Protein 6KYY (pdb70)

B-factor: mean 33.08, std 15.82, range [2.93, 260.91]

Nearest PDB structures (foldseek):
  6kyy-assembly2_C  TM=1.002E+00  e=4.958E-89  Escherichia coli BL21(DE3)
  6kod-assembly2_D  TM=9.970E-01  e=1.137E-79  Escherichia coli BL21(DE3)
  6kyy-assembly1_A  TM=9.975E-01  e=2.189E-75  Escherichia coli BL21(DE3)
  6kgy-assembly1_A  TM=9.966E-01  e=1.674E-75  Escherichia coli BL21(DE3)
  8uub-assembly1_A-2  TM=9.789E-01  e=9.318E-56  Streptococcus pneumoniae D39

GO terms:
  GO:0050660 flavin adenine dinucleotide binding (F, IDA)
  GO:0016651 oxidoreductase activity, acting on NAD(P)H (F, IDA)
  GO:0008823 cupric reductase (NADH) activity (F, IDA)
  GO:0042803 protein homodimerization activity (F, IDA)
  GO:1901530 response to hypochlorite (P, IEP)
  GO:1901530 response to hypochlorite (P, IMP)

Organism: Escherichia coli (strain K12) (NCBI:txid83333)

Secondary structure (DSSP, 8-state):
-EEEES--HHHHHHHHHHHHTT--EEEEES-GGGTT-HHHHHSHHHHHHHHHHHTTT--HHHHHHHHHHHHHHHHHHHHHHHHTSTTEEEEES-EEE-SSSEEEE--EEE-SSEEE---EEEPPP--TTTTTSTTEE-HHHHTT-SS--SEEEEE--SHHHHHHHHHHHHHT-EEEEE--SSSSSTTS-HHHHHHHHHHHHHTT-EEE-S----EEEEETTEEEEE-SS--EEESEEEE---EEE--STT-TTTTT--B-TTSPBP--TTSB-SSTTEEE-SGGGSS---HHHHHHHHHHHHHHHHS-----GGG--S--EEE-SSSPEEEEE--HHHHHHSSS-EEEEEEEGGG-HHHHHTT---SEEEEEEETTT--EEEEEEESTTHHHHHHHHHHHHHTT--THHHHS----TT-STTHHHHHTTS--/--EEEEEEES--HHHHHHHHHHHHTT--EEEEES-TT-TT-HHHHHSHHHHHHHHHHHTTT--HHHHHHHHHHHHHHHHHHHHHHHHTSTTEEEEESB--BSSSSEEEEB-TT--EEEEEEEEEE---EEE-----TTTTT-TTEE-HHHHTT-SS--SEEEEE--SHHHHHHHHHHHHTT-EEEEE-SSSSSSTTS-HHHHHHHHHHHHHTTEEEE-S----EEEESSSSEEEE-SS-EEEESEEEE-S-EEE--GGG-GGGGT--B-SSSPBP--TT-B-SSTTEEE-GGGGTS---HHHHHHHHHHHHHHHSSSS---GGG--S--EEE-SSS-EEEEE--HHHHHHH---EEEEEEEGGG-HHHHHTT----EEEEEEETTT--EEEEEEESTTHHHHHHHHHHHHHTT--THHHHH----SS-STTHHHHHGGG--/--EEEEEEES--HHHHHHHHHHHHTT--EEEEES-TT-TT-HHHHTSHHHHHHHHHHHHTT--HHHHHHHHHHHHHHHHHHHHHHHHTSTTEEEEESEEEESSSSEEEEE-TT--EEEEEEEEEE---EEE---S-TTTTTSTTEE-HHHHTT-SS--SEEEEE--SHHHHHHHHHHHHHT-EEEEE--SSSSSTTS-HHHHHHHHHHHHHTTEEEE-S-----EEE-SSSEEEE-SS-EEEESEEEE-S-EEE--GGG-GGGGT--B-SSSPBP--TT-B-SSTTEEE-SGGGT----HHHHHHHHHHHHHHHHS-----TTS--S--EEE-SSSPEEEEE--HHHHHHHT--EEEEEEEGGG-HHHHHTT----EEEEEEETTT--EEEEEEESTTHHHHHHHHHHHHHTT--THHHHS----SS-STTHHHHHSSS--/-BSEEEES--HHHHHHHHHHHTTT--EEEEES-STTTT-HHHHTSHHHHHHHHHHHHTT--SHHHHHHHHHHHHHHHHHHHHHHHSSTTEEEEESEEEE-SSSEEEEE-SS--EEEEBSSEEE---EEE-----TTTTTSSSEE-HHHHHT-SS--SEEEEE--SHHHHHHHHHHHHHT-EEEEE-SSSSSSTTS-HHHHHHHHHHHHTTT-EEE-S----EEE--SSSEEEE-SS-EEEESEEEE---EEE--GGG-TTTTT--B-TTS-B---TT-B-SSTTEEE-SGGGTS---HHHHHHHHHHHHHHHTS-----STT--S--EEE-SSS-EEEEE--HHHHHTT---EEEEEEEGGG-HHHHHTT---SEEEEEEETTT----EEEEESTTHHHHHHHHHHHHHTT--THHHHH----SS-STTHHHHHTTS--

InterPro domains:
  IPR001100 Pyridine nucleotide-disulphide oxidoreductase, class I [PIRSF000350] (3-433)
  IPR004099 Pyridine nucleotide-disulphide oxidoreductase, dimerisation domain [PF02852] (328-435)
  IPR012999 Pyridine nucleotide-disulphide oxidoreductase, class I, active site [PS00076] (40-50)
  IPR016156 FAD/NAD-linked reductase, dimerisation domain superfamily [G3DSA:3.30.390.30] (327-440)
  IPR016156 FAD/NAD-linked reductase, dimerisation domain superfamily [SSF55424] (324-437)
  IPR023753 FAD/NAD(P)-binding domain [PF07992] (4-301)
  IPR036188 FAD/NAD(P)-binding domain superfamily [G3DSA:3.50.50.60] (8-303)
  IPR036188 FAD/NAD(P)-binding domain superfamily [G3DSA:3.50.50.60] (132-250)
  IPR036188 FAD/NAD(P)-binding domain superfamily [SSF51905] (1-297)
  IPR054847 Reactive chlorine resistance oxidoreductase RclA [NF040477] (1-441)

Sequence (1753 aa):
QAVIIGFGKAGKTLAVTLAKAGWRVALIEQSNAMYGGTCINIGCIPTKTLVHDAQQHTDFVRAIQRKNEVVNFLRNKNFHNLADMPNIDVIDGQAEFINNHSLRVHLEIHGEKIFINTGAQTVVPPIPGITTTPGVYDSTGLLNLKELPGHLGILGGGYIGVEFASMFANFGSKVTILEAASLFLPREDRDIADNIATILRDQGVDIILNAHVERISHHENQVQVHSEHAQLAVDALLIASGRQPATASLHPENAGIAVNERGATVVDKRLHTTADNIWAMGDVTGGLQFTYISLDDYRIVRDELLGEGKRSTDDRKNVPYSVFMTPPLSRVGMTEEQARESGADIQVVTLPVAAIPRARVMNDTRGVLKAIVDNKTQRMLGASLLCVDSHEMINIVKMVMDAGLPYSILRDQIFTHPSMSESLNDLFSLVKMNKYQAVIIGFGKAGKTLAVTLAKAGWRVALIEQSNAMYGGTCINIGCIPTKTLVHDAQQHTDFVRAIQRKNEVVNFLRNKNFHNLADMPNIDVIDGQAEFINNHSLRVHRPEGNLEIHGEKIFINTGAQTVVPPIPGITTTPGVYDSTGLLNLKELPGHLGILGGGYIGVEFASMFANFGSKVTILEAASLFLPREDRDIADNIATILRDQGVDIILNAHVERISHHENQVQVHSEHAQLAVDALLIASGRQPATASLHPENAGIAVNERGATVVDKRLHTTADNIWAMGDVTGGLQFTYISLDDYRIVRDELLGEGKRSTDDRKNVPYSVFMTPPLSRVGMTEEQARESGADIQVVTLPVAAIPRARVMNDTRGVLKAIVDNKTQRMLGASLLCVDSHEMINIVKMVMDAGLPYSILRDQIFTHPSMSESLNDLFSLVKMNKYQAVIIGFGKAGKTLAVTLAKAGWRVALIEQSNAMYGGTCINIGCIPTKTLVHDAQQHTDFVRAIQRKNEVVNFLRNKNFHNLADMPNIDVIDGQAEFINNHSLRVHRPEGNLEIHGEKIFINTGAQTVVPPIPGITTTPGVYDSTGLLNLKELPGHLGILGGGYIGVEFASMFANFGSKVTILEAASLFLPREDRDIADNIATILRDQGVDIILNAHVERISHHENQVQVHSEHAQLAVDALLIASGRQPATASLHPENAGIAVNERGATVVDKRLHTTADNIWAMGDVTGGLQFTYISLDDYRIVRDELLGEGKRSTDDRKNVPYSVFMTPPLSRVGMTEEQARESGADIQVVTLPVAAIPRARVMNDTRGVLKAIVDNKTQRMLGASLLCVDSHEMINIVKMVMDAGLPYSILRDQIFTHPSMSESLNDLFSLVKKYQAVIIGFGKAGKTLAVTLAKAGWRVALIEQSNAMYGGTCINIGCIPTKTLVHDAQQHTDFVRAIQRKNEVVNFLRNKNFHNLADMPNIDVIDGQAEFINNHSLRVHRPEGNLEIHGEKIFINTGAQTVVPPIPGITTTPGVYDSTGLLNLKELPGHLGILGGGYIGVEFASMFANFGSKVTILEAASLFLPREDRDIADNIATILRDQGVDIILNAHVERISHHENQVQVHSEHAQLAVDALLIASGRQPATASLHPENAGIAVNERGATVVDKRLHTTADNIWAMGDVTGGLQFTYISLDDYRIVRDELLGEGKRSTDDRKNVPYSVFMTPPLSRVGMTEEQARESGADIQVVTLPVAAIPRARVMNDTRGVLKAIVDNKTQRMLGASLLCVDSHEMINIVKMVMDAGLPYSILRDQIFTHPSMSESLNDLFSLVK

Solvent-accessible surface area: 69014 Å² total; per-residue (Å²): 59,0,0,0,7,8,11,12,61,0,0,25,30,0,0,36,27,0,6,150,56,53,48,146,1,4,1,3,17,118,32,105,52,36,22,2,2,47,20,10,9,50,18,25,0,2,10,16,0,0,14,33,12,0,62,67,129,54,67,4,66,160,2,15,116,33,10,73,106,8,10,76,74,11,55,94,96,11,56,110,67,2,43,93,71,127,44,9,84,42,27,89,8,85,5,41,1,68,55,91,93,6,0,106,6,161,142,73,28,92,4,117,53,1,0,0,10,41,12,12,112,58,68,88,26,138,25,78,9,15,109,107,11,85,18,30,64,46,32,46,26,0,5,70,20,165,136,60,11,51,34,0,0,0,29,12,4,34,55,90,0,1,8,2,0,0,2,1,14,13,18,64,7,85,0,2,0,14,24,76,34,76,72,13,6,77,160,4,3,74,68,1,3,88,33,2,12,50,6,0,133,113,48,32,1,60,37,68,61,104,18,98,25,83,122,2,32,92,122,135,139,58,2,20,3,49,36,119,180,59,98,49,36,0,55,2,2,0,14,14,38,45,74,61,16,11,19,81,55,13,63,5,122,68,1,47,6,52,72,56,183,133,18,0,1,73,38,72,105,94,5,50,18,65,9,122,60,1,8,0,0,6,22,0,35,21,42,78,63,59,23,14,10,9,20,3,2,28,26,1,0,80,31,55,32,59,37,160,25,177,63,6,49,100,75,59,118,42,30,0,23,20,4,12,4,21,2,14,0,0,10,1,22,72,8,37,98,84,3,142,156,67,82,33,102,13,96,45,10,63,11,67,8,54,52,2,39,19,0,28,0,31,102,26,52,74,8,33,0,3,0,0,0,12,49,160,52,65,110,8,44,0,0,0,0,0,1,25,11,0,7,2,0,0,0,0,0,2,9,0,11,59,54,14,57,46,11,31,46,0,86,59,24,17,2,1,26,0,0,0,0,26,4,0,15,70,0,0,53,93,10,186,179,102,112,2,71,0,0,0,7,10,2,15,58,0,0,22,35,0,0,53,25,0,4,145,50,52,45,72,0,0,0,3,13,126,38,107,44,49,23,2,5,48,19,9,11,31,19,21,1,0,8,17,0,0,8,39,11,0,73,67,142,46,78,7,81,177,0,16,105,34,6,53,99,11,7,75,99,14,58,89,100,22,51,81,80,3,40,100,47,127,54,8,48,28,25,64,6,51,8,31,0,58,74,44,99,19,0,76,0,62,101,134,152,41,75,61,78,6,68,2,82,50,0,0,0,6,43,13,12,74,36,36,83,25,140,20,85,29,17,124,112,8,88,13,19,68,50,24,41,23,0,5,90,20,186,138,47,13,52,26,0,0,0,13,12,4,30,53,84,0,0,14,1,0,1,0,1,10,14,22,65,4,114,0,2,2,12,29,76,40,78,89,14,3,80,174,5,3,62,68,0,1,87,38,0,16,49,9,1,138,124,48,35,3,64,35,72,48,100,13,127,8,85,120,4,15,110,110,130,148,66,4,15,2,34,25,91,193,73,96,45,36,0,47,4,0,0,14,12,42,41,45,59,4,21,7,83,66,7,67,4,108,81,7,51,6,41,70,77,191,132,17,1,1,57,25,59,61,78,3,45,10,84,9,107,70,0,10,0,0,5,30,0,17,33,10,80,73,60,22,17,10,8,34,1,2,30,30,2,0,85,10,61,30,52,33,151,60,85,57,5,1,32,86,18,68,18,31,0,42,17,2,14,2,13,0,9,0,0,11,1,25,8,3,31,108,60,0,143,68,2,43,14,91,24,37,38,5,77,16,72,0,47,54,1,34,20,0,44,0,27,112,18,45,84,12,20,0,7,0,4,1,3,60,144,43,84,37,11,9,0,2,3,0,0,0,18,16,0,6,2,0,0,2,0,0,6,6,0,18,33,49,42,48,43,10,30,65,0,74,60,14,20,0,0,24,0,0,0,0,27,1,0,10,61,0,0,68,91,20,225,167,88,62,4,71,0,1,0,9,9,2,15,58,0,0,28,28,0,0,41,36,0,3,149,54,56,39,72,0,0,0,1,10,119,41,102,43,39,27,1,5,48,18,9,10,37,18,22,0,0,8,22,1,0,7,31,10,0,72,85,142,42,91,10,84,159,1,16,85,27,6,60,95,11,7,87,101,11,60,89,108,14,52,82,64,2,39,102,23,129,61,8,52,27,18,46,9,29,6,16,1,16,1,21,43,0,1,20,0,3,68,43,78,19,41,64,50,8,5,2,80,45,2,0,0,8,38,19,13,88,31,38,82,28,135,24,87,23,26,119,108,12,90,21,30,70,48,19,43,22,0,5,90,17,182,134,48,13,51,37,0,0,0,13,13,6,33,66,79,0,0,14,1,0,0,0,0,10,18,20,64,6,81,0,5,0,12,11,79,37,72,84,11,3,67,181,2,3,65,71,2,2,89,38,0,6,79,8,0,115,119,47,26,0,67,19,70,60,110,19,136,18,59,129,8,34,110,123,151,148,56,3,13,6,26,36,137,171,69,98,38,42,0,55,7,0,0,15,14,51,40,40,46,3,21,7,83,56,5,75,4,114,44,7,45,5,49,57,75,194,129,11,1,0,52,55,68,90,67,3,48,14,86,9,109,84,0,8,0,0,6,29,0,23,44,36,95,70,65,19,10,9,9,26,2,3,27,26,1,0,96,22,52,34,65,40,145,11,153,58,8,40,102,76,57,112,39,37,0,43,20,1,14,2,8,0,8,0,0,12,1,28,77,18,34,80,102,0,178,133,72,69,47,105,38,38,60,5,67,17,76,0,48,46,3,44,21,0,38,0,28,98,19,52,77,13,31,0,1,0,0,0,18,62,186,40,73,113,7,36,0,1,1,0,0,0,18,19,0,6,3,1,0,0,2,0,6,7,0,22,42,50,40,52,49,13,34,65,0,74,57,14,15,1,1,29,1,0,0,2,25,2,1,11,82,0,1,64,90,16,223,184,22,73,0,0,0,6,8,2,16,60,0,0,26,37,0,0,34,17,1,8,164,47,56,45,105,0,0,0,2,18,106,37,106,44,38,18,2,5,38,22,12,16,42,23,25,0,0,8,14,0,2,9,39,16,0,82,63,139,70,83,11,73,159,0,11,90,34,7,65,97,9,5,75,95,14,48,79,102,18,51,98,57,1,40,108,45,131,47,7,48,26,28,55,6,75,4,58,2,61,61,84,97,1,0,100,0,125,74,123,152,38,78,62,91,10,83,5,85,55,1,0,0,6,35,15,15,97,36,58,93,26,135,26,80,24,10,108,100,12,98,15,31,68,45,20,42,19,2,8,79,28,170,129,55,8,47,45,0,0,0,18,18,4,36,72,83,0,0,16,2,0,4,1,4,11,8,21,65,5,83,0,2,0,12,25,78,30,82,83,5,9,75,179,6,3,67,65,2,0,85,42,2,5,80,9,2,129,113,57,33,3,61,10,66,59,95,11,103,35,101,108,6,11,108,102,133,162,58,2,13,1,51,22,97,184,66,74,51,27,0,64,2,0,1,14,12,34,52,56,45,8,14,6,82,35,1,88,2,120,76,1,45,5,45,52,64,188,151,16,4,0,74,40,54,115,75,1,47,15,87,6,125,70,2,9,0,0,2,24,0,27,40,35,108,64,58,19,10,6,10,22,1,3,13,24,1,0,107,30,58,32,77,47,142,18,154,53,6,40,110,69,50,122,52,27,0,33,20,7,10,3,13,0,12,2,0,15,2,24,54,3,25,79,66,0,131,156,71,66,42,104,24,40,49,9,62,12,75,0,53,59,2,44,22,0,33,0,26,102,21,51,80,16,25,0,6,1,3,0,18,55,179,31,72,107,6,65,1,1,5,0,0,0,20,17,0,5,3,0,0,1,1,0,5,6,0,19,67,50,28,56,54,16,35,48,0,80,59,16,16,1,0,30,0,0,0,0,31,3,0,13,72,0,1,64,66,17,191

Radius of gyration: 47.41 Å; Cα contacts (8 Å, |Δi|>4): 4100; chains: 4; bounding box: 104×114×135 Å

Structure (mmCIF, N/CA/C/O backbone):
data_6KYY
#
_entry.id   6KYY
#
_cell.length_a   72.694
_cell.length_b   188.955
_cell.length_c   95.056
_cell.angle_alpha   90.000
_cell.angle_beta   107.620
_cell.angle_gamma   90.000
#
_symmetry.space_group_name_H-M   'P 1 21 1'
#
loop_
_entity.id
_entity.type
_entity.pdbx_description
1 polymer 'Pyridine nucleotide-disulphide oxidoreductase dimerisation region'
2 non-polymer 'FLAVIN-ADENINE DINUCLEOTIDE'
3 non-polymer 'COPPER (II) ION'
4 non-polymer 'CHLORIDE ION'
#
loop_
_atom_site.group_PDB
_atom_site.id
_atom_site.type_symbol
_atom_site.label_atom_id
_atom_site.label_alt_id
_atom_site.label_comp_id
_atom_site.label_asym_id
_atom_site.label_entity_id
_atom_site.label_seq_id
_atom_site.pdbx_PDB_ins_code
_atom_site.Cartn_x
_atom_site.Cartn_y
_atom_site.Cartn_z
_atom_site.occupancy
_atom_site.B_iso_or_equiv
_atom_site.auth_seq_id
_atom_site.auth_comp_id
_atom_site.auth_asym_id
_atom_site.auth_atom_id
_atom_site.pdbx_PDB_model_num
ATOM 1 N N . GLN A 1 12 ? -52.70138 -5.90778 -11.69652 1.000 40.22133 5 GLN A N 1
ATOM 2 C CA . GLN A 1 12 ? -51.29560 -6.22086 -11.92300 1.000 45.66725 5 GLN A CA 1
ATOM 3 C C . GLN A 1 12 ? -50.39144 -5.20115 -11.23719 1.000 52.42795 5 GLN A C 1
ATOM 4 O O . GLN A 1 12 ? -50.85478 -4.38889 -10.43610 1.000 46.82423 5 GLN A O 1
ATOM 10 N N . ALA A 1 13 ? -49.09938 -5.24970 -11.55348 1.000 49.69547 6 ALA A N 1
ATOM 11 C CA . ALA A 1 13 ? -48.13322 -4.35235 -10.93888 1.000 50.83581 6 ALA A CA 1
ATOM 12 C C . ALA A 1 13 ? -46.91865 -4.22835 -11.84580 1.000 39.39652 6 ALA A C 1
ATOM 13 O O . ALA A 1 13 ? -46.56078 -5.17066 -12.55715 1.000 50.12655 6 ALA A O 1
ATOM 15 N N . VAL A 1 14 ? -46.28937 -3.05527 -11.80924 1.000 42.49299 7 VAL A N 1
ATOM 16 C CA . VAL A 1 14 ? -45.10394 -2.76430 -12.60859 1.000 50.68446 7 VAL A CA 1
ATOM 17 C C . VAL A 1 14 ? -44.06941 -2.11375 -11.70166 1.000 39.90293 7 VAL A C 1
ATOM 18 O O . VAL A 1 14 ? -44.34622 -1.08062 -11.08111 1.000 34.25133 7 VAL A O 1
ATOM 22 N N . ILE A 1 15 ? -42.88378 -2.71180 -11.62587 1.000 32.29445 8 ILE A N 1
ATOM 23 C CA . ILE A 1 15 ? -41.78760 -2.20184 -10.80966 1.000 32.58535 8 ILE A CA 1
ATOM 24 C C . ILE A 1 15 ? -40.69724 -1.69887 -11.74505 1.000 30.75398 8 ILE A C 1
ATOM 25 O O . ILE A 1 15 ? -40.18850 -2.45590 -12.58117 1.000 45.12021 8 ILE A O 1
ATOM 30 N N . ILE A 1 16 ? -40.33614 -0.42534 -11.60404 1.000 31.92334 9 ILE A N 1
ATOM 31 C CA . ILE A 1 16 ? -39.30032 0.18878 -12.42811 1.000 34.62949 9 ILE A CA 1
ATOM 32 C C . ILE A 1 16 ? -37.98110 0.06589 -11.67285 1.000 43.97659 9 ILE A C 1
ATOM 33 O O . ILE A 1 16 ? -37.72508 0.80664 -10.72341 1.000 32.24276 9 ILE A O 1
ATOM 38 N N . GLY A 1 17 ? -37.13772 -0.87193 -12.09750 1.000 40.60898 10 GLY A N 1
ATOM 39 C CA . GLY A 1 17 ? -35.79351 -0.95374 -11.56158 1.000 40.11200 10 GLY A CA 1
ATOM 40 C C . GLY A 1 17 ? -35.45782 -2.23136 -10.82048 1.000 41.19935 10 GLY A C 1
ATOM 41 O O . GLY A 1 17 ? -36.06040 -2.54264 -9.78857 1.000 47.25473 10 GLY A O 1
ATOM 42 N N . PHE A 1 18 ? -34.48654 -2.97624 -11.34198 1.000 37.85854 11 PHE A N 1
ATOM 43 C CA . PHE A 1 18 ? -33.94339 -4.14846 -10.66010 1.000 35.32786 11 PHE A CA 1
ATOM 44 C C . PHE A 1 18 ? -33.19220 -3.67661 -9.42273 1.000 34.97964 11 PHE A C 1
ATOM 45 O O . PHE A 1 18 ? -32.08126 -3.15354 -9.51686 1.000 58.61988 11 PHE A O 1
ATOM 53 N N . GLY A 1 19 ? -33.80838 -3.83970 -8.25183 1.000 39.10298 12 GLY A N 1
ATOM 54 C CA . GLY A 1 19 ? -33.16414 -3.49680 -7.00333 1.000 34.54712 12 GLY A CA 1
ATOM 55 C C . GLY A 1 19 ? -33.55062 -4.49106 -5.92806 1.000 33.27953 12 GLY A C 1
ATOM 56 O O . GLY A 1 19 ? -34.42037 -5.33988 -6.13097 1.000 42.19056 12 GLY A O 1
ATOM 57 N N . LYS A 1 20 ? -32.88855 -4.36931 -4.77322 1.000 30.78736 13 LYS A N 1
ATOM 58 C CA . LYS A 1 20 ? -33.12925 -5.31335 -3.68476 1.000 40.43497 13 LYS A CA 1
ATOM 59 C C . LYS A 1 20 ? -34.60392 -5.35829 -3.30436 1.000 42.06297 13 LYS A C 1
ATOM 60 O O . LYS A 1 20 ? -35.16398 -6.43909 -3.08938 1.000 42.12263 13 LYS A O 1
ATOM 66 N N . ALA A 1 21 ? -35.25267 -4.19580 -3.22448 1.000 31.16373 14 ALA A N 1
ATOM 67 C CA . ALA A 1 21 ? -36.68852 -4.17621 -2.97026 1.000 29.73841 14 ALA A CA 1
ATOM 68 C C . ALA A 1 21 ? -37.47393 -4.58046 -4.21061 1.000 32.26231 14 ALA A C 1
ATOM 69 O O . ALA A 1 21 ? -38.47367 -5.30154 -4.11135 1.000 30.00932 14 ALA A O 1
ATOM 71 N N . GLY A 1 22 ? -37.03358 -4.12878 -5.38646 1.000 28.05218 15 GLY A N 1
ATOM 72 C CA . GLY A 1 22 ? -37.80067 -4.37282 -6.59795 1.000 26.32507 15 GLY A CA 1
ATOM 73 C C . GLY A 1 22 ? -37.86283 -5.84152 -6.97162 1.000 25.08100 15 GLY A C 1
ATOM 74 O O . GLY A 1 22 ? -38.94445 -6.39023 -7.19956 1.000 40.70436 15 GLY A O 1
ATOM 75 N N . LYS A 1 23 ? -36.70280 -6.49895 -7.04258 1.000 36.96534 16 LYS A N 1
ATOM 76 C CA . LYS A 1 23 ? -36.68406 -7.90902 -7.41722 1.000 21.80816 16 LYS A CA 1
ATOM 77 C C . LYS A 1 23 ? -37.33227 -8.78367 -6.35351 1.000 22.03071 16 LYS A C 1
ATOM 78 O O . LYS A 1 23 ? -37.91332 -9.82424 -6.68088 1.000 28.27675 16 LYS A O 1
ATOM 84 N N . THR A 1 24 ? -37.24827 -8.38374 -5.08299 1.000 19.13290 17 THR A N 1
ATOM 85 C CA . THR A 1 24 ? -37.88265 -9.16440 -4.02724 1.000 29.00634 17 THR A CA 1
ATOM 86 C C . THR A 1 24 ? -39.39716 -9.00969 -4.06757 1.000 31.94116 17 THR A C 1
ATOM 87 O O . THR A 1 24 ? -40.13232 -9.98103 -3.85532 1.000 35.55444 17 THR A O 1
ATOM 91 N N . LEU A 1 25 ? -39.88233 -7.79691 -4.34382 1.000 37.70335 18 LEU A N 1
ATOM 92 C CA . LEU A 1 25 ? -41.32051 -7.59351 -4.47224 1.000 31.83777 18 LEU A CA 1
ATOM 93 C C . LEU A 1 25 ? -41.87359 -8.28068 -5.71317 1.000 33.05892 18 LEU A C 1
ATOM 94 O O . LEU A 1 25 ? -43.00206 -8.78365 -5.68909 1.000 36.09765 18 LEU A O 1
ATOM 99 N N . ALA A 1 26 ? -41.09554 -8.32159 -6.79771 1.000 27.52876 19 ALA A N 1
ATOM 100 C CA . ALA A 1 26 ? -41.57354 -8.93908 -8.03040 1.000 32.81115 19 ALA A CA 1
ATOM 101 C C . ALA A 1 26 ? -41.78321 -10.43843 -7.85850 1.000 37.39402 19 ALA A C 1
ATOM 102 O O . ALA A 1 26 ? -42.74858 -11.00048 -8.38882 1.000 37.39927 19 ALA A O 1
ATOM 104 N N . VAL A 1 27 ? -40.89218 -11.10312 -7.12142 1.000 33.15651 20 VAL A N 1
ATOM 105 C CA . VAL A 1 27 ? -41.02461 -12.54283 -6.92423 1.000 34.38928 20 VAL A CA 1
ATOM 106 C C . VAL A 1 27 ? -42.15317 -12.84630 -5.94641 1.000 34.06734 20 VAL A C 1
ATOM 107 O O . VAL A 1 27 ? -42.92823 -13.79028 -6.14427 1.000 43.45608 20 VAL A O 1
ATOM 111 N N . THR A 1 28 ? -42.27352 -12.04694 -4.88471 1.000 40.08846 21 THR A N 1
ATOM 112 C CA . THR A 1 28 ? -43.34898 -12.25776 -3.92139 1.000 44.15115 21 THR A CA 1
ATOM 113 C C . THR A 1 28 ? -44.71307 -11.99293 -4.54937 1.000 40.94468 21 THR A C 1
ATOM 114 O O . THR A 1 28 ? -45.67629 -12.72391 -4.28786 1.000 38.76146 21 THR A O 1
ATOM 118 N N . LEU A 1 29 ? -44.81321 -10.95885 -5.38806 1.000 32.46522 22 LEU A N 1
ATOM 119 C CA . LEU A 1 29 ? -46.07485 -10.68123 -6.06711 1.000 34.87244 22 LEU A CA 1
ATOM 120 C C . LEU A 1 29 ? -46.44953 -11.81211 -7.01619 1.000 37.31575 22 LEU A C 1
ATOM 121 O O . LEU A 1 29 ? -47.62060 -12.20062 -7.10039 1.000 46.77739 22 LEU A O 1
ATOM 126 N N . ALA A 1 30 ? -45.46472 -12.35661 -7.73471 1.000 33.19083 23 ALA A N 1
ATOM 127 C CA . ALA A 1 30 ? -45.75022 -13.39929 -8.71397 1.000 40.19182 23 ALA A CA 1
ATOM 128 C C . ALA A 1 30 ? -46.25500 -14.66913 -8.04343 1.000 38.06691 23 ALA A C 1
ATOM 129 O O . ALA A 1 30 ? -47.10902 -15.37417 -8.59343 1.000 48.91517 23 ALA A O 1
ATOM 131 N N . LYS A 1 31 ? -45.74213 -14.97723 -6.85251 1.000 37.85514 24 LYS A N 1
ATOM 132 C CA . LYS A 1 31 ? -46.14921 -16.19024 -6.15727 1.000 45.44683 24 LYS A CA 1
ATOM 133 C C . LYS A 1 31 ? -47.53459 -16.07521 -5.53621 1.000 35.33644 24 LYS A C 1
ATOM 134 O O . LYS A 1 31 ? -48.15179 -17.10360 -5.23827 1.000 32.51598 24 LYS A O 1
ATOM 140 N N . ALA A 1 32 ? -48.03553 -14.85833 -5.33790 1.000 44.65347 25 ALA A N 1
ATOM 141 C CA . ALA A 1 32 ? -49.37948 -14.64558 -4.81984 1.000 40.29903 25 ALA A CA 1
ATOM 142 C C . ALA A 1 32 ? -50.42296 -14.51068 -5.92128 1.000 41.83541 25 ALA A C 1
ATOM 143 O O . ALA A 1 32 ? -51.59788 -14.27980 -5.61731 1.000 41.77062 25 ALA A O 1
ATOM 145 N N . GLY A 1 33 ? -50.02644 -14.64167 -7.18337 1.000 38.49201 26 GLY A N 1
ATOM 146 C CA . GLY A 1 33 ? -50.95784 -14.61080 -8.28972 1.000 33.19684 26 GLY A CA 1
ATOM 147 C C . GLY A 1 33 ? -51.01762 -13.31837 -9.07188 1.000 44.76796 26 GLY A C 1
ATOM 148 O O . GLY A 1 33 ? -51.88131 -13.18908 -9.94708 1.000 61.58138 26 GLY A O 1
ATOM 149 N N . TRP A 1 34 ? -50.13731 -12.36202 -8.79140 1.000 30.88150 27 TRP A N 1
ATOM 150 C CA . TRP A 1 34 ? -50.13289 -11.08923 -9.49814 1.000 27.58969 27 TRP A CA 1
ATOM 151 C C . TRP A 1 34 ? -49.32398 -11.20301 -10.78297 1.000 51.09120 27 TRP A C 1
ATOM 152 O O . TRP A 1 34 ? -48.27577 -11.85403 -10.81550 1.000 59.14064 27 TRP A O 1
ATOM 163 N N . ARG A 1 35 ? -49.81686 -10.56598 -11.84193 1.000 46.60490 28 ARG A N 1
ATOM 164 C CA . ARG A 1 35 ? -49.03359 -10.40274 -13.05972 1.000 52.26969 28 ARG A CA 1
ATOM 165 C C . ARG A 1 35 ? -48.06376 -9.24465 -12.85833 1.000 54.98259 28 ARG A C 1
ATOM 166 O O . ARG A 1 35 ? -48.48661 -8.11154 -12.60588 1.000 58.70140 28 ARG A O 1
ATOM 174 N N . VAL A 1 36 ? -46.76762 -9.52723 -12.95503 1.000 45.01146 29 VAL A N 1
ATOM 175 C CA . VAL A 1 36 ? -45.73416 -8.54942 -12.64222 1.000 42.58018 29 VAL A CA 1
ATOM 176 C C . VAL A 1 36 ? -44.95841 -8.21063 -13.90660 1.000 43.24157 29 VAL A C 1
ATOM 177 O O . VAL A 1 36 ? -44.77720 -9.04913 -14.79530 1.000 58.02952 29 VAL A O 1
ATOM 181 N N . ALA A 1 37 ? -44.49858 -6.96305 -13.97973 1.000 44.60614 30 ALA A N 1
ATOM 182 C CA . ALA A 1 37 ? -43.65470 -6.49748 -15.07684 1.000 44.58110 30 ALA A CA 1
ATOM 183 C C . ALA A 1 37 ? -42.54670 -5.64007 -14.48319 1.000 51.50435 30 ALA A C 1
ATOM 184 O O . ALA A 1 37 ? -42.78993 -4.49527 -14.08897 1.000 45.21516 30 ALA A O 1
ATOM 186 N N . LEU A 1 38 ? -41.33918 -6.19171 -14.40970 1.000 46.91669 31 LEU A N 1
ATOM 187 C CA . LEU A 1 38 ? -40.17711 -5.46871 -13.91062 1.000 61.44141 31 LEU A CA 1
ATOM 188 C C . LEU A 1 38 ? -39.35564 -4.96198 -15.08798 1.000 48.44600 31 LEU A C 1
ATOM 189 O O . LEU A 1 38 ? -38.96193 -5.74386 -15.95984 1.000 46.99274 31 LEU A O 1
ATOM 194 N N . ILE A 1 39 ? -39.09817 -3.65741 -15.10711 1.000 34.66131 32 ILE A N 1
ATOM 195 C CA . ILE A 1 39 ? -38.40769 -2.99626 -16.20761 1.000 40.78583 32 ILE A CA 1
ATOM 196 C C . ILE A 1 39 ? -36.98925 -2.66976 -15.76306 1.000 38.05963 32 ILE A C 1
ATOM 197 O O . ILE A 1 39 ? -36.78797 -2.04247 -14.71592 1.000 44.72623 32 ILE A O 1
ATOM 202 N N . GLU A 1 40 ? -36.00924 -3.09762 -16.55770 1.000 37.51198 33 GLU A N 1
ATOM 203 C CA . GLU A 1 40 ? -34.59981 -2.89042 -16.25088 1.000 59.07933 33 GLU A CA 1
ATOM 204 C C . GLU A 1 40 ? -33.87557 -2.45292 -17.51465 1.000 65.38368 33 GLU A C 1
ATOM 205 O O . GLU A 1 40 ? -34.00425 -3.09667 -18.55970 1.000 62.15586 33 GLU A O 1
ATOM 211 N N . GLN A 1 41 ? -33.10498 -1.36755 -17.41234 1.000 66.06521 34 GLN A N 1
ATOM 212 C CA . GLN A 1 41 ? -32.53098 -0.74406 -18.60045 1.000 57.12868 34 GLN A CA 1
ATOM 213 C C . GLN A 1 41 ? -31.27642 -1.45295 -19.09771 1.000 42.64877 34 GLN A C 1
ATOM 214 O O . GLN A 1 41 ? -30.97283 -1.38860 -20.29418 1.000 48.07074 34 GLN A O 1
ATOM 220 N N . SER A 1 42 ? -30.53710 -2.12287 -18.21901 1.000 46.21234 35 SER A N 1
ATOM 221 C CA . SER A 1 42 ? -29.26067 -2.72105 -18.58245 1.000 70.78284 35 SER A CA 1
ATOM 222 C C . SER A 1 42 ? -29.25476 -4.20968 -18.26819 1.000 67.91124 35 SER A C 1
ATOM 223 O O . SER A 1 42 ? -29.71897 -4.63351 -17.20470 1.000 60.96722 35 SER A O 1
ATOM 226 N N . ASN A 1 43 ? -28.72617 -4.99968 -19.20466 1.000 57.97539 36 ASN A N 1
ATOM 227 C CA . ASN A 1 43 ? -28.45031 -6.40551 -18.94492 1.000 56.73372 36 ASN A CA 1
ATOM 228 C C . ASN A 1 43 ? -27.17153 -6.60349 -18.14528 1.000 56.63877 36 ASN A C 1
ATOM 229 O O . ASN A 1 43 ? -26.93756 -7.70687 -17.64009 1.000 44.54727 36 ASN A O 1
ATOM 234 N N . ALA A 1 44 ? -26.34197 -5.56895 -18.03011 1.000 64.27541 37 ALA A N 1
ATOM 235 C CA . ALA A 1 44 ? -25.20443 -5.56559 -17.12462 1.000 59.97607 37 ALA A CA 1
ATOM 236 C C . ALA A 1 44 ? -25.59130 -5.12959 -15.71853 1.000 55.77989 37 ALA A C 1
ATOM 237 O O . ALA A 1 44 ? -24.70736 -4.88324 -14.89123 1.000 51.17961 37 ALA A O 1
ATOM 239 N N . MET A 1 45 ? -26.89386 -5.02122 -15.43527 1.000 48.88244 38 MET A N 1
ATOM 240 C CA . MET A 1 45 ? -27.37794 -4.61165 -14.12271 1.000 41.67971 38 MET A CA 1
ATOM 241 C C . MET A 1 45 ? -28.45953 -5.54819 -13.59294 1.000 46.83179 38 MET A C 1
ATOM 242 O O . MET A 1 45 ? -29.21760 -5.16158 -12.69687 1.000 41.34546 38 MET A O 1
ATOM 247 N N . TYR A 1 46 ? -28.55275 -6.76573 -14.12710 1.000 54.82932 39 TYR A N 1
ATOM 248 C CA . TYR A 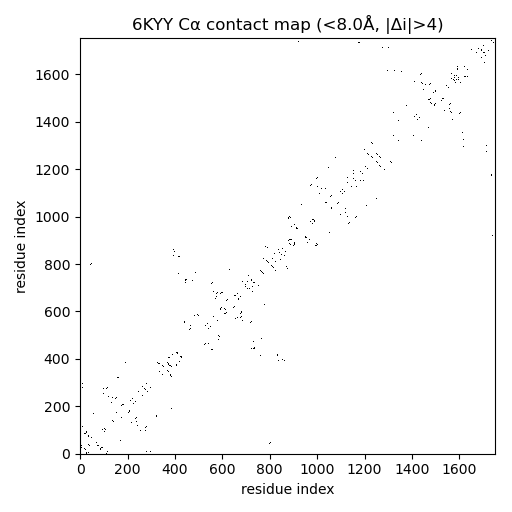1 46 ? -29.45323 -7.76193 -13.55951 1.000 47.55181 39 TYR A CA 1
ATOM 249 C C . TYR A 1 46 ? -29.01454 -8.09164 -12.14002 1.000 42.57980 39 TYR A C 1
ATOM 250 O O . TYR A 1 46 ? -27.87518 -8.51147 -11.91472 1.000 47.63248 39 TYR A O 1
ATOM 259 N N . GLY A 1 47 ? -29.91567 -7.89630 -11.18247 1.000 39.17840 40 GLY A N 1
ATOM 260 C CA . GLY A 1 47 ? -29.60299 -8.04091 -9.78171 1.000 51.17029 40 GLY A CA 1
ATOM 261 C C . GLY A 1 47 ? -29.45540 -6.73126 -9.03616 1.000 47.33291 40 GLY A C 1
ATOM 262 O O . GLY A 1 47 ? -29.50077 -6.72950 -7.80079 1.000 55.75396 40 GLY A O 1
ATOM 263 N N . GLY A 1 48 ? -29.27072 -5.62503 -9.74943 1.000 37.98083 41 GLY A N 1
ATOM 264 C CA . GLY A 1 48 ? -29.27262 -4.30918 -9.14106 1.000 43.64444 41 GLY A CA 1
ATOM 265 C C . GLY A 1 48 ? -27.88054 -3.73776 -8.96611 1.000 45.28820 41 GLY A C 1
ATOM 266 O O . GLY A 1 48 ? -26.86385 -4.33439 -9.33105 1.000 57.36733 41 GLY A O 1
ATOM 267 N N . THR A 1 49 ? -27.85465 -2.53916 -8.38072 1.000 53.58195 42 THR A N 1
ATOM 268 C CA . THR A 1 49 ? -26.58947 -1.84708 -8.16233 1.000 45.76075 42 THR A CA 1
ATOM 269 C C . THR A 1 49 ? -25.67009 -2.64561 -7.24751 1.000 38.62904 42 THR A C 1
ATOM 270 O O . THR A 1 49 ? -24.45371 -2.68594 -7.46254 1.000 50.33898 42 THR A O 1
ATOM 274 N N . CYS A 1 50 ? -26.23451 -3.29619 -6.22717 1.000 42.17008 43 CYS A N 1
ATOM 275 C CA . CYS A 1 50 ? -25.41431 -4.03025 -5.26780 1.000 46.42410 43 CYS A CA 1
ATOM 276 C C . CYS A 1 50 ? -24.69143 -5.19864 -5.92479 1.000 54.33712 43 CYS A C 1
ATOM 277 O O . CYS A 1 50 ? -23.50877 -5.44038 -5.65386 1.000 28.82196 43 CYS A O 1
ATOM 280 N N . ILE A 1 51 ? -25.38387 -5.93007 -6.79609 1.000 58.93555 44 ILE A N 1
ATOM 281 C CA . ILE A 1 51 ? -24.83016 -7.15947 -7.35136 1.000 40.95665 44 ILE A CA 1
ATOM 282 C C . ILE A 1 51 ? -23.76662 -6.86093 -8.40085 1.000 40.01243 44 ILE A C 1
ATOM 283 O O . ILE A 1 51 ? -22.74237 -7.54975 -8.47576 1.000 48.73201 44 ILE A O 1
ATOM 288 N N . ASN A 1 52 ? -23.97485 -5.82648 -9.21191 1.000 42.05932 45 ASN A N 1
ATOM 289 C CA . ASN A 1 52 ? -23.15961 -5.61271 -10.40043 1.000 35.00844 45 ASN A CA 1
ATOM 290 C C . ASN A 1 52 ? -22.08396 -4.54731 -10.23151 1.000 39.84550 45 ASN A C 1
ATOM 291 O O . ASN A 1 52 ? -20.97959 -4.71273 -10.75872 1.000 34.89263 45 ASN A O 1
ATOM 296 N N . ILE A 1 53 ? -22.36371 -3.45667 -9.51740 1.000 40.86201 46 ILE A N 1
ATOM 297 C CA . ILE A 1 53 ? -21.39112 -2.37353 -9.39408 1.000 39.61340 46 ILE A CA 1
ATOM 298 C C . ILE A 1 53 ? -21.36316 -1.82220 -7.97370 1.000 39.67919 46 ILE A C 1
ATOM 299 O O . ILE A 1 53 ? -20.87520 -0.71023 -7.74179 1.000 48.72358 46 ILE A O 1
ATOM 304 N N . GLY A 1 54 ? -21.87058 -2.58914 -7.01245 1.000 41.11276 47 GLY A N 1
ATOM 305 C CA . GLY A 1 54 ? -21.97934 -2.08414 -5.65697 1.000 37.18072 47 GLY A CA 1
ATOM 306 C C . GLY A 1 54 ? -21.23611 -2.88144 -4.60773 1.000 32.39188 47 GLY A C 1
ATOM 307 O O . GLY A 1 54 ? -20.01020 -3.01306 -4.67099 1.000 26.17201 47 GLY A O 1
ATOM 308 N N . CYS A 1 55 ? -21.97292 -3.40933 -3.62677 1.000 42.62788 48 CYS A N 1
ATOM 309 C CA . CYS A 1 55 ? -21.33623 -4.13028 -2.52934 1.000 42.40134 48 CYS A CA 1
ATOM 310 C C . CYS A 1 55 ? -20.53769 -5.31906 -3.04493 1.000 33.14466 48 CYS A C 1
ATOM 311 O O . CYS A 1 55 ? -19.33331 -5.42774 -2.79145 1.000 24.64883 48 CYS A O 1
ATOM 314 N N . ILE A 1 56 ? -21.19400 -6.21420 -3.79070 1.000 33.69821 49 ILE A N 1
ATOM 315 C CA . ILE A 1 56 ? -20.55164 -7.47219 -4.17701 1.000 29.39813 49 ILE A CA 1
ATOM 316 C C . ILE A 1 56 ? -19.21604 -7.25480 -4.88032 1.000 30.66772 49 ILE A C 1
ATOM 317 O O . ILE A 1 56 ? -18.21839 -7.85541 -4.45241 1.000 30.94916 49 ILE A O 1
ATOM 322 N N . PRO A 1 57 ? -19.10385 -6.40610 -5.91154 1.000 28.97120 50 PRO A N 1
ATOM 323 C CA . PRO A 1 57 ? -17.77602 -6.20691 -6.51837 1.000 29.39120 50 PRO A CA 1
ATOM 324 C C . PRO A 1 57 ? -16.79751 -5.47173 -5.61773 1.000 30.96542 50 PRO A C 1
ATOM 325 O O . PRO A 1 57 ? -15.58876 -5.72185 -5.70410 1.000 31.97802 50 PRO A O 1
ATOM 329 N N . THR A 1 58 ? -17.27710 -4.57433 -4.75496 1.000 28.04201 51 THR A N 1
ATOM 330 C CA . THR A 1 58 ? -16.36306 -3.78842 -3.93320 1.000 34.92187 51 THR A CA 1
ATOM 331 C C . THR A 1 58 ? -15.76456 -4.62466 -2.80909 1.000 24.86280 51 THR A C 1
ATOM 332 O O . THR A 1 58 ? -14.55895 -4.54429 -2.54550 1.000 27.46241 51 THR A O 1
ATOM 336 N N . LYS A 1 59 ? -16.58569 -5.43296 -2.13542 1.000 28.68939 52 LYS A N 1
ATOM 337 C CA . LYS A 1 59 ? -16.09782 -6.24294 -1.02621 1.000 24.58135 52 LYS A CA 1
ATOM 338 C C . LYS A 1 59 ? -15.51583 -7.57914 -1.47116 1.000 24.10401 52 LYS A C 1
ATOM 339 O O . LYS A 1 59 ? -14.76336 -8.19149 -0.70491 1.000 27.19762 52 LYS A O 1
ATOM 345 N N . THR A 1 60 ? -15.83376 -8.04525 -2.68276 1.000 22.73662 53 THR A N 1
ATOM 346 C CA . THR A 1 60 ? -15.08941 -9.16745 -3.24750 1.000 22.57694 53 THR A CA 1
ATOM 347 C C . THR A 1 60 ? -13.63020 -8.78846 -3.45730 1.000 26.94236 53 THR A C 1
ATOM 348 O O . THR A 1 60 ? -12.72786 -9.60998 -3.25403 1.000 32.04106 53 THR A O 1
ATOM 352 N N . LEU A 1 61 ? -13.38001 -7.53886 -3.85354 1.000 21.31253 54 LEU A N 1
ATOM 353 C CA . LEU A 1 61 ? -12.01188 -7.05688 -3.98696 1.000 19.89602 54 LEU A CA 1
ATOM 354 C C . LEU A 1 61 ? -11.40964 -6.67721 -2.64173 1.000 21.04054 54 LEU A C 1
ATOM 355 O O . LEU A 1 61 ? -10.19733 -6.82219 -2.44913 1.000 28.76703 54 LEU A O 1
ATOM 360 N N . VAL A 1 62 ? -12.23038 -6.19029 -1.70809 1.000 25.92381 55 VAL A N 1
ATOM 361 C CA . VAL A 1 62 ? -11.72976 -5.86518 -0.37544 1.000 17.11202 55 VAL A CA 1
ATOM 362 C C . VAL A 1 62 ? -11.21948 -7.12213 0.31735 1.000 27.22857 55 VAL A C 1
ATOM 363 O O . VAL A 1 62 ? -10.17914 -7.10248 0.98731 1.000 32.43496 55 VAL A O 1
ATOM 367 N N . HIS A 1 63 ? -11.93146 -8.24021 0.15132 1.000 30.60770 56 HIS A N 1
ATOM 368 C CA . HIS A 1 63 ? -11.48114 -9.49729 0.73898 1.000 24.95627 56 HIS A CA 1
ATOM 369 C C . HIS A 1 63 ? -10.20014 -9.99812 0.08438 1.000 31.82131 56 HIS A C 1
ATOM 370 O O . HIS A 1 63 ? -9.37635 -10.63773 0.74778 1.000 36.90962 56 HIS A O 1
ATOM 377 N N . ASP A 1 64 ? -10.01482 -9.72894 -1.20783 1.000 28.28883 57 ASP A N 1
ATOM 378 C CA . ASP A 1 64 ? -8.79183 -10.14251 -1.88202 1.000 27.69342 57 ASP A CA 1
ATOM 379 C C . ASP A 1 64 ? -7.61692 -9.22817 -1.56889 1.000 22.69390 57 ASP A C 1
ATOM 380 O O . ASP A 1 64 ? -6.46459 -9.64557 -1.72778 1.000 22.15141 57 ASP A O 1
ATOM 385 N N . ALA A 1 65 ? -7.88165 -7.99975 -1.12068 1.000 25.65723 58 ALA A N 1
ATOM 386 C CA . ALA A 1 65 ? -6.80333 -7.07052 -0.80465 1.000 25.18973 58 ALA A CA 1
ATOM 387 C C . ALA A 1 65 ? -6.16403 -7.38647 0.54216 1.000 29.13987 58 ALA A C 1
ATOM 388 O O . ALA A 1 65 ? -4.93569 -7.33976 0.67186 1.000 30.27558 58 ALA A O 1
ATOM 390 N N . GLN A 1 66 ? -6.97420 -7.71755 1.55211 1.000 27.23852 59 GLN A N 1
ATOM 391 C CA . GLN A 1 66 ? -6.43335 -8.04538 2.86732 1.000 42.70372 59 GLN A CA 1
ATOM 392 C C . GLN A 1 66 ? -5.55746 -9.29247 2.84990 1.000 36.30492 59 GLN A C 1
ATOM 393 O O . GLN A 1 66 ? -4.88307 -9.56846 3.84812 1.000 50.48555 59 GLN A O 1
ATOM 399 N N . GLN A 1 67 ? -5.55514 -10.05009 1.75322 1.000 37.46283 60 GLN A N 1
ATOM 400 C CA . GLN A 1 67 ? -4.62857 -11.15626 1.56593 1.000 31.25820 60 GLN A CA 1
ATOM 401 C C . GLN A 1 67 ? -3.40891 -10.76958 0.73975 1.000 33.35634 60 GLN A C 1
ATOM 402 O O . GLN A 1 67 ? -2.46987 -11.56746 0.64319 1.000 27.93173 60 GLN A O 1
ATOM 408 N N . HIS A 1 68 ? -3.41149 -9.57521 0.14042 1.000 28.95186 61 HIS A N 1
ATOM 409 C CA . HIS A 1 68 ? -2.28086 -9.05408 -0.63406 1.000 31.00831 61 HIS A CA 1
ATOM 410 C C . HIS A 1 68 ? -2.00094 -9.90432 -1.87293 1.000 39.21284 61 HIS A C 1
ATOM 411 O O . HIS A 1 68 ? -0.84735 -10.16527 -2.22038 1.000 43.61293 61 HIS A O 1
ATOM 418 N N . THR A 1 69 ? -3.06206 -10.33186 -2.55351 1.000 18.72525 62 THR A N 1
ATOM 419 C CA . THR A 1 69 ? -2.91033 -11.06704 -3.79915 1.000 20.32956 62 THR A CA 1
ATOM 420 C C . THR A 1 69 ? -2.75382 -10.09290 -4.96652 1.000 37.69747 62 THR A C 1
ATOM 421 O O . THR A 1 69 ? -2.81488 -8.87041 -4.80614 1.000 26.20594 62 THR A O 1
ATOM 425 N N . ASP A 1 70 ? -2.54726 -10.64419 -6.16074 1.000 43.30303 63 ASP A N 1
ATOM 426 C CA . ASP A 1 70 ? -2.38175 -9.82008 -7.35052 1.000 39.40427 63 ASP A CA 1
ATOM 427 C C . ASP A 1 70 ? -3.66968 -9.06609 -7.66195 1.000 33.67583 63 ASP A C 1
ATOM 428 O O . ASP A 1 70 ? -4.77289 -9.59921 -7.51479 1.000 33.94009 63 ASP A O 1
ATOM 433 N N . PHE A 1 71 ? -3.52052 -7.81344 -8.10155 1.000 42.07386 64 PHE A N 1
ATOM 434 C CA . PHE A 1 71 ? -4.68375 -6.95165 -8.29145 1.000 24.27698 64 PHE A CA 1
ATOM 435 C C . PHE A 1 71 ? -5.51960 -7.38830 -9.48923 1.000 29.81940 64 PHE A C 1
ATOM 436 O O . PHE A 1 71 ? -6.75072 -7.45701 -9.39784 1.000 20.77854 64 PHE A O 1
ATOM 444 N N . VAL A 1 72 ? -4.87796 -7.67942 -10.62229 1.000 27.83360 65 VAL A N 1
ATOM 445 C CA . VAL A 1 72 ? -5.64792 -8.05490 -11.80420 1.000 33.74694 65 VAL A CA 1
ATOM 446 C C . VAL A 1 72 ? -6.19351 -9.47356 -11.67808 1.000 29.84951 65 VAL A C 1
ATOM 447 O O . VAL A 1 72 ? -7.23929 -9.79020 -12.25735 1.000 35.16450 65 VAL A O 1
ATOM 451 N N . ARG A 1 73 ? -5.51251 -10.34611 -10.92944 1.000 16.52265 66 ARG A N 1
ATOM 452 C CA . ARG A 1 73 ? -6.07157 -11.66393 -10.65162 1.000 26.05066 66 ARG A CA 1
ATOM 453 C C . ARG A 1 73 ? -7.32984 -11.55644 -9.80403 1.000 26.41913 66 ARG A C 1
ATOM 454 O O . ARG A 1 73 ? -8.22489 -12.40324 -9.90673 1.000 29.66357 66 ARG A O 1
ATOM 462 N N . ALA A 1 74 ? -7.41347 -10.51989 -8.97064 1.000 28.66139 67 ALA A N 1
ATOM 463 C CA . ALA A 1 74 ? -8.58492 -10.31655 -8.13073 1.000 25.43186 67 ALA A CA 1
ATOM 464 C C . ALA A 1 74 ? -9.70572 -9.62110 -8.89678 1.000 25.04114 67 ALA A C 1
ATOM 465 O O . ALA A 1 74 ? -10.88633 -9.90245 -8.66247 1.000 27.85271 67 ALA A O 1
ATOM 467 N N . ILE A 1 75 ? -9.35728 -8.70914 -9.81003 1.000 37.30681 68 ILE A N 1
ATOM 468 C CA . ILE A 1 75 ? -10.35024 -8.16312 -10.73267 1.000 32.46928 68 ILE A CA 1
ATOM 469 C C . ILE A 1 75 ? -10.93409 -9.27671 -11.58953 1.000 30.66921 68 ILE A C 1
ATOM 470 O O . ILE A 1 75 ? -12.15027 -9.34428 -11.80877 1.000 27.98545 68 ILE A O 1
ATOM 475 N N . GLN A 1 76 ? -10.07111 -10.16622 -12.08699 1.000 30.76368 69 GLN A N 1
ATOM 476 C CA . GLN A 1 76 ? -10.52728 -11.32693 -12.84252 1.000 31.14726 69 GLN A CA 1
ATOM 477 C C . GLN A 1 76 ? -11.52049 -12.15586 -12.03829 1.000 35.59623 69 GLN A C 1
ATOM 478 O O . GLN A 1 76 ? -12.49179 -12.68678 -12.58986 1.000 21.54012 69 GLN A O 1
ATOM 484 N N . ARG A 1 77 ? -11.29697 -12.27024 -10.72710 1.000 42.89121 70 ARG A N 1
ATOM 485 C CA . ARG A 1 77 ? -12.19710 -13.04507 -9.88049 1.000 24.09542 70 ARG A CA 1
ATOM 486 C C . ARG A 1 77 ? -13.46200 -12.26498 -9.54244 1.000 23.78920 70 ARG A C 1
ATOM 487 O O . ARG A 1 77 ? -14.54427 -12.85198 -9.43302 1.000 18.49586 70 ARG A O 1
ATOM 495 N N . LYS A 1 78 ? -13.34748 -10.94671 -9.36204 1.000 17.30481 71 LYS A N 1
ATOM 496 C CA . LYS A 1 78 ? -14.54501 -10.13062 -9.20076 1.000 15.84231 71 LYS A CA 1
ATOM 497 C C . LYS A 1 78 ? -15.44198 -10.22737 -10.42629 1.000 23.47201 71 LYS A C 1
ATOM 498 O O . LYS A 1 78 ? -16.67084 -10.15876 -10.30804 1.000 31.61853 71 LYS A O 1
ATOM 504 N N . ASN A 1 79 ? -14.84828 -10.40789 -11.60713 1.000 30.14156 72 ASN A N 1
ATOM 505 C CA . ASN A 1 79 ? -15.64187 -10.49627 -12.82587 1.000 24.66201 72 ASN A CA 1
ATOM 506 C C . ASN A 1 79 ? -16.47286 -11.77270 -12.87314 1.000 28.09214 72 ASN A C 1
ATOM 507 O O . ASN A 1 79 ? -17.57927 -11.76222 -13.42289 1.000 28.64424 72 ASN A O 1
ATOM 512 N N . GLU A 1 80 ? -15.97516 -12.87494 -12.30622 1.000 21.04548 73 GLU A N 1
ATOM 513 C CA . GLU A 1 80 ? -16.74264 -14.11410 -12.32891 1.000 27.04600 73 GLU A CA 1
ATOM 514 C C . GLU A 1 80 ? -17.72003 -14.23947 -11.16614 1.000 15.61510 73 GLU A C 1
ATOM 515 O O . GLU A 1 80 ? -18.67310 -15.01976 -11.26571 1.000 28.98676 73 GLU A O 1
ATOM 521 N N . VAL A 1 81 ? -17.52515 -13.49296 -10.07695 1.000 21.47521 74 VAL A N 1
ATOM 522 C CA . VAL A 1 81 ? -18.51690 -13.52422 -9.00505 1.000 23.11401 74 VAL A CA 1
ATOM 523 C C . VAL A 1 81 ? -19.70224 -12.62305 -9.33817 1.000 22.80622 74 VAL A C 1
ATOM 524 O O . VAL A 1 81 ? -20.83471 -12.90496 -8.93040 1.000 33.85524 74 VAL A O 1
ATOM 528 N N . VAL A 1 82 ? -19.47785 -11.54549 -10.08967 1.000 24.98824 75 VAL A N 1
ATOM 529 C CA . VAL A 1 82 ? -20.59312 -10.70163 -10.49825 1.000 30.01845 75 VAL A CA 1
ATOM 530 C C . VAL A 1 82 ? -21.29404 -11.28874 -11.71697 1.000 20.90949 75 VAL A C 1
ATOM 531 O O . VAL A 1 82 ? -22.51430 -11.15191 -11.86038 1.000 31.85201 75 VAL A O 1
ATOM 535 N N . ASN A 1 83 ? -20.55540 -11.96977 -12.59650 1.000 36.06540 76 ASN A N 1
ATOM 536 C CA . ASN A 1 83 ? -21.19575 -12.61740 -13.73704 1.000 26.06551 76 ASN A CA 1
ATOM 537 C C . ASN A 1 83 ? -22.10017 -13.75838 -13.28764 1.000 27.13138 76 ASN A C 1
ATOM 538 O O . ASN A 1 83 ? -23.19662 -13.93699 -13.83065 1.000 36.51557 76 ASN A O 1
ATOM 543 N N . PHE A 1 84 ? -21.66019 -14.54203 -12.29896 1.000 20.06272 77 PHE A N 1
ATOM 544 C CA . PHE A 1 84 ? -22.50958 -15.60843 -11.77858 1.000 26.42725 77 PHE A CA 1
ATOM 545 C C . PHE A 1 84 ? -23.77224 -15.04216 -11.14342 1.000 41.05838 77 PHE A C 1
ATOM 546 O O . PHE A 1 84 ? -24.87217 -15.56638 -11.35427 1.000 43.51216 77 PHE A O 1
ATOM 554 N N . LEU A 1 85 ? -23.63190 -13.97726 -10.35102 1.000 21.57623 78 LEU A N 1
ATOM 555 C CA . LEU A 1 85 ? -24.78587 -13.41426 -9.65981 1.000 35.47838 78 LEU A CA 1
ATOM 556 C C . LEU A 1 85 ? -25.70060 -12.65787 -10.61373 1.000 32.12694 78 LEU A C 1
ATOM 557 O O . LEU A 1 85 ? -26.91382 -12.59257 -10.38453 1.000 37.42228 78 LEU A O 1
ATOM 562 N N . ARG A 1 86 ? -25.14393 -12.08071 -11.68004 1.000 29.81834 79 ARG A N 1
ATOM 563 C CA . ARG A 1 86 ? -25.97106 -11.39657 -12.66850 1.000 31.60923 79 ARG A CA 1
ATOM 564 C C . ARG A 1 86 ? -26.86639 -12.38511 -13.40612 1.000 44.14111 79 ARG A C 1
ATOM 565 O O . ARG A 1 86 ? -28.06448 -12.13804 -13.58785 1.000 35.84862 79 ARG A O 1
ATOM 573 N N . ASN A 1 87 ? -26.29888 -13.51435 -13.83965 1.000 41.93001 80 ASN A N 1
ATOM 574 C CA . ASN A 1 87 ? -27.11130 -14.56818 -14.43939 1.000 28.97944 80 ASN A CA 1
ATOM 575 C C . ASN A 1 87 ? -28.08934 -15.14686 -13.42670 1.000 33.71159 80 ASN A C 1
ATOM 576 O O . ASN A 1 87 ? -29.23283 -15.46940 -13.76927 1.000 41.14777 80 ASN A O 1
ATOM 581 N N . LYS A 1 88 ? -27.65340 -15.28385 -12.17228 1.000 37.96199 81 LYS A N 1
ATOM 582 C CA . LYS A 1 88 ? -28.49695 -15.88112 -11.14184 1.000 34.82548 81 LYS A CA 1
ATOM 583 C C . LYS A 1 88 ? -29.76003 -15.05988 -10.91618 1.000 30.31614 81 LYS A C 1
ATOM 584 O O . LYS A 1 88 ? -30.87439 -15.59460 -10.93450 1.000 33.70714 81 LYS A O 1
ATOM 590 N N . ASN A 1 89 ? -29.60475 -13.75073 -10.70866 1.000 32.07388 82 ASN A N 1
ATOM 591 C CA . ASN A 1 89 ? -30.75414 -12.91720 -10.37534 1.000 36.68240 82 ASN A CA 1
ATOM 592 C C . ASN A 1 89 ? -31.72245 -12.78504 -11.54445 1.000 33.00873 82 ASN A C 1
ATOM 593 O O . ASN A 1 89 ? -32.93233 -12.65088 -11.32877 1.000 42.73112 82 ASN A O 1
ATOM 598 N N . PHE A 1 90 ? -31.22111 -12.81530 -12.78148 1.000 36.68647 83 PHE A N 1
ATOM 599 C CA . PHE A 1 90 ? -32.12487 -12.85066 -13.92657 1.000 47.90723 83 PHE A CA 1
ATOM 600 C C . PHE A 1 90 ? -32.81250 -14.20331 -14.04303 1.000 35.44194 83 PHE A C 1
ATOM 601 O O . PHE A 1 90 ? -33.93104 -14.28873 -14.56256 1.000 39.70346 83 PHE A O 1
ATOM 609 N N . HIS A 1 91 ? -32.16126 -15.26423 -13.56265 1.000 44.64345 84 HIS A N 1
ATOM 610 C CA . HIS A 1 91 ? -32.75644 -16.59522 -13.60689 1.000 50.51343 84 HIS A CA 1
ATOM 611 C C . HIS A 1 91 ? -33.90820 -16.71832 -12.61647 1.000 54.06957 84 HIS A C 1
ATOM 612 O O . HIS A 1 91 ? -34.90780 -17.38933 -12.89851 1.000 48.06635 84 HIS A O 1
ATOM 619 N N . ASN A 1 92 ? -33.78827 -16.07477 -11.45216 1.000 55.00093 85 ASN A N 1
ATOM 620 C CA . ASN A 1 92 ? -34.83960 -16.16311 -10.44399 1.000 45.69571 85 ASN A CA 1
ATOM 621 C C . ASN A 1 92 ? -36.10072 -15.42348 -10.87184 1.000 52.06543 85 ASN A C 1
ATOM 622 O O . ASN A 1 92 ? -37.20007 -15.76367 -10.41961 1.000 45.68069 85 ASN A O 1
ATOM 627 N N . LEU A 1 93 ? -35.96668 -14.41965 -11.73755 1.000 57.65330 86 LEU A N 1
ATOM 628 C CA . LEU A 1 93 ? -37.09120 -13.56694 -12.10387 1.000 46.33464 86 LEU A CA 1
ATOM 629 C C . LEU A 1 93 ? -37.85630 -14.08836 -13.31419 1.000 47.75618 86 LEU A C 1
ATOM 630 O O . LEU A 1 93 ? -39.09154 -14.05702 -13.32342 1.000 70.78681 86 LEU A O 1
ATOM 635 N N . ALA A 1 94 ? -37.15013 -14.56795 -14.33661 1.000 61.26249 87 ALA A N 1
ATOM 636 C CA . ALA A 1 94 ? -37.78207 -14.98095 -15.58188 1.000 55.22386 87 ALA A CA 1
ATOM 637 C C . ALA A 1 94 ? -38.24976 -16.42971 -15.57447 1.000 48.21922 87 ALA A C 1
ATOM 638 O O . ALA A 1 94 ? -38.94881 -16.83984 -16.50731 1.000 66.26779 87 ALA A O 1
ATOM 640 N N . ASP A 1 95 ? -37.88671 -17.21322 -14.56131 1.000 60.16848 88 ASP A N 1
ATOM 641 C CA . ASP A 1 95 ? -38.32476 -18.59805 -14.46454 1.000 60.84832 88 ASP A CA 1
ATOM 642 C C . ASP A 1 95 ? -39.54384 -18.76127 -13.56714 1.000 54.68439 88 ASP A C 1
ATOM 643 O O . ASP A 1 95 ? -39.95346 -19.89292 -13.28872 1.000 41.89626 88 ASP A O 1
ATOM 648 N N . MET A 1 96 ? -40.11905 -17.65620 -13.09962 1.000 68.80660 89 MET A N 1
ATOM 649 C CA . MET A 1 96 ? -41.48012 -17.61782 -12.58629 1.000 66.97497 89 MET A CA 1
ATOM 650 C C . MET A 1 96 ? -42.38282 -17.04224 -13.66474 1.000 65.95946 89 MET A C 1
ATOM 651 O O . MET A 1 96 ? -42.06864 -15.97757 -14.21676 1.000 60.61072 89 MET A O 1
ATOM 656 N N . PRO A 1 97 ? -43.48799 -17.70897 -14.00512 1.000 57.37472 90 PRO A N 1
ATOM 657 C CA . PRO A 1 97 ? -44.21996 -17.33857 -15.23054 1.000 50.91930 90 PRO A CA 1
ATOM 658 C C . PRO A 1 97 ? -44.79899 -15.93103 -15.23257 1.000 54.11560 90 PRO A C 1
ATOM 659 O O . PRO A 1 97 ? -44.91456 -15.32972 -16.30800 1.000 45.15537 90 PRO A O 1
ATOM 663 N N . ASN A 1 98 ? -45.16111 -15.37990 -14.07185 1.000 37.46578 91 ASN A N 1
ATOM 664 C CA . ASN A 1 98 ? -45.93027 -14.13843 -14.05018 1.000 62.36992 91 ASN A CA 1
ATOM 665 C C . ASN A 1 98 ? -45.12683 -12.91604 -14.48033 1.000 63.66949 91 ASN A C 1
ATOM 666 O O . ASN A 1 98 ? -45.72641 -11.90945 -14.87253 1.000 58.46682 91 ASN A O 1
ATOM 671 N N . ILE A 1 99 ? -43.80129 -12.97033 -14.42141 1.000 66.62784 92 ILE A N 1
ATOM 672 C CA . ILE A 1 99 ? -42.96853 -11.77427 -14.48706 1.000 61.49187 92 ILE A CA 1
ATOM 673 C C . ILE A 1 99 ? -42.43810 -11.60310 -15.90530 1.000 66.01899 92 ILE A C 1
ATOM 674 O O . ILE A 1 99 ? -41.64430 -12.41805 -16.38813 1.000 63.08443 92 ILE A O 1
ATOM 679 N N . ASP A 1 100 ? -42.87073 -10.53242 -16.56995 1.000 55.39574 93 ASP A N 1
ATOM 680 C CA . ASP A 1 100 ? -42.22600 -10.08320 -17.79584 1.000 52.97628 93 ASP A CA 1
ATOM 681 C C . ASP A 1 100 ? -41.03356 -9.20487 -17.43807 1.000 55.30245 93 ASP A C 1
ATOM 682 O O . ASP A 1 100 ? -41.15550 -8.28240 -16.62580 1.000 55.06613 93 ASP A O 1
ATOM 687 N N . VAL A 1 101 ? -39.88275 -9.49225 -18.03624 1.000 54.93582 94 VAL A N 1
ATOM 688 C CA . VAL A 1 101 ? -38.66260 -8.72537 -17.81016 1.000 46.33531 94 VAL A CA 1
ATOM 689 C C . VAL A 1 101 ? -38.42229 -7.89021 -19.06309 1.000 52.31929 94 VAL A C 1
ATOM 690 O O . VAL A 1 101 ? -37.96969 -8.40072 -20.09409 1.000 52.43055 94 VAL A O 1
ATOM 694 N N . ILE A 1 102 ? -38.72691 -6.59944 -18.98152 1.000 29.91558 95 ILE A N 1
ATOM 695 C CA . ILE A 1 102 ? -38.64111 -5.69323 -20.12085 1.000 61.02592 95 ILE A CA 1
ATOM 696 C C . ILE A 1 102 ? -37.28942 -4.99269 -20.06809 1.000 52.76280 95 ILE A C 1
ATOM 697 O O . ILE A 1 102 ? -37.03795 -4.17037 -19.18062 1.000 44.36175 95 ILE A O 1
ATOM 702 N N . ASP A 1 103 ? -36.41736 -5.31217 -21.02634 1.000 63.38960 96 ASP A N 1
ATOM 703 C CA . ASP A 1 103 ? -35.08136 -4.71949 -21.10326 1.000 72.36579 96 ASP A CA 1
ATOM 704 C C . ASP A 1 103 ? -35.18896 -3.34512 -21.75987 1.000 60.74061 96 ASP A C 1
ATOM 705 O O . ASP A 1 103 ? -34.95459 -3.16682 -22.95768 1.000 67.28418 96 ASP A O 1
ATOM 710 N N . GLY A 1 104 ? -35.54632 -2.35063 -20.94951 1.000 42.52352 97 GLY A N 1
ATOM 711 C CA . GLY A 1 104 ? -35.69218 -1.00096 -21.46350 1.000 43.38995 97 GLY A CA 1
ATOM 712 C C . GLY A 1 104 ? -35.66262 0.02999 -20.35775 1.000 62.93191 97 GLY A C 1
ATOM 713 O O . GLY A 1 104 ? -35.73514 -0.28974 -19.16892 1.000 72.47770 97 GLY A O 1
ATOM 714 N N . GLN A 1 105 ? -35.55265 1.28828 -20.77739 1.000 67.50906 98 GLN A N 1
ATOM 715 C CA . GLN A 1 105 ? -35.54778 2.43328 -19.87594 1.000 72.31554 98 GLN A CA 1
ATOM 716 C C . GLN A 1 105 ? -36.93078 3.07453 -19.89733 1.000 56.46405 98 GLN A C 1
ATOM 717 O O . GLN A 1 105 ? -37.42941 3.44493 -20.96562 1.000 71.00610 98 GLN A O 1
ATOM 723 N N . ALA A 1 106 ? -37.54134 3.21012 -18.72335 1.000 58.18863 99 ALA A N 1
ATOM 724 C CA . ALA A 1 106 ? -38.94670 3.57202 -18.60927 1.000 52.02185 99 ALA A CA 1
ATOM 725 C C . ALA A 1 106 ? -39.13037 5.06816 -18.37840 1.000 58.86685 99 ALA A C 1
ATOM 726 O O . ALA A 1 106 ? -38.29579 5.73182 -17.75788 1.000 60.13832 99 ALA A O 1
ATOM 728 N N . GLU A 1 107 ? -40.25342 5.58591 -18.87821 1.000 78.67731 100 GLU A N 1
ATOM 729 C CA . GLU A 1 107 ? -40.61742 6.99194 -18.77247 1.000 69.16950 100 GLU A CA 1
ATOM 730 C C . GLU A 1 107 ? -42.07028 7.10128 -18.33091 1.000 71.57657 100 GLU A C 1
ATOM 731 O O . GLU A 1 107 ? -42.92205 6.32675 -18.77682 1.000 61.54855 100 GLU A O 1
ATOM 737 N N . PHE A 1 108 ? -42.34894 8.06418 -17.45442 1.000 69.18350 101 PHE A N 1
ATOM 738 C CA . PHE A 1 108 ? -43.69087 8.24501 -16.91230 1.000 58.05272 101 PHE A CA 1
ATOM 739 C C . PHE A 1 108 ? -44.53961 9.06031 -17.88065 1.000 73.78768 101 PHE A C 1
ATOM 740 O O . PHE A 1 108 ? -44.18858 10.19603 -18.21811 1.000 82.87065 101 PHE A O 1
ATOM 748 N N . ILE A 1 109 ? -45.65567 8.48611 -18.32177 1.000 88.56492 102 ILE A N 1
ATOM 749 C CA . ILE A 1 109 ? -46.61293 9.22501 -19.13961 1.000 66.59485 102 ILE A CA 1
ATOM 750 C C . ILE A 1 109 ? -47.67892 9.88712 -18.27529 1.000 66.85282 102 ILE A C 1
ATOM 751 O O . ILE A 1 109 ? -48.02834 11.04986 -18.49344 1.000 69.74413 102 ILE A O 1
ATOM 756 N N . ASN A 1 110 ? -48.19724 9.16812 -17.28506 1.000 63.62735 103 ASN A N 1
ATOM 757 C CA . ASN A 1 110 ? -49.22721 9.68776 -16.39313 1.000 56.98649 103 ASN A CA 1
ATOM 758 C C . ASN A 1 110 ? -49.24284 8.82257 -15.13400 1.000 59.89783 103 ASN A C 1
ATOM 759 O O . ASN A 1 110 ? -48.29345 8.07460 -14.87387 1.000 62.49824 103 ASN A O 1
ATOM 764 N N . ASN A 1 111 ? -50.32046 8.92607 -14.35135 1.000 68.12438 104 ASN A N 1
ATOM 765 C CA . ASN A 1 111 ? -50.46033 8.07214 -13.17594 1.000 59.19323 104 ASN A CA 1
ATOM 766 C C . ASN A 1 111 ? -50.56660 6.60624 -13.57239 1.000 49.67089 104 ASN A C 1
ATOM 767 O O . ASN A 1 111 ? -50.05832 5.72440 -12.87038 1.000 43.29281 104 ASN A O 1
ATOM 772 N N . HIS A 1 112 ? -51.21279 6.33030 -14.70356 1.000 69.22830 105 HIS A N 1
ATOM 773 C CA . HIS A 1 112 ? -51.65070 4.98193 -15.03608 1.000 72.33110 105 HIS A CA 1
ATOM 774 C C . HIS A 1 112 ? -50.67553 4.22398 -15.92800 1.000 56.61683 105 HIS A C 1
ATOM 775 O O . HIS A 1 112 ? -50.56310 2.99915 -15.79862 1.000 48.02764 105 HIS A O 1
ATOM 782 N N . SER A 1 113 ? -49.95902 4.90757 -16.81987 1.000 58.60285 106 SER A N 1
ATOM 783 C CA . SER A 1 113 ? -49.18882 4.23436 -17.85623 1.000 76.88846 106 SER A CA 1
ATOM 784 C C . SER A 1 113 ? -47.74863 4.72795 -17.88854 1.000 69.72046 106 SER A C 1
ATOM 785 O O . SER A 1 113 ? -47.44680 5.85638 -17.48948 1.000 48.29457 106 SER A O 1
ATOM 788 N N . LEU A 1 114 ? -46.86514 3.86134 -18.38845 1.000 65.03449 107 LEU A N 1
ATOM 789 C CA . LEU A 1 114 ? -45.43587 4.12199 -18.49164 1.000 61.62144 107 LEU A CA 1
ATOM 790 C C . LEU A 1 114 ? -44.96096 3.82708 -19.90627 1.000 55.42226 107 LEU A C 1
ATOM 791 O O . LEU A 1 114 ? -45.44097 2.88705 -20.54571 1.000 67.10675 107 LEU A O 1
ATOM 796 N N . ARG A 1 115 ? -44.00374 4.61736 -20.38338 1.000 56.70601 108 ARG A N 1
ATOM 797 C CA . ARG A 1 115 ? -43.37352 4.40035 -21.67904 1.000 67.50673 108 ARG A CA 1
ATOM 798 C C . ARG A 1 115 ? -41.95572 3.88962 -21.46846 1.000 59.08451 108 ARG A C 1
ATOM 799 O O . ARG A 1 115 ? -41.17350 4.50754 -20.73993 1.000 53.49586 108 ARG A O 1
ATOM 807 N N . VAL A 1 116 ? -41.62504 2.76993 -22.10718 1.000 63.44685 109 VAL A N 1
ATOM 808 C CA . VAL A 1 116 ? -40.30446 2.16467 -21.99442 1.000 61.95580 109 VAL A CA 1
ATOM 809 C C . VAL A 1 116 ? -39.63893 2.17247 -23.36444 1.000 59.00232 109 VAL A C 1
ATOM 810 O O . VAL A 1 116 ? -40.30017 1.98871 -24.39288 1.000 49.83208 109 VAL A O 1
ATOM 814 N N . HIS A 1 117 ? -38.33222 2.41520 -23.37498 1.000 58.26537 110 HIS A N 1
ATOM 815 C CA . HIS A 1 117 ? -37.56565 2.43964 -24.61435 1.000 49.13760 110 HIS A CA 1
ATOM 816 C C . HIS A 1 117 ? -37.01048 1.05330 -24.92212 1.000 46.08752 110 HIS A C 1
ATOM 817 O O . HIS A 1 117 ? -36.41035 0.83231 -25.97303 1.000 37.70152 110 HIS A O 1
ATOM 824 N N . LEU A 1 123 ? -42.45954 0.60104 -26.97289 1.000 55.78595 116 LEU A N 1
ATOM 825 C CA . LEU A 1 123 ? -43.35404 -0.12496 -26.07892 1.000 68.04753 116 LEU A CA 1
ATOM 826 C C . LEU A 1 123 ? -43.82941 0.76516 -24.93415 1.000 70.34073 116 LEU A C 1
ATOM 827 O O . LEU A 1 123 ? -43.02442 1.37135 -24.22903 1.000 83.10410 116 LEU A O 1
ATOM 832 N N . GLU A 1 124 ? -45.14521 0.83637 -24.75727 1.000 68.07943 117 GLU A N 1
ATOM 833 C CA . GLU A 1 124 ? -45.76122 1.55556 -23.65237 1.000 66.23714 117 GLU A CA 1
ATOM 834 C C . GLU A 1 124 ? -46.48828 0.56029 -22.75921 1.000 79.60011 117 GLU A C 1
ATOM 835 O O . GLU A 1 124 ? -47.16851 -0.34580 -23.25095 1.000 56.50721 117 GLU A O 1
ATOM 841 N N . ILE A 1 125 ? -46.34063 0.72768 -21.44709 1.000 99.71212 118 ILE A N 1
ATOM 842 C CA . ILE A 1 125 ? -46.86295 -0.21500 -20.46472 1.000 78.97975 118 ILE A CA 1
ATOM 843 C C . ILE A 1 125 ? -47.86861 0.50319 -19.57677 1.000 64.45769 118 ILE A C 1
ATOM 844 O O . ILE A 1 125 ? -47.59925 1.60768 -19.09051 1.000 68.72938 118 ILE A O 1
ATOM 849 N N . HIS A 1 126 ? -49.02273 -0.12423 -19.37000 1.000 68.28824 119 HIS A N 1
ATOM 850 C CA . HIS A 1 126 ? -50.01822 0.34516 -18.41817 1.000 74.47376 119 HIS A CA 1
ATOM 851 C C . HIS A 1 126 ? -49.94473 -0.50269 -17.15544 1.000 60.83147 119 HIS A C 1
ATOM 852 O O . HIS A 1 126 ? -49.72224 -1.71524 -17.22260 1.000 54.82452 119 HIS A O 1
ATOM 859 N N . GLY A 1 127 ? -50.13072 0.13911 -16.00528 1.000 50.30801 120 GLY A N 1
ATOM 860 C CA . GLY A 1 127 ? -50.06065 -0.56890 -14.74261 1.000 45.74365 120 GLY A CA 1
ATOM 861 C C . GLY A 1 127 ? -51.06364 -0.09391 -13.71221 1.000 48.67005 120 GLY A C 1
ATOM 862 O O . GLY A 1 127 ? -51.28952 1.11082 -13.56326 1.000 57.46197 120 GLY A O 1
ATOM 863 N N . GLU A 1 128 ? -51.67682 -1.03840 -12.99401 1.000 42.97970 121 GLU A N 1
ATOM 864 C CA . GLU A 1 128 ? -52.59798 -0.67120 -11.92370 1.000 43.20151 121 GLU A CA 1
ATOM 865 C C . GLU A 1 128 ? -51.85707 -0.10275 -10.72077 1.000 47.48134 121 GLU A C 1
ATOM 866 O O . GLU A 1 128 ? -52.37226 0.79342 -10.04237 1.000 38.94891 121 GLU A O 1
ATOM 872 N N . LYS A 1 129 ? -50.65829 -0.61036 -10.44124 1.000 60.14306 122 LYS A N 1
ATOM 873 C CA . LYS A 1 129 ? -49.82487 -0.12366 -9.35045 1.000 45.52909 122 LYS A CA 1
ATOM 874 C C . LYS A 1 129 ? -48.37854 -0.11556 -9.81593 1.000 50.27458 122 LYS A C 1
ATOM 875 O O . LYS A 1 129 ? -47.88622 -1.12460 -10.32875 1.000 47.47437 122 LYS A O 1
ATOM 881 N N . ILE A 1 130 ? -47.70400 1.01770 -9.64288 1.000 53.46283 123 ILE A N 1
ATOM 882 C CA . ILE A 1 130 ? -46.31612 1.18039 -10.05740 1.000 42.77260 123 ILE A CA 1
ATOM 883 C C . ILE A 1 130 ? -45.44627 1.33080 -8.81860 1.000 36.16827 123 ILE A C 1
ATOM 884 O O . ILE A 1 130 ? -45.84176 1.97804 -7.84195 1.000 43.49210 123 ILE A O 1
ATOM 889 N N . PHE A 1 131 ? -44.25761 0.73328 -8.86418 1.000 41.50587 124 PHE A N 1
ATOM 890 C CA . PHE A 1 131 ? -43.30902 0.76872 -7.75795 1.000 36.22283 124 PHE A CA 1
ATOM 891 C C . PHE A 1 131 ? -41.96848 1.24586 -8.29252 1.000 37.14645 124 PHE A C 1
ATOM 892 O O . PHE A 1 131 ? -41.35875 0.57640 -9.13273 1.000 36.72825 124 PHE A O 1
ATOM 900 N N . ILE A 1 132 ? -41.51582 2.39768 -7.80993 1.000 33.15993 125 ILE A N 1
ATOM 901 C CA . ILE A 1 132 ? -40.29564 3.02592 -8.30277 1.000 48.76893 125 ILE A CA 1
ATOM 902 C C . ILE A 1 132 ? -39.10785 2.46929 -7.52789 1.000 47.86002 125 ILE A C 1
ATOM 903 O O . ILE A 1 132 ? -39.07686 2.52495 -6.29391 1.000 44.97232 125 ILE A O 1
ATOM 908 N N . ASN A 1 133 ? -38.12895 1.93456 -8.25199 1.000 37.47503 126 ASN A N 1
ATOM 909 C CA . ASN A 1 133 ? -36.93474 1.34663 -7.65325 1.000 36.12365 126 ASN A CA 1
ATOM 910 C C . ASN A 1 133 ? -35.72298 1.63885 -8.53195 1.000 41.08067 126 ASN A C 1
ATOM 911 O O . ASN A 1 133 ? -34.90694 0.76426 -8.82489 1.000 39.88003 126 ASN A O 1
ATOM 916 N N . THR A 1 134 ? -35.59964 2.89212 -8.96677 1.000 46.59892 127 THR A N 1
ATOM 917 C CA . THR A 1 134 ? -34.52588 3.28210 -9.87044 1.000 41.23215 127 THR A CA 1
ATOM 918 C C . THR A 1 134 ? -33.20863 3.55272 -9.15323 1.000 40.59007 127 THR A C 1
ATOM 919 O O . THR A 1 134 ? -32.18676 3.73542 -9.82379 1.000 33.26131 127 THR A O 1
ATOM 923 N N . GLY A 1 135 ? -33.20731 3.58635 -7.82159 1.000 38.11613 128 GLY A N 1
ATOM 924 C CA . GLY A 1 135 ? -31.99021 3.75297 -7.05102 1.000 39.59389 128 GLY A CA 1
ATOM 925 C C . GLY A 1 135 ? -31.37667 5.13605 -7.10921 1.000 43.92530 128 GLY A C 1
ATOM 926 O O . GLY A 1 135 ? -32.08784 6.14466 -7.10665 1.000 47.54854 128 GLY A O 1
ATOM 927 N N . ALA A 1 136 ? -30.04681 5.19338 -7.16128 1.000 38.34112 129 ALA A N 1
ATOM 928 C CA . ALA A 1 136 ? -29.32692 6.45713 -7.16902 1.000 25.94459 129 ALA A CA 1
ATOM 929 C C . ALA A 1 136 ? -28.22524 6.40556 -8.21799 1.000 36.60218 129 ALA A C 1
ATOM 930 O O . ALA A 1 136 ? -27.89697 5.34625 -8.75844 1.000 41.09383 129 ALA A O 1
ATOM 932 N N . GLN A 1 137 ? -27.65228 7.57301 -8.50462 1.000 53.10782 130 GLN A N 1
ATOM 933 C CA . GLN A 1 137 ? -26.57912 7.69737 -9.48006 1.000 46.25830 130 GLN A CA 1
ATOM 934 C C . GLN A 1 137 ? -25.48864 8.59123 -8.91256 1.000 53.25281 130 GLN A C 1
ATOM 935 O O . GLN A 1 137 ? -25.74660 9.43521 -8.05018 1.000 47.03201 130 GLN A O 1
ATOM 941 N N . THR A 1 138 ? -24.26889 8.40570 -9.41264 1.000 66.17918 131 THR A N 1
ATOM 942 C CA . THR A 1 138 ? -23.14493 9.19653 -8.93184 1.000 57.03093 131 THR A CA 1
ATOM 943 C C . THR A 1 138 ? -23.31551 10.65326 -9.34977 1.000 44.04295 131 THR A C 1
ATOM 944 O O . THR A 1 138 ? -23.65324 10.95011 -10.50051 1.000 44.82995 131 THR A O 1
ATOM 948 N N . VAL A 1 139 ? -23.12674 11.55726 -8.40324 1.000 48.22914 132 VAL A N 1
ATOM 949 C CA . VAL A 1 139 ? -23.14124 12.98221 -8.70159 1.000 63.44090 132 VAL A CA 1
ATOM 950 C C . VAL A 1 139 ? -21.70520 13.43415 -8.91619 1.000 57.67180 132 VAL A C 1
ATOM 951 O O . VAL A 1 139 ? -20.77728 12.94659 -8.25869 1.000 71.12575 132 VAL A O 1
ATOM 955 N N . VAL A 1 140 ? -21.50740 14.32935 -9.87698 1.000 62.66871 133 VAL A N 1
ATOM 956 C CA . VAL A 1 140 ? -20.16918 14.84087 -10.15413 1.000 51.04363 133 VAL A CA 1
ATOM 957 C C . VAL A 1 140 ? -20.05123 16.23024 -9.53949 1.000 59.72066 133 VAL A C 1
ATOM 958 O O . VAL A 1 140 ? -21.02522 16.99804 -9.54496 1.000 51.87312 133 VAL A O 1
ATOM 962 N N . PRO A 1 141 ? -18.90713 16.58046 -8.96244 1.000 62.21239 134 PRO A N 1
ATOM 963 C CA . PRO A 1 141 ? -18.71273 17.94643 -8.48251 1.000 54.10810 134 PRO A CA 1
ATOM 964 C C . PRO A 1 141 ? -18.37574 18.86647 -9.64013 1.000 58.01145 134 PRO A C 1
ATOM 965 O O . PRO A 1 141 ? -17.63800 18.47824 -10.55892 1.000 46.50662 134 PRO A O 1
ATOM 969 N N . PRO A 1 142 ? -18.90406 20.08469 -9.64370 1.000 40.51079 135 PRO A N 1
ATOM 970 C CA . PRO A 1 142 ? -18.72085 20.96213 -10.80768 1.000 35.41099 135 PRO A CA 1
ATOM 971 C C . PRO A 1 142 ? -17.31428 21.53522 -10.89915 1.000 40.03495 135 PRO A C 1
ATOM 972 O O . PRO A 1 142 ? -17.12959 22.75540 -10.85882 1.000 48.56167 135 PRO A O 1
ATOM 976 N N . ILE A 1 143 ? -16.32227 20.66624 -11.02407 1.000 30.65156 136 ILE A N 1
ATOM 977 C CA . ILE A 1 143 ? -14.91852 21.06263 -11.10889 1.000 29.53497 136 ILE A CA 1
ATOM 978 C C . ILE A 1 143 ? -14.50218 21.02307 -12.57478 1.000 44.02422 136 ILE A C 1
ATOM 979 O O . ILE A 1 143 ? -14.75895 20.01507 -13.24748 1.000 49.28300 136 ILE A O 1
ATOM 984 N N . PRO A 1 144 ? -13.87970 22.07635 -13.10293 1.000 58.57423 137 PRO A N 1
ATOM 985 C CA . PRO A 1 144 ? -13.49233 22.07102 -14.52058 1.000 48.28759 137 PRO A CA 1
ATOM 986 C C . PRO A 1 144 ? -12.52630 20.93661 -14.83166 1.000 41.89238 137 PRO A C 1
ATOM 987 O O . PRO A 1 144 ? -11.57136 20.68767 -14.09242 1.000 56.18737 137 PRO A O 1
ATOM 991 N N . GLY A 1 145 ? -12.79051 20.24179 -15.93553 1.000 44.57665 138 GLY A N 1
ATOM 992 C CA . GLY A 1 145 ? -11.95881 19.13498 -16.35649 1.000 42.16938 138 GLY A CA 1
ATOM 993 C C . GLY A 1 145 ? -12.23320 17.81820 -15.66769 1.000 51.78835 138 GLY A C 1
ATOM 994 O O . GLY A 1 145 ? -11.41290 16.90047 -15.77925 1.000 49.60071 138 GLY A O 1
ATOM 995 N N . ILE A 1 146 ? -13.35804 17.68831 -14.96181 1.000 38.04104 139 ILE A N 1
ATOM 996 C CA . ILE A 1 146 ? -13.64002 16.44346 -14.25392 1.000 36.08625 139 ILE A CA 1
ATOM 997 C C . ILE A 1 146 ? -14.08634 15.35472 -15.22450 1.000 66.41461 139 ILE A C 1
ATOM 998 O O . ILE A 1 146 ? -13.76681 14.17561 -15.03804 1.000 73.50068 139 ILE A O 1
ATOM 1003 N N . THR A 1 147 ? -14.81876 15.72349 -16.27501 1.000 69.75409 140 THR A N 1
ATOM 1004 C CA . THR A 1 147 ? -15.21902 14.77518 -17.30702 1.000 66.82714 140 THR A CA 1
ATOM 1005 C C . THR A 1 147 ? -14.28758 14.78109 -18.50726 1.000 57.01683 140 THR A C 1
ATOM 1006 O O . THR A 1 147 ? -14.16313 13.75863 -19.18898 1.000 67.42831 140 THR A O 1
ATOM 1010 N N . THR A 1 148 ? -13.62695 15.90832 -18.77191 1.000 53.47027 141 THR A N 1
ATOM 1011 C CA . THR A 1 148 ? -12.76944 16.04691 -19.94055 1.000 44.75385 141 THR A CA 1
ATOM 1012 C C . THR A 1 148 ? -11.43118 15.33710 -19.78914 1.000 53.72856 141 THR A C 1
ATOM 1013 O O . THR A 1 148 ? -10.68137 15.25945 -20.76774 1.000 60.58480 141 THR A O 1
ATOM 1017 N N . THR A 1 149 ? -11.11349 14.81819 -18.60459 1.000 68.35899 142 THR A N 1
ATOM 1018 C CA . THR A 1 149 ? -9.79029 14.27450 -18.34412 1.000 49.37983 142 THR A CA 1
ATOM 1019 C C . THR A 1 149 ? -9.82666 12.75668 -18.29098 1.000 51.55757 142 THR A C 1
ATOM 1020 O O . THR A 1 149 ? -10.64070 12.18634 -17.55215 1.000 53.04055 142 THR A O 1
ATOM 1024 N N . PRO A 1 150 ? -8.97166 12.07425 -19.04812 1.000 51.35412 143 PRO A N 1
ATOM 1025 C CA . PRO A 1 150 ? -8.86340 10.61881 -18.91195 1.000 50.32388 143 PRO A CA 1
ATOM 1026 C C . PRO A 1 150 ? -8.19266 10.23734 -17.60080 1.000 43.42387 143 PRO A C 1
ATOM 1027 O O . PRO A 1 150 ? -7.56229 11.05489 -16.92694 1.000 38.99674 143 PRO A O 1
ATOM 1031 N N . GLY A 1 151 ? -8.33390 8.96190 -17.24584 1.000 41.19476 144 GLY A N 1
ATOM 1032 C CA . GLY A 1 151 ? -7.83409 8.49234 -15.97001 1.000 23.59224 144 GLY A CA 1
ATOM 1033 C C . GLY A 1 151 ? -8.67165 8.89666 -14.78077 1.000 38.20143 144 GLY A C 1
ATOM 1034 O O . GLY A 1 151 ? -8.21985 8.75113 -13.64117 1.000 39.64905 144 GLY A O 1
ATOM 1035 N N . VAL A 1 152 ? -9.87862 9.40046 -15.01252 1.000 22.96429 145 VAL A N 1
ATOM 1036 C CA . VAL A 1 152 ? -10.78012 9.85004 -13.96010 1.000 31.47613 145 VAL A CA 1
ATOM 1037 C C . VAL A 1 152 ? -11.99160 8.92713 -13.98243 1.000 29.65755 145 VAL A C 1
ATOM 1038 O O . VAL A 1 152 ? -12.74354 8.89430 -14.96483 1.000 28.10862 145 VAL A O 1
ATOM 1042 N N . TYR A 1 153 ? -12.17491 8.16047 -12.90987 1.000 24.66390 146 TYR A N 1
ATOM 1043 C CA . TYR A 1 153 ? -13.25985 7.19646 -12.82066 1.000 26.39080 146 TYR A CA 1
ATOM 1044 C C . TYR A 1 153 ? -14.04833 7.41306 -11.53881 1.000 26.19975 146 TYR A C 1
ATOM 1045 O O . TYR A 1 153 ? -13.52033 7.91133 -10.54151 1.000 38.03600 146 TYR A O 1
ATOM 1054 N N . ASP A 1 154 ? -15.32282 7.03594 -11.57769 1.000 32.36855 147 ASP A N 1
ATOM 1055 C CA . ASP A 1 154 ? -16.10666 6.88289 -10.36375 1.000 28.29319 147 ASP A CA 1
ATOM 1056 C C . ASP A 1 154 ? -15.94474 5.44340 -9.87922 1.000 35.62869 147 ASP A C 1
ATOM 1057 O O . ASP A 1 154 ? -15.09101 4.69939 -10.37003 1.000 26.43459 147 ASP A O 1
ATOM 1062 N N . SER A 1 155 ? -16.75349 5.03768 -8.89682 1.000 27.88576 148 SER A N 1
ATOM 1063 C CA . SER A 1 155 ? -16.59076 3.70946 -8.31207 1.000 23.86979 148 SER A CA 1
ATOM 1064 C C . SER A 1 155 ? -16.72995 2.61626 -9.36470 1.000 47.46870 148 SER A C 1
ATOM 1065 O O . SER A 1 155 ? -15.94840 1.65891 -9.38029 1.000 30.81905 148 SER A O 1
ATOM 1068 N N . THR A 1 156 ? -17.70476 2.75357 -10.26608 1.000 52.63474 149 THR A N 1
ATOM 1069 C CA . THR A 1 156 ? -17.93649 1.72631 -11.27760 1.000 42.13955 149 THR A CA 1
ATOM 1070 C C . THR A 1 156 ? -16.74747 1.59920 -12.22363 1.000 47.74970 149 THR A C 1
ATOM 1071 O O . THR A 1 156 ? -16.25190 0.49364 -12.47189 1.000 50.12880 149 THR A O 1
ATOM 1075 N N . GLY A 1 157 ? -16.27657 2.72458 -12.76421 1.000 44.11693 150 GLY A N 1
ATOM 1076 C CA . GLY A 1 157 ? -15.17047 2.67198 -13.70668 1.000 36.39541 150 GLY A CA 1
ATOM 1077 C C . GLY A 1 157 ? -13.88234 2.17730 -13.07705 1.000 33.28717 150 GLY A C 1
ATOM 1078 O O . GLY A 1 157 ? -13.11873 1.43775 -13.70288 1.000 38.88212 150 GLY A O 1
ATOM 1079 N N . LEU A 1 158 ? -13.62527 2.57543 -11.82800 1.000 31.14559 151 LEU A N 1
ATOM 1080 C CA . LEU A 1 158 ? -12.40632 2.14929 -11.14804 1.000 32.12897 151 LEU A CA 1
ATOM 1081 C C . LEU A 1 158 ? -12.37734 0.64155 -10.93411 1.000 30.01384 151 LEU A C 1
ATOM 1082 O O . LEU A 1 158 ? -11.30317 0.03004 -10.97426 1.000 28.55674 151 LEU A O 1
ATOM 1087 N N . LEU A 1 159 ? -13.54089 0.02402 -10.71481 1.000 38.40669 152 LEU A N 1
ATOM 1088 C CA . LEU A 1 159 ? -13.61130 -1.41914 -10.51924 1.000 31.18035 152 LEU A CA 1
ATOM 1089 C C . LEU A 1 159 ? -13.22264 -2.20523 -11.76279 1.000 43.45963 152 LEU A C 1
ATOM 1090 O O . LEU A 1 159 ? -13.04684 -3.42437 -11.67114 1.000 38.34766 152 LEU A O 1
ATOM 1095 N N . ASN A 1 160 ? -13.09029 -1.54724 -12.91435 1.000 36.62396 153 ASN A N 1
ATOM 1096 C CA . ASN A 1 160 ? -12.71030 -2.20628 -14.15603 1.000 41.36287 153 ASN A CA 1
ATOM 1097 C C . ASN A 1 160 ? -11.32645 -1.78068 -14.63358 1.000 41.08845 153 ASN A C 1
ATOM 1098 O O . ASN A 1 160 ? -11.01870 -1.90543 -15.82364 1.000 35.08596 153 ASN A O 1
ATOM 1103 N N . LEU A 1 161 ? -10.49059 -1.27737 -13.72689 1.000 33.48029 154 LEU A N 1
ATOM 1104 C CA . LEU A 1 161 ? -9.13039 -0.89980 -14.08289 1.000 34.63238 154 LEU A CA 1
ATOM 1105 C C . LEU A 1 161 ? -8.37447 -2.09838 -14.64082 1.000 44.70053 154 LEU A C 1
ATOM 1106 O O . LEU A 1 161 ? -8.55933 -3.23425 -14.19557 1.000 41.59466 154 LEU A O 1
ATOM 1111 N N . LYS A 1 162 ? -7.52014 -1.83876 -15.62883 1.000 55.58134 155 LYS A N 1
ATOM 1112 C CA . LYS A 1 162 ? -6.75092 -2.90117 -16.26227 1.000 47.28472 155 LYS A CA 1
ATOM 1113 C C . LYS A 1 162 ? -5.43876 -3.18553 -15.54675 1.000 32.65424 155 LYS A C 1
ATOM 1114 O O . LYS A 1 162 ? -4.95063 -4.32056 -15.59429 1.000 47.80998 155 LYS A O 1
ATOM 1120 N N . GLU A 1 163 ? -4.85705 -2.18686 -14.88617 1.000 32.60668 156 GLU A N 1
ATOM 1121 C CA . GLU A 1 163 ? -3.60972 -2.36308 -14.15858 1.000 48.67045 156 GLU A CA 1
ATOM 1122 C C . GLU A 1 163 ? -3.68608 -1.60512 -12.84150 1.000 33.16296 156 GLU A C 1
ATOM 1123 O O . GLU A 1 163 ? -4.44592 -0.64450 -12.69518 1.000 32.47665 156 GLU A O 1
ATOM 1129 N N . LEU A 1 164 ? -2.88754 -2.05195 -11.88307 1.000 30.95068 157 LEU A N 1
ATOM 1130 C CA . LEU A 1 164 ? -2.84629 -1.41422 -10.57234 1.000 36.21806 157 LEU A CA 1
ATOM 1131 C C . LEU A 1 164 ? -2.14690 -0.06505 -10.67118 1.000 30.13180 157 LEU A C 1
ATOM 1132 O O . LEU A 1 164 ? -0.97441 -0.01406 -11.06564 1.000 34.19114 157 LEU A O 1
ATOM 1137 N N . PRO A 1 165 ? -2.80926 1.03971 -10.33387 1.000 28.94301 158 PRO A N 1
ATOM 1138 C CA . PRO A 1 165 ? -2.13020 2.33846 -10.37430 1.000 24.46035 158 PRO A CA 1
ATOM 1139 C C . PRO A 1 165 ? -1.12954 2.46420 -9.23744 1.000 20.15368 158 PRO A C 1
ATOM 1140 O O . PRO A 1 165 ? -1.36424 1.99075 -8.12395 1.000 28.56480 158 PRO A O 1
ATOM 1144 N N . GLY A 1 166 ? 0.00262 3.10414 -9.53213 1.000 31.35612 159 GLY A N 1
ATOM 1145 C CA . GLY A 1 166 ? 1.01587 3.29257 -8.50757 1.000 18.82382 159 GLY A CA 1
ATOM 1146 C C . GLY A 1 166 ? 0.60307 4.30686 -7.45852 1.000 31.51512 159 GLY A C 1
ATOM 1147 O O . GLY A 1 166 ? 0.88801 4.13559 -6.26976 1.000 31.82024 159 GLY A O 1
ATOM 1148 N N . HIS A 1 167 ? -0.07541 5.37235 -7.87953 1.000 27.97385 160 HIS A N 1
ATOM 1149 C CA . HIS A 1 167 ? -0.52706 6.43126 -6.98237 1.000 31.32160 160 HIS A CA 1
ATOM 1150 C C . HIS A 1 167 ? -1.99738 6.70513 -7.26602 1.000 29.81517 160 HIS A C 1
ATOM 1151 O O . HIS A 1 167 ? -2.34637 7.17490 -8.35359 1.000 42.12274 160 HIS A O 1
ATOM 1158 N N . LEU A 1 168 ? -2.85335 6.41715 -6.29119 1.000 29.62010 161 LEU A N 1
ATOM 1159 C CA . LEU A 1 168 ? -4.29092 6.60287 -6.42423 1.000 19.23475 161 LEU A CA 1
ATOM 1160 C C . LEU A 1 168 ? -4.71729 7.86180 -5.68027 1.000 25.93174 161 LEU A C 1
ATOM 1161 O O . LEU A 1 168 ? -4.35934 8.05079 -4.51367 1.000 29.03534 161 LEU A O 1
ATOM 1166 N N . GLY A 1 169 ? -5.47036 8.71924 -6.35767 1.000 19.47851 162 GLY A N 1
ATOM 1167 C CA . GLY A 1 169 ? -6.02930 9.92284 -5.75856 1.000 18.31312 162 GLY A CA 1
ATOM 1168 C C . GLY A 1 169 ? -7.53792 9.79405 -5.64810 1.000 14.79043 162 GLY A C 1
ATOM 1169 O O . GLY A 1 169 ? -8.20004 9.34328 -6.58677 1.000 27.27399 162 GLY A O 1
ATOM 1170 N N . ILE A 1 170 ? -8.07183 10.18582 -4.49492 1.000 13.66227 163 ILE A N 1
ATOM 1171 C CA . ILE A 1 170 ? -9.49216 10.05480 -4.19213 1.000 27.36884 163 ILE A CA 1
ATOM 1172 C C . ILE A 1 170 ? -10.04099 11.42293 -3.81349 1.000 21.97477 163 ILE A C 1
ATOM 1173 O O . ILE A 1 170 ? -9.52433 12.06960 -2.89539 1.000 18.24574 163 ILE A O 1
ATOM 1178 N N . LEU A 1 171 ? -11.09930 11.84730 -4.50152 1.000 23.06267 164 LEU A N 1
ATOM 1179 C CA . LEU A 1 171 ? -11.83062 13.05890 -4.14342 1.000 27.58737 164 LEU A CA 1
ATOM 1180 C C . LEU A 1 171 ? -13.00537 12.65694 -3.25891 1.000 30.12075 164 LEU A C 1
ATOM 1181 O O . LEU A 1 171 ? -13.98954 12.08787 -3.74169 1.000 25.96821 164 LEU A O 1
ATOM 1186 N N . GLY A 1 172 ? -12.90239 12.95221 -1.96625 1.000 27.69091 165 GLY A N 1
ATOM 1187 C CA . GLY A 1 172 ? -13.94951 12.60279 -1.02745 1.000 17.18614 165 GLY A CA 1
ATOM 1188 C C . GLY A 1 172 ? -13.44721 11.79093 0.14847 1.000 28.06462 165 GLY A C 1
ATOM 1189 O O . GLY A 1 172 ? -12.75318 10.78639 -0.03306 1.000 30.29770 165 GLY A O 1
ATOM 1190 N N . GLY A 1 173 ? -13.78160 12.22207 1.36124 1.000 34.78905 166 GLY A N 1
ATOM 1191 C CA . GLY A 1 173 ? -13.39735 11.49130 2.55239 1.000 33.37682 166 GLY A CA 1
ATOM 1192 C C . GLY A 1 173 ? -14.53881 10.66771 3.10846 1.000 28.05141 166 GLY A C 1
ATOM 1193 O O . GLY A 1 173 ? -14.57400 10.36381 4.30469 1.000 25.30131 166 GLY A O 1
ATOM 1194 N N . GLY A 1 174 ? -15.48082 10.29999 2.24263 1.000 25.36416 167 GLY A N 1
ATOM 1195 C CA . GLY A 1 174 ? -16.63992 9.54209 2.65570 1.000 22.53959 167 GLY A CA 1
ATOM 1196 C C . GLY A 1 174 ? -16.32242 8.08563 2.93041 1.000 31.74342 167 GLY A C 1
ATOM 1197 O O . GLY A 1 174 ? -15.19230 7.61697 2.79407 1.000 31.27386 167 GLY A O 1
ATOM 1198 N N . TYR A 1 175 ? -17.36570 7.35522 3.33046 1.000 19.09980 168 TYR A N 1
ATOM 1199 C CA . TYR A 1 175 ? -17.20715 5.93650 3.63243 1.000 12.40540 168 TYR A CA 1
ATOM 1200 C C . TYR A 1 175 ? -16.83710 5.14283 2.38623 1.000 17.14313 168 TYR A C 1
ATOM 1201 O O . TYR A 1 175 ? -16.02017 4.21716 2.45390 1.000 27.69591 168 TYR A O 1
ATOM 1210 N N . ILE A 1 176 ? -17.42687 5.48949 1.24045 1.000 19.20391 169 ILE A N 1
ATOM 1211 C CA . ILE A 1 176 ? -17.06692 4.82808 -0.00960 1.000 21.79765 169 ILE A CA 1
ATOM 1212 C C . ILE A 1 176 ? -15.62340 5.14493 -0.38039 1.000 23.26520 169 ILE A C 1
ATOM 1213 O O . ILE A 1 176 ? -14.90285 4.29428 -0.91688 1.000 32.74378 169 ILE A O 1
ATOM 1218 N N . GLY A 1 177 ? -15.17341 6.36659 -0.08894 1.000 26.78927 170 GLY A N 1
ATOM 1219 C CA . GLY A 1 177 ? -13.79980 6.72900 -0.39574 1.000 22.30309 170 GLY A CA 1
ATOM 1220 C C . GLY A 1 177 ? -12.79476 6.04297 0.50942 1.000 27.77677 170 GLY A C 1
ATOM 1221 O O . GLY A 1 177 ? -11.70482 5.66835 0.06854 1.000 30.06203 170 GLY A O 1
ATOM 1222 N N . VAL A 1 178 ? -13.14358 5.86988 1.78661 1.000 29.54525 171 VAL A N 1
ATOM 1223 C CA . VAL A 1 178 ? -12.24220 5.19794 2.71716 1.000 12.74582 171 VAL A CA 1
ATOM 1224 C C . VAL A 1 178 ? -12.13781 3.71383 2.38796 1.000 20.66527 171 VAL A C 1
ATOM 1225 O O . VAL A 1 178 ? -11.06779 3.11006 2.54108 1.000 21.46089 171 VAL A O 1
ATOM 1229 N N . GLU A 1 179 ? -13.23138 3.10522 1.92179 1.000 17.92908 172 GLU A N 1
ATOM 1230 C CA . GLU A 1 179 ? -13.18959 1.70215 1.52042 1.000 18.65172 172 GLU A CA 1
ATOM 1231 C C . GLU A 1 179 ? -12.16157 1.47892 0.41825 1.000 22.76040 172 GLU A C 1
ATOM 1232 O O . GLU A 1 179 ? -11.28537 0.61555 0.53634 1.000 25.54575 172 GLU A O 1
ATOM 1238 N N . PHE A 1 180 ? -12.24861 2.26014 -0.66185 1.000 19.03727 173 PHE A N 1
ATOM 1239 C CA . PHE A 1 180 ? -11.29979 2.11487 -1.76087 1.000 17.00533 173 PHE A CA 1
ATOM 1240 C C . PHE A 1 180 ? -9.90031 2.56424 -1.36400 1.000 24.42820 173 PHE A C 1
ATOM 1241 O O . PHE A 1 180 ? -8.91300 2.08671 -1.93526 1.000 19.91340 173 PHE A O 1
ATOM 1249 N N . ALA A 1 181 ? -9.79258 3.48141 -0.40130 1.000 25.30484 174 ALA A N 1
ATOM 1250 C CA . ALA A 1 181 ? -8.47875 3.91904 0.05739 1.000 26.30022 174 ALA A CA 1
ATOM 1251 C C . ALA A 1 181 ? -7.73918 2.78519 0.75443 1.000 23.44687 174 ALA A C 1
ATOM 1252 O O . ALA A 1 181 ? -6.55470 2.54844 0.49178 1.000 24.32631 174 ALA A O 1
ATOM 1254 N N . SER A 1 182 ? -8.42561 2.07065 1.64853 1.000 20.06981 175 SER A N 1
ATOM 1255 C CA . SER A 1 182 ? -7.81656 0.92919 2.31924 1.000 23.32468 175 SER A CA 1
ATOM 1256 C C . SER A 1 182 ? -7.76637 -0.29649 1.41787 1.000 17.99369 175 SER A C 1
ATOM 1257 O O . SER A 1 182 ? -6.89616 -1.15631 1.59498 1.000 21.63406 175 SER A O 1
ATOM 1260 N N . MET A 1 183 ? -8.68227 -0.39095 0.45267 1.000 18.58610 176 MET A N 1
ATOM 1261 C CA . MET A 1 183 ? -8.68258 -1.52442 -0.46574 1.000 23.63296 176 MET A CA 1
ATOM 1262 C C . MET A 1 183 ? -7.47533 -1.47774 -1.39504 1.000 22.77254 176 MET A C 1
ATOM 1263 O O . MET A 1 183 ? -6.76618 -2.47725 -1.55907 1.000 21.61273 176 MET A O 1
ATOM 1268 N N . PHE A 1 184 ? -7.22080 -0.32026 -2.00844 1.000 19.25502 177 PHE A N 1
ATOM 1269 C CA . PHE A 1 184 ? -6.08654 -0.19971 -2.91692 1.000 23.04809 177 PHE A CA 1
ATOM 1270 C C . PHE A 1 184 ? -4.75955 -0.11756 -2.17439 1.000 20.81900 177 PHE A C 1
ATOM 1271 O O . PHE A 1 184 ? -3.72043 -0.47959 -2.73729 1.000 19.52316 177 PHE A O 1
ATOM 1279 N N . ALA A 1 185 ? -4.76815 0.35634 -0.92535 1.000 17.67892 178 ALA A N 1
ATOM 1280 C CA . ALA A 1 185 ? -3.53505 0.39039 -0.14517 1.000 12.48503 178 ALA A CA 1
ATOM 1281 C C . ALA A 1 185 ? -3.02101 -1.01683 0.12593 1.000 17.28562 178 ALA A C 1
ATOM 1282 O O . ALA A 1 185 ? -1.81041 -1.26467 0.07949 1.000 26.76108 178 ALA A O 1
ATOM 1284 N N . ASN A 1 186 ? -3.92844 -1.95463 0.40624 1.000 15.20756 179 ASN A N 1
ATOM 1285 C CA . ASN A 1 186 ? -3.53012 -3.34280 0.59967 1.000 21.16581 179 ASN A CA 1
ATOM 1286 C C . ASN A 1 186 ? -3.06556 -3.99461 -0.69619 1.000 19.23131 179 ASN A C 1
ATOM 1287 O O . ASN A 1 186 ? -2.37051 -5.01499 -0.64840 1.000 18.10408 179 ASN A O 1
ATOM 1292 N N . PHE A 1 187 ? -3.43291 -3.43140 -1.84829 1.000 20.94994 180 PHE A N 1
ATOM 1293 C CA . PHE A 1 187 ? -2.99611 -3.97172 -3.12865 1.000 21.81386 180 PHE A CA 1
ATOM 1294 C C . PHE A 1 187 ? -1.58126 -3.54207 -3.49352 1.000 28.92785 180 PHE A C 1
ATOM 1295 O O . PHE A 1 187 ? -0.92767 -4.22676 -4.28758 1.000 30.91467 180 PHE A O 1
ATOM 1303 N N . GLY A 1 188 ? -1.09795 -2.43095 -2.93963 1.000 28.01762 181 GLY A N 1
ATOM 1304 C CA . GLY A 1 188 ? 0.26376 -1.99311 -3.17924 1.000 32.11741 181 GLY A CA 1
ATOM 1305 C C . GLY A 1 188 ? 0.37912 -0.57813 -3.70882 1.000 25.35310 181 GLY A C 1
ATOM 1306 O O . GLY A 1 188 ? 1.45722 -0.15768 -4.13961 1.000 28.69433 181 GLY A O 1
ATOM 1307 N N . SER A 1 189 ? -0.71758 0.17072 -3.67163 1.000 22.16609 182 SER A N 1
ATOM 1308 C CA . SER A 1 189 ? -0.77321 1.50323 -4.25255 1.000 28.93475 182 SER A CA 1
ATOM 1309 C C . SER A 1 189 ? -0.63720 2.57846 -3.18222 1.000 27.82323 182 SER A C 1
ATOM 1310 O O . SER A 1 189 ? -1.04978 2.39798 -2.03376 1.000 26.83752 182 SER A O 1
ATOM 1313 N N . LYS A 1 190 ? -0.04709 3.70452 -3.57604 1.000 23.59874 183 LYS A N 1
ATOM 1314 C CA . LYS A 1 190 ? -0.07489 4.90518 -2.75415 1.000 20.39932 183 LYS A CA 1
ATOM 1315 C C . LYS A 1 190 ? -1.40771 5.61028 -2.96194 1.000 28.26633 183 LYS A C 1
ATOM 1316 O O . LYS A 1 190 ? -1.81374 5.86100 -4.10046 1.000 31.57866 183 LYS A O 1
ATOM 1322 N N . VAL A 1 191 ? -2.09678 5.91716 -1.86706 1.000 20.28843 184 VAL A N 1
ATOM 1323 C CA . VAL A 1 191 ? -3.43879 6.48279 -1.92152 1.000 32.75009 184 VAL A CA 1
ATOM 1324 C C . VAL A 1 191 ? -3.42845 7.84077 -1.23623 1.000 26.12529 184 VAL A C 1
ATOM 1325 O O . VAL A 1 191 ? -2.95641 7.96673 -0.10056 1.000 25.18789 184 VAL A O 1
ATOM 1329 N N . THR A 1 192 ? -3.94812 8.85197 -1.92814 1.000 26.45071 185 THR A N 1
ATOM 1330 C CA . THR A 1 192 ? -4.09026 10.19758 -1.38654 1.000 36.01969 185 THR A CA 1
ATOM 1331 C C . THR A 1 192 ? -5.57112 10.54001 -1.32870 1.000 18.53936 185 THR A C 1
ATOM 1332 O O . THR A 1 192 ? -6.24372 10.57334 -2.36467 1.000 18.77273 185 THR A O 1
ATOM 1336 N N . ILE A 1 193 ? -6.07459 10.78625 -0.12287 1.000 24.71420 186 ILE A N 1
ATOM 1337 C CA . ILE A 1 193 ? -7.46742 11.15883 0.09488 1.000 14.00948 186 ILE A CA 1
ATOM 1338 C C . ILE A 1 193 ? -7.54796 12.67698 0.14767 1.000 18.18098 186 ILE A C 1
ATOM 1339 O O . ILE A 1 193 ? -6.86035 13.31618 0.95314 1.000 27.83687 186 ILE A O 1
ATOM 1344 N N . LEU A 1 194 ? -8.38565 13.25499 -0.70427 1.000 24.35807 187 LEU A N 1
ATOM 1345 C CA . LEU A 1 194 ? -8.59867 14.69813 -0.74947 1.000 26.15447 187 LEU A CA 1
ATOM 1346 C C . LEU A 1 194 ? -9.98407 14.98094 -0.17786 1.000 17.72098 187 LEU A C 1
ATOM 1347 O O . LEU A 1 194 ? -10.99658 14.80968 -0.86261 1.000 25.40657 187 LEU A O 1
ATOM 1352 N N . GLU A 1 195 ? -10.02250 15.40684 1.08155 1.000 23.43413 188 GLU A N 1
ATOM 1353 C CA . GLU A 1 195 ? -11.26316 15.70272 1.78185 1.000 28.01245 188 GLU A CA 1
ATOM 1354 C C . GLU A 1 195 ? -11.35928 17.19700 2.05616 1.000 30.66332 188 GLU A C 1
ATOM 1355 O O . GLU A 1 195 ? -10.38202 17.82659 2.47300 1.000 33.14866 188 GLU A O 1
ATOM 1361 N N . ALA A 1 196 ? -12.54604 17.75795 1.82583 1.000 35.47124 189 ALA A N 1
ATOM 1362 C CA . ALA A 1 196 ? -12.74818 19.19594 1.92973 1.000 38.52878 189 ALA A CA 1
ATOM 1363 C C . ALA A 1 196 ? -13.07498 19.66895 3.34084 1.000 31.14833 189 ALA A C 1
ATOM 1364 O O . ALA A 1 196 ? -12.87219 20.84997 3.64174 1.000 32.51769 189 ALA A O 1
ATOM 1366 N N . ALA A 1 197 ? -13.56773 18.79292 4.21071 1.000 35.94118 190 ALA A N 1
ATOM 1367 C CA . ALA A 1 197 ? -13.98328 19.22578 5.53514 1.000 34.20919 190 ALA A CA 1
ATOM 1368 C C . ALA A 1 197 ? -12.77396 19.44504 6.44300 1.000 25.00872 190 ALA A C 1
ATOM 1369 O O . ALA A 1 197 ? -11.63303 19.12486 6.10035 1.000 30.81750 190 ALA A O 1
ATOM 1371 N N . SER A 1 198 ? -13.04115 20.01007 7.62176 1.000 33.25814 191 SER A N 1
ATOM 1372 C CA . SER A 1 198 ? -12.00699 20.21708 8.62760 1.000 23.10712 191 SER A CA 1
ATOM 1373 C C . SER A 1 198 ? -11.69700 18.95987 9.42585 1.000 27.83407 191 SER A C 1
ATOM 1374 O O . SER A 1 198 ? -10.67615 18.92385 10.12124 1.000 37.34724 191 SER A O 1
ATOM 1377 N N . LEU A 1 199 ? -12.54481 17.93822 9.34850 1.000 30.09096 192 LEU A N 1
ATOM 1378 C CA . LEU A 1 199 ? -12.37682 16.71895 10.12320 1.000 33.51669 192 LEU A CA 1
ATOM 1379 C C . LEU A 1 199 ? -12.48923 15.50623 9.21317 1.000 36.60731 192 LEU A C 1
ATOM 1380 O O . LEU A 1 199 ? -13.27421 15.50221 8.25983 1.000 28.22388 192 LEU A O 1
ATOM 1385 N N . PHE A 1 200 ? -11.69713 14.48121 9.51184 1.000 23.15317 193 PHE A N 1
ATOM 1386 C CA . PHE A 1 200 ? -11.83793 13.19458 8.84809 1.000 24.92932 193 PHE A CA 1
ATOM 1387 C C . PHE A 1 200 ? -12.98886 12.42750 9.48639 1.000 27.85950 193 PHE A C 1
ATOM 1388 O O . PHE A 1 200 ? -13.02731 12.25861 10.70970 1.000 26.23274 193 PHE A O 1
ATOM 1396 N N . LEU A 1 201 ? -13.93172 11.97571 8.65421 1.000 29.77220 194 LEU A N 1
ATOM 1397 C CA . LEU A 1 201 ? -15.14714 11.29584 9.09293 1.000 28.92429 194 LEU A CA 1
ATOM 1398 C C . LEU A 1 201 ? -15.90208 12.14574 10.10991 1.000 39.05528 194 LEU A C 1
ATOM 1399 O O . LEU A 1 201 ? -15.98411 11.77315 11.28742 1.000 38.99332 194 LEU A O 1
ATOM 1404 N N . PRO A 1 202 ? -16.47162 13.28484 9.70043 1.000 46.72213 195 PRO A N 1
ATOM 1405 C CA . PRO A 1 202 ? -17.13494 14.16369 10.68006 1.000 30.34138 195 PRO A CA 1
ATOM 1406 C C . PRO A 1 202 ? -18.36808 13.55117 11.32446 1.000 31.55934 195 PRO A C 1
ATOM 1407 O O . PRO A 1 202 ? -18.80572 14.04660 12.37057 1.000 22.43019 195 PRO A O 1
ATOM 1411 N N . ARG A 1 203 ? -18.94289 12.49859 10.74316 1.000 40.06076 196 ARG A N 1
ATOM 1412 C CA . A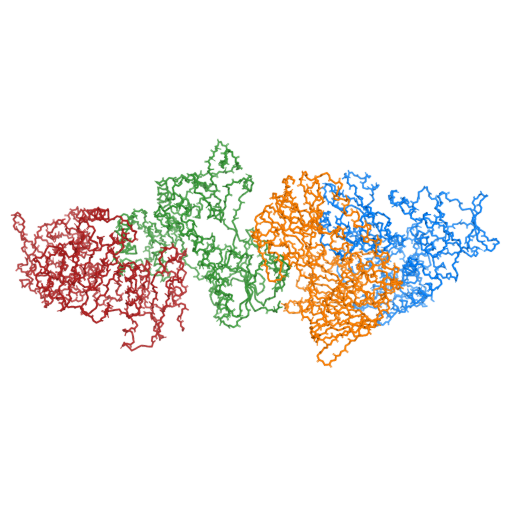RG A 1 203 ? -20.09176 11.81747 11.32644 1.000 41.87894 196 ARG A CA 1
ATOM 1413 C C . ARG A 1 203 ? -19.69651 10.77150 12.36201 1.000 33.95385 196 ARG A C 1
ATOM 1414 O O . ARG A 1 203 ? -20.49291 9.86935 12.64890 1.000 43.74648 196 ARG A O 1
ATOM 1422 N N . GLU A 1 204 ? -18.49512 10.86747 12.92854 1.000 30.93154 197 GLU A N 1
ATOM 1423 C CA . GLU A 1 204 ? -17.97923 9.84126 13.82005 1.000 36.91016 197 GLU A CA 1
ATOM 1424 C C . GLU A 1 204 ? -17.32608 10.48494 15.03289 1.000 28.16464 197 GLU A C 1
ATOM 1425 O O . GLU A 1 204 ? -16.96528 11.66449 15.01992 1.000 38.03973 197 GLU A O 1
ATOM 1431 N N . ASP A 1 205 ? -17.18085 9.68660 16.08862 1.000 33.23862 198 ASP A N 1
ATOM 1432 C CA . ASP A 1 205 ? -16.40142 10.11159 17.24134 1.000 31.82893 198 ASP A CA 1
ATOM 1433 C C . ASP A 1 205 ? -14.95895 10.36635 16.82298 1.000 27.44722 198 ASP A C 1
ATOM 1434 O O . ASP A 1 205 ? -14.44235 9.75076 15.88665 1.000 33.79954 198 ASP A O 1
ATOM 1439 N N . ARG A 1 206 ? -14.30319 11.28823 17.52666 1.000 22.70630 199 ARG A N 1
ATOM 1440 C CA . ARG A 1 206 ? -12.95703 11.67509 17.12464 1.000 37.12009 199 ARG A CA 1
ATOM 1441 C C . ARG A 1 206 ? -11.91087 10.65940 17.56370 1.000 38.21942 199 ARG A C 1
ATOM 1442 O O . ARG A 1 206 ? -10.89690 10.49646 16.87893 1.000 30.07053 199 ARG A O 1
ATOM 1450 N N . ASP A 1 207 ? -12.13388 9.95811 18.67834 1.000 31.78598 200 ASP A N 1
ATOM 1451 C CA . ASP A 1 207 ? -11.24173 8.85452 19.01837 1.000 24.22321 200 ASP A CA 1
ATOM 1452 C C . ASP A 1 207 ? -11.33796 7.73306 17.99233 1.000 21.61817 200 ASP A C 1
ATOM 1453 O O . ASP A 1 207 ? -10.33500 7.07070 17.70369 1.000 29.61774 200 ASP A O 1
ATOM 1458 N N . ILE A 1 208 ? -12.52539 7.51767 17.42242 1.000 34.97609 201 ILE A N 1
ATOM 1459 C CA . ILE A 1 208 ? -12.68985 6.48245 16.40592 1.000 24.80695 201 ILE A CA 1
ATOM 1460 C C . ILE A 1 208 ? -12.08588 6.93976 15.08293 1.000 22.37606 201 ILE A C 1
ATOM 1461 O O . ILE A 1 208 ? -11.37592 6.18240 14.41099 1.000 20.80668 201 ILE A O 1
ATOM 1466 N N . ALA A 1 209 ? -12.35049 8.19008 14.69309 1.000 14.01152 202 ALA A N 1
ATOM 1467 C CA . ALA A 1 209 ? -11.77535 8.71141 13.45875 1.000 11.75107 202 ALA A CA 1
ATOM 1468 C C . ALA A 1 209 ? -10.26096 8.83561 13.55645 1.000 25.75217 202 ALA A C 1
ATOM 1469 O O . ALA A 1 209 ? -9.56438 8.70486 12.54330 1.000 15.13346 202 ALA A O 1
ATOM 1471 N N . ASP A 1 210 ? -9.73523 9.08721 14.75899 1.000 31.57602 203 ASP A N 1
ATOM 1472 C CA . ASP A 1 210 ? -8.28716 9.10298 14.94242 1.000 30.35343 203 ASP A CA 1
ATOM 1473 C C . ASP A 1 210 ? -7.69053 7.72181 14.70680 1.000 28.72292 203 ASP A C 1
ATOM 1474 O O . ASP A 1 210 ? -6.60738 7.59796 14.12361 1.000 21.38000 203 ASP A O 1
ATOM 1479 N N . ASN A 1 211 ? -8.38459 6.67285 15.15400 1.000 30.96547 204 ASN A N 1
ATOM 1480 C CA . ASN A 1 211 ? -7.88309 5.31424 14.97573 1.000 27.70293 204 ASN A CA 1
ATOM 1481 C C . ASN A 1 211 ? -7.91894 4.90343 13.50902 1.000 24.88863 204 ASN A C 1
ATOM 1482 O O . ASN A 1 211 ? -6.94196 4.35617 12.98422 1.000 28.70441 204 ASN A O 1
ATOM 1487 N N . ILE A 1 212 ? -9.04466 5.15031 12.83473 1.000 20.09477 205 ILE A N 1
ATOM 1488 C CA . ILE A 1 212 ? -9.15522 4.81957 11.41567 1.000 13.86593 205 ILE A CA 1
ATOM 1489 C C . ILE A 1 212 ? -8.07725 5.54349 10.62003 1.000 18.02843 205 ILE A C 1
ATOM 1490 O O . ILE A 1 212 ? -7.40554 4.95160 9.76654 1.000 25.49281 205 ILE A O 1
ATOM 1495 N N . ALA A 1 213 ? -7.88741 6.83553 10.90114 1.000 22.19914 206 ALA A N 1
ATOM 1496 C CA . ALA A 1 213 ? -6.87820 7.61208 10.18818 1.000 24.22323 206 ALA A CA 1
ATOM 1497 C C . ALA A 1 213 ? -5.47772 7.06604 10.43737 1.000 27.64093 206 ALA A C 1
ATOM 1498 O O . ALA A 1 213 ? -4.65603 7.00068 9.51541 1.000 25.45756 206 ALA A O 1
ATOM 1500 N N . THR A 1 214 ? -5.18702 6.66772 11.67843 1.000 20.89232 207 THR A N 1
ATOM 1501 C CA . THR A 1 214 ? -3.86685 6.13013 11.99186 1.000 22.95867 207 THR A CA 1
ATOM 1502 C C . THR A 1 214 ? -3.63525 4.79376 11.29600 1.000 25.35819 207 THR A C 1
ATOM 1503 O O . THR A 1 214 ? -2.51921 4.50697 10.84637 1.000 16.39479 207 THR A O 1
ATOM 1507 N N . ILE A 1 215 ? -4.67772 3.96608 11.19295 1.000 21.62656 208 ILE A N 1
ATOM 1508 C CA . ILE A 1 215 ? -4.55387 2.70291 10.47015 1.000 22.99904 208 ILE A CA 1
ATOM 1509 C C . ILE A 1 215 ? -4.28334 2.96318 8.99333 1.000 25.03617 208 ILE A C 1
ATOM 1510 O O . ILE A 1 215 ? -3.50303 2.24802 8.35210 1.000 20.07981 208 ILE A O 1
ATOM 1515 N N . LEU A 1 216 ? -4.90806 4.00279 8.43503 1.000 31.14260 209 LEU A N 1
ATOM 1516 C CA . LEU A 1 216 ? -4.67603 4.33860 7.03407 1.000 27.94716 209 LEU A CA 1
ATOM 1517 C C . LEU A 1 216 ? -3.31274 4.99173 6.83811 1.000 22.92020 209 LEU A C 1
ATOM 1518 O O . LEU A 1 216 ? -2.64043 4.74414 5.83042 1.000 21.70794 209 LEU A O 1
ATOM 1523 N N . ARG A 1 217 ? -2.88851 5.82950 7.78932 1.000 21.61931 210 ARG A N 1
ATOM 1524 C CA . ARG A 1 217 ? -1.58513 6.47762 7.67868 1.000 29.34822 210 ARG A CA 1
ATOM 1525 C C . ARG A 1 217 ? -0.44885 5.46339 7.69023 1.000 34.46791 210 ARG A C 1
ATOM 1526 O O . ARG A 1 217 ? 0.58627 5.68476 7.05121 1.000 29.16721 210 ARG A O 1
ATOM 1534 N N . ASP A 1 218 ? -0.62036 4.34907 8.40597 1.000 18.15302 211 ASP A N 1
ATOM 1535 C CA . ASP A 1 218 ? 0.42722 3.33800 8.47587 1.000 18.14706 211 ASP A CA 1
ATOM 1536 C C . ASP A 1 218 ? 0.55298 2.54262 7.18457 1.000 20.84434 211 ASP A C 1
ATOM 1537 O O . ASP A 1 218 ? 1.61360 1.96163 6.93127 1.000 24.15605 211 ASP A O 1
ATOM 1542 N N . GLN A 1 219 ? -0.49613 2.50142 6.36646 1.000 24.67064 212 GLN A N 1
ATOM 1543 C CA . GLN A 1 219 ? -0.46075 1.81028 5.08600 1.000 21.13588 212 GLN A CA 1
ATOM 1544 C C . GLN A 1 219 ? -0.14335 2.74660 3.92575 1.000 19.97141 212 GLN A C 1
ATOM 1545 O O . GLN A 1 219 ? -0.35054 2.37434 2.76678 1.000 27.98859 212 GLN A O 1
ATOM 1551 N N . GLY A 1 220 ? 0.35253 3.95047 4.21101 1.000 24.94879 213 GLY A N 1
ATOM 1552 C CA . GLY A 1 220 ? 0.78478 4.87582 3.18507 1.000 19.52794 213 GLY A CA 1
ATOM 1553 C C . GLY A 1 220 ? -0.25707 5.86375 2.70767 1.000 26.61775 213 GLY A C 1
ATOM 1554 O O . GLY A 1 220 ? 0.02900 6.63935 1.78616 1.000 30.56949 213 GLY A O 1
ATOM 1555 N N . VAL A 1 221 ? -1.44491 5.87292 3.30239 1.000 18.90629 214 VAL A N 1
ATOM 1556 C CA . VAL A 1 221 ? -2.53652 6.72868 2.85050 1.000 15.56023 214 VAL A CA 1
ATOM 1557 C C . VAL A 1 221 ? -2.40140 8.09584 3.50956 1.000 22.27626 214 VAL A C 1
ATOM 1558 O O . VAL A 1 221 ? -2.41069 8.20561 4.74048 1.000 33.04602 214 VAL A O 1
ATOM 1562 N N . ASP A 1 222 ? -2.27797 9.13831 2.69070 1.000 31.08094 215 ASP A N 1
ATOM 1563 C CA . ASP A 1 222 ? -2.25182 10.51229 3.17703 1.000 23.49128 215 ASP A CA 1
ATOM 1564 C C . ASP A 1 222 ? -3.67582 11.05135 3.22055 1.000 29.13762 215 ASP A C 1
ATOM 1565 O O . ASP A 1 222 ? -4.37781 11.04354 2.20331 1.000 25.40706 215 ASP A O 1
ATOM 1570 N N . ILE A 1 223 ? -4.09753 11.51890 4.38989 1.000 24.06427 216 ILE A N 1
ATOM 1571 C CA . ILE A 1 223 ? -5.40007 12.14973 4.56305 1.000 23.61554 216 ILE A CA 1
ATOM 1572 C C . ILE A 1 223 ? -5.18891 13.65647 4.50247 1.000 19.21359 216 ILE A C 1
ATOM 1573 O O . ILE A 1 223 ? -4.62709 14.25336 5.42713 1.000 20.43193 216 ILE A O 1
ATOM 1578 N N . ILE A 1 224 ? -5.63469 14.27392 3.41433 1.000 10.38133 217 ILE A N 1
ATOM 1579 C CA . ILE A 1 224 ? -5.47796 15.70699 3.19754 1.000 24.09572 217 ILE A CA 1
ATOM 1580 C C . ILE A 1 224 ? -6.82405 16.36865 3.46235 1.000 23.99507 217 ILE A C 1
ATOM 1581 O O . ILE A 1 224 ? -7.79378 16.14349 2.73007 1.000 19.88978 217 ILE A O 1
ATOM 1586 N N . LEU A 1 225 ? -6.88658 17.18587 4.50814 1.000 20.80904 218 LEU A N 1
ATOM 1587 C CA . LEU A 1 225 ? -8.10115 17.89382 4.88206 1.000 26.58412 218 LEU A CA 1
ATOM 1588 C C . LEU A 1 225 ? -8.06564 19.32672 4.35890 1.000 28.45179 218 LEU A C 1
ATOM 1589 O O . LEU A 1 225 ? -7.01958 19.84684 3.96250 1.000 23.39702 218 LEU A O 1
ATOM 1594 N N . ASN A 1 226 ? -9.24048 19.96240 4.36472 1.000 35.93231 219 ASN A N 1
ATOM 1595 C CA . ASN A 1 226 ? -9.41756 21.31370 3.82597 1.000 28.42039 219 ASN A CA 1
ATOM 1596 C C . ASN A 1 226 ? -8.92419 21.39611 2.38356 1.000 31.40096 219 ASN A C 1
ATOM 1597 O O . ASN A 1 226 ? -8.37798 22.41071 1.94528 1.000 32.10102 219 ASN A O 1
ATOM 1602 N N . ALA A 1 227 ? -9.12673 20.31345 1.63651 1.000 37.28294 220 ALA A N 1
ATOM 1603 C CA . ALA A 1 227 ? -8.58608 20.20739 0.28749 1.000 27.85679 220 ALA A CA 1
ATOM 1604 C C . ALA A 1 227 ? -9.36193 21.10295 -0.66993 1.000 50.48789 220 ALA A C 1
ATOM 1605 O O . ALA A 1 227 ? -10.58011 20.96182 -0.81796 1.000 47.08895 220 ALA A O 1
ATOM 1607 N N . HIS A 1 228 ? -8.65288 22.02141 -1.31843 1.000 45.87404 221 HIS A N 1
ATOM 1608 C CA . HIS A 1 228 ? -9.21341 22.87639 -2.35605 1.000 42.11549 221 HIS A CA 1
ATOM 1609 C C . HIS A 1 228 ? -8.83176 22.29161 -3.71063 1.000 44.06839 221 HIS A C 1
ATOM 1610 O O . HIS A 1 228 ? -7.64419 22.19742 -4.03465 1.000 39.78802 221 HIS A O 1
ATOM 1617 N N . VAL A 1 229 ? -9.83130 21.90074 -4.49518 1.000 33.25781 222 VAL A N 1
ATOM 1618 C CA . VAL A 1 229 ? -9.61937 21.32607 -5.81960 1.000 46.33943 222 VAL A CA 1
ATOM 1619 C C . VAL A 1 229 ? -10.19921 22.29647 -6.84001 1.000 43.99525 222 VAL A C 1
ATOM 1620 O O . VAL A 1 229 ? -11.42343 22.40608 -6.98225 1.000 49.48079 222 VAL A O 1
ATOM 1624 N N . GLU A 1 230 ? -9.32078 23.00049 -7.55473 1.000 42.72656 223 GLU A N 1
ATOM 1625 C CA . GLU A 1 230 ? -9.74349 24.01759 -8.51036 1.000 44.28995 223 GLU A CA 1
ATOM 1626 C C . GLU A 1 230 ? -9.92574 23.46171 -9.91762 1.000 34.81843 223 GLU A C 1
ATOM 1627 O O . GLU A 1 230 ? -10.87813 23.83582 -10.61029 1.000 41.74784 223 GLU A O 1
ATOM 1633 N N . ARG A 1 231 ? -9.02885 22.58342 -10.35837 1.000 35.84608 224 ARG A N 1
ATOM 1634 C CA . ARG A 1 231 ? -9.11328 22.00567 -11.69217 1.000 39.50268 224 ARG A CA 1
ATOM 1635 C C . ARG A 1 231 ? -8.37131 20.67813 -11.69209 1.000 32.33584 224 ARG A C 1
ATOM 1636 O O . ARG A 1 231 ? -7.59516 20.38108 -10.78092 1.000 37.84105 224 ARG A O 1
ATOM 1644 N N . ILE A 1 232 ? -8.63037 19.87483 -12.72267 1.000 34.05925 225 ILE A N 1
ATOM 1645 C CA . ILE A 1 232 ? -7.99717 18.56872 -12.87657 1.000 53.31606 225 ILE A CA 1
ATOM 1646 C C . ILE A 1 232 ? -7.54788 18.42720 -14.32433 1.000 44.89842 225 ILE A C 1
ATOM 1647 O O . ILE A 1 232 ? -8.37472 18.48243 -15.24169 1.000 41.87144 225 ILE A O 1
ATOM 1652 N N . SER A 1 233 ? -6.24742 18.24156 -14.53020 1.000 47.47429 226 SER A N 1
ATOM 1653 C CA . SER A 1 233 ? -5.64730 18.18521 -15.85424 1.000 38.61582 226 SER A CA 1
ATOM 1654 C C . SER A 1 233 ? -5.09902 16.78805 -16.12741 1.000 43.47750 226 SER A C 1
ATOM 1655 O O . SER A 1 233 ? -5.21848 15.86999 -15.31165 1.000 38.29963 226 SER A O 1
ATOM 1658 N N . HIS A 1 234 ? -4.49963 16.63633 -17.30641 1.000 56.26956 227 HIS A N 1
ATOM 1659 C CA . HIS A 1 234 ? -3.72128 15.45226 -17.64926 1.000 53.70008 227 HIS A CA 1
ATOM 1660 C C . HIS A 1 234 ? -2.44185 15.92145 -18.31910 1.000 67.30581 227 HIS A C 1
ATOM 1661 O O . HIS A 1 234 ? -2.49332 16.66114 -19.30622 1.000 72.11731 227 HIS A O 1
ATOM 1668 N N . HIS A 1 235 ? -1.29958 15.50075 -17.78132 1.000 67.34504 228 HIS A N 1
ATOM 1669 C CA . HIS A 1 235 ? -0.01237 15.95045 -18.29444 1.000 70.79268 228 HIS A CA 1
ATOM 1670 C C . HIS A 1 235 ? 1.05885 14.96331 -17.86313 1.000 71.59887 228 HIS A C 1
ATOM 1671 O O . HIS A 1 235 ? 1.13840 14.61377 -16.68145 1.000 74.83058 228 HIS A O 1
ATOM 1678 N N . GLU A 1 236 ? 1.86932 14.51584 -18.82262 1.000 71.15679 229 GLU A N 1
ATOM 1679 C CA . GLU A 1 236 ? 3.00882 13.63556 -18.56527 1.000 76.28878 229 GLU A CA 1
ATOM 1680 C C . GLU A 1 236 ? 2.56101 12.31803 -17.92794 1.000 75.51982 229 GLU A C 1
ATOM 1681 O O . GLU A 1 236 ? 2.95201 11.96487 -16.81193 1.000 60.86817 229 GLU A O 1
ATOM 1687 N N . ASN A 1 237 ? 1.71794 11.59425 -18.66379 1.000 72.19906 230 ASN A N 1
ATOM 1688 C CA . ASN A 1 237 ? 1.26231 10.23917 -18.35877 1.000 47.71567 230 ASN A CA 1
ATOM 1689 C C . ASN A 1 237 ? 0.45666 10.14227 -17.06662 1.000 59.53625 230 ASN A C 1
ATOM 1690 O O . ASN A 1 237 ? 0.09612 9.02550 -16.66386 1.000 35.26969 230 ASN A O 1
ATOM 1695 N N . GLN A 1 238 ? 0.16133 11.25885 -16.39977 1.000 68.27734 231 GLN A N 1
ATOM 1696 C CA . GLN A 1 238 ? -0.46989 11.22655 -15.08840 1.000 53.37423 231 GLN A CA 1
ATOM 1697 C C . GLN A 1 238 ? -1.55830 12.28662 -15.00361 1.000 53.15636 231 GLN A C 1
ATOM 1698 O O . GLN A 1 238 ? -1.54757 13.28280 -15.73192 1.000 62.82462 231 GLN A O 1
ATOM 1704 N N . VAL A 1 239 ? -2.50051 12.05745 -14.09130 1.000 38.59364 232 VAL A N 1
ATOM 1705 C CA . VAL A 1 239 ? -3.58357 12.99269 -13.80999 1.000 44.51858 232 VAL A CA 1
ATOM 1706 C C . VAL A 1 239 ? -3.09432 14.01164 -12.79106 1.000 39.78421 232 VAL A C 1
ATOM 1707 O O . VAL A 1 239 ? -2.43563 13.65871 -11.80553 1.000 37.88795 232 VAL A O 1
ATOM 1711 N N . GLN A 1 240 ? -3.41309 15.28157 -13.02576 1.000 44.06363 233 GLN A N 1
ATOM 1712 C CA . GLN A 1 240 ? -2.94857 16.38282 -12.19102 1.000 38.55214 233 GLN A CA 1
ATOM 1713 C C . GLN A 1 240 ? -4.13996 17.01832 -11.48731 1.000 34.82577 233 GLN A C 1
ATOM 1714 O O . GLN A 1 240 ? -5.10167 17.43291 -12.14247 1.000 36.96857 233 GLN A O 1
ATOM 1720 N N . VAL A 1 241 ? -4.07157 17.09810 -10.16170 1.000 32.03141 234 VAL A N 1
ATOM 1721 C CA . VAL A 1 241 ? -5.11288 17.71710 -9.34910 1.000 26.46988 234 VAL A CA 1
ATOM 1722 C C . VAL A 1 241 ? -4.60870 19.10237 -8.95730 1.000 36.13740 234 VAL A C 1
ATOM 1723 O O . VAL A 1 241 ? -3.76330 19.24498 -8.06905 1.000 44.61505 234 VAL A O 1
ATOM 1727 N N . HIS A 1 242 ? -5.13075 20.12700 -9.62729 1.000 40.05579 235 HIS A N 1
ATOM 1728 C CA . HIS A 1 242 ? -4.72948 21.50288 -9.36866 1.000 42.04666 235 HIS A CA 1
ATOM 1729 C C . HIS A 1 242 ? -5.32667 22.00082 -8.05561 1.000 52.89422 235 HIS A C 1
ATOM 1730 O O . HIS A 1 242 ? -6.43579 21.62284 -7.66866 1.000 44.84323 235 HIS A O 1
ATOM 1737 N N . SER A 1 243 ? -4.58051 22.86897 -7.36976 1.000 66.00869 236 SER A N 1
ATOM 1738 C CA . SER A 1 243 ? -5.00987 23.35734 -6.06368 1.000 55.60426 236 SER A CA 1
ATOM 1739 C C . SER A 1 243 ? -4.34108 24.67676 -5.69467 1.000 73.72879 236 SER A C 1
ATOM 1740 O O . SER A 1 243 ? -3.62723 24.75223 -4.68883 1.000 86.11477 236 SER A O 1
ATOM 1743 N N . GLU A 1 244 ? -4.57901 25.71917 -6.48920 1.000 60.15391 237 GLU A N 1
ATOM 1744 C CA . GLU A 1 244 ? -3.99652 27.04487 -6.27639 1.000 81.71876 237 GLU A CA 1
ATOM 1745 C C . GLU A 1 244 ? -2.46928 26.95989 -6.17921 1.000 99.59460 237 GLU A C 1
ATOM 1746 O O . GLU A 1 244 ? -1.86429 27.12587 -5.11906 1.000 84.84933 237 GLU A O 1
ATOM 1752 N N . HIS A 1 245 ? -1.87097 26.67066 -7.33905 1.000 98.93401 238 HIS A N 1
ATOM 1753 C CA . HIS A 1 245 ? -0.41635 26.64472 -7.52461 1.000 100.14058 238 HIS A CA 1
ATOM 1754 C C . HIS A 1 245 ? 0.24170 25.48957 -6.76747 1.000 81.98086 238 HIS A C 1
ATOM 1755 O O . HIS A 1 245 ? 1.35021 25.62466 -6.24802 1.000 64.76861 238 HIS A O 1
ATOM 1762 N N . ALA A 1 246 ? -0.43494 24.34343 -6.71960 1.000 76.83342 239 ALA A N 1
ATOM 1763 C CA . ALA A 1 246 ? 0.13832 23.13027 -6.13917 1.000 69.45633 239 ALA A CA 1
ATOM 1764 C C . ALA A 1 246 ? -0.57520 21.93982 -6.76305 1.000 67.68613 239 ALA A C 1
ATOM 1765 O O . ALA A 1 246 ? -1.74441 21.68874 -6.45670 1.000 75.07458 239 ALA A O 1
ATOM 1767 N N . GLN A 1 247 ? 0.12229 21.21257 -7.63118 1.000 45.91420 240 GLN A N 1
ATOM 1768 C CA . GLN A 1 247 ? -0.46440 20.11091 -8.38283 1.000 49.22952 240 GLN A CA 1
ATOM 1769 C C . GLN A 1 247 ? -0.05196 18.77824 -7.77209 1.000 34.28556 240 GLN A C 1
ATOM 1770 O O . GLN A 1 247 ? 1.12845 18.56168 -7.47911 1.000 38.05901 240 GLN A O 1
ATOM 1776 N N . LEU A 1 248 ? -1.02527 17.89018 -7.58692 1.000 36.39435 241 LEU A N 1
ATOM 1777 C CA . LEU A 1 248 ? -0.77601 16.52992 -7.12822 1.000 28.31009 241 LEU A CA 1
ATOM 1778 C C . LEU A 1 248 ? -0.93250 15.58106 -8.30992 1.000 27.97872 241 LEU A C 1
ATOM 1779 O O . LEU A 1 248 ? -2.00081 15.52524 -8.92871 1.000 31.60730 241 LEU A O 1
ATOM 1784 N N . ALA A 1 249 ? 0.12707 14.83894 -8.61760 1.000 35.52783 242 ALA A N 1
ATOM 1785 C CA . ALA A 1 249 ? 0.16088 13.95669 -9.77644 1.000 32.05372 242 ALA A CA 1
ATOM 1786 C C . ALA A 1 249 ? -0.13308 12.52652 -9.34035 1.000 35.32851 242 ALA A C 1
ATOM 1787 O O . ALA A 1 249 ? 0.64215 11.93196 -8.58321 1.000 39.81671 242 ALA A O 1
ATOM 1789 N N . VAL A 1 250 ? -1.24989 11.97883 -9.82189 1.000 27.56996 243 VAL A N 1
ATOM 1790 C CA . VAL A 1 250 ? -1.62849 10.59732 -9.56346 1.000 40.35089 243 VAL A CA 1
ATOM 1791 C C . VAL A 1 250 ? -1.86591 9.90059 -10.89687 1.000 43.24898 243 VAL A C 1
ATOM 1792 O O . VAL A 1 250 ? -2.04381 10.53827 -11.93707 1.000 39.05178 243 VAL A O 1
ATOM 1796 N N . ASP A 1 251 ? -1.86531 8.56779 -10.85310 1.000 33.20364 244 ASP A N 1
ATOM 1797 C CA . ASP A 1 251 ? -2.05817 7.76252 -12.05267 1.000 32.90267 244 ASP A CA 1
ATOM 1798 C C . ASP A 1 251 ? -3.52121 7.45004 -12.33478 1.000 41.33649 244 ASP A C 1
ATOM 1799 O O . ASP A 1 251 ? -3.85064 7.05637 -13.46001 1.000 35.57430 244 ASP A O 1
ATOM 1804 N N . ALA A 1 252 ? -4.39728 7.61033 -11.34605 1.000 33.59442 245 ALA A N 1
ATOM 1805 C CA . ALA A 1 252 ? -5.82619 7.39505 -11.51966 1.000 28.82021 245 ALA A CA 1
ATOM 1806 C C . ALA A 1 252 ? -6.55128 8.14579 -10.41400 1.000 29.92025 245 ALA A C 1
ATOM 1807 O O . ALA A 1 252 ? -6.05237 8.22874 -9.28919 1.000 32.08030 245 ALA A O 1
ATOM 1809 N N . LEU A 1 253 ? -7.72115 8.69218 -10.73632 1.000 17.79865 246 LEU A N 1
ATOM 1810 C CA . LEU A 1 253 ? -8.47883 9.51841 -9.80153 1.000 22.33305 246 LEU A CA 1
ATOM 1811 C C . LEU A 1 253 ? -9.87506 8.93522 -9.62615 1.000 26.97847 246 LEU A C 1
ATOM 1812 O O . LEU A 1 253 ? -10.68263 8.95320 -10.56066 1.000 32.12149 246 LEU A O 1
ATOM 1817 N N . LEU A 1 254 ? -10.15514 8.41978 -8.43192 1.000 28.09705 247 LEU A N 1
ATOM 1818 C CA . LEU A 1 254 ? -11.50436 8.02819 -8.05119 1.000 28.69285 247 LEU A CA 1
ATOM 1819 C C . LEU A 1 254 ? -12.19958 9.21625 -7.39978 1.000 35.68562 247 LEU A C 1
ATOM 1820 O O . LEU A 1 254 ? -11.56469 10.02342 -6.71651 1.000 39.32640 247 LEU A O 1
ATOM 1825 N N . ILE A 1 255 ? -13.50416 9.32435 -7.61795 1.000 27.24369 248 ILE A N 1
ATOM 1826 C CA . ILE A 1 255 ? -14.29852 10.43317 -7.10587 1.000 31.35938 248 ILE A CA 1
ATOM 1827 C C . ILE A 1 255 ? -15.41208 9.83394 -6.25824 1.000 47.61749 248 ILE A C 1
ATOM 1828 O O . ILE A 1 255 ? -16.31150 9.16779 -6.78332 1.000 37.62564 248 ILE A O 1
ATOM 1833 N N . ALA A 1 256 ? -15.34933 10.05047 -4.94951 1.000 33.02342 249 ALA A N 1
ATOM 1834 C CA . ALA A 1 256 ? -16.33146 9.50241 -4.01973 1.000 41.21526 249 ALA A CA 1
ATOM 1835 C C . ALA A 1 256 ? -17.22718 10.63552 -3.53172 1.000 46.26239 249 ALA A C 1
ATOM 1836 O O . ALA A 1 256 ? -17.13905 11.09578 -2.38901 1.000 47.76201 249 ALA A O 1
ATOM 1838 N N . SER A 1 257 ? -18.09796 11.09510 -4.41445 1.000 50.57803 250 SER A N 1
ATOM 1839 C CA . SER A 1 257 ? -18.85613 12.29607 -4.16328 1.000 45.96201 250 SER A CA 1
ATOM 1840 C C . SER A 1 257 ? -20.25352 11.98404 -3.65035 1.000 52.85117 250 SER A C 1
ATOM 1841 O O . SER A 1 257 ? -21.07825 12.89572 -3.50932 1.000 45.63352 250 SER A O 1
ATOM 1844 N N . GLY A 1 258 ? -20.53975 10.71682 -3.38823 1.000 57.57544 251 GLY A N 1
ATOM 1845 C CA . GLY A 1 258 ? -21.86226 10.30460 -2.97123 1.000 65.13884 251 GLY A CA 1
ATOM 1846 C C . GLY A 1 258 ? -22.81609 10.23873 -4.14948 1.000 62.01783 251 GLY A C 1
ATOM 1847 O O . GLY A 1 258 ? -22.54706 10.73587 -5.24231 1.000 44.90871 251 GLY A O 1
ATOM 1848 N N . ARG A 1 259 ? -23.96264 9.60323 -3.91500 1.000 57.34129 252 ARG A N 1
ATOM 1849 C CA . ARG A 1 259 ? -24.98079 9.40146 -4.93941 1.000 43.56884 252 ARG A CA 1
ATOM 1850 C C . ARG A 1 259 ? -26.29515 10.02648 -4.49591 1.000 48.87832 252 ARG A C 1
ATOM 1851 O O . ARG A 1 259 ? -26.62907 10.01441 -3.30655 1.000 46.25092 252 ARG A O 1
ATOM 1859 N N . GLN A 1 260 ? -27.03487 10.56495 -5.45630 1.000 50.90544 253 GLN A N 1
ATOM 1860 C CA . GLN A 1 260 ? -28.34260 11.15971 -5.24356 1.000 59.24954 253 GLN A CA 1
ATOM 1861 C C . GLN A 1 260 ? -29.38973 10.39283 -6.04198 1.000 38.92313 253 GLN A C 1
ATOM 1862 O O . GLN A 1 260 ? -29.06000 9.73446 -7.03571 1.000 36.48092 253 GLN A O 1
ATOM 1868 N N . PRO A 1 261 ? -30.65952 10.44450 -5.62823 1.000 27.81496 254 PRO A N 1
ATOM 1869 C CA . PRO A 1 261 ? -31.69183 9.63609 -6.29126 1.000 45.24572 254 PRO A CA 1
ATOM 1870 C C . PRO A 1 261 ? -31.73199 9.84947 -7.79920 1.000 56.91380 254 PRO A C 1
ATOM 1871 O O . PRO A 1 261 ? -31.37663 10.91321 -8.31173 1.000 39.25866 254 PRO A O 1
ATOM 1875 N N . ALA A 1 262 ? -32.17073 8.81122 -8.50672 1.000 50.54397 255 ALA A N 1
ATOM 1876 C CA . ALA A 1 262 ? -32.22125 8.79465 -9.96546 1.000 47.75068 255 ALA A CA 1
ATOM 1877 C C . ALA A 1 262 ? -33.67592 8.95972 -10.39710 1.000 56.05327 255 ALA A C 1
ATOM 1878 O O . ALA A 1 262 ? -34.36646 7.99333 -10.72274 1.000 58.19994 255 ALA A O 1
ATOM 1880 N N . THR A 1 263 ? -34.14249 10.20853 -10.39180 1.000 63.62245 256 THR A N 1
ATOM 1881 C CA . THR A 1 263 ? -35.48015 10.56039 -10.86359 1.000 63.11511 256 THR A CA 1
ATOM 1882 C C . THR A 1 263 ? -35.37018 11.70702 -11.86887 1.000 79.42904 256 THR A C 1
ATOM 1883 O O . THR A 1 263 ? -35.95110 12.77868 -11.70167 1.000 50.63821 256 THR A O 1
ATOM 1887 N N . ALA A 1 264 ? -34.60181 11.47189 -12.93083 1.000 78.30797 257 ALA A N 1
ATOM 1888 C CA . ALA A 1 264 ? -34.39460 12.48400 -13.95749 1.000 73.32173 257 ALA A CA 1
ATOM 1889 C C . ALA A 1 264 ? -35.25102 12.19454 -15.18207 1.000 78.31404 257 ALA A C 1
ATOM 1890 O O . ALA A 1 264 ? -36.24651 12.88398 -15.42707 1.000 88.11913 257 ALA A O 1
ATOM 1892 N N . SER A 1 265 ? -34.87416 11.17828 -15.95555 1.000 57.47777 258 SER A N 1
ATOM 1893 C CA . SER A 1 265 ? -35.59530 10.82141 -17.16846 1.000 75.51400 258 SER A CA 1
ATOM 1894 C C . SER A 1 265 ? -36.67708 9.77729 -16.92811 1.000 79.60608 258 SER A C 1
ATOM 1895 O O . SER A 1 265 ? -37.24761 9.25904 -17.89346 1.000 77.54559 258 SER A O 1
ATOM 1898 N N . LEU A 1 266 ? -36.96022 9.44524 -15.66674 1.000 79.66817 259 LEU A N 1
ATOM 1899 C CA . LEU A 1 266 ? -38.26279 8.88000 -15.34630 1.000 96.47530 259 LEU A CA 1
ATOM 1900 C C . LEU A 1 266 ? -39.36913 9.87925 -15.64054 1.000 96.51780 259 LEU A C 1
ATOM 1901 O O . LEU A 1 266 ? -40.50896 9.47460 -15.89523 1.000 92.79939 259 LEU A O 1
ATOM 1906 N N . HIS A 1 267 ? -39.03918 11.16887 -15.63198 1.000 98.21723 260 HIS A N 1
ATOM 1907 C CA . HIS A 1 267 ? -40.00236 12.25242 -15.78307 1.000 89.63755 260 HIS A CA 1
ATOM 1908 C C . HIS A 1 267 ? -41.18750 12.06938 -14.82956 1.000 64.25567 260 HIS A C 1
ATOM 1909 O O . HIS A 1 267 ? -42.33184 11.94256 -15.26933 1.000 73.66387 260 HIS A O 1
ATOM 1916 N N . PRO A 1 268 ? -40.93904 12.06001 -13.51619 1.000 81.60599 261 PRO A N 1
ATOM 1917 C CA . PRO A 1 268 ? -42.00212 11.73623 -12.55811 1.000 92.33932 261 PRO A CA 1
ATOM 1918 C C . PRO A 1 268 ? -43.00444 12.85502 -12.33062 1.000 81.90907 261 PRO A C 1
ATOM 1919 O O . PRO A 1 268 ? -43.91028 12.68809 -11.50612 1.000 58.82567 261 PRO A O 1
ATOM 1923 N N . GLU A 1 269 ? -42.86952 13.98760 -13.02358 1.000 91.52097 262 GLU A N 1
ATOM 1924 C CA . GLU A 1 269 ? -43.87425 15.03780 -12.90888 1.000 79.80710 262 GLU A CA 1
ATOM 1925 C C . GLU A 1 269 ? -45.15782 14.66046 -13.63602 1.000 78.38926 262 GLU A C 1
ATOM 1926 O O . GLU A 1 269 ? -46.24057 15.12435 -13.26022 1.000 60.08127 262 GLU A O 1
ATOM 1932 N N . ASN A 1 270 ? -45.05756 13.81950 -14.66922 1.000 77.13655 263 ASN A N 1
ATOM 1933 C CA . ASN A 1 270 ? -46.24238 13.42175 -15.42264 1.000 47.24481 263 ASN A CA 1
ATOM 1934 C C . ASN A 1 270 ? -47.20450 12.61806 -14.55767 1.000 55.09550 263 ASN A C 1
ATOM 1935 O O . ASN A 1 270 ? -48.42696 12.74154 -14.69633 1.000 81.99334 263 ASN A O 1
ATOM 1940 N N . ALA A 1 271 ? -46.67444 11.78990 -13.66018 1.000 61.12605 264 ALA A N 1
ATOM 1941 C CA . ALA A 1 271 ? -47.50761 10.99528 -12.76785 1.000 67.72811 264 ALA A CA 1
ATOM 1942 C C . ALA A 1 271 ? -47.95078 11.75959 -11.52880 1.000 65.63205 264 ALA A C 1
ATOM 1943 O O . ALA A 1 271 ? -48.62672 11.17791 -10.67311 1.000 65.08028 264 ALA A O 1
ATOM 1945 N N . GLY A 1 272 ? -47.59234 13.03294 -11.40912 1.000 66.95068 265 GLY A N 1
ATOM 1946 C CA . GLY A 1 272 ? -47.95220 13.79901 -10.22983 1.000 66.07261 265 GLY A CA 1
ATOM 1947 C C . GLY A 1 272 ? -47.26597 13.32877 -8.96604 1.000 60.40058 265 GLY A C 1
ATOM 1948 O O . GLY A 1 272 ? -47.90813 13.24449 -7.91149 1.000 67.48144 265 GLY A O 1
ATOM 1949 N N . ILE A 1 273 ? -45.97742 13.01256 -9.04684 1.000 69.57641 266 ILE A N 1
ATOM 1950 C CA . ILE A 1 273 ? -45.19084 12.56741 -7.90289 1.000 80.99486 266 ILE A CA 1
ATOM 1951 C C . ILE A 1 273 ? -44.29431 13.72550 -7.48963 1.000 75.77221 266 ILE A C 1
ATOM 1952 O O . ILE A 1 273 ? -43.38356 14.11295 -8.23246 1.000 58.68448 266 ILE A O 1
ATOM 1957 N N . ALA A 1 274 ? -44.54731 14.28229 -6.30830 1.000 55.32270 267 ALA A N 1
ATOM 1958 C CA . ALA A 1 274 ? -43.74918 15.40252 -5.83345 1.000 58.61453 267 ALA A CA 1
ATOM 1959 C C . ALA A 1 274 ? -42.34854 14.94025 -5.45639 1.000 64.21893 267 ALA A C 1
ATOM 1960 O O . ALA A 1 274 ? -42.16244 13.87380 -4.86344 1.000 57.57184 267 ALA A O 1
ATOM 1962 N N . VAL A 1 275 ? -41.36117 15.75371 -5.81191 1.000 85.52744 268 VAL A N 1
ATOM 1963 C CA . VAL A 1 275 ? -39.96345 15.49396 -5.50282 1.000 71.76214 268 VAL A CA 1
ATOM 1964 C C . VAL A 1 275 ? -39.45093 16.62747 -4.62823 1.000 67.57704 268 VAL A C 1
ATOM 1965 O O . VAL A 1 275 ? -39.89731 17.77350 -4.74397 1.000 65.76375 268 VAL A O 1
ATOM 1969 N N . ASN A 1 276 ? -38.51698 16.30402 -3.73877 1.000 62.75299 269 ASN A N 1
ATOM 1970 C CA . ASN A 1 276 ? -37.85140 17.33724 -2.96275 1.000 64.78363 269 ASN A CA 1
ATOM 1971 C C . ASN A 1 276 ? -36.66172 17.86030 -3.76781 1.000 58.37460 269 ASN A C 1
ATOM 1972 O O . ASN A 1 276 ? -36.49241 17.53683 -4.94663 1.000 45.90201 269 ASN A O 1
ATOM 1977 N N . GLU A 1 277 ? -35.82256 18.68253 -3.13726 1.000 45.71438 270 GLU A N 1
ATOM 1978 C CA . GLU A 1 277 ? -34.77935 19.38057 -3.88219 1.000 55.68132 270 GLU A CA 1
ATOM 1979 C C . GLU A 1 277 ? -33.72302 18.41750 -4.41349 1.000 71.66889 270 GLU A C 1
ATOM 1980 O O . GLU A 1 277 ? -33.20536 18.60659 -5.52034 1.000 54.78797 270 GLU A O 1
ATOM 1986 N N . ARG A 1 278 ? -33.39361 17.37935 -3.64754 1.000 78.82750 271 ARG A N 1
ATOM 1987 C CA . ARG A 1 278 ? -32.34868 16.44145 -4.03951 1.000 67.68820 271 ARG A CA 1
ATOM 1988 C C . ARG A 1 278 ? -32.80440 15.43423 -5.08794 1.000 56.67059 271 ARG A C 1
ATOM 1989 O O . ARG A 1 278 ? -31.97883 14.64592 -5.56110 1.000 42.01078 271 ARG A O 1
ATOM 1997 N N . GLY A 1 279 ? -34.08121 15.43863 -5.46450 1.000 55.75335 272 GLY A N 1
ATOM 1998 C CA . GLY A 1 279 ? -34.59853 14.50822 -6.44511 1.000 53.09612 272 GLY A CA 1
ATOM 1999 C C . GLY A 1 279 ? -35.24950 13.26905 -5.87294 1.000 51.56541 272 GLY A C 1
ATOM 2000 O O . GLY A 1 279 ? -35.66178 12.39476 -6.64521 1.000 42.99919 272 GLY A O 1
ATOM 2001 N N . ALA A 1 280 ? -35.35919 13.16602 -4.55229 1.000 40.01967 273 ALA A N 1
ATOM 2002 C CA . ALA A 1 280 ? -35.95252 11.99452 -3.92809 1.000 46.61176 273 ALA A CA 1
ATOM 2003 C C . ALA A 1 280 ? -37.47105 12.10314 -3.91396 1.000 47.45129 273 ALA A C 1
ATOM 2004 O O . ALA A 1 280 ? -38.03155 13.16224 -3.61915 1.000 57.59459 273 ALA A O 1
ATOM 2006 N N . THR A 1 281 ? -38.13472 10.99651 -4.23480 1.000 35.11625 274 THR A N 1
ATOM 2007 C CA . THR A 1 281 ? -39.59093 10.96095 -4.23276 1.000 42.20114 274 THR A CA 1
ATOM 2008 C C . THR A 1 281 ? -40.11197 11.10316 -2.80733 1.000 35.46031 274 THR A C 1
ATOM 2009 O O . THR A 1 281 ? -39.74088 10.32328 -1.92351 1.000 42.55368 274 THR A O 1
ATOM 2013 N N . VAL A 1 282 ? -40.96417 12.10372 -2.58223 1.000 38.72655 275 VAL A N 1
ATOM 2014 C CA . VAL A 1 282 ? -41.60170 12.26316 -1.28010 1.000 44.28140 275 VAL A CA 1
ATOM 2015 C C . VAL A 1 282 ? -42.49754 11.05872 -1.03155 1.000 49.09984 275 VAL A C 1
ATOM 2016 O O . VAL A 1 282 ? -43.37131 10.73796 -1.84731 1.000 51.81642 275 VAL A O 1
ATOM 2020 N N . VAL A 1 283 ? -42.27939 10.37487 0.09412 1.000 41.01115 276 VAL A N 1
ATOM 2021 C CA . VAL A 1 283 ? -42.96129 9.11836 0.37444 1.000 37.32261 276 VAL A CA 1
ATOM 2022 C C . VAL A 1 283 ? -43.47922 9.09938 1.80674 1.000 42.91071 276 VAL A C 1
ATOM 2023 O O . VAL A 1 283 ? -43.01135 9.83503 2.67857 1.000 45.78138 276 VAL A O 1
ATOM 2027 N N . ASP A 1 284 ? -44.45431 8.22246 2.03359 1.000 50.86750 277 ASP A N 1
ATOM 2028 C CA . ASP A 1 284 ? -45.14918 8.06850 3.30093 1.000 55.93069 277 ASP A CA 1
ATOM 2029 C C . ASP A 1 284 ? -44.32637 7.22019 4.26956 1.000 48.98973 277 ASP A C 1
ATOM 2030 O O . ASP A 1 284 ? -43.28343 6.66004 3.92168 1.000 53.04665 277 ASP A O 1
ATOM 2035 N N . LYS A 1 285 ? -44.80985 7.13839 5.51274 1.000 55.90795 278 LYS A N 1
ATOM 2036 C CA . LYS A 1 285 ? -44.23088 6.20076 6.46878 1.000 49.89631 278 LYS A CA 1
ATOM 2037 C C . LYS A 1 285 ? -44.33543 4.77200 5.95560 1.000 46.21295 278 LYS A C 1
ATOM 2038 O O . LYS A 1 285 ? -43.43070 3.95652 6.16646 1.000 43.21464 278 LYS A O 1
ATOM 2044 N N . ARG A 1 286 ? -45.43478 4.45194 5.27650 1.000 47.93366 279 ARG A N 1
ATOM 2045 C CA . ARG A 1 286 ? -45.63229 3.14539 4.67010 1.000 49.14457 279 ARG A CA 1
ATOM 2046 C C . ARG A 1 286 ? -45.34094 3.16096 3.17210 1.000 56.62332 279 ARG A C 1
ATOM 2047 O O . ARG A 1 286 ? -45.86014 2.31753 2.43233 1.000 55.82069 279 ARG A O 1
ATOM 2055 N N . LEU A 1 287 ? -44.52999 4.12365 2.72152 1.000 46.12098 280 LEU A N 1
ATOM 2056 C CA . LEU A 1 287 ? -43.91959 4.19134 1.39397 1.000 47.06323 280 LEU A CA 1
ATOM 2057 C C . LEU A 1 287 ? -44.89555 4.57353 0.28855 1.000 50.99189 280 LEU A C 1
ATOM 2058 O O . LEU A 1 287 ? -44.62647 4.31085 -0.88856 1.000 56.75104 280 LEU A O 1
ATOM 2063 N N . HIS A 1 288 ? -46.01380 5.20589 0.62948 1.000 71.63107 281 HIS A N 1
ATOM 2064 C CA . HIS A 1 288 ? -46.89653 5.78633 -0.37046 1.000 39.87517 281 HIS A CA 1
ATOM 2065 C C . HIS A 1 288 ? -46.37398 7.15270 -0.79856 1.000 44.79086 281 HIS A C 1
ATOM 2066 O O . HIS A 1 288 ? -45.81560 7.90553 0.00232 1.000 49.49056 281 HIS A O 1
ATOM 2073 N N . THR A 1 289 ? -46.56062 7.47101 -2.07148 1.000 49.09440 282 THR A N 1
ATOM 2074 C CA . THR A 1 289 ? -46.09645 8.72982 -2.62839 1.000 49.87681 282 THR A CA 1
ATOM 2075 C C . THR A 1 289 ? -47.23998 9.74827 -2.63039 1.000 40.43230 282 THR A C 1
ATOM 2076 O O . THR A 1 289 ? -48.19787 9.63099 -1.85773 1.000 52.71120 282 THR A O 1
ATOM 2080 N N . THR A 1 290 ? -47.14292 10.75840 -3.49692 1.000 51.83093 283 THR A N 1
ATOM 2081 C CA . THR A 1 290 ? -48.25172 11.68280 -3.69750 1.000 58.44599 283 THR A CA 1
ATOM 2082 C C . THR A 1 290 ? -49.32872 11.07677 -4.58909 1.000 55.52370 283 THR A C 1
ATOM 2083 O O . THR A 1 290 ? -50.52332 11.22501 -4.30973 1.000 54.60553 283 THR A O 1
ATOM 2087 N N . ALA A 1 291 ? -48.92981 10.39641 -5.66125 1.000 50.88005 284 ALA A N 1
ATOM 2088 C CA . ALA A 1 291 ? -49.89436 9.74861 -6.53501 1.000 53.47311 284 ALA A CA 1
ATOM 2089 C C . ALA A 1 291 ? -50.58364 8.59534 -5.80759 1.000 50.73867 284 ALA A C 1
ATOM 2090 O O . ALA A 1 291 ? -50.08173 8.05873 -4.81573 1.000 46.69564 284 ALA A O 1
ATOM 2092 N N . ASP A 1 292 ? -51.74993 8.20658 -6.32819 1.000 33.91370 285 ASP A N 1
ATOM 2093 C CA . ASP A 1 292 ? -52.65946 7.35820 -5.56257 1.000 48.53673 285 ASP A CA 1
ATOM 2094 C C . ASP A 1 292 ? -52.14415 5.92724 -5.44847 1.000 56.58997 285 ASP A C 1
ATOM 2095 O O . ASP A 1 292 ? -52.12365 5.35410 -4.35324 1.000 57.13322 285 ASP A O 1
ATOM 2100 N N . ASN A 1 293 ? -51.74234 5.32258 -6.56591 1.000 34.03440 286 ASN A N 1
ATOM 2101 C CA . ASN A 1 293 ? -51.26950 3.94284 -6.52278 1.000 65.09385 286 ASN A CA 1
ATOM 2102 C C . ASN A 1 293 ? -49.84738 3.84363 -7.06101 1.000 66.00416 286 ASN A C 1
ATOM 2103 O O . ASN A 1 293 ? -49.57962 3.12403 -8.02941 1.000 44.33455 286 ASN A O 1
ATOM 2108 N N . ILE A 1 294 ? -48.93192 4.56674 -6.42327 1.000 59.48369 287 ILE A N 1
ATOM 2109 C CA . ILE A 1 294 ? -47.52251 4.58621 -6.78800 1.000 39.17086 287 ILE A CA 1
ATOM 2110 C C . ILE A 1 294 ? -46.71015 4.37294 -5.51839 1.000 52.47538 287 ILE A C 1
ATOM 2111 O O . ILE A 1 294 ? -47.09249 4.84569 -4.44213 1.000 60.22517 287 ILE A O 1
ATOM 2116 N N . TRP A 1 295 ? -45.60077 3.64713 -5.63693 1.000 61.94317 288 TRP A N 1
ATOM 2117 C CA . TRP A 1 295 ? -44.70325 3.41317 -4.51691 1.000 41.52480 288 TRP A CA 1
ATOM 2118 C C . TRP A 1 295 ? -43.26332 3.63640 -4.95637 1.000 40.33622 288 TRP A C 1
ATOM 2119 O O . TRP A 1 295 ? -42.93200 3.56714 -6.14278 1.000 27.35859 288 TRP A O 1
ATOM 2130 N N . ALA A 1 296 ? -42.40645 3.90697 -3.97463 1.000 46.44857 289 ALA A N 1
ATOM 2131 C CA . ALA A 1 296 ? -40.97864 4.08345 -4.20959 1.000 38.61398 289 ALA A CA 1
ATOM 2132 C C . ALA A 1 296 ? -40.22143 3.47068 -3.04402 1.000 37.69171 289 ALA A C 1
ATOM 2133 O O . ALA A 1 296 ? -40.42297 3.87053 -1.89373 1.000 32.38582 289 ALA A O 1
ATOM 2135 N N . MET A 1 297 ? -39.35892 2.50228 -3.34042 1.000 35.47807 290 MET A N 1
ATOM 2136 C CA . MET A 1 297 ? -38.57894 1.81082 -2.32685 1.000 26.32481 290 MET A CA 1
ATOM 2137 C C . MET A 1 297 ? -37.09914 1.89345 -2.66925 1.000 23.22067 290 MET A C 1
ATOM 2138 O O . MET A 1 297 ? -36.71381 1.87143 -3.84138 1.000 22.70862 290 MET A O 1
ATOM 2143 N N . GLY A 1 298 ? -36.27179 1.98572 -1.63130 1.000 22.54585 291 GLY A N 1
ATOM 2144 C CA . GLY A 1 298 ? -34.83406 1.96990 -1.81297 1.000 26.28357 291 GLY A CA 1
ATOM 2145 C C . GLY A 1 298 ? -34.18310 3.33696 -1.78046 1.000 30.40036 291 GLY A C 1
ATOM 2146 O O . GLY A 1 298 ? -34.70702 4.27016 -1.16479 1.000 28.47492 291 GLY A O 1
ATOM 2147 N N . ASP A 1 299 ? -33.03341 3.46109 -2.45203 1.000 28.57739 292 ASP A N 1
ATOM 2148 C CA . ASP A 1 299 ? -32.28650 4.71561 -2.44197 1.000 32.03246 292 ASP A CA 1
ATOM 2149 C C . ASP A 1 299 ? -33.09585 5.86466 -3.02828 1.000 33.40363 292 ASP A C 1
ATOM 2150 O O . ASP A 1 299 ? -32.86066 7.02801 -2.68152 1.000 61.00550 292 ASP A O 1
ATOM 2155 N N . VAL A 1 300 ? -34.04994 5.56161 -3.91262 1.000 32.95355 293 VAL A N 1
ATOM 2156 C CA . VAL A 1 300 ? -34.87220 6.59366 -4.53312 1.000 43.31066 293 VAL A CA 1
ATOM 2157 C C . VAL A 1 300 ? -35.69886 7.35469 -3.50354 1.000 37.88273 293 VAL A C 1
ATOM 2158 O O . VAL A 1 300 ? -36.13839 8.47861 -3.76977 1.000 38.09268 293 VAL A O 1
ATOM 2162 N N . THR A 1 301 ? -35.91529 6.76935 -2.32272 1.000 31.72100 294 THR A N 1
ATOM 2163 C CA . THR A 1 301 ? -36.64560 7.45732 -1.26327 1.000 34.15488 294 THR A CA 1
ATOM 2164 C C . THR A 1 301 ? -35.89091 8.68554 -0.76821 1.000 30.43683 294 THR A C 1
ATOM 2165 O O . THR A 1 301 ? -36.51176 9.68454 -0.38438 1.000 33.31085 294 THR A O 1
ATOM 2169 N N . GLY A 1 302 ? -34.56169 8.64507 -0.80406 1.000 37.15564 295 GLY A N 1
ATOM 2170 C CA . GLY A 1 302 ? -33.73434 9.66833 -0.20869 1.000 30.85227 295 GLY A CA 1
ATOM 2171 C C . GLY A 1 302 ? -33.21447 9.31471 1.16541 1.000 47.76869 295 GLY A C 1
ATOM 2172 O O . GLY A 1 302 ? -32.42081 10.07988 1.72789 1.000 35.12698 295 GLY A O 1
ATOM 2173 N N . GLY A 1 303 ? -33.63968 8.18274 1.71844 1.000 40.25194 296 GLY A N 1
ATOM 2174 C CA . GLY A 1 303 ? -33.15923 7.72221 3.00241 1.000 50.66140 296 GLY A CA 1
ATOM 2175 C C . GLY A 1 303 ? -31.77006 7.12835 2.90075 1.000 49.44954 296 GLY A C 1
ATOM 2176 O O . GLY A 1 303 ? -30.99252 7.43397 1.99296 1.000 44.50982 296 GLY A O 1
ATOM 2177 N N . LEU A 1 304 ? -31.45988 6.25751 3.85762 1.000 41.29856 297 LEU A N 1
ATOM 2178 C CA . LEU A 1 304 ? -30.14532 5.63322 3.89984 1.000 39.29041 297 LEU A CA 1
ATOM 2179 C C . LEU A 1 304 ? -29.92806 4.75860 2.67139 1.000 55.60242 297 LEU A C 1
ATOM 2180 O O . LEU A 1 304 ? -30.83411 4.05261 2.21984 1.000 55.71452 297 LEU A O 1
ATOM 2185 N N . GLN A 1 305 ? -28.71375 4.81336 2.12860 1.000 52.65967 298 GLN A N 1
ATOM 2186 C CA . GLN A 1 305 ? -28.37765 4.09760 0.89924 1.000 55.86204 298 GLN A CA 1
ATOM 2187 C C . GLN A 1 305 ? -27.73536 2.75412 1.24029 1.000 42.35281 298 GLN A C 1
ATOM 2188 O O . GLN A 1 305 ? -26.54000 2.52577 1.05028 1.000 37.34310 298 GLN A O 1
ATOM 2194 N N . PHE A 1 306 ? -28.57037 1.85225 1.74883 1.000 34.61389 299 PHE A N 1
ATOM 2195 C CA . PHE A 1 306 ? -28.13585 0.52205 2.14201 1.000 49.88395 299 PHE A CA 1
ATOM 2196 C C . PHE A 1 306 ? -29.02775 -0.52558 1.49201 1.000 52.23452 299 PHE A C 1
ATOM 2197 O O . PHE A 1 306 ? -30.21432 -0.29168 1.24684 1.000 47.02038 299 PHE A O 1
ATOM 2205 N N . THR A 1 307 ? -28.43850 -1.69101 1.21770 1.000 50.97988 300 THR A N 1
ATOM 2206 C CA . THR A 1 307 ? -29.18908 -2.77293 0.58916 1.000 37.30195 300 THR A CA 1
ATOM 2207 C C . THR A 1 307 ? -30.21142 -3.36832 1.55062 1.000 36.25404 300 THR A C 1
ATOM 2208 O O . THR A 1 307 ? -31.31334 -3.74866 1.13657 1.000 26.64155 300 THR A O 1
ATOM 2212 N N . TYR A 1 308 ? -29.87474 -3.43990 2.84145 1.000 41.98995 301 TYR A N 1
ATOM 2213 C CA . TYR A 1 308 ? -30.80657 -4.00679 3.81082 1.000 45.28174 301 TYR A CA 1
ATOM 2214 C C . TYR A 1 308 ? -31.99377 -3.08553 4.06136 1.000 39.99905 301 TYR A C 1
ATOM 2215 O O . TYR A 1 308 ? -33.10593 -3.56683 4.30792 1.000 28.12486 301 TYR A O 1
ATOM 2224 N N . ILE A 1 309 ? -31.78274 -1.76901 4.00713 1.000 29.62863 302 ILE A N 1
ATOM 2225 C CA . ILE A 1 309 ? -32.89077 -0.83694 4.18926 1.000 50.73920 302 ILE A CA 1
ATOM 2226 C C . ILE A 1 309 ? -33.87456 -0.94842 3.03113 1.000 34.44276 302 ILE A C 1
ATOM 2227 O O . ILE A 1 309 ? -35.09392 -0.86544 3.22293 1.000 27.51096 302 ILE A O 1
ATOM 2232 N N . SER A 1 310 ? -33.36438 -1.15342 1.81447 1.000 42.39161 303 SER A N 1
ATOM 2233 C CA . SER A 1 310 ? -34.24570 -1.35194 0.66908 1.000 23.88253 303 SER A CA 1
ATOM 2234 C C . SER A 1 310 ? -35.04897 -2.63846 0.81048 1.000 22.52245 303 SER A C 1
ATOM 2235 O O . SER A 1 310 ? -36.23705 -2.67644 0.47317 1.000 32.61689 303 SER A O 1
ATOM 2238 N N . LEU A 1 311 ? -34.41994 -3.70465 1.31103 1.000 25.65619 304 LEU A N 1
ATOM 2239 C CA . LEU A 1 311 ? -35.15390 -4.94537 1.53922 1.000 30.26417 304 LEU A CA 1
ATOM 2240 C C . LEU A 1 311 ? -36.26448 -4.74336 2.56158 1.000 30.88437 304 LEU A C 1
ATOM 2241 O O . LEU A 1 311 ? -37.35652 -5.30699 2.42348 1.000 22.66092 304 LEU A O 1
ATOM 2246 N N . ASP A 1 312 ? -36.00723 -3.93728 3.59453 1.000 27.65156 305 ASP A N 1
ATOM 2247 C CA . ASP A 1 312 ? -37.06027 -3.62759 4.55360 1.000 29.82941 305 ASP A CA 1
ATOM 2248 C C . ASP A 1 312 ? -38.12721 -2.73225 3.93916 1.000 35.27740 305 ASP A C 1
ATOM 2249 O O . ASP A 1 312 ? -39.28354 -2.76243 4.37462 1.000 33.03958 305 ASP A O 1
ATOM 2254 N N . ASP A 1 313 ? -37.76225 -1.92688 2.93791 1.000 39.40768 306 ASP A N 1
ATOM 2255 C CA . ASP A 1 313 ? -38.77482 -1.20155 2.17973 1.000 33.15577 306 ASP A CA 1
ATOM 2256 C C . ASP A 1 313 ? -39.72482 -2.16379 1.48002 1.000 32.38711 306 ASP A C 1
ATOM 2257 O O . ASP A 1 313 ? -40.91739 -1.87041 1.33984 1.000 30.53968 306 ASP A O 1
ATOM 2262 N N . TYR A 1 314 ? -39.21515 -3.31652 1.03893 1.000 31.11354 307 TYR A N 1
ATOM 2263 C CA . TYR A 1 314 ? -40.08648 -4.35427 0.50103 1.000 26.08236 307 TYR A CA 1
ATOM 2264 C C . TYR A 1 314 ? -40.96105 -4.95194 1.59633 1.000 22.98086 307 TYR A C 1
ATOM 2265 O O . TYR A 1 314 ? -42.13379 -5.25974 1.36020 1.000 32.19766 307 TYR A O 1
ATOM 2274 N N . ARG A 1 315 ? -40.40554 -5.12394 2.79954 1.000 33.02591 308 ARG A N 1
ATOM 2275 C CA . ARG A 1 315 ? -41.19874 -5.61944 3.91940 1.000 27.59037 308 ARG A CA 1
ATOM 2276 C C . ARG A 1 315 ? -42.34632 -4.66923 4.24052 1.000 36.90651 308 ARG A C 1
ATOM 2277 O O . ARG A 1 315 ? -43.47171 -5.10764 4.50824 1.000 32.45937 308 ARG A O 1
ATOM 2285 N N . ILE A 1 316 ? -42.08036 -3.36017 4.21933 1.000 36.00775 309 ILE A N 1
ATOM 2286 C CA . ILE A 1 316 ? -43.12513 -2.38597 4.51990 1.000 32.38719 309 ILE A CA 1
ATOM 2287 C C . ILE A 1 316 ? -44.20443 -2.41744 3.44431 1.000 48.64722 309 ILE A C 1
ATOM 2288 O O . ILE A 1 316 ? -45.40322 -2.34314 3.74096 1.000 56.04375 309 ILE A O 1
ATOM 2293 N N . VAL A 1 317 ? -43.79956 -2.51356 2.17418 1.000 35.70303 310 VAL A N 1
ATOM 2294 C CA . VAL A 1 317 ? -44.76874 -2.51284 1.08479 1.000 28.89716 310 VAL A CA 1
ATOM 2295 C C . VAL A 1 317 ? -45.51465 -3.84881 1.04056 1.000 33.30951 310 VAL A C 1
ATOM 2296 O O . VAL A 1 317 ? -46.71707 -3.90200 0.73877 1.000 32.90201 310 VAL A O 1
ATOM 2300 N N . ARG A 1 318 ? -44.83249 -4.95301 1.34162 1.000 37.84995 311 ARG A N 1
ATOM 2301 C CA . ARG A 1 318 ? -45.47639 -6.26382 1.22436 1.000 33.96201 311 ARG A CA 1
ATOM 2302 C C . ARG A 1 318 ? -46.56206 -6.44531 2.28032 1.000 32.11447 311 ARG A C 1
ATOM 2303 O O . ARG A 1 318 ? -47.60612 -7.05466 2.01221 1.000 41.81024 311 ARG A O 1
ATOM 2311 N N . ASP A 1 319 ? -46.34050 -5.92617 3.48843 1.000 38.20512 312 ASP A N 1
ATOM 2312 C CA . ASP A 1 319 ? -47.34445 -6.05241 4.54572 1.000 37.84293 312 ASP A CA 1
ATOM 2313 C C . ASP A 1 319 ? -48.63808 -5.33939 4.15913 1.000 51.27308 312 ASP A C 1
ATOM 2314 O O . ASP A 1 319 ? -49.74297 -5.85868 4.37347 1.000 48.11000 312 ASP A O 1
ATOM 2319 N N . GLU A 1 320 ? -48.51196 -4.15417 3.56947 1.000 51.48118 313 GLU A N 1
ATOM 2320 C CA . GLU A 1 320 ? -49.66124 -3.41735 3.05960 1.000 37.97991 313 GLU A CA 1
ATOM 2321 C C . GLU A 1 320 ? -50.40196 -4.21701 1.99024 1.000 44.01168 313 GLU A C 1
ATOM 2322 O O . GLU A 1 320 ? -51.64036 -4.28794 1.98429 1.000 46.88238 313 GLU A O 1
ATOM 2328 N N . LEU A 1 321 ? -49.66123 -4.82992 1.06501 1.000 37.51367 314 LEU A N 1
ATOM 2329 C CA . LEU A 1 321 ? -50.28907 -5.35616 -0.14693 1.000 27.00532 314 LEU A CA 1
ATOM 2330 C C . LEU A 1 321 ? -50.83037 -6.76453 0.05578 1.000 34.33836 314 LEU A C 1
ATOM 2331 O O . LEU A 1 321 ? -51.87617 -7.12358 -0.51663 1.000 39.56003 314 LEU A O 1
ATOM 2336 N N . LEU A 1 322 ? -50.16386 -7.56924 0.85778 1.000 43.31847 315 LEU A N 1
ATOM 2337 C CA . LEU A 1 322 ? -50.51745 -8.98118 0.96546 1.000 36.38080 315 LEU A CA 1
ATOM 2338 C C . LEU A 1 322 ? -50.95746 -9.42768 2.35782 1.000 47.14670 315 LEU A C 1
ATOM 2339 O O . LEU A 1 322 ? -51.69939 -10.41224 2.45382 1.000 39.75201 315 LEU A O 1
ATOM 2344 N N . GLY A 1 323 ? -50.51385 -8.77507 3.42815 1.000 44.33433 316 GLY A N 1
ATOM 2345 C CA . GLY A 1 323 ? -51.18455 -8.97578 4.69562 1.000 35.15489 316 GLY A CA 1
ATOM 2346 C C . GLY A 1 323 ? -52.21207 -7.89020 4.89369 1.000 53.61754 316 GLY A C 1
ATOM 2347 O O . GLY A 1 323 ? -52.94353 -7.55438 3.96504 1.000 57.84201 316 GLY A O 1
ATOM 2348 N N . GLU A 1 324 ? -52.29906 -7.37593 6.14037 1.000 55.29494 317 GLU A N 1
ATOM 2349 C CA . GLU A 1 324 ? -52.90922 -6.08456 6.44991 1.000 69.89189 317 GLU A CA 1
ATOM 2350 C C . GLU A 1 324 ? -51.91713 -5.27619 7.28923 1.000 49.54201 317 GLU A C 1
ATOM 2351 O O . GLU A 1 324 ? -51.64643 -5.60285 8.46213 1.000 52.45627 317 GLU A O 1
ATOM 2357 N N . GLY A 1 325 ? -51.41797 -4.19049 6.71725 1.000 53.55890 318 GLY A N 1
ATOM 2358 C CA . GLY A 1 325 ? -50.09807 -3.68537 7.02981 1.000 38.31751 318 GLY A CA 1
ATOM 2359 C C . GLY A 1 325 ? -49.94273 -2.71218 8.17993 1.000 50.01897 318 GLY A C 1
ATOM 2360 O O . GLY A 1 325 ? -50.23738 -1.52788 8.01666 1.000 35.08316 318 GLY A O 1
ATOM 2361 N N . LYS A 1 326 ? -49.52578 -3.19924 9.35943 1.000 46.93434 319 LYS A N 1
ATOM 2362 C CA . LYS A 1 326 ? -48.97385 -2.36531 10.42028 1.000 53.11850 319 LYS A CA 1
ATOM 2363 C C . LYS A 1 326 ? -47.58700 -1.83723 10.06618 1.000 69.59790 319 LYS A C 1
ATOM 2364 O O . LYS A 1 326 ? -47.14487 -0.84879 10.66953 1.000 56.26201 319 LYS A O 1
ATOM 2370 N N . ARG A 1 327 ? -46.89342 -2.47311 9.11786 1.000 71.30740 320 ARG A N 1
ATOM 2371 C CA . ARG A 1 327 ? -45.49516 -2.15876 8.85527 1.000 51.49511 320 ARG A CA 1
ATOM 2372 C C . ARG A 1 327 ? -45.32549 -0.69934 8.42363 1.000 49.98497 320 ARG A C 1
ATOM 2373 O O . ARG A 1 327 ? -46.08516 -0.19477 7.59979 1.000 65.98300 320 ARG A O 1
ATOM 2381 N N . SER A 1 328 ? -44.33289 -0.01657 8.99677 1.000 66.02213 321 SER A N 1
ATOM 2382 C CA . SER A 1 328 ? -44.15736 1.41744 8.81927 1.000 63.26131 321 SER A CA 1
ATOM 2383 C C . SER A 1 328 ? -42.66780 1.71330 8.87153 1.000 54.48956 321 SER A C 1
ATOM 2384 O O . SER A 1 328 ? -41.87092 0.89185 9.33554 1.000 74.48670 321 SER A O 1
ATOM 2387 N N . THR A 1 329 ? -42.29033 2.86491 8.32643 1.000 50.69231 322 THR A N 1
ATOM 2388 C CA . THR A 1 329 ? -40.91249 3.28890 8.47715 1.000 41.83142 322 THR A CA 1
ATOM 2389 C C . THR A 1 329 ? -40.63419 3.81107 9.87754 1.000 44.67301 322 THR A C 1
ATOM 2390 O O . THR A 1 329 ? -39.47515 4.09800 10.19579 1.000 59.02314 322 THR A O 1
ATOM 2394 N N . ASP A 1 330 ? -41.66422 3.92750 10.72144 1.000 54.43208 323 ASP A N 1
ATOM 2395 C CA . ASP A 1 330 ? -41.48873 4.23095 12.13597 1.000 52.27903 323 ASP A CA 1
ATOM 2396 C C . ASP A 1 330 ? -41.23515 2.97994 12.97366 1.000 49.97057 323 ASP A C 1
ATOM 2397 O O . ASP A 1 330 ? -41.45820 2.99798 14.19071 1.000 51.87965 323 ASP A O 1
ATOM 2402 N N . ASP A 1 331 ? -40.77835 1.89692 12.34440 1.000 40.61000 324 ASP A N 1
ATOM 2403 C CA . ASP A 1 331 ? -40.41368 0.67122 13.03560 1.000 50.69866 324 ASP A CA 1
ATOM 2404 C C . ASP A 1 331 ? -38.91229 0.45986 13.12814 1.000 44.78524 324 ASP A C 1
ATOM 2405 O O . ASP A 1 331 ? -38.46644 -0.32240 13.97285 1.000 48.77648 324 ASP A O 1
ATOM 2410 N N . ARG A 1 332 ? -38.13015 1.13905 12.29118 1.000 47.11003 325 ARG A N 1
ATOM 2411 C CA . ARG A 1 332 ? -36.70090 0.86992 12.14130 1.000 25.27149 325 ARG A CA 1
ATOM 2412 C C . ARG A 1 332 ? -35.92971 1.55055 13.26308 1.000 40.12778 325 ARG A C 1
ATOM 2413 O O . ARG A 1 332 ? -35.48670 2.69396 13.14432 1.000 40.47727 325 ARG A O 1
ATOM 2421 N N . LYS A 1 333 ? -35.76161 0.82984 14.36573 1.000 60.31045 326 LYS A N 1
ATOM 2422 C CA . LYS A 1 333 ? -34.87851 1.25521 15.43888 1.000 53.82590 326 LYS A CA 1
ATOM 2423 C C . LYS A 1 333 ? -33.49014 0.67268 15.21602 1.000 42.62485 326 LYS A C 1
ATOM 2424 O O . LYS A 1 333 ? -33.34891 -0.49699 14.84750 1.000 51.89329 326 LYS A O 1
ATOM 2430 N N . ASN A 1 334 ? -32.46796 1.50349 15.42761 1.000 48.30061 327 ASN A N 1
ATOM 2431 C CA . ASN A 1 334 ? -31.06898 1.07375 15.44679 1.000 39.72472 327 ASN A CA 1
ATOM 2432 C C . ASN A 1 334 ? -30.67944 0.38876 14.13206 1.000 44.52922 327 ASN A C 1
ATOM 2433 O O . ASN A 1 334 ? -30.42881 -0.81625 14.06619 1.000 32.41853 327 ASN A O 1
ATOM 2438 N N . VAL A 1 335 ? -30.63308 1.19989 13.08110 1.000 29.46768 328 VAL A N 1
ATOM 2439 C CA . VAL A 1 335 ? -30.16562 0.73146 11.77980 1.000 14.64831 328 VAL A CA 1
ATOM 2440 C C . VAL A 1 335 ? -28.64190 0.71577 11.80425 1.000 31.06293 328 VAL A C 1
ATOM 2441 O O . VAL A 1 335 ? -28.01453 1.77471 11.95404 1.000 26.60492 328 VAL A O 1
ATOM 2445 N N . PRO A 1 336 ? -28.00706 -0.44552 11.67835 1.000 37.76650 329 PRO A N 1
ATOM 2446 C CA . PRO A 1 336 ? -26.54596 -0.50458 11.70223 1.000 35.78092 329 PRO A CA 1
ATOM 2447 C C . PRO A 1 336 ? -25.94949 -0.36617 10.30860 1.000 30.14389 329 PRO A C 1
ATOM 2448 O O . PRO A 1 336 ? -26.62027 -0.53720 9.28877 1.000 25.31594 329 PRO A O 1
ATOM 2452 N N . TYR A 1 337 ? -24.65798 -0.05050 10.28517 1.000 23.37965 330 TYR A N 1
ATOM 2453 C CA . TYR A 1 337 ? -23.92736 0.04567 9.03199 1.000 35.00736 330 TYR A CA 1
ATOM 2454 C C . TYR A 1 337 ? -22.47486 -0.33220 9.27908 1.000 31.77487 330 TYR A C 1
ATOM 2455 O O . TYR A 1 337 ? -22.02069 -0.43694 10.42134 1.000 22.94658 330 TYR A O 1
ATOM 2464 N N . SER A 1 338 ? -21.74922 -0.54624 8.18494 1.000 32.29531 331 SER A N 1
ATOM 2465 C CA . SER A 1 338 ? -20.35606 -0.95504 8.24748 1.000 22.91404 331 SER A CA 1
ATOM 2466 C C . SER A 1 338 ? -19.57860 -0.28787 7.12465 1.000 27.25928 331 SER A C 1
ATOM 2467 O O . SER A 1 338 ? -20.10384 -0.09023 6.02534 1.000 23.94242 331 SER A O 1
ATOM 2470 N N . VAL A 1 339 ? -18.33020 0.06282 7.41323 1.000 25.37240 332 VAL A N 1
ATOM 2471 C CA . VAL A 1 339 ? -17.39814 0.59672 6.42772 1.000 15.39007 332 VAL A CA 1
ATOM 2472 C C . VAL A 1 339 ? -16.33172 -0.46652 6.21504 1.000 19.58744 332 VAL A C 1
ATOM 2473 O O . VAL A 1 339 ? -15.47922 -0.68760 7.08392 1.000 20.55930 332 VAL A O 1
ATOM 2477 N N . PHE A 1 340 ? -16.37192 -1.12782 5.05901 1.000 19.79375 333 PHE A N 1
ATOM 2478 C CA . PHE A 1 340 ? -15.55851 -2.31975 4.82796 1.000 11.74170 333 PHE A CA 1
ATOM 2479 C C . PHE A 1 340 ? -14.12118 -1.95504 4.44829 1.000 20.34781 333 PHE A C 1
ATOM 2480 O O . PHE A 1 340 ? -13.58866 -2.35402 3.41302 1.000 22.12186 333 PHE A O 1
ATOM 2488 N N . MET A 1 341 ? -13.49270 -1.18007 5.32721 1.000 21.71119 334 MET A N 1
ATOM 2489 C CA . MET A 1 341 ? -12.04616 -1.02531 5.31219 1.000 17.55605 334 MET A CA 1
ATOM 2490 C C . MET A 1 341 ? -11.44092 -2.24065 6.01348 1.000 21.32505 334 MET A C 1
ATOM 2491 O O . MET A 1 341 ? -12.12969 -3.22216 6.30496 1.000 18.91722 334 MET A O 1
ATOM 2496 N N . THR A 1 342 ? -10.14612 -2.19701 6.29993 1.000 15.95561 335 THR A N 1
ATOM 2497 C CA . THR A 1 342 ? -9.46716 -3.29708 6.98284 1.000 10.88934 335 THR A CA 1
ATOM 2498 C C . THR A 1 342 ? -8.68782 -2.74463 8.16729 1.000 15.49205 335 THR A C 1
ATOM 2499 O O . THR A 1 342 ? -7.66187 -2.06241 7.96369 1.000 35.54070 335 THR A O 1
ATOM 2503 N N . PRO A 1 343 ? -9.12495 -2.99872 9.41157 1.000 28.13805 336 PRO A N 1
ATOM 2504 C CA . PRO A 1 343 ? -10.32876 -3.76687 9.75237 1.000 14.49316 336 PRO A CA 1
ATOM 2505 C C . PRO A 1 343 ? -11.60914 -2.94041 9.62144 1.000 23.32011 336 PRO A C 1
ATOM 2506 O O . PRO A 1 343 ? -11.55698 -1.71803 9.75679 1.000 21.37084 336 PRO A O 1
ATOM 2510 N N . PRO A 1 344 ? -12.73900 -3.59890 9.36307 1.000 23.92238 337 PRO A N 1
ATOM 2511 C CA . PRO A 1 344 ? -13.97738 -2.85468 9.10007 1.000 21.94795 337 PRO A CA 1
ATOM 2512 C C . PRO A 1 344 ? -14.51199 -2.17120 10.34922 1.000 12.10764 337 PRO A C 1
ATOM 2513 O O . PRO A 1 344 ? -14.41154 -2.69477 11.46130 1.000 20.14620 337 PRO A O 1
ATOM 2517 N N . LEU A 1 345 ? -15.08589 -0.98622 10.15123 1.000 18.98731 338 LEU A N 1
ATOM 2518 C CA . LEU A 1 345 ? -15.75737 -0.24724 11.21240 1.000 20.51404 338 LEU A CA 1
ATOM 2519 C C . LEU A 1 345 ? -17.25490 -0.49524 11.11155 1.000 22.27129 338 LEU A C 1
ATOM 2520 O O . LEU A 1 345 ? -17.87295 -0.17395 10.09147 1.000 27.71731 338 LEU A O 1
ATOM 2525 N N . SER A 1 346 ? -17.83068 -1.06331 12.16410 1.000 25.34610 339 SER A N 1
ATOM 2526 C CA . SER A 1 346 ? -19.26610 -1.26916 12.26167 1.000 26.29607 339 SER A CA 1
ATOM 2527 C C . SER A 1 346 ? -19.82728 -0.35510 13.33780 1.000 20.64076 339 SER A C 1
ATOM 2528 O O . SER A 1 346 ? -19.17886 -0.11884 14.36179 1.000 26.45820 339 SER A O 1
ATOM 2531 N N . ARG A 1 347 ? -21.02950 0.16197 13.10527 1.000 17.55706 340 ARG A N 1
ATOM 2532 C CA . ARG A 1 347 ? -21.60071 1.11147 14.04333 1.000 27.69845 340 ARG A CA 1
ATOM 2533 C C . ARG A 1 347 ? -23.11491 0.99767 14.05942 1.000 35.10129 340 ARG A C 1
ATOM 2534 O O . ARG A 1 347 ? -23.75563 0.88615 13.01059 1.000 26.37828 340 ARG A O 1
ATOM 2542 N N . VAL A 1 348 ? -23.66849 1.02265 15.26737 1.000 26.51138 341 VAL A N 1
ATOM 2543 C CA . VAL A 1 348 ? -25.10632 1.01521 15.49195 1.000 22.52012 341 VAL A CA 1
ATOM 2544 C C . VAL A 1 348 ? -25.38959 1.91128 16.69016 1.000 42.40715 341 VAL A C 1
ATOM 2545 O O . VAL A 1 348 ? -24.60739 1.95286 17.64625 1.000 47.37175 341 VAL A O 1
ATOM 2549 N N . GLY A 1 349 ? -26.48944 2.65444 16.62410 1.000 36.26632 342 GLY A N 1
ATOM 2550 C CA . GLY A 1 349 ? -26.83753 3.56796 17.69042 1.000 30.37201 342 GLY A CA 1
ATOM 2551 C C . GLY A 1 349 ? -26.07633 4.88011 17.61449 1.000 32.96931 342 GLY A C 1
ATOM 2552 O O . GLY A 1 349 ? -25.42863 5.21549 16.61822 1.000 23.57584 342 GLY A O 1
ATOM 2553 N N . MET A 1 350 ? -26.15766 5.63069 18.71033 1.000 41.04902 343 MET A N 1
ATOM 2554 C CA . MET A 1 350 ? -25.57106 6.95955 18.77373 1.000 48.86810 343 MET A CA 1
ATOM 2555 C C . MET A 1 350 ? -24.06756 6.88400 19.03407 1.000 37.23311 343 MET A C 1
ATOM 2556 O O . MET A 1 350 ? -23.51444 5.83680 19.37970 1.000 35.81968 343 MET A O 1
ATOM 2561 N N . THR A 1 351 ? -23.40534 8.02560 18.86579 1.000 35.19963 344 THR A N 1
ATOM 2562 C CA . THR A 1 351 ? -21.99582 8.17468 19.18451 1.000 51.26825 344 THR A CA 1
ATOM 2563 C C . THR A 1 351 ? -21.84571 8.82170 20.55948 1.000 47.15611 344 THR A C 1
ATOM 2564 O O . THR A 1 351 ? -22.82504 9.15077 21.23328 1.000 44.95842 344 THR A O 1
ATOM 2568 N N . GLU A 1 352 ? -20.59194 9.00567 20.97966 1.000 47.26388 345 GLU A N 1
ATOM 2569 C CA . GLU A 1 352 ? -20.33359 9.67670 22.24959 1.000 41.65229 345 GLU A CA 1
ATOM 2570 C C . GLU A 1 352 ? -20.74006 11.14334 22.18872 1.000 46.68315 345 GLU A C 1
ATOM 2571 O O . GLU A 1 352 ? -21.22672 11.70025 23.17959 1.000 38.30201 345 GLU A O 1
ATOM 2577 N N . GLU A 1 353 ? -20.55218 11.78394 21.03239 1.000 62.18727 346 GLU A N 1
ATOM 2578 C CA . GLU A 1 353 ? -20.94090 13.18355 20.89133 1.000 55.33077 346 GLU A CA 1
ATOM 2579 C C . GLU A 1 353 ? -22.45505 13.34589 20.95168 1.000 60.85414 346 GLU A C 1
ATOM 2580 O O . GLU A 1 353 ? -22.95627 14.34417 21.48194 1.000 66.94131 346 GLU A O 1
ATOM 2586 N N . GLN A 1 354 ? -23.20052 12.37581 20.41600 1.000 42.46552 347 GLN A N 1
ATOM 2587 C CA . GLN A 1 354 ? -24.65743 12.44838 20.46496 1.000 54.88563 347 GLN A CA 1
ATOM 2588 C C . GLN A 1 354 ? -25.19156 12.10031 21.84849 1.000 50.04666 347 GLN A C 1
ATOM 2589 O O . GLN A 1 354 ? -26.12963 12.74313 22.33280 1.000 57.40983 347 GLN A O 1
ATOM 2595 N N . ALA A 1 355 ? -24.61474 11.08263 22.49240 1.000 58.42361 348 ALA A N 1
ATOM 2596 C CA . ALA A 1 355 ? -25.09330 10.67470 23.80913 1.000 50.48391 348 ALA A CA 1
ATOM 2597 C C . ALA A 1 355 ? -24.82682 11.75110 24.85364 1.000 56.68358 348 ALA A C 1
ATOM 2598 O O . ALA A 1 355 ? -25.63149 11.94495 25.77251 1.000 56.40845 348 ALA A O 1
ATOM 2600 N N . ARG A 1 356 ? -23.70469 12.46276 24.72995 1.000 43.78201 349 ARG A N 1
ATOM 2601 C CA . ARG A 1 356 ? -23.40287 13.53868 25.66610 1.000 48.91696 349 ARG A CA 1
ATOM 2602 C C . ARG A 1 356 ? -24.23546 14.78424 25.39237 1.000 66.24417 349 ARG A C 1
ATOM 2603 O O . ARG A 1 356 ? -24.52983 15.54264 26.32288 1.000 73.45262 349 ARG A O 1
ATOM 2611 N N . GLU A 1 357 ? -24.62747 15.00881 24.13550 1.000 61.95626 350 GLU A N 1
ATOM 2612 C CA . GLU A 1 357 ? -25.41686 16.18790 23.79737 1.000 47.56989 350 GLU A CA 1
ATOM 2613 C C . GLU A 1 357 ? -26.82838 16.12763 24.37186 1.000 54.64759 350 GLU A C 1
ATOM 2614 O O . GLU A 1 357 ? -27.46872 17.17465 24.51622 1.000 60.25880 350 GLU A O 1
ATOM 2620 N N . SER A 1 358 ? -27.32116 14.93950 24.70951 1.000 59.38201 351 SER A N 1
ATOM 2621 C CA . SER A 1 358 ? -28.64371 14.77077 25.29244 1.000 67.32521 351 SER A CA 1
ATOM 2622 C C . SER A 1 358 ? -28.54874 14.63456 26.81111 1.000 65.25606 351 SER A C 1
ATOM 2623 O O . SER A 1 358 ? -27.46621 14.50129 27.38640 1.000 49.73265 351 SER A O 1
ATOM 2626 N N . GLY A 1 359 ? -29.71524 14.65874 27.45882 1.000 45.91924 352 GLY A N 1
ATOM 2627 C CA . GLY A 1 359 ? -29.75083 14.88782 28.89562 1.000 51.11062 352 GLY A CA 1
ATOM 2628 C C . GLY A 1 359 ? -29.23279 13.72490 29.72135 1.000 68.09782 352 GLY A C 1
ATOM 2629 O O . GLY A 1 359 ? -28.63275 13.92632 30.78127 1.000 70.25260 352 GLY A O 1
ATOM 2630 N N . ALA A 1 360 ? -29.45974 12.49884 29.25958 1.000 79.86462 353 ALA A N 1
ATOM 2631 C CA . ALA A 1 360 ? -29.12598 11.32718 30.05912 1.000 70.54492 353 ALA A CA 1
ATOM 2632 C C . ALA A 1 360 ? -27.61771 11.20704 30.24232 1.000 71.05926 353 ALA A C 1
ATOM 2633 O O . ALA A 1 360 ? -26.85508 11.29355 29.27511 1.000 73.33087 353 ALA A O 1
ATOM 2635 N N . ASP A 1 361 ? -27.18740 11.01294 31.48804 1.000 57.31999 354 ASP A N 1
ATOM 2636 C CA . ASP A 1 361 ? -25.77587 10.79620 31.77080 1.000 47.75393 354 ASP A CA 1
ATOM 2637 C C . ASP A 1 361 ? -25.38972 9.36781 31.41249 1.000 55.25974 354 ASP A C 1
ATOM 2638 O O . ASP A 1 361 ? -26.15194 8.42458 31.64220 1.000 56.39540 354 ASP A O 1
ATOM 2643 N N . ILE A 1 362 ? -24.19327 9.21612 30.84751 1.000 48.75245 355 ILE A N 1
ATOM 2644 C CA . ILE A 1 362 ? -23.76192 7.96892 30.23677 1.000 39.38541 355 ILE A CA 1
ATOM 2645 C C . ILE A 1 362 ? -22.40843 7.57080 30.81026 1.000 53.26328 355 ILE A C 1
ATOM 2646 O O . ILE A 1 362 ? -21.72283 8.35935 31.46159 1.000 57.08317 355 ILE A O 1
ATOM 2651 N N . GLN A 1 363 ? -22.03522 6.31821 30.55925 1.000 42.26008 356 GLN A N 1
ATOM 2652 C CA . GLN A 1 363 ? -20.69278 5.82437 30.83543 1.000 45.16110 356 GLN A CA 1
ATOM 2653 C C . GLN A 1 363 ? -20.15487 5.18973 29.56323 1.000 37.32484 356 GLN A C 1
ATOM 2654 O O . GLN A 1 363 ? -20.78029 4.28017 29.00784 1.000 28.25778 356 GLN A O 1
ATOM 2660 N N . VAL A 1 364 ? -19.00667 5.67619 29.10027 1.000 32.05201 357 VAL A N 1
ATOM 2661 C CA . VAL A 1 364 ? -18.35031 5.16541 27.90231 1.000 26.29787 357 VAL A CA 1
ATOM 2662 C C . VAL A 1 364 ? -17.31156 4.13760 28.32254 1.000 21.62613 357 VAL A C 1
ATOM 2663 O O . VAL A 1 364 ? -16.54421 4.36613 29.26677 1.000 23.69880 357 VAL A O 1
ATOM 2667 N N . VAL A 1 365 ? -17.27449 3.00997 27.61948 1.000 39.84310 358 VAL A N 1
ATOM 2668 C CA . VAL A 1 365 ? -16.36515 1.91997 27.94873 1.000 42.47981 358 VAL A CA 1
ATOM 2669 C C . VAL A 1 365 ? -15.62159 1.47890 26.69313 1.000 49.67894 358 VAL A C 1
ATOM 2670 O O . VAL A 1 365 ? -16.20678 1.38581 25.60947 1.000 51.94854 358 VAL A O 1
ATOM 2674 N N . THR A 1 366 ? -14.32721 1.19092 26.85226 1.000 45.15062 359 THR A N 1
ATOM 2675 C CA . THR A 1 366 ? -13.40543 0.96552 25.74522 1.000 21.71830 359 THR A CA 1
ATOM 2676 C C . THR A 1 366 ? -12.64852 -0.33774 25.96625 1.000 24.64781 359 THR A C 1
ATOM 2677 O O . THR A 1 366 ? -12.10937 -0.56397 27.05353 1.000 22.51967 359 THR A O 1
ATOM 2681 N N . LEU A 1 367 ? -12.60783 -1.19102 24.94726 1.000 18.40328 360 LEU A N 1
ATOM 2682 C CA . LEU A 1 367 ? -11.78278 -2.40048 24.98590 1.000 19.81252 360 LEU A CA 1
ATOM 2683 C C . LEU A 1 367 ? -10.79891 -2.38312 23.82706 1.000 16.04316 360 LEU A C 1
ATOM 2684 O O . LEU A 1 367 ? -11.22378 -2.46516 22.65867 1.000 19.79555 360 LEU A O 1
ATOM 2689 N N . PRO A 1 368 ? -9.49703 -2.26618 24.08132 1.000 17.11074 361 PRO A N 1
ATOM 2690 C CA . PRO A 1 368 ? -8.52554 -2.31199 22.98327 1.000 20.39462 361 PRO A CA 1
ATOM 2691 C C . PRO A 1 368 ? -8.45420 -3.69542 22.35628 1.000 26.14268 361 PRO A C 1
ATOM 2692 O O . PRO A 1 368 ? -8.60647 -4.71955 23.02674 1.000 21.74322 361 PRO A O 1
ATOM 2696 N N . VAL A 1 369 ? -8.21229 -3.71129 21.04294 1.000 18.63717 362 VAL A N 1
ATOM 2697 C CA . VAL A 1 369 ? -8.13698 -4.96259 20.29711 1.000 20.51661 362 VAL A CA 1
ATOM 2698 C C . VAL A 1 369 ? -6.98555 -5.83967 20.75546 1.000 35.99388 362 VAL A C 1
ATOM 2699 O O . VAL A 1 369 ? -7.01079 -7.05496 20.53249 1.000 33.81759 362 VAL A O 1
ATOM 2703 N N . ALA A 1 370 ? -5.95768 -5.25249 21.37328 1.000 22.58796 363 ALA A N 1
ATOM 2704 C CA . ALA A 1 370 ? -4.84122 -6.04605 21.86934 1.000 16.47781 363 ALA A CA 1
ATOM 2705 C C . ALA A 1 370 ? -5.27989 -7.05172 22.92396 1.000 27.53319 363 ALA A C 1
ATOM 2706 O O . ALA A 1 370 ? -4.56509 -8.02953 23.16844 1.000 41.50201 363 ALA A O 1
ATOM 2708 N N . ALA A 1 371 ? -6.43932 -6.83958 23.54330 1.000 18.77593 364 ALA A N 1
ATOM 2709 C CA . ALA A 1 371 ? -6.96544 -7.73226 24.56452 1.000 29.53038 364 ALA A CA 1
ATOM 2710 C C . ALA A 1 371 ? -7.94085 -8.76437 24.00889 1.000 23.19355 364 ALA A C 1
ATOM 2711 O O . ALA A 1 371 ? -8.58174 -9.47412 24.79066 1.000 26.68263 364 ALA A O 1
ATOM 2713 N N . ILE A 1 372 ? -8.07151 -8.86388 22.69027 1.000 22.54830 365 ILE A N 1
ATOM 2714 C CA . ILE A 1 372 ? -8.93262 -9.85143 22.05100 1.000 28.99005 365 ILE A CA 1
ATOM 2715 C C . ILE A 1 372 ? -8.03487 -10.93957 21.46488 1.000 27.45745 365 ILE A C 1
ATOM 2716 O O . ILE A 1 372 ? -7.33595 -10.69476 20.46994 1.000 25.59814 365 ILE A O 1
ATOM 2721 N N . PRO A 1 373 ? -8.01186 -12.14405 22.04218 1.000 26.41644 366 PRO A N 1
ATOM 2722 C CA . PRO A 1 373 ? -7.14699 -13.19859 21.48939 1.000 24.12578 366 PRO A CA 1
ATOM 2723 C C . PRO A 1 373 ? -7.54594 -13.64388 20.09294 1.000 24.01431 366 PRO A C 1
ATOM 2724 O O . PRO A 1 373 ? -6.67354 -14.05858 19.31986 1.000 23.84055 366 PRO A O 1
ATOM 2728 N N . ARG A 1 374 ? -8.83363 -13.57629 19.74448 1.000 28.14328 367 ARG A N 1
ATOM 2729 C CA . ARG A 1 374 ? -9.25790 -13.99260 18.41086 1.000 20.98392 367 ARG A CA 1
ATOM 2730 C C . ARG A 1 374 ? -8.66403 -13.08955 17.33660 1.000 25.85919 367 ARG A C 1
ATOM 2731 O O . ARG A 1 374 ? -8.32241 -13.55493 16.24259 1.000 21.54044 367 ARG A O 1
ATOM 2739 N N . ALA A 1 375 ? -8.52704 -11.79380 17.63124 1.000 15.24907 368 ALA A N 1
ATOM 2740 C CA . ALA A 1 375 ? -7.87266 -10.89270 16.68878 1.000 18.67259 368 ALA A CA 1
ATOM 2741 C C . ALA A 1 375 ? -6.41123 -11.26838 16.48525 1.000 20.79199 368 ALA A C 1
ATOM 2742 O O . ALA A 1 375 ? -5.86322 -11.06471 15.39605 1.000 24.69880 368 ALA A O 1
ATOM 2744 N N . ARG A 1 376 ? -5.76452 -11.81329 17.51832 1.000 21.82918 369 ARG A N 1
ATOM 2745 C CA . ARG A 1 376 ? -4.39987 -12.30286 17.36024 1.000 19.99157 369 ARG A CA 1
ATOM 2746 C C . ARG A 1 376 ? -4.36780 -13.56218 16.50651 1.000 24.42024 369 ARG A C 1
ATOM 2747 O O . ARG A 1 376 ? -3.41079 -13.78905 15.75642 1.000 24.38223 369 ARG A O 1
ATOM 2755 N N . VAL A 1 377 ? -5.40477 -14.39441 16.61317 1.000 22.93871 370 VAL A N 1
ATOM 2756 C CA . VAL A 1 377 ? -5.48039 -15.60567 15.80228 1.000 33.45692 370 VAL A CA 1
ATOM 2757 C C . VAL A 1 377 ? -5.53410 -15.25169 14.32119 1.000 34.92180 370 VAL A C 1
ATOM 2758 O O . VAL A 1 377 ? -4.96301 -15.95270 13.47581 1.000 38.56745 370 VAL A O 1
ATOM 2762 N N . MET A 1 378 ? -6.19880 -14.14764 13.98649 1.000 26.63236 371 MET A N 1
ATOM 2763 C CA . MET A 1 378 ? -6.40494 -13.74209 12.60417 1.000 31.31688 371 MET A CA 1
ATOM 2764 C C . MET A 1 378 ? -5.36087 -12.74727 12.11265 1.000 37.07796 371 MET A C 1
ATOM 2765 O O . MET A 1 378 ? -5.52415 -12.18453 11.02547 1.000 31.98870 371 MET A O 1
ATOM 2770 N N . ASN A 1 379 ? -4.30536 -12.50858 12.89258 1.000 33.24471 372 ASN A N 1
ATOM 2771 C CA . ASN A 1 379 ? -3.19168 -11.64609 12.48861 1.000 35.49067 372 ASN A CA 1
ATOM 2772 C C . ASN A 1 379 ? -3.65499 -10.23724 12.11489 1.000 38.85615 372 ASN A C 1
ATOM 2773 O O . ASN A 1 379 ? -3.25901 -9.67668 11.08889 1.000 36.10839 372 ASN A O 1
ATOM 2778 N N . ASP A 1 380 ? -4.50061 -9.65584 12.96862 1.000 27.79256 373 ASP A N 1
ATOM 2779 C CA . ASP A 1 380 ? -4.83705 -8.23142 12.84892 1.000 26.36491 373 ASP A CA 1
ATOM 2780 C C . ASP A 1 380 ? -5.39002 -7.77064 14.20114 1.000 21.55446 373 ASP A C 1
ATOM 2781 O O . ASP A 1 380 ? -6.58761 -7.88008 14.46670 1.000 16.54527 373 ASP A O 1
ATOM 2786 N N . THR A 1 381 ? -4.50229 -7.22111 15.01954 1.000 14.18369 374 THR A N 1
ATOM 2787 C CA . THR A 1 381 ? -4.88882 -6.64605 16.30393 1.000 23.03519 374 THR A CA 1
ATOM 2788 C C . THR A 1 381 ? -4.90373 -5.12647 16.20468 1.000 15.95995 374 THR A C 1
ATOM 2789 O O . THR A 1 381 ? -4.18458 -4.44140 16.93753 1.000 23.92359 374 THR A O 1
ATOM 2793 N N . ARG A 1 382 ? -5.73476 -4.59544 15.30659 1.000 14.57048 375 ARG A N 1
ATOM 2794 C CA . ARG A 1 382 ? -5.85106 -3.16289 15.07655 1.000 28.33321 375 ARG A CA 1
ATOM 2795 C C . ARG A 1 382 ? -7.27166 -2.69954 15.37282 1.000 23.44862 375 ARG A C 1
ATOM 2796 O O . ARG A 1 382 ? -8.22756 -3.47585 15.27808 1.000 21.37437 375 ARG A O 1
ATOM 2804 N N . GLY A 1 383 ? -7.40273 -1.42446 15.72051 1.000 22.66389 376 GLY A N 1
ATOM 2805 C CA . GLY A 1 383 ? -8.68786 -0.83993 16.06297 1.000 27.09508 376 GLY A CA 1
ATOM 2806 C C . GLY A 1 383 ? -8.92542 -0.80935 17.56074 1.000 29.34512 376 GLY A C 1
ATOM 2807 O O . GLY A 1 383 ? -8.02041 -1.01858 18.37140 1.000 21.20943 376 GLY A O 1
ATOM 2808 N N . VAL A 1 384 ? -10.18000 -0.53086 17.92717 1.000 20.80826 377 VAL A N 1
ATOM 2809 C CA . VAL A 1 384 ? -10.63390 -0.60503 19.31511 1.000 29.23617 377 VAL A CA 1
ATOM 2810 C C . VAL A 1 384 ? -12.12405 -0.91268 19.35122 1.000 23.45053 377 VAL A C 1
ATOM 2811 O O . VAL A 1 384 ? -12.81675 -0.81445 18.33131 1.000 18.40433 377 VAL A O 1
ATOM 2815 N N . LEU A 1 385 ? -12.62743 -1.27326 20.52864 1.000 22.84159 378 LEU A N 1
ATOM 2816 C CA . LEU A 1 385 ? -14.05051 -1.45521 20.76656 1.000 23.21585 378 LEU A CA 1
ATOM 2817 C C . LEU A 1 385 ? -14.55624 -0.32865 21.65944 1.000 24.71267 378 LEU A C 1
ATOM 2818 O O . LEU A 1 385 ? -13.81055 0.21409 22.47990 1.000 31.71230 378 LEU A O 1
ATOM 2823 N N . LYS A 1 386 ? -15.82891 0.02657 21.49449 1.000 28.65535 379 LYS A N 1
ATOM 2824 C CA . LYS A 1 386 ? -16.39129 1.14004 22.24658 1.000 32.99348 379 LYS A CA 1
ATOM 2825 C C . LYS A 1 386 ? -17.90919 1.03396 22.25594 1.000 35.17466 379 LYS A C 1
ATOM 2826 O O . LYS A 1 386 ? -18.51428 0.63954 21.25667 1.000 34.03592 379 LYS A O 1
ATOM 2832 N N . ALA A 1 387 ? -18.51412 1.39327 23.38713 1.000 44.24272 380 ALA A N 1
ATOM 2833 C CA . ALA A 1 387 ? -19.96237 1.36365 23.52478 1.000 37.38769 380 ALA A CA 1
ATOM 2834 C C . ALA A 1 387 ? -20.38699 2.38348 24.57039 1.000 40.22220 380 ALA A C 1
ATOM 2835 O O . ALA A 1 387 ? -19.59020 2.81374 25.40865 1.000 34.39968 380 ALA A O 1
ATOM 2837 N N . ILE A 1 388 ? -21.66062 2.76449 24.50954 1.000 48.54685 381 ILE A N 1
ATOM 2838 C CA . ILE A 1 388 ? -22.24884 3.73728 25.42227 1.000 47.49372 381 ILE A CA 1
ATOM 2839 C C . ILE A 1 388 ? -23.41148 3.07091 26.14374 1.000 48.88508 381 ILE A C 1
ATOM 2840 O O . ILE A 1 388 ? -24.27444 2.45701 25.50528 1.000 37.23232 381 ILE A O 1
ATOM 2845 N N . VAL A 1 389 ? -23.42969 3.18863 27.47005 1.000 53.22471 382 VAL A N 1
ATOM 2846 C CA . VAL A 1 389 ? -24.45712 2.58527 28.30919 1.000 42.53890 382 VAL A CA 1
ATOM 2847 C C . VAL A 1 389 ? -25.20244 3.68914 29.04420 1.000 45.90893 382 VAL A C 1
ATOM 2848 O O . VAL A 1 389 ? -24.58775 4.62699 29.56415 1.000 42.00225 382 VAL A O 1
ATOM 2852 N N . ASP A 1 390 ? -26.52716 3.57304 29.08867 1.000 40.37409 383 ASP A N 1
ATOM 2853 C CA . ASP A 1 390 ? -27.36689 4.51665 29.81566 1.000 56.16046 383 ASP A CA 1
ATOM 2854 C C . ASP A 1 390 ? -27.50022 4.05152 31.26121 1.000 62.25426 383 ASP A C 1
ATOM 2855 O O . ASP A 1 390 ? -28.03532 2.96959 31.52241 1.000 38.60450 383 ASP A O 1
ATOM 2860 N N . ASN A 1 391 ? -27.01702 4.87121 32.19774 1.000 60.07547 384 ASN A N 1
ATOM 2861 C CA . ASN A 1 391 ? -27.07000 4.52254 33.61315 1.000 47.77696 384 ASN A CA 1
ATOM 2862 C C . ASN A 1 391 ? -28.47930 4.56750 34.18631 1.000 53.17275 384 ASN A C 1
ATOM 2863 O O . ASN A 1 391 ? -28.68314 4.10724 35.31447 1.000 56.59580 384 ASN A O 1
ATOM 2868 N N . LYS A 1 392 ? -29.44690 5.11753 33.45264 1.000 45.74759 385 LYS A N 1
ATOM 2869 C CA . LYS A 1 392 ? -30.81273 5.17938 33.95780 1.000 45.15052 385 LYS A CA 1
ATOM 2870 C C . LYS A 1 392 ? -31.57465 3.89127 33.67119 1.000 49.37225 385 LYS A C 1
ATOM 2871 O O . LYS A 1 392 ? -32.39232 3.45517 34.48948 1.000 45.11993 385 LYS A O 1
ATOM 2877 N N . THR A 1 393 ? -31.31622 3.26793 32.52277 1.000 47.38174 386 THR A N 1
ATOM 2878 C CA . THR A 1 393 ? -32.02139 2.06230 32.11606 1.000 36.60497 386 THR A CA 1
ATOM 2879 C C . THR A 1 393 ? -31.10541 0.86301 31.92058 1.000 50.26266 386 THR A C 1
ATOM 2880 O O . THR A 1 393 ? -31.59471 -0.21405 31.55865 1.000 38.11502 386 THR A O 1
ATOM 2884 N N . GLN A 1 394 ? -29.79897 1.01479 32.14585 1.000 35.50125 387 GLN A N 1
ATOM 2885 C CA . GLN A 1 394 ? -28.79978 -0.02473 31.89599 1.000 38.97076 387 GLN A CA 1
ATOM 2886 C C . GLN A 1 394 ? -28.83548 -0.52795 30.45642 1.000 43.59168 387 GLN A C 1
ATOM 2887 O O . GLN A 1 394 ? -28.36297 -1.63218 30.17095 1.000 50.47133 387 GLN A O 1
ATOM 2893 N N . ARG A 1 395 ? -29.38135 0.26396 29.53907 1.000 39.48406 388 ARG A N 1
ATOM 2894 C CA . ARG A 1 395 ? -29.47612 -0.10714 28.13641 1.000 31.64637 388 ARG A CA 1
ATOM 2895 C C . ARG A 1 395 ? -28.30624 0.47558 27.35101 1.000 38.79261 388 ARG A C 1
ATOM 2896 O O . ARG A 1 395 ? -27.56887 1.34208 27.82658 1.000 45.22401 388 ARG A O 1
ATOM 2904 N N . MET A 1 396 ? -28.14357 -0.01808 26.12780 1.000 30.52072 389 MET A N 1
ATOM 2905 C CA . MET A 1 396 ? -27.06813 0.41095 25.24519 1.000 40.14234 389 MET A CA 1
ATOM 2906 C C . MET A 1 396 ? -27.60056 1.43633 24.25415 1.000 24.26669 389 MET A C 1
ATOM 2907 O O . MET A 1 396 ? -28.65668 1.23096 23.64737 1.000 21.86078 389 MET A O 1
ATOM 2912 N N . LEU A 1 397 ? -26.86883 2.53951 24.09740 1.000 38.60407 390 LEU A N 1
ATOM 2913 C CA . LEU A 1 397 ? -27.26553 3.60364 23.18657 1.000 27.93518 390 LEU A CA 1
ATOM 2914 C C . LEU A 1 397 ? -26.46343 3.62198 21.89382 1.000 32.94759 390 LEU A C 1
ATOM 2915 O O . LEU A 1 397 ? -26.95209 4.15128 20.88980 1.000 37.14598 390 LEU A O 1
ATOM 2920 N N . GLY A 1 398 ? -25.25843 3.06504 21.89069 1.000 40.76708 391 GLY A N 1
ATOM 2921 C CA . GLY A 1 398 ? -24.44614 3.05690 20.69097 1.000 39.22251 391 GLY A CA 1
ATOM 2922 C C . GLY A 1 398 ? -23.22518 2.18586 20.86676 1.000 32.32600 391 GLY A C 1
ATOM 2923 O O . GLY A 1 398 ? -22.83404 1.84533 21.98859 1.000 30.15955 391 GLY A O 1
ATOM 2924 N N . ALA A 1 399 ? -22.62422 1.82987 19.73385 1.000 28.22239 392 ALA A N 1
ATOM 2925 C CA . ALA A 1 399 ? -21.43480 0.99008 19.73210 1.000 40.82023 392 ALA A CA 1
ATOM 2926 C C . ALA A 1 399 ? -20.62475 1.26627 18.47574 1.000 31.84281 392 ALA A C 1
ATOM 2927 O O . ALA A 1 399 ? -21.17876 1.30870 17.37350 1.000 34.52201 392 ALA A O 1
ATOM 2929 N N . SER A 1 400 ? -19.32007 1.45836 18.64985 1.000 33.72722 393 SER A N 1
ATOM 2930 C CA . SER A 1 400 ? -18.37879 1.58567 17.54286 1.000 32.56485 393 SER A CA 1
ATOM 2931 C C . SER A 1 400 ? -17.39497 0.42865 17.64355 1.000 34.50776 393 SER A C 1
ATOM 2932 O O . SER A 1 400 ? -16.54504 0.40677 18.54044 1.000 35.55106 393 SER A O 1
ATOM 2935 N N . LEU A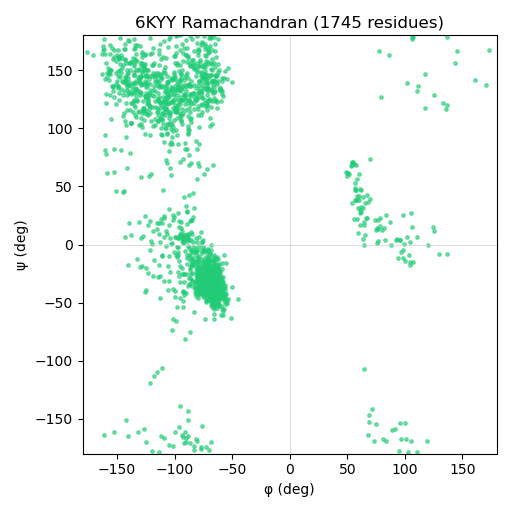 1 401 ? -17.51669 -0.53036 16.73311 1.000 22.85633 394 LEU A N 1
ATOM 2936 C CA . LEU A 1 401 ? -16.68678 -1.73050 16.72701 1.000 18.87724 394 LEU A CA 1
ATOM 2937 C C . LEU A 1 401 ? -15.74884 -1.65398 15.52710 1.000 18.73887 394 LEU A C 1
ATOM 2938 O O . LEU A 1 401 ? -16.16609 -1.87056 14.38604 1.000 31.97048 394 LEU A O 1
ATOM 2943 N N . LEU A 1 402 ? -14.48457 -1.33709 15.78843 1.000 11.81490 395 LEU A N 1
ATOM 2944 C CA . LEU A 1 402 ? -13.44949 -1.25440 14.76059 1.000 14.45819 395 LEU A CA 1
ATOM 2945 C C . LEU A 1 402 ? -12.51682 -2.44506 14.96563 1.000 17.00695 395 LEU A C 1
ATOM 2946 O O . LEU A 1 402 ? -11.51237 -2.35417 15.67304 1.000 29.86999 395 LEU A O 1
ATOM 2951 N N . CYS A 1 403 ? -12.85864 -3.56631 14.33856 1.000 18.06657 396 CYS A N 1
ATOM 2952 C CA . CYS A 1 403 ? -12.12749 -4.80840 14.54125 1.000 18.44143 396 CYS A CA 1
ATOM 2953 C C . CYS A 1 403 ? -12.44761 -5.75559 13.39558 1.000 20.87124 396 CYS A C 1
ATOM 2954 O O . CYS A 1 403 ? -13.34022 -5.50285 12.58303 1.000 17.02857 396 CYS A O 1
ATOM 2957 N N . VAL A 1 404 ? -11.70041 -6.85842 13.34270 1.000 22.73241 397 VAL A N 1
ATOM 2958 C CA . VAL A 1 404 ? -11.98294 -7.90121 12.36699 1.000 23.44625 397 VAL A CA 1
ATOM 2959 C C . VAL A 1 404 ? -13.32852 -8.53834 12.69029 1.000 19.23505 397 VAL A C 1
ATOM 2960 O O . VAL A 1 404 ? -13.66009 -8.77788 13.86047 1.000 20.90065 397 VAL A O 1
ATOM 2964 N N . ASP A 1 405 ? -14.12660 -8.78327 11.64764 1.000 20.07461 398 ASP A N 1
ATOM 2965 C CA . ASP A 1 405 ? -15.46218 -9.37156 11.77512 1.000 14.10984 398 ASP A CA 1
ATOM 2966 C C . ASP A 1 405 ? -16.40298 -8.48743 12.59183 1.000 22.64023 398 ASP A C 1
ATOM 2967 O O . ASP A 1 405 ? -17.33688 -8.97963 13.22969 1.000 22.90032 398 ASP A O 1
ATOM 2972 N N . SER A 1 406 ? -16.16865 -7.17294 12.57710 1.000 22.41402 399 SER A N 1
ATOM 2973 C CA . SER A 1 406 ? -17.06891 -6.25718 13.27022 1.000 21.76590 399 SER A CA 1
ATOM 2974 C C . SER A 1 406 ? -18.42695 -6.18235 12.58572 1.000 20.27625 399 SER A C 1
ATOM 2975 O O . SER A 1 406 ? -19.44040 -5.92867 13.24648 1.000 22.96429 399 SER A O 1
ATOM 2978 N N . HIS A 1 407 ? -18.46506 -6.39833 11.26921 1.000 17.91263 400 HIS A N 1
ATOM 2979 C CA . HIS A 1 407 ? -19.72438 -6.39480 10.53478 1.000 16.18306 400 HIS A CA 1
ATOM 2980 C C . HIS A 1 407 ? -20.64651 -7.52629 10.96301 1.000 26.02100 400 HIS A C 1
ATOM 2981 O O . HIS A 1 407 ? -21.86149 -7.43340 10.75611 1.000 26.30042 400 HIS A O 1
ATOM 2988 N N . GLU A 1 408 ? -20.10093 -8.58877 11.55279 1.000 23.88531 401 GLU A N 1
ATOM 2989 C CA . GLU A 1 408 ? -20.90901 -9.72041 11.98663 1.000 22.72871 401 GLU A CA 1
ATOM 2990 C C . GLU A 1 408 ? -21.35831 -9.59264 13.43718 1.000 24.56818 401 GLU A C 1
ATOM 2991 O O . GLU A 1 408 ? -22.50214 -9.93050 13.76012 1.000 23.97266 401 GLU A O 1
ATOM 2997 N N . MET A 1 409 ? -20.48478 -9.10591 14.31864 1.000 23.39494 402 MET A N 1
ATOM 2998 C CA . MET A 1 409 ? -20.78744 -9.03784 15.74174 1.000 25.77135 402 MET A CA 1
ATOM 2999 C C . MET A 1 409 ? -21.57412 -7.79359 16.13353 1.000 22.53965 402 MET A C 1
ATOM 3000 O O . MET A 1 409 ? -22.07888 -7.73153 17.26006 1.000 23.62542 402 MET A O 1
ATOM 3005 N N . ILE A 1 410 ? -21.69126 -6.80529 15.24275 1.000 21.78149 403 ILE A N 1
ATOM 3006 C CA . ILE A 1 410 ? -22.53508 -5.65093 15.52787 1.000 12.74472 403 ILE A CA 1
ATOM 3007 C C . ILE A 1 410 ? -24.01206 -6.01037 15.43437 1.000 12.54389 403 ILE A C 1
ATOM 3008 O O . ILE A 1 410 ? -24.85035 -5.34442 16.05305 1.000 17.73517 403 ILE A O 1
ATOM 3013 N N . ASN A 1 411 ? -24.35199 -7.06063 14.68098 1.000 18.72682 404 ASN A N 1
ATOM 3014 C CA . ASN A 1 411 ? -25.73828 -7.50824 14.60361 1.000 18.09197 404 ASN A CA 1
ATOM 3015 C C . ASN A 1 411 ? -26.24836 -7.97948 15.95905 1.000 19.32737 404 ASN A C 1
ATOM 3016 O O . ASN A 1 411 ? -27.45749 -7.94531 16.21568 1.000 19.72000 404 ASN A O 1
ATOM 3021 N N . ILE A 1 412 ? -25.34535 -8.42457 16.83447 1.000 19.99130 405 ILE A N 1
ATOM 3022 C CA . ILE A 1 412 ? -25.74984 -8.86815 18.16345 1.000 15.80477 405 ILE A CA 1
ATOM 3023 C C . ILE A 1 412 ? -26.09816 -7.67142 19.04088 1.000 23.54201 405 ILE A C 1
ATOM 3024 O O . ILE A 1 412 ? -27.08572 -7.69684 19.78647 1.000 20.68524 405 ILE A O 1
ATOM 3029 N N . VAL A 1 413 ? -25.29825 -6.60328 18.96348 1.000 17.91175 406 VAL A N 1
ATOM 3030 C CA . VAL A 1 413 ? -25.58434 -5.39762 19.73784 1.000 20.11609 406 VAL A CA 1
ATOM 3031 C C . VAL A 1 413 ? -26.88822 -4.76180 19.27028 1.000 25.47078 406 VAL A C 1
ATOM 3032 O O . VAL A 1 413 ? -27.69653 -4.29597 20.08314 1.000 43.96351 406 VAL A O 1
ATOM 3036 N N . LYS A 1 414 ? -27.12033 -4.74276 17.95544 1.000 24.50037 407 LYS A N 1
ATOM 3037 C CA . LYS A 1 414 ? -28.33508 -4.12899 17.42720 1.000 21.43866 407 LYS A CA 1
ATOM 3038 C C . LYS A 1 414 ? -29.57894 -4.90139 17.85016 1.000 29.06856 407 LYS A C 1
ATOM 3039 O O . LYS A 1 414 ? -30.61287 -4.30073 18.16715 1.000 35.37940 407 LYS A O 1
ATOM 3045 N N . MET A 1 415 ? -29.49500 -6.23253 17.86994 1.000 18.27745 408 MET A N 1
ATOM 3046 C CA . MET A 1 415 ? -30.66622 -7.04602 18.17868 1.000 28.05674 408 MET A CA 1
ATOM 3047 C C . MET A 1 415 ? -31.05548 -6.92802 19.64783 1.000 20.46699 408 MET A C 1
ATOM 3048 O O . MET A 1 415 ? -32.24588 -6.88948 19.98080 1.000 22.47287 408 MET A O 1
ATOM 3053 N N . VAL A 1 416 ? -30.06660 -6.86656 20.54075 1.000 28.63820 409 VAL A N 1
ATOM 3054 C CA . VAL A 1 416 ? -30.36245 -6.70105 21.95955 1.000 32.83256 409 VAL A CA 1
ATOM 3055 C C . VAL A 1 416 ? -30.91197 -5.30481 22.23256 1.000 43.73950 409 VAL A C 1
ATOM 3056 O O . VAL A 1 416 ? -31.79072 -5.12942 23.08804 1.000 38.39695 409 VAL A O 1
ATOM 3060 N N . MET A 1 417 ? -30.42567 -4.29531 21.50625 1.000 40.57361 410 MET A N 1
ATOM 3061 C CA . MET A 1 417 ? -30.98156 -2.95253 21.63576 1.000 35.06538 410 MET A CA 1
ATOM 3062 C C . MET A 1 417 ? -32.42174 -2.88888 21.14116 1.000 35.21110 410 MET A C 1
ATOM 3063 O O . MET A 1 417 ? -33.22352 -2.11178 21.67246 1.000 27.15964 410 MET A O 1
ATOM 3068 N N . ASP A 1 418 ? -32.76482 -3.68967 20.12774 1.000 24.20124 411 ASP A N 1
ATOM 3069 C CA . ASP A 1 418 ? -34.13097 -3.69661 19.61381 1.000 17.96991 411 ASP A CA 1
ATOM 3070 C C . ASP A 1 418 ? -35.11069 -4.21617 20.65802 1.000 34.57559 411 ASP A C 1
ATOM 3071 O O . ASP A 1 418 ? -36.18191 -3.63140 20.85925 1.000 38.65790 411 ASP A O 1
ATOM 3076 N N . ALA A 1 419 ? -34.76060 -5.30851 21.33367 1.000 35.93383 412 ALA A N 1
ATOM 3077 C CA . ALA A 1 419 ? -35.58765 -5.85111 22.40241 1.000 23.25052 412 ALA A CA 1
ATOM 3078 C C . ALA A 1 419 ? -35.49003 -5.04694 23.69085 1.000 16.46486 412 ALA A C 1
ATOM 3079 O O . ALA A 1 419 ? -36.17794 -5.37954 24.66205 1.000 27.35533 412 ALA A O 1
ATOM 3081 N N . GLY A 1 420 ? -34.66194 -4.00532 23.72384 1.000 17.62562 413 GLY A N 1
ATOM 3082 C CA . GLY A 1 420 ? -34.52554 -3.19812 24.91797 1.000 26.68061 413 GLY A CA 1
ATOM 3083 C C . GLY A 1 420 ? -33.89622 -3.90686 26.09253 1.000 34.54667 413 GLY A C 1
ATOM 3084 O O . GLY A 1 420 ? -34.10858 -3.49759 27.23636 1.000 35.96814 413 GLY A O 1
ATOM 3085 N N . LEU A 1 421 ? -33.12827 -4.96410 25.84510 1.000 28.39603 414 LEU A N 1
ATOM 3086 C CA . LEU A 1 421 ? -32.49661 -5.69149 26.93098 1.000 29.10472 414 LEU A CA 1
ATOM 3087 C C . LEU A 1 421 ? -31.30823 -4.89882 27.47528 1.000 25.41452 414 LEU A C 1
ATOM 3088 O O . LEU A 1 421 ? -30.69914 -4.10365 26.75472 1.000 31.26005 414 LEU A O 1
ATOM 3093 N N . PRO A 1 422 ? -30.96720 -5.08508 28.74800 1.000 34.32257 415 PRO A N 1
ATOM 3094 C CA . PRO A 1 422 ? -29.82863 -4.35942 29.32029 1.000 34.28515 415 PRO A CA 1
ATOM 3095 C C . PRO A 1 422 ? -28.50303 -4.91708 28.82168 1.000 35.74026 415 PRO A C 1
ATOM 3096 O O . PRO A 1 422 ? -28.42239 -5.98565 28.21259 1.000 36.07807 415 PRO A O 1
ATOM 3100 N N . TYR A 1 423 ? -27.43999 -4.15786 29.09971 1.000 33.51620 416 TYR A N 1
ATOM 3101 C CA . TYR A 1 423 ? -26.09550 -4.56650 28.71069 1.000 33.75784 416 TYR A CA 1
ATOM 3102 C C . TYR A 1 423 ? -25.63461 -5.82236 29.43757 1.000 24.79325 416 TYR A C 1
ATOM 3103 O O . TYR A 1 423 ? -24.67579 -6.46252 28.99316 1.000 36.41025 416 TYR A O 1
ATOM 3112 N N . SER A 1 424 ? -26.29116 -6.18323 30.54316 1.000 34.79934 417 SER A N 1
ATOM 3113 C CA . SER A 1 424 ? -25.79667 -7.26425 31.38915 1.000 30.66280 417 SER A CA 1
ATOM 3114 C C . SER A 1 424 ? -25.86874 -8.61917 30.69652 1.000 33.60229 417 SER A C 1
ATOM 3115 O O . SER A 1 424 ? -25.04251 -9.49572 30.97559 1.000 37.95683 417 SER A O 1
ATOM 3118 N N . ILE A 1 425 ? -26.83889 -8.81681 29.80059 1.000 23.54817 418 ILE A N 1
ATOM 3119 C CA . ILE A 1 425 ? -26.96265 -10.11812 29.15225 1.000 30.33616 418 ILE A CA 1
ATOM 3120 C C . ILE A 1 425 ? -25.80377 -10.35730 28.19289 1.000 22.93670 418 ILE A C 1
ATOM 3121 O O . ILE A 1 425 ? -25.42561 -11.50761 27.94456 1.000 36.91711 418 ILE A O 1
ATOM 3126 N N . LEU A 1 426 ? -25.21534 -9.29139 27.64595 1.000 34.62411 419 LEU A N 1
ATOM 3127 C CA . LEU A 1 426 ? -24.00427 -9.44508 26.84914 1.000 24.26597 419 LEU A CA 1
ATOM 3128 C C . LEU A 1 426 ? -22.77233 -9.58465 27.73154 1.000 29.08571 419 LEU A C 1
ATOM 3129 O O . LEU A 1 426 ? -21.79828 -10.23402 27.33504 1.000 33.95872 419 LEU A O 1
ATOM 3134 N N . ARG A 1 427 ? -22.80329 -8.98755 28.92501 1.000 34.20166 420 ARG A N 1
ATOM 3135 C CA . ARG A 1 427 ? -21.71676 -9.15777 29.88255 1.000 40.94600 420 ARG A CA 1
ATOM 3136 C C . ARG A 1 427 ? -21.63271 -10.59457 30.38530 1.000 32.73255 420 ARG A C 1
ATOM 3137 O O . ARG A 1 427 ? -20.53189 -11.10170 30.63007 1.000 23.17975 420 ARG A O 1
ATOM 3145 N N . ASP A 1 428 ? -22.77437 -11.26797 30.52635 1.000 27.28636 421 ASP A N 1
ATOM 3146 C CA . ASP A 1 428 ? -22.83754 -12.60408 31.10481 1.000 30.75067 421 ASP A CA 1
ATOM 3147 C C . ASP A 1 428 ? -23.12599 -13.68926 30.07498 1.000 34.01632 421 ASP A C 1
ATOM 3148 O O . ASP A 1 428 ? -23.41205 -14.82883 30.45831 1.000 20.05566 421 ASP A O 1
ATOM 3153 N N . GLN A 1 429 ? -23.05707 -13.37378 28.78516 1.000 20.92418 422 GLN A N 1
ATOM 3154 C CA . GLN A 1 429 ? -23.44751 -14.32952 27.75853 1.000 21.49063 422 GLN A CA 1
ATOM 3155 C C . GLN A 1 429 ? -22.38380 -15.40111 27.56158 1.000 19.95449 422 GLN A C 1
ATOM 3156 O O . GLN A 1 429 ? -21.18173 -15.13221 27.64468 1.000 20.99361 422 GLN A O 1
ATOM 3162 N N . ILE A 1 430 ? -22.84021 -16.62323 27.29645 1.000 14.14022 423 ILE A N 1
ATOM 3163 C CA . ILE A 1 430 ? -21.96508 -17.72701 26.91910 1.000 14.97435 423 ILE A CA 1
ATOM 3164 C C . ILE A 1 430 ? -21.82025 -17.67022 25.40132 1.000 22.40417 423 ILE A C 1
ATOM 3165 O O . ILE A 1 430 ? -22.72262 -18.06639 24.66156 1.000 20.75938 423 ILE A O 1
ATOM 3170 N N . PHE A 1 431 ? -20.68524 -17.15845 24.93528 1.000 18.15358 424 PHE A N 1
ATOM 3171 C CA . PHE A 1 431 ? -20.40339 -17.04871 23.51437 1.000 20.37418 424 PHE A CA 1
ATOM 3172 C C . PHE A 1 431 ? -19.59165 -18.25677 23.05304 1.000 21.53494 424 PHE A C 1
ATOM 3173 O O . PHE A 1 431 ? -19.26531 -19.15620 23.83113 1.000 26.17568 424 PHE A O 1
ATOM 3181 N N . THR A 1 432 ? -19.26647 -18.27879 21.76555 1.000 19.49603 425 THR A N 1
ATOM 3182 C CA . THR A 1 432 ? -18.37547 -19.29749 21.23484 1.000 15.08140 425 THR A CA 1
ATOM 3183 C C . THR A 1 432 ? -16.92508 -18.85013 21.38675 1.000 15.22306 425 THR A C 1
ATOM 3184 O O . THR A 1 432 ? -16.62177 -17.65847 21.48013 1.000 21.84168 425 THR A O 1
ATOM 3188 N N . HIS A 1 433 ? -16.02306 -19.83331 21.41670 1.000 28.16198 426 HIS A N 1
ATOM 3189 C CA . HIS A 1 433 ? -14.61162 -19.58959 21.67429 1.000 26.31535 426 HIS A CA 1
ATOM 3190 C C . HIS A 1 433 ? -13.77797 -20.44403 20.72471 1.000 26.63710 426 HIS A C 1
ATOM 3191 O O . HIS A 1 433 ? -14.01309 -21.66234 20.62478 1.000 23.73639 426 HIS A O 1
ATOM 3198 N N . PRO A 1 434 ? -12.80330 -19.85324 20.01475 1.000 26.41985 427 PRO A N 1
ATOM 3199 C CA . PRO A 1 434 ? -12.47695 -18.42527 20.04317 1.000 23.96460 427 PRO A CA 1
ATOM 3200 C C . PRO A 1 434 ? -13.21199 -17.63408 18.96532 1.000 23.49893 427 PRO A C 1
ATOM 3201 O O . PRO A 1 434 ? -13.17154 -18.00504 17.79193 1.000 18.81511 427 PRO A O 1
ATOM 3205 N N . SER A 1 435 ? -13.86959 -16.54842 19.36198 1.000 16.01541 428 SER A N 1
ATOM 3206 C CA . SER A 1 435 ? -14.63440 -15.72077 18.44359 1.000 22.09231 428 SER A CA 1
ATOM 3207 C C . SER A 1 435 ? -14.32504 -14.25242 18.69674 1.000 25.38360 428 SER A C 1
ATOM 3208 O O . SER A 1 435 ? -13.64850 -13.89043 19.66288 1.000 19.49071 428 SER A O 1
ATOM 3211 N N . MET A 1 436 ? -14.82682 -13.40289 17.80143 1.000 21.67165 429 MET A N 1
ATOM 3212 C CA . MET A 1 436 ? -14.79409 -11.96338 18.01951 1.000 25.14630 429 MET A CA 1
ATOM 3213 C C . MET A 1 436 ? -16.00133 -11.47621 18.80566 1.000 26.63739 429 MET A C 1
ATOM 3214 O O . MET A 1 436 ? -15.90207 -10.47558 19.52517 1.000 24.99359 429 MET A O 1
ATOM 3219 N N . SER A 1 437 ? -17.13820 -12.16703 18.68682 1.000 17.04537 430 SER A N 1
ATOM 3220 C CA . SER A 1 437 ? -18.31990 -11.81204 19.46166 1.000 23.78761 430 SER A CA 1
ATOM 3221 C C . SER A 1 437 ? -18.11837 -12.02834 20.95440 1.000 26.64095 430 SER A C 1
ATOM 3222 O O . SER A 1 437 ? -18.81574 -11.40052 21.75827 1.000 30.34995 430 SER A O 1
ATOM 3225 N N . GLU A 1 438 ? -17.18153 -12.89692 21.34193 1.000 24.35999 431 GLU A N 1
ATOM 3226 C CA . GLU A 1 438 ? -16.95341 -13.16401 22.75633 1.000 27.49836 431 GLU A CA 1
ATOM 3227 C C . GLU A 1 438 ? -16.24010 -12.01658 23.45810 1.000 21.93621 431 GLU A C 1
ATOM 3228 O O . GLU A 1 438 ? -16.25894 -11.95757 24.69189 1.000 22.95537 431 GLU A O 1
ATOM 3234 N N . SER A 1 439 ? -15.60943 -11.10900 22.70900 1.000 23.44216 432 SER A N 1
ATOM 3235 C CA . SER A 1 439 ? -15.02615 -9.92433 23.32438 1.000 15.91123 432 SER A CA 1
ATOM 3236 C C . SER A 1 439 ? -16.08377 -8.99103 23.89417 1.000 22.32014 432 SER A C 1
ATOM 3237 O O . SER A 1 439 ? -15.73823 -8.09165 24.66842 1.000 15.61423 432 SER A O 1
ATOM 3240 N N . LEU A 1 440 ? -17.35546 -9.18043 23.52793 1.000 14.31844 433 LEU A N 1
ATOM 3241 C CA . LEU A 1 440 ? -18.43098 -8.43069 24.16678 1.000 20.03738 433 LEU A CA 1
ATOM 3242 C C . LEU A 1 440 ? -18.53237 -8.76294 25.64950 1.000 32.60196 433 LEU A C 1
ATOM 3243 O O . LEU A 1 440 ? -18.96069 -7.91924 26.44580 1.000 25.71430 433 LEU A O 1
ATOM 3248 N N . ASN A 1 441 ? -18.15576 -9.98550 26.03619 1.000 18.29670 434 ASN A N 1
ATOM 3249 C CA . ASN A 1 441 ? -18.03407 -10.31203 27.45376 1.000 11.95422 434 ASN A CA 1
ATOM 3250 C C . ASN A 1 441 ? -17.04392 -9.37786 28.13627 1.000 27.01580 434 ASN A C 1
ATOM 3251 O O . ASN A 1 441 ? -17.31604 -8.84170 29.21668 1.000 25.59018 434 ASN A O 1
ATOM 3256 N N . ASP A 1 442 ? -15.88485 -9.16633 27.50761 1.000 27.82841 435 ASP A N 1
ATOM 3257 C CA . ASP A 1 442 ? -14.87648 -8.27825 28.07382 1.000 21.40644 435 ASP A CA 1
ATOM 3258 C C . ASP A 1 442 ? -15.28460 -6.81503 27.96196 1.000 28.60676 435 ASP A C 1
ATOM 3259 O O . ASP A 1 442 ? -14.89204 -5.99830 28.80297 1.000 30.55923 435 ASP A O 1
ATOM 3264 N N . LEU A 1 443 ? -16.06463 -6.46652 26.93662 1.000 29.88741 436 LEU A N 1
ATOM 3265 C CA . LEU A 1 443 ? -16.45036 -5.07449 26.72338 1.000 29.48117 436 LEU A CA 1
ATOM 3266 C C . LEU A 1 443 ? -17.33891 -4.56867 27.85320 1.000 35.33606 436 LEU A C 1
ATOM 3267 O O . LEU A 1 443 ? -16.96047 -3.66071 28.60239 1.000 40.73168 436 LEU A O 1
ATOM 3272 N N . PHE A 1 444 ? -18.52758 -5.14841 27.99130 1.000 32.32055 437 PHE A N 1
ATOM 3273 C CA . PHE A 1 444 ? -19.53747 -4.64300 28.91116 1.000 36.88404 437 PHE A CA 1
ATOM 3274 C C . PHE A 1 444 ? -19.31272 -5.08219 30.35164 1.000 36.52898 437 PHE A C 1
ATOM 3275 O O . PHE A 1 444 ? -20.15972 -4.80382 31.20860 1.000 32.94819 437 PHE A O 1
ATOM 3283 N N . SER A 1 445 ? -18.19951 -5.75634 30.63714 1.000 35.78673 438 SER A N 1
ATOM 3284 C CA . SER A 1 445 ? -17.80745 -6.00655 32.01552 1.000 28.41126 438 SER A CA 1
ATOM 3285 C C . SER A 1 445 ? -17.06856 -4.82905 32.63795 1.000 36.93519 438 SER A C 1
ATOM 3286 O O . SER A 1 445 ? -16.91135 -4.79866 33.86250 1.000 52.13233 438 SER A O 1
ATOM 3289 N N . LEU A 1 446 ? -16.60542 -3.86957 31.83595 1.000 27.56757 439 LEU A N 1
ATOM 3290 C CA . LEU A 1 446 ? -15.99106 -2.66297 32.37461 1.000 46.44201 439 LEU A CA 1
ATOM 3291 C C . LEU A 1 446 ? -17.02471 -1.60947 32.75461 1.000 33.19984 439 LEU A C 1
ATOM 3292 O O . LEU A 1 446 ? -16.64422 -0.52457 33.20645 1.000 26.27527 439 LEU A O 1
ATOM 3297 N N . VAL A 1 447 ? -18.31255 -1.87909 32.52959 1.000 37.98874 440 VAL A N 1
ATOM 3298 C CA . VAL A 1 447 ? -19.36397 -0.97920 32.98567 1.000 34.18865 440 VAL A CA 1
ATOM 3299 C C . VAL A 1 447 ? -19.54308 -1.13380 34.49038 1.000 41.73402 440 VAL A C 1
ATOM 3300 O O . VAL A 1 447 ? -19.42012 -2.23679 35.04093 1.000 46.40975 440 VAL A O 1
ATOM 3304 N N . LYS A 1 448 ? -19.82899 -0.02680 35.16786 1.000 49.15050 441 LYS A N 1
ATOM 3305 C CA . LYS A 1 448 ? -20.09703 -0.06911 36.60053 1.000 73.62805 441 LYS A CA 1
ATOM 3306 C C . LYS A 1 448 ? -21.56857 0.22361 36.87522 1.000 76.47963 441 LYS A C 1
ATOM 3307 O O . LYS A 1 448 ? -22.10269 -0.13840 37.92336 1.000 65.85076 441 LYS A O 1
ATOM 3314 N N . MET B 1 8 ? 4.35737 -21.13017 53.73697 1.000 25.08600 1 MET B N 1
ATOM 3315 C CA . MET B 1 8 ? 3.97338 -19.73026 53.89844 1.000 54.43978 1 MET B CA 1
ATOM 3316 C C . MET B 1 8 ? 2.80636 -19.57280 54.86813 1.000 36.39673 1 MET B C 1
ATOM 3317 O O . MET B 1 8 ? 2.63636 -20.36790 55.78813 1.000 35.55201 1 MET B O 1
ATOM 3322 N N . ASN B 1 9 ? 2.00048 -18.53857 54.65379 1.000 39.52116 2 ASN B N 1
ATOM 3323 C CA . ASN B 1 9 ? 0.81751 -18.31698 55.46691 1.000 48.74144 2 ASN B CA 1
ATOM 3324 C C . ASN B 1 9 ? -0.32596 -19.17315 54.93047 1.000 46.84422 2 ASN B C 1
ATOM 3325 O O . ASN B 1 9 ? -0.14381 -20.00475 54.03777 1.000 48.45012 2 ASN B O 1
ATOM 3330 N N . LYS B 1 10 ? -1.52266 -18.98026 55.47436 1.000 35.80337 3 LYS B N 1
ATOM 3331 C CA . LYS B 1 10 ? -2.71696 -19.61076 54.93472 1.000 40.92614 3 LYS B CA 1
ATOM 3332 C C . LYS B 1 10 ? -3.41184 -18.64800 53.98132 1.000 28.64976 3 LYS B C 1
ATOM 3333 O O . LYS B 1 10 ? -3.69734 -17.50118 54.34130 1.000 37.85787 3 LYS B O 1
ATOM 3339 N N . TYR B 1 11 ? -3.68413 -19.11761 52.76940 1.000 26.29447 4 TYR B N 1
ATOM 3340 C CA . TYR B 1 11 ? -4.36311 -18.30678 51.77177 1.000 32.98346 4 TYR B CA 1
ATOM 3341 C C . TYR B 1 11 ? -5.87079 -18.44277 51.92729 1.000 33.32803 4 TYR B C 1
ATOM 3342 O O . TYR B 1 11 ? -6.38803 -19.54142 52.14827 1.000 31.91797 4 TYR B O 1
ATOM 3351 N N . GLN B 1 12 ? -6.57336 -17.31192 51.81998 1.000 30.65758 5 GLN B N 1
ATOM 3352 C CA . GLN B 1 12 ? -8.03108 -17.35035 51.84777 1.000 26.47023 5 GLN B CA 1
ATOM 3353 C C . GLN B 1 12 ? -8.58373 -18.15620 50.68059 1.000 33.31013 5 GLN B C 1
ATOM 3354 O O . GLN B 1 12 ? -9.66973 -18.73840 50.78402 1.000 29.81764 5 GLN B O 1
ATOM 3360 N N . ALA B 1 13 ? -7.85004 -18.20805 49.57069 1.000 19.90233 6 ALA B N 1
ATOM 3361 C CA . ALA B 1 13 ? -8.23724 -18.98861 48.40561 1.000 10.68291 6 ALA B CA 1
ATOM 3362 C C . ALA B 1 13 ? -6.98838 -19.57344 47.76743 1.000 14.10241 6 ALA B C 1
ATOM 3363 O O . ALA B 1 13 ? -5.99893 -18.86210 47.57080 1.000 14.90175 6 ALA B O 1
ATOM 3365 N N . VAL B 1 14 ? -7.03172 -20.86646 47.45812 1.000 16.27739 7 VAL B N 1
ATOM 3366 C CA . VAL B 1 14 ? -5.95782 -21.54938 46.74535 1.000 10.76569 7 VAL B CA 1
ATOM 3367 C C . VAL B 1 14 ? -6.56230 -22.19662 45.50908 1.000 17.02573 7 VAL B C 1
ATOM 3368 O O . VAL B 1 14 ? -7.47489 -23.02447 45.61908 1.000 16.43107 7 VAL B O 1
ATOM 3372 N N . ILE B 1 15 ? -6.05999 -21.81833 44.33777 1.000 19.87509 8 ILE B N 1
ATOM 3373 C CA . ILE B 1 15 ? -6.52166 -22.35495 43.06418 1.000 14.14899 8 ILE B CA 1
ATOM 3374 C C . ILE B 1 15 ? -5.45930 -23.30508 42.53107 1.000 16.89529 8 ILE B C 1
ATOM 3375 O O . ILE B 1 15 ? -4.25885 -23.02160 42.61725 1.000 17.87701 8 ILE B O 1
ATOM 3380 N N . ILE B 1 16 ? -5.90223 -24.43992 41.99140 1.000 16.54543 9 ILE B N 1
ATOM 3381 C CA . ILE B 1 16 ? -4.99219 -25.46815 41.49947 1.000 20.41620 9 ILE B CA 1
ATOM 3382 C C . ILE B 1 16 ? -5.06694 -25.53948 39.98013 1.000 24.80943 9 ILE B C 1
ATOM 3383 O O . ILE B 1 16 ? -5.92004 -26.23768 39.42198 1.000 19.84911 9 ILE B O 1
ATOM 3388 N N . GLY B 1 17 ? -4.17216 -24.82369 39.30252 1.000 18.90863 10 GLY B N 1
ATOM 3389 C CA . GLY B 1 17 ? -4.14939 -24.81755 37.85329 1.000 11.17247 10 GLY B CA 1
ATOM 3390 C C . GLY B 1 17 ? -4.41973 -23.44901 37.26435 1.000 18.44166 10 GLY B C 1
ATOM 3391 O O . GLY B 1 17 ? -5.18902 -22.66529 37.82841 1.000 28.22667 10 GLY B O 1
ATOM 3392 N N . PHE B 1 18 ? -3.79126 -23.14742 36.12643 1.000 19.15806 11 PHE B N 1
ATOM 3393 C CA . PHE B 1 18 ? -3.96759 -21.86884 35.44834 1.000 15.50271 11 PHE B CA 1
ATOM 3394 C C . PHE B 1 18 ? -5.10609 -21.89274 34.43515 1.000 33.08055 11 PHE B C 1
ATOM 3395 O O . PHE B 1 18 ? -5.03055 -21.20464 33.40934 1.000 30.47512 11 PHE B O 1
ATOM 3403 N N . GLY B 1 19 ? -6.16172 -22.65683 34.69744 1.000 28.76311 12 GLY B N 1
ATOM 3404 C CA . GLY B 1 19 ? -7.26507 -22.77438 33.76849 1.000 20.34774 12 GLY B CA 1
ATOM 3405 C C . GLY B 1 19 ? -8.03173 -21.47423 33.59885 1.000 17.67538 12 GLY B C 1
ATOM 3406 O O . GLY B 1 19 ? -7.74739 -20.44780 34.21709 1.000 27.14398 12 GLY B O 1
ATOM 3407 N N . LYS B 1 20 ? -9.04060 -21.53354 32.72672 1.000 13.11161 13 LYS B N 1
ATOM 3408 C CA . LYS B 1 20 ? -9.83709 -20.34650 32.42862 1.000 21.60127 13 LYS B CA 1
ATOM 3409 C C . LYS B 1 20 ? -10.56202 -19.84170 33.67052 1.000 16.61884 13 LYS B C 1
ATOM 3410 O O . LYS B 1 20 ? -10.52692 -18.64574 33.98215 1.000 27.80732 13 LYS B O 1
ATOM 3416 N N . ALA B 1 21 ? -11.22432 -20.74412 34.39523 1.000 14.57151 14 ALA B N 1
ATOM 3417 C CA . ALA B 1 21 ? -11.99036 -20.33732 35.56837 1.000 14.31817 14 ALA B CA 1
ATOM 3418 C C . ALA B 1 21 ? -11.07794 -19.84633 36.68505 1.000 15.48294 14 ALA B C 1
ATOM 3419 O O . ALA B 1 21 ? -11.32946 -18.79683 37.28867 1.000 16.42013 14 ALA B O 1
ATOM 3421 N N . GLY B 1 22 ? -10.01043 -20.59402 36.97226 1.000 15.52300 15 GLY B N 1
ATOM 3422 C CA . GLY B 1 22 ? -9.16905 -20.26163 38.11082 1.000 15.22782 15 GLY B CA 1
ATOM 3423 C C . GLY B 1 22 ? -8.37424 -18.98576 37.91379 1.000 18.94496 15 GLY B C 1
ATOM 3424 O O . GLY B 1 22 ? -8.29054 -18.15191 38.81958 1.000 22.56585 15 GLY B O 1
ATOM 3425 N N . LYS B 1 23 ? -7.77576 -18.81402 36.73302 1.000 23.11685 16 LYS B N 1
ATOM 3426 C CA . LYS B 1 23 ? -7.05423 -17.57805 36.46038 1.000 19.15604 16 LYS B CA 1
ATOM 3427 C C . LYS B 1 23 ? -7.97979 -16.36976 36.45220 1.000 14.92946 16 LYS B C 1
ATOM 3428 O O . LYS B 1 23 ? -7.51746 -15.25178 36.68823 1.000 13.50790 16 LYS B O 1
ATOM 3434 N N . THR B 1 24 ? -9.27474 -16.56776 36.19801 1.000 18.53219 17 THR B N 1
ATOM 3435 C CA . THR B 1 24 ? -10.22511 -15.46535 36.29339 1.000 21.33081 17 THR B CA 1
ATOM 3436 C C . THR B 1 24 ? -10.65833 -15.23295 37.73540 1.000 25.54921 17 THR B C 1
ATOM 3437 O O . THR B 1 24 ? -10.82740 -14.08368 38.15946 1.000 17.08945 17 THR B O 1
ATOM 3441 N N . LEU B 1 25 ? -10.84315 -16.31218 38.49879 1.000 30.13007 18 LEU B N 1
ATOM 3442 C CA . LEU B 1 25 ? -11.19561 -16.17351 39.90720 1.000 15.38180 18 LEU B CA 1
ATOM 3443 C C . LEU B 1 25 ? -10.06140 -15.53551 40.69772 1.000 20.92492 18 LEU B C 1
ATOM 3444 O O . LEU B 1 25 ? -10.30526 -14.72379 41.59802 1.000 23.99923 18 LEU B O 1
ATOM 3449 N N . ALA B 1 26 ? -8.81453 -15.88682 40.37005 1.000 22.57549 19 ALA B N 1
ATOM 3450 C CA . ALA B 1 26 ? -7.67081 -15.33181 41.08714 1.000 14.66260 19 ALA B CA 1
ATOM 3451 C C . ALA B 1 26 ? -7.60901 -13.81662 40.94771 1.000 21.79403 19 ALA B C 1
ATOM 3452 O O . ALA B 1 26 ? -7.31556 -13.10971 41.91856 1.000 26.12548 19 ALA B O 1
ATOM 3454 N N . VAL B 1 27 ? -7.88659 -13.29757 39.74947 1.000 22.23589 20 VAL B N 1
ATOM 3455 C CA . VAL B 1 27 ? -7.84808 -11.85229 39.54642 1.000 27.06962 20 VAL B CA 1
ATOM 3456 C C . VAL B 1 27 ? -9.02049 -11.17790 40.24797 1.000 21.88364 20 VAL B C 1
ATOM 3457 O O . VAL B 1 27 ? -8.88729 -10.06867 40.77829 1.000 34.15426 20 VAL B O 1
ATOM 3461 N N . THR B 1 28 ? -10.18468 -11.82980 40.26533 1.000 33.13729 21 THR B N 1
ATOM 3462 C CA . THR B 1 28 ? -11.36048 -11.22063 40.87665 1.000 36.74358 21 THR B CA 1
ATOM 3463 C C . THR B 1 28 ? -11.30267 -11.25466 42.39888 1.000 24.11950 21 THR B C 1
ATOM 3464 O O . THR B 1 28 ? -11.83530 -10.35099 43.05238 1.000 16.70444 21 THR B O 1
ATOM 3468 N N . LEU B 1 29 ? -10.66799 -12.27495 42.98059 1.000 36.02944 22 LEU B N 1
ATOM 3469 C CA . LEU B 1 29 ? -10.56564 -12.34253 44.43471 1.000 22.36585 22 LEU B CA 1
ATOM 3470 C C . LEU B 1 29 ? -9.42667 -11.47422 44.95553 1.000 21.02053 22 LEU B C 1
ATOM 3471 O O . LEU B 1 29 ? -9.55030 -10.86115 46.02150 1.000 24.10207 22 LEU B O 1
ATOM 3476 N N . ALA B 1 30 ? -8.31290 -11.40893 44.22141 1.000 17.54844 23 ALA B N 1
ATOM 3477 C CA . ALA B 1 30 ? -7.23062 -10.50935 44.60782 1.000 24.26116 23 ALA B CA 1
ATOM 3478 C C . ALA B 1 30 ? -7.67502 -9.05610 44.53134 1.000 18.41110 23 ALA B C 1
ATOM 3479 O O . ALA B 1 30 ? -7.26457 -8.22654 45.35134 1.000 29.18955 23 ALA B O 1
ATOM 3481 N N . LYS B 1 31 ? -8.51124 -8.73037 43.54534 1.000 16.42293 24 LYS B N 1
ATOM 3482 C CA . LYS B 1 31 ? -9.05853 -7.38659 43.42406 1.000 20.79723 24 LYS B CA 1
ATOM 3483 C C . LYS B 1 31 ? -10.05625 -7.07456 44.53298 1.000 26.36762 24 LYS B C 1
ATOM 3484 O O . LYS B 1 31 ? -10.24456 -5.90071 44.87135 1.000 24.10747 24 LYS B O 1
ATOM 3490 N N . ALA B 1 32 ? -10.68053 -8.09484 45.11728 1.000 17.35764 25 ALA B N 1
ATOM 3491 C CA . ALA B 1 32 ? -11.60762 -7.91468 46.22557 1.000 14.21213 25 ALA B CA 1
ATOM 3492 C C . ALA B 1 32 ? -10.92185 -7.94173 47.58554 1.000 24.64753 25 ALA B C 1
ATOM 3493 O O . ALA B 1 32 ? -11.60884 -7.86192 48.60926 1.000 24.82223 25 ALA B O 1
ATOM 3495 N N . GLY B 1 33 ? -9.59327 -8.05621 47.62332 1.000 13.15466 26 GLY B N 1
ATOM 3496 C CA . GLY B 1 33 ? -8.84100 -8.02802 48.85930 1.000 15.54282 26 GLY B CA 1
ATOM 3497 C C . GLY B 1 33 ? -8.34804 -9.37451 49.34599 1.000 17.78941 26 GLY B C 1
ATOM 3498 O O . GLY B 1 33 ? -7.54686 -9.41516 50.28830 1.000 24.90154 26 GLY B O 1
ATOM 3499 N N . TRP B 1 34 ? -8.79057 -10.46925 48.73286 1.000 23.52044 27 TRP B N 1
ATOM 3500 C CA . TRP B 1 34 ? -8.42447 -11.79896 49.20043 1.000 19.50916 27 TRP B CA 1
ATOM 3501 C C . TRP B 1 34 ? -6.95419 -12.09381 48.92173 1.000 24.51982 27 TRP B C 1
ATOM 3502 O O . TRP B 1 34 ? -6.38960 -11.66252 47.91332 1.000 23.14926 27 TRP B O 1
ATOM 3513 N N . ARG B 1 35 ? -6.33546 -12.84552 49.83094 1.000 27.38967 28 ARG B N 1
ATOM 3514 C CA . ARG B 1 35 ? -4.98617 -13.36526 49.62894 1.000 26.78011 28 ARG B CA 1
ATOM 3515 C C . ARG B 1 35 ? -5.10190 -14.67146 48.85146 1.000 35.24375 28 ARG B C 1
ATOM 3516 O O . ARG B 1 35 ? -5.56434 -15.68308 49.38918 1.000 43.82058 28 ARG B O 1
ATOM 3524 N N . VAL B 1 36 ? -4.68615 -14.65022 47.58733 1.000 23.74608 29 VAL B N 1
ATOM 3525 C CA . VAL B 1 36 ? -4.92265 -15.74832 46.65901 1.000 20.92748 29 VAL B CA 1
ATOM 3526 C C . VAL B 1 36 ? -3.59366 -16.37309 46.26159 1.000 18.10730 29 VAL B C 1
ATOM 3527 O O . VAL B 1 36 ? -2.58092 -15.67747 46.12787 1.000 24.05424 29 VAL B O 1
ATOM 3531 N N . ALA B 1 37 ? -3.60591 -17.69033 46.07140 1.000 17.44113 30 ALA B N 1
ATOM 3532 C CA . ALA B 1 37 ? -2.46363 -18.43289 45.56033 1.000 19.41388 30 ALA B CA 1
ATOM 3533 C C . ALA B 1 37 ? -2.94585 -19.37719 44.47138 1.000 24.51173 30 ALA B C 1
ATOM 3534 O O . ALA B 1 37 ? -3.89394 -20.13948 44.68333 1.000 33.02537 30 ALA B O 1
ATOM 3536 N N . LEU B 1 38 ? -2.30368 -19.32046 43.30960 1.000 24.84225 31 LEU B N 1
ATOM 3537 C CA . LEU B 1 38 ? -2.60002 -20.21979 42.20408 1.000 26.83055 31 LEU B CA 1
ATOM 3538 C C . LEU B 1 38 ? -1.39305 -21.11014 41.94977 1.000 24.32879 31 LEU B C 1
ATOM 3539 O O . LEU B 1 38 ? -0.28032 -20.61212 41.74963 1.000 27.37852 31 LEU B O 1
ATOM 3544 N N . ILE B 1 39 ? -1.61587 -22.42144 41.96011 1.000 18.68724 32 ILE B N 1
ATOM 3545 C CA . ILE B 1 39 ? -0.56564 -23.40457 41.72546 1.000 15.39300 32 ILE B CA 1
ATOM 3546 C C . ILE B 1 39 ? -0.62406 -23.83761 40.26929 1.000 9.05462 32 ILE B C 1
ATOM 3547 O O . ILE B 1 39 ? -1.70235 -24.14353 39.74675 1.000 18.00357 32 ILE B O 1
ATOM 3552 N N . GLU B 1 40 ? 0.53388 -23.86430 39.61440 1.000 14.00405 33 GLU B N 1
ATOM 3553 C CA . GLU B 1 40 ? 0.63693 -24.26780 38.21691 1.000 15.51603 33 GLU B CA 1
ATOM 3554 C C . GLU B 1 40 ? 1.85120 -25.17107 38.07150 1.000 30.04002 33 GLU B C 1
ATOM 3555 O O . GLU B 1 40 ? 2.97116 -24.76268 38.39328 1.000 26.97778 33 GLU B O 1
ATOM 3561 N N . GLN B 1 41 ? 1.62958 -26.39384 37.58693 1.000 28.10211 34 GLN B N 1
ATOM 3562 C CA . GLN B 1 41 ? 2.67768 -27.40637 37.55075 1.000 25.70141 34 GLN B CA 1
ATOM 3563 C C . GLN B 1 41 ? 3.65909 -27.22725 36.39991 1.000 26.32582 34 GLN B C 1
ATOM 3564 O O . GLN B 1 41 ? 4.69345 -27.90321 36.38532 1.000 22.36467 34 GLN B O 1
ATOM 3570 N N . SER B 1 42 ? 3.37556 -26.34150 35.44764 1.000 23.49673 35 SER B N 1
ATOM 3571 C CA . SER B 1 42 ? 4.21232 -26.19095 34.26422 1.000 17.90449 35 SER B CA 1
ATOM 3572 C C . SER B 1 42 ? 4.35985 -24.71716 33.92283 1.000 28.22126 35 SER B C 1
ATOM 3573 O O . SER B 1 42 ? 3.36397 -23.99076 33.86162 1.000 26.38989 35 SER B O 1
ATOM 3576 N N . ASN B 1 43 ? 5.59783 -24.27978 33.69460 1.000 30.05655 36 ASN B N 1
ATOM 3577 C CA . ASN B 1 43 ? 5.84472 -22.90288 33.28446 1.000 29.95523 36 ASN B CA 1
ATOM 3578 C C . ASN B 1 43 ? 5.61681 -22.68270 31.79343 1.000 24.79631 36 ASN B C 1
ATOM 3579 O O . ASN B 1 43 ? 5.70694 -21.54049 31.33054 1.000 24.64615 36 ASN B O 1
ATOM 3584 N N . ALA B 1 44 ? 5.33375 -23.74147 31.03656 1.000 29.47030 37 ALA B N 1
ATOM 3585 C CA . ALA B 1 44 ? 4.86587 -23.62955 29.66335 1.000 15.85941 37 ALA B CA 1
ATOM 3586 C C . ALA B 1 44 ? 3.35000 -23.72053 29.57291 1.000 34.01319 37 ALA B C 1
ATOM 3587 O O . ALA B 1 44 ? 2.80002 -23.74942 28.46648 1.000 26.43096 37 ALA B O 1
ATOM 3589 N N . MET B 1 45 ? 2.66677 -23.77386 30.71638 1.000 28.78201 38 MET B N 1
ATOM 3590 C CA . MET B 1 45 ? 1.21281 -23.83030 30.76892 1.000 21.90952 38 MET B CA 1
ATOM 3591 C C . MET B 1 45 ? 0.61157 -22.59823 31.43095 1.000 28.86066 38 MET B C 1
ATOM 3592 O O . MET B 1 45 ? -0.57154 -22.61788 31.79277 1.000 16.87101 38 MET B O 1
ATOM 3597 N N . TYR B 1 46 ? 1.39784 -21.53840 31.61618 1.000 20.68246 39 TYR B N 1
ATOM 3598 C CA . TYR B 1 46 ? 0.85384 -20.27522 32.09354 1.000 14.87943 39 TYR B CA 1
ATOM 3599 C C . TYR B 1 46 ? -0.23610 -19.79811 31.14402 1.000 26.31201 39 TYR B C 1
ATOM 3600 O O . TYR B 1 46 ? -0.02674 -19.71917 29.93075 1.000 22.28062 39 TYR B O 1
ATOM 3609 N N . GLY B 1 47 ? -1.40678 -19.49352 31.69224 1.000 16.24587 40 GLY B N 1
ATOM 3610 C CA . GLY B 1 47 ? -2.53037 -19.06475 30.89092 1.000 17.57919 40 GLY B CA 1
ATOM 3611 C C . GLY B 1 47 ? -3.55790 -20.13792 30.60759 1.000 20.53325 40 GLY B C 1
ATOM 3612 O O . GLY B 1 47 ? -4.65881 -19.80851 30.14935 1.000 26.03012 40 GLY B O 1
ATOM 3613 N N . GLY B 1 48 ? -3.23419 -21.40070 30.85064 1.000 16.93408 41 GLY B N 1
ATOM 3614 C CA . GLY B 1 48 ? -4.19367 -22.48222 30.74514 1.000 21.95584 41 GLY B CA 1
ATOM 3615 C C . GLY B 1 48 ? -3.95362 -23.35248 29.52290 1.000 34.25908 41 GLY B C 1
ATOM 3616 O O . GLY B 1 48 ? -3.05854 -23.11653 28.70980 1.000 39.22420 41 GLY B O 1
ATOM 3617 N N . THR B 1 49 ? -4.80122 -24.37919 29.41624 1.000 26.79548 42 THR B N 1
ATOM 3618 C CA . THR B 1 49 ? -4.69709 -25.33925 28.32081 1.000 28.94329 42 THR B CA 1
ATOM 3619 C C . THR B 1 49 ? -4.97394 -24.68029 26.97124 1.000 40.74818 42 THR B C 1
ATOM 3620 O O . THR B 1 49 ? -4.28021 -24.95217 25.98447 1.000 51.53929 42 THR B O 1
ATOM 3624 N N . CYS B 1 50 ? -5.98354 -23.80874 26.91671 1.000 28.94976 43 CYS B N 1
ATOM 3625 C CA . CYS B 1 50 ? -6.37517 -23.15662 25.66829 1.000 39.79796 43 CYS B CA 1
ATOM 3626 C C . CYS B 1 50 ? -5.22398 -22.37100 25.04675 1.000 45.72829 43 CYS B C 1
ATOM 3627 O O . CYS B 1 50 ? -4.81294 -22.63541 23.91193 1.000 36.47809 43 CYS B O 1
ATOM 3630 N N . ILE B 1 51 ? -4.71253 -21.37704 25.77373 1.000 49.88233 44 ILE B N 1
ATOM 3631 C CA . ILE B 1 51 ? -3.66358 -20.50068 25.26685 1.000 24.32201 44 ILE B CA 1
ATOM 3632 C C . ILE B 1 51 ? -2.47425 -21.25828 24.66978 1.000 32.09152 44 ILE B C 1
ATOM 3633 O O . ILE B 1 51 ? -1.88086 -20.80354 23.68829 1.000 39.69201 44 ILE B O 1
ATOM 3638 N N . ASN B 1 52 ? -2.10535 -22.39776 25.24627 1.000 30.99164 45 ASN B N 1
ATOM 3639 C CA . ASN B 1 52 ? -0.81959 -23.02330 24.97374 1.000 33.15998 45 ASN B CA 1
ATOM 3640 C C . ASN B 1 52 ? -0.92254 -24.25369 24.08121 1.000 39.53201 45 ASN B C 1
ATOM 3641 O O . ASN B 1 52 ? -0.06843 -24.46776 23.21490 1.000 31.35471 45 ASN B O 1
ATOM 3646 N N . ILE B 1 53 ? -1.95816 -25.06755 24.27751 1.000 37.26201 46 ILE B N 1
ATOM 3647 C CA . ILE B 1 53 ? -2.07142 -26.34701 23.59009 1.000 29.22069 46 ILE B CA 1
ATOM 3648 C C . ILE B 1 53 ? -3.50434 -26.55891 23.11230 1.000 19.95549 46 ILE B C 1
ATOM 3649 O O . ILE B 1 53 ? -3.84973 -27.64438 22.63318 1.000 29.53679 46 ILE B O 1
ATOM 3654 N N . GLY B 1 54 ? -4.34485 -25.52656 23.22258 1.000 29.53494 47 GLY B N 1
ATOM 3655 C CA . GLY B 1 54 ? -5.76321 -25.67441 22.93968 1.000 23.21822 47 GLY B CA 1
ATOM 3656 C C . GLY B 1 54 ? -6.31894 -24.84580 21.79497 1.000 22.43705 47 GLY B C 1
ATOM 3657 O O . GLY B 1 54 ? -5.97828 -25.08250 20.63373 1.000 32.17196 47 GLY B O 1
ATOM 3658 N N . CYS B 1 55 ? -7.18753 -23.87735 22.10492 1.000 36.46847 48 CYS B N 1
ATOM 3659 C CA . CYS B 1 55 ? -7.88895 -23.13716 21.05516 1.000 33.05306 48 CYS B CA 1
ATOM 3660 C C . CYS B 1 55 ? -6.93844 -22.28510 20.22567 1.000 37.15657 48 CYS B C 1
ATOM 3661 O O . CYS B 1 55 ? -6.98286 -22.31162 18.99017 1.000 31.23334 48 CYS B O 1
ATOM 3664 N N . ILE B 1 56 ? -6.09131 -21.50242 20.88530 1.000 23.81093 49 ILE B N 1
ATOM 3665 C CA . ILE B 1 56 ? -5.35270 -20.43560 20.21211 1.000 45.89236 49 ILE B CA 1
ATOM 3666 C C . ILE B 1 56 ? -4.32709 -20.99334 19.22707 1.000 36.33191 49 ILE B C 1
ATOM 3667 O O . ILE B 1 56 ? -4.32784 -20.56687 18.06352 1.000 25.09318 49 ILE B O 1
ATOM 3672 N N . PRO B 1 57 ? -3.44428 -21.92894 19.60678 1.000 44.42747 50 PRO B N 1
ATOM 3673 C CA . PRO B 1 57 ? -2.51528 -22.45998 18.59361 1.000 41.09290 50 PRO B CA 1
ATOM 3674 C C . PRO B 1 57 ? -3.22387 -23.22573 17.49223 1.000 36.02693 50 PRO B C 1
ATOM 3675 O O . PRO B 1 57 ? -2.81314 -23.14749 16.32702 1.000 48.29522 50 PRO B O 1
ATOM 3679 N N . THR B 1 58 ? -4.28708 -23.95903 17.83000 1.000 29.01657 51 THR B N 1
ATOM 3680 C CA . THR B 1 58 ? -5.03526 -24.70376 16.82227 1.000 46.55210 51 THR B CA 1
ATOM 3681 C C . THR B 1 58 ? -5.64783 -23.76340 15.79265 1.000 32.41306 51 THR B C 1
ATOM 3682 O O . THR B 1 58 ? -5.46931 -23.94538 14.58332 1.000 26.25302 51 THR B O 1
ATOM 3686 N N . LYS B 1 59 ? -6.36228 -22.73807 16.25866 1.000 20.05716 52 LYS B N 1
ATOM 3687 C CA . LYS B 1 59 ? -7.05940 -21.83446 15.35016 1.000 34.48201 52 LYS B CA 1
ATOM 3688 C C . LYS B 1 59 ? -6.09743 -20.90319 14.62588 1.000 29.18701 52 LYS B C 1
ATOM 3689 O O . LYS B 1 59 ? -6.37030 -20.50176 13.48775 1.000 26.32822 52 LYS B O 1
ATOM 3695 N N . THR B 1 60 ? -4.98790 -20.53533 15.27486 1.000 29.68024 53 THR B N 1
ATOM 3696 C CA . THR B 1 60 ? -3.93959 -19.77446 14.60071 1.000 31.69023 53 THR B CA 1
ATOM 3697 C C . THR B 1 60 ? -3.46456 -20.49734 13.34814 1.000 39.23741 53 THR B C 1
ATOM 3698 O O . THR B 1 60 ? -3.25988 -19.87667 12.29828 1.000 35.70077 53 THR B O 1
ATOM 3702 N N . LEU B 1 61 ? -3.29359 -21.81778 13.44088 1.000 28.50242 54 LEU B N 1
ATOM 3703 C CA . LEU B 1 61 ? -2.83370 -22.59055 12.29323 1.000 42.49740 54 LEU B CA 1
ATOM 3704 C C . LEU B 1 61 ? -3.93203 -22.74430 11.24757 1.000 48.12591 54 LEU B C 1
ATOM 3705 O O . LEU B 1 61 ? -3.65583 -22.69996 10.04328 1.000 41.09532 54 LEU B O 1
ATOM 3710 N N . VAL B 1 62 ? -5.18213 -22.92620 11.68459 1.000 39.60060 55 VAL B N 1
ATOM 3711 C CA . VAL B 1 62 ? -6.28484 -23.07503 10.73656 1.000 37.18979 55 VAL B CA 1
ATOM 3712 C C . VAL B 1 62 ? -6.44278 -21.81104 9.90084 1.000 40.10032 55 VAL B C 1
ATOM 3713 O O . VAL B 1 62 ? -6.70373 -21.87667 8.69360 1.000 29.34000 55 VAL B O 1
ATOM 3717 N N . HIS B 1 63 ? -6.28020 -20.64128 10.52454 1.000 41.61270 56 HIS B N 1
ATOM 3718 C CA . HIS B 1 63 ? -6.36570 -19.39217 9.77433 1.000 44.39541 56 HIS B CA 1
ATOM 3719 C C . HIS B 1 63 ? -5.23136 -19.27958 8.76399 1.000 48.79149 56 HIS B C 1
ATOM 3720 O O . HIS B 1 63 ? -5.43035 -18.77423 7.65289 1.000 43.60565 56 HIS B O 1
ATOM 3727 N N . ASP B 1 64 ? -4.03452 -19.74346 9.13063 1.000 32.03563 57 ASP B N 1
ATOM 3728 C CA . ASP B 1 64 ? -2.92916 -19.75877 8.17845 1.000 45.45040 57 ASP B CA 1
ATOM 3729 C C . ASP B 1 64 ? -3.10014 -20.87750 7.15941 1.000 35.16869 57 ASP B C 1
ATOM 3730 O O . ASP B 1 64 ? -2.75493 -20.71187 5.98379 1.000 31.22574 57 ASP B O 1
ATOM 3735 N N . ALA B 1 65 ? -3.63281 -22.02384 7.59197 1.000 31.82830 58 ALA B N 1
ATOM 3736 C CA . ALA B 1 65 ? -3.84769 -23.13455 6.67131 1.000 33.07301 58 ALA B CA 1
ATOM 3737 C C . ALA B 1 65 ? -4.88491 -22.79381 5.61063 1.000 39.73842 58 ALA B C 1
ATOM 3738 O O . ALA B 1 65 ? -4.80023 -23.29065 4.48182 1.000 37.04682 58 ALA B O 1
ATOM 3740 N N . GLN B 1 66 ? -5.86592 -21.95381 5.94969 1.000 36.99907 59 GLN B N 1
ATOM 3741 C CA . GLN B 1 66 ? -6.84903 -21.52074 4.96491 1.000 27.73073 59 GLN B CA 1
ATOM 3742 C C . GLN B 1 66 ? -6.22690 -20.66784 3.86834 1.000 34.54814 59 GLN B C 1
ATOM 3743 O O . GLN B 1 66 ? -6.77515 -20.60551 2.76265 1.000 25.05062 59 GLN B O 1
ATOM 3749 N N . GLN B 1 67 ? -5.10007 -20.01601 4.14710 1.000 28.96459 60 GLN B N 1
ATOM 3750 C CA . GLN B 1 67 ? -4.38858 -19.21229 3.16395 1.000 32.95122 60 GLN B CA 1
ATOM 3751 C C . GLN B 1 67 ? -3.30162 -19.99595 2.43773 1.000 47.83327 60 GLN B C 1
ATOM 3752 O O . GLN B 1 67 ? -2.53673 -19.40118 1.67097 1.000 60.06927 60 GLN B O 1
ATOM 3758 N N . HIS B 1 68 ? -3.21770 -21.30962 2.66625 1.000 55.81722 61 HIS B N 1
ATOM 3759 C CA . HIS B 1 68 ? -2.21995 -22.17044 2.02610 1.000 39.12606 61 HIS B CA 1
ATOM 3760 C C . HIS B 1 68 ? -0.80105 -21.67790 2.30441 1.000 43.74985 61 HIS B C 1
ATOM 3761 O O . HIS B 1 68 ? 0.07809 -21.73052 1.44201 1.000 40.71962 61 HIS B O 1
ATOM 3768 N N . THR B 1 69 ? -0.58120 -21.19544 3.52332 1.000 41.02620 62 THR B N 1
ATOM 3769 C CA . THR B 1 69 ? 0.72516 -20.71864 3.94769 1.000 33.13048 62 THR B CA 1
ATOM 3770 C C . THR B 1 69 ? 1.63604 -21.89887 4.27263 1.000 37.57436 62 THR B C 1
ATOM 3771 O O . THR B 1 69 ? 1.17566 -22.96499 4.69162 1.000 33.00571 62 THR B O 1
ATOM 3775 N N . ASP B 1 70 ? 2.93711 -21.70783 4.04033 1.000 41.69502 63 ASP B N 1
ATOM 3776 C CA . ASP B 1 70 ? 3.93412 -22.70164 4.41782 1.000 33.00219 63 ASP B CA 1
ATOM 3777 C C . ASP B 1 70 ? 3.74348 -23.12657 5.86867 1.000 32.30288 63 ASP B C 1
ATOM 3778 O O . ASP B 1 70 ? 3.44474 -22.30584 6.74001 1.000 34.78188 63 ASP B O 1
ATOM 3783 N N . PHE B 1 71 ? 3.91394 -24.42678 6.11987 1.000 23.92840 64 PHE B N 1
ATOM 3784 C CA . PHE B 1 71 ? 3.61214 -24.97524 7.43834 1.000 27.08040 64 PHE B CA 1
ATOM 3785 C C . PHE B 1 71 ? 4.56735 -24.44609 8.50102 1.000 37.96476 64 PHE B C 1
ATOM 3786 O O . PHE B 1 71 ? 4.13990 -24.11159 9.61218 1.000 39.60645 64 PHE B O 1
ATOM 3794 N N . VAL B 1 72 ? 5.86130 -24.36269 8.18346 1.000 37.42926 65 VAL B N 1
ATOM 3795 C CA . VAL B 1 72 ? 6.83806 -23.92842 9.17853 1.000 40.66049 65 VAL B CA 1
ATOM 3796 C C . VAL B 1 72 ? 6.62658 -22.46231 9.53758 1.000 30.95433 65 VAL B C 1
ATOM 3797 O O . VAL B 1 72 ? 6.76678 -22.06968 10.70227 1.000 27.47463 65 VAL B O 1
ATOM 3801 N N . ARG B 1 73 ? 6.28821 -21.62993 8.54902 1.000 36.25306 66 ARG B N 1
ATOM 3802 C CA . ARG B 1 73 ? 5.99442 -20.22894 8.83500 1.000 36.46884 66 ARG B CA 1
ATOM 3803 C C . ARG B 1 73 ? 4.78777 -20.09950 9.75544 1.000 25.71800 66 ARG B C 1
ATOM 3804 O O . ARG B 1 73 ? 4.76766 -19.24604 10.64996 1.000 31.11369 66 ARG B O 1
ATOM 3812 N N . ALA B 1 74 ? 3.77246 -20.94300 9.55315 1.000 27.95289 67 ALA B N 1
ATOM 3813 C CA . ALA B 1 74 ? 2.59498 -20.90505 10.41317 1.000 20.84999 67 ALA B CA 1
ATOM 3814 C C . ALA B 1 74 ? 2.92310 -21.38799 11.82034 1.000 37.70921 67 ALA B C 1
ATOM 3815 O O . ALA B 1 74 ? 2.40631 -20.84549 12.80421 1.000 41.22118 67 ALA B O 1
ATOM 3817 N N . ILE B 1 75 ? 3.77303 -22.41146 11.93620 1.000 36.29350 68 ILE B N 1
ATOM 3818 C CA . ILE B 1 75 ? 4.23790 -22.84385 13.25155 1.000 41.98047 68 ILE B CA 1
ATOM 3819 C C . ILE B 1 75 ? 5.04313 -21.73405 13.91392 1.000 43.37991 68 ILE B C 1
ATOM 3820 O O . ILE B 1 75 ? 4.97196 -21.53380 15.13317 1.000 41.36352 68 ILE B O 1
ATOM 3825 N N . GLN B 1 76 ? 5.81219 -20.98669 13.11785 1.000 35.34880 69 GLN B N 1
ATOM 3826 C CA . GLN B 1 76 ? 6.55447 -19.85150 13.65457 1.000 25.06276 69 GLN B CA 1
ATOM 3827 C C . GLN B 1 76 ? 5.61169 -18.77884 14.18503 1.000 36.83106 69 GLN B C 1
ATOM 3828 O O . GLN B 1 76 ? 5.82618 -18.23780 15.27642 1.000 31.27844 69 GLN B O 1
ATOM 3834 N N . ARG B 1 77 ? 4.56034 -18.45705 13.42643 1.000 31.83347 70 ARG B N 1
ATOM 3835 C CA . ARG B 1 77 ? 3.58285 -17.48439 13.90296 1.000 32.95824 70 ARG B CA 1
ATOM 3836 C C . ARG B 1 77 ? 2.77066 -18.04624 15.06109 1.000 35.09592 70 ARG B C 1
ATOM 3837 O O . ARG B 1 77 ? 2.40685 -17.30980 15.98592 1.000 24.15576 70 ARG B O 1
ATOM 3845 N N . LYS B 1 78 ? 2.47122 -19.34689 15.02430 1.000 33.41239 71 LYS B N 1
ATOM 3846 C CA . LYS B 1 78 ? 1.79035 -19.97606 16.14952 1.000 25.41576 71 LYS B CA 1
ATOM 3847 C C . LYS B 1 78 ? 2.59398 -19.80927 17.43313 1.000 32.64389 71 LYS B C 1
ATOM 3848 O O . LYS B 1 78 ? 2.03224 -19.49465 18.48802 1.000 22.19641 71 LYS B O 1
ATOM 3854 N N . ASN B 1 79 ? 3.91644 -19.98592 17.35565 1.000 23.10129 72 ASN B N 1
ATOM 3855 C CA . ASN B 1 79 ? 4.75743 -19.81708 18.53689 1.000 20.64628 72 ASN B CA 1
ATOM 3856 C C . ASN B 1 79 ? 4.69566 -18.38928 19.06549 1.000 31.24997 72 ASN B C 1
ATOM 3857 O O . ASN B 1 79 ? 4.63506 -18.17315 20.28120 1.000 29.33357 72 ASN B O 1
ATOM 3862 N N . GLU B 1 80 ? 4.70889 -17.40001 18.16775 1.000 27.15175 73 GLU B N 1
ATOM 3863 C CA . GLU B 1 80 ? 4.69100 -16.00658 18.60287 1.000 25.83149 73 GLU B CA 1
ATOM 3864 C C . GLU B 1 80 ? 3.38663 -15.65118 19.30416 1.000 27.23388 73 GLU B C 1
ATOM 3865 O O . GLU B 1 80 ? 3.37980 -14.81453 20.21509 1.000 23.58875 73 GLU B O 1
ATOM 3871 N N . VAL B 1 81 ? 2.27951 -16.27412 18.90043 1.000 24.47708 74 VAL B N 1
ATOM 3872 C CA . VAL B 1 81 ? 0.99291 -15.97360 19.51699 1.000 29.24821 74 VAL B CA 1
ATOM 3873 C C . VAL B 1 81 ? 0.85651 -16.67888 20.86159 1.000 26.52008 74 VAL B C 1
ATOM 3874 O O . VAL B 1 81 ? 0.37472 -16.08930 21.83525 1.000 28.19330 74 VAL B O 1
ATOM 3878 N N . VAL B 1 82 ? 1.27692 -17.94444 20.94735 1.000 22.42465 75 VAL B N 1
ATOM 3879 C CA . VAL B 1 82 ? 1.18727 -18.64856 22.22412 1.000 19.30201 75 VAL B CA 1
ATOM 3880 C C . VAL B 1 82 ? 2.13373 -18.02892 23.24478 1.000 28.23289 75 VAL B C 1
ATOM 3881 O O . VAL B 1 82 ? 1.80931 -17.94239 24.43471 1.000 30.61087 75 VAL B O 1
ATOM 3885 N N . ASN B 1 83 ? 3.30571 -17.56621 22.80119 1.000 34.61879 76 ASN B N 1
ATOM 3886 C CA . ASN B 1 83 ? 4.29316 -17.04156 23.73615 1.000 24.10984 76 ASN B CA 1
ATOM 3887 C C . ASN B 1 83 ? 3.94752 -15.63298 24.19171 1.000 29.25310 76 ASN B C 1
ATOM 3888 O O . ASN B 1 83 ? 4.27596 -15.25647 25.32167 1.000 29.91665 76 ASN B O 1
ATOM 3893 N N . PHE B 1 84 ? 3.29447 -14.84379 23.33605 1.000 26.97684 77 PHE B N 1
ATOM 3894 C CA . PHE B 1 84 ? 2.85548 -13.52079 23.76077 1.000 22.78784 77 PHE B CA 1
ATOM 3895 C C . PHE B 1 84 ? 1.76417 -13.62056 24.81711 1.000 32.50462 77 PHE B C 1
ATOM 3896 O O . PHE B 1 84 ? 1.80308 -12.90932 25.82776 1.000 29.89321 77 PHE B O 1
ATOM 3904 N N . LEU B 1 85 ? 0.77905 -14.49280 24.59955 1.000 26.47787 78 LEU B N 1
ATOM 3905 C CA . LEU B 1 85 ? -0.33442 -14.58647 25.53408 1.000 36.57285 78 LEU B CA 1
ATOM 3906 C C . LEU B 1 85 ? 0.03196 -15.37574 26.78421 1.000 41.19359 78 LEU B C 1
ATOM 3907 O O . LEU B 1 85 ? -0.56998 -15.15902 27.84080 1.000 30.67601 78 LEU B O 1
ATOM 3912 N N . ARG B 1 86 ? 1.00903 -16.28179 26.69291 1.000 27.01652 79 ARG B N 1
ATOM 3913 C CA . ARG B 1 86 ? 1.49705 -16.95232 27.89418 1.000 24.35390 79 ARG B CA 1
ATOM 3914 C C . ARG B 1 86 ? 2.19425 -15.96731 28.82413 1.000 28.15193 79 ARG B C 1
ATOM 3915 O O . ARG B 1 86 ? 1.98919 -16.00237 30.04304 1.000 21.46919 79 ARG B O 1
ATOM 3923 N N . ASN B 1 87 ? 3.01979 -15.07842 28.26583 1.000 27.71409 80 ASN B N 1
ATOM 3924 C CA . ASN B 1 87 ? 3.69284 -14.07716 29.08456 1.000 17.36213 80 ASN B CA 1
ATOM 3925 C C . ASN B 1 87 ? 2.71837 -13.02448 29.59570 1.000 22.70210 80 ASN B C 1
ATOM 3926 O O . ASN B 1 87 ? 2.89223 -12.50742 30.70498 1.000 30.06852 80 ASN B O 1
ATOM 3931 N N . LYS B 1 88 ? 1.69253 -12.69473 28.80810 1.000 40.94849 81 LYS B N 1
ATOM 3932 C CA . LYS B 1 88 ? 0.69056 -11.73853 29.26681 1.000 23.32519 81 LYS B CA 1
ATOM 3933 C C . LYS B 1 88 ? -0.21342 -12.35632 30.32602 1.000 28.69512 81 LYS B C 1
ATOM 3934 O O . LYS B 1 88 ? -0.61185 -11.67995 31.28131 1.000 30.45062 81 LYS B O 1
ATOM 3940 N N . ASN B 1 89 ? -0.54185 -13.64268 30.18003 1.000 28.42041 82 ASN B N 1
ATOM 3941 C CA . ASN B 1 89 ? -1.40296 -14.29555 31.15998 1.000 27.29409 82 ASN B CA 1
ATOM 3942 C C . ASN B 1 89 ? -0.68220 -14.52978 32.47923 1.000 23.80236 82 ASN B C 1
ATOM 3943 O O . ASN B 1 89 ? -1.31705 -14.51247 33.53994 1.000 31.25307 82 ASN B O 1
ATOM 3948 N N . PHE B 1 90 ? 0.63129 -14.75940 32.43987 1.000 22.56924 83 PHE B N 1
ATOM 3949 C CA . PHE B 1 90 ? 1.38098 -14.91634 33.68117 1.000 27.99976 83 PHE B CA 1
ATOM 3950 C C . PHE B 1 90 ? 1.50288 -13.58774 34.41435 1.000 26.70388 83 PHE B C 1
ATOM 3951 O O . PHE B 1 90 ? 1.28777 -13.51493 35.62989 1.000 30.63157 83 PHE B O 1
ATOM 3959 N N . HIS B 1 91 ? 1.84600 -12.52188 33.68689 1.000 30.82024 84 HIS B N 1
ATOM 3960 C CA . HIS B 1 91 ? 2.09031 -11.23611 34.33012 1.000 34.27646 84 HIS B CA 1
ATOM 3961 C C . HIS B 1 91 ? 0.80339 -10.59812 34.83580 1.000 33.88019 84 HIS B C 1
ATOM 3962 O O . HIS B 1 91 ? 0.82392 -9.89868 35.85395 1.000 33.05340 84 HIS B O 1
ATOM 3969 N N . ASN B 1 92 ? -0.32249 -10.82840 34.15481 1.000 36.43978 85 ASN B N 1
ATOM 3970 C CA . ASN B 1 92 ? -1.58578 -10.26066 34.61423 1.000 41.07774 85 ASN B CA 1
ATOM 3971 C C . ASN B 1 92 ? -2.00124 -10.81090 35.97237 1.000 42.36868 85 ASN B C 1
ATOM 3972 O O . ASN B 1 92 ? -2.85006 -10.21013 36.64023 1.000 44.53520 85 ASN B O 1
ATOM 3977 N N . LEU B 1 93 ? -1.42288 -11.93495 36.39346 1.000 43.81923 86 LEU B N 1
ATOM 3978 C CA . LEU B 1 93 ? -1.61947 -12.48141 37.72974 1.000 24.44186 86 LEU B CA 1
ATOM 3979 C C . LEU B 1 93 ? -0.46055 -12.15325 38.66249 1.000 24.87144 86 LEU B C 1
ATOM 3980 O O . LEU B 1 93 ? -0.67902 -11.73751 39.80380 1.000 31.55318 86 LEU B O 1
ATOM 3985 N N . ALA B 1 94 ? 0.77621 -12.32161 38.18765 1.000 33.01773 87 ALA B N 1
ATOM 3986 C CA . ALA B 1 94 ? 1.94632 -12.15258 39.04119 1.000 22.98821 87 ALA B CA 1
ATOM 3987 C C . ALA B 1 94 ? 2.18567 -10.70220 39.44008 1.000 24.80473 87 ALA B C 1
ATOM 3988 O O . ALA B 1 94 ? 2.95031 -10.45276 40.37762 1.000 25.53290 87 ALA B O 1
ATOM 3990 N N . ASP B 1 95 ? 1.55853 -9.74282 38.75742 1.000 26.75146 88 ASP B N 1
ATOM 3991 C CA . ASP B 1 95 ? 1.75976 -8.33913 39.09428 1.000 22.57184 88 ASP B CA 1
ATOM 3992 C C . ASP B 1 95 ? 0.84996 -7.86515 40.21841 1.000 21.10161 88 ASP B C 1
ATOM 3993 O O . ASP B 1 95 ? 1.12480 -6.82078 40.81870 1.000 38.56443 88 ASP B O 1
ATOM 3998 N N . MET B 1 96 ? -0.21549 -8.59630 40.51521 1.000 26.30639 89 MET B N 1
ATOM 3999 C CA . MET B 1 96 ? -1.09514 -8.21378 41.61331 1.000 39.65071 89 MET B CA 1
ATOM 4000 C C . MET B 1 96 ? -0.46628 -8.62073 42.94160 1.000 30.73175 89 MET B C 1
ATOM 4001 O O . MET B 1 96 ? 0.00309 -9.75541 43.07535 1.000 41.91782 89 MET B O 1
ATOM 4006 N N . PRO B 1 97 ? -0.43181 -7.72985 43.93523 1.000 31.91514 90 PRO B N 1
ATOM 4007 C CA . PRO B 1 97 ? 0.26111 -8.06419 45.19147 1.000 41.41964 90 PRO B CA 1
ATOM 4008 C C . PRO B 1 97 ? -0.36536 -9.22239 45.94894 1.000 38.50367 90 PRO B C 1
ATOM 4009 O O . PRO B 1 97 ? 0.35374 -9.95814 46.63667 1.000 35.32135 90 PRO B O 1
ATOM 4013 N N . ASN B 1 98 ? -1.67847 -9.41450 45.84214 1.000 43.16153 91 ASN B N 1
ATOM 4014 C CA . ASN B 1 98 ? -2.37794 -10.44455 46.59821 1.000 16.60590 91 ASN B CA 1
ATOM 4015 C C . ASN B 1 98 ? -2.39858 -11.79906 45.89638 1.000 27.14691 91 ASN B C 1
ATOM 4016 O O . ASN B 1 98 ? -3.10016 -12.70533 46.35668 1.000 16.77992 91 ASN B O 1
ATOM 4021 N N . ILE B 1 99 ? -1.65582 -11.96214 44.80322 1.000 22.20022 92 ILE B N 1
ATOM 4022 C CA . ILE B 1 99 ? -1.60766 -13.21773 44.06157 1.000 21.23658 92 ILE B CA 1
ATOM 4023 C C . ILE B 1 99 ? -0.18948 -13.76500 44.12060 1.000 27.95517 92 ILE B C 1
ATOM 4024 O O . ILE B 1 99 ? 0.77580 -13.03265 43.87319 1.000 28.29570 92 ILE B O 1
ATOM 4029 N N . ASP B 1 100 ? -0.06845 -15.04962 44.44609 1.000 24.55947 93 ASP B N 1
ATOM 4030 C CA . ASP B 1 100 ? 1.20581 -15.76334 44.43817 1.000 18.26785 93 ASP B CA 1
ATOM 4031 C C . ASP B 1 100 ? 1.09347 -16.90368 43.43182 1.000 19.21520 93 ASP B C 1
ATOM 4032 O O . ASP B 1 100 ? 0.48641 -17.93859 43.72381 1.000 35.82255 93 ASP B O 1
ATOM 4037 N N . VAL B 1 101 ? 1.66660 -16.71576 42.24656 1.000 14.45325 94 VAL B N 1
ATOM 4038 C CA . VAL B 1 101 ? 1.73726 -17.78507 41.25572 1.000 15.34778 94 VAL B CA 1
ATOM 4039 C C . VAL B 1 101 ? 2.85648 -18.72935 41.68226 1.000 16.59500 94 VAL B C 1
ATOM 4040 O O . VAL B 1 101 ? 4.03488 -18.36827 41.64602 1.000 21.16998 94 VAL B O 1
ATOM 4044 N N . ILE B 1 102 ? 2.48911 -19.93811 42.09328 1.000 13.96414 95 ILE B N 1
ATOM 4045 C CA . ILE B 1 102 ? 3.41912 -20.89048 42.68700 1.000 14.27289 95 ILE B CA 1
ATOM 4046 C C . ILE B 1 102 ? 3.62456 -22.03175 41.70022 1.000 15.87552 95 ILE B C 1
ATOM 4047 O O . ILE B 1 102 ? 2.69713 -22.80187 41.42166 1.000 21.24622 95 ILE B O 1
ATOM 4052 N N . ASP B 1 103 ? 4.83985 -22.14022 41.16930 1.000 23.61148 96 ASP B N 1
ATOM 4053 C CA . ASP B 1 103 ? 5.18484 -23.25969 40.30518 1.000 24.49462 96 ASP B CA 1
ATOM 4054 C C . ASP B 1 103 ? 5.30338 -24.53810 41.12421 1.000 21.92339 96 ASP B C 1
ATOM 4055 O O . ASP B 1 103 ? 5.84763 -24.53462 42.23146 1.000 17.91111 96 ASP B O 1
ATOM 4060 N N . GLY B 1 104 ? 4.79348 -25.62953 40.58047 1.000 25.33033 97 GLY B N 1
ATOM 4061 C CA . GLY B 1 104 ? 4.89803 -26.93019 41.21596 1.000 27.19408 97 GLY B CA 1
ATOM 4062 C C . GLY B 1 104 ? 3.64816 -27.76414 41.01192 1.000 26.82054 97 GLY B C 1
ATOM 4063 O O . GLY B 1 104 ? 2.55270 -27.25559 40.77428 1.000 28.38021 97 GLY B O 1
ATOM 4064 N N . GLN B 1 105 ? 3.82073 -29.08072 41.11598 1.000 26.06942 98 GLN B N 1
ATOM 4065 C CA . GLN B 1 105 ? 2.73176 -30.03825 40.94666 1.000 27.37754 98 GLN B CA 1
ATOM 4066 C C . GLN B 1 105 ? 2.02129 -30.21569 42.28412 1.000 28.93376 98 GLN B C 1
ATOM 4067 O O . GLN B 1 105 ? 2.60451 -30.73568 43.24071 1.000 35.15512 98 GLN B O 1
ATOM 4073 N N . ALA B 1 106 ? 0.76087 -29.79556 42.34736 1.000 24.58172 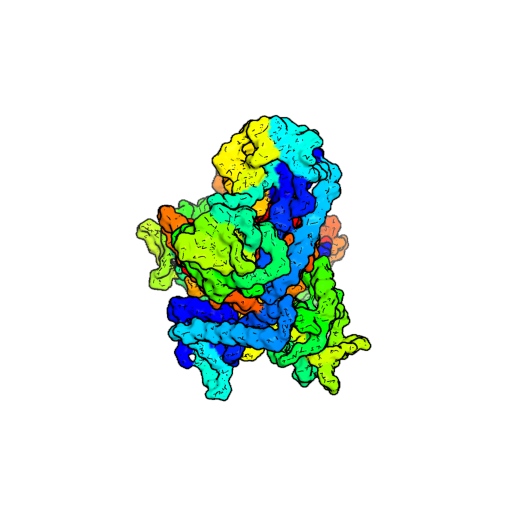99 ALA B N 1
ATOM 4074 C CA . ALA B 1 106 ? 0.01246 -29.82672 43.59440 1.000 20.14780 99 ALA B CA 1
ATOM 4075 C C . ALA B 1 106 ? -0.54102 -31.21974 43.87132 1.000 20.28907 99 ALA B C 1
ATOM 4076 O O . ALA B 1 106 ? -0.87455 -31.97794 42.95627 1.000 26.56307 99 ALA B O 1
ATOM 4078 N N . GLU B 1 107 ? -0.64082 -31.54589 45.15801 1.000 25.95338 100 GLU B N 1
ATOM 4079 C CA . GLU B 1 107 ? -1.12931 -32.84254 45.60590 1.000 23.89234 100 GLU B CA 1
ATOM 4080 C C . GLU B 1 107 ? -1.81819 -32.65433 46.94805 1.000 23.98482 100 GLU B C 1
ATOM 4081 O O . GLU B 1 107 ? -1.28933 -31.96362 47.82394 1.000 19.10949 100 GLU B O 1
ATOM 4087 N N . PHE B 1 108 ? -2.99192 -33.26165 47.10435 1.000 21.56396 101 PHE B N 1
ATOM 4088 C CA . PHE B 1 108 ? -3.78982 -33.09009 48.31420 1.000 27.60109 101 PHE B CA 1
ATOM 4089 C C . PHE B 1 108 ? -3.18808 -33.91489 49.44619 1.000 28.57197 101 PHE B C 1
ATOM 4090 O O . PHE B 1 108 ? -3.16557 -35.14843 49.38268 1.000 33.91592 101 PHE B O 1
ATOM 4098 N N . ILE B 1 109 ? -2.68791 -33.23435 50.47806 1.000 28.62246 102 ILE B N 1
ATOM 4099 C CA . ILE B 1 109 ? -2.39727 -33.90877 51.73843 1.000 24.25576 102 ILE B CA 1
ATOM 4100 C C . ILE B 1 109 ? -3.67325 -34.06528 52.55029 1.000 23.92647 102 ILE B C 1
ATOM 4101 O O . ILE B 1 109 ? -3.93394 -35.12560 53.13029 1.000 24.07273 102 ILE B O 1
ATOM 4106 N N . ASN B 1 110 ? -4.49152 -33.01761 52.58341 1.000 31.81446 103 ASN B N 1
ATOM 4107 C CA . ASN B 1 110 ? -5.68363 -32.95776 53.41220 1.000 28.43380 103 ASN B CA 1
ATOM 4108 C C . ASN B 1 110 ? -6.78625 -32.28290 52.60954 1.000 21.75209 103 ASN B C 1
ATOM 4109 O O . ASN B 1 110 ? -6.69423 -32.13926 51.38722 1.000 33.53409 103 ASN B O 1
ATOM 4114 N N . ASN B 1 111 ? -7.83882 -31.86513 53.30497 1.000 14.78813 104 ASN B N 1
ATOM 4115 C CA . ASN B 1 111 ? -8.81660 -30.95221 52.73408 1.000 27.06984 104 ASN B CA 1
ATOM 4116 C C . ASN B 1 111 ? -8.48982 -29.49737 53.04502 1.000 24.28267 104 ASN B C 1
ATOM 4117 O O . ASN B 1 111 ? -9.27130 -28.60929 52.69030 1.000 29.19962 104 ASN B O 1
ATOM 4122 N N . HIS B 1 112 ? -7.35011 -29.23826 53.69423 1.000 34.52538 105 HIS B N 1
ATOM 4123 C CA . HIS B 1 112 ? -6.88296 -27.88723 53.96519 1.000 25.76843 105 HIS B CA 1
ATOM 4124 C C . HIS B 1 112 ? -5.49692 -27.58733 53.41457 1.000 19.75487 105 HIS B C 1
ATOM 4125 O O . HIS B 1 112 ? -5.19046 -26.41221 53.18814 1.000 13.85000 105 HIS B O 1
ATOM 4132 N N . SER B 1 113 ? -4.65512 -28.59728 53.19912 1.000 16.03078 106 SER B N 1
ATOM 4133 C CA . SER B 1 113 ? -3.26550 -28.38921 52.81971 1.000 21.43901 106 SER B CA 1
ATOM 4134 C C . SER B 1 113 ? -2.94041 -29.11380 51.52010 1.000 19.62665 106 SER B C 1
ATOM 4135 O O . SER B 1 113 ? -3.52064 -30.15708 51.20462 1.000 30.11583 106 SER B O 1
ATOM 4138 N N . LEU B 1 114 ? -1.99355 -28.54789 50.77525 1.000 28.49337 107 LEU B N 1
ATOM 4139 C CA . LEU B 1 114 ? -1.52587 -29.10178 49.51430 1.000 26.64034 107 LEU B CA 1
ATOM 4140 C C . LEU B 1 114 ? -0.03847 -29.41180 49.61159 1.000 19.99890 107 LEU B C 1
ATOM 4141 O O . LEU B 1 114 ? 0.68878 -28.80387 50.40247 1.000 20.52066 107 LEU B O 1
ATOM 4146 N N . ARG B 1 115 ? 0.41025 -30.36207 48.79760 1.000 19.75075 108 ARG B N 1
ATOM 4147 C CA . ARG B 1 115 ? 1.83064 -30.64466 48.62169 1.000 17.87181 108 ARG B CA 1
ATOM 4148 C C . ARG B 1 115 ? 2.19602 -30.29484 47.18640 1.000 23.75531 108 ARG B C 1
ATOM 4149 O O . ARG B 1 115 ? 1.83460 -31.02252 46.25559 1.000 23.34862 108 ARG B O 1
ATOM 4157 N N . VAL B 1 116 ? 2.89788 -29.18290 47.00384 1.000 21.94064 109 VAL B N 1
ATOM 4158 C CA . VAL B 1 116 ? 3.37632 -28.80093 45.68182 1.000 27.84543 109 VAL B CA 1
ATOM 4159 C C . VAL B 1 116 ? 4.72161 -29.47211 45.44794 1.000 19.60972 109 VAL B C 1
ATOM 4160 O O . VAL B 1 116 ? 5.56912 -29.54387 46.34735 1.000 25.68604 109 VAL B O 1
ATOM 4164 N N . HIS B 1 117 ? 4.89989 -30.00978 44.24734 1.000 32.18502 110 HIS B N 1
ATOM 4165 C CA . HIS B 1 117 ? 6.08314 -30.78658 43.89332 1.000 26.09803 110 HIS B CA 1
ATOM 4166 C C . HIS B 1 117 ? 6.94670 -29.94937 42.95712 1.000 24.95452 110 HIS B C 1
ATOM 4167 O O . HIS B 1 117 ? 6.66174 -29.84327 41.76088 1.000 28.40135 110 HIS B O 1
ATOM 4174 N N . ARG B 1 118 ? 7.99275 -29.34584 43.51038 1.000 23.89050 111 ARG B N 1
ATOM 4175 C CA . ARG B 1 118 ? 9.03765 -28.72156 42.71998 1.000 35.47535 111 ARG B CA 1
ATOM 4176 C C . ARG B 1 118 ? 10.33114 -29.49194 42.92030 1.000 33.49454 111 ARG B C 1
ATOM 4177 O O . ARG B 1 118 ? 10.66196 -29.83911 44.06211 1.000 24.93314 111 ARG B O 1
ATOM 4185 N N . PRO B 1 119 ? 11.08016 -29.78539 41.85251 1.000 53.58310 112 PRO B N 1
ATOM 4186 C CA . PRO B 1 119 ? 12.25492 -30.66663 41.98866 1.000 39.53190 112 PRO B CA 1
ATOM 4187 C C . PRO B 1 119 ? 13.29249 -30.19076 42.99578 1.000 27.59443 112 PRO B C 1
ATOM 4188 O O . PRO B 1 119 ? 14.21557 -30.95522 43.30394 1.000 39.13116 112 PRO B O 1
ATOM 4192 N N . GLU B 1 120 ? 13.17143 -28.97401 43.52543 1.000 40.67201 113 GLU B N 1
ATOM 4193 C CA . GLU B 1 120 ? 14.15463 -28.41943 44.44401 1.000 40.26334 113 GLU B CA 1
ATOM 4194 C C . GLU B 1 120 ? 13.71059 -28.49882 45.90239 1.000 49.43221 113 GLU B C 1
ATOM 4195 O O . GLU B 1 120 ? 14.23110 -27.75743 46.74261 1.000 41.31004 113 GLU B O 1
ATOM 4201 N N . GLY B 1 121 ? 12.77604 -29.38040 46.21824 1.000 52.85526 114 GLY B N 1
ATOM 4202 C CA . GLY B 1 121 ? 12.27710 -29.53281 47.57622 1.000 40.16185 114 GLY B CA 1
ATOM 4203 C C . GLY B 1 121 ? 10.83631 -29.06341 47.67625 1.000 37.06975 114 GLY B C 1
ATOM 4204 O O . GLY B 1 121 ? 10.46688 -28.00991 47.14544 1.000 36.75676 114 GLY B O 1
ATOM 4205 N N . ASN B 1 122 ? 10.01727 -29.84064 48.38059 1.000 19.60166 115 ASN B N 1
ATOM 4206 C CA . ASN B 1 122 ? 8.58204 -29.60010 48.40878 1.000 21.91883 115 ASN B CA 1
ATOM 4207 C C . ASN B 1 122 ? 8.22962 -28.38473 49.26613 1.000 33.76104 115 ASN B C 1
ATOM 4208 O O . ASN B 1 122 ? 9.02460 -27.90295 50.07814 1.000 19.61634 115 ASN B O 1
ATOM 4213 N N . LEU B 1 123 ? 7.00719 -27.89032 49.06539 1.000 16.80667 116 LEU B N 1
ATOM 4214 C CA . LEU B 1 123 ? 6.40574 -26.86505 49.90546 1.000 21.35291 116 LEU B CA 1
ATOM 4215 C C . LEU B 1 123 ? 5.03178 -27.33885 50.36023 1.000 21.87836 116 LEU B C 1
ATOM 4216 O O . LEU B 1 123 ? 4.43713 -28.24370 49.76936 1.000 31.79281 116 LEU B O 1
ATOM 4221 N N . GLU B 1 124 ? 4.52611 -26.70781 51.41712 1.000 19.30208 117 GLU B N 1
ATOM 4222 C CA . GLU B 1 124 ? 3.20549 -27.00248 51.95823 1.000 13.00190 117 GLU B CA 1
ATOM 4223 C C . GLU B 1 124 ? 2.37637 -25.72623 51.96219 1.000 15.28650 117 GLU B C 1
ATOM 4224 O O . GLU B 1 124 ? 2.83298 -24.68720 52.45002 1.000 11.59614 117 GLU B O 1
ATOM 4230 N N . ILE B 1 125 ? 1.16276 -25.80666 51.41942 1.000 15.06492 118 ILE B N 1
ATOM 4231 C CA . ILE B 1 125 ? 0.31060 -24.64294 51.20413 1.000 18.99999 118 ILE B CA 1
ATOM 4232 C C . ILE B 1 125 ? -1.07277 -24.93588 51.76566 1.000 27.17924 118 ILE B C 1
ATOM 4233 O O . ILE B 1 125 ? -1.67149 -25.96768 51.44264 1.000 22.11033 118 ILE B O 1
ATOM 4238 N N . HIS B 1 126 ? -1.58095 -24.02750 52.59473 1.000 28.39236 119 HIS B N 1
ATOM 4239 C CA . HIS B 1 126 ? -2.87981 -24.17716 53.23264 1.000 39.80313 119 HIS B CA 1
ATOM 4240 C C . HIS B 1 126 ? -3.88887 -23.21390 52.62105 1.000 37.17658 119 HIS B C 1
ATOM 4241 O O . HIS B 1 126 ? -3.52867 -22.14567 52.11827 1.000 26.72591 119 HIS B O 1
ATOM 4248 N N . GLY B 1 127 ? -5.16234 -23.59810 52.67921 1.000 30.38214 120 GLY B N 1
ATOM 4249 C CA . GLY B 1 127 ? -6.21320 -22.77783 52.11237 1.000 23.38544 120 GLY B CA 1
ATOM 4250 C C . GLY B 1 127 ? -7.52370 -22.80809 52.87127 1.000 29.68590 120 GLY B C 1
ATOM 4251 O O . GLY B 1 127 ? -8.05060 -23.88251 53.17708 1.000 28.20078 120 GLY B O 1
ATOM 4252 N N . GLU B 1 128 ? -8.05475 -21.62336 53.18763 1.000 28.69482 121 GLU B N 1
ATOM 4253 C CA . GLU B 1 128 ? -9.40329 -21.53873 53.73939 1.000 27.63863 121 GLU B CA 1
ATOM 4254 C C . GLU B 1 128 ? -10.42340 -22.09943 52.75769 1.000 35.88493 121 GLU B C 1
ATOM 4255 O O . GLU B 1 128 ? -11.34520 -22.82563 53.14894 1.000 20.14612 121 GLU B O 1
ATOM 4261 N N . LYS B 1 129 ? -10.27665 -21.76091 51.47891 1.000 17.69284 122 LYS B N 1
ATOM 4262 C CA . LYS B 1 129 ? -11.04708 -22.34506 50.39260 1.000 15.58075 122 LYS B CA 1
ATOM 4263 C C . LYS B 1 129 ? -10.07999 -22.77851 49.30268 1.000 15.77106 122 LYS B C 1
ATOM 4264 O O . LYS B 1 129 ? -9.07338 -22.10821 49.05626 1.000 24.34075 122 LYS B O 1
ATOM 4270 N N . ILE B 1 130 ? -10.37593 -23.90431 48.65952 1.000 21.90021 123 ILE B N 1
ATOM 4271 C CA . ILE B 1 130 ? -9.53760 -24.43698 47.59280 1.000 28.97921 123 ILE B CA 1
ATOM 4272 C C . ILE B 1 130 ? -10.41126 -24.71457 46.37794 1.000 25.76665 123 ILE B C 1
ATOM 4273 O O . ILE B 1 130 ? -11.52818 -25.22640 46.50770 1.000 29.59825 123 ILE B O 1
ATOM 4278 N N . PHE B 1 131 ? -9.90117 -24.37361 45.19599 1.000 22.27336 124 PHE B N 1
ATOM 4279 C CA . PHE B 1 131 ? -10.65421 -24.45804 43.94839 1.000 15.68463 124 PHE B CA 1
ATOM 4280 C C . PHE B 1 131 ? -9.86972 -25.31473 42.96263 1.000 18.90404 124 PHE B C 1
ATOM 4281 O O . PHE B 1 131 ? -8.77474 -24.93290 42.53545 1.000 19.37310 124 PHE B O 1
ATOM 4289 N N . ILE B 1 132 ? -10.43120 -26.46481 42.60111 1.000 12.77008 125 ILE B N 1
ATOM 4290 C CA . ILE B 1 132 ? -9.77414 -27.39509 41.68849 1.000 7.74862 125 ILE B CA 1
ATOM 4291 C C . ILE B 1 132 ? -10.02492 -26.94159 40.25482 1.000 14.82310 125 ILE B C 1
ATOM 4292 O O . ILE B 1 132 ? -11.17554 -26.78556 39.83334 1.000 21.46186 125 ILE B O 1
ATOM 4297 N N . ASN B 1 133 ? -8.94591 -26.73903 39.49973 1.000 25.27100 126 ASN B N 1
ATOM 4298 C CA . ASN B 1 133 ? -9.01859 -26.22334 38.13551 1.000 16.33097 126 ASN B CA 1
ATOM 4299 C C . ASN B 1 133 ? -7.94132 -26.86316 37.26803 1.000 15.96516 126 ASN B C 1
ATOM 4300 O O . ASN B 1 133 ? -7.25566 -26.18507 36.49575 1.000 19.94538 126 ASN B O 1
ATOM 4305 N N . THR B 1 134 ? -7.77951 -28.18168 37.37816 1.000 13.83839 127 THR B N 1
ATOM 4306 C CA . THR B 1 134 ? -6.67680 -28.87417 36.72248 1.000 14.87129 127 THR B CA 1
ATOM 4307 C C . THR B 1 134 ? -6.96279 -29.24822 35.27369 1.000 13.44065 127 THR B C 1
ATOM 4308 O O . THR B 1 134 ? -6.02979 -29.62418 34.55657 1.000 21.99402 127 THR B O 1
ATOM 4312 N N . GLY B 1 135 ? -8.21372 -29.16435 34.82553 1.000 13.38877 128 GLY B N 1
ATOM 4313 C CA . GLY B 1 135 ? -8.49297 -29.46981 33.43613 1.000 11.80479 128 GLY B CA 1
ATOM 4314 C C . GLY B 1 135 ? -8.44790 -30.96190 33.14566 1.000 16.40346 128 GLY B C 1
ATOM 4315 O O . GLY B 1 135 ? -8.64471 -31.80706 34.02413 1.000 14.21332 128 GLY B O 1
ATOM 4316 N N . ALA B 1 136 ? -8.17280 -31.28649 31.88675 1.000 13.83879 129 ALA B N 1
ATOM 4317 C CA . ALA B 1 136 ? -8.21985 -32.65320 31.38605 1.000 14.23587 129 ALA B CA 1
ATOM 4318 C C . ALA B 1 136 ? -6.85207 -33.07339 30.85316 1.000 31.22466 129 ALA B C 1
ATOM 4319 O O . ALA B 1 136 ? -5.87519 -32.32188 30.90730 1.000 28.95583 129 ALA B O 1
ATOM 4321 N N . GLN B 1 137 ? -6.79849 -34.29904 30.33256 1.000 34.87968 130 GLN B N 1
ATOM 4322 C CA . GLN B 1 137 ? -5.58538 -34.85683 29.75214 1.000 26.51402 130 GLN B CA 1
ATOM 4323 C C . GLN B 1 137 ? -5.97340 -35.81838 28.63765 1.000 26.36219 130 GLN B C 1
ATOM 4324 O O . GLN B 1 137 ? -7.11147 -36.28986 28.56724 1.000 19.65532 130 GLN B O 1
ATOM 4330 N N . THR B 1 138 ? -5.00818 -36.10930 27.76777 1.000 31.47481 131 THR B N 1
ATOM 4331 C CA . THR B 1 138 ? -5.26665 -36.96557 26.61648 1.000 27.88191 131 THR B CA 1
ATOM 4332 C C . THR B 1 138 ? -5.59942 -38.38644 27.05755 1.000 20.84969 131 THR B C 1
ATOM 4333 O O . THR B 1 138 ? -4.94694 -38.95160 27.93981 1.000 16.51220 131 THR B O 1
ATOM 4337 N N . VAL B 1 139 ? -6.63236 -38.95604 26.44437 1.000 17.20890 132 VAL B N 1
ATOM 4338 C CA . VAL B 1 139 ? -6.96940 -40.36281 26.62223 1.000 28.49427 132 VAL B CA 1
ATOM 4339 C C . VAL B 1 139 ? -6.15231 -41.17614 25.62907 1.000 25.18705 132 VAL B C 1
ATOM 4340 O O . VAL B 1 139 ? -6.12499 -40.86550 24.43208 1.000 30.26547 132 VAL B O 1
ATOM 4344 N N . VAL B 1 140 ? -5.47692 -42.20472 26.12210 1.000 25.60181 133 VAL B N 1
ATOM 4345 C CA . VAL B 1 140 ? -4.64635 -43.08235 25.30373 1.000 19.42600 133 VAL B CA 1
ATOM 4346 C C . VAL B 1 140 ? -5.37497 -44.41382 25.15664 1.000 24.40100 133 VAL B C 1
ATOM 4347 O O . VAL B 1 140 ? -5.58762 -45.10908 26.15889 1.000 37.41653 133 VAL B O 1
ATOM 4351 N N . PRO B 1 141 ? -5.77970 -44.80433 23.94568 1.000 24.17958 134 PRO B N 1
ATOM 4352 C CA . PRO B 1 141 ? -6.47917 -46.07739 23.78899 1.000 26.04149 134 PRO B CA 1
ATOM 4353 C C . PRO B 1 141 ? -5.55063 -47.24191 24.07368 1.000 34.47907 134 PRO B C 1
ATOM 4354 O O . PRO B 1 141 ? -4.33103 -47.15356 23.84709 1.000 28.15979 134 PRO B O 1
ATOM 4358 N N . PRO B 1 142 ? -6.08080 -48.36371 24.56878 1.000 36.16317 135 PRO B N 1
ATOM 4359 C CA . PRO B 1 142 ? -5.22578 -49.51895 24.91798 1.000 32.09189 135 PRO B CA 1
ATOM 4360 C C . PRO B 1 142 ? -4.84315 -50.34610 23.69605 1.000 41.91253 135 PRO B C 1
ATOM 4361 O O . PRO B 1 142 ? -5.29129 -51.47854 23.48619 1.000 33.25187 135 PRO B O 1
ATOM 4365 N N . ILE B 1 143 ? -3.98926 -49.77295 22.86240 1.000 38.68685 136 ILE B N 1
ATOM 4366 C CA . ILE B 1 143 ? -3.48959 -50.41834 21.65079 1.000 42.42717 136 ILE B CA 1
ATOM 4367 C C . ILE B 1 143 ? -1.99809 -50.66621 21.83167 1.000 47.23879 136 ILE B C 1
ATOM 4368 O O . ILE B 1 143 ? -1.26294 -49.72704 22.15597 1.000 39.96356 136 ILE B O 1
ATOM 4373 N N . PRO B 1 144 ? -1.51587 -51.89448 21.64136 1.000 44.91605 137 PRO B N 1
ATOM 4374 C CA . PRO B 1 144 ? -0.09749 -52.17937 21.89654 1.000 43.12128 137 PRO B CA 1
ATOM 4375 C C . PRO B 1 144 ? 0.81840 -51.37083 20.98901 1.000 32.74840 137 PRO B C 1
ATOM 4376 O O . PRO B 1 144 ? 0.53558 -51.16673 19.80677 1.000 50.93638 137 PRO B O 1
ATOM 4380 N N . GLY B 1 145 ? 1.92686 -50.90775 21.56161 1.000 41.12215 138 GLY B N 1
ATOM 4381 C CA . GLY B 1 145 ? 2.91412 -50.17099 20.80047 1.000 50.09444 138 GLY B CA 1
ATOM 4382 C C . GLY B 1 145 ? 2.57061 -48.72813 20.51969 1.000 49.79588 138 GLY B C 1
ATOM 4383 O O . GLY B 1 145 ? 3.09532 -48.15741 19.55936 1.000 49.60370 138 GLY B O 1
ATOM 4384 N N . ILE B 1 146 ? 1.70509 -48.11538 21.32434 1.000 55.41671 139 ILE B N 1
ATOM 4385 C CA . ILE B 1 146 ? 1.35747 -46.71463 21.11362 1.000 39.48725 139 ILE B CA 1
ATOM 4386 C C . ILE B 1 146 ? 2.25904 -45.77937 21.91883 1.000 46.54083 139 ILE B C 1
ATOM 4387 O O . ILE B 1 146 ? 2.55746 -44.66895 21.46726 1.000 41.39831 139 ILE B O 1
ATOM 4392 N N . THR B 1 147 ? 2.71606 -46.21148 23.09590 1.000 56.97973 140 THR B N 1
ATOM 4393 C CA . THR B 1 147 ? 3.56924 -45.37272 23.92908 1.000 51.20227 140 THR B CA 1
ATOM 4394 C C . THR B 1 147 ? 5.00291 -45.32610 23.41346 1.000 56.33741 140 THR B C 1
ATOM 4395 O O . THR B 1 147 ? 5.67070 -44.29279 23.53921 1.000 47.69708 140 THR B O 1
ATOM 4399 N N . THR B 1 148 ? 5.48000 -46.41353 22.80920 1.000 58.53218 141 THR B N 1
ATOM 4400 C CA . THR B 1 148 ? 6.88479 -46.52832 22.43445 1.000 60.54117 141 THR B CA 1
ATOM 4401 C C . THR B 1 148 ? 7.17015 -46.09724 21.00174 1.000 54.64111 141 THR B C 1
ATOM 4402 O O . THR B 1 148 ? 8.29936 -45.69238 20.70224 1.000 64.66197 141 THR B O 1
ATOM 4406 N N . THR B 1 149 ? 6.18570 -46.17288 20.11541 1.000 47.21988 142 THR B N 1
ATOM 4407 C CA . THR B 1 149 ? 6.42828 -45.91575 18.69761 1.000 44.83489 142 THR B CA 1
ATOM 4408 C C . THR B 1 149 ? 6.66687 -44.42553 18.46240 1.000 51.12803 142 THR B C 1
ATOM 4409 O O . THR B 1 149 ? 5.85391 -43.59773 18.88907 1.000 51.16448 142 THR B O 1
ATOM 4413 N N . PRO B 1 150 ? 7.75648 -44.04584 17.78410 1.000 59.72835 143 PRO B N 1
ATOM 4414 C CA . PRO B 1 150 ? 8.15119 -42.62497 17.76919 1.000 62.67713 143 PRO B CA 1
ATOM 4415 C C . PRO B 1 150 ? 7.24080 -41.72442 16.95096 1.000 55.74983 143 PRO B C 1
ATOM 4416 O O . PRO B 1 150 ? 7.05044 -40.56224 17.32957 1.000 54.37908 143 PRO B O 1
ATOM 4420 N N . GLY B 1 151 ? 6.68231 -42.20496 15.84390 1.000 47.21899 144 GLY B N 1
ATOM 4421 C CA . GLY B 1 151 ? 5.91017 -41.33797 14.97602 1.000 50.82338 144 GLY B CA 1
ATOM 4422 C C . GLY B 1 151 ? 4.51517 -40.98523 15.44269 1.000 50.82571 144 GLY B C 1
ATOM 4423 O O . GLY B 1 151 ? 3.79754 -40.28159 14.72665 1.000 40.06344 144 GLY B O 1
ATOM 4424 N N . VAL B 1 152 ? 4.10634 -41.44545 16.62081 1.000 72.86537 145 VAL B N 1
ATOM 4425 C CA . VAL B 1 152 ? 2.76868 -41.19830 17.14801 1.000 42.95240 145 VAL B CA 1
ATOM 4426 C C . VAL B 1 152 ? 2.79508 -39.93611 17.99927 1.000 30.27615 145 VAL B C 1
ATOM 4427 O O . VAL B 1 152 ? 3.75827 -39.68721 18.73296 1.000 29.49843 145 VAL B O 1
ATOM 4431 N N . TYR B 1 153 ? 1.73495 -39.13218 17.90915 1.000 31.11912 146 TYR B N 1
ATOM 4432 C CA . TYR B 1 153 ? 1.68113 -37.85890 18.61002 1.000 37.50931 146 TYR B CA 1
ATOM 4433 C C . TYR B 1 153 ? 0.32639 -37.66659 19.27220 1.000 39.39406 146 TYR B C 1
ATOM 4434 O O . TYR B 1 153 ? -0.69089 -38.20640 18.82883 1.000 35.28372 146 TYR B O 1
ATOM 4443 N N . ASP B 1 154 ? 0.33370 -36.87490 20.33993 1.000 44.81370 147 ASP B N 1
ATOM 4444 C CA . ASP B 1 154 ? -0.87214 -36.34691 20.95277 1.000 36.43736 147 ASP B CA 1
ATOM 4445 C C . ASP B 1 154 ? -1.26387 -35.05042 20.24640 1.000 37.55201 147 ASP B C 1
ATOM 4446 O O . ASP B 1 154 ? -0.58532 -34.58948 19.32444 1.000 35.86201 147 ASP B O 1
ATOM 4451 N N . SER B 1 155 ? -2.36836 -34.44312 20.68598 1.000 45.74201 148 SER B N 1
ATOM 4452 C CA . SER B 1 155 ? -2.73476 -33.12687 20.17100 1.000 25.86826 148 SER B CA 1
ATOM 4453 C C . SER B 1 155 ? -1.66090 -32.09720 20.49938 1.000 26.87270 148 SER B C 1
ATOM 4454 O O . SER B 1 155 ? -1.37614 -31.20272 19.69368 1.000 37.23201 148 SER B O 1
ATOM 4457 N N . THR B 1 156 ? -1.04356 -32.22023 21.67560 1.000 35.54449 149 THR B N 1
ATOM 4458 C CA . THR B 1 156 ? 0.01295 -31.29637 22.07491 1.000 31.98884 149 THR B CA 1
ATOM 4459 C C . THR B 1 156 ? 1.25373 -31.45967 21.20456 1.000 27.65010 149 THR B C 1
ATOM 4460 O O . THR B 1 156 ? 1.80612 -30.47441 20.70213 1.000 27.32620 149 THR B O 1
ATOM 4464 N N . GLY B 1 157 ? 1.71084 -32.69892 21.01737 1.000 41.22728 150 GLY B N 1
ATOM 4465 C CA . GLY B 1 157 ? 2.93850 -32.91784 20.27319 1.000 27.47688 150 GLY B CA 1
ATOM 4466 C C . GLY B 1 157 ? 2.80428 -32.65741 18.78765 1.000 35.06505 150 GLY B C 1
ATOM 4467 O O . GLY B 1 157 ? 3.79779 -32.36357 18.11639 1.000 55.98945 150 GLY B O 1
ATOM 4468 N N . LEU B 1 158 ? 1.58630 -32.75950 18.24972 1.000 32.84161 151 LEU B N 1
ATOM 4469 C CA . LEU B 1 158 ? 1.40776 -32.54626 16.81766 1.000 25.08981 151 LEU B CA 1
ATOM 4470 C C . LEU B 1 158 ? 1.53447 -31.07522 16.44492 1.000 31.61845 151 LEU B C 1
ATOM 4471 O O . LEU B 1 158 ? 1.96666 -30.75667 15.33149 1.000 50.77173 151 LEU B O 1
ATOM 4476 N N . LEU B 1 159 ? 1.17098 -30.16932 17.35048 1.000 27.80482 152 LEU B N 1
ATOM 4477 C CA . LEU B 1 159 ? 1.28826 -28.74106 17.08551 1.000 27.95327 152 LEU B CA 1
ATOM 4478 C C . LEU B 1 159 ? 2.72443 -28.24036 17.15732 1.000 39.80560 152 LEU B C 1
ATOM 4479 O O . LEU B 1 159 ? 2.96660 -27.06186 16.87502 1.000 37.12282 152 LEU B O 1
ATOM 4484 N N . ASN B 1 160 ? 3.67646 -29.09881 17.52451 1.000 50.72859 153 ASN B N 1
ATOM 4485 C CA . ASN B 1 160 ? 5.08396 -28.73121 17.60440 1.000 35.30773 153 ASN B CA 1
ATOM 4486 C C . ASN B 1 160 ? 5.92921 -29.46169 16.56693 1.000 45.83285 153 ASN B C 1
ATOM 4487 O O . ASN B 1 160 ? 7.15398 -29.53361 16.70986 1.000 44.22007 153 ASN B O 1
ATOM 4492 N N . LEU B 1 161 ? 5.29803 -30.00811 15.52961 1.000 37.62774 154 LEU B N 1
ATOM 4493 C CA . LEU B 1 161 ? 6.03536 -30.69400 14.47904 1.000 33.19236 154 LEU B CA 1
ATOM 4494 C C . LEU B 1 161 ? 6.98116 -29.72941 13.77254 1.000 38.47873 154 LEU B C 1
ATOM 4495 O O . LEU B 1 161 ? 6.71263 -28.53051 13.65621 1.000 31.66236 154 LEU B O 1
ATOM 4500 N N . LYS B 1 162 ? 8.10607 -30.26670 13.30214 1.000 35.50840 155 LYS B N 1
ATOM 4501 C CA . LYS B 1 162 ? 9.09954 -29.46785 12.59828 1.000 39.83634 155 LYS B CA 1
ATOM 4502 C C . LYS B 1 162 ? 8.91724 -29.48840 11.08808 1.000 37.50789 155 LYS B C 1
ATOM 4503 O O . LYS B 1 162 ? 9.41715 -28.58779 10.40397 1.000 33.90213 155 LYS B O 1
ATOM 4509 N N . GLU B 1 163 ? 8.21142 -30.48402 10.55852 1.000 41.71322 156 GLU B N 1
ATOM 4510 C CA . GLU B 1 163 ? 8.05219 -30.66881 9.12483 1.000 37.76421 156 GLU B CA 1
ATOM 4511 C C . GLU B 1 163 ? 6.62546 -31.11221 8.84508 1.000 40.18039 156 GLU B C 1
ATOM 4512 O O . GLU B 1 163 ? 6.04151 -31.86567 9.62888 1.000 30.31654 156 GLU B O 1
ATOM 4518 N N . LEU B 1 164 ? 6.06306 -30.63773 7.74240 1.000 40.06387 157 LEU B N 1
ATOM 4519 C CA . LEU B 1 164 ? 4.71548 -31.05405 7.37328 1.000 45.92424 157 LEU B CA 1
ATOM 4520 C C . LEU B 1 164 ? 4.73712 -32.49723 6.89108 1.000 44.76826 157 LEU B C 1
ATOM 4521 O O . LEU B 1 164 ? 5.41130 -32.79902 5.89722 1.000 41.94760 157 LEU B O 1
ATOM 4526 N N . PRO B 1 165 ? 4.02829 -33.41277 7.54974 1.000 43.18138 158 PRO B N 1
ATOM 4527 C CA . PRO B 1 165 ? 4.03001 -34.80998 7.09823 1.000 41.81959 158 PRO B CA 1
ATOM 4528 C C . PRO B 1 165 ? 3.20733 -34.97010 5.82790 1.000 32.99679 158 PRO B C 1
ATOM 4529 O O . PRO B 1 165 ? 2.09643 -34.44615 5.71984 1.000 46.38036 158 PRO B O 1
ATOM 4533 N N . GLY B 1 166 ? 3.76721 -35.70067 4.86129 1.000 44.94185 159 GLY B N 1
ATOM 4534 C CA . GLY B 1 166 ? 3.06823 -35.91247 3.60555 1.000 31.64426 159 GLY B CA 1
ATOM 4535 C C . GLY B 1 166 ? 1.77674 -36.68900 3.76268 1.000 28.99157 159 GLY B C 1
ATOM 4536 O O . GLY B 1 166 ? 0.85871 -36.54449 2.95129 1.000 39.18940 159 GLY B O 1
ATOM 4537 N N . HIS B 1 167 ? 1.68424 -37.51857 4.80030 1.000 33.42765 160 HIS B N 1
ATOM 4538 C CA . HIS B 1 167 ? 0.47601 -38.28433 5.08449 1.000 35.08509 160 HIS B CA 1
ATOM 4539 C C . HIS B 1 167 ? 0.27405 -38.32342 6.59014 1.000 40.21797 160 HIS B C 1
ATOM 4540 O O . HIS B 1 167 ? 1.09603 -38.89413 7.31323 1.000 32.27814 160 HIS B O 1
ATOM 4547 N N . LEU B 1 168 ? -0.81738 -37.72432 7.05639 1.000 50.67192 161 LEU B N 1
ATOM 4548 C CA . LEU B 1 168 ? -1.12138 -37.61430 8.47754 1.000 28.86127 161 LEU B CA 1
ATOM 4549 C C . LEU B 1 168 ? -2.28816 -38.53644 8.80648 1.000 37.05853 161 LEU B C 1
ATOM 4550 O O . LEU B 1 168 ? -3.35770 -38.43237 8.19640 1.000 30.24852 161 LEU B O 1
ATOM 4555 N N . GLY B 1 169 ? -2.07992 -39.43226 9.76556 1.000 32.53739 162 GLY B N 1
ATOM 4556 C CA . GLY B 1 169 ? -3.12052 -40.33799 10.22459 1.000 25.76059 162 GLY B CA 1
ATOM 4557 C C . GLY B 1 169 ? -3.69515 -39.87301 11.55142 1.000 25.26855 162 GLY B C 1
ATOM 4558 O O . GLY B 1 169 ? -2.97323 -39.36378 12.40907 1.000 33.82379 162 GLY B O 1
ATOM 4559 N N . ILE B 1 170 ? -5.00362 -40.05333 11.70878 1.000 25.44911 163 ILE B N 1
ATOM 4560 C CA . ILE B 1 170 ? -5.72179 -39.63643 12.90677 1.000 37.10204 163 ILE B CA 1
ATOM 4561 C C . ILE B 1 170 ? -6.46022 -40.83806 13.47358 1.000 26.12526 163 ILE B C 1
ATOM 4562 O O . ILE B 1 170 ? -7.20041 -41.51601 12.75147 1.000 35.20924 163 ILE B O 1
ATOM 4567 N N . LEU B 1 171 ? -6.25983 -41.09759 14.76149 1.000 28.96801 164 LEU B N 1
ATOM 4568 C CA . LEU B 1 171 ? -7.01489 -42.11471 15.48605 1.000 25.33055 164 LEU B CA 1
ATOM 4569 C C . LEU B 1 171 ? -8.08594 -41.39184 16.29461 1.000 26.52444 164 LEU B C 1
ATOM 4570 O O . LEU B 1 171 ? -7.81681 -40.86964 17.37948 1.000 27.67829 164 LEU B O 1
ATOM 4575 N N . GLY B 1 172 ? -9.30016 -41.35215 15.75237 1.000 26.37543 165 GLY B N 1
ATOM 4576 C CA . GLY B 1 172 ? -10.40137 -40.66889 16.39933 1.000 22.64387 165 GLY B CA 1
ATOM 4577 C C . GLY B 1 172 ? -11.23028 -39.84477 15.43691 1.000 26.38776 165 GLY B C 1
ATOM 4578 O O . GLY B 1 172 ? -10.71721 -38.92514 14.79234 1.000 26.93090 165 GLY B O 1
ATOM 4579 N N . GLY B 1 173 ? -12.51546 -40.16801 15.32771 1.000 34.20125 166 GLY B N 1
ATOM 4580 C CA . GLY B 1 173 ? -13.41267 -39.41024 14.47868 1.000 31.77556 166 GLY B CA 1
ATOM 4581 C C . GLY B 1 173 ? -14.05612 -38.25356 15.21312 1.000 29.32261 166 GLY B C 1
ATOM 4582 O O . GLY B 1 173 ? -15.06392 -37.70000 14.76220 1.000 36.26688 166 GLY B O 1
ATOM 4583 N N . GLY B 1 174 ? -13.47378 -37.87995 16.34737 1.000 27.99231 167 GLY B N 1
ATOM 4584 C CA . GLY B 1 174 ? -14.01829 -36.82773 17.17463 1.000 21.72786 167 GLY B CA 1
ATOM 4585 C C . GLY B 1 174 ? -13.88807 -35.45535 16.53978 1.000 27.72767 167 GLY B C 1
ATOM 4586 O O . GLY B 1 174 ? -13.33077 -35.26954 15.45749 1.000 39.68754 167 GLY B O 1
ATOM 4587 N N . TYR B 1 175 ? -14.41999 -34.46351 17.25637 1.000 51.78727 168 TYR B N 1
ATOM 4588 C CA . TYR B 1 175 ? -14.44875 -33.10100 16.73555 1.000 38.48285 168 TYR B CA 1
ATOM 4589 C C . TYR B 1 175 ? -13.04769 -32.51052 16.63670 1.000 25.52197 168 TYR B C 1
ATOM 4590 O O . TYR B 1 175 ? -12.74731 -31.76705 15.69534 1.000 35.10460 168 TYR B O 1
ATOM 4599 N N . ILE B 1 176 ? -12.17713 -32.82804 17.59606 1.000 21.36967 169 ILE B N 1
ATOM 4600 C CA . ILE B 1 176 ? -10.80997 -32.32052 17.54846 1.000 21.53917 169 ILE B CA 1
ATOM 4601 C C . ILE B 1 176 ? -10.04439 -32.95883 16.39616 1.000 23.54308 169 ILE B C 1
ATOM 4602 O O . ILE B 1 176 ? -9.22306 -32.30623 15.74059 1.000 26.45600 169 ILE B O 1
ATOM 4607 N N . GLY B 1 177 ? -10.30595 -34.23820 16.12324 1.000 31.70915 170 GLY B N 1
ATOM 4608 C CA . GLY B 1 177 ? -9.65884 -34.88831 14.99578 1.000 25.91651 170 GLY B CA 1
ATOM 4609 C C . GLY B 1 177 ? -10.07505 -34.29707 13.66228 1.000 30.62858 170 GLY B C 1
ATOM 4610 O O . GLY B 1 177 ? -9.23341 -34.04652 12.79551 1.000 31.84549 170 GLY B O 1
ATOM 4611 N N . VAL B 1 178 ? -11.37687 -34.06521 13.47929 1.000 24.55238 171 VAL B N 1
ATOM 4612 C CA . VAL B 1 178 ? -11.86086 -33.45644 12.24317 1.000 19.92181 171 VAL B CA 1
ATOM 4613 C C . VAL B 1 178 ? -11.28734 -32.05381 12.08401 1.000 29.18760 171 VAL B C 1
ATOM 4614 O O . VAL B 1 178 ? -10.95999 -31.62158 10.97156 1.000 25.07885 171 VAL B O 1
ATOM 4618 N N . GLU B 1 179 ? -11.15498 -31.32405 13.19485 1.000 22.83786 172 GLU B N 1
ATOM 4619 C CA . GLU B 1 179 ? -10.49053 -30.02413 13.16895 1.000 15.19332 172 GLU B CA 1
ATOM 4620 C C . GLU B 1 179 ? -9.07967 -30.14515 12.60695 1.000 18.63700 172 GLU B C 1
ATOM 4621 O O . GLU B 1 179 ? -8.66577 -29.35379 11.75181 1.000 22.46520 172 GLU B O 1
ATOM 4627 N N . PHE B 1 180 ? -8.32649 -31.14182 13.07715 1.000 35.64607 173 PHE B N 1
ATOM 4628 C CA . PHE B 1 180 ? -6.98047 -31.37296 12.57041 1.000 22.73207 173 PHE B CA 1
ATOM 4629 C C . PHE B 1 180 ? -6.98372 -31.93498 11.15601 1.000 18.44618 173 PHE B C 1
ATOM 4630 O O . PHE B 1 180 ? -5.98612 -31.78639 10.44276 1.000 31.14493 173 PHE B O 1
ATOM 4638 N N . ALA B 1 181 ? -8.07605 -32.57760 10.73831 1.000 25.28822 174 ALA B N 1
ATOM 4639 C CA . ALA B 1 181 ? -8.15233 -33.10440 9.38035 1.000 16.01968 174 ALA B CA 1
ATOM 4640 C C . ALA B 1 181 ? -8.10073 -31.97952 8.35428 1.000 28.41037 174 ALA B C 1
ATOM 4641 O O . ALA B 1 181 ? -7.27677 -32.00155 7.43288 1.000 42.52472 174 ALA B O 1
ATOM 4643 N N . SER B 1 182 ? -8.97267 -30.97861 8.50340 1.000 22.10445 175 SER B N 1
ATOM 4644 C CA . SER B 1 182 ? -8.98646 -29.86560 7.55891 1.000 20.25479 175 SER B CA 1
ATOM 4645 C C . SER B 1 182 ? -7.71145 -29.03824 7.65540 1.000 27.42508 175 SER B C 1
ATOM 4646 O O . SER B 1 182 ? -7.17841 -28.59271 6.63309 1.000 37.91789 175 SER B O 1
ATOM 4649 N N . MET B 1 183 ? -7.20763 -28.82486 8.87439 1.000 30.98083 176 MET B N 1
ATOM 4650 C CA . MET B 1 183 ? -6.05300 -27.95039 9.05999 1.000 28.81862 176 MET B CA 1
ATOM 4651 C C . MET B 1 183 ? -4.83611 -28.46140 8.30046 1.000 33.55028 176 MET B C 1
ATOM 4652 O O . MET B 1 183 ? -4.13959 -27.68574 7.63549 1.000 29.74187 176 MET B O 1
ATOM 4657 N N . PHE B 1 184 ? -4.56314 -29.76325 8.38339 1.000 28.50114 177 PHE B N 1
ATOM 4658 C CA . PHE B 1 184 ? -3.39430 -30.30695 7.70445 1.000 24.45368 177 PHE B CA 1
ATOM 4659 C C . PHE B 1 184 ? -3.66790 -30.58516 6.23181 1.000 33.67659 177 PHE B C 1
ATOM 4660 O O . PHE B 1 184 ? -2.75853 -30.45722 5.40446 1.000 36.75887 177 PHE B O 1
ATOM 4668 N N . ALA B 1 185 ? -4.90310 -30.95531 5.88279 1.000 32.68737 178 ALA B N 1
ATOM 4669 C CA . ALA B 1 185 ? -5.25285 -31.08837 4.47270 1.000 24.70388 178 ALA B CA 1
ATOM 4670 C C . ALA B 1 185 ? -5.25311 -29.73691 3.77293 1.000 29.19732 178 ALA B C 1
ATOM 4671 O O . ALA B 1 185 ? -5.06610 -29.67055 2.55276 1.000 35.83799 178 ALA B O 1
ATOM 4673 N N . ASN B 1 186 ? -5.46228 -28.65341 4.52438 1.000 39.18977 179 ASN B N 1
ATOM 4674 C CA . ASN B 1 186 ? -5.31522 -27.31852 3.95502 1.000 32.27453 179 ASN B CA 1
ATOM 4675 C C . ASN B 1 186 ? -3.84953 -26.99421 3.69867 1.000 40.04942 179 ASN B C 1
ATOM 4676 O O . ASN B 1 186 ? -3.51685 -26.31948 2.71665 1.000 42.40032 179 ASN B O 1
ATOM 4681 N N . PHE B 1 187 ? -2.95984 -27.47028 4.57239 1.000 45.48728 180 PHE B N 1
ATOM 4682 C CA . PHE B 1 187 ? -1.52657 -27.26800 4.40750 1.000 24.72726 180 PHE B CA 1
ATOM 4683 C C . PHE B 1 187 ? -0.94042 -28.09572 3.27158 1.000 36.31010 180 PHE B C 1
ATOM 4684 O O . PHE B 1 187 ? 0.23725 -27.91547 2.94456 1.000 31.10034 180 PHE B O 1
ATOM 4692 N N . GLY B 1 188 ? -1.71961 -28.99412 2.67420 1.000 36.31102 181 GLY B N 1
ATOM 4693 C CA . GLY B 1 188 ? -1.25425 -29.82740 1.58633 1.000 20.61803 181 GLY B CA 1
ATOM 4694 C C . GLY B 1 188 ? -0.99755 -31.27788 1.93636 1.000 26.24493 181 GLY B C 1
ATOM 4695 O O . GLY B 1 188 ? -0.35406 -31.97967 1.14744 1.000 40.21905 181 GLY B O 1
ATOM 4696 N N . SER B 1 189 ? -1.48096 -31.75232 3.07978 1.000 41.09453 182 SER B N 1
ATOM 4697 C CA . SER B 1 189 ? -1.21157 -33.10408 3.54720 1.000 34.01863 182 SER B CA 1
ATOM 4698 C C . SER B 1 189 ? -2.39599 -34.01929 3.26354 1.000 35.75493 182 SER B C 1
ATOM 4699 O O . SER B 1 189 ? -3.55424 -33.60361 3.36017 1.000 43.37385 182 SER B O 1
ATOM 4702 N N . LYS B 1 190 ? -2.09800 -35.26456 2.90081 1.000 27.94810 183 LYS B N 1
ATOM 4703 C CA . LYS B 1 190 ? -3.12739 -36.29011 2.82869 1.000 28.12708 183 LYS B CA 1
ATOM 4704 C C . LYS B 1 190 ? -3.45218 -36.77754 4.23404 1.000 36.58486 183 LYS B C 1
ATOM 4705 O O . LYS B 1 190 ? -2.55432 -37.01686 5.04723 1.000 26.96993 183 LYS B O 1
ATOM 4711 N N . VAL B 1 191 ? -4.74348 -36.90793 4.52477 1.000 27.53435 184 VAL B N 1
ATOM 4712 C CA . VAL B 1 191 ? -5.21706 -37.24532 5.86083 1.000 37.26261 184 VAL B CA 1
ATOM 4713 C C . VAL B 1 191 ? -6.08012 -38.49652 5.78462 1.000 25.94281 184 VAL B C 1
ATOM 4714 O O . VAL B 1 191 ? -6.80682 -38.70583 4.80694 1.000 21.16506 184 VAL B O 1
ATOM 4718 N N . THR B 1 192 ? -5.99434 -39.32773 6.82388 1.000 22.08424 185 THR B N 1
ATOM 4719 C CA . THR B 1 192 ? -6.81289 -40.53461 6.94727 1.000 34.27303 185 THR B CA 1
ATOM 4720 C C . THR B 1 192 ? -7.27576 -40.62629 8.39859 1.000 29.37320 185 THR B C 1
ATOM 4721 O O . THR B 1 192 ? -6.49176 -40.98462 9.28269 1.000 32.60004 185 THR B O 1
ATOM 4725 N N . ILE B 1 193 ? -8.54292 -40.29833 8.64154 1.000 33.25243 186 ILE B N 1
ATOM 4726 C CA . ILE B 1 193 ? -9.13070 -40.36208 9.97526 1.000 29.68022 186 ILE B CA 1
ATOM 4727 C C . ILE B 1 193 ? -9.83672 -41.70151 10.12839 1.000 28.62389 186 ILE B C 1
ATOM 4728 O O . ILE B 1 193 ? -10.60084 -42.11693 9.24750 1.000 41.72331 186 ILE B O 1
ATOM 4733 N N . LEU B 1 194 ? -9.57481 -42.38276 11.24082 1.000 33.17201 187 LEU B N 1
ATOM 4734 C CA . LEU B 1 194 ? -10.12716 -43.70438 11.50998 1.000 36.68699 187 LEU B CA 1
ATOM 4735 C C . LEU B 1 194 ? -11.03929 -43.61910 12.72416 1.000 27.83909 187 LEU B C 1
ATOM 4736 O O . LEU B 1 194 ? -10.58277 -43.29831 13.82667 1.000 34.79388 187 LEU B O 1
ATOM 4741 N N . GLU B 1 195 ? -12.32100 -43.90661 12.52054 1.000 24.68980 188 GLU B N 1
ATOM 4742 C CA . GLU B 1 195 ? -13.32467 -43.84409 13.57227 1.000 41.80218 188 GLU B CA 1
ATOM 4743 C C . GLU B 1 195 ? -13.83271 -45.24517 13.88605 1.000 32.85694 188 GLU B C 1
ATOM 4744 O O . GLU B 1 195 ? -14.08063 -46.04409 12.97734 1.000 33.43167 188 GLU B O 1
ATOM 4750 N N . ALA B 1 196 ? -13.98149 -45.54075 15.18052 1.000 38.76153 189 ALA B N 1
ATOM 4751 C CA . ALA B 1 196 ? -14.44630 -46.86251 15.58863 1.000 32.49176 189 ALA B CA 1
ATOM 4752 C C . ALA B 1 196 ? -15.93561 -47.04927 15.32481 1.000 45.61483 189 ALA B C 1
ATOM 4753 O O . ALA B 1 196 ? -16.36761 -48.15885 14.99032 1.000 53.20027 189 ALA B O 1
ATOM 4755 N N . ALA B 1 197 ? -16.73047 -45.99139 15.47206 1.000 33.19535 190 ALA B N 1
ATOM 4756 C CA . ALA B 1 197 ? -18.16379 -46.08578 15.24304 1.000 36.59106 190 ALA B CA 1
ATOM 4757 C C . ALA B 1 197 ? -18.45719 -46.33538 13.76384 1.000 33.33406 190 ALA B C 1
ATOM 4758 O O . ALA B 1 197 ? -17.58945 -46.21183 12.89470 1.000 40.12606 190 ALA B O 1
ATOM 4760 N N . SER B 1 198 ? -19.70835 -46.69170 13.48303 1.000 22.90647 191 SER B N 1
ATOM 4761 C CA . SER B 1 198 ? -20.14652 -46.98642 12.12511 1.000 17.92582 191 SER B CA 1
ATOM 4762 C C . SER B 1 198 ? -20.73933 -45.77901 11.41118 1.000 47.28390 191 SER B C 1
ATOM 4763 O O . SER B 1 198 ? -21.16389 -45.90781 10.25790 1.000 52.31976 191 SER B O 1
ATOM 4766 N N . LEU B 1 199 ? -20.77877 -44.61672 12.05819 1.000 53.39893 192 LEU B N 1
ATOM 4767 C CA . LEU B 1 199 ? -21.32352 -43.40727 11.45796 1.000 35.71234 192 LEU B CA 1
ATOM 4768 C C . LEU B 1 199 ? -20.37862 -42.24617 11.72180 1.000 34.83234 192 LEU B C 1
ATOM 4769 O O . LEU B 1 199 ? -19.90136 -42.07192 12.84771 1.000 27.01592 192 LEU B O 1
ATOM 4774 N N . PHE B 1 200 ? -20.11198 -41.45975 10.68219 1.000 27.63272 193 PHE B N 1
ATOM 4775 C CA . PHE B 1 200 ? -19.22424 -40.30915 10.78846 1.000 24.41197 193 PHE B CA 1
ATOM 4776 C C . PHE B 1 200 ? -19.95307 -39.17025 11.49272 1.000 30.46958 193 PHE B C 1
ATOM 4777 O O . PHE B 1 200 ? -20.99842 -38.71076 11.01917 1.000 27.30866 193 PHE B O 1
ATOM 4785 N N . LEU B 1 201 ? -19.39766 -38.71762 12.62331 1.000 33.21928 194 LEU B N 1
ATOM 4786 C CA . LEU B 1 201 ? -20.00420 -37.70742 13.48603 1.000 29.43540 194 LEU B CA 1
ATOM 4787 C C . LEU B 1 201 ? -21.40809 -38.14671 13.88798 1.000 29.79312 194 LEU B C 1
ATOM 4788 O O . LEU B 1 201 ? -22.39796 -37.56657 13.42363 1.000 30.79697 194 LEU B O 1
ATOM 4793 N N . PRO B 1 202 ? -21.53580 -39.15933 14.75270 1.000 36.55058 195 PRO B N 1
ATOM 4794 C CA . PRO B 1 202 ? -22.86319 -39.73326 15.03073 1.000 45.72252 195 PRO B CA 1
ATOM 4795 C C . PRO B 1 202 ? -23.76775 -38.84473 15.86956 1.000 40.23047 195 PRO B C 1
ATOM 4796 O O . PRO B 1 202 ? -24.97394 -39.11750 15.93414 1.000 30.49673 195 PRO B O 1
ATOM 4800 N N . ARG B 1 203 ? -23.23911 -37.80517 16.51287 1.000 30.85201 196 ARG B N 1
ATOM 4801 C CA . ARG B 1 203 ? -24.06167 -36.89683 17.30060 1.000 33.79741 196 ARG B CA 1
ATOM 4802 C C . ARG B 1 203 ? -24.68443 -35.78303 16.46904 1.000 29.89403 196 ARG B C 1
ATOM 4803 O O . ARG B 1 203 ? -25.49190 -35.01253 16.99974 1.000 41.73655 196 ARG B O 1
ATOM 4811 N N . GLU B 1 204 ? -24.33484 -35.67967 15.19088 1.000 26.52047 197 GLU B N 1
ATOM 4812 C CA . GLU B 1 204 ? -24.89163 -34.67452 14.30290 1.000 17.20138 197 GLU B CA 1
ATOM 4813 C C . GLU B 1 204 ? -25.90809 -35.31665 13.36332 1.000 23.24688 197 GLU B C 1
ATOM 4814 O O . GLU B 1 204 ? -26.12619 -36.53048 13.37085 1.000 24.25326 197 GLU B O 1
ATOM 4820 N N . ASP B 1 205 ? -26.54015 -34.48338 12.54272 1.000 32.59231 198 ASP B N 1
ATOM 4821 C CA . ASP B 1 205 ? -27.46643 -34.98579 11.54064 1.000 28.42739 198 ASP B CA 1
ATOM 4822 C C . ASP B 1 205 ? -26.70275 -35.62867 10.39018 1.000 27.21973 198 ASP B C 1
ATOM 4823 O O . ASP B 1 205 ? -25.54300 -35.30271 10.12529 1.000 24.94160 198 ASP B O 1
ATOM 4828 N N . ARG B 1 206 ? -27.36845 -36.55603 9.70031 1.000 19.24006 199 ARG B N 1
ATOM 4829 C CA . ARG B 1 206 ? -26.73249 -37.20830 8.56231 1.000 21.12688 199 ARG B CA 1
ATOM 4830 C C . ARG B 1 206 ? -26.53504 -36.24429 7.40032 1.000 28.75983 199 ARG B C 1
ATOM 4831 O O . ARG B 1 206 ? -25.54849 -36.36037 6.66498 1.000 21.98555 199 ARG B O 1
ATOM 4839 N N . ASP B 1 207 ? -27.44622 -35.28291 7.22537 1.000 19.39445 200 ASP B N 1
ATOM 4840 C CA . ASP B 1 207 ? -27.33250 -34.35968 6.09982 1.000 16.39109 200 ASP B CA 1
ATOM 4841 C C . ASP B 1 207 ? -26.12484 -33.44259 6.25062 1.000 23.62311 200 ASP B C 1
ATOM 4842 O O . ASP B 1 207 ? -25.45960 -33.12018 5.25942 1.000 32.47656 200 ASP B O 1
ATOM 4847 N N . ILE B 1 208 ? -25.82103 -33.01398 7.47430 1.000 25.76660 201 ILE B N 1
ATOM 4848 C CA . ILE B 1 208 ? -24.63405 -32.19265 7.68957 1.000 35.00762 201 ILE B CA 1
ATOM 4849 C C . ILE B 1 208 ? -23.37805 -33.04485 7.86355 1.000 27.69629 201 ILE B C 1
ATOM 4850 O O . ILE B 1 208 ? -22.28203 -32.60311 7.50568 1.000 24.15347 201 ILE B O 1
ATOM 4855 N N . ALA B 1 209 ? -23.50885 -34.25864 8.40574 1.000 25.43712 202 ALA B N 1
ATOM 4856 C CA . ALA B 1 209 ? -22.36580 -35.16561 8.45282 1.000 16.44755 202 ALA B CA 1
ATOM 4857 C C . ALA B 1 209 ? -21.92915 -35.56290 7.04984 1.000 22.32714 202 ALA B C 1
ATOM 4858 O O . ALA B 1 209 ? -20.72880 -35.64888 6.76481 1.000 13.80576 202 ALA B O 1
ATOM 4860 N N . ASP B 1 210 ? -22.89318 -35.81211 6.15907 1.000 27.96383 203 ASP B N 1
ATOM 4861 C CA . ASP B 1 210 ? -22.55681 -36.09980 4.76892 1.000 15.59801 203 ASP B CA 1
ATOM 4862 C C . ASP B 1 210 ? -21.88002 -34.90507 4.11255 1.000 16.18672 203 ASP B C 1
ATOM 4863 O O . ASP B 1 210 ? -20.91645 -35.06704 3.35605 1.000 24.70467 203 ASP B O 1
ATOM 4868 N N . ASN B 1 211 ? -22.36922 -33.69472 4.39382 1.000 22.03317 204 ASN B N 1
ATOM 4869 C CA . ASN B 1 211 ? -21.76424 -32.49915 3.81594 1.000 16.71253 204 ASN B CA 1
ATOM 4870 C C . ASN B 1 211 ? -20.33112 -32.31706 4.29984 1.000 24.15440 204 ASN B C 1
ATOM 4871 O O . ASN B 1 211 ? -19.44922 -31.93579 3.52168 1.000 22.44370 204 ASN B O 1
ATOM 4876 N N . ILE B 1 212 ? -20.07833 -32.58751 5.58174 1.000 29.14964 205 ILE B N 1
ATOM 4877 C CA . ILE B 1 212 ? -18.72685 -32.44925 6.11512 1.000 26.25766 205 ILE B CA 1
ATOM 4878 C C . ILE B 1 212 ? -17.79807 -33.48407 5.49199 1.000 35.77684 205 ILE B C 1
ATOM 4879 O O . ILE B 1 212 ? -16.63773 -33.18917 5.17870 1.000 28.90732 205 ILE B O 1
ATOM 4884 N N . ALA B 1 213 ? -18.29595 -34.70606 5.28664 1.000 23.58338 206 ALA B N 1
ATOM 4885 C CA . ALA B 1 213 ? -17.46137 -35.75886 4.71714 1.000 24.36763 206 ALA B CA 1
ATOM 4886 C C . ALA B 1 213 ? -17.03137 -35.42270 3.29402 1.000 26.69964 206 ALA B C 1
ATOM 4887 O O . ALA B 1 213 ? -15.87432 -35.64623 2.92137 1.000 29.64428 206 ALA B O 1
ATOM 4889 N N . THR B 1 214 ? -17.94576 -34.88173 2.48247 1.000 22.86958 207 THR B N 1
ATOM 4890 C CA . THR B 1 214 ? -17.59375 -34.55811 1.10244 1.000 29.59768 207 THR B CA 1
ATOM 4891 C C . THR B 1 214 ? -16.69940 -33.32708 1.01989 1.000 32.61944 207 THR B C 1
ATOM 4892 O O . THR B 1 214 ? -15.83447 -33.25405 0.13948 1.000 31.46459 207 THR B O 1
ATOM 4896 N N . ILE B 1 215 ? -16.89377 -32.35012 1.91027 1.000 24.79374 208 ILE B N 1
ATOM 4897 C CA . ILE B 1 215 ? -15.96348 -31.22626 1.98012 1.000 24.52829 208 ILE B CA 1
ATOM 4898 C C . ILE B 1 215 ? -14.56739 -31.72579 2.32537 1.000 37.59291 208 ILE B C 1
ATOM 4899 O O . ILE B 1 215 ? -13.56986 -31.29614 1.73235 1.000 30.82201 208 ILE B O 1
ATOM 4904 N N . LEU B 1 216 ? -14.47700 -32.65413 3.28042 1.000 28.05966 209 LEU B N 1
ATOM 4905 C CA . LEU B 1 216 ? -13.18464 -33.22156 3.64563 1.000 15.03515 209 LEU B CA 1
ATOM 4906 C C . LEU B 1 216 ? -12.65749 -34.16583 2.57235 1.000 29.12537 209 LEU B C 1
ATOM 4907 O O . LEU B 1 216 ? -11.44140 -34.24689 2.36741 1.000 32.61366 209 LEU B O 1
ATOM 4912 N N . ARG B 1 217 ? -13.54682 -34.88161 1.87788 1.000 31.02808 210 ARG B N 1
ATOM 4913 C CA . ARG B 1 217 ? -13.09451 -35.84806 0.88081 1.000 25.34576 210 ARG B CA 1
ATOM 4914 C C . ARG B 1 217 ? -12.45572 -35.15631 -0.31661 1.000 32.43160 210 ARG B C 1
ATOM 4915 O O . ARG B 1 217 ? -11.41806 -35.60552 -0.81767 1.000 34.28582 210 ARG B O 1
ATOM 4923 N N . ASP B 1 218 ? -13.05794 -34.06241 -0.78989 1.000 27.97699 211 ASP B N 1
ATOM 4924 C CA . ASP B 1 218 ? -12.51757 -33.35565 -1.94546 1.000 29.84470 211 ASP B CA 1
ATOM 4925 C C . ASP B 1 218 ? -11.18141 -32.68926 -1.64409 1.000 32.51654 211 ASP B C 1
ATOM 4926 O O . ASP B 1 218 ? -10.44531 -32.35277 -2.57821 1.000 22.25767 211 ASP B O 1
ATOM 4931 N N . GLN B 1 219 ? -10.85445 -32.49150 -0.36984 1.000 27.34800 212 GLN B N 1
ATOM 4932 C CA . GLN B 1 219 ? -9.54375 -32.00394 0.03276 1.000 22.75055 212 GLN B CA 1
ATOM 4933 C C . GLN B 1 219 ? -8.53300 -33.12838 0.21471 1.000 23.64091 212 GLN B C 1
ATOM 4934 O O . GLN B 1 219 ? -7.36653 -32.85199 0.51291 1.000 23.62194 212 GLN B O 1
ATOM 4940 N N . GLY B 1 220 ? -8.95097 -34.38267 0.04882 1.000 20.66778 213 GLY B N 1
ATOM 4941 C CA . GLY B 1 220 ? -8.05821 -35.51754 0.14272 1.000 18.28499 213 GLY B CA 1
ATOM 4942 C C . GLY B 1 220 ? -8.15704 -36.32631 1.41776 1.000 25.70533 213 GLY B C 1
ATOM 4943 O O . GLY B 1 220 ? -7.39568 -37.28814 1.57641 1.000 23.10791 213 GLY B O 1
ATOM 4944 N N . VAL B 1 221 ? -9.06502 -35.97913 2.32495 1.000 21.55022 214 VAL B N 1
ATOM 4945 C CA . VAL B 1 221 ? -9.17652 -36.68287 3.59829 1.000 24.93289 214 VAL B CA 1
ATOM 4946 C C . VAL B 1 221 ? -9.95826 -37.97336 3.39438 1.000 33.78973 214 VAL B C 1
ATOM 4947 O O . VAL B 1 221 ? -11.08241 -37.96041 2.87826 1.000 24.57155 214 VAL B O 1
ATOM 4951 N N . ASP B 1 222 ? -9.36265 -39.09178 3.80189 1.000 29.55056 215 ASP B N 1
ATOM 4952 C CA . ASP B 1 222 ? -10.00626 -40.39731 3.72631 1.000 35.03483 215 ASP B CA 1
ATOM 4953 C C . ASP B 1 222 ? -10.67371 -40.70014 5.06345 1.000 36.26086 215 ASP B C 1
ATOM 4954 O O . ASP B 1 222 ? -10.01643 -40.67749 6.10977 1.000 34.02757 215 ASP B O 1
ATOM 4959 N N . ILE B 1 223 ? -11.97364 -40.98105 5.02851 1.000 17.17156 216 ILE B N 1
ATOM 4960 C CA . ILE B 1 223 ? -12.75760 -41.26775 6.22488 1.000 20.33326 216 ILE B CA 1
ATOM 4961 C C . ILE B 1 223 ? -13.11157 -42.74810 6.21456 1.000 41.36224 216 ILE B C 1
ATOM 4962 O O . ILE B 1 223 ? -13.76064 -43.23264 5.27897 1.000 54.21974 216 ILE B O 1
ATOM 4967 N N . ILE B 1 224 ? -12.68674 -43.46527 7.25340 1.000 37.45375 217 ILE B N 1
ATOM 4968 C CA . ILE B 1 224 ? -12.91860 -44.89950 7.37665 1.000 37.29152 217 ILE B CA 1
ATOM 4969 C C . ILE B 1 224 ? -13.59450 -45.16963 8.71334 1.000 39.49195 217 ILE B C 1
ATOM 4970 O O . ILE B 1 224 ? -13.10536 -44.73329 9.76129 1.000 33.50898 217 ILE B O 1
ATOM 4975 N N . LEU B 1 225 ? -14.71311 -45.88815 8.67491 1.000 34.51395 218 LEU B N 1
ATOM 4976 C CA . LEU B 1 225 ? -15.45036 -46.27021 9.86737 1.000 36.46554 218 LEU B CA 1
ATOM 4977 C C . LEU B 1 225 ? -15.20127 -47.74588 10.17748 1.000 42.97077 218 LEU B C 1
ATOM 4978 O O . LEU B 1 225 ? -14.48433 -48.44582 9.45736 1.000 46.09579 218 LEU B O 1
ATOM 4983 N N . ASN B 1 226 ? -15.80723 -48.21933 11.27049 1.000 42.32403 219 ASN B N 1
ATOM 4984 C CA . ASN B 1 226 ? -15.70666 -49.61846 11.69745 1.000 43.98940 219 ASN B CA 1
ATOM 4985 C C . ASN B 1 226 ? -14.24903 -50.03648 11.88740 1.000 50.25184 219 ASN B C 1
ATOM 4986 O O . ASN B 1 226 ? -13.80969 -51.08277 11.40588 1.000 42.35709 219 ASN B O 1
ATOM 4991 N N . ALA B 1 227 ? -13.49596 -49.20835 12.60613 1.000 37.41832 220 ALA B N 1
ATOM 4992 C CA . ALA B 1 227 ? -12.05319 -49.37525 12.74506 1.000 38.51156 220 ALA B CA 1
ATOM 4993 C C . ALA B 1 227 ? -11.71742 -49.77889 14.17573 1.000 46.14832 220 ALA B C 1
ATOM 4994 O O . ALA B 1 227 ? -11.89149 -48.98727 15.10862 1.000 57.07701 220 ALA B O 1
ATOM 4996 N N . HIS B 1 228 ? -11.23394 -51.00666 14.34325 1.000 43.30384 221 HIS B N 1
ATOM 4997 C CA . HIS B 1 228 ? -10.64197 -51.46670 15.59649 1.000 60.08095 221 HIS B CA 1
ATOM 4998 C C . HIS B 1 228 ? -9.15190 -51.66361 15.33704 1.000 54.51599 221 HIS B C 1
ATOM 4999 O O . HIS B 1 228 ? -8.73099 -52.71562 14.84735 1.000 69.95832 221 HIS B O 1
ATOM 5006 N N . VAL B 1 229 ? -8.36093 -50.64311 15.65188 1.000 47.73334 222 VAL B N 1
ATOM 5007 C CA . VAL B 1 229 ? -6.91518 -50.70608 15.46870 1.000 45.21055 222 VAL B CA 1
ATOM 5008 C C . VAL B 1 229 ? -6.31681 -51.55756 16.57986 1.000 62.46298 222 VAL B C 1
ATOM 5009 O O . VAL B 1 229 ? -6.63646 -51.37396 17.76054 1.000 59.35931 222 VAL B O 1
ATOM 5013 N N . GLU B 1 230 ? -5.44270 -52.49426 16.20603 1.000 54.20640 223 GLU B N 1
ATOM 5014 C CA . GLU B 1 230 ? -4.95051 -53.49372 17.14027 1.000 43.30954 223 GLU B CA 1
ATOM 5015 C C . GLU B 1 230 ? -3.44816 -53.45203 17.38693 1.000 37.91162 223 GLU B C 1
ATOM 5016 O O . GLU B 1 230 ? -2.98879 -54.08445 18.34447 1.000 52.04306 223 GLU B O 1
ATOM 5022 N N . ARG B 1 231 ? -2.67189 -52.73953 16.57144 1.000 38.95786 224 ARG B N 1
ATOM 5023 C CA . ARG B 1 231 ? -1.24503 -52.60085 16.83492 1.000 45.83702 224 ARG B CA 1
ATOM 5024 C C . ARG B 1 231 ? -0.68741 -51.43186 16.03648 1.000 56.99146 224 ARG B C 1
ATOM 5025 O O . ARG B 1 231 ? -1.13193 -51.15408 14.91954 1.000 45.49253 224 ARG B O 1
ATOM 5033 N N . ILE B 1 232 ? 0.29883 -50.75994 16.62677 1.000 47.64936 225 ILE B N 1
ATOM 5034 C CA . ILE B 1 232 ? 0.97023 -49.61281 16.02788 1.000 38.33144 225 ILE B CA 1
ATOM 5035 C C . ILE B 1 232 ? 2.46438 -49.90422 15.99923 1.000 36.85650 225 ILE B C 1
ATOM 5036 O O . ILE B 1 232 ? 3.05363 -50.24190 17.03252 1.000 53.31013 225 ILE B O 1
ATOM 5041 N N . SER B 1 233 ? 3.07524 -49.77213 14.82256 1.000 51.69634 226 SER B N 1
ATOM 5042 C CA . SER B 1 233 ? 4.46686 -50.15119 14.62618 1.000 58.11213 226 SER B CA 1
ATOM 5043 C C . SER B 1 233 ? 5.22824 -49.04881 13.90348 1.000 57.87505 226 SER B C 1
ATOM 5044 O O . SER B 1 233 ? 4.65834 -48.29173 13.11275 1.000 74.16903 226 SER B O 1
ATOM 5047 N N . HIS B 1 234 ? 6.52879 -48.96593 14.18891 1.000 56.65114 227 HIS B N 1
ATOM 5048 C CA . HIS B 1 234 ? 7.46875 -48.17714 13.39697 1.000 56.11475 227 HIS B CA 1
ATOM 5049 C C . HIS B 1 234 ? 8.41909 -49.16119 12.72161 1.000 63.04768 227 HIS B C 1
ATOM 5050 O O . HIS B 1 234 ? 9.23931 -49.80678 13.38328 1.000 76.54428 227 HIS B O 1
ATOM 5057 N N . HIS B 1 235 ? 8.27707 -49.31071 11.40797 1.000 54.58242 228 HIS B N 1
ATOM 5058 C CA . HIS B 1 235 ? 9.08096 -50.29164 10.69344 1.000 100.08767 228 HIS B CA 1
ATOM 5059 C C . HIS B 1 235 ? 10.23460 -49.61326 9.96577 1.000 94.67944 228 HIS B C 1
ATOM 5060 O O . HIS B 1 235 ? 11.40093 -49.85075 10.29523 1.000 68.48649 228 HIS B O 1
ATOM 5067 N N . GLU B 1 236 ? 9.92900 -48.75505 8.98271 1.000 83.69104 229 GLU B N 1
ATOM 5068 C CA . GLU B 1 236 ? 10.99915 -48.06210 8.26094 1.000 89.64589 229 GLU B CA 1
ATOM 5069 C C . GLU B 1 236 ? 10.49934 -46.66463 7.87139 1.000 83.89351 229 GLU B C 1
ATOM 5070 O O . GLU B 1 236 ? 10.06042 -46.41668 6.74525 1.000 69.05011 229 GLU B O 1
ATOM 5076 N N . ASN B 1 237 ? 10.56820 -45.74866 8.83751 1.000 67.56226 230 ASN B N 1
ATOM 5077 C CA . ASN B 1 237 ? 10.38062 -44.29895 8.72100 1.000 59.86198 230 ASN B CA 1
ATOM 5078 C C . ASN B 1 237 ? 8.92407 -43.86184 8.58315 1.000 64.47515 230 ASN B C 1
ATOM 5079 O O . ASN B 1 237 ? 8.68015 -42.65569 8.46152 1.000 40.63620 230 ASN B O 1
ATOM 5084 N N . GLN B 1 238 ? 7.95428 -44.77264 8.60076 1.000 58.33762 231 GLN B N 1
ATOM 5085 C CA . GLN B 1 238 ? 6.55061 -44.38879 8.54352 1.000 58.44847 231 GLN B CA 1
ATOM 5086 C C . GLN B 1 238 ? 5.75302 -45.26366 9.49753 1.000 60.26457 231 GLN B C 1
ATOM 5087 O O . GLN B 1 238 ? 5.97318 -46.47502 9.56963 1.000 60.76070 231 GLN B O 1
ATOM 5093 N N . VAL B 1 239 ? 4.83210 -44.63995 10.23337 1.000 58.96215 232 VAL B N 1
ATOM 5094 C CA . VAL B 1 239 ? 4.03652 -45.36187 11.21949 1.000 43.19596 232 VAL B CA 1
ATOM 5095 C C . VAL B 1 239 ? 3.09539 -46.32373 10.51010 1.000 48.77886 232 VAL B C 1
ATOM 5096 O O . VAL B 1 239 ? 2.41896 -45.95422 9.54251 1.000 51.27104 232 VAL B O 1
ATOM 5100 N N . GLN B 1 240 ? 3.04362 -47.56240 10.99208 1.000 50.95571 233 GLN B N 1
ATOM 5101 C CA . GLN B 1 240 ? 2.14933 -48.58413 10.46207 1.000 56.83290 233 GLN B CA 1
ATOM 5102 C C . GLN B 1 240 ? 1.10400 -48.91380 11.51679 1.000 63.96227 233 GLN B C 1
ATOM 5103 O O . GLN B 1 240 ? 1.45101 -49.32187 12.63085 1.000 69.02450 233 GLN B O 1
ATOM 5109 N N . VAL B 1 241 ? -0.16758 -48.73592 11.17004 1.000 51.80242 234 VAL B N 1
ATOM 5110 C CA . VAL B 1 241 ? -1.27429 -49.11187 12.04103 1.000 53.60664 234 VAL B CA 1
ATOM 5111 C C . VAL B 1 241 ? -1.93646 -50.34726 11.44125 1.000 40.82055 234 VAL B C 1
ATOM 5112 O O . VAL B 1 241 ? -2.33058 -50.35326 10.26762 1.000 49.92057 234 VAL B O 1
ATOM 5116 N N . HIS B 1 242 ? -1.99977 -51.41491 12.22885 1.000 55.08589 235 HIS B N 1
ATOM 5117 C CA . HIS B 1 242 ? -2.55625 -52.68263 11.78146 1.000 56.06969 235 HIS B CA 1
ATOM 5118 C C . HIS B 1 242 ? -3.99444 -52.80683 12.25424 1.000 56.37194 235 HIS B C 1
ATOM 5119 O O . HIS B 1 242 ? -4.31516 -52.46712 13.39687 1.000 48.13813 235 HIS B O 1
ATOM 5126 N N . SER B 1 243 ? -4.85633 -53.31035 11.37292 1.000 61.86365 236 SER B N 1
ATOM 5127 C CA . SER B 1 243 ? -6.28620 -53.29954 11.64836 1.000 66.34485 236 SER B CA 1
ATOM 5128 C C . SER B 1 243 ? -6.91609 -54.67622 11.50728 1.000 77.56102 236 SER B C 1
ATOM 5129 O O . SER B 1 243 ? -6.23215 -55.69978 11.59873 1.000 58.14827 236 SER B O 1
ATOM 5132 N N . GLU B 1 244 ? -8.23735 -54.68732 11.30587 1.000 83.86952 237 GLU B N 1
ATOM 5133 C CA . GLU B 1 244 ? -9.00462 -55.92718 11.20792 1.000 77.50315 237 GLU B CA 1
ATOM 5134 C C . GLU B 1 244 ? -8.38243 -56.88583 10.20051 1.000 82.72735 237 GLU B C 1
ATOM 5135 O O . GLU B 1 244 ? -7.96047 -57.99398 10.54871 1.000 68.56201 237 GLU B O 1
ATOM 5141 N N . HIS B 1 245 ? -8.33634 -56.47477 8.93548 1.000 98.83711 238 HIS B N 1
ATOM 5142 C CA . HIS B 1 245 ? -7.75608 -57.27272 7.86797 1.000 98.53567 238 HIS B CA 1
ATOM 5143 C C . HIS B 1 245 ? -6.81311 -56.47570 6.98112 1.000 75.67022 238 HIS B C 1
ATOM 5144 O O . HIS B 1 245 ? -6.07661 -57.08102 6.19395 1.000 79.33134 238 HIS B O 1
ATOM 5151 N N . ALA B 1 246 ? -6.80375 -55.15377 7.09142 1.000 57.82341 239 ALA B N 1
ATOM 5152 C CA . ALA B 1 246 ? -5.97146 -54.27375 6.29500 1.000 61.45137 239 ALA B CA 1
ATOM 5153 C C . ALA B 1 246 ? -5.03135 -53.49612 7.20568 1.000 70.73364 239 ALA B C 1
ATOM 5154 O O . ALA B 1 246 ? -5.17393 -53.48659 8.43208 1.000 71.12518 239 ALA B O 1
ATOM 5156 N N . GLN B 1 247 ? -4.06291 -52.83311 6.57968 1.000 57.12169 240 GLN B N 1
ATOM 5157 C CA . GLN B 1 247 ? -3.04437 -52.07713 7.29036 1.000 72.02551 240 GLN B CA 1
ATOM 5158 C C . GLN B 1 247 ? -2.73337 -50.80236 6.52015 1.000 77.71721 240 GLN B C 1
ATOM 5159 O O . GLN B 1 247 ? -2.73786 -50.79651 5.28559 1.000 67.53675 240 GLN B O 1
ATOM 5165 N N . LEU B 1 248 ? -2.45542 -49.72693 7.25567 1.000 63.13087 241 LEU B N 1
ATOM 5166 C CA . LEU B 1 248 ? -2.20120 -48.41721 6.67231 1.000 52.01561 241 LEU B CA 1
ATOM 5167 C C . LEU B 1 248 ? -0.92234 -47.82816 7.25078 1.000 47.47949 241 LEU B C 1
ATOM 5168 O O . LEU B 1 248 ? -0.66604 -47.93903 8.45339 1.000 51.14441 241 LEU B O 1
ATOM 5173 N N . ALA B 1 249 ? -0.12457 -47.20203 6.38847 1.000 54.28272 242 ALA B N 1
ATOM 5174 C CA . ALA B 1 249 ? 1.12412 -46.56154 6.77973 1.000 56.93889 242 ALA B CA 1
ATOM 5175 C C . ALA B 1 249 ? 1.01743 -45.05818 6.56142 1.000 42.54203 242 ALA B C 1
ATOM 5176 O O . ALA B 1 249 ? 0.60351 -44.61096 5.48649 1.000 31.29929 242 ALA B O 1
ATOM 5178 N N . VAL B 1 250 ? 1.38966 -44.28276 7.58197 1.000 49.80474 243 VAL B N 1
ATOM 5179 C CA . VAL B 1 250 ? 1.32710 -42.82848 7.53190 1.000 46.64306 243 VAL B CA 1
ATOM 5180 C C . VAL B 1 250 ? 2.63693 -42.25454 8.05709 1.000 35.36616 243 VAL B C 1
ATOM 5181 O O . VAL B 1 250 ? 3.42981 -42.93994 8.70635 1.000 44.45181 243 VAL B O 1
ATOM 5185 N N . ASP B 1 251 ? 2.85480 -40.96977 7.76629 1.000 36.85198 244 ASP B N 1
ATOM 5186 C CA . ASP B 1 251 ? 4.07325 -40.30200 8.21375 1.000 38.76938 244 ASP B CA 1
ATOM 5187 C C . ASP B 1 251 ? 4.00490 -39.94219 9.69305 1.000 43.04663 244 ASP B C 1
ATOM 5188 O O . ASP B 1 251 ? 5.00566 -40.05725 10.40935 1.000 46.03730 244 ASP B O 1
ATOM 5193 N N . ALA B 1 252 ? 2.84033 -39.50150 10.16409 1.000 44.23417 245 ALA B N 1
ATOM 5194 C CA . ALA B 1 252 ? 2.63337 -39.18472 11.56846 1.000 28.25190 245 ALA B CA 1
ATOM 5195 C C . ALA B 1 252 ? 1.24503 -39.64916 11.97982 1.000 28.00486 245 ALA B C 1
ATOM 5196 O O . ALA B 1 252 ? 0.30720 -39.63374 11.17871 1.000 33.82488 245 ALA B O 1
ATOM 5198 N N . LEU B 1 253 ? 1.12172 -40.06656 13.23736 1.000 28.25394 246 LEU B N 1
ATOM 5199 C CA . LEU B 1 253 ? -0.12804 -40.59187 13.77284 1.000 33.69981 246 LEU B CA 1
ATOM 5200 C C . LEU B 1 253 ? -0.56125 -39.74160 14.95713 1.000 43.95820 246 LEU B C 1
ATOM 5201 O O . LEU B 1 253 ? 0.15579 -39.65540 15.95970 1.000 37.34580 246 LEU B O 1
ATOM 5206 N N . LEU B 1 254 ? -1.73467 -39.12718 14.84414 1.000 35.45219 247 LEU B N 1
ATOM 5207 C CA . LEU B 1 254 ? -2.27247 -38.25952 15.88232 1.000 46.74653 247 LEU B CA 1
ATOM 5208 C C . LEU B 1 254 ? -3.38972 -38.97575 16.62863 1.000 33.30993 247 LEU B C 1
ATOM 5209 O O . LEU B 1 254 ? -4.32511 -39.49210 16.00790 1.000 28.45369 247 LEU B O 1
ATOM 5214 N N . ILE B 1 255 ? -3.29135 -39.00169 17.95485 1.000 25.96800 248 ILE B N 1
ATOM 5215 C CA . ILE B 1 255 ? -4.32497 -39.58696 18.80175 1.000 30.68323 248 ILE B CA 1
ATOM 5216 C C . ILE B 1 255 ? -5.34176 -38.49825 19.12399 1.000 37.55378 248 ILE B C 1
ATOM 5217 O O . ILE B 1 255 ? -5.04483 -37.55564 19.86274 1.000 28.22692 248 ILE B O 1
ATOM 5222 N N . ALA B 1 256 ? -6.54321 -38.62579 18.56485 1.000 31.64956 249 ALA B N 1
ATOM 5223 C CA . ALA B 1 256 ? -7.64011 -37.72704 18.89716 1.000 17.96332 249 ALA B CA 1
ATOM 5224 C C . ALA B 1 256 ? -8.79895 -38.52962 19.47147 1.000 28.30838 249 ALA B C 1
ATOM 5225 O O . ALA B 1 256 ? -9.89674 -38.54330 18.90549 1.000 35.32476 249 ALA B O 1
ATOM 5227 N N . SER B 1 257 ? -8.55865 -39.20706 20.59411 1.000 25.01088 250 SER B N 1
ATOM 5228 C CA . SER B 1 257 ? -9.53330 -40.10256 21.20354 1.000 31.01947 250 SER B CA 1
ATOM 5229 C C . SER B 1 257 ? -10.17626 -39.49235 22.44604 1.000 36.19684 250 SER B C 1
ATOM 5230 O O . SER B 1 257 ? -10.54916 -40.21092 23.37681 1.000 31.02025 250 SER B O 1
ATOM 5233 N N . GLY B 1 258 ? -10.31012 -38.17207 22.47256 1.000 23.07318 251 GLY B N 1
ATOM 5234 C CA . GLY B 1 258 ? -10.97888 -37.49134 23.55945 1.000 26.37215 251 GLY B CA 1
ATOM 5235 C C . GLY B 1 258 ? -10.05584 -37.19128 24.72835 1.000 21.28873 251 GLY B C 1
ATOM 5236 O O . GLY B 1 258 ? -8.96867 -37.74960 24.86848 1.000 21.16425 251 GLY B O 1
ATOM 5237 N N . ARG B 1 259 ? -10.51386 -36.27749 25.57972 1.000 22.24134 252 ARG B N 1
ATOM 5238 C CA . ARG B 1 259 ? -9.80826 -35.90059 26.79336 1.000 19.89034 252 ARG B CA 1
ATOM 5239 C C . ARG B 1 259 ? -10.65359 -36.25657 28.00706 1.000 23.07331 252 ARG B C 1
ATOM 5240 O O . ARG B 1 259 ? -11.88432 -36.16739 27.97416 1.000 50.94282 252 ARG B O 1
ATOM 5248 N N . GLN B 1 260 ? -9.98318 -36.66084 29.07918 1.000 28.91595 253 GLN B N 1
ATOM 5249 C CA . GLN B 1 260 ? -10.65671 -37.00577 30.31867 1.000 31.37266 253 GLN B CA 1
ATOM 5250 C C . GLN B 1 260 ? -10.05218 -36.21599 31.46851 1.000 21.22329 253 GLN B C 1
ATOM 5251 O O . GLN B 1 260 ? -8.88447 -35.81736 31.40607 1.000 19.58209 253 GLN B O 1
ATOM 5257 N N . PRO B 1 261 ? -10.83180 -35.95802 32.51938 1.000 29.17108 254 PRO B N 1
ATOM 5258 C CA . PRO B 1 261 ? -10.32448 -35.16336 33.64435 1.000 30.17476 254 PRO B CA 1
ATOM 5259 C C . PRO B 1 261 ? -9.03075 -35.73055 34.21129 1.000 36.29258 254 PRO B C 1
ATOM 5260 O O . PRO B 1 261 ? -8.83851 -36.94624 34.28352 1.000 39.32308 254 PRO B O 1
ATOM 5264 N N . ALA B 1 262 ? -8.13469 -34.82914 34.60613 1.000 41.21854 255 ALA B N 1
ATOM 5265 C CA . ALA B 1 262 ? -6.84392 -35.18987 35.18673 1.000 37.33530 255 ALA B CA 1
ATOM 5266 C C . ALA B 1 262 ? -6.94792 -35.02088 36.69815 1.000 26.02171 255 ALA B C 1
ATOM 5267 O O . ALA B 1 262 ? -6.86877 -33.90416 37.21692 1.000 26.20859 255 ALA B O 1
ATOM 5269 N N . THR B 1 263 ? -7.12855 -36.13716 37.40347 1.000 20.81814 256 THR B N 1
ATOM 5270 C CA . THR B 1 263 ? -7.28045 -36.12548 38.85346 1.000 20.43765 256 THR B CA 1
ATOM 5271 C C . THR B 1 263 ? -6.38323 -37.10768 39.58779 1.000 26.25607 256 THR B C 1
ATOM 5272 O O . THR B 1 263 ? -6.17095 -36.92340 40.79236 1.000 25.33897 256 THR B O 1
ATOM 5276 N N . ALA B 1 264 ? -5.85732 -38.13734 38.91840 1.000 28.31354 257 ALA B N 1
ATOM 5277 C CA . ALA B 1 264 ? -5.10669 -39.18033 39.61250 1.000 21.24264 257 ALA B CA 1
ATOM 5278 C C . ALA B 1 264 ? -3.91247 -38.60180 40.36244 1.000 34.92795 257 ALA B C 1
ATOM 5279 O O . ALA B 1 264 ? -3.68051 -38.93018 41.53181 1.000 32.26905 257 ALA B O 1
ATOM 5281 N N . SER B 1 265 ? -3.14428 -37.73005 39.70683 1.000 21.67043 258 SER B N 1
ATOM 5282 C CA . SER B 1 265 ? -1.99122 -37.12123 40.35772 1.000 36.95793 258 SER B CA 1
ATOM 5283 C C . SER B 1 265 ? -2.38092 -36.05330 41.37141 1.000 32.90359 258 SER B C 1
ATOM 5284 O O . SER B 1 265 ? -1.52210 -35.61932 42.14675 1.000 36.04085 258 SER B O 1
ATOM 5287 N N . LEU B 1 266 ? -3.64175 -35.61657 41.38181 1.000 28.31687 259 LEU B N 1
ATOM 5288 C CA . LEU B 1 266 ? -4.10773 -34.70873 42.42322 1.000 26.26065 259 LEU B CA 1
ATOM 5289 C C . LEU B 1 266 ? -4.35933 -35.44040 43.73430 1.000 20.75248 259 LEU B C 1
ATOM 5290 O O . LEU B 1 266 ? -4.28185 -34.82729 44.80573 1.000 19.56540 259 LEU B O 1
ATOM 5295 N N . HIS B 1 267 ? -4.64926 -36.74384 43.66426 1.000 23.05761 260 HIS B N 1
ATOM 5296 C CA . HIS B 1 267 ? -5.01004 -37.57880 44.80512 1.000 29.43781 260 HIS B CA 1
ATOM 5297 C C . HIS B 1 267 ? -6.16258 -36.94986 45.57926 1.000 23.85643 260 HIS B C 1
ATOM 5298 O O . HIS B 1 267 ? -5.97936 -36.52347 46.72652 1.000 20.31194 260 HIS B O 1
ATOM 5305 N N . PRO B 1 268 ? -7.36254 -36.87795 44.99422 1.000 20.35881 261 PRO B N 1
ATOM 5306 C CA . PRO B 1 268 ? -8.47887 -36.22893 45.69774 1.000 22.33136 261 PRO B CA 1
ATOM 5307 C C . PRO B 1 268 ? -9.05398 -37.07151 46.82033 1.000 27.41136 261 PRO B C 1
ATOM 5308 O O . PRO B 1 268 ? -9.79982 -36.53805 47.65184 1.000 11.92779 261 PRO B O 1
ATOM 5312 N N . GLU B 1 269 ? -8.72924 -38.36592 46.86929 1.000 10.69819 262 GLU B N 1
ATOM 5313 C CA . GLU B 1 269 ? -9.25794 -39.23533 47.91387 1.000 8.89901 262 GLU B CA 1
ATOM 5314 C C . GLU B 1 269 ? -8.84677 -38.76636 49.30426 1.000 25.02630 262 GLU B C 1
ATOM 5315 O O . GLU B 1 269 ? -9.61512 -38.91666 50.26150 1.000 15.48474 262 GLU B O 1
ATOM 5321 N N . ASN B 1 270 ? -7.65111 -38.18596 49.43423 1.000 18.77716 263 ASN B N 1
ATOM 5322 C CA . ASN B 1 270 ? -7.14729 -37.75250 50.73246 1.000 21.94781 263 ASN B CA 1
ATOM 5323 C C . ASN B 1 270 ? -7.91781 -36.57290 51.30939 1.000 21.72671 263 ASN B C 1
ATOM 5324 O O . ASN B 1 270 ? -7.76289 -36.28113 52.49985 1.000 34.45574 263 ASN B O 1
ATOM 5329 N N . ALA B 1 271 ? -8.73506 -35.89200 50.50742 1.000 20.81347 264 ALA B N 1
ATOM 5330 C CA . ALA B 1 271 ? -9.48705 -34.72980 50.96037 1.000 20.78274 264 ALA B CA 1
ATOM 5331 C C . ALA B 1 271 ? -10.98179 -35.00058 51.06803 1.000 23.23627 264 ALA B C 1
ATOM 5332 O O . ALA B 1 271 ? -11.75150 -34.07142 51.33281 1.000 19.91027 264 ALA B O 1
ATOM 5334 N N . GLY B 1 272 ? -11.41049 -36.24604 50.87691 1.000 18.14454 265 GLY B N 1
ATOM 5335 C CA . GLY B 1 272 ? -12.82575 -36.55449 50.87414 1.000 24.24474 265 GLY B CA 1
ATOM 5336 C C . GLY B 1 272 ? -13.54773 -36.17174 49.60528 1.000 16.57984 265 GLY B C 1
ATOM 5337 O O . GLY B 1 272 ? -14.77330 -36.02249 49.62328 1.000 15.03201 265 GLY B O 1
ATOM 5338 N N . ILE B 1 273 ? -12.82451 -36.01179 48.50081 1.000 31.24375 266 ILE B N 1
ATOM 5339 C CA . ILE B 1 273 ? -13.38867 -35.57067 47.23023 1.000 18.25076 266 ILE B CA 1
ATOM 5340 C C . ILE B 1 273 ? -13.70786 -36.80174 46.39352 1.000 17.25340 266 ILE B C 1
ATOM 5341 O O . ILE B 1 273 ? -12.81468 -37.59678 46.07708 1.000 28.56784 266 ILE B O 1
ATOM 5346 N N . ALA B 1 274 ? -14.97702 -36.95667 46.02867 1.000 16.95058 267 ALA B N 1
ATOM 5347 C CA . ALA B 1 274 ? -15.41514 -38.12397 45.27961 1.000 17.63306 267 ALA B CA 1
ATOM 5348 C C . ALA B 1 274 ? -15.05928 -37.99509 43.80343 1.000 22.67763 267 ALA B C 1
ATOM 5349 O O . ALA B 1 274 ? -14.93555 -36.89271 43.26174 1.000 20.22241 267 ALA B O 1
ATOM 5351 N N . VAL B 1 275 ? -14.89585 -39.14632 43.15362 1.000 22.30070 268 VAL B N 1
ATOM 5352 C CA . VAL B 1 275 ? -14.59251 -39.21706 41.73061 1.000 14.63221 268 VAL B CA 1
ATOM 5353 C C . VAL B 1 275 ? -15.40353 -40.34978 41.11728 1.000 30.49876 268 VAL B C 1
ATOM 5354 O O . VAL B 1 275 ? -15.72496 -41.33909 41.78215 1.000 25.43080 268 VAL B O 1
ATOM 5358 N N . ASN B 1 276 ? -15.74086 -40.19759 39.83934 1.000 35.77626 269 ASN B N 1
ATOM 5359 C CA . ASN B 1 276 ? -16.41176 -41.25423 39.09845 1.000 24.61674 269 ASN B CA 1
ATOM 5360 C C . ASN B 1 276 ? -15.36011 -42.11929 38.40287 1.000 25.43414 269 ASN B C 1
ATOM 5361 O O . ASN B 1 276 ? -14.15731 -41.98312 38.64195 1.000 27.98810 269 ASN B O 1
ATOM 5366 N N . GLU B 1 277 ? -15.80202 -43.02615 37.53009 1.000 31.36006 270 GLU B N 1
ATOM 5367 C CA . GLU B 1 277 ? -14.86862 -43.91914 36.85436 1.000 40.92211 270 GLU B CA 1
ATOM 5368 C C . GLU B 1 277 ? -14.13016 -43.24264 35.70703 1.000 46.49183 270 GLU B C 1
ATOM 5369 O O . GLU B 1 277 ? -13.05367 -43.71101 35.32035 1.000 35.07009 270 GLU B O 1
ATOM 5375 N N . ARG B 1 278 ? -14.68043 -42.15960 35.15403 1.000 34.79676 271 ARG B N 1
ATOM 5376 C CA . ARG B 1 278 ? -13.95032 -41.39326 34.15050 1.000 36.75179 271 ARG B CA 1
ATOM 5377 C C . ARG B 1 278 ? -12.74455 -40.68958 34.75977 1.000 56.38145 271 ARG B C 1
ATOM 5378 O O . ARG B 1 278 ? -11.74469 -40.45887 34.06937 1.000 53.09500 271 ARG B O 1
ATOM 5386 N N . GLY B 1 279 ? -12.81223 -40.36575 36.04778 1.000 49.52070 272 GLY B N 1
ATOM 5387 C CA . GLY B 1 279 ? -11.79866 -39.57605 36.71143 1.000 20.87914 272 GLY B CA 1
ATOM 5388 C C . GLY B 1 279 ? -12.24167 -38.18348 37.10064 1.000 23.12711 272 GLY B C 1
ATOM 5389 O O . GLY B 1 279 ? -11.41045 -37.39744 37.56859 1.000 14.02818 272 GLY B O 1
ATOM 5390 N N . ALA B 1 280 ? -13.52080 -37.85937 36.93628 1.000 34.16345 273 ALA B N 1
ATOM 5391 C CA . ALA B 1 280 ? -14.02499 -36.51072 37.13798 1.000 25.51916 273 ALA B CA 1
ATOM 5392 C C . ALA B 1 280 ? -14.45221 -36.28735 38.58158 1.000 28.99771 273 ALA B C 1
ATOM 5393 O O . ALA B 1 280 ? -14.92321 -37.20145 39.26294 1.000 43.12645 273 ALA B O 1
ATOM 5395 N N . THR B 1 281 ? -14.28872 -35.04872 39.03683 1.000 24.00028 274 THR B N 1
ATOM 5396 C CA . THR B 1 281 ? -14.75989 -34.64481 40.35300 1.000 21.47501 274 THR B CA 1
ATOM 5397 C C . THR B 1 281 ? -16.25698 -34.36517 40.30032 1.000 24.39869 274 THR B C 1
ATOM 5398 O O . THR B 1 281 ? -16.72886 -33.63537 39.42274 1.000 40.56352 274 THR B O 1
ATOM 5402 N N . VAL B 1 282 ? -17.00386 -34.94779 41.23476 1.000 26.17058 275 VAL B N 1
ATOM 5403 C CA . VAL B 1 282 ? -18.44593 -34.73497 41.29290 1.000 26.53694 275 VAL B CA 1
ATOM 5404 C C . VAL B 1 282 ? -18.72410 -33.38760 41.94709 1.000 19.32055 275 VAL B C 1
ATOM 5405 O O . VAL B 1 282 ? -18.03850 -32.98210 42.89492 1.000 15.91742 275 VAL B O 1
ATOM 5409 N N . VAL B 1 283 ? -19.72051 -32.66890 41.42376 1.000 16.53010 276 VAL B N 1
ATOM 5410 C CA . VAL B 1 283 ? -19.96399 -31.28628 41.81379 1.000 20.10272 276 VAL B CA 1
ATOM 5411 C C . VAL B 1 283 ? -21.45906 -31.00089 41.86149 1.000 25.65582 276 VAL B C 1
ATOM 5412 O O . VAL B 1 283 ? -22.27369 -31.69503 41.24971 1.000 23.50911 276 VAL B O 1
ATOM 5416 N N . ASP B 1 284 ? -21.80373 -29.94914 42.59822 1.000 38.59566 277 ASP B N 1
ATOM 5417 C CA . ASP B 1 284 ? -23.17011 -29.45070 42.67840 1.000 20.85348 277 ASP B CA 1
ATOM 5418 C C . ASP B 1 284 ? -23.53952 -28.75590 41.37007 1.000 22.54813 277 ASP B C 1
ATOM 5419 O O . ASP B 1 284 ? -22.78651 -28.75252 40.39191 1.000 18.20693 277 ASP B O 1
ATOM 5424 N N . LYS B 1 285 ? -24.72523 -28.14530 41.35080 1.000 24.31820 278 LYS B N 1
ATOM 5425 C CA . LYS B 1 285 ? -24.98722 -27.08149 40.39276 1.000 27.83550 278 LYS B CA 1
ATOM 5426 C C . LYS B 1 285 ? -24.24880 -25.80311 40.76248 1.000 22.33169 278 LYS B C 1
ATOM 5427 O O . LYS B 1 285 ? -24.20808 -24.86736 39.95652 1.000 17.48755 278 LYS B O 1
ATOM 5433 N N . ARG B 1 286 ? -23.67280 -25.74784 41.96294 1.000 16.96954 279 ARG B N 1
ATOM 5434 C CA . ARG B 1 286 ? -22.81789 -24.65603 42.39913 1.000 20.17553 279 ARG B CA 1
ATOM 5435 C C . ARG B 1 286 ? -21.34570 -25.04437 42.39164 1.000 30.41457 279 ARG B C 1
ATOM 5436 O O . ARG B 1 286 ? -20.53001 -24.37085 43.03138 1.000 23.13460 279 ARG B O 1
ATOM 5444 N N . LEU B 1 287 ? -20.99932 -26.12869 41.69329 1.000 32.08261 280 LEU B N 1
ATOM 5445 C CA . LEU B 1 287 ? -19.61758 -26.59461 41.57291 1.000 26.19215 280 LEU B CA 1
ATOM 5446 C C . LEU B 1 287 ? -19.00770 -26.88386 42.94193 1.000 26.76327 280 LEU B C 1
ATOM 5447 O O . LEU B 1 287 ? -17.85310 -26.54905 43.21517 1.000 13.61649 280 LEU B O 1
ATOM 5452 N N . HIS B 1 288 ? -19.79726 -27.51087 43.80899 1.000 33.28777 281 HIS B N 1
ATOM 5453 C CA . HIS B 1 288 ? -19.36449 -27.89609 45.14466 1.000 21.22009 281 HIS B CA 1
ATOM 5454 C C . HIS B 1 288 ? -18.98542 -29.37083 45.13492 1.000 25.18374 281 HIS B C 1
ATOM 5455 O O . HIS B 1 288 ? -19.82112 -30.22697 44.82673 1.000 28.48100 281 HIS B O 1
ATOM 5462 N N . THR B 1 289 ? -17.73437 -29.66556 45.47251 1.000 16.38750 282 THR B N 1
ATOM 5463 C CA . THR B 1 289 ? -17.32205 -31.05001 45.61943 1.000 14.75734 282 THR B CA 1
ATOM 5464 C C . THR B 1 289 ? -17.84184 -31.60984 46.94405 1.000 13.48870 282 THR B C 1
ATOM 5465 O O . THR B 1 289 ? -18.40625 -30.89268 47.77433 1.000 19.97031 282 THR B O 1
ATOM 5469 N N . THR B 1 290 ? -17.65270 -32.91824 47.13663 1.000 17.86988 283 THR B N 1
ATOM 5470 C CA . THR B 1 290 ? -18.16553 -33.57412 48.33549 1.000 16.84462 283 THR B CA 1
ATOM 5471 C C . THR B 1 290 ? -17.49233 -33.08044 49.61113 1.000 12.47130 283 THR B C 1
ATOM 5472 O O . THR B 1 290 ? -18.03594 -33.28739 50.70073 1.000 16.69567 283 THR B O 1
ATOM 5476 N N . ALA B 1 291 ? -16.33299 -32.43933 49.50456 1.000 12.57913 284 ALA B N 1
ATOM 5477 C CA . ALA B 1 291 ? -15.64627 -31.85657 50.64782 1.000 19.89260 284 ALA B CA 1
ATOM 5478 C C . ALA B 1 291 ? -15.99519 -30.37866 50.76205 1.000 19.49189 284 ALA B C 1
ATOM 5479 O O . ALA B 1 291 ? -16.06985 -29.66931 49.75462 1.000 22.91005 284 ALA B O 1
ATOM 5481 N N . ASP B 1 292 ? -16.20764 -29.91764 51.99233 1.000 38.99448 285 ASP B N 1
ATOM 5482 C CA . ASP B 1 292 ? -16.59321 -28.52995 52.20159 1.000 35.17508 285 ASP B CA 1
ATOM 5483 C C . ASP B 1 292 ? -15.40805 -27.59823 51.97355 1.000 33.76532 285 ASP B C 1
ATOM 5484 O O . ASP B 1 292 ? -14.25385 -27.94169 52.24606 1.000 34.92013 285 ASP B O 1
ATOM 5489 N N . ASN B 1 293 ? -15.71441 -26.40748 51.45446 1.000 29.06609 286 ASN B N 1
ATOM 5490 C CA . ASN B 1 293 ? -14.73791 -25.37307 51.11376 1.000 22.92364 286 ASN B CA 1
ATOM 5491 C C . ASN B 1 293 ? -13.79465 -25.80132 49.99297 1.000 25.39665 286 ASN B C 1
ATOM 5492 O O . ASN B 1 293 ? -12.71829 -25.21754 49.82809 1.000 23.00617 286 ASN B O 1
ATOM 5497 N N . ILE B 1 294 ? -14.17830 -26.80484 49.20776 1.000 15.63008 287 ILE B N 1
ATOM 5498 C CA . ILE B 1 294 ? -13.41997 -27.22821 48.03575 1.000 18.34427 287 ILE B CA 1
ATOM 5499 C C . ILE B 1 294 ? -14.34149 -27.15032 46.82634 1.000 18.22777 287 ILE B C 1
ATOM 5500 O O . ILE B 1 294 ? -15.41714 -27.76205 46.81679 1.000 16.00565 287 ILE B O 1
ATOM 5505 N N . TRP B 1 295 ? -13.92452 -26.39651 45.81502 1.000 21.29928 288 TRP B N 1
ATOM 5506 C CA . TRP B 1 295 ? -14.66241 -26.25702 44.57056 1.000 21.07708 288 TRP B CA 1
ATOM 5507 C C . TRP B 1 295 ? -13.91572 -26.95208 43.43994 1.000 18.38041 288 TRP B C 1
ATOM 5508 O O . TRP B 1 295 ? -12.71401 -27.21789 43.52654 1.000 17.22127 288 TRP B O 1
ATOM 5519 N N . ALA B 1 296 ? -14.64703 -27.23704 42.36633 1.000 12.56542 289 ALA B N 1
ATOM 5520 C CA . ALA B 1 296 ? -14.06640 -27.75783 41.13758 1.000 16.70891 289 ALA B CA 1
ATOM 5521 C C . ALA B 1 296 ? -14.64784 -26.98857 39.96312 1.000 22.70930 289 ALA B C 1
ATOM 5522 O O . ALA B 1 296 ? -15.86174 -26.76929 39.90077 1.000 16.14707 289 ALA B O 1
ATOM 5524 N N . MET B 1 297 ? -13.78170 -26.57514 39.04139 1.000 15.63899 290 MET B N 1
ATOM 5525 C CA . MET B 1 297 ? -14.19266 -25.79480 37.88624 1.000 8.51647 290 MET B CA 1
ATOM 5526 C C . MET B 1 297 ? -13.51142 -26.33719 36.64007 1.000 10.18044 290 MET B C 1
ATOM 5527 O O . MET B 1 297 ? -12.37079 -26.80347 36.69018 1.000 16.11482 290 MET B O 1
ATOM 5532 N N . GLY B 1 298 ? -14.22259 -26.27103 35.52222 1.000 10.67731 291 GLY B N 1
ATOM 5533 C CA . GLY B 1 298 ? -13.64937 -26.63210 34.24225 1.000 10.64593 291 GLY B CA 1
ATOM 5534 C C . GLY B 1 298 ? -13.80604 -28.10244 33.90407 1.000 19.99970 291 GLY B C 1
ATOM 5535 O O . GLY B 1 298 ? -14.64359 -28.82668 34.45059 1.000 17.92624 291 GLY B O 1
ATOM 5536 N N . ASP B 1 299 ? -12.95414 -28.54820 32.97675 1.000 19.93612 292 ASP B N 1
ATOM 5537 C CA . ASP B 1 299 ? -13.03147 -29.90284 32.44064 1.000 18.64263 292 ASP B CA 1
ATOM 5538 C C . ASP B 1 299 ? -12.76995 -30.97819 33.48593 1.000 19.47686 292 ASP B C 1
ATOM 5539 O O . ASP B 1 299 ? -13.03141 -32.15498 33.21433 1.000 20.26592 292 ASP B O 1
ATOM 5544 N N . VAL B 1 300 ? -12.26024 -30.61372 34.66453 1.000 18.43898 293 VAL B N 1
ATOM 5545 C CA . VAL B 1 300 ? -12.09724 -31.58164 35.74247 1.000 26.12685 293 VAL B CA 1
ATOM 5546 C C . VAL B 1 300 ? -13.42869 -32.01220 36.33849 1.000 17.72228 293 VAL B C 1
ATOM 5547 O O . VAL B 1 300 ? -13.47270 -32.97805 37.10851 1.000 21.82968 293 VAL B O 1
ATOM 5551 N N . THR B 1 301 ? -14.51637 -31.32612 35.99305 1.000 26.54691 294 THR B N 1
ATOM 5552 C CA . THR B 1 301 ? -15.84949 -31.64701 36.48420 1.000 22.27299 294 THR B CA 1
ATOM 5553 C C . THR B 1 301 ? -16.53679 -32.73729 35.67554 1.000 20.48506 294 THR B C 1
ATOM 5554 O O . THR B 1 301 ? -17.63178 -33.16812 36.05020 1.000 28.38579 294 THR B O 1
ATOM 5558 N N . GLY B 1 302 ? -15.93125 -33.19276 34.58242 1.000 20.78977 295 GLY B N 1
ATOM 5559 C CA . GLY B 1 302 ? -16.63113 -34.09767 33.69648 1.000 19.60974 295 GLY B CA 1
ATOM 5560 C C . GLY B 1 302 ? -17.65992 -33.43203 32.81669 1.000 28.20399 295 GLY B C 1
ATOM 5561 O O . GLY B 1 302 ? -18.35495 -34.12357 32.06672 1.000 22.91874 295 GLY B O 1
ATOM 5562 N N . GLY B 1 303 ? -17.77988 -32.10774 32.88846 1.000 27.17724 296 GLY B N 1
ATOM 5563 C CA . GLY B 1 303 ? -18.69652 -31.37600 32.04622 1.000 25.24118 296 GLY B CA 1
ATOM 5564 C C . GLY B 1 303 ? -18.16963 -31.20529 30.63791 1.000 26.37342 296 GLY B C 1
ATOM 5565 O O . GLY B 1 303 ? -17.11319 -31.71600 30.26406 1.000 33.83691 296 GLY B O 1
ATOM 5566 N N . LEU B 1 304 ? -18.93784 -30.46713 29.83955 1.000 19.10501 297 LEU B N 1
ATOM 5567 C CA . LEU B 1 304 ? -18.54690 -30.20835 28.46058 1.000 24.37040 297 LEU B CA 1
ATOM 5568 C C . LEU B 1 304 ? -17.21297 -29.47453 28.42140 1.000 28.51831 297 LEU B C 1
ATOM 5569 O O . LEU B 1 304 ? -16.99910 -28.50660 29.15785 1.000 29.25100 297 LEU B O 1
ATOM 5574 N N . GLN B 1 305 ? -16.30666 -29.94836 27.56383 1.000 37.37290 298 GLN B N 1
ATOM 5575 C CA . GLN B 1 305 ? -14.93555 -29.43884 27.52019 1.000 21.05737 298 GLN B CA 1
ATOM 5576 C C . GLN B 1 305 ? -14.88076 -28.23430 26.58534 1.000 24.62655 298 GLN B C 1
ATOM 5577 O O . GLN B 1 305 ? -14.42505 -28.30485 25.44213 1.000 24.51151 298 GLN B O 1
ATOM 5583 N N . PHE B 1 306 ? -15.35751 -27.10265 27.09713 1.000 24.06864 299 PHE B N 1
ATOM 5584 C CA . PHE B 1 306 ? -15.27218 -25.82884 26.40217 1.000 18.68656 299 PHE B CA 1
ATOM 5585 C C . PHE B 1 306 ? -14.67269 -24.79013 27.33818 1.000 25.04519 299 PHE B C 1
ATOM 5586 O O . PHE B 1 306 ? -14.72870 -24.92013 28.56391 1.000 21.23736 299 PHE B O 1
ATOM 5594 N N . THR B 1 307 ? -14.08781 -23.75092 26.74059 1.000 16.63357 300 THR B N 1
ATOM 5595 C CA . THR B 1 307 ? -13.50811 -22.67678 27.53913 1.000 23.55989 300 THR B CA 1
ATOM 5596 C C . THR B 1 307 ? -14.59294 -21.79398 28.14422 1.000 15.77249 300 THR B C 1
ATOM 5597 O O . THR B 1 307 ? -14.45780 -21.32334 29.27970 1.000 11.87184 300 THR B O 1
ATOM 5601 N N . TYR B 1 308 ? -15.68073 -21.56908 27.40673 1.000 16.24250 301 TYR B N 1
ATOM 5602 C CA . TYR B 1 308 ? -16.75875 -20.71366 27.88405 1.000 16.65789 301 TYR B CA 1
ATOM 5603 C C . TYR B 1 308 ? -17.63747 -21.39354 28.92894 1.000 18.84013 301 TYR B C 1
ATOM 5604 O O . TYR B 1 308 ? -18.38708 -20.70310 29.62722 1.000 12.67587 301 TYR B O 1
ATOM 5613 N N . ILE B 1 309 ? -17.56889 -22.72066 29.05417 1.000 9.47994 302 ILE B N 1
ATOM 5614 C CA . ILE B 1 309 ? -18.25604 -23.38936 30.15547 1.000 10.73617 302 ILE B CA 1
ATOM 5615 C C . ILE B 1 309 ? -17.42719 -23.29169 31.42945 1.000 14.94299 302 ILE B C 1
ATOM 5616 O O . ILE B 1 309 ? -17.96902 -23.10808 32.52575 1.000 21.52343 302 ILE B O 1
ATOM 5621 N N . SER B 1 310 ? -16.10246 -23.40330 31.30490 1.000 16.39073 303 SER B N 1
ATOM 5622 C CA . SER B 1 310 ? -15.22864 -23.11211 32.43536 1.000 13.32987 303 SER B CA 1
ATOM 5623 C C . SER B 1 310 ? -15.35848 -21.65447 32.86076 1.000 24.00252 303 SER B C 1
ATOM 5624 O O . SER B 1 310 ? -15.29880 -21.34038 34.05498 1.000 13.34514 303 SER B O 1
ATOM 5627 N N . LEU B 1 311 ? -15.54291 -20.74885 31.89550 1.000 18.13848 304 LEU B N 1
ATOM 5628 C CA . LEU B 1 311 ? -15.75451 -19.34445 32.23245 1.000 25.96808 304 LEU B CA 1
ATOM 5629 C C . LEU B 1 311 ? -17.06019 -19.15205 32.99176 1.000 13.89431 304 LEU B C 1
ATOM 5630 O O . LEU B 1 311 ? -17.11325 -18.38854 33.96301 1.000 16.54450 304 LEU B O 1
ATOM 5635 N N . ASP B 1 312 ? -18.12541 -19.83300 32.56200 1.000 12.66894 305 ASP B N 1
ATOM 5636 C CA . ASP B 1 312 ? -19.37921 -19.77567 33.30389 1.000 14.58210 305 ASP B CA 1
ATOM 5637 C C . ASP B 1 312 ? -19.23217 -20.39001 34.68707 1.000 16.18994 305 ASP B C 1
ATOM 5638 O O . ASP B 1 312 ? -19.93325 -19.98697 35.62149 1.000 21.60515 305 ASP B O 1
ATOM 5643 N N . ASP B 1 313 ? -18.33054 -21.36443 34.83620 1.000 18.44392 306 ASP B N 1
ATOM 5644 C CA . ASP B 1 313 ? -18.05691 -21.92497 36.15486 1.000 15.11773 306 ASP B CA 1
ATOM 5645 C C . ASP B 1 313 ? -17.50543 -20.86295 37.09628 1.000 23.81935 306 ASP B C 1
ATOM 5646 O O . ASP B 1 313 ? -17.88986 -20.80247 38.27061 1.000 18.31627 306 ASP B O 1
ATOM 5651 N N . TYR B 1 314 ? -16.60030 -20.01641 36.59748 1.000 21.19397 307 TYR B N 1
ATOM 5652 C CA . TYR B 1 314 ? -16.12803 -18.88742 37.39112 1.000 20.95904 307 TYR B CA 1
ATOM 5653 C C . TYR B 1 314 ? -17.28591 -17.98730 37.79935 1.000 24.36650 307 TYR B C 1
ATOM 5654 O O . TYR B 1 314 ? -17.31318 -17.46625 38.92019 1.000 19.47131 307 TYR B O 1
ATOM 5663 N N . ARG B 1 315 ? -18.25380 -17.79487 36.89975 1.000 31.26053 308 ARG B N 1
ATOM 5664 C CA . ARG B 1 315 ? -19.40121 -16.95041 37.21338 1.000 19.44231 308 ARG B CA 1
ATOM 5665 C C . ARG B 1 315 ? -20.23220 -17.54585 38.34191 1.000 10.00150 308 ARG B C 1
ATOM 5666 O O . ARG B 1 315 ? -20.74657 -16.81319 39.19486 1.000 14.20513 308 ARG B O 1
ATOM 5674 N N . ILE B 1 316 ? -20.37381 -18.87364 38.36525 1.000 9.52915 309 ILE B N 1
ATOM 5675 C CA . ILE B 1 316 ? -21.10518 -19.52366 39.45070 1.000 9.84186 309 ILE B CA 1
ATOM 5676 C C . ILE B 1 316 ? -20.42734 -19.24452 40.78536 1.000 10.10116 309 ILE B C 1
ATOM 5677 O O . ILE B 1 316 ? -21.05971 -18.77339 41.73734 1.000 10.32511 309 ILE B O 1
ATOM 5682 N N . VAL B 1 317 ? -19.12385 -19.52273 40.87071 1.000 11.52192 310 VAL B N 1
ATOM 5683 C CA . VAL B 1 317 ? -18.42791 -19.39623 42.14656 1.000 8.38212 310 VAL B CA 1
ATOM 5684 C C . VAL B 1 317 ? -18.22848 -17.93256 42.52269 1.000 13.58791 310 VAL B C 1
ATOM 5685 O O . VAL B 1 317 ? -18.21401 -17.59167 43.71135 1.000 20.02190 310 VAL B O 1
ATOM 5689 N N . ARG B 1 318 ? -18.07942 -17.04235 41.53664 1.000 18.96985 311 ARG B N 1
ATOM 5690 C CA . ARG B 1 318 ? -17.97049 -15.62182 41.85475 1.000 19.26494 311 ARG B CA 1
ATOM 5691 C C . ARG B 1 318 ? -19.28441 -15.07652 42.39440 1.000 18.60395 311 ARG B C 1
ATOM 5692 O O . ARG B 1 318 ? -19.28247 -14.13647 43.19763 1.000 22.81544 311 ARG B O 1
ATOM 5700 N N . ASP B 1 319 ? -20.41030 -15.65536 41.97192 1.000 8.34543 312 ASP B N 1
ATOM 5701 C CA . ASP B 1 319 ? -21.70579 -15.24021 42.49121 1.000 10.61225 312 ASP B CA 1
ATOM 5702 C C . ASP B 1 319 ? -21.94795 -15.74075 43.90878 1.000 24.37026 312 ASP B C 1
ATOM 5703 O O . ASP B 1 319 ? -22.83872 -15.22521 44.59037 1.000 30.79750 312 ASP B O 1
ATOM 5708 N N . GLU B 1 320 ? -21.18589 -16.73209 44.36709 1.000 21.73533 313 GLU B N 1
ATOM 5709 C CA . GLU B 1 320 ? -21.34170 -17.22690 45.72877 1.000 21.73100 313 GLU B CA 1
ATOM 5710 C C . GLU B 1 320 ? -20.39932 -16.53595 46.70608 1.000 24.95801 313 GLU B C 1
ATOM 5711 O O . GLU B 1 320 ? -20.80312 -16.20448 47.82572 1.000 25.25292 313 GLU B O 1
ATOM 5717 N N . LEU B 1 321 ? -19.14931 -16.30576 46.30144 1.000 38.72659 314 LEU B N 1
ATOM 5718 C CA . LEU B 1 321 ? -18.16807 -15.72321 47.20837 1.000 18.72041 314 LEU B CA 1
ATOM 5719 C C . LEU B 1 321 ? -18.30745 -14.21108 47.32697 1.000 29.94379 314 LEU B C 1
ATOM 5720 O O . LEU B 1 321 ? -17.98361 -13.64710 48.37793 1.000 24.95531 314 LEU B O 1
ATOM 5725 N N . LEU B 1 322 ? -18.77869 -13.53816 46.27841 1.000 19.72066 315 LEU B N 1
ATOM 5726 C CA . LEU B 1 322 ? -18.79073 -12.08239 46.24723 1.000 12.36172 315 LEU B CA 1
ATOM 5727 C C . LEU B 1 322 ? -20.19666 -11.48879 46.25395 1.000 23.73163 315 LEU B C 1
ATOM 5728 O O . LEU B 1 322 ? -20.34570 -10.27829 46.05480 1.000 19.09814 315 LEU B O 1
ATOM 5733 N N . GLY B 1 323 ? -21.22519 -12.29711 46.47732 1.000 26.47079 316 GLY B N 1
ATOM 5734 C CA . GLY B 1 323 ? -22.54261 -11.78769 46.80757 1.000 39.64699 316 GLY B CA 1
ATOM 5735 C C . GLY B 1 323 ? -23.56037 -12.00641 45.69962 1.000 33.67635 316 GLY B C 1
ATOM 5736 O O . GLY B 1 323 ? -23.27548 -12.57618 44.64504 1.000 38.35893 316 GLY B O 1
ATOM 5737 N N . GLU B 1 324 ? -24.77184 -11.50993 45.98152 1.000 37.84670 317 GLU B N 1
ATOM 5738 C CA . GLU B 1 324 ? -25.95486 -11.65192 45.12396 1.000 48.98558 317 GLU B CA 1
ATOM 5739 C C . GLU B 1 324 ? -26.45686 -13.09525 45.10048 1.000 56.39054 317 GLU B C 1
ATOM 5740 O O . GLU B 1 324 ? -26.89053 -13.60296 44.06625 1.000 57.33831 317 GLU B O 1
ATOM 5746 N N . GLY B 1 325 ? -26.40972 -13.75760 46.24954 1.000 28.29099 318 GLY B N 1
ATOM 5747 C CA . GLY B 1 325 ? -26.94126 -15.09877 46.34114 1.000 8.80809 318 GLY B CA 1
ATOM 5748 C C . GLY B 1 325 ? -26.19776 -16.10773 45.49357 1.000 23.59141 318 GLY B C 1
ATOM 5749 O O . GLY B 1 325 ? -25.06657 -16.47966 45.81759 1.000 26.01873 318 GLY B O 1
ATOM 5750 N N . LYS B 1 326 ? -26.80294 -16.54649 44.39237 1.000 27.34130 319 LYS B N 1
ATOM 5751 C CA . LYS B 1 326 ? -26.32008 -17.76569 43.75505 1.000 17.05291 319 LYS B CA 1
ATOM 5752 C C . LYS B 1 326 ? -26.76930 -17.84921 42.30616 1.000 52.43164 319 LYS B C 1
ATOM 5753 O O . LYS B 1 326 ? -27.97193 -17.81957 42.02335 1.000 30.92456 319 LYS B O 1
ATOM 5759 N N . ARG B 1 327 ? -25.80452 -17.95503 41.39913 1.000 42.29263 320 ARG B N 1
ATOM 5760 C CA . ARG B 1 327 ? -26.03241 -18.51703 40.08012 1.000 22.24388 320 ARG B CA 1
ATOM 5761 C C . ARG B 1 327 ? -25.79456 -20.02378 40.14373 1.000 21.35655 320 ARG B C 1
ATOM 5762 O O . ARG B 1 327 ? -25.27446 -20.55220 41.12873 1.000 24.58329 320 ARG B O 1
ATOM 5770 N N . SER B 1 328 ? -26.18043 -20.72459 39.08118 1.000 16.55979 321 SER B N 1
ATOM 5771 C CA . SER B 1 328 ? -26.10661 -22.17771 39.10109 1.000 15.72336 321 SER B CA 1
ATOM 5772 C C . SER B 1 328 ? -25.82586 -22.70163 37.70187 1.000 18.04549 321 SER B C 1
ATOM 5773 O O . SER B 1 328 ? -26.01943 -22.00185 36.70514 1.000 23.40383 321 SER B O 1
ATOM 5776 N N . THR B 1 329 ? -25.35291 -23.95012 37.63863 1.000 13.21672 322 THR B N 1
ATOM 5777 C CA . THR B 1 329 ? -25.26006 -24.62445 36.34943 1.000 20.65538 322 THR B CA 1
ATOM 5778 C C . THR B 1 329 ? -26.63445 -24.99041 35.80797 1.000 23.46455 322 THR B C 1
ATOM 5779 O O . THR B 1 329 ? -26.76585 -25.24978 34.60710 1.000 20.15272 322 THR B O 1
ATOM 5783 N N . ASP B 1 330 ? -27.65897 -25.01522 36.66545 1.000 19.84439 323 ASP B N 1
ATOM 5784 C CA . ASP B 1 330 ? -29.03250 -25.15223 36.19921 1.000 32.15732 323 ASP B CA 1
ATOM 5785 C C . ASP B 1 330 ? -29.49400 -23.94558 35.39322 1.000 34.76815 323 ASP B C 1
ATOM 5786 O O . ASP B 1 330 ? -30.58331 -23.99048 34.81422 1.000 25.24191 323 ASP B O 1
ATOM 5791 N N . ASP B 1 331 ? -28.70663 -22.86910 35.35622 1.000 26.23077 324 ASP B N 1
ATOM 5792 C CA . ASP B 1 331 ? -29.02023 -21.71047 34.53142 1.000 21.37477 324 ASP B CA 1
ATOM 5793 C C . ASP B 1 331 ? -28.61328 -21.89516 33.07683 1.000 22.86955 324 ASP B C 1
ATOM 5794 O O . ASP B 1 331 ? -28.92895 -21.03402 32.24902 1.000 15.70811 324 ASP B O 1
ATOM 5799 N N . ARG B 1 332 ? -27.92849 -22.98725 32.74813 1.000 22.00357 325 ARG B N 1
ATOM 5800 C CA . ARG B 1 332 ? -27.40560 -23.18526 31.40390 1.000 21.70924 325 ARG B CA 1
ATOM 5801 C C . ARG B 1 332 ? -28.48031 -23.75592 30.48825 1.000 18.49872 325 ARG B C 1
ATOM 5802 O O . ARG B 1 332 ? -29.13967 -24.74181 30.82891 1.000 20.13769 325 ARG B O 1
ATOM 5810 N N . LYS B 1 333 ? -28.65067 -23.13752 29.32255 1.000 7.75801 326 LYS B N 1
ATOM 5811 C CA . LYS B 1 333 ? -29.57289 -23.64778 28.32133 1.000 14.51186 326 LYS B CA 1
ATOM 5812 C C . LYS B 1 333 ? -29.06935 -23.25783 26.94025 1.000 14.73952 326 LYS B C 1
ATOM 5813 O O . LYS B 1 333 ? -28.44994 -22.20468 26.76387 1.000 11.89496 326 LYS B O 1
ATOM 5819 N N . ASN B 1 334 ? -29.33659 -24.12918 25.96864 1.000 11.93647 327 ASN B N 1
ATOM 5820 C CA . ASN B 1 334 ? -28.93877 -23.93618 24.57486 1.000 14.45638 327 ASN B CA 1
ATOM 5821 C C . ASN B 1 334 ? -27.45849 -23.56916 24.46922 1.000 22.17041 327 ASN B C 1
ATOM 5822 O O . ASN B 1 334 ? -27.07838 -22.51793 23.94946 1.000 19.56996 327 ASN B O 1
ATOM 5827 N N . VAL B 1 335 ? -26.62159 -24.46685 24.97803 1.000 25.04592 328 VAL B N 1
ATOM 5828 C CA . VAL B 1 335 ? -25.17423 -24.27496 24.95956 1.000 15.01947 328 VAL B CA 1
ATOM 5829 C C . VAL B 1 335 ? -24.66270 -24.48918 23.53934 1.000 28.33479 328 VAL B C 1
ATOM 5830 O O . VAL B 1 335 ? -24.82181 -25.58566 22.98356 1.000 17.59970 328 VAL B O 1
ATOM 5834 N N . PRO B 1 336 ? -24.05005 -23.48661 22.91602 1.000 13.66470 329 PRO B N 1
ATOM 5835 C CA . PRO B 1 336 ? -23.56414 -23.64262 21.54429 1.000 19.62651 329 PRO B CA 1
ATOM 5836 C C . PRO B 1 336 ? -22.14489 -24.19246 21.48908 1.000 17.13726 329 PRO B C 1
ATOM 5837 O O . PRO B 1 336 ? -21.38029 -24.13175 22.45370 1.000 21.28166 329 PRO B O 1
ATOM 5841 N N . TYR B 1 337 ? -21.80633 -24.73848 20.32253 1.000 10.01931 330 TYR B N 1
ATOM 5842 C CA . TYR B 1 337 ? -20.46313 -25.23908 20.07065 1.000 15.72632 330 TYR B CA 1
ATOM 5843 C C . TYR B 1 337 ? -20.15709 -25.10349 18.58693 1.000 16.46028 330 TYR B C 1
ATOM 5844 O O . TYR B 1 337 ? -21.05650 -24.92628 17.76144 1.000 15.52639 330 TYR B O 1
ATOM 5853 N N . SER B 1 338 ? -18.86985 -25.18870 18.25445 1.000 9.96572 331 SER B N 1
ATOM 5854 C CA . SER B 1 338 ? -18.42022 -25.00791 16.88194 1.000 10.29404 331 SER B CA 1
ATOM 5855 C C . SER B 1 338 ? -17.24815 -25.92953 16.57792 1.000 16.22549 331 SER B C 1
ATOM 5856 O O . SER B 1 338 ? -16.35493 -26.11297 17.41017 1.000 14.15637 331 SER B O 1
ATOM 5859 N N . VAL B 1 339 ? -17.25817 -26.49720 15.37425 1.000 27.21911 332 VAL B N 1
ATOM 5860 C CA . VAL B 1 339 ? -16.18939 -27.35373 14.87114 1.000 15.40583 332 VAL B CA 1
ATOM 5861 C C . VAL B 1 339 ? -15.40723 -26.53748 13.85379 1.000 19.76752 332 VAL B C 1
ATOM 5862 O O . VAL B 1 339 ? -15.92845 -26.20051 12.78432 1.000 29.42595 332 VAL B O 1
ATOM 5866 N N . PHE B 1 340 ? -14.15249 -26.22636 14.17320 1.000 26.57664 333 PHE B N 1
ATOM 5867 C CA . PHE B 1 340 ? -13.39209 -25.23634 13.40931 1.000 32.34628 333 PHE B CA 1
ATOM 5868 C C . PHE B 1 340 ? -12.67687 -25.89538 12.22874 1.000 27.99570 333 PHE B C 1
ATOM 5869 O O . PHE B 1 340 ? -11.45025 -25.99906 12.16381 1.000 19.25422 333 PHE B O 1
ATOM 5877 N N . MET B 1 341 ? -13.48907 -26.33441 11.26929 1.000 15.95712 334 MET B N 1
ATOM 5878 C CA . MET B 1 341 ? -12.97663 -26.75778 9.97394 1.000 12.03524 334 MET B CA 1
ATOM 5879 C C . MET B 1 341 ? -12.88860 -25.57063 9.02922 1.000 24.97832 334 MET B C 1
ATOM 5880 O O . MET B 1 341 ? -12.71889 -24.42423 9.45765 1.000 30.41716 334 MET B O 1
ATOM 5885 N N . THR B 1 342 ? -13.02105 -25.85335 7.73518 1.000 13.41986 335 THR B N 1
ATOM 5886 C CA . THR B 1 342 ? -13.17886 -24.82837 6.70704 1.000 11.23632 335 THR B CA 1
ATOM 5887 C C . THR B 1 342 ? -14.16365 -25.38620 5.68754 1.000 14.78309 335 THR B C 1
ATOM 5888 O O . THR B 1 342 ? -13.79589 -26.24242 4.86666 1.000 41.88219 335 THR B O 1
ATOM 5892 N N . PRO B 1 343 ? -15.43103 -24.94565 5.71733 1.000 20.22566 336 PRO B N 1
ATOM 5893 C CA . PRO B 1 343 ? -15.98563 -23.94879 6.63891 1.000 12.13500 336 PRO B CA 1
ATOM 5894 C C . PRO B 1 343 ? -16.38657 -24.53790 7.99220 1.000 16.56397 336 PRO B C 1
ATOM 5895 O O . PRO B 1 343 ? -16.73972 -25.71414 8.06614 1.000 21.31423 336 PRO B O 1
ATOM 5899 N N . PRO B 1 344 ? -16.32782 -23.72619 9.04556 1.000 24.74801 337 PRO B N 1
ATOM 5900 C CA . PRO B 1 344 ? -16.61250 -24.24132 10.39075 1.000 18.17885 337 PRO B CA 1
ATOM 5901 C C . PRO B 1 344 ? -18.07637 -24.61759 10.57969 1.000 9.50269 337 PRO B C 1
ATOM 5902 O O . PRO B 1 344 ? -18.97949 -24.05095 9.96010 1.000 16.92693 337 PRO B O 1
ATOM 5906 N N . LEU B 1 345 ? -18.29798 -25.59244 11.46264 1.000 11.42885 338 LEU B N 1
ATOM 5907 C CA . LEU B 1 345 ? -19.62243 -26.12467 11.77342 1.000 8.69422 338 LEU B CA 1
ATOM 5908 C C . LEU B 1 345 ? -20.02039 -25.64934 13.16531 1.000 12.55154 338 LEU B C 1
ATOM 5909 O O . LEU B 1 345 ? -19.44260 -26.09045 14.16321 1.000 19.66862 338 LEU B O 1
ATOM 5914 N N . SER B 1 346 ? -21.01352 -24.76794 13.23224 1.000 13.35025 339 SER B N 1
ATOM 5915 C CA . SER B 1 346 ? -21.51415 -24.23481 14.49017 1.000 13.46417 339 SER B CA 1
ATOM 5916 C C . SER B 1 346 ? -22.93039 -24.73559 14.74124 1.000 11.79509 339 SER B C 1
ATOM 5917 O O . SER B 1 346 ? -23.71202 -24.92773 13.80555 1.000 11.46354 339 SER B O 1
ATOM 5920 N N . ARG B 1 347 ? -23.26063 -24.94115 16.01559 1.000 10.01127 340 ARG B N 1
ATOM 5921 C CA . ARG B 1 347 ? -24.50090 -25.61818 16.36320 1.000 9.27858 340 ARG B CA 1
ATOM 5922 C C . ARG B 1 347 ? -25.04328 -25.10459 17.68932 1.000 15.42479 340 ARG B C 1
ATOM 5923 O O . ARG B 1 347 ? -24.28812 -24.69853 18.57635 1.000 17.48978 340 ARG B O 1
ATOM 5931 N N . VAL B 1 348 ? -26.37083 -25.13372 17.80643 1.000 11.89353 341 VAL B N 1
ATOM 5932 C CA . VAL B 1 348 ? -27.06267 -24.86096 19.06073 1.000 11.62057 341 VAL B CA 1
ATOM 5933 C C . VAL B 1 348 ? -28.41145 -25.55771 18.98261 1.000 13.11090 341 VAL B C 1
ATOM 5934 O O . VAL B 1 348 ? -28.96620 -25.74173 17.89653 1.000 23.44881 341 VAL B O 1
ATOM 5938 N N . GLY B 1 349 ? -28.93217 -25.96353 20.13619 1.000 10.91568 342 GLY B N 1
ATOM 5939 C CA . GLY B 1 349 ? -30.19763 -26.66545 20.15060 1.000 12.60052 342 GLY B CA 1
ATOM 5940 C C . GLY B 1 349 ? -30.05979 -28.09116 19.63739 1.000 15.14448 342 GLY B C 1
ATOM 5941 O O . GLY B 1 349 ? -28.96459 -28.61869 19.44378 1.000 15.08481 342 GLY B O 1
ATOM 5942 N N . MET B 1 350 ? -31.21192 -28.71327 19.40848 1.000 18.37989 343 MET B N 1
ATOM 5943 C CA . MET B 1 350 ? -31.24462 -30.11265 19.01304 1.000 27.31909 343 MET B CA 1
ATOM 5944 C C . MET B 1 350 ? -31.11023 -30.26381 17.50362 1.000 28.36752 343 MET B C 1
ATOM 5945 O O . MET B 1 350 ? -31.43681 -29.35808 16.73150 1.000 17.90592 343 MET B O 1
ATOM 5950 N N . THR B 1 351 ? -30.61533 -31.42916 17.09454 1.000 23.35254 344 THR B N 1
ATOM 5951 C CA . THR B 1 351 ? -30.52609 -31.77685 15.68797 1.000 17.48719 344 THR B CA 1
ATOM 5952 C C . THR B 1 351 ? -31.91326 -32.09259 15.13290 1.000 26.94576 344 THR B C 1
ATOM 5953 O O . THR B 1 351 ? -32.90548 -32.17266 15.86316 1.000 40.29758 344 THR B O 1
ATOM 5957 N N . GLU B 1 352 ? -31.97768 -32.27317 13.81160 1.000 28.50031 345 GLU B N 1
ATOM 5958 C CA . GLU B 1 352 ? -33.22517 -32.72431 13.20699 1.000 21.16815 345 GLU B CA 1
ATOM 5959 C C . GLU B 1 352 ? -33.58332 -34.12736 13.67310 1.000 25.12102 345 GLU B C 1
ATOM 5960 O O . GLU B 1 352 ? -34.76671 -34.44340 13.83315 1.000 27.48538 345 GLU B O 1
ATOM 5966 N N . GLU B 1 353 ? -32.57617 -34.97271 13.90957 1.000 20.88264 346 GLU B N 1
ATOM 5967 C CA . GLU B 1 353 ? -32.82901 -36.32365 14.40174 1.000 20.03268 346 GLU B CA 1
ATOM 5968 C C . GLU B 1 353 ? -33.62409 -36.29535 15.70149 1.000 19.92981 346 GLU B C 1
ATOM 5969 O O . GLU B 1 353 ? -34.63550 -36.99280 15.83960 1.000 24.49623 346 GLU B O 1
ATOM 5975 N N . GLN B 1 354 ? -33.18450 -35.48301 16.66630 1.000 17.16160 347 GLN B N 1
ATOM 5976 C CA . GLN B 1 354 ? -33.89152 -35.40284 17.94077 1.000 20.31322 347 GLN B CA 1
ATOM 5977 C C . GLN B 1 354 ? -35.24074 -34.71232 17.78461 1.000 19.67044 347 GLN B C 1
ATOM 5978 O O . GLN B 1 354 ? -36.21904 -35.09782 18.43494 1.000 34.36240 347 GLN B O 1
ATOM 5984 N N . ALA B 1 355 ? -35.31272 -33.68747 16.93133 1.000 28.82071 348 ALA B N 1
ATOM 5985 C CA . ALA B 1 355 ? -36.57438 -32.98363 16.72958 1.000 18.12609 348 ALA B CA 1
ATOM 5986 C C . ALA B 1 355 ? -37.61744 -33.87545 16.06919 1.000 22.90967 348 ALA B C 1
ATOM 5987 O O . ALA B 1 355 ? -38.81065 -33.75402 16.36923 1.000 19.57817 348 ALA B O 1
ATOM 5989 N N . ARG B 1 356 ? -37.19347 -34.76938 15.17146 1.000 21.48554 349 ARG B N 1
ATOM 5990 C CA . ARG B 1 356 ? -38.12190 -35.73817 14.59549 1.000 29.46746 349 ARG B CA 1
ATOM 5991 C C . ARG B 1 356 ? -38.69814 -36.64379 15.67610 1.000 22.51133 349 ARG B C 1
ATOM 5992 O O . ARG B 1 356 ? -39.91682 -36.83029 15.76602 1.000 33.02937 349 ARG B O 1
ATOM 6000 N N . GLU B 1 357 ? -37.82633 -37.20895 16.51474 1.000 17.55204 350 GLU B N 1
ATOM 6001 C CA . GLU B 1 357 ? -38.25794 -38.18850 17.50597 1.000 24.96438 350 GLU B CA 1
ATOM 6002 C C . GLU B 1 357 ? -39.16179 -37.56747 18.56302 1.000 28.11798 350 GLU B C 1
ATOM 6003 O O . GLU B 1 357 ? -39.98611 -38.26737 19.16229 1.000 24.07309 350 GLU B O 1
ATOM 6009 N N . SER B 1 358 ? -39.04351 -36.25592 18.78660 1.000 25.28244 351 SER B N 1
ATOM 6010 C CA . SER B 1 358 ? -39.79311 -35.61324 19.86156 1.000 32.08094 351 SER B CA 1
ATOM 6011 C C . SER B 1 358 ? -41.29870 -35.73696 19.66459 1.000 26.23951 351 SER B C 1
ATOM 6012 O O . SER B 1 358 ? -42.05051 -35.77781 20.64556 1.000 24.17868 351 SER B O 1
ATOM 6015 N N . GLY B 1 359 ? -41.75705 -35.80910 18.41816 1.000 26.72216 352 GLY B N 1
ATOM 6016 C CA . GLY B 1 359 ? -43.17330 -35.82020 18.12991 1.000 43.07086 352 GLY B CA 1
ATOM 6017 C C . GLY B 1 359 ? -43.79945 -34.45246 17.97949 1.000 35.05819 352 GLY B C 1
ATOM 6018 O O . GLY B 1 359 ? -45.00719 -34.36661 17.72069 1.000 31.70407 352 GLY B O 1
ATOM 6019 N N . ALA B 1 360 ? -43.02342 -33.38350 18.13474 1.000 25.62760 353 ALA B N 1
ATOM 6020 C CA . ALA B 1 360 ? -43.54945 -32.04075 17.96896 1.000 32.01245 353 ALA B CA 1
ATOM 6021 C C . ALA B 1 360 ? -43.87365 -31.77430 16.50070 1.000 25.68803 353 ALA B C 1
ATOM 6022 O O . ALA B 1 360 ? -43.46248 -32.50730 15.59644 1.000 26.64460 353 ALA B O 1
ATOM 6024 N N . ASP B 1 361 ? -44.63233 -30.70611 16.27035 1.000 28.38054 354 ASP B N 1
ATOM 6025 C CA . ASP B 1 361 ? -44.96973 -30.26485 14.91885 1.000 43.24862 354 ASP B CA 1
ATOM 6026 C C . ASP B 1 361 ? -43.86287 -29.32760 14.45467 1.000 36.46763 354 ASP B C 1
ATOM 6027 O O . ASP B 1 361 ? -43.87857 -28.13135 14.75460 1.000 27.55178 354 ASP B O 1
ATOM 6032 N N . ILE B 1 362 ? -42.89555 -29.87063 13.72209 1.000 37.28766 355 ILE B N 1
ATOM 6033 C CA . ILE B 1 362 ? -41.69060 -29.13589 13.37111 1.000 22.43313 355 ILE B CA 1
ATOM 6034 C C . ILE B 1 362 ? -41.67119 -28.84711 11.87682 1.000 22.00770 355 ILE B C 1
ATOM 6035 O O . ILE B 1 362 ? -42.34390 -29.49735 11.07086 1.000 33.58284 355 ILE B O 1
ATOM 6040 N N . GLN B 1 363 ? -40.87522 -27.84435 11.51442 1.000 31.02972 356 GLN B N 1
ATOM 6041 C CA . GLN B 1 363 ? -40.62229 -27.47333 10.12870 1.000 19.75048 356 GLN B CA 1
ATOM 6042 C C . GLN B 1 363 ? -39.12687 -27.24442 9.98201 1.000 23.59368 356 GLN B C 1
ATOM 6043 O O . GLN B 1 363 ? -38.55075 -26.42836 10.70855 1.000 36.25240 356 GLN B O 1
ATOM 6049 N N . VAL B 1 364 ? -38.49898 -27.96714 9.06009 1.000 16.93876 357 VAL B N 1
ATOM 6050 C CA . VAL B 1 364 ? -37.05337 -27.92119 8.87140 1.000 14.62507 357 VAL B CA 1
ATOM 6051 C C . VAL B 1 364 ? -36.77544 -27.17887 7.57264 1.000 15.85304 357 VAL B C 1
ATOM 6052 O O . VAL B 1 364 ? -37.11766 -27.65979 6.48538 1.000 37.81557 357 VAL B O 1
ATOM 6056 N N . VAL B 1 365 ? -36.15107 -26.00922 7.68122 1.000 23.59409 358 VAL B N 1
ATOM 6057 C CA . VAL B 1 365 ? -35.79690 -25.19263 6.52621 1.000 29.38445 358 VAL B CA 1
ATOM 6058 C C . VAL B 1 365 ? -34.32416 -25.40057 6.20938 1.000 35.38963 358 VAL B C 1
ATOM 6059 O O . VAL B 1 365 ? -33.49653 -25.57022 7.11387 1.000 33.58727 358 VAL B O 1
ATOM 6063 N N . THR B 1 366 ? -33.99586 -25.39292 4.91982 1.000 36.17163 359 THR B N 1
ATOM 6064 C CA . THR B 1 366 ? -32.64610 -25.66467 4.44559 1.000 23.15956 359 THR B CA 1
ATOM 6065 C C . THR B 1 366 ? -32.25119 -24.60143 3.43343 1.000 26.72603 359 THR B C 1
ATOM 6066 O O . THR B 1 366 ? -33.01649 -24.30652 2.51004 1.000 35.72445 359 THR B O 1
ATOM 6070 N N . LEU B 1 367 ? -31.06496 -24.03017 3.60563 1.000 14.35738 360 LEU B N 1
ATOM 6071 C CA . LEU B 1 367 ? -30.53715 -23.02932 2.67981 1.000 16.09671 360 LEU B CA 1
ATOM 6072 C C . LEU B 1 367 ? -29.10194 -23.37704 2.31772 1.000 17.98513 360 LEU B C 1
ATOM 6073 O O . LEU B 1 367 ? -28.21824 -23.33684 3.19927 1.000 24.42564 360 LEU B O 1
ATOM 6078 N N . PRO B 1 368 ? -28.82071 -23.71765 1.06169 1.000 16.46786 361 PRO B N 1
ATOM 6079 C CA . PRO B 1 368 ? -27.42954 -23.94505 0.65961 1.000 20.31752 361 PRO B CA 1
ATOM 6080 C C . PRO B 1 368 ? -26.61721 -22.66487 0.77690 1.000 18.45541 361 PRO B C 1
ATOM 6081 O O . PRO B 1 368 ? -27.11564 -21.56173 0.54438 1.000 26.37512 361 PRO B O 1
ATOM 6085 N N . VAL B 1 369 ? -25.34731 -22.82504 1.15404 1.000 28.92438 362 VAL B N 1
ATOM 6086 C CA . VAL B 1 369 ? -24.47815 -21.66684 1.33163 1.000 17.79395 362 VAL B CA 1
ATOM 6087 C C . VAL B 1 369 ? -24.17910 -21.01015 -0.01122 1.000 19.18439 362 VAL B C 1
ATOM 6088 O O . VAL B 1 369 ? -23.94370 -19.79596 -0.08062 1.000 12.24160 362 VAL B O 1
ATOM 6092 N N . ALA B 1 370 ? -24.23190 -21.78138 -1.10171 1.000 24.10058 363 ALA B N 1
ATOM 6093 C CA . ALA B 1 370 ? -24.06454 -21.21729 -2.43692 1.000 35.79704 363 ALA B CA 1
ATOM 6094 C C . ALA B 1 370 ? -25.05276 -20.09311 -2.72512 1.000 24.65969 363 ALA B C 1
ATOM 6095 O O . ALA B 1 370 ? -24.84909 -19.32951 -3.67551 1.000 39.40900 363 ALA B O 1
ATOM 6097 N N . ALA B 1 371 ? -26.11407 -19.97330 -1.93007 1.000 16.34149 364 ALA B N 1
ATOM 6098 C CA . ALA B 1 371 ? -27.09240 -18.90488 -2.07184 1.000 12.63655 364 ALA B CA 1
ATOM 6099 C C . ALA B 1 371 ? -26.78973 -17.69503 -1.19565 1.000 13.38311 364 ALA B C 1
ATOM 6100 O O . ALA B 1 371 ? -27.57912 -16.74511 -1.18692 1.000 15.74472 364 ALA B O 1
ATOM 6102 N N . ILE B 1 372 ? -25.67996 -17.70262 -0.46215 1.000 10.76206 365 ILE B N 1
ATOM 6103 C CA . ILE B 1 372 ? -25.29860 -16.59283 0.40708 1.000 31.40949 365 ILE B CA 1
ATOM 6104 C C . ILE B 1 372 ? -24.24510 -15.76785 -0.32911 1.000 21.42064 365 ILE B C 1
ATOM 6105 O O . ILE B 1 372 ? -23.09405 -16.22003 -0.44723 1.000 19.64640 365 ILE B O 1
ATOM 6110 N N . PRO B 1 373 ? -24.57959 -14.57411 -0.82720 1.000 14.84432 366 PRO B N 1
ATOM 6111 C CA . PRO B 1 373 ? -23.60990 -13.81984 -1.63956 1.000 14.13687 366 PRO B CA 1
ATOM 6112 C C . PRO B 1 373 ? -22.32378 -13.47840 -0.90878 1.000 22.16896 366 PRO B C 1
ATOM 6113 O O . PRO B 1 373 ? -21.27712 -13.34746 -1.55511 1.000 32.45313 366 PRO B O 1
ATOM 6117 N N . ARG B 1 374 ? -22.36230 -13.33043 0.41732 1.000 34.86828 367 ARG B N 1
ATOM 6118 C CA . ARG B 1 374 ? -21.13908 -13.02390 1.15198 1.000 15.98064 367 ARG B CA 1
ATOM 6119 C C . ARG B 1 374 ? -20.18258 -14.21064 1.17035 1.000 19.98740 367 ARG B C 1
ATOM 6120 O O . ARG B 1 374 ? -18.96184 -14.02075 1.22988 1.000 20.88876 367 ARG B O 1
ATOM 6128 N N . ALA B 1 375 ? -20.71045 -15.43597 1.11807 1.000 27.31068 368 ALA B N 1
ATOM 6129 C CA . ALA B 1 375 ? -19.84176 -16.60214 1.00944 1.000 10.61869 368 ALA B CA 1
ATOM 6130 C C . ALA B 1 375 ? -19.09079 -16.61360 -0.31436 1.000 14.38137 368 ALA B C 1
ATOM 6131 O O . ALA B 1 375 ? -17.94718 -17.07827 -0.37349 1.000 20.50936 368 ALA B O 1
ATOM 6133 N N . ARG B 1 376 ? -19.71429 -16.11175 -1.38302 1.000 13.90043 369 ARG B N 1
ATOM 6134 C CA . ARG B 1 376 ? -19.00176 -15.95265 -2.64524 1.000 25.94528 369 ARG B CA 1
ATOM 6135 C C . ARG B 1 376 ? -17.99360 -14.81423 -2.57504 1.000 27.10102 369 ARG B C 1
ATOM 6136 O O . ARG B 1 376 ? -16.94044 -14.87856 -3.21920 1.000 24.33255 369 ARG B O 1
ATOM 6144 N N . VAL B 1 377 ? -18.29863 -13.76868 -1.80223 1.000 15.17333 370 VAL B N 1
ATOM 6145 C CA . VAL B 1 377 ? -17.36810 -12.66437 -1.60938 1.000 12.42724 370 VAL B CA 1
ATOM 6146 C C . VAL B 1 377 ? -16.07487 -13.13876 -0.95557 1.000 22.38396 370 VAL B C 1
ATOM 6147 O O . VAL B 1 377 ? -15.02045 -12.52208 -1.14504 1.000 33.00645 370 VAL B O 1
ATOM 6151 N N . MET B 1 378 ? -16.11943 -14.24859 -0.21828 1.000 19.97221 371 MET B N 1
ATOM 6152 C CA . MET B 1 378 ? -14.95984 -14.76043 0.50022 1.000 16.98662 371 MET B CA 1
ATOM 6153 C C . MET B 1 378 ? -14.36274 -16.00963 -0.13952 1.000 20.80666 371 MET B C 1
ATOM 6154 O O . MET B 1 378 ? -13.48417 -16.63747 0.46155 1.000 21.63006 371 MET B O 1
ATOM 6159 N N . ASN B 1 379 ? -14.82078 -16.38706 -1.33633 1.000 21.97350 372 ASN B N 1
ATOM 6160 C CA . ASN B 1 379 ? -14.29254 -17.54515 -2.06738 1.000 29.70963 372 ASN B CA 1
ATOM 6161 C C . ASN B 1 379 ? -14.40456 -18.83523 -1.25318 1.000 22.33201 372 ASN B C 1
ATOM 6162 O O . ASN B 1 379 ? -13.45286 -19.61257 -1.15884 1.000 33.58201 372 ASN B O 1
ATOM 6167 N N . ASP B 1 380 ? -15.58215 -19.07227 -0.65286 1.000 18.96381 373 ASP B N 1
ATOM 6168 C CA . ASP B 1 380 ? -15.83001 -20.32696 0.07324 1.000 17.69764 373 ASP B CA 1
ATOM 6169 C C . ASP B 1 380 ? -17.34850 -20.50783 0.18282 1.000 19.47686 373 ASP B C 1
ATOM 6170 O O . ASP B 1 380 ? -17.97129 -20.26206 1.21837 1.000 36.98034 373 ASP B O 1
ATOM 6175 N N . THR B 1 381 ? -17.95059 -20.94411 -0.92226 1.000 15.60830 374 THR B N 1
ATOM 6176 C CA . THR B 1 381 ? -19.38345 -21.20066 -0.97904 1.000 13.19026 374 THR B CA 1
ATOM 6177 C C . THR B 1 381 ? -19.73526 -22.62713 -0.58038 1.000 17.09642 374 THR B C 1
ATOM 6178 O O . THR B 1 381 ? -20.74348 -23.16588 -1.05227 1.000 37.88201 374 THR B O 1
ATOM 6182 N N . ARG B 1 382 ? -18.92583 -23.25792 0.26614 1.000 20.72178 375 ARG B N 1
ATOM 6183 C CA . ARG B 1 382 ? -19.20899 -24.59976 0.75289 1.000 27.77776 375 ARG B CA 1
ATOM 6184 C C . ARG B 1 382 ? -20.05065 -24.54493 2.02464 1.000 15.17797 375 ARG B C 1
ATOM 6185 O O . ARG B 1 382 ? -20.06347 -23.54913 2.75189 1.000 15.07433 375 ARG B O 1
ATOM 6193 N N . GLY B 1 383 ? -20.75363 -25.63582 2.28714 1.000 16.74759 376 GLY B N 1
ATOM 6194 C CA . GLY B 1 383 ? -21.54525 -25.77523 3.49105 1.000 14.15186 376 GLY B CA 1
ATOM 6195 C C . GLY B 1 383 ? -23.03140 -25.63494 3.21701 1.000 12.40221 376 GLY B C 1
ATOM 6196 O O . GLY B 1 383 ? -23.49064 -25.61168 2.07195 1.000 20.19827 376 GLY B O 1
ATOM 6197 N N . VAL B 1 384 ? -23.78941 -25.53199 4.30867 1.000 20.49794 377 VAL B N 1
ATOM 6198 C CA . VAL B 1 384 ? -25.24481 -25.47009 4.23885 1.000 23.04853 377 VAL B CA 1
ATOM 6199 C C . VAL B 1 384 ? -25.75373 -24.86236 5.53663 1.000 14.12995 377 VAL B C 1
ATOM 6200 O O . VAL B 1 384 ? -25.07537 -24.89563 6.56483 1.000 13.56392 377 VAL B O 1
ATOM 6204 N N . LEU B 1 385 ? -26.95134 -24.28635 5.48404 1.000 12.47585 378 LEU B N 1
ATOM 6205 C CA . LEU B 1 385 ? -27.65004 -23.79103 6.66013 1.000 14.51390 378 LEU B CA 1
ATOM 6206 C C . LEU B 1 385 ? -28.94157 -24.57381 6.83876 1.000 26.27762 378 LEU B C 1
ATOM 6207 O O . LEU B 1 385 ? -29.62724 -24.88857 5.86064 1.000 18.82316 378 LEU B O 1
ATOM 6212 N N . LYS B 1 386 ? -29.26817 -24.89246 8.08781 1.000 12.65958 379 LYS B N 1
ATOM 6213 C CA . LYS B 1 386 ? -30.53725 -25.53790 8.38381 1.000 14.50404 379 LYS B CA 1
ATOM 6214 C C . LYS B 1 386 ? -30.89237 -25.27402 9.83784 1.000 13.58180 379 LYS B C 1
ATOM 6215 O O . LYS B 1 386 ? -30.01482 -25.24886 10.70428 1.000 12.21968 379 LYS B O 1
ATOM 6221 N N . ALA B 1 387 ? -32.17999 -25.05689 10.08853 1.000 13.98479 380 ALA B N 1
ATOM 6222 C CA . ALA B 1 387 ? -32.69230 -24.87586 11.43580 1.000 29.39423 380 ALA B CA 1
ATOM 6223 C C . ALA B 1 387 ? -34.05832 -25.53694 11.52644 1.000 33.30356 380 ALA B C 1
ATOM 6224 O O . ALA B 1 387 ? -34.65237 -25.92939 10.51837 1.000 19.48417 380 ALA B O 1
ATOM 6226 N N . ILE B 1 388 ? -34.55357 -25.66475 12.75280 1.000 12.83552 381 ILE B N 1
ATOM 6227 C CA . ILE B 1 388 ? -35.78963 -26.38290 13.03289 1.000 18.70770 381 ILE B CA 1
ATOM 6228 C C . ILE B 1 388 ? -36.73663 -25.43451 13.75054 1.000 18.27888 381 ILE B C 1
ATOM 6229 O O . ILE B 1 388 ? -36.38883 -24.87446 14.79763 1.000 23.53243 381 ILE B O 1
ATOM 6234 N N . VAL B 1 389 ? -37.92849 -25.25740 13.18826 1.000 21.37030 382 VAL B N 1
ATOM 6235 C CA . VAL B 1 389 ? -38.95532 -24.38430 13.74111 1.000 18.40063 382 VAL B CA 1
ATOM 6236 C C . VAL B 1 389 ? -40.05959 -25.25491 14.32082 1.000 20.56186 382 VAL B C 1
ATOM 6237 O O . VAL B 1 389 ? -40.48536 -26.22879 13.68861 1.000 31.40635 382 VAL B O 1
ATOM 6241 N N . ASP B 1 390 ? -40.51033 -24.91719 15.52589 1.000 24.43029 383 ASP B N 1
ATOM 6242 C CA . ASP B 1 390 ? -41.64736 -25.58498 16.14739 1.000 26.33677 383 ASP B CA 1
ATOM 6243 C C . ASP B 1 390 ? -42.91161 -24.80470 15.80486 1.000 34.07303 383 ASP B C 1
ATOM 6244 O O . ASP B 1 390 ? -43.00100 -23.60508 16.08688 1.000 31.45344 383 ASP B O 1
ATOM 6249 N N . ASN B 1 391 ? -43.89027 -25.48942 15.20844 1.000 38.69302 384 ASN B N 1
ATOM 6250 C CA . ASN B 1 391 ? -45.03780 -24.80198 14.62454 1.000 31.21870 384 ASN B CA 1
ATOM 6251 C C . ASN B 1 391 ? -46.04598 -24.33751 15.66809 1.000 26.41570 384 ASN B C 1
ATOM 6252 O O . ASN B 1 391 ? -46.71969 -23.32350 15.45610 1.000 32.06653 384 ASN B O 1
ATOM 6257 N N . LYS B 1 392 ? -46.17489 -25.05486 16.78662 1.000 29.06309 385 LYS B N 1
ATOM 6258 C CA . LYS B 1 392 ? -47.15148 -24.65904 17.79668 1.000 28.43266 385 LYS B CA 1
ATOM 6259 C C . LYS B 1 392 ? -46.74363 -23.37095 18.50243 1.000 34.61211 385 LYS B C 1
ATOM 6260 O O . LYS B 1 392 ? -47.60699 -22.55788 18.85241 1.000 33.56647 385 LYS B O 1
ATOM 6266 N N . THR B 1 393 ? -45.44221 -23.15477 18.69990 1.000 32.46845 386 THR B N 1
ATOM 6267 C CA . THR B 1 393 ? -44.95208 -22.01629 19.46354 1.000 48.43210 386 THR B CA 1
ATOM 6268 C C . THR B 1 393 ? -44.22162 -20.97486 18.62668 1.000 42.61151 386 THR B C 1
ATOM 6269 O O . THR B 1 393 ? -43.92963 -19.89110 19.14551 1.000 35.92881 386 THR B O 1
ATOM 6273 N N . GLN B 1 394 ? -43.91390 -21.27141 17.36244 1.000 39.50071 387 GLN B N 1
ATOM 6274 C CA . GLN B 1 394 ? -43.11681 -20.43494 16.46568 1.000 42.94854 387 GLN B CA 1
ATOM 6275 C C . GLN B 1 394 ? -41.67247 -20.28482 16.92760 1.000 34.01260 387 GLN B C 1
ATOM 6276 O O . GLN B 1 394 ? -40.92523 -19.48787 16.34718 1.000 38.64245 387 GLN B O 1
ATOM 6282 N N . ARG B 1 395 ? -41.25281 -21.03093 17.94672 1.000 40.13957 388 ARG B N 1
ATOM 6283 C CA . ARG B 1 395 ? -39.88718 -20.96024 18.43976 1.000 34.48536 388 ARG B CA 1
ATOM 6284 C C . ARG B 1 395 ? -38.96561 -21.84408 17.60094 1.000 31.01285 388 ARG B C 1
ATOM 6285 O O . ARG B 1 395 ? -39.40589 -22.69073 16.81839 1.000 35.67180 388 ARG B O 1
ATOM 6293 N N . MET B 1 396 ? -37.66411 -21.63792 17.77574 1.000 19.80070 389 MET B N 1
ATOM 6294 C CA . MET B 1 396 ? -36.64602 -22.43048 17.09986 1.000 24.97441 389 MET B CA 1
ATOM 6295 C C . MET B 1 396 ? -36.06030 -23.43945 18.07830 1.000 18.10975 389 MET B C 1
ATOM 6296 O O . MET B 1 396 ? -35.72187 -23.08724 19.21271 1.000 13.95363 389 MET B O 1
ATOM 6301 N N . LEU B 1 397 ? -35.94629 -24.69237 17.63794 1.000 13.77370 390 LEU B N 1
ATOM 6302 C CA . LEU B 1 397 ? -35.44975 -25.76194 18.49238 1.000 14.76971 390 LEU B CA 1
ATOM 6303 C C . LEU B 1 397 ? -33.96931 -26.05144 18.29753 1.000 23.34960 390 LEU B C 1
ATOM 6304 O O . LEU B 1 397 ? -33.33200 -26.58124 19.21465 1.000 26.61930 390 LEU B O 1
ATOM 6309 N N . GLY B 1 398 ? -33.41264 -25.71934 17.14296 1.000 24.84137 391 GLY B N 1
ATOM 6310 C CA . GLY B 1 398 ? -32.00744 -25.96461 16.90037 1.000 14.50158 391 GLY B CA 1
ATOM 6311 C C . GLY B 1 398 ? -31.60342 -25.40840 15.55322 1.000 21.08524 391 GLY B C 1
ATOM 6312 O O . GLY B 1 398 ? -32.44676 -25.06989 14.71599 1.000 22.07209 391 GLY B O 1
ATOM 6313 N N . ALA B 1 399 ? -30.28897 -25.31969 15.36057 1.000 19.01570 392 ALA B N 1
ATOM 6314 C CA . ALA B 1 399 ? -29.73410 -24.80806 14.11750 1.000 14.45671 392 ALA B CA 1
ATOM 6315 C C . ALA B 1 399 ? -28.43814 -25.54300 13.80644 1.000 8.62672 392 ALA B C 1
ATOM 6316 O O . ALA B 1 399 ? -27.74594 -26.01504 14.71064 1.000 16.09880 392 ALA B O 1
ATOM 6318 N N . SER B 1 400 ? -28.12426 -25.63979 12.51516 1.000 14.23037 393 SER B N 1
ATOM 6319 C CA . SER B 1 400 ? -26.87642 -26.22707 12.03152 1.000 15.38201 393 SER B CA 1
ATOM 6320 C C . SER B 1 400 ? -26.28310 -25.24065 11.02855 1.000 12.30476 393 SER B C 1
ATOM 6321 O O . SER B 1 400 ? -26.75146 -25.14766 9.89187 1.000 14.69076 393 SER B O 1
ATOM 6324 N N . LEU B 1 401 ? -25.27209 -24.49410 11.45238 1.000 11.03533 394 LEU B N 1
ATOM 6325 C CA . LEU B 1 401 ? -24.66757 -23.45097 10.63162 1.000 9.78825 394 LEU B CA 1
ATOM 6326 C C . LEU B 1 401 ? -23.30412 -23.94523 10.15986 1.000 17.49439 394 LEU B C 1
ATOM 6327 O O . LEU B 1 401 ? -22.30888 -23.83552 10.88055 1.000 37.37134 394 LEU B O 1
ATOM 6332 N N . LEU B 1 402 ? -23.27399 -24.51341 8.95673 1.000 21.11637 395 LEU B N 1
ATOM 6333 C CA . LEU B 1 402 ? -22.04938 -24.99174 8.32179 1.000 11.02748 395 LEU B CA 1
ATOM 6334 C C . LEU B 1 402 ? -21.67538 -23.96890 7.25638 1.000 23.99207 395 LEU B C 1
ATOM 6335 O O . LEU B 1 402 ? -22.03937 -24.09819 6.08669 1.000 20.74361 395 LEU B O 1
ATOM 6340 N N . CYS B 1 403 ? -20.94846 -22.93726 7.67064 1.000 15.34925 396 CYS B N 1
ATOM 6341 C CA . CYS B 1 403 ? -20.61475 -21.83887 6.77989 1.000 23.83105 396 CYS B CA 1
ATOM 6342 C C . CYS B 1 403 ? -19.33745 -21.17553 7.26748 1.000 31.63247 396 CYS B C 1
ATOM 6343 O O . CYS B 1 403 ? -18.85262 -21.44242 8.36981 1.000 24.72343 396 CYS B O 1
ATOM 6346 N N . VAL B 1 404 ? -18.79039 -20.30234 6.42344 1.000 29.53644 397 VAL B N 1
ATOM 6347 C CA . VAL B 1 404 ? -17.71156 -19.43172 6.86320 1.000 21.84637 397 VAL B CA 1
ATOM 6348 C C . VAL B 1 404 ? -18.26088 -18.45037 7.88883 1.000 33.42615 397 VAL B C 1
ATOM 6349 O O . VAL B 1 404 ? -19.38966 -17.95554 7.75913 1.000 39.77103 397 VAL B O 1
ATOM 6353 N N . ASP B 1 405 ? -17.46870 -18.18081 8.92840 1.000 36.48104 398 ASP B N 1
ATOM 6354 C CA . ASP B 1 405 ? -17.87317 -17.31626 10.03890 1.000 24.69502 398 ASP B CA 1
ATOM 6355 C C . ASP B 1 405 ? -19.09095 -17.86845 10.77574 1.000 33.14305 398 ASP B C 1
ATOM 6356 O O . ASP B 1 405 ? -19.88520 -17.11185 11.34018 1.000 23.90464 398 ASP B O 1
ATOM 6361 N N . SER B 1 406 ? -19.24523 -19.19400 10.78344 1.000 21.92852 399 SER B N 1
ATOM 6362 C CA . SER B 1 406 ? -20.34486 -19.79885 11.52670 1.000 27.23914 399 SER B CA 1
ATOM 6363 C C . SER B 1 406 ? -20.19085 -19.58659 13.02703 1.000 20.24769 399 SER B C 1
ATOM 6364 O O . SER B 1 406 ? -21.19175 -19.51335 13.74873 1.000 14.51895 399 SER B O 1
ATOM 6367 N N . HIS B 1 407 ? -18.95226 -19.48356 13.51221 1.000 12.89869 400 HIS B N 1
ATOM 6368 C CA . HIS B 1 407 ? -18.68177 -19.34434 14.93778 1.000 15.91418 400 HIS B CA 1
ATOM 6369 C C . HIS B 1 407 ? -19.17013 -18.02273 15.51702 1.000 23.26281 400 HIS B C 1
ATOM 6370 O O . HIS B 1 407 ? -19.24265 -17.89777 16.74456 1.000 20.67585 400 HIS B O 1
ATOM 6377 N N . GLU B 1 408 ? -19.50081 -17.04046 14.67929 1.000 29.53780 401 GLU B N 1
ATOM 6378 C CA . GLU B 1 408 ? -19.98951 -15.74863 15.14744 1.000 16.13253 401 GLU B CA 1
ATOM 6379 C C . GLU B 1 408 ? -21.50943 -15.65028 15.11230 1.000 12.00525 401 GLU B C 1
ATOM 6380 O O . GLU B 1 408 ? -22.13443 -15.33011 16.12715 1.000 22.09445 401 GLU B O 1
ATOM 6386 N N . MET B 1 409 ? -22.11952 -15.92706 13.95854 1.000 11.02462 402 MET B N 1
ATOM 6387 C CA . MET B 1 409 ? -23.56192 -15.76928 13.82234 1.000 17.14613 402 MET B CA 1
ATOM 6388 C C . MET B 1 409 ? -24.34428 -16.81965 14.60022 1.000 21.14866 402 MET B C 1
ATOM 6389 O O . MET B 1 409 ? -25.54587 -16.63620 14.82056 1.000 20.76261 402 MET B O 1
ATOM 6394 N N . ILE B 1 410 ? -23.70032 -17.91383 15.01622 1.000 14.65022 403 ILE B N 1
ATOM 6395 C CA . ILE B 1 410 ? -24.38585 -18.89426 15.85349 1.000 9.97650 403 ILE B CA 1
ATOM 6396 C C . ILE B 1 410 ? -24.76512 -18.27631 17.19167 1.000 21.49857 403 ILE B C 1
ATOM 6397 O O . ILE B 1 410 ? -25.74502 -18.69108 17.82269 1.000 20.19055 403 ILE B O 1
ATOM 6402 N N . ASN B 1 411 ? -24.00984 -17.27098 17.64197 1.000 12.92565 404 ASN B N 1
ATOM 6403 C CA . ASN B 1 411 ? -24.37835 -16.54589 18.84939 1.000 8.23890 404 ASN B CA 1
ATOM 6404 C C . ASN B 1 411 ? -25.62723 -15.69728 18.64790 1.000 20.99607 404 ASN B C 1
ATOM 6405 O O . ASN B 1 411 ? -26.30084 -15.36838 19.62961 1.000 19.21481 404 ASN B O 1
ATOM 6410 N N . ILE B 1 412 ? -25.94804 -15.33379 17.40304 1.000 37.31687 405 ILE B N 1
ATOM 6411 C CA . ILE B 1 412 ? -27.20019 -14.63217 17.13398 1.000 30.40714 405 ILE B CA 1
ATOM 6412 C C . ILE B 1 412 ? -28.38205 -15.57860 17.29400 1.000 18.46737 405 ILE B C 1
ATOM 6413 O O . ILE B 1 412 ? -29.41470 -15.21455 17.86890 1.000 22.38409 405 ILE B O 1
ATOM 6418 N N . VAL B 1 413 ? -28.25279 -16.80482 16.78288 1.000 21.76471 406 VAL B N 1
ATOM 6419 C CA . VAL B 1 413 ? -29.33101 -17.78147 16.89861 1.000 15.78472 406 VAL B CA 1
ATOM 6420 C C . VAL B 1 413 ? -29.55778 -18.15728 18.35698 1.000 11.60202 406 VAL B C 1
ATOM 6421 O O . VAL B 1 413 ? -30.70217 -18.27741 18.81051 1.000 25.57380 406 VAL B O 1
ATOM 6425 N N . LYS B 1 414 ? -28.47417 -18.34470 19.11476 1.000 12.46228 407 LYS B N 1
ATOM 6426 C CA . LYS B 1 414 ? -28.60378 -18.66541 20.53200 1.000 12.58894 407 LYS B CA 1
ATOM 6427 C C . LYS B 1 414 ? -29.26518 -17.53197 21.30243 1.000 21.04977 407 LYS B C 1
ATOM 6428 O O . LYS B 1 414 ? -29.91895 -17.77239 22.32434 1.000 16.84786 407 LYS B O 1
ATOM 6434 N N . MET B 1 415 ? -29.11408 -16.29693 20.82207 1.000 18.67542 408 MET B N 1
ATOM 6435 C CA . MET B 1 415 ? -29.68334 -15.14148 21.50629 1.000 22.41323 408 MET B CA 1
ATOM 6436 C C . MET B 1 415 ? -31.19916 -15.25880 21.62671 1.000 28.44663 408 MET B C 1
ATOM 6437 O O . MET B 1 415 ? -31.74896 -15.28279 22.73375 1.000 23.42770 408 MET B O 1
ATOM 6442 N N . VAL B 1 416 ? -31.89498 -15.33655 20.48900 1.000 12.57493 409 VAL B N 1
ATOM 6443 C CA . VAL B 1 416 ? -33.35244 -15.34430 20.51568 1.000 20.01722 409 VAL B CA 1
ATOM 6444 C C . VAL B 1 416 ? -33.91020 -16.65961 21.04578 1.000 25.79777 409 VAL B C 1
ATOM 6445 O O . VAL B 1 416 ? -35.06142 -16.69972 21.49563 1.000 24.54258 409 VAL B O 1
ATOM 6449 N N . MET B 1 417 ? -33.12898 -17.74251 21.00999 1.000 18.97098 410 MET B N 1
ATOM 6450 C CA . MET B 1 417 ? -33.59666 -18.99489 21.59588 1.000 20.04637 410 MET B CA 1
ATOM 6451 C C . MET B 1 417 ? -33.61539 -18.91256 23.11666 1.000 18.72093 410 MET B C 1
ATOM 6452 O O . MET B 1 417 ? -34.53222 -19.43472 23.76172 1.000 37.01459 410 MET B O 1
ATOM 6457 N N . ASP B 1 418 ? -32.61456 -18.25489 23.70642 1.000 18.34982 411 ASP B N 1
ATOM 6458 C CA . ASP B 1 418 ? -32.61037 -18.05840 25.15185 1.000 20.08408 411 ASP B CA 1
ATOM 6459 C C . ASP B 1 418 ? -33.73237 -17.12211 25.58301 1.000 24.25348 411 ASP B C 1
ATOM 6460 O O . ASP B 1 418 ? -34.37755 -17.34985 26.61309 1.000 27.39127 411 ASP B O 1
ATOM 6465 N N . ALA B 1 419 ? -33.98358 -16.06927 24.80603 1.000 24.29768 412 ALA B N 1
ATOM 6466 C CA . ALA B 1 419 ? -35.02031 -15.09644 25.12545 1.000 21.66139 412 ALA B CA 1
ATOM 6467 C C . ALA B 1 419 ? -36.41756 -15.55647 24.72842 1.000 26.48657 412 ALA B C 1
ATOM 6468 O O . ALA B 1 419 ? -37.37310 -14.79174 24.90091 1.000 21.57794 412 ALA B O 1
ATOM 6470 N N . GLY B 1 420 ? -36.56114 -16.77055 24.20058 1.000 22.35024 413 GLY B N 1
ATOM 6471 C CA . GLY B 1 420 ? -37.87073 -17.28879 23.85833 1.000 23.83230 413 GLY B CA 1
ATOM 6472 C C . GLY B 1 420 ? -38.58180 -16.56018 22.74261 1.000 22.99448 413 GLY B C 1
ATOM 6473 O O . GLY B 1 420 ? -39.81106 -16.62105 22.66247 1.000 43.07633 413 GLY B O 1
ATOM 6474 N N . LEU B 1 421 ? -37.84657 -15.87041 21.87783 1.000 17.97412 414 LEU B N 1
ATOM 6475 C CA . LEU B 1 421 ? -38.45135 -15.15550 20.76671 1.000 27.76035 414 LEU B CA 1
ATOM 6476 C C . LEU B 1 421 ? -38.67871 -16.10150 19.58688 1.000 24.57642 414 LEU B C 1
ATOM 6477 O O . LEU B 1 421 ? -37.97168 -17.10229 19.44085 1.000 22.32256 414 LEU B O 1
ATOM 6482 N N . PRO B 1 422 ? -39.66274 -15.81721 18.73774 1.000 22.08281 415 PRO B N 1
ATOM 6483 C CA . PRO B 1 422 ? -39.94806 -16.70964 17.60983 1.000 21.74510 415 PRO B CA 1
ATOM 6484 C C . PRO B 1 422 ? -38.92031 -16.55428 16.49465 1.000 30.72696 415 PRO B C 1
ATOM 6485 O O . PRO B 1 422 ? -38.04047 -15.69278 16.52698 1.000 26.78015 415 PRO B O 1
ATOM 6489 N N . TYR B 1 423 ? -39.04970 -17.42772 15.49152 1.000 33.65963 416 TYR B N 1
ATOM 6490 C CA . TYR B 1 423 ? -38.17714 -17.36453 14.32485 1.000 28.12387 416 TYR B CA 1
ATOM 6491 C C . TYR B 1 423 ? -38.39506 -16.09748 13.51118 1.000 26.43313 416 TYR B C 1
ATOM 6492 O O . TYR B 1 423 ? -37.51747 -15.72032 12.72750 1.000 22.96772 416 TYR B O 1
ATOM 6501 N N . SER B 1 424 ? -39.54719 -15.44243 13.67157 1.000 27.96414 417 SER B N 1
ATOM 6502 C CA . SER B 1 424 ? -39.83923 -14.23345 12.91209 1.000 30.77731 417 SER B CA 1
ATOM 6503 C C . SER B 1 424 ? -38.85287 -13.11107 13.20613 1.000 31.01201 417 SER B C 1
ATOM 6504 O O . SER B 1 424 ? -38.67523 -12.22262 12.36554 1.000 34.34201 417 SER B O 1
ATOM 6507 N N . ILE B 1 425 ? -38.20678 -13.13315 14.37428 1.000 22.17201 418 ILE B N 1
ATOM 6508 C CA . ILE B 1 425 ? -37.26014 -12.07711 14.72550 1.000 17.85994 418 ILE B CA 1
ATOM 6509 C C . ILE B 1 425 ? -36.07929 -12.08119 13.76203 1.000 25.87929 418 ILE B C 1
ATOM 6510 O O . ILE B 1 425 ? -35.66916 -11.03327 13.24848 1.000 35.28546 418 ILE B O 1
ATOM 6515 N N . LEU B 1 426 ? -35.52064 -13.26258 13.49373 1.000 24.54705 419 LEU B N 1
ATOM 6516 C CA . LEU B 1 426 ? -34.38456 -13.36020 12.58675 1.000 27.51532 419 LEU B CA 1
ATOM 6517 C C . LEU B 1 426 ? -34.79703 -13.30101 11.12202 1.000 22.34834 419 LEU B C 1
ATOM 6518 O O . LEU B 1 426 ? -33.95938 -12.98909 10.26873 1.000 22.31152 419 LEU B O 1
ATOM 6523 N N . ARG B 1 427 ? -36.06448 -13.58462 10.81380 1.000 23.16943 420 ARG B N 1
ATOM 6524 C CA . ARG B 1 427 ? -36.54372 -13.49014 9.44010 1.000 26.04806 420 ARG B CA 1
ATOM 6525 C C . ARG B 1 427 ? -36.69198 -12.04569 8.97640 1.000 25.16908 420 ARG B C 1
ATOM 6526 O O . ARG B 1 427 ? -36.62534 -11.78455 7.77015 1.000 25.67410 420 ARG B O 1
ATOM 6534 N N . ASP B 1 428 ? -36.87112 -11.10143 9.90080 1.000 21.53413 421 ASP B N 1
ATOM 6535 C CA . ASP B 1 428 ? -37.17039 -9.72198 9.54558 1.000 23.90954 421 ASP B CA 1
ATOM 6536 C C . ASP B 1 428 ? -36.14975 -8.71298 10.05254 1.000 22.17875 421 ASP B C 1
ATOM 6537 O O . ASP B 1 428 ? -36.34373 -7.50933 9.84517 1.000 21.82123 421 ASP B O 1
ATOM 6542 N N . GLN B 1 429 ? -35.07388 -9.15372 10.69790 1.000 19.57579 422 GLN B N 1
ATOM 6543 C CA . GLN B 1 429 ? -34.11047 -8.21611 11.25386 1.000 15.19481 422 GLN B CA 1
ATOM 6544 C C . GLN B 1 429 ? -33.28778 -7.56058 10.15102 1.000 25.93852 422 GLN B C 1
ATOM 6545 O O . GLN B 1 429 ? -32.97904 -8.17067 9.12326 1.000 26.27345 422 GLN B O 1
ATOM 6551 N N . ILE B 1 430 ? -32.93346 -6.29760 10.37600 1.000 25.77834 423 ILE B N 1
ATOM 6552 C CA . ILE B 1 430 ? -32.14298 -5.52253 9.42578 1.000 30.52195 423 ILE B CA 1
ATOM 6553 C C . ILE B 1 430 ? -30.67308 -5.77383 9.74764 1.000 26.33354 423 ILE B C 1
ATOM 6554 O O . ILE B 1 430 ? -30.08602 -5.11488 10.60699 1.000 28.98989 423 ILE B O 1
ATOM 6559 N N . PHE B 1 431 ? -30.07689 -6.73052 9.04262 1.000 26.85308 424 PHE B N 1
ATOM 6560 C CA . PHE B 1 431 ? -28.69719 -7.13028 9.26999 1.000 22.40666 424 PHE B CA 1
ATOM 6561 C C . PHE B 1 431 ? -27.74282 -6.31370 8.40493 1.000 25.32199 424 PHE B C 1
ATOM 6562 O O . PHE B 1 431 ? -28.13755 -5.68257 7.42161 1.000 23.30674 424 PHE B O 1
ATOM 6570 N N . THR B 1 432 ? -26.46723 -6.34383 8.78341 1.000 24.82574 425 THR B N 1
ATOM 6571 C CA . THR B 1 432 ? -25.43150 -5.69865 7.99214 1.000 21.27627 425 THR B CA 1
ATOM 6572 C C . THR B 1 432 ? -25.23803 -6.44030 6.67026 1.000 31.94990 425 THR B C 1
ATOM 6573 O O . THR B 1 432 ? -25.54543 -7.62836 6.54194 1.000 23.57008 425 THR B O 1
ATOM 6577 N N . HIS B 1 433 ? -24.72328 -5.71610 5.67356 1.000 29.77106 426 HIS B N 1
ATOM 6578 C CA . HIS B 1 433 ? -24.61241 -6.23973 4.32018 1.000 32.30739 426 HIS B CA 1
ATOM 6579 C C . HIS B 1 433 ? -23.37129 -5.66623 3.65026 1.000 22.55938 426 HIS B C 1
ATOM 6580 O O . HIS B 1 433 ? -23.14184 -4.44987 3.74334 1.000 24.51275 426 HIS B O 1
ATOM 6587 N N . PRO B 1 434 ? -22.55828 -6.49749 2.98052 1.000 20.83010 427 PRO B N 1
ATOM 6588 C CA . PRO B 1 434 ? -22.74782 -7.94872 2.88988 1.000 24.50723 427 PRO B CA 1
ATOM 6589 C C . PRO B 1 434 ? -22.25222 -8.66971 4.13763 1.000 23.41016 427 PRO B C 1
ATOM 6590 O O . PRO B 1 434 ? -21.18627 -8.33639 4.65668 1.000 24.74837 427 PRO B O 1
ATOM 6594 N N . SER B 1 435 ? -23.02188 -9.64731 4.60963 1.000 27.12214 428 SER B N 1
ATOM 6595 C CA . SER B 1 435 ? -22.67887 -10.39480 5.80851 1.000 22.46895 428 SER B CA 1
ATOM 6596 C C . SER B 1 435 ? -23.10384 -11.84376 5.63663 1.000 14.93545 428 SER B C 1
ATOM 6597 O O . SER B 1 435 ? -23.81671 -12.20333 4.69614 1.000 18.59353 428 SER B O 1
ATOM 6600 N N . MET B 1 436 ? -22.63603 -12.68307 6.55558 1.000 14.44155 429 MET B N 1
ATOM 6601 C CA . MET B 1 436 ? -23.13193 -14.04630 6.65853 1.000 23.97495 429 MET B CA 1
ATOM 6602 C C . MET B 1 436 ? -24.28728 -14.15682 7.64092 1.000 14.99096 429 MET B C 1
ATOM 6603 O O . MET B 1 436 ? -25.11614 -15.06542 7.51569 1.000 30.67936 429 MET B O 1
ATOM 6608 N N . SER B 1 437 ? -24.36236 -13.24248 8.61090 1.000 11.85770 430 SER B N 1
ATOM 6609 C CA . SER B 1 437 ? -25.48797 -13.23223 9.53668 1.000 14.11438 430 SER B CA 1
ATOM 6610 C C . SER B 1 437 ? -26.77691 -12.81596 8.84255 1.000 13.05189 430 SER B C 1
ATOM 6611 O O . SER B 1 437 ? -27.86482 -13.23026 9.25836 1.000 16.99677 430 SER B O 1
ATOM 6614 N N . GLU B 1 438 ? -26.67523 -12.00434 7.78675 1.000 13.15786 431 GLU B N 1
ATOM 6615 C CA . GLU B 1 438 ? -27.86230 -11.55587 7.06859 1.000 19.29765 431 GLU B CA 1
ATOM 6616 C C . GLU B 1 438 ? -28.58313 -12.69841 6.37079 1.000 14.31194 431 GLU B C 1
ATOM 6617 O O . GLU B 1 438 ? -29.78726 -12.59121 6.11800 1.000 23.27066 431 GLU B O 1
ATOM 6623 N N . SER B 1 439 ? -27.87941 -13.78828 6.05414 1.000 10.41027 432 SER B N 1
ATOM 6624 C CA . SER B 1 439 ? -28.52410 -14.91882 5.39932 1.000 20.13514 432 SER B CA 1
ATOM 6625 C C . SER B 1 439 ? -29.60595 -15.54107 6.26904 1.000 28.43930 432 SER B C 1
ATOM 6626 O O . SER B 1 439 ? -30.44896 -16.28312 5.75347 1.000 32.67750 432 SER B O 1
ATOM 6629 N N . LEU B 1 440 ? -29.60185 -15.25559 7.57455 1.000 21.74446 433 LEU B N 1
ATOM 6630 C CA . LEU B 1 440 ? -30.71229 -15.65903 8.42753 1.000 21.30164 433 LEU B CA 1
ATOM 6631 C C . LEU B 1 440 ? -32.02177 -15.01191 7.99546 1.000 23.05056 433 LEU B C 1
ATOM 6632 O O . LEU B 1 440 ? -33.09389 -15.53375 8.31889 1.000 34.32201 433 LEU B O 1
ATOM 6637 N N . ASN B 1 441 ? -31.95942 -13.88589 7.27860 1.000 25.85791 434 ASN B N 1
ATOM 6638 C CA . ASN B 1 441 ? -33.15724 -13.34316 6.64492 1.000 22.83912 434 ASN B CA 1
ATOM 6639 C C . ASN B 1 441 ? -33.69386 -14.30798 5.59614 1.000 29.25726 434 ASN B C 1
ATOM 6640 O O . ASN B 1 441 ? -34.89893 -14.57834 5.53746 1.000 18.96341 434 ASN B O 1
ATOM 6645 N N . ASP B 1 442 ? -32.80355 -14.84194 4.75750 1.000 31.99859 435 ASP B N 1
ATOM 6646 C CA . ASP B 1 442 ? -33.21731 -15.75768 3.70196 1.000 21.16264 435 ASP B CA 1
ATOM 6647 C C . ASP B 1 442 ? -33.44720 -17.17149 4.22141 1.000 25.80692 435 ASP B C 1
ATOM 6648 O O . ASP B 1 442 ? -34.22078 -17.92613 3.62151 1.000 25.43368 435 ASP B O 1
ATOM 6653 N N . LEU B 1 443 ? -32.79927 -17.54735 5.32741 1.000 19.48004 436 LEU B N 1
ATOM 6654 C CA . LEU B 1 443 ? -32.93037 -18.91337 5.82735 1.000 15.62841 436 LEU B CA 1
ATOM 6655 C C . LEU B 1 443 ? -34.31145 -19.16174 6.42208 1.000 20.22144 436 LEU B C 1
ATOM 6656 O O . LEU B 1 443 ? -34.92286 -20.20594 6.16675 1.000 31.58922 436 LEU B O 1
ATOM 6661 N N . PHE B 1 444 ? -34.81604 -18.22342 7.22109 1.000 16.90364 437 PHE B N 1
ATOM 6662 C CA . PHE B 1 444 ? -36.11131 -18.36845 7.86939 1.000 28.14490 437 PHE B CA 1
ATOM 6663 C C . PHE B 1 444 ? -37.23962 -17.71988 7.07887 1.000 26.42403 437 PHE B C 1
ATOM 6664 O O . PHE B 1 444 ? -38.37645 -17.67280 7.56092 1.000 22.88547 437 PHE B O 1
ATOM 6672 N N . SER B 1 445 ? -36.95419 -17.22954 5.87121 1.000 20.62495 438 SER B N 1
ATOM 6673 C CA . SER B 1 445 ? -38.02689 -16.90740 4.94131 1.000 27.51510 438 SER B CA 1
ATOM 6674 C C . SER B 1 445 ? -38.62327 -18.16423 4.32787 1.000 25.43646 438 SER B C 1
ATOM 6675 O O . SER B 1 445 ? -39.75877 -18.12747 3.84205 1.000 35.47599 438 SER B O 1
ATOM 6678 N N . LEU B 1 446 ? -37.88869 -19.27541 4.36033 1.000 29.60786 439 LEU B N 1
ATOM 6679 C CA . LEU B 1 446 ? -38.34073 -20.55469 3.83106 1.000 48.24502 439 LEU B CA 1
ATOM 6680 C C . LEU B 1 446 ? -39.32820 -21.26223 4.75010 1.000 38.62930 439 LEU B C 1
ATOM 6681 O O . LEU B 1 446 ? -39.63095 -22.43766 4.51942 1.000 39.93545 439 LEU B O 1
ATOM 6686 N N . VAL B 1 447 ? -39.82841 -20.58536 5.77734 1.000 35.61201 440 VAL B N 1
ATOM 6687 C CA . VAL B 1 447 ? -40.77964 -21.17349 6.71142 1.000 35.74166 440 VAL B CA 1
ATOM 6688 C C . VAL B 1 447 ? -42.19037 -20.91036 6.20376 1.000 37.86596 440 VAL B C 1
ATOM 6689 O O . VAL B 1 447 ? -42.54698 -19.76737 5.89284 1.000 46.35868 440 VAL B O 1
ATOM 6693 N N . LYS B 1 448 ? -42.99184 -21.96718 6.11777 1.000 47.17162 441 LYS B N 1
ATOM 6694 C CA . LYS B 1 448 ? -44.36358 -21.85982 5.63306 1.000 44.94562 441 LYS B CA 1
ATOM 6695 C C . LYS B 1 448 ? -45.29074 -21.34028 6.72903 1.000 55.78391 441 LYS B C 1
ATOM 6696 O O . LYS B 1 448 ? -45.02193 -21.51085 7.91884 1.000 39.82923 441 LYS B O 1
ATOM 6703 N N . MET C 1 8 ? -31.44086 -39.99480 24.79907 1.000 39.20572 1 MET C N 1
ATOM 6704 C CA . MET C 1 8 ? -31.84650 -41.35659 24.47320 1.000 54.68283 1 MET C CA 1
ATOM 6705 C C . MET C 1 8 ? -32.93310 -41.34039 23.40010 1.000 51.32592 1 MET C C 1
ATOM 6706 O O . MET C 1 8 ? -32.93990 -40.47524 22.52414 1.000 31.29186 1 MET C O 1
ATOM 6711 N N . ASN C 1 9 ? -33.84428 -42.30507 23.46846 1.000 66.04126 2 ASN C N 1
ATOM 6712 C CA . ASN C 1 9 ? -34.99304 -42.35179 22.58026 1.000 58.29000 2 ASN C CA 1
ATOM 6713 C C . ASN C 1 9 ? -36.16643 -41.64062 23.25138 1.000 42.52068 2 ASN C C 1
ATOM 6714 O O . ASN C 1 9 ? -36.00164 -40.92002 24.23935 1.000 46.53251 2 ASN C O 1
ATOM 6719 N N . LYS C 1 10 ? -37.36909 -41.83751 22.72301 1.000 29.89342 3 LYS C N 1
ATOM 6720 C CA . LYS C 1 10 ? -38.56199 -41.23844 23.30038 1.000 33.68934 3 LYS C CA 1
ATOM 6721 C C . LYS C 1 10 ? -39.23397 -42.21658 24.25435 1.000 26.74807 3 LYS C C 1
ATOM 6722 O O . LYS C 1 10 ? -39.25303 -43.42728 24.01395 1.000 29.39364 3 LYS C O 1
ATOM 6728 N N . TYR C 1 11 ? -39.77982 -41.68369 25.33992 1.000 22.09239 4 TYR C N 1
ATOM 6729 C CA . TYR C 1 11 ? -40.49616 -42.47666 26.32491 1.000 24.71093 4 TYR C CA 1
ATOM 6730 C C . TYR C 1 11 ? -41.99796 -42.38779 26.08495 1.000 26.11229 4 TYR C C 1
ATOM 6731 O O . TYR C 1 11 ? -42.50223 -41.44162 25.47629 1.000 28.18445 4 TYR C O 1
ATOM 6740 N N . GLN C 1 12 ? -42.71234 -43.40319 26.56839 1.000 24.58772 5 GLN C N 1
ATOM 6741 C CA . GLN C 1 12 ? -44.16581 -43.38142 26.48272 1.000 14.89330 5 GLN C CA 1
ATOM 6742 C C . GLN C 1 12 ? -44.78160 -42.63573 27.65738 1.000 10.21977 5 GLN C C 1
ATOM 6743 O O . GLN C 1 12 ? -45.88737 -42.09727 27.53634 1.000 36.80747 5 GLN C O 1
ATOM 6749 N N . ALA C 1 13 ? -44.07978 -42.58480 28.78594 1.000 15.36800 6 ALA C N 1
ATOM 6750 C CA . ALA C 1 13 ? -44.49813 -41.80742 29.94281 1.000 17.01926 6 ALA C CA 1
ATOM 6751 C C . ALA C 1 13 ? -43.26527 -41.18135 30.57347 1.000 16.97816 6 ALA C C 1
ATOM 6752 O O . ALA C 1 13 ? -42.25488 -41.86204 30.77178 1.000 18.97240 6 ALA C O 1
ATOM 6754 N N . VAL C 1 14 ? -43.34516 -39.88809 30.87378 1.000 21.48611 7 VAL C N 1
ATOM 6755 C CA . VAL C 1 14 ? -42.25510 -39.14940 31.50105 1.000 12.43814 7 VAL C CA 1
ATOM 6756 C C . VAL C 1 14 ? -42.82333 -38.45756 32.73077 1.000 16.17280 7 VAL C C 1
ATOM 6757 O O . VAL C 1 14 ? -43.67690 -37.57017 32.60979 1.000 18.16400 7 VAL C O 1
ATOM 6761 N N . ILE C 1 15 ? -42.35578 -38.85826 33.90927 1.000 18.87697 8 ILE C N 1
ATOM 6762 C CA . ILE C 1 15 ? -42.78187 -38.27527 35.17536 1.000 17.00592 8 ILE C CA 1
ATOM 6763 C C . ILE C 1 15 ? -41.65881 -37.39047 35.69460 1.000 25.79110 8 ILE C C 1
ATOM 6764 O O . ILE C 1 15 ? -40.49244 -37.80069 35.70812 1.000 33.72636 8 ILE C O 1
ATOM 6769 N N . ILE C 1 16 ? -42.00670 -36.18022 36.11523 1.000 15.11914 9 ILE C N 1
ATOM 6770 C CA . ILE C 1 16 ? -41.05222 -35.24270 36.69306 1.000 27.49422 9 ILE C CA 1
ATOM 6771 C C . ILE C 1 16 ? -41.27728 -35.22258 38.19813 1.000 23.70816 9 ILE C C 1
ATOM 6772 O O . ILE C 1 16 ? -42.30869 -34.73802 38.67513 1.000 14.41292 9 ILE C O 1
ATOM 6777 N N . GLY C 1 17 ? -40.31405 -35.74443 38.95075 1.000 15.05456 10 GLY C N 1
ATOM 6778 C CA . GLY C 1 17 ? -40.40400 -35.72221 40.39614 1.000 20.59495 10 GLY C CA 1
ATOM 6779 C C . GLY C 1 17 ? -40.62827 -37.08602 41.01203 1.000 24.19942 10 GLY C C 1
ATOM 6780 O O . GLY C 1 17 ? -41.49779 -37.84317 40.56964 1.000 20.37674 10 GLY C O 1
ATOM 6781 N N . PHE C 1 18 ? -39.84776 -37.40793 42.04069 1.000 15.49052 11 PHE C N 1
ATOM 6782 C CA . PHE C 1 18 ? -39.97056 -38.68127 42.74772 1.000 20.93700 11 PHE C CA 1
ATOM 6783 C C . PHE C 1 18 ? -41.04729 -38.65541 43.82483 1.000 18.90961 11 PHE C C 1
ATOM 6784 O O . PHE C 1 18 ? -40.83376 -39.14998 44.93286 1.000 18.66948 11 PHE C O 1
ATOM 6792 N N . GLY C 1 19 ? -42.21500 -38.09309 43.52301 1.000 17.11323 12 GLY C N 1
ATOM 6793 C CA . GLY C 1 19 ? -43.27000 -37.96429 44.50200 1.000 13.16373 12 GLY C CA 1
ATOM 6794 C C . GLY C 1 19 ? -44.10705 -39.21995 44.65088 1.000 14.01176 12 GLY C C 1
ATOM 6795 O O . GLY C 1 19 ? -43.86244 -40.25526 44.03199 1.000 18.57313 12 GLY C O 1
ATOM 6796 N N . LYS C 1 20 ? -45.13229 -39.10656 45.49933 1.000 14.78108 13 LYS C N 1
ATOM 6797 C CA . LYS C 1 20 ? -45.97691 -40.25526 45.81424 1.000 25.78687 13 LYS C CA 1
ATOM 6798 C C . LYS C 1 20 ? -46.71908 -40.75366 44.57963 1.000 20.88894 13 LYS C C 1
ATOM 6799 O O . LYS C 1 20 ? -46.67186 -41.94487 44.25101 1.000 21.45474 13 LYS C O 1
ATOM 6805 N N . ALA C 1 21 ? -47.41363 -39.85315 43.88213 1.000 12.63894 14 ALA C N 1
ATOM 6806 C CA . ALA C 1 21 ? -48.17091 -40.25484 42.70103 1.000 13.00063 14 ALA C CA 1
ATOM 6807 C C . ALA C 1 21 ? -47.24649 -40.72581 41.58552 1.000 20.76903 14 ALA C C 1
ATOM 6808 O O . ALA C 1 21 ? -47.49083 -41.76411 40.95968 1.000 17.62534 14 ALA C O 1
ATOM 6810 N N . GLY C 1 22 ? -46.17333 -39.97593 41.32855 1.000 22.41985 15 GLY C N 1
ATOM 6811 C CA . GLY C 1 22 ? -45.31279 -40.29346 40.19948 1.000 17.85416 15 GLY C CA 1
ATOM 6812 C C . GLY C 1 22 ? -44.59762 -41.62234 40.35580 1.000 18.88538 15 GLY C C 1
ATOM 6813 O O . GLY C 1 22 ? -44.57150 -42.43839 39.42988 1.000 18.65962 15 GLY C O 1
ATOM 6814 N N . LYS C 1 23 ? -44.00185 -41.85642 41.52811 1.000 21.74292 16 LYS C N 1
ATOM 6815 C CA . LYS C 1 23 ? -43.29538 -43.11319 41.75273 1.000 13.39581 16 LYS C CA 1
ATOM 6816 C C . LYS C 1 23 ? -44.25225 -44.29839 41.76958 1.000 22.38610 16 LYS C C 1
ATOM 6817 O O . LYS C 1 23 ? -43.85805 -45.41457 41.41328 1.000 25.01420 16 LYS C O 1
ATOM 6823 N N . THR C 1 24 ? -45.50773 -44.07826 42.16927 1.000 20.98109 17 THR C N 1
ATOM 6824 C CA . THR C 1 24 ? -46.49937 -45.14590 42.10275 1.000 11.71079 17 THR C CA 1
ATOM 6825 C C . THR C 1 24 ? -46.91137 -45.41555 40.66241 1.000 21.81275 17 THR C C 1
ATOM 6826 O O . THR C 1 24 ? -47.02568 -46.57520 40.24795 1.000 15.70550 17 THR C O 1
ATOM 6830 N N . LEU C 1 25 ? -47.13289 -44.35288 39.88470 1.000 22.72735 18 LEU C N 1
ATOM 6831 C CA . LEU C 1 25 ? -47.49198 -44.51767 38.48169 1.000 26.87539 18 LEU C CA 1
ATOM 6832 C C . LEU C 1 25 ? -46.33327 -45.07926 37.66811 1.000 18.20950 18 LEU C C 1
ATOM 6833 O O . LEU C 1 25 ? -46.55854 -45.78208 36.67720 1.000 19.34438 18 LEU C O 1
ATOM 6838 N N . ALA C 1 26 ? -45.09375 -44.79255 38.07239 1.000 15.51792 19 ALA C N 1
ATOM 6839 C CA . ALA C 1 26 ? -43.94099 -45.28531 37.32537 1.000 16.49405 19 ALA C CA 1
ATOM 6840 C C . ALA C 1 26 ? -43.82341 -46.80191 37.41821 1.000 24.64089 19 ALA C C 1
ATOM 6841 O O . ALA C 1 26 ? -43.46351 -47.46225 36.43645 1.000 20.82424 19 ALA C O 1
ATOM 6843 N N . VAL C 1 27 ? -44.12398 -47.37233 38.58646 1.000 19.32022 20 VAL C N 1
ATOM 6844 C CA . VAL C 1 27 ? -44.01743 -48.81889 38.75500 1.000 15.85344 20 VAL C CA 1
ATOM 6845 C C . VAL C 1 27 ? -45.12590 -49.52896 37.98692 1.000 31.38722 20 VAL C C 1
ATOM 6846 O O . VAL C 1 27 ? -44.87351 -50.47854 37.23604 1.000 32.19179 20 VAL C O 1
ATOM 6850 N N . THR C 1 28 ? -46.37040 -49.07550 38.15705 1.000 20.06690 21 THR C N 1
ATOM 6851 C CA . THR C 1 28 ? -47.49502 -49.77255 37.54227 1.000 22.23354 21 THR C CA 1
ATOM 6852 C C . THR C 1 28 ? -47.50590 -49.61003 36.02772 1.000 20.41451 21 THR C C 1
ATOM 6853 O O . THR C 1 28 ? -47.98781 -50.49918 35.31689 1.000 25.62250 21 THR C O 1
ATOM 6857 N N . LEU C 1 29 ? -46.98238 -48.49482 35.51409 1.000 19.48484 22 LEU C N 1
ATOM 6858 C CA . LEU C 1 29 ? -46.90630 -48.32802 34.06624 1.000 19.71671 22 LEU C CA 1
ATOM 6859 C C . LEU C 1 29 ? -45.81789 -49.21018 33.46936 1.000 29.32000 22 LEU C C 1
ATOM 6860 O O . LEU C 1 29 ? -46.02030 -49.82799 32.41745 1.000 31.44201 22 LEU C O 1
ATOM 6865 N N . ALA C 1 30 ? -44.65742 -49.28318 34.12610 1.000 25.23338 23 ALA C N 1
ATOM 6866 C CA . ALA C 1 30 ? -43.59835 -50.16781 33.65244 1.000 22.23963 23 ALA C CA 1
ATOM 6867 C C . ALA C 1 30 ? -44.01288 -51.62884 33.76107 1.000 26.09151 23 ALA C C 1
ATOM 6868 O O . ALA C 1 30 ? -43.66515 -52.44440 32.89900 1.000 34.47388 23 ALA C O 1
ATOM 6870 N N . LYS C 1 31 ? -44.75455 -51.97869 34.81538 1.000 31.91356 24 LYS C N 1
ATOM 6871 C CA . LYS C 1 31 ? -45.29399 -53.32800 34.93088 1.000 26.60709 24 LYS C CA 1
ATOM 6872 C C . LYS C 1 31 ? -46.26900 -53.64711 33.80637 1.000 24.83022 24 LYS C C 1
ATOM 6873 O O . LYS C 1 31 ? -46.47220 -54.82442 33.49048 1.000 26.02064 24 LYS C O 1
ATOM 6879 N N . ALA C 1 32 ? -46.87217 -52.62864 33.19750 1.000 19.24987 25 ALA C N 1
ATOM 6880 C CA . ALA C 1 32 ? -47.75857 -52.80677 32.05726 1.000 17.46365 25 ALA C CA 1
ATOM 6881 C C . ALA C 1 32 ? -47.01726 -52.80779 30.72792 1.000 17.92967 25 ALA C C 1
ATOM 6882 O O . ALA C 1 32 ? -47.66231 -52.87675 29.67704 1.000 29.73849 25 ALA C O 1
ATOM 6884 N N . GLY C 1 33 ? -45.68761 -52.72881 30.74591 1.000 11.94547 26 GLY C N 1
ATOM 6885 C CA . GLY C 1 33 ? -44.89790 -52.77212 29.53424 1.000 14.85113 26 GLY C CA 1
ATOM 6886 C C . GLY C 1 33 ? -44.51210 -51.42798 28.95589 1.000 22.06587 26 GLY C C 1
ATOM 6887 O O . GLY C 1 33 ? -43.89622 -51.39095 27.88248 1.000 17.81941 26 GLY C O 1
ATOM 6888 N N . TRP C 1 34 ? -44.85020 -50.32738 29.62271 1.000 42.39485 27 TRP C N 1
ATOM 6889 C CA . TRP C 1 34 ? -44.49860 -49.00822 29.12102 1.000 19.55422 27 TRP C CA 1
ATOM 6890 C C . TRP C 1 34 ? -43.00444 -48.74375 29.29404 1.000 21.98366 27 TRP C C 1
ATOM 6891 O O . TRP C 1 34 ? -42.33452 -49.32386 30.15320 1.000 23.09688 27 TRP C O 1
ATOM 6902 N N . ARG C 1 35 ? -42.48523 -47.84752 28.45815 1.000 14.13975 28 ARG C N 1
ATOM 6903 C CA . ARG C 1 35 ? -41.13425 -47.31681 28.60444 1.000 18.91726 28 ARG C CA 1
ATOM 6904 C C . ARG C 1 35 ? -41.24509 -46.00143 29.36776 1.000 28.75336 28 ARG C C 1
ATOM 6905 O O . ARG C 1 35 ? -41.80517 -45.02627 28.85642 1.000 25.90041 28 ARG C O 1
ATOM 6913 N N . VAL C 1 36 ? -40.71622 -45.97559 30.58940 1.000 16.24055 29 VAL C N 1
ATOM 6914 C CA . VAL C 1 36 ? -40.98613 -44.90718 31.54346 1.000 17.24204 29 VAL C CA 1
ATOM 6915 C C . VAL C 1 36 ? -39.67572 -44.27881 31.99782 1.000 21.22294 29 VAL C C 1
ATOM 6916 O O . VAL C 1 36 ? -38.68556 -44.97953 32.23399 1.000 23.71236 29 VAL C O 1
ATOM 6920 N N . ALA C 1 37 ? -39.67672 -42.95107 32.11817 1.000 34.66595 30 ALA C N 1
ATOM 6921 C CA . ALA C 1 37 ? -38.57124 -42.19796 32.69088 1.000 23.35917 30 ALA C CA 1
ATOM 6922 C C . ALA C 1 37 ? -39.09778 -41.32006 33.81569 1.000 20.29190 30 ALA C C 1
ATOM 6923 O O . ALA C 1 37 ? -40.18936 -40.75304 33.70926 1.000 21.52538 30 ALA C O 1
ATOM 6925 N N . LEU C 1 38 ? -38.32375 -41.21171 34.89435 1.000 17.98248 31 LEU C N 1
ATOM 6926 C CA . LEU C 1 38 ? -38.67740 -40.35844 36.02333 1.000 18.49434 31 LEU C CA 1
ATOM 6927 C C . LEU C 1 38 ? -37.51959 -39.41815 36.31770 1.000 13.18474 31 LEU C C 1
ATOM 6928 O O . LEU C 1 38 ? -36.42463 -39.86825 36.67019 1.000 17.70069 31 LEU C O 1
ATOM 6933 N N . ILE C 1 39 ? -37.76704 -38.12001 36.18185 1.000 15.68754 32 ILE C N 1
ATOM 6934 C CA . ILE C 1 39 ? -36.76320 -37.09626 36.44408 1.000 13.30986 32 ILE C CA 1
ATOM 6935 C C . ILE C 1 39 ? -36.87826 -36.65652 37.89708 1.000 27.94483 32 ILE C C 1
ATOM 6936 O O . ILE C 1 39 ? -37.96581 -36.29402 38.36134 1.000 27.86467 32 ILE C O 1
ATOM 6941 N N . GLU C 1 40 ? -35.75734 -36.68100 38.61586 1.000 14.76854 33 GLU C N 1
ATOM 6942 C CA . GLU C 1 40 ? -35.71938 -36.28266 40.01646 1.000 16.17867 33 GLU C CA 1
ATOM 6943 C C . GLU C 1 40 ? -34.65454 -35.21254 40.20812 1.000 18.68973 33 GLU C C 1
ATOM 6944 O O . GLU C 1 40 ? -33.49984 -35.39763 39.81076 1.000 19.87780 33 GLU C O 1
ATOM 6950 N N . GLN C 1 41 ? -35.05378 -34.10030 40.82918 1.000 26.83074 34 GLN C N 1
ATOM 6951 C CA . GLN C 1 41 ? -34.17015 -32.94925 40.98537 1.000 21.99729 34 GLN C CA 1
ATOM 6952 C C . GLN C 1 41 ? -32.98541 -33.26172 41.89136 1.000 29.49476 34 GLN C C 1
ATOM 6953 O O . GLN C 1 41 ? -31.84994 -32.87493 41.59132 1.000 17.90626 34 GLN C O 1
ATOM 6959 N N . SER C 1 42 ? -33.22754 -33.94720 43.00655 1.000 25.64868 35 SER C N 1
ATOM 6960 C CA . SER C 1 42 ? -32.21897 -34.13362 44.04012 1.000 23.69546 35 SER C CA 1
ATOM 6961 C C . SER C 1 42 ? -32.13907 -35.60205 44.42574 1.000 25.42360 35 SER C C 1
ATOM 6962 O O . SER C 1 42 ? -33.16714 -36.23660 44.68216 1.000 30.47513 35 SER C O 1
ATOM 6965 N N . ASN C 1 43 ? -30.91591 -36.13622 44.47487 1.000 23.00625 36 ASN C N 1
ATOM 6966 C CA . ASN C 1 43 ? -30.72025 -37.51581 44.90453 1.000 16.04671 36 ASN C CA 1
ATOM 6967 C C . ASN C 1 43 ? -30.95556 -37.70523 46.39698 1.000 27.44559 36 ASN C C 1
ATOM 6968 O O . ASN C 1 43 ? -30.89596 -38.84305 46.87616 1.000 23.25341 36 ASN C O 1
ATOM 6973 N N . ALA C 1 44 ? -31.20890 -36.62805 47.13609 1.000 22.89163 37 ALA C N 1
ATOM 6974 C CA . ALA C 1 44 ? -31.63601 -36.70589 48.52414 1.000 23.19997 37 ALA C CA 1
ATOM 6975 C C . ALA C 1 44 ? -33.15107 -36.77620 48.65810 1.000 29.50213 37 ALA C C 1
ATOM 6976 O O . ALA C 1 44 ? -33.66593 -36.73935 49.78040 1.000 27.53855 37 ALA C O 1
ATOM 6978 N N . MET C 1 45 ? -33.87345 -36.87229 47.53863 1.000 19.17619 38 MET C N 1
ATOM 6979 C CA . MET C 1 45 ? -35.33078 -36.89766 47.54351 1.000 28.03490 38 MET C CA 1
ATOM 6980 C C . MET C 1 45 ? -35.87170 -38.12142 46.81384 1.000 19.44098 38 MET C C 1
ATOM 6981 O O . MET C 1 45 ? -36.99926 -38.10119 46.31290 1.000 15.50966 38 MET C O 1
ATOM 6986 N N . TYR C 1 46 ? -35.08256 -39.19166 46.73904 1.000 22.65005 39 TYR C N 1
ATOM 6987 C CA . TYR C 1 46 ? -35.61092 -40.46507 46.26995 1.000 19.96578 39 TYR C CA 1
ATOM 6988 C C . TYR C 1 46 ? -36.68164 -40.94403 47.23936 1.000 20.58959 39 TYR C C 1
ATOM 6989 O O . TYR C 1 46 ? -36.40288 -41.18212 48.41832 1.000 16.18676 39 TYR C O 1
ATOM 6998 N N . GLY C 1 47 ? -37.90904 -41.07082 46.74631 1.000 18.96694 40 GLY C N 1
ATOM 6999 C CA . GLY C 1 47 ? -39.05408 -41.33737 47.58619 1.000 19.49339 40 GLY C CA 1
ATOM 7000 C C . GLY C 1 47 ? -39.94277 -40.13651 47.82784 1.000 28.28919 40 GLY C C 1
ATOM 7001 O O . GLY C 1 47 ? -41.07312 -40.30891 48.30115 1.000 16.48714 40 GLY C O 1
ATOM 7002 N N . GLY C 1 48 ? -39.46229 -38.92941 47.53140 1.000 18.98326 41 GLY C N 1
ATOM 7003 C CA . GLY C 1 48 ? -40.29390 -37.74693 47.58581 1.000 18.49613 41 GLY C CA 1
ATOM 7004 C C . GLY C 1 48 ? -40.20774 -36.98464 48.88917 1.000 17.56707 41 GLY C C 1
ATOM 7005 O O . GLY C 1 48 ? -39.45021 -37.30690 49.80906 1.000 22.28351 41 GLY C O 1
ATOM 7006 N N . THR C 1 49 ? -41.01712 -35.92348 48.94511 1.000 13.24075 42 THR C N 1
ATOM 7007 C CA . THR C 1 49 ? -41.12435 -35.12173 50.15801 1.000 18.14663 42 THR C CA 1
ATOM 7008 C C . THR C 1 49 ? -41.57051 -35.97131 51.33930 1.000 26.91542 42 THR C C 1
ATOM 7009 O O . THR C 1 49 ? -41.02486 -35.85129 52.44339 1.000 29.34751 42 THR C O 1
ATOM 7013 N N . CYS C 1 50 ? -42.55038 -36.85020 51.11611 1.000 20.86684 43 CYS C N 1
ATOM 7014 C CA . CYS C 1 50 ? -43.09204 -37.67908 52.18891 1.000 23.26268 43 CYS C CA 1
ATOM 7015 C C . CYS C 1 50 ? -42.00606 -38.49030 52.88392 1.000 26.83834 43 CYS C C 1
ATOM 7016 O O . CYS C 1 50 ? -42.00447 -38.61792 54.11386 1.000 25.96849 43 CYS C O 1
ATOM 7019 N N . ILE C 1 51 ? -41.06102 -39.02932 52.11410 1.000 28.99762 44 ILE C N 1
ATOM 7020 C CA . ILE C 1 51 ? -40.09318 -39.98055 52.64996 1.000 21.88930 44 ILE C CA 1
ATOM 7021 C C . ILE C 1 51 ? -38.87918 -39.30887 53.29299 1.000 24.89597 44 ILE C C 1
ATOM 7022 O O . ILE C 1 51 ? -38.26096 -39.89695 54.19423 1.000 22.92989 44 ILE C O 1
ATOM 7027 N N . ASN C 1 52 ? -38.54820 -38.07967 52.89940 1.000 37.28950 45 ASN C N 1
ATOM 7028 C CA . ASN C 1 52 ? -37.30324 -37.44262 53.31411 1.000 21.75522 45 ASN C CA 1
ATOM 7029 C C . ASN C 1 52 ? -37.49302 -36.25215 54.24330 1.000 24.64557 45 ASN C C 1
ATOM 7030 O O . ASN C 1 52 ? -36.78530 -36.14062 55.24897 1.000 22.03144 45 ASN C O 1
ATOM 7035 N N . ILE C 1 53 ? -38.41831 -35.34452 53.93460 1.000 26.31164 46 ILE C N 1
ATOM 7036 C CA . ILE C 1 53 ? -38.50834 -34.08348 54.66492 1.000 19.07898 46 ILE C CA 1
ATOM 7037 C C . ILE C 1 53 ? -39.92428 -33.85113 55.17458 1.000 18.48581 46 ILE C C 1
ATOM 7038 O O . ILE C 1 53 ? -40.23502 -32.77876 55.70580 1.000 27.32388 46 ILE C O 1
ATOM 7043 N N . GLY C 1 54 ? -40.78861 -34.84992 55.02493 1.000 22.45971 47 GLY C N 1
ATOM 7044 C CA . GLY C 1 54 ? -42.18117 -34.68567 55.39068 1.000 24.09705 47 GLY C CA 1
ATOM 7045 C C . GLY C 1 54 ? -42.65382 -35.56528 56.52985 1.000 22.08982 47 GLY C C 1
ATOM 7046 O O . GLY C 1 54 ? -42.25271 -35.37333 57.68051 1.000 20.52401 47 GLY C O 1
ATOM 7047 N N . CYS C 1 55 ? -43.50272 -36.54567 56.21140 1.000 23.88737 48 CYS C N 1
ATOM 7048 C CA . CYS C 1 55 ? -44.19262 -37.31119 57.24619 1.000 25.54013 48 CYS C CA 1
ATOM 7049 C C . CYS C 1 55 ? -43.22427 -38.16758 58.05087 1.000 20.15658 48 CYS C C 1
ATOM 7050 O O . CYS C 1 55 ? -43.20445 -38.10462 59.28532 1.000 29.08913 48 CYS C O 1
ATOM 7053 N N . ILE C 1 56 ? -42.42864 -38.98624 57.36949 1.000 19.43613 49 ILE C N 1
ATOM 7054 C CA . ILE C 1 56 ? -41.57306 -39.97724 58.02122 1.000 30.59729 49 ILE C CA 1
ATOM 7055 C C . ILE C 1 56 ? -40.63028 -39.32276 59.02935 1.000 27.98296 49 ILE C C 1
ATOM 7056 O O . ILE C 1 56 ? -40.64938 -39.71090 60.20621 1.000 21.42998 49 ILE C O 1
ATOM 7061 N N . PRO C 1 57 ? -39.80453 -38.33671 58.65061 1.000 20.27795 50 PRO C N 1
ATOM 7062 C CA . PRO C 1 57 ? -38.86496 -37.78459 59.63839 1.000 19.30659 50 PRO C CA 1
ATOM 7063 C C . PRO C 1 57 ? -39.54518 -36.98181 60.73097 1.000 19.49871 50 PRO C C 1
ATOM 7064 O O . PRO C 1 57 ? -39.00890 -36.89087 61.84202 1.000 28.35869 50 PRO C O 1
ATOM 7068 N N . THR C 1 58 ? -40.70806 -36.39346 60.45033 1.000 20.95767 51 THR C N 1
ATOM 7069 C CA . THR C 1 58 ? -41.42766 -35.64487 61.47247 1.000 23.90538 51 THR C CA 1
ATOM 7070 C C . THR C 1 58 ? -42.11798 -36.56532 62.46949 1.000 18.62654 51 THR C C 1
ATOM 7071 O O . THR C 1 58 ? -42.21407 -36.22580 63.65336 1.000 27.42653 51 THR C O 1
ATOM 7075 N N . LYS C 1 59 ? -42.58545 -37.72968 62.01958 1.000 17.71475 52 LYS C N 1
ATOM 7076 C CA . LYS C 1 59 ? -43.32411 -38.64365 62.88248 1.000 17.44345 52 LYS C CA 1
ATOM 7077 C C . LYS C 1 59 ? -42.41963 -39.62895 63.60356 1.000 22.70263 52 LYS C C 1
ATOM 7078 O O . LYS C 1 59 ? -42.79339 -40.13505 64.66816 1.000 21.66814 52 LYS C O 1
ATOM 7084 N N . THR C 1 60 ? -41.24570 -39.92623 63.04292 1.000 18.74622 53 THR C N 1
ATOM 7085 C CA . THR C 1 60 ? -40.23248 -40.63389 63.81576 1.000 20.70711 53 THR C CA 1
ATOM 7086 C C . THR C 1 60 ? -39.78549 -39.80462 65.00975 1.000 20.77399 53 THR C C 1
ATOM 7087 O O . THR C 1 60 ? -39.46357 -40.35691 66.06801 1.000 25.83392 53 THR C O 1
ATOM 7091 N N . LEU C 1 61 ? -39.76736 -38.47864 64.85926 1.000 22.49733 54 LEU C N 1
ATOM 7092 C CA . LEU C 1 61 ? -39.36067 -37.60331 65.95227 1.000 23.26427 54 LEU C CA 1
ATOM 7093 C C . LEU C 1 61 ? -40.43010 -37.54217 67.03559 1.000 29.53789 54 LEU C C 1
ATOM 7094 O O . LEU C 1 61 ? -40.12780 -37.67685 68.22729 1.000 20.87446 54 LEU C O 1
ATOM 7099 N N . VAL C 1 62 ? -41.68833 -37.33063 66.63883 1.000 29.87483 55 VAL C N 1
ATOM 7100 C CA . VAL C 1 62 ? -42.77762 -37.25212 67.60938 1.000 23.07695 55 VAL C CA 1
ATOM 7101 C C . VAL C 1 62 ? -42.87715 -38.54744 68.40462 1.000 30.37748 55 VAL C C 1
ATOM 7102 O O . VAL C 1 62 ? -43.16110 -38.53523 69.60904 1.000 36.65984 55 VAL C O 1
ATOM 7106 N N . HIS C 1 63 ? -42.63112 -39.68406 67.74904 1.000 30.17122 56 HIS C N 1
ATOM 7107 C CA . HIS C 1 63 ? -42.71265 -40.96708 68.43925 1.000 35.09789 56 HIS C CA 1
ATOM 7108 C C . HIS C 1 63 ? -41.59068 -41.12179 69.45916 1.000 39.44096 56 HIS C C 1
ATOM 7109 O O . HIS C 1 63 ? -41.81113 -41.64606 70.55738 1.000 38.13160 56 HIS C O 1
ATOM 7116 N N . ASP C 1 64 ? -40.37928 -40.67883 69.11530 1.000 29.84769 57 ASP C N 1
ATOM 7117 C CA . ASP C 1 64 ? -39.28327 -40.72907 70.07734 1.000 17.19038 57 ASP C CA 1
ATOM 7118 C C . ASP C 1 64 ? -39.43373 -39.64482 71.13628 1.000 27.19870 57 ASP C C 1
ATOM 7119 O O . ASP C 1 64 ? -39.09839 -39.86165 72.30650 1.000 28.64313 57 ASP C O 1
ATOM 7124 N N . ALA C 1 65 ? -39.93763 -38.47091 70.74553 1.000 19.18028 58 ALA C N 1
ATOM 7125 C CA . ALA C 1 65 ? -40.18155 -37.41326 71.71969 1.000 28.38267 58 ALA C CA 1
ATOM 7126 C C . ALA C 1 65 ? -41.29788 -37.78836 72.68457 1.000 28.38712 58 ALA C C 1
ATOM 7127 O O . ALA C 1 65 ? -41.27690 -37.36740 73.84713 1.000 24.58770 58 ALA C O 1
ATOM 7129 N N . GLN C 1 66 ? -42.27792 -38.57175 72.22294 1.000 36.24234 59 GLN C N 1
ATOM 7130 C CA . GLN C 1 66 ? -43.32201 -39.06055 73.11766 1.000 42.11312 59 GLN C CA 1
ATOM 7131 C C . GLN C 1 66 ? -42.73536 -39.87150 74.26428 1.000 32.68304 59 GLN C C 1
ATOM 7132 O O . GLN C 1 66 ? -43.29961 -39.89226 75.36417 1.000 30.87661 59 GLN C O 1
ATOM 7138 N N . GLN C 1 67 ? -41.60927 -40.54000 74.02805 1.000 28.40691 60 GLN C N 1
ATOM 7139 C CA . GLN C 1 67 ? -40.91275 -41.30682 75.04934 1.000 41.47589 60 GLN C CA 1
ATOM 7140 C C . GLN C 1 67 ? -39.84478 -40.49258 75.76857 1.000 44.84726 60 GLN C C 1
ATOM 7141 O O . GLN C 1 67 ? -39.07355 -41.06091 76.54927 1.000 48.67165 60 GLN C O 1
ATOM 7147 N N . HIS C 1 68 ? -39.78278 -39.18210 75.51755 1.000 39.45094 61 HIS C N 1
ATOM 7148 C CA . HIS C 1 68 ? -38.80776 -38.29203 76.15219 1.000 33.23688 61 HIS C CA 1
ATOM 7149 C C . HIS C 1 68 ? -37.37681 -38.75813 75.88817 1.000 26.45913 61 HIS C C 1
ATOM 7150 O O . HIS C 1 68 ? -36.50714 -38.69018 76.75902 1.000 28.68275 61 HIS C O 1
ATOM 7157 N N . THR C 1 69 ? -37.13787 -39.23766 74.67054 1.000 34.31913 62 THR C N 1
ATOM 7158 C CA . THR C 1 69 ? -35.81214 -39.65447 74.24461 1.000 20.36207 62 THR C CA 1
ATOM 7159 C C . THR C 1 69 ? -34.90857 -38.43645 74.05952 1.000 20.27227 62 THR C C 1
ATOM 7160 O O . THR C 1 69 ? -35.37132 -37.31284 73.84422 1.000 22.34776 62 THR C O 1
ATOM 7164 N N . ASP C 1 70 ? -33.60155 -38.66941 74.16964 1.000 29.63830 63 ASP C N 1
ATOM 7165 C CA . ASP C 1 70 ? -32.62745 -37.63344 73.85744 1.000 19.18439 63 ASP C CA 1
ATOM 7166 C C . ASP C 1 70 ? -32.79945 -37.16787 72.41586 1.000 24.17183 63 ASP C C 1
ATOM 7167 O O . ASP C 1 70 ? -33.05785 -37.96867 71.51302 1.000 28.50722 63 ASP C O 1
ATOM 7172 N N . PHE C 1 71 ? -32.66109 -35.85678 72.20660 1.000 24.41822 64 PHE C N 1
ATOM 7173 C CA . PHE C 1 71 ? -32.89369 -35.28198 70.88449 1.000 12.74456 64 PHE C CA 1
ATOM 7174 C C . PHE C 1 71 ? -31.90548 -35.82698 69.86058 1.000 26.57050 64 PHE C C 1
ATOM 7175 O O . PHE C 1 71 ? -32.29922 -36.26712 68.77408 1.000 24.41332 64 PHE C O 1
ATOM 7183 N N . VAL C 1 72 ? -30.61185 -35.80682 70.19191 1.000 26.79243 65 VAL C N 1
ATOM 7184 C CA . VAL C 1 72 ? -29.59685 -36.26001 69.24512 1.000 26.72564 65 VAL C CA 1
ATOM 7185 C C . VAL C 1 72 ? -29.74213 -37.74933 68.95931 1.000 30.82023 65 VAL C C 1
ATOM 7186 O O . VAL C 1 72 ? -29.49128 -38.19869 67.83378 1.000 31.74222 65 VAL C O 1
ATOM 7190 N N . ARG C 1 73 ? -30.14536 -38.53825 69.95775 1.000 38.36961 66 ARG C N 1
ATOM 7191 C CA . ARG C 1 73 ? -30.42109 -39.95067 69.71415 1.000 35.40025 66 ARG C CA 1
ATOM 7192 C C . ARG C 1 73 ? -31.60445 -40.12091 68.77036 1.000 23.70426 66 ARG C C 1
ATOM 7193 O O . ARG C 1 73 ? -31.60929 -41.02074 67.92244 1.000 27.34318 66 ARG C O 1
ATOM 7201 N N . ALA C 1 74 ? -32.61662 -39.26039 68.90094 1.000 36.86908 67 ALA C N 1
ATOM 7202 C CA . ALA C 1 74 ? -33.78793 -39.35415 68.03640 1.000 22.85276 67 ALA C CA 1
ATOM 7203 C C . ALA C 1 74 ? -33.47865 -38.86476 66.62717 1.000 33.47444 67 ALA C C 1
ATOM 7204 O O . ALA C 1 74 ? -33.91611 -39.47355 65.64350 1.000 24.88499 67 ALA C O 1
ATOM 7206 N N . ILE C 1 75 ? -32.73383 -37.76228 66.50969 1.000 25.12497 68 ILE C N 1
ATOM 7207 C CA . ILE C 1 75 ? -32.36034 -37.25039 65.19345 1.000 20.43527 68 ILE C CA 1
ATOM 7208 C C . ILE C 1 75 ? -31.48984 -38.26248 64.46050 1.000 25.90657 68 ILE C C 1
ATOM 7209 O O . ILE C 1 75 ? -31.59335 -38.42712 63.23800 1.000 24.83788 68 ILE C O 1
ATOM 7214 N N . GLN C 1 76 ? -30.63052 -38.96821 65.19811 1.000 30.46223 69 GLN C N 1
ATOM 7215 C CA . GLN C 1 76 ? -29.80859 -40.00984 64.59108 1.000 29.65289 69 GLN C CA 1
ATOM 7216 C C . GLN C 1 76 ? -30.67377 -41.14602 64.05680 1.000 29.44375 69 GLN C C 1
ATOM 7217 O O . GLN C 1 76 ? -30.46910 -41.62427 62.93488 1.000 27.88438 69 GLN C O 1
ATOM 7223 N N . ARG C 1 77 ? -31.65265 -41.59042 64.85033 1.000 27.24743 70 ARG C N 1
ATOM 7224 C CA . ARG C 1 77 ? -32.58597 -42.60697 64.37551 1.000 24.24129 70 ARG C CA 1
ATOM 7225 C C . ARG C 1 77 ? -33.45559 -42.07942 63.24176 1.000 17.79797 70 ARG C C 1
ATOM 7226 O O . ARG C 1 77 ? -33.89550 -42.85514 62.38532 1.000 14.69315 70 ARG C O 1
ATOM 7234 N N . LYS C 1 78 ? -33.71212 -40.76977 63.21956 1.000 22.57713 71 LYS C N 1
ATOM 7235 C CA . LYS C 1 78 ? -34.46179 -40.18217 62.11555 1.000 17.32594 71 LYS C CA 1
ATOM 7236 C C . LYS C 1 78 ? -33.73340 -40.37292 60.79322 1.000 22.94588 71 LYS C C 1
ATOM 7237 O O . LYS C 1 78 ? -34.35123 -40.71364 59.77864 1.000 25.44348 71 LYS C O 1
ATOM 7243 N N . ASN C 1 79 ? -32.41674 -40.15942 60.78460 1.000 30.86725 72 ASN C N 1
ATOM 7244 C CA . ASN C 1 79 ? -31.65039 -40.30866 59.55512 1.000 26.63549 72 ASN C CA 1
ATOM 7245 C C . ASN C 1 79 ? -31.50540 -41.76495 59.13663 1.000 21.86502 72 ASN C C 1
ATOM 7246 O O . ASN C 1 79 ? -31.24847 -42.03287 57.95951 1.000 27.80467 72 ASN C O 1
ATOM 7251 N N . GLU C 1 80 ? -31.67220 -42.70852 60.06492 1.000 24.19884 73 GLU C N 1
ATOM 7252 C CA . GLU C 1 80 ? -31.58341 -44.12060 59.70943 1.000 25.97844 73 GLU C CA 1
ATOM 7253 C C . GLU C 1 80 ? -32.85752 -44.60865 59.02956 1.000 28.42038 73 GLU C C 1
ATOM 7254 O O . GLU C 1 80 ? -32.79849 -45.44703 58.12275 1.000 31.18169 73 GLU C O 1
ATOM 7260 N N . VAL C 1 81 ? -34.01534 -44.09907 59.45379 1.000 27.73997 74 VAL C N 1
ATOM 7261 C CA . VAL C 1 81 ? -35.26904 -44.47580 58.80950 1.000 17.93324 74 VAL C CA 1
ATOM 7262 C C . VAL C 1 81 ? -35.38199 -43.81927 57.43893 1.000 18.25794 74 VAL C C 1
ATOM 7263 O O . VAL C 1 81 ? -35.91325 -44.41285 56.49286 1.000 26.68915 74 VAL C O 1
ATOM 7267 N N . VAL C 1 82 ? -34.87700 -42.59083 57.30506 1.000 21.67755 75 VAL C N 1
ATOM 7268 C CA . VAL C 1 82 ? -34.95985 -41.89114 56.02661 1.000 15.89068 75 VAL C CA 1
ATOM 7269 C C . VAL C 1 82 ? -33.95874 -42.46645 55.03112 1.000 20.51405 75 VAL C C 1
ATOM 7270 O O . VAL C 1 82 ? -34.27339 -42.64078 53.84797 1.000 26.94364 75 VAL C O 1
ATOM 7274 N N . ASN C 1 83 ? -32.74071 -42.77359 55.48796 1.000 19.15402 76 ASN C N 1
ATOM 7275 C CA . ASN C 1 83 ? -31.74845 -43.35970 54.59097 1.000 19.28241 76 ASN C CA 1
ATOM 7276 C C . ASN C 1 83 ? -32.18097 -44.73436 54.09894 1.000 22.24980 76 ASN C C 1
ATOM 7277 O O . ASN C 1 83 ? -31.86007 -45.11765 52.96857 1.000 23.75007 76 ASN C O 1
ATOM 7282 N N . PHE C 1 84 ? -32.90772 -45.48770 54.92776 1.000 24.73268 77 PHE C N 1
ATOM 7283 C CA . PHE C 1 84 ? -33.40767 -46.78964 54.49823 1.000 22.56159 77 PHE C CA 1
ATOM 7284 C C . PHE C 1 84 ? -34.56394 -46.63987 53.51708 1.000 25.56392 77 PHE C C 1
ATOM 7285 O O . PHE C 1 84 ? -34.63356 -47.36273 52.51621 1.000 32.88987 77 PHE C O 1
ATOM 7293 N N . LEU C 1 85 ? -35.48360 -45.71162 53.78922 1.000 31.30934 78 LEU C N 1
ATOM 7294 C CA . LEU C 1 85 ? -36.65680 -45.54915 52.93703 1.000 24.47046 78 LEU C CA 1
ATOM 7295 C C . LEU C 1 85 ? -36.30543 -44.87625 51.61607 1.000 24.00772 78 LEU C C 1
ATOM 7296 O O . LEU C 1 85 ? -36.86026 -45.23190 50.57058 1.000 30.28278 78 LEU C O 1
ATOM 7301 N N . ARG C 1 86 ? -35.39637 -43.89923 51.64533 1.000 25.20366 79 ARG C N 1
ATOM 7302 C CA . ARG C 1 86 ? -34.94499 -43.27420 50.40652 1.000 21.58030 79 ARG C CA 1
ATOM 7303 C C . ARG C 1 86 ? -34.20767 -44.27679 49.52795 1.000 25.69924 79 ARG C C 1
ATOM 7304 O O . ARG C 1 86 ? -34.33931 -44.25425 48.29826 1.000 19.62115 79 ARG C O 1
ATOM 7312 N N . ASN C 1 87 ? -33.43326 -45.17223 50.14532 1.000 26.08724 80 ASN C N 1
ATOM 7313 C CA . ASN C 1 87 ? -32.74653 -46.21280 49.38720 1.000 20.10006 80 ASN C CA 1
ATOM 7314 C C . ASN C 1 87 ? -33.73072 -47.24195 48.84561 1.000 33.89283 80 ASN C C 1
ATOM 7315 O O . ASN C 1 87 ? -33.58918 -47.70694 47.70855 1.000 29.89855 80 ASN C O 1
ATOM 7320 N N . LYS C 1 88 ? -34.73303 -47.60953 49.64773 1.000 31.84204 81 LYS C N 1
ATOM 7321 C CA . LYS C 1 88 ? -35.71423 -48.59757 49.21118 1.000 22.48164 81 LYS C CA 1
ATOM 7322 C C . LYS C 1 88 ? -36.50725 -48.09842 48.00932 1.000 30.82417 81 LYS C C 1
ATOM 7323 O O . LYS C 1 88 ? -36.74924 -48.85206 47.05929 1.000 26.54593 81 LYS C O 1
ATOM 7329 N N . ASN C 1 89 ? -36.91144 -46.82580 48.02806 1.000 23.63191 82 ASN C N 1
ATOM 7330 C CA . ASN C 1 89 ? -37.74630 -46.29773 46.95338 1.000 22.00654 82 ASN C CA 1
ATOM 7331 C C . ASN C 1 89 ? -36.96465 -46.15758 45.65287 1.000 26.52699 82 ASN C C 1
ATOM 7332 O O . ASN C 1 89 ? -37.51757 -46.37038 44.56725 1.000 17.62169 82 ASN C O 1
ATOM 7337 N N . PHE C 1 90 ? -35.68212 -45.79319 45.73801 1.000 21.73876 83 PHE C N 1
ATOM 7338 C CA . PHE C 1 90 ? -34.87566 -45.66360 44.52834 1.000 19.24069 83 PHE C CA 1
ATOM 7339 C C . PHE C 1 90 ? -34.74535 -46.99945 43.81018 1.000 19.51196 83 PHE C C 1
ATOM 7340 O O . PHE C 1 90 ? -34.88072 -47.06946 42.58319 1.000 28.73991 83 PHE C O 1
ATOM 7348 N N . HIS C 1 91 ? -34.49008 -48.07336 44.55893 1.000 19.18418 84 HIS C N 1
ATOM 7349 C CA . HIS C 1 91 ? -34.29338 -49.37721 43.93879 1.000 24.29272 84 HIS C CA 1
ATOM 7350 C C . HIS C 1 91 ? -35.60304 -49.99362 43.46530 1.000 31.08653 84 HIS C C 1
ATOM 7351 O O . HIS C 1 91 ? -35.59411 -50.80927 42.53775 1.000 27.65215 84 HIS C O 1
ATOM 7358 N N . ASN C 1 92 ? -36.73106 -49.62154 44.07739 1.000 18.80938 85 ASN C N 1
ATOM 7359 C CA . ASN C 1 92 ? -38.02083 -50.09619 43.58586 1.000 20.87884 85 ASN C CA 1
ATOM 7360 C C . ASN C 1 92 ? -38.24898 -49.68519 42.13750 1.000 32.06556 85 ASN C C 1
ATOM 7361 O O . ASN C 1 92 ? -38.90010 -50.41353 41.37967 1.000 23.99483 85 ASN C O 1
ATOM 7366 N N . LEU C 1 93 ? -37.71397 -48.53334 41.73514 1.000 33.46052 86 LEU C N 1
ATOM 7367 C CA . LEU C 1 93 ? -37.84205 -48.02379 40.37584 1.000 31.69863 86 LEU C CA 1
ATOM 7368 C C . LEU C 1 93 ? -36.61457 -48.29604 39.51839 1.000 27.23951 86 LEU C C 1
ATOM 7369 O O . LEU C 1 93 ? -36.75305 -48.63334 38.33919 1.000 27.00432 86 LEU C O 1
ATOM 7374 N N . ALA C 1 94 ? -35.41235 -48.15830 40.08365 1.000 20.94406 87 ALA C N 1
ATOM 7375 C CA . ALA C 1 94 ? -34.20011 -48.29795 39.28349 1.000 13.95409 87 ALA C CA 1
ATOM 7376 C C . ALA C 1 94 ? -33.93996 -49.74521 38.88822 1.000 19.51271 87 ALA C C 1
ATOM 7377 O O . ALA C 1 94 ? -33.32090 -49.99761 37.84886 1.000 31.08366 87 ALA C O 1
ATOM 7379 N N . ASP C 1 95 ? -34.39585 -50.70488 39.69324 1.000 23.92692 88 ASP C N 1
ATOM 7380 C CA . ASP C 1 95 ? -34.18868 -52.11065 39.37089 1.000 27.80097 88 ASP C CA 1
ATOM 7381 C C . ASP C 1 95 ? -35.13827 -52.61978 38.29587 1.000 22.61428 88 ASP C C 1
ATOM 7382 O O . ASP C 1 95 ? -34.92274 -53.71905 37.77381 1.000 29.95452 88 ASP C O 1
ATOM 7387 N N . MET C 1 96 ? -36.17431 -51.86459 37.95885 1.000 23.50365 89 MET C N 1
ATOM 7388 C CA . MET C 1 96 ? -37.04804 -52.25634 36.86056 1.000 31.13225 89 MET C CA 1
ATOM 7389 C C . MET C 1 96 ? -36.34301 -51.99566 35.53363 1.000 31.31919 89 MET C C 1
ATOM 7390 O O . MET C 1 96 ? -35.73375 -50.93375 35.35899 1.000 28.93637 89 MET C O 1
ATOM 7395 N N . PRO C 1 97 ? -36.38438 -52.93499 34.58571 1.000 44.44380 90 PRO C N 1
ATOM 7396 C CA . PRO C 1 97 ? -35.72396 -52.68523 33.29525 1.000 50.06659 90 PRO C CA 1
ATOM 7397 C C . PRO C 1 97 ? -36.38700 -51.58727 32.48135 1.000 41.82729 90 PRO C C 1
ATOM 7398 O O . PRO C 1 97 ? -35.70301 -50.91521 31.69909 1.000 27.90308 90 PRO C O 1
ATOM 7402 N N . ASN C 1 98 ? -37.69157 -51.37811 32.64333 1.000 29.16752 91 ASN C N 1
ATOM 7403 C CA . ASN C 1 98 ? -38.44274 -50.43103 31.83149 1.000 22.84046 91 ASN C CA 1
ATOM 7404 C C . ASN C 1 98 ? -38.45709 -49.01981 32.40905 1.000 28.06780 91 ASN C C 1
ATOM 7405 O O . ASN C 1 98 ? -39.19140 -48.16732 31.89952 1.000 23.08246 91 ASN C O 1
ATOM 7410 N N . ILE C 1 99 ? -37.67205 -48.74885 33.44923 1.000 20.43291 92 ILE C N 1
ATOM 7411 C CA . ILE C 1 99 ? -37.68290 -47.45765 34.12719 1.000 14.17936 92 ILE C CA 1
ATOM 7412 C C . ILE C 1 99 ? -36.28285 -46.86260 34.08953 1.000 21.41646 92 ILE C C 1
ATOM 7413 O O . ILE C 1 99 ? -35.30852 -47.52587 34.46416 1.000 14.38091 92 ILE C O 1
ATOM 7418 N N . ASP C 1 100 ? -36.18930 -45.61324 33.64197 1.000 13.34796 93 ASP C N 1
ATOM 7419 C CA . ASP C 1 100 ? -34.96521 -44.82613 33.71136 1.000 14.52798 93 ASP C CA 1
ATOM 7420 C C . ASP C 1 100 ? -35.15994 -43.73635 34.75723 1.000 20.02414 93 ASP C C 1
ATOM 7421 O O . ASP C 1 100 ? -36.03860 -42.88054 34.60793 1.000 21.13398 93 ASP C O 1
ATOM 7426 N N . VAL C 1 101 ? -34.35396 -43.77354 35.81332 1.000 10.72657 94 VAL C N 1
ATOM 7427 C CA . VAL C 1 101 ? -34.41040 -42.78390 36.88376 1.000 10.47276 94 VAL C CA 1
ATOM 7428 C C . VAL C 1 101 ? -33.29688 -41.77794 36.61240 1.000 22.50400 94 VAL C C 1
ATOM 7429 O O . VAL C 1 101 ? -32.13009 -42.01583 36.93783 1.000 13.82150 94 VAL C O 1
ATOM 7433 N N . ILE C 1 102 ? -33.65987 -40.64568 36.01437 1.000 17.24226 95 ILE C N 1
ATOM 7434 C CA . ILE C 1 102 ? -32.70337 -39.64963 35.54404 1.000 15.81613 95 ILE C CA 1
ATOM 7435 C C . ILE C 1 102 ? -32.58949 -38.53950 36.57949 1.000 18.51863 95 ILE C C 1
ATOM 7436 O O . ILE C 1 102 ? -33.60170 -37.97344 37.01163 1.000 30.76671 95 ILE C O 1
ATOM 7441 N N . ASP C 1 103 ? -31.35754 -38.22148 36.96957 1.000 15.22169 96 ASP C N 1
ATOM 7442 C CA . ASP C 1 103 ? -31.09371 -37.19448 37.96823 1.000 16.87917 96 ASP C CA 1
ATOM 7443 C C . ASP C 1 103 ? -30.92883 -35.83700 37.29532 1.000 24.47590 96 ASP C C 1
ATOM 7444 O O . ASP C 1 103 ? -30.19311 -35.71117 36.31099 1.000 28.75371 96 ASP C O 1
ATOM 7449 N N . GLY C 1 104 ? -31.60482 -34.83296 37.82710 1.000 19.15836 97 GLY C N 1
ATOM 7450 C CA . GLY C 1 104 ? -31.47833 -33.47829 37.32197 1.000 22.87462 97 GLY C CA 1
ATOM 7451 C C . GLY C 1 104 ? -32.79391 -32.73554 37.41020 1.000 30.34423 97 GLY C C 1
ATOM 7452 O O . GLY C 1 104 ? -33.85552 -33.31387 37.63179 1.000 25.53965 97 GLY C O 1
ATOM 7453 N N . GLN C 1 105 ? -32.70503 -31.41803 37.23333 1.000 31.26818 98 GLN C N 1
ATOM 7454 C CA . GLN C 1 105 ? -33.88586 -30.56489 37.22198 1.000 30.50834 98 GLN C CA 1
ATOM 7455 C C . GLN C 1 105 ? -34.46753 -30.49435 35.81772 1.000 30.37244 98 GLN C C 1
ATOM 7456 O O . GLN C 1 105 ? -33.73238 -30.37892 34.83331 1.000 30.80847 98 GLN C O 1
ATOM 7462 N N . ALA C 1 106 ? -35.79317 -30.55273 35.73325 1.000 25.82267 99 ALA C N 1
ATOM 7463 C CA . ALA C 1 106 ? -36.49979 -30.55028 34.46192 1.000 16.22479 99 ALA C CA 1
ATOM 7464 C C . ALA C 1 106 ? -37.15403 -29.19744 34.21721 1.000 20.55334 99 ALA C C 1
ATOM 7465 O O . ALA C 1 106 ? -37.69158 -28.57519 35.13946 1.000 27.93250 99 ALA C O 1
ATOM 7467 N N . GLU C 1 107 ? -37.09793 -28.75127 32.96560 1.000 19.88150 100 GLU C N 1
ATOM 7468 C CA . GLU C 1 107 ? -37.70941 -27.50647 32.52776 1.000 16.95840 100 GLU C CA 1
ATOM 7469 C C . GLU C 1 107 ? -38.25371 -27.71568 31.12302 1.000 21.58258 100 GLU C C 1
ATOM 7470 O O . GLU C 1 107 ? -37.61737 -28.37779 30.29746 1.000 17.74300 100 GLU C O 1
ATOM 7476 N N . PHE C 1 108 ? -39.43813 -27.16941 30.86024 1.000 13.55736 101 PHE C N 1
ATOM 7477 C CA . PHE C 1 108 ? -40.15152 -27.47364 29.62719 1.000 17.20509 101 PHE C CA 1
ATOM 7478 C C . PHE C 1 108 ? -39.54739 -26.73089 28.44179 1.000 23.68751 101 PHE C C 1
ATOM 7479 O O . PHE C 1 108 ? -39.38167 -25.50752 28.47846 1.000 24.86365 101 PHE C O 1
ATOM 7487 N N . ILE C 1 109 ? -39.21056 -27.47980 27.39600 1.000 17.19624 102 ILE C N 1
ATOM 7488 C CA . ILE C 1 109 ? -38.88805 -26.89601 26.09798 1.000 15.97666 102 ILE C CA 1
ATOM 7489 C C . ILE C 1 109 ? -40.12541 -26.81967 25.21712 1.000 18.28712 102 ILE C C 1
ATOM 7490 O O . ILE C 1 109 ? -40.47720 -25.75531 24.70151 1.000 17.22680 102 ILE C O 1
ATOM 7495 N N . ASN C 1 110 ? -40.79661 -27.95637 25.04357 1.000 27.08702 103 ASN C N 1
ATOM 7496 C CA . ASN C 1 110 ? -42.02611 -28.05180 24.26983 1.000 26.51202 103 ASN C CA 1
ATOM 7497 C C . ASN C 1 110 ? -43.12022 -28.66548 25.13076 1.000 20.48911 103 ASN C C 1
ATOM 7498 O O . ASN C 1 110 ? -42.94562 -28.82924 26.34224 1.000 25.66974 103 ASN C O 1
ATOM 7503 N N . ASN C 1 111 ? -44.24778 -29.01329 24.52009 1.000 24.78733 104 ASN C N 1
ATOM 7504 C CA . ASN C 1 111 ? -45.17669 -29.93500 25.15533 1.000 22.88539 104 ASN C CA 1
ATOM 7505 C C . ASN C 1 111 ? -44.79788 -31.38887 24.89708 1.000 26.38940 104 ASN C C 1
ATOM 7506 O O . ASN C 1 111 ? -45.57529 -32.29105 25.22671 1.000 40.17918 104 ASN C O 1
ATOM 7511 N N . HIS C 1 112 ? -43.62030 -31.62303 24.31457 1.000 28.50965 105 HIS C N 1
ATOM 7512 C CA . HIS C 1 112 ? -43.04339 -32.93819 24.05727 1.000 19.84437 105 HIS C CA 1
ATOM 7513 C C . HIS C 1 112 ? -41.65490 -33.09411 24.66138 1.000 15.42133 105 HIS C C 1
ATOM 7514 O O . HIS C 1 112 ? -41.33232 -34.16799 25.17489 1.000 21.20394 105 HIS C O 1
ATOM 7521 N N . SER C 1 113 ? -40.82739 -32.05324 24.61484 1.000 29.32892 106 SER C N 1
ATOM 7522 C CA . SER C 1 113 ? -39.44369 -32.14362 25.05285 1.000 15.44030 106 SER C CA 1
ATOM 7523 C C . SER C 1 113 ? -39.21356 -31.32670 26.31916 1.000 22.63000 106 SER C C 1
ATOM 7524 O O . SER C 1 113 ? -39.79688 -30.25723 26.50375 1.000 36.35879 106 SER C O 1
ATOM 7527 N N . LEU C 1 114 ? -38.34482 -31.85486 27.18502 1.000 28.78299 107 LEU C N 1
ATOM 7528 C CA . LEU C 1 114 ? -37.96579 -31.22143 28.43400 1.000 30.49201 107 LEU C CA 1
ATOM 7529 C C . LEU C 1 114 ? -36.44904 -31.09486 28.46277 1.000 25.10099 107 LEU C C 1
ATOM 7530 O O . LEU C 1 114 ? -35.74351 -31.96804 27.95991 1.000 24.71450 107 LEU C O 1
ATOM 7535 N N . ARG C 1 115 ? -35.96503 -30.00602 29.05116 1.000 21.36158 108 ARG C N 1
ATOM 7536 C CA . ARG C 1 115 ? -34.53914 -29.85571 29.30639 1.000 15.82219 108 ARG C CA 1
ATOM 7537 C C . ARG C 1 115 ? -34.23171 -30.33949 30.71802 1.000 19.96963 108 ARG C C 1
ATOM 7538 O O . ARG C 1 115 ? -34.70671 -29.75446 31.69796 1.000 19.15992 108 ARG C O 1
ATOM 7546 N N . VAL C 1 116 ? -33.42877 -31.39124 30.81906 1.000 12.37352 109 VAL C N 1
ATOM 7547 C CA . VAL C 1 116 ? -33.03887 -31.96868 32.10008 1.000 21.52930 109 VAL C CA 1
ATOM 7548 C C . VAL C 1 116 ? -31.66080 -31.42509 32.44533 1.000 21.51201 109 VAL C C 1
ATOM 7549 O O . VAL C 1 116 ? -30.67461 -31.72337 31.76331 1.000 20.75716 109 VAL C O 1
ATOM 7553 N N . HIS C 1 117 ? -31.59069 -30.63797 33.51321 1.000 23.87176 110 HIS C N 1
ATOM 7554 C CA . HIS C 1 117 ? -30.37649 -29.91921 33.87381 1.000 25.54525 110 HIS C CA 1
ATOM 7555 C C . HIS C 1 117 ? -29.51256 -30.77104 34.79666 1.000 33.93891 110 HIS C C 1
ATOM 7556 O O . HIS C 1 117 ? -29.91798 -31.08871 35.92017 1.000 31.99865 110 HIS C O 1
ATOM 7563 N N . ARG C 1 118 ? -28.32508 -31.13149 34.32016 1.000 28.72780 111 ARG C N 1
ATOM 7564 C CA . ARG C 1 118 ? -27.28606 -31.77837 35.10348 1.000 28.57494 111 ARG C CA 1
ATOM 7565 C C . ARG C 1 118 ? -25.99493 -30.98588 34.96610 1.000 35.93601 111 ARG C C 1
ATOM 7566 O O . ARG C 1 118 ? -25.76148 -30.35045 33.93290 1.000 45.83120 111 ARG C O 1
ATOM 7574 N N . PRO C 1 119 ? -25.14232 -30.99570 35.99475 1.000 32.08174 112 PRO C N 1
ATOM 7575 C CA . PRO C 1 119 ? -23.93516 -30.15099 35.95043 1.000 21.18670 112 PRO C CA 1
ATOM 7576 C C . PRO C 1 119 ? -22.96727 -30.49121 34.82719 1.000 29.56314 112 PRO C C 1
ATOM 7577 O O . PRO C 1 119 ? -22.27503 -29.59097 34.33542 1.000 38.81022 112 PRO C O 1
ATOM 7581 N N . GLU C 1 120 ? -22.88571 -31.75435 34.40327 1.000 32.40688 113 GLU C N 1
ATOM 7582 C CA . GLU C 1 120 ? -21.94791 -32.11350 33.34477 1.000 19.72510 113 GLU C CA 1
ATOM 7583 C C . GLU C 1 120 ? -22.45979 -31.75712 31.95618 1.000 21.28230 113 GLU C C 1
ATOM 7584 O O . GLU C 1 120 ? -21.65590 -31.62396 31.02754 1.000 35.46598 113 GLU C O 1
ATOM 7590 N N . GLY C 1 121 ? -23.76738 -31.59650 31.79454 1.000 27.21250 114 GLY C N 1
ATOM 7591 C CA . GLY C 1 121 ? -24.34472 -31.31376 30.49748 1.000 30.43462 114 GLY C CA 1
ATOM 7592 C C . GLY C 1 121 ? -25.82076 -31.64097 30.48192 1.000 27.11310 114 GLY C C 1
ATOM 7593 O O . GLY C 1 121 ? -26.24430 -32.63957 31.07083 1.000 33.16825 114 GLY C O 1
ATOM 7594 N N . ASN C 1 122 ? -26.61465 -30.81233 29.81466 1.000 19.93455 115 ASN C N 1
ATOM 7595 C CA . ASN C 1 122 ? -28.05759 -30.96563 29.87916 1.000 23.76138 115 ASN C CA 1
ATOM 7596 C C . ASN C 1 122 ? -28.52796 -32.08220 28.95025 1.000 25.27717 115 ASN C C 1
ATOM 7597 O O . ASN C 1 122 ? -27.80738 -32.53177 28.05488 1.000 21.98448 115 ASN C O 1
ATOM 7602 N N . LEU C 1 123 ? -29.75934 -32.53234 29.18264 1.000 20.35760 116 LEU C N 1
ATOM 7603 C CA . LEU C 1 123 ? -30.36287 -33.61537 28.42059 1.000 22.89635 116 LEU C CA 1
ATOM 7604 C C . LEU C 1 123 ? -31.73514 -33.18950 27.92272 1.000 23.61260 116 LEU C C 1
ATOM 7605 O O . LEU C 1 123 ? -32.45849 -32.46511 28.61307 1.000 32.42201 116 LEU C O 1
ATOM 7610 N N . GLU C 1 124 ? -32.08968 -33.64667 26.72392 1.000 15.99719 117 GLU C N 1
ATOM 7611 C CA . GLU C 1 124 ? -33.39164 -33.38031 26.11985 1.000 17.98201 117 GLU C CA 1
ATOM 7612 C C . GLU C 1 124 ? -34.17331 -34.68806 26.08844 1.000 21.00078 117 GLU C C 1
ATOM 7613 O O . GLU C 1 124 ? -33.85474 -35.58909 25.30531 1.000 33.84401 117 GLU C O 1
ATOM 7619 N N . ILE C 1 125 ? -35.19275 -34.79021 26.93760 1.000 23.03507 118 ILE C N 1
ATOM 7620 C CA . ILE C 1 125 ? -35.99072 -36.00241 27.08509 1.000 25.08107 118 ILE C CA 1
ATOM 7621 C C . ILE C 1 125 ? -37.34900 -35.77343 26.43594 1.000 22.11858 118 ILE C C 1
ATOM 7622 O O . ILE C 1 125 ? -38.00602 -34.75829 26.69651 1.000 28.01403 118 ILE C O 1
ATOM 7627 N N . HIS C 1 126 ? -37.76654 -36.71304 25.59140 1.000 20.57211 119 HIS C N 1
ATOM 7628 C CA . HIS C 1 126 ? -39.05071 -36.64969 24.91175 1.000 16.79764 119 HIS C CA 1
ATOM 7629 C C . HIS C 1 126 ? -39.99371 -37.70887 25.46849 1.000 23.00311 119 HIS C C 1
ATOM 7630 O O . HIS C 1 126 ? -39.56816 -38.79692 25.86667 1.000 24.60914 119 HIS C O 1
ATOM 7637 N N . GLY C 1 127 ? -41.28425 -37.38247 25.48613 1.000 24.51201 120 GLY C N 1
ATOM 7638 C CA . GLY C 1 127 ? -42.28650 -38.30699 25.97885 1.000 24.63338 120 GLY C CA 1
ATOM 7639 C C . GLY C 1 127 ? -43.66378 -38.09544 25.38390 1.000 22.84358 120 GLY C C 1
ATOM 7640 O O . GLY C 1 127 ? -44.12454 -36.95594 25.26461 1.000 29.29040 120 GLY C O 1
ATOM 7641 N N . GLU C 1 128 ? -44.33105 -39.19028 25.00373 1.000 19.57541 121 GLU C N 1
ATOM 7642 C CA . GLU C 1 128 ? -45.68377 -39.08331 24.46335 1.000 16.30930 121 GLU C CA 1
ATOM 7643 C C . GLU C 1 128 ? -46.64187 -38.50559 25.49547 1.000 15.78532 121 GLU C C 1
ATOM 7644 O O . GLU C 1 128 ? -47.50226 -37.68145 25.16461 1.000 19.96871 121 GLU C O 1
ATOM 7650 N N . LYS C 1 129 ? -46.51029 -38.92995 26.74926 1.000 14.24190 122 LYS C N 1
ATOM 7651 C CA . LYS C 1 129 ? -47.29942 -38.40563 27.85275 1.000 19.99819 122 LYS C CA 1
ATOM 7652 C C . LYS C 1 129 ? -46.36008 -37.94416 28.95563 1.000 22.48447 122 LYS C C 1
ATOM 7653 O O . LYS C 1 129 ? -45.37183 -38.61716 29.26266 1.000 20.58028 122 LYS C O 1
ATOM 7659 N N . ILE C 1 130 ? -46.66845 -36.79181 29.54300 1.000 14.35181 123 ILE C N 1
ATOM 7660 C CA . ILE C 1 130 ? -45.85585 -36.19603 30.59515 1.000 25.67007 123 ILE C CA 1
ATOM 7661 C C . ILE C 1 130 ? -46.72043 -36.03074 31.83735 1.000 17.83201 123 ILE C C 1
ATOM 7662 O O . ILE C 1 130 ? -47.88921 -35.64063 31.74332 1.000 20.34709 123 ILE C O 1
ATOM 7667 N N . PHE C 1 131 ? -46.14692 -36.33700 33.00046 1.000 12.35173 124 PHE C N 1
ATOM 7668 C CA . PHE C 1 131 ? -46.87993 -36.35187 34.26629 1.000 15.11965 124 PHE C CA 1
ATOM 7669 C C . PHE C 1 131 ? -46.12762 -35.49700 35.28312 1.000 11.79158 124 PHE C C 1
ATOM 7670 O O . PHE C 1 131 ? -45.13790 -35.94400 35.86990 1.000 15.21014 124 PHE C O 1
ATOM 7678 N N . ILE C 1 132 ? -46.60936 -34.27120 35.49116 1.000 13.56911 125 ILE C N 1
ATOM 7679 C CA . ILE C 1 132 ? -45.96899 -33.34536 36.41741 1.000 11.99210 125 ILE C CA 1
ATOM 7680 C C . ILE C 1 132 ? -46.21839 -33.80019 37.84937 1.000 17.54350 125 ILE C C 1
ATOM 7681 O O . ILE C 1 132 ? -47.35329 -34.11272 38.23231 1.000 18.95134 125 ILE C O 1
ATOM 7686 N N . ASN C 1 133 ? -45.15922 -33.82863 38.65061 1.000 14.84356 126 ASN C N 1
ATOM 7687 C CA . ASN C 1 133 ? -45.24931 -34.29200 40.02866 1.000 11.01594 126 ASN C CA 1
ATOM 7688 C C . ASN C 1 133 ? -44.19167 -33.58325 40.87380 1.000 20.48358 126 ASN C C 1
ATOM 7689 O O . ASN C 1 133 ? -43.48804 -34.19996 41.67484 1.000 21.43809 126 ASN C O 1
ATOM 7694 N N . THR C 1 134 ? -44.07202 -32.26431 40.70818 1.000 16.57966 127 THR C N 1
ATOM 7695 C CA . THR C 1 134 ? -42.95444 -31.53228 41.29606 1.000 21.18511 127 THR C CA 1
ATOM 7696 C C . THR C 1 134 ? -43.19653 -31.09869 42.73942 1.000 17.69647 127 THR C C 1
ATOM 7697 O O . THR C 1 134 ? -42.33983 -30.41451 43.30912 1.000 25.14001 127 THR C O 1
ATOM 7701 N N . GLY C 1 135 ? -44.32188 -31.47616 43.34617 1.000 17.22782 128 GLY C N 1
ATOM 7702 C CA . GLY C 1 135 ? -44.52464 -31.17961 44.75306 1.000 13.23569 128 GLY C CA 1
ATOM 7703 C C . GLY C 1 135 ? -44.70145 -29.69397 45.02461 1.000 29.86853 128 GLY C C 1
ATOM 7704 O O . GLY C 1 135 ? -45.15547 -28.92318 44.17380 1.000 19.67610 128 GLY C O 1
ATOM 7705 N N . ALA C 1 136 ? -44.32382 -29.28628 46.23537 1.000 24.80017 129 ALA C N 1
ATOM 7706 C CA . ALA C 1 136 ? -44.50739 -27.91848 46.69593 1.000 21.57089 129 ALA C CA 1
ATOM 7707 C C . ALA C 1 136 ? -43.23575 -27.41505 47.36871 1.000 29.93866 129 ALA C C 1
ATOM 7708 O O . ALA C 1 136 ? -42.30778 -28.17661 47.65498 1.000 12.03503 129 ALA C O 1
ATOM 7710 N N . GLN C 1 137 ? -43.20668 -26.10634 47.61797 1.000 30.40815 130 GLN C N 1
ATOM 7711 C CA . GLN C 1 137 ? -42.10555 -25.44763 48.30438 1.000 20.13908 130 GLN C CA 1
ATOM 7712 C C . GLN C 1 137 ? -42.66447 -24.56491 49.41096 1.000 15.09500 130 GLN C C 1
ATOM 7713 O O . GLN C 1 137 ? -43.78481 -24.05900 49.31333 1.000 19.48824 130 GLN C O 1
ATOM 7719 N N . THR C 1 138 ? -41.87164 -24.37790 50.46307 1.000 28.72292 131 THR C N 1
ATOM 7720 C CA . THR C 1 138 ? -42.33581 -23.62671 51.62285 1.000 19.27675 131 THR C CA 1
ATOM 7721 C C . THR C 1 138 ? -42.45434 -22.14274 51.29166 1.000 16.28140 131 THR C C 1
ATOM 7722 O O . THR C 1 138 ? -41.56075 -21.55765 50.67185 1.000 14.87367 131 THR C O 1
ATOM 7726 N N . VAL C 1 139 ? -43.56441 -21.53689 51.70628 1.000 17.54162 132 VAL C N 1
ATOM 7727 C CA . VAL C 1 139 ? -43.79894 -20.11555 51.47952 1.000 18.90239 132 VAL C CA 1
ATOM 7728 C C . VAL C 1 139 ? -42.96658 -19.30474 52.46150 1.000 22.47940 132 VAL C C 1
ATOM 7729 O O . VAL C 1 139 ? -42.87694 -19.63552 53.65051 1.000 22.07307 132 VAL C O 1
ATOM 7733 N N . VAL C 1 140 ? -42.35522 -18.23751 51.96679 1.000 35.25590 133 VAL C N 1
ATOM 7734 C CA . VAL C 1 140 ? -41.52270 -17.35391 52.76922 1.000 34.41901 133 VAL C CA 1
ATOM 7735 C C . VAL C 1 140 ? -42.16287 -15.96991 52.76970 1.000 28.36864 133 VAL C C 1
ATOM 7736 O O . VAL C 1 140 ? -42.05958 -15.22538 51.79403 1.000 28.60667 133 VAL C O 1
ATOM 7740 N N . PRO C 1 141 ? -42.83915 -15.59369 53.85343 1.000 23.83408 134 PRO C N 1
ATOM 7741 C CA . PRO C 1 141 ? -43.61064 -14.33631 53.87150 1.000 40.91152 134 PRO C CA 1
ATOM 7742 C C . PRO C 1 141 ? -42.70324 -13.12391 53.76872 1.000 46.20361 134 PRO C C 1
ATOM 7743 O O . PRO C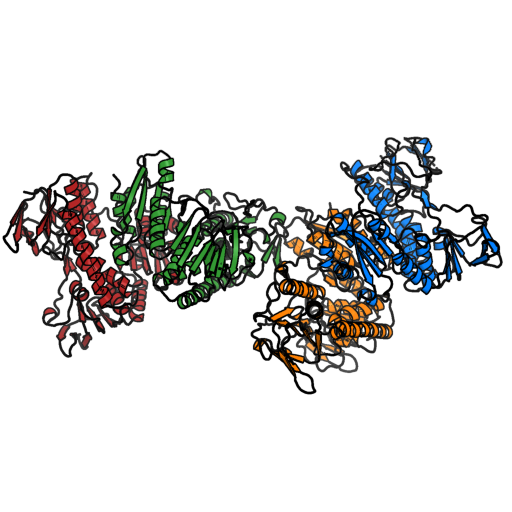 1 141 ? -41.52048 -13.19214 54.12973 1.000 29.99704 134 PRO C O 1
ATOM 7747 N N . PRO C 1 142 ? -43.22460 -11.98355 53.29283 1.000 31.90001 135 PRO C N 1
ATOM 7748 C CA . PRO C 1 142 ? -42.38103 -10.78906 53.05383 1.000 24.40980 135 PRO C CA 1
ATOM 7749 C C . PRO C 1 142 ? -42.05203 -10.01896 54.32835 1.000 39.75287 135 PRO C C 1
ATOM 7750 O O . PRO C 1 142 ? -42.47306 -8.87778 54.54790 1.000 41.18841 135 PRO C O 1
ATOM 7754 N N . ILE C 1 143 ? -41.26867 -10.64271 55.19435 1.000 35.59425 136 ILE C N 1
ATOM 7755 C CA . ILE C 1 143 ? -40.80320 -10.03631 56.43990 1.000 21.59869 136 ILE C CA 1
ATOM 7756 C C . ILE C 1 143 ? -39.33091 -9.68756 56.26923 1.000 25.23668 136 ILE C C 1
ATOM 7757 O O . ILE C 1 143 ? -38.54087 -10.56358 55.90451 1.000 33.22924 136 ILE C O 1
ATOM 7762 N N . PRO C 1 144 ? -38.92593 -8.43899 56.49470 1.000 29.68266 137 PRO C N 1
ATOM 7763 C CA . PRO C 1 144 ? -37.50591 -8.08684 56.34525 1.000 31.33926 137 PRO C CA 1
ATOM 7764 C C . PRO C 1 144 ? -36.61878 -8.89491 57.28407 1.000 25.77617 137 PRO C C 1
ATOM 7765 O O . PRO C 1 144 ? -36.90848 -9.03676 58.47387 1.000 32.68861 137 PRO C O 1
ATOM 7769 N N . GLY C 1 145 ? -35.53027 -9.42909 56.73272 1.000 22.51999 138 GLY C N 1
ATOM 7770 C CA . GLY C 1 145 ? -34.53370 -10.13532 57.51281 1.000 15.22162 138 GLY C CA 1
ATOM 7771 C C . GLY C 1 145 ? -34.70872 -11.63418 57.61286 1.000 41.39017 138 GLY C C 1
ATOM 7772 O O . GLY C 1 145 ? -33.93734 -12.28136 58.32965 1.000 37.24357 138 GLY C O 1
ATOM 7773 N N . ILE C 1 146 ? -35.68520 -12.21032 56.91061 1.000 41.81932 139 ILE C N 1
ATOM 7774 C CA . ILE C 1 146 ? -35.96966 -13.63620 57.04955 1.000 30.61427 139 ILE C CA 1
ATOM 7775 C C . ILE C 1 146 ? -34.83739 -14.47739 56.47514 1.000 32.56354 139 ILE C C 1
ATOM 7776 O O . ILE C 1 146 ? -34.44138 -15.49225 57.06113 1.000 29.78525 139 ILE C O 1
ATOM 7781 N N . THR C 1 147 ? -34.30711 -14.08019 55.31911 1.000 41.98051 140 THR C N 1
ATOM 7782 C CA . THR C 1 147 ? -33.30951 -14.87371 54.61527 1.000 46.03510 140 THR C CA 1
ATOM 7783 C C . THR C 1 147 ? -31.88750 -14.62249 55.09508 1.000 42.20059 140 THR C C 1
ATOM 7784 O O . THR C 1 147 ? -31.00630 -15.44652 54.82604 1.000 37.51382 140 THR C O 1
ATOM 7788 N N . THR C 1 148 ? -31.64237 -13.52100 55.80331 1.000 46.63687 141 THR C N 1
ATOM 7789 C CA . THR C 1 148 ? -30.28686 -13.07705 56.09637 1.000 36.73491 141 THR C CA 1
ATOM 7790 C C . THR C 1 148 ? -29.86856 -13.26928 57.54864 1.000 42.03997 141 THR C C 1
ATOM 7791 O O . THR C 1 148 ? -28.72574 -12.94766 57.89094 1.000 65.90050 141 THR C O 1
ATOM 7795 N N . THR C 1 149 ? -30.74498 -13.77810 58.41263 1.000 50.61238 142 THR C N 1
ATOM 7796 C CA . THR C 1 149 ? -30.35750 -13.99999 59.79864 1.000 40.06934 142 THR C CA 1
ATOM 7797 C C . THR C 1 149 ? -30.21263 -15.48603 60.07396 1.000 35.46355 142 THR C C 1
ATOM 7798 O O . THR C 1 149 ? -31.11129 -16.26553 59.72948 1.000 43.06029 142 THR C O 1
ATOM 7802 N N . PRO C 1 150 ? -29.11273 -15.91330 60.68838 1.000 46.56078 143 PRO C N 1
ATOM 7803 C CA . PRO C 1 150 ? -28.92985 -17.33981 60.96602 1.000 40.88013 143 PRO C CA 1
ATOM 7804 C C . PRO C 1 150 ? -29.83850 -17.80546 62.09217 1.000 49.87793 143 PRO C C 1
ATOM 7805 O O . PRO C 1 150 ? -30.36401 -17.01553 62.87986 1.000 51.58732 143 PRO C O 1
ATOM 7809 N N . GLY C 1 151 ? -30.01776 -19.12146 62.15923 1.000 33.19689 144 GLY C N 1
ATOM 7810 C CA . GLY C 1 151 ? -30.91380 -19.70984 63.12876 1.000 30.26016 144 GLY C CA 1
ATOM 7811 C C . GLY C 1 151 ? -32.37320 -19.71354 62.73314 1.000 33.72259 144 GLY C C 1
ATOM 7812 O O . GLY C 1 151 ? -33.21308 -20.13793 63.53769 1.000 28.28837 144 GLY C O 1
ATOM 7813 N N . VAL C 1 152 ? -32.70441 -19.25604 61.52933 1.000 30.75764 145 VAL C N 1
ATOM 7814 C CA . VAL C 1 152 ? -34.07104 -19.26578 61.01962 1.000 19.91618 145 VAL C CA 1
ATOM 7815 C C . VAL C 1 152 ? -34.17810 -20.38279 59.99052 1.000 21.25003 145 VAL C C 1
ATOM 7816 O O . VAL C 1 152 ? -33.43873 -20.39845 58.99834 1.000 22.33410 145 VAL C O 1
ATOM 7820 N N . TYR C 1 153 ? -35.09696 -21.31594 60.22318 1.000 23.57832 146 TYR C N 1
ATOM 7821 C CA . TYR C 1 153 ? -35.21114 -22.52264 59.42130 1.000 23.25777 146 TYR C CA 1
ATOM 7822 C C . TYR C 1 153 ? -36.63364 -22.66747 58.89454 1.000 20.49392 146 TYR C C 1
ATOM 7823 O O . TYR C 1 153 ? -37.57022 -22.01411 59.36211 1.000 24.82584 146 TYR C O 1
ATOM 7832 N N . ASP C 1 154 ? -36.77965 -23.52338 57.88881 1.000 16.20134 147 ASP C N 1
ATOM 7833 C CA . ASP C 1 154 ? -38.05848 -24.08509 57.49492 1.000 21.15604 147 ASP C CA 1
ATOM 7834 C C . ASP C 1 154 ? -38.13363 -25.50820 58.06716 1.000 18.33949 147 ASP C C 1
ATOM 7835 O O . ASP C 1 154 ? -37.25439 -25.91610 58.83257 1.000 18.86768 147 ASP C O 1
ATOM 7840 N N . SER C 1 155 ? -39.18365 -26.26168 57.70130 1.000 18.82201 148 SER C N 1
ATOM 7841 C CA . SER C 1 155 ? -39.36063 -27.60971 58.24454 1.000 10.18221 148 SER C CA 1
ATOM 7842 C C . SER C 1 155 ? -38.19808 -28.52237 57.86414 1.000 18.49201 148 SER C C 1
ATOM 7843 O O . SER C 1 155 ? -37.76729 -29.35672 58.66903 1.000 23.72686 148 SER C O 1
ATOM 7846 N N . THR C 1 156 ? -37.68521 -28.37785 56.64148 1.000 25.21129 149 THR C N 1
ATOM 7847 C CA . THR C 1 156 ? -36.57081 -29.21085 56.19771 1.000 19.90226 149 THR C CA 1
ATOM 7848 C C . THR C 1 156 ? -35.30989 -28.93648 57.01578 1.000 34.12308 149 THR C C 1
ATOM 7849 O O . THR C 1 156 ? -34.64164 -29.87106 57.46404 1.000 20.20055 149 THR C O 1
ATOM 7853 N N . GLY C 1 157 ? -34.96656 -27.66124 57.22058 1.000 31.37721 150 GLY C N 1
ATOM 7854 C CA . GLY C 1 157 ? -33.74385 -27.34552 57.94366 1.000 17.97203 150 GLY C CA 1
ATOM 7855 C C . GLY C 1 157 ? -33.83778 -27.51739 59.44625 1.000 25.43154 150 GLY C C 1
ATOM 7856 O O . GLY C 1 157 ? -32.80178 -27.62211 60.11145 1.000 24.69066 150 GLY C O 1
ATOM 7857 N N . LEU C 1 158 ? -35.05208 -27.53120 59.99991 1.000 29.71338 151 LEU C N 1
ATOM 7858 C CA . LEU C 1 158 ? -35.20517 -27.73878 61.43517 1.000 21.69461 151 LEU C CA 1
ATOM 7859 C C . LEU C 1 158 ? -34.98740 -29.19388 61.82409 1.000 21.55303 151 LEU C C 1
ATOM 7860 O O . LEU C 1 158 ? -34.50801 -29.47191 62.92901 1.000 28.41344 151 LEU C O 1
ATOM 7865 N N . LEU C 1 159 ? -35.32646 -30.12957 60.93675 1.000 14.98283 152 LEU C N 1
ATOM 7866 C CA . LEU C 1 159 ? -35.10314 -31.54168 61.21506 1.000 26.48423 152 LEU C CA 1
ATOM 7867 C C . LEU C 1 159 ? -33.63840 -31.94007 61.10623 1.000 22.05855 152 LEU C C 1
ATOM 7868 O O . LEU C 1 159 ? -33.30275 -33.08805 61.41213 1.000 24.21898 152 LEU C O 1
ATOM 7873 N N . ASN C 1 160 ? -32.76398 -31.03383 60.67676 1.000 22.01545 153 ASN C N 1
ATOM 7874 C CA . ASN C 1 160 ? -31.33098 -31.28629 60.63643 1.000 23.34338 153 ASN C CA 1
ATOM 7875 C C . ASN C 1 160 ? -30.59398 -30.47511 61.69690 1.000 20.08952 153 ASN C C 1
ATOM 7876 O O . ASN C 1 160 ? -29.40610 -30.17664 61.55316 1.000 21.08584 153 ASN C O 1
ATOM 7881 N N . LEU C 1 161 ? -31.29983 -30.10504 62.76177 1.000 37.67583 154 LEU C N 1
ATOM 7882 C CA . LEU C 1 161 ? -30.66095 -29.46679 63.90128 1.000 23.89537 154 LEU C CA 1
ATOM 7883 C C . LEU C 1 161 ? -29.74225 -30.45884 64.60028 1.000 30.21816 154 LEU C C 1
ATOM 7884 O O . LEU C 1 161 ? -30.07259 -31.63835 64.74964 1.000 31.03331 154 LEU C O 1
ATOM 7889 N N . LYS C 1 162 ? -28.57567 -29.97667 65.02117 1.000 28.35610 155 LYS C N 1
ATOM 7890 C CA . LYS C 1 162 ? -27.60245 -30.81161 65.70741 1.000 26.42820 155 LYS C CA 1
ATOM 7891 C C . LYS C 1 162 ? -27.68725 -30.69588 67.22199 1.000 24.93161 155 LYS C C 1
ATOM 7892 O O . LYS C 1 162 ? -27.11710 -31.53632 67.92519 1.000 41.35536 155 LYS C O 1
ATOM 7898 N N . GLU C 1 163 ? -28.38314 -29.68493 67.73417 1.000 24.49461 156 GLU C N 1
ATOM 7899 C CA . GLU C 1 163 ? -28.63997 -29.54229 69.15804 1.000 34.98761 156 GLU C CA 1
ATOM 7900 C C . GLU C 1 163 ? -30.05037 -29.00712 69.33792 1.000 38.88219 156 GLU C C 1
ATOM 7901 O O . GLU C 1 163 ? -30.50047 -28.15387 68.56763 1.000 38.76643 156 GLU C O 1
ATOM 7907 N N . LEU C 1 164 ? -30.74440 -29.51634 70.34270 1.000 27.89091 157 LEU C N 1
ATOM 7908 C CA . LEU C 1 164 ? -32.10079 -29.06022 70.60472 1.000 33.10349 157 LEU C CA 1
ATOM 7909 C C . LEU C 1 164 ? -32.06579 -27.63431 71.14495 1.000 28.20938 157 LEU C C 1
ATOM 7910 O O . LEU C 1 164 ? -31.36677 -27.36768 72.12918 1.000 21.25125 157 LEU C O 1
ATOM 7915 N N . PRO C 1 165 ? -32.78398 -26.69533 70.53247 1.000 41.17602 158 PRO C N 1
ATOM 7916 C CA . PRO C 1 165 ? -32.77249 -25.31914 71.03715 1.000 35.59037 158 PRO C CA 1
ATOM 7917 C C . PRO C 1 165 ? -33.58342 -25.19314 72.31572 1.000 22.01463 158 PRO C C 1
ATOM 7918 O O . PRO C 1 165 ? -34.55773 -25.91525 72.53587 1.000 27.64978 158 PRO C O 1
ATOM 7922 N N . GLY C 1 166 ? -33.16423 -24.25636 73.16888 1.000 19.79713 159 GLY C N 1
ATOM 7923 C CA . GLY C 1 166 ? -33.85125 -24.06204 74.43390 1.000 25.95771 159 GLY C CA 1
ATOM 7924 C C . GLY C 1 166 ? -35.20444 -23.39730 74.28709 1.000 32.09521 159 GLY C C 1
ATOM 7925 O O . GLY C 1 166 ? -36.13649 -23.70928 75.03452 1.000 36.60751 159 GLY C O 1
ATOM 7926 N N . HIS C 1 167 ? -35.33505 -22.47927 73.33124 1.000 30.35954 160 HIS C N 1
ATOM 7927 C CA . HIS C 1 167 ? -36.58543 -21.77075 73.07202 1.000 26.76600 160 HIS C CA 1
ATOM 7928 C C . HIS C 1 167 ? -36.81765 -21.75752 71.56749 1.000 22.16205 160 HIS C C 1
ATOM 7929 O O . HIS C 1 167 ? -36.07666 -21.10102 70.82893 1.000 27.28886 160 HIS C O 1
ATOM 7936 N N . LEU C 1 168 ? -37.83824 -22.48029 71.11580 1.000 30.55908 161 LEU C N 1
ATOM 7937 C CA . LEU C 1 168 ? -38.16957 -22.57289 69.70145 1.000 17.48799 161 LEU C CA 1
ATOM 7938 C C . LEU C 1 168 ? -39.28759 -21.59816 69.35806 1.000 17.48055 161 LEU C C 1
ATOM 7939 O O . LEU C 1 168 ? -40.22845 -21.41526 70.13567 1.000 31.69242 161 LEU C O 1
ATOM 7944 N N . GLY C 1 169 ? -39.17497 -20.97113 68.19072 1.000 17.37963 162 GLY C N 1
ATOM 7945 C CA . GLY C 1 169 ? -40.20779 -20.07650 67.70907 1.000 15.91977 162 GLY C CA 1
ATOM 7946 C C . GLY C 1 169 ? -40.82571 -20.55690 66.41291 1.000 15.88403 162 GLY C C 1
ATOM 7947 O O . GLY C 1 169 ? -40.11123 -20.85274 65.45071 1.000 27.52198 162 GLY C O 1
ATOM 7948 N N . ILE C 1 170 ? -42.15163 -20.64668 66.37412 1.000 11.89630 163 ILE C N 1
ATOM 7949 C CA . ILE C 1 170 ? -42.88168 -21.08399 65.18995 1.000 22.48207 163 ILE C CA 1
ATOM 7950 C C . ILE C 1 170 ? -43.57301 -19.87254 64.58453 1.000 23.59427 163 ILE C C 1
ATOM 7951 O O . ILE C 1 170 ? -44.44951 -19.26865 65.21558 1.000 18.28022 163 ILE C O 1
ATOM 7956 N N . LEU C 1 171 ? -43.18400 -19.51954 63.36148 1.000 31.61959 164 LEU C N 1
ATOM 7957 C CA . LEU C 1 171 ? -43.84320 -18.44583 62.62043 1.000 21.41691 164 LEU C CA 1
ATOM 7958 C C . LEU C 1 171 ? -44.95925 -19.07402 61.79729 1.000 21.91725 164 LEU C C 1
ATOM 7959 O O . LEU C 1 171 ? -44.77644 -19.44701 60.63761 1.000 22.82122 164 LEU C O 1
ATOM 7964 N N . GLY C 1 172 ? -46.13157 -19.19830 62.41233 1.000 20.14775 165 GLY C N 1
ATOM 7965 C CA . GLY C 1 172 ? -47.26993 -19.80520 61.75516 1.000 18.39704 165 GLY C CA 1
ATOM 7966 C C . GLY C 1 172 ? -48.00970 -20.77963 62.64642 1.000 16.62896 165 GLY C C 1
ATOM 7967 O O . GLY C 1 172 ? -47.45583 -21.80450 63.05504 1.000 27.31869 165 GLY C O 1
ATOM 7968 N N . GLY C 1 173 ? -49.26543 -20.46887 62.95574 1.000 19.27535 166 GLY C N 1
ATOM 7969 C CA . GLY C 1 173 ? -50.07869 -21.34086 63.77805 1.000 21.10901 166 GLY C CA 1
ATOM 7970 C C . GLY C 1 173 ? -50.74819 -22.43945 62.98051 1.000 17.81681 166 GLY C C 1
ATOM 7971 O O . GLY C 1 173 ? -51.77292 -22.98685 63.39855 1.000 27.72224 166 GLY C O 1
ATOM 7972 N N . GLY C 1 174 ? -50.17212 -22.77100 61.83056 1.000 16.26611 167 GLY C N 1
ATOM 7973 C CA . GLY C 1 174 ? -50.70820 -23.80489 60.97703 1.000 17.25552 167 GLY C CA 1
ATOM 7974 C C . GLY C 1 174 ? -50.57764 -25.18477 61.59909 1.000 23.96897 167 GLY C C 1
ATOM 7975 O O . GLY C 1 174 ? -50.23435 -25.36092 62.76882 1.000 25.42070 167 GLY C O 1
ATOM 7976 N N . TYR C 1 175 ? -50.85393 -26.19163 60.77031 1.000 28.88965 168 TYR C N 1
ATOM 7977 C CA . TYR C 1 175 ? -50.89599 -27.56344 61.26300 1.000 22.47716 168 TYR C CA 1
ATOM 7978 C C . TYR C 1 175 ? -49.50112 -28.15690 61.41424 1.000 25.93953 168 TYR C C 1
ATOM 7979 O O . TYR C 1 175 ? -49.24058 -28.89438 62.37159 1.000 27.83144 168 TYR C O 1
ATOM 7988 N N . ILE C 1 176 ? -48.59282 -27.85030 60.48589 1.000 37.77464 169 ILE C N 1
ATOM 7989 C CA . ILE C 1 176 ? -47.22367 -28.33519 60.62066 1.000 19.57035 169 ILE C CA 1
ATOM 7990 C C . ILE C 1 176 ? -46.52138 -27.63701 61.77777 1.000 15.89785 169 ILE C C 1
ATOM 7991 O O . ILE C 1 176 ? -45.63140 -28.21433 62.41305 1.000 24.83285 169 ILE C O 1
ATOM 7996 N N . GLY C 1 177 ? -46.91077 -26.39788 62.08110 1.000 25.61201 170 GLY C N 1
ATOM 7997 C CA . GLY C 1 177 ? -46.33050 -25.71317 63.22376 1.000 13.42215 170 GLY C CA 1
ATOM 7998 C C . GLY C 1 177 ? -46.82717 -26.26277 64.54734 1.000 19.53942 170 GLY C C 1
ATOM 7999 O O . GLY C 1 177 ? -46.07433 -26.32992 65.52301 1.000 18.18858 170 GLY C O 1
ATOM 8000 N N . VAL C 1 178 ? -48.10040 -26.66111 64.60142 1.000 17.65143 171 VAL C N 1
ATOM 8001 C CA . VAL C 1 178 ? -48.64233 -27.25338 65.82041 1.000 22.12482 171 VAL C CA 1
ATOM 8002 C C . VAL C 1 178 ? -47.99527 -28.60785 66.08484 1.000 18.62978 171 VAL C C 1
ATOM 8003 O O . VAL C 1 178 ? -47.74057 -28.97628 67.23870 1.000 13.81152 171 VAL C O 1
ATOM 8007 N N . GLU C 1 179 ? -47.70633 -29.36327 65.02201 1.000 16.20643 172 GLU C N 1
ATOM 8008 C CA . GLU C 1 179 ? -46.99420 -30.62830 65.17643 1.000 13.92310 172 GLU C CA 1
ATOM 8009 C C . GLU C 1 179 ? -45.61830 -30.40782 65.79101 1.000 18.84021 172 GLU C C 1
ATOM 8010 O O . GLU C 1 179 ? -45.22069 -31.11259 66.72604 1.000 20.59530 172 GLU C O 1
ATOM 8016 N N . PHE C 1 180 ? -44.87592 -29.42569 65.27455 1.000 21.73220 173 PHE C N 1
ATOM 8017 C CA . PHE C 1 180 ? -43.53482 -29.16160 65.78472 1.000 16.66299 173 PHE C CA 1
ATOM 8018 C C . PHE C 1 180 ? -43.58034 -28.60322 67.20016 1.000 15.55005 173 PHE C C 1
ATOM 8019 O O . PHE C 1 180 ? -42.73222 -28.94268 68.03358 1.000 28.94766 173 PHE C O 1
ATOM 8027 N N . ALA C 1 181 ? -44.55964 -27.74165 67.48704 1.000 11.26337 174 ALA C N 1
ATOM 8028 C CA . ALA C 1 181 ? -44.69625 -27.19374 68.83230 1.000 18.37152 174 ALA C CA 1
ATOM 8029 C C . ALA C 1 181 ? -44.91602 -28.29801 69.85707 1.000 17.84105 174 ALA C C 1
ATOM 8030 O O . ALA C 1 181 ? -44.38413 -28.23769 70.97127 1.000 18.64188 174 ALA C O 1
ATOM 8032 N N . SER C 1 182 ? -45.69912 -29.31590 69.49867 1.000 15.36092 175 SER C N 1
ATOM 8033 C CA . SER C 1 182 ? -45.88588 -30.44942 70.39639 1.000 11.18572 175 SER C CA 1
ATOM 8034 C C . SER C 1 182 ? -44.64304 -31.32806 70.43896 1.000 12.42016 175 SER C C 1
ATOM 8035 O O . SER C 1 182 ? -44.24823 -31.80314 71.50989 1.000 20.61607 175 SER C O 1
ATOM 8038 N N . MET C 1 183 ? -44.00749 -31.54623 69.28522 1.000 9.05052 176 MET C N 1
ATOM 8039 C CA . MET C 1 183 ? -42.87146 -32.46032 69.22617 1.000 20.40506 176 MET C CA 1
ATOM 8040 C C . MET C 1 183 ? -41.66737 -31.90795 69.97856 1.000 27.81968 176 MET C C 1
ATOM 8041 O O . MET C 1 183 ? -40.98835 -32.64810 70.70030 1.000 29.47317 176 MET C O 1
ATOM 8046 N N . PHE C 1 184 ? -41.38145 -30.61488 69.82202 1.000 21.26711 177 PHE C N 1
ATOM 8047 C CA . PHE C 1 184 ? -40.23477 -30.02541 70.50085 1.000 27.45724 177 PHE C CA 1
ATOM 8048 C C . PHE C 1 184 ? -40.50841 -29.73548 71.97055 1.000 11.69307 177 PHE C C 1
ATOM 8049 O O . PHE C 1 184 ? -39.56022 -29.66665 72.75909 1.000 20.56767 177 PHE C O 1
ATOM 8057 N N . ALA C 1 185 ? -41.77416 -29.56595 72.35787 1.000 11.37172 178 ALA C N 1
ATOM 8058 C CA . ALA C 1 185 ? -42.09326 -29.45257 73.77688 1.000 14.55831 178 ALA C CA 1
ATOM 8059 C C . ALA C 1 185 ? -41.79116 -30.75389 74.50818 1.000 13.40263 178 ALA C C 1
ATOM 8060 O O . ALA C 1 185 ? -41.30239 -30.73604 75.64371 1.000 11.96717 178 ALA C O 1
ATOM 8062 N N . ASN C 1 186 ? -42.07322 -31.89291 73.87047 1.000 18.02519 179 ASN C N 1
ATOM 8063 C CA . ASN C 1 186 ? -41.74271 -33.18123 74.47004 1.000 19.13766 179 ASN C CA 1
ATOM 8064 C C . ASN C 1 186 ? -40.23487 -33.36911 74.57453 1.000 15.11859 179 ASN C C 1
ATOM 8065 O O . ASN C 1 186 ? -39.74359 -33.96579 75.53962 1.000 26.65293 179 ASN C O 1
ATOM 8070 N N . PHE C 1 187 ? -39.48496 -32.86842 73.58929 1.000 19.62634 180 PHE C N 1
ATOM 8071 C CA . PHE C 1 187 ? -38.03121 -32.96858 73.62987 1.000 20.84511 180 PHE C CA 1
ATOM 8072 C C . PHE C 1 187 ? -37.42883 -32.15014 74.76517 1.000 20.08777 180 PHE C C 1
ATOM 8073 O O . PHE C 1 187 ? -36.30113 -32.43257 75.18446 1.000 17.43880 180 PHE C O 1
ATOM 8081 N N . GLY C 1 188 ? -38.14837 -31.14738 75.26663 1.000 13.76959 181 GLY C N 1
ATOM 8082 C CA . GLY C 1 188 ? -37.70339 -30.40325 76.42826 1.000 15.44175 181 GLY C CA 1
ATOM 8083 C C . GLY C 1 188 ? -37.72520 -28.89555 76.27650 1.000 22.49669 181 GLY C C 1
ATOM 8084 O O . GLY C 1 188 ? -37.52713 -28.17082 77.25569 1.000 22.19194 181 GLY C O 1
ATOM 8085 N N . SER C 1 189 ? -37.97799 -28.40838 75.06631 1.000 24.00288 182 SER C N 1
ATOM 8086 C CA . SER C 1 189 ? -37.84418 -26.99097 74.76729 1.000 22.81197 182 SER C CA 1
ATOM 8087 C C . SER C 1 189 ? -39.12741 -26.21909 75.04116 1.000 18.98489 182 SER C C 1
ATOM 8088 O O . SER C 1 189 ? -40.22219 -26.77917 75.13766 1.000 24.51229 182 SER C O 1
ATOM 8091 N N . LYS C 1 190 ? -38.96795 -24.90472 75.15453 1.000 25.74719 183 LYS C N 1
ATOM 8092 C CA . LYS C 1 190 ? -40.08143 -23.97230 75.18473 1.000 22.71927 183 LYS C CA 1
ATOM 8093 C C . LYS C 1 190 ? -40.40577 -23.53922 73.76105 1.000 26.48150 183 LYS C C 1
ATOM 8094 O O . LYS C 1 190 ? -39.50473 -23.28411 72.95710 1.000 23.80142 183 LYS C O 1
ATOM 8100 N N . VAL C 1 191 ? -41.69630 -23.47391 73.44773 1.000 27.56775 184 VAL C N 1
ATOM 8101 C CA . VAL C 1 191 ? -42.16457 -23.13981 72.10946 1.000 18.16468 184 VAL C CA 1
ATOM 8102 C C . VAL C 1 191 ? -43.10726 -21.94877 72.19796 1.000 22.01715 184 VAL C C 1
ATOM 8103 O O . VAL C 1 191 ? -43.97395 -21.89441 73.07722 1.000 32.77934 184 VAL C O 1
ATOM 8107 N N . THR C 1 192 ? -42.93422 -20.99491 71.28456 1.000 17.16985 185 THR C N 1
ATOM 8108 C CA . THR C 1 192 ? -43.80089 -19.82506 71.17848 1.000 18.95633 185 THR C CA 1
ATOM 8109 C C . THR C 1 192 ? -44.42627 -19.82264 69.78915 1.000 21.54064 185 THR C C 1
ATOM 8110 O O . THR C 1 192 ? -43.75046 -19.52134 68.79925 1.000 16.20803 185 THR C O 1
ATOM 8114 N N . ILE C 1 193 ? -45.70968 -20.16166 69.71601 1.000 18.84603 186 ILE C N 1
ATOM 8115 C CA . ILE C 1 193 ? -46.42883 -20.18519 68.44624 1.000 30.78301 186 ILE C CA 1
ATOM 8116 C C . ILE C 1 193 ? -46.86074 -18.76536 68.09998 1.000 24.80256 186 ILE C C 1
ATOM 8117 O O . ILE C 1 193 ? -47.53954 -18.10116 68.89024 1.000 31.57926 186 ILE C O 1
ATOM 8122 N N . LEU C 1 194 ? -46.47067 -18.29964 66.91601 1.000 15.58697 187 LEU C N 1
ATOM 8123 C CA . LEU C 1 194 ? -46.81995 -16.96460 66.43465 1.000 18.85801 187 LEU C CA 1
ATOM 8124 C C . LEU C 1 194 ? -47.92757 -17.11149 65.39713 1.000 24.78166 187 LEU C C 1
ATOM 8125 O O . LEU C 1 194 ? -47.67339 -17.48772 64.25011 1.000 28.52238 187 LEU C O 1
ATOM 8130 N N . GLU C 1 195 ? -49.15811 -16.81129 65.80169 1.000 19.23731 188 GLU C N 1
ATOM 8131 C CA . GLU C 1 195 ? -50.32213 -16.91381 64.93259 1.000 24.06429 188 GLU C CA 1
ATOM 8132 C C . GLU C 1 195 ? -50.83176 -15.52048 64.59447 1.000 25.73023 188 GLU C C 1
ATOM 8133 O O . GLU C 1 195 ? -51.08692 -14.71227 65.49364 1.000 30.77858 188 GLU C O 1
ATOM 8139 N N . ALA C 1 196 ? -50.98089 -15.24512 63.29738 1.000 25.02665 189 ALA C N 1
ATOM 8140 C CA . ALA C 1 196 ? -51.49759 -13.95212 62.86653 1.000 21.46392 189 ALA C CA 1
ATOM 8141 C C . ALA C 1 196 ? -53.00686 -13.85205 63.04256 1.000 26.01501 189 ALA C C 1
ATOM 8142 O O . ALA C 1 196 ? -53.53795 -12.74393 63.17760 1.000 35.77672 189 ALA C O 1
ATOM 8144 N N . ALA C 1 197 ? -53.70741 -14.98276 63.04732 1.000 27.69351 190 ALA C N 1
ATOM 8145 C CA . ALA C 1 197 ? -55.15346 -14.96728 63.18684 1.000 26.21058 190 ALA C CA 1
ATOM 8146 C C . ALA C 1 197 ? -55.55022 -14.57935 64.61038 1.000 32.29432 190 ALA C C 1
ATOM 8147 O O . ALA C 1 197 ? -54.72400 -14.51224 65.52541 1.000 32.43087 190 ALA C O 1
ATOM 8149 N N . SER C 1 198 ? -56.84359 -14.31726 64.78816 1.000 15.85925 191 SER C N 1
ATOM 8150 C CA . SER C 1 198 ? -57.38986 -13.96366 66.09043 1.000 14.81646 191 SER C CA 1
ATOM 8151 C C . SER C 1 198 ? -57.76753 -15.17848 66.92629 1.000 23.96473 191 SER C C 1
ATOM 8152 O O . SER C 1 198 ? -58.01126 -15.03209 68.12934 1.000 20.83547 191 SER C O 1
ATOM 8155 N N . LEU C 1 199 ? -57.82159 -16.36458 66.32463 1.000 18.52707 192 LEU C N 1
ATOM 8156 C CA . LEU C 1 199 ? -58.16355 -17.59305 67.02540 1.000 34.23558 192 LEU C CA 1
ATOM 8157 C C . LEU C 1 199 ? -57.13522 -18.66573 66.70018 1.000 34.54544 192 LEU C C 1
ATOM 8158 O O . LEU C 1 199 ? -56.66815 -18.76564 65.56145 1.000 26.51669 192 LEU C O 1
ATOM 8163 N N . PHE C 1 200 ? -56.78617 -19.46480 67.70481 1.000 33.00471 193 PHE C N 1
ATOM 8164 C CA . PHE C 1 200 ? -55.86400 -20.57473 67.50893 1.000 32.76799 193 PHE C CA 1
ATOM 8165 C C . PHE C 1 200 ? -56.58221 -21.71974 66.80577 1.000 24.96481 193 PHE C C 1
ATOM 8166 O O . PHE C 1 200 ? -57.63047 -22.18135 67.26862 1.000 23.56125 193 PHE C O 1
ATOM 8174 N N . LEU C 1 201 ? -56.01049 -22.17584 65.68685 1.000 28.19260 194 LEU C N 1
ATOM 8175 C CA . LEU C 1 201 ? -56.61574 -23.17807 64.81507 1.000 25.77310 194 LEU C CA 1
ATOM 8176 C C . LEU C 1 201 ? -58.01337 -22.72525 64.40639 1.000 26.72905 194 LEU C C 1
ATOM 8177 O O . LEU C 1 201 ? -59.01250 -23.30098 64.85713 1.000 30.83935 194 LEU C O 1
ATOM 8182 N N . PRO C 1 202 ? -58.12399 -21.70148 63.55294 1.000 31.80755 195 PRO C N 1
ATOM 8183 C CA . PRO C 1 202 ? -59.44468 -21.11598 63.26437 1.000 23.31222 195 PRO C CA 1
ATOM 8184 C C . PRO C 1 202 ? -60.35770 -21.99643 62.42333 1.000 17.03627 195 PRO C C 1
ATOM 8185 O O . PRO C 1 202 ? -61.55871 -21.70610 62.35091 1.000 21.03843 195 PRO C O 1
ATOM 8189 N N . ARG C 1 203 ? -59.84649 -23.04659 61.78684 1.000 21.92575 196 ARG C N 1
ATOM 8190 C CA . ARG C 1 203 ? -60.68223 -23.93281 60.98708 1.000 16.19080 196 ARG C CA 1
ATOM 8191 C C . ARG C 1 203 ? -61.29356 -25.06628 61.79923 1.000 20.05267 196 ARG C C 1
ATOM 8192 O O . ARG C 1 203 ? -62.03807 -25.87852 61.24015 1.000 25.66046 196 ARG C O 1
ATOM 8200 N N . GLU C 1 204 ? -61.00174 -25.14187 63.09215 1.000 18.57935 197 GLU C N 1
ATOM 8201 C CA . GLU C 1 204 ? -61.55024 -26.16135 63.97230 1.000 28.15562 197 GLU C CA 1
ATOM 8202 C C . GLU C 1 204 ? -62.61586 -25.55531 64.87669 1.000 25.02654 197 GLU C C 1
ATOM 8203 O O . GLU C 1 204 ? -62.78857 -24.33575 64.94957 1.000 28.64283 197 GLU C O 1
ATOM 8209 N N . ASP C 1 205 ? -63.33809 -26.43194 65.57028 1.000 16.30680 198 ASP C N 1
ATOM 8210 C CA . ASP C 1 205 ? -64.27263 -25.98325 66.59026 1.000 19.43109 198 ASP C CA 1
ATOM 8211 C C . ASP C 1 205 ? -63.51718 -25.29164 67.72180 1.000 19.19085 198 ASP C C 1
ATOM 8212 O O . ASP C 1 205 ? -62.30745 -25.46007 67.89021 1.000 16.65064 198 ASP C O 1
ATOM 8217 N N . ARG C 1 206 ? -64.24570 -24.50094 68.51001 1.000 41.05658 199 ARG C N 1
ATOM 8218 C CA . ARG C 1 206 ? -63.58287 -23.75328 69.57287 1.000 27.08196 199 ARG C CA 1
ATOM 8219 C C . ARG C 1 206 ? -63.25500 -24.63784 70.76950 1.000 23.19384 199 ARG C C 1
ATOM 8220 O O . ARG C 1 206 ? -62.21261 -24.45472 71.40564 1.000 22.51807 199 ARG C O 1
ATOM 8228 N N . ASP C 1 207 ? -64.12090 -25.60089 71.09495 1.000 17.68745 200 ASP C N 1
ATOM 8229 C CA . ASP C 1 207 ? -63.86082 -26.42501 72.27034 1.000 22.47309 200 ASP C CA 1
ATOM 8230 C C . ASP C 1 207 ? -62.75702 -27.44463 72.01313 1.000 20.00175 200 ASP C C 1
ATOM 8231 O O . ASP C 1 207 ? -62.08312 -27.87372 72.95668 1.000 30.67440 200 ASP C O 1
ATOM 8236 N N . ILE C 1 208 ? -62.54766 -27.84047 70.75748 1.000 19.68535 201 ILE C N 1
ATOM 8237 C CA . ILE C 1 208 ? -61.39581 -28.68214 70.44940 1.000 26.62119 201 ILE C CA 1
ATOM 8238 C C . ILE C 1 208 ? -60.13018 -27.83715 70.37557 1.000 17.38724 201 ILE C C 1
ATOM 8239 O O . ILE C 1 208 ? -59.06829 -28.24634 70.85866 1.000 17.66746 201 ILE C O 1
ATOM 8244 N N . ALA C 1 209 ? -60.22580 -26.63994 69.78938 1.000 13.83271 202 ALA C N 1
ATOM 8245 C CA . ALA C 1 209 ? -59.06964 -25.75149 69.72446 1.000 15.53280 202 ALA C CA 1
ATOM 8246 C C . ALA C 1 209 ? -58.63094 -25.31326 71.11605 1.000 25.65857 202 ALA C C 1
ATOM 8247 O O . ALA C 1 209 ? -57.43056 -25.17682 71.38245 1.000 17.62477 202 ALA C O 1
ATOM 8249 N N . ASP C 1 210 ? -59.58957 -25.08208 72.01700 1.000 26.96347 203 ASP C N 1
ATOM 8250 C CA . ASP C 1 210 ? -59.23804 -24.75956 73.39639 1.000 18.82392 203 ASP C CA 1
ATOM 8251 C C . ASP C 1 210 ? -58.63426 -25.96645 74.10090 1.000 20.59170 203 ASP C C 1
ATOM 8252 O O . ASP C 1 210 ? -57.72729 -25.82035 74.92920 1.000 18.02531 203 ASP C O 1
ATOM 8257 N N . ASN C 1 211 ? -59.12910 -27.16630 73.78521 1.000 27.63715 204 ASN C N 1
ATOM 8258 C CA . ASN C 1 211 ? -58.54318 -28.38321 74.33690 1.000 21.47063 204 ASN C CA 1
ATOM 8259 C C . ASN C 1 211 ? -57.09083 -28.53608 73.90568 1.000 20.93524 204 ASN C C 1
ATOM 8260 O O . ASN C 1 211 ? -56.22525 -28.88143 74.71830 1.000 14.65451 204 ASN C O 1
ATOM 8265 N N . ILE C 1 212 ? -56.80516 -28.27468 72.62902 1.000 22.33785 205 ILE C N 1
ATOM 8266 C CA . ILE C 1 212 ? -55.44203 -28.40393 72.12661 1.000 10.92511 205 ILE C CA 1
ATOM 8267 C C . ILE C 1 212 ? -54.54136 -27.33947 72.74080 1.000 12.34282 205 ILE C C 1
ATOM 8268 O O . ILE C 1 212 ? -53.38494 -27.61032 73.08583 1.000 21.79369 205 ILE C O 1
ATOM 8273 N N . ALA C 1 213 ? -55.05739 -26.11891 72.90130 1.000 17.15085 206 ALA C N 1
ATOM 8274 C CA . ALA C 1 213 ? -54.26198 -25.04750 73.49307 1.000 15.69426 206 ALA C CA 1
ATOM 8275 C C . ALA C 1 213 ? -53.83954 -25.39622 74.91553 1.000 21.28381 206 ALA C C 1
ATOM 8276 O O . ALA C 1 213 ? -52.65364 -25.32554 75.25743 1.000 14.45840 206 ALA C O 1
ATOM 8278 N N . THR C 1 214 ? -54.80202 -25.78030 75.75952 1.000 19.24132 207 THR C N 1
ATOM 8279 C CA . THR C 1 214 ? -54.48295 -26.14882 77.13608 1.000 15.70689 207 THR C CA 1
ATOM 8280 C C . THR C 1 214 ? -53.49711 -27.31132 77.18239 1.000 32.25118 207 THR C C 1
ATOM 8281 O O . THR C 1 214 ? -52.58424 -27.32885 78.01779 1.000 25.01426 207 THR C O 1
ATOM 8285 N N . ILE C 1 215 ? -53.65249 -28.28271 76.27950 1.000 17.31784 208 ILE C N 1
ATOM 8286 C CA . ILE C 1 215 ? -52.73059 -29.41579 76.23737 1.000 11.04709 208 ILE C CA 1
ATOM 8287 C C . ILE C 1 215 ? -51.31538 -28.93878 75.92782 1.000 19.67225 208 ILE C C 1
ATOM 8288 O O . ILE C 1 215 ? -50.35027 -29.32680 76.59678 1.000 14.32093 208 ILE C O 1
ATOM 8293 N N . LEU C 1 216 ? -51.17433 -28.08055 74.91308 1.000 13.33245 209 LEU C N 1
ATOM 8294 C CA . LEU C 1 216 ? -49.85121 -27.59719 74.53225 1.000 16.23484 209 LEU C CA 1
ATOM 8295 C C . LEU C 1 216 ? -49.26705 -26.67354 75.59551 1.000 13.46074 209 LEU C C 1
ATOM 8296 O O . LEU C 1 216 ? -48.06623 -26.73317 75.88033 1.000 30.94422 209 LEU C O 1
ATOM 8301 N N . ARG C 1 217 ? -50.10025 -25.81865 76.19513 1.000 13.52891 210 ARG C N 1
ATOM 8302 C CA . ARG C 1 217 ? -49.60560 -24.89937 77.21653 1.000 17.71587 210 ARG C CA 1
ATOM 8303 C C . ARG C 1 217 ? -49.11765 -25.63667 78.45798 1.000 17.01237 210 ARG C C 1
ATOM 8304 O O . ARG C 1 217 ? -48.19652 -25.16473 79.13336 1.000 17.44705 210 ARG C O 1
ATOM 8312 N N . ASP C 1 218 ? -49.70736 -26.79362 78.76751 1.000 13.21091 211 ASP C N 1
ATOM 8313 C CA . ASP C 1 218 ? -49.31081 -27.53435 79.95872 1.000 11.60860 211 ASP C CA 1
ATOM 8314 C C . ASP C 1 218 ? -47.93741 -28.17637 79.81482 1.000 30.80414 211 ASP C C 1
ATOM 8315 O O . ASP C 1 218 ? -47.32236 -28.52355 80.82889 1.000 51.76208 211 ASP C O 1
ATOM 8320 N N . GLN C 1 219 ? -47.44649 -28.34659 78.58810 1.000 23.18882 212 GLN C N 1
ATOM 8321 C CA . GLN C 1 219 ? -46.09982 -28.84360 78.34639 1.000 28.76392 212 GLN C CA 1
ATOM 8322 C C . GLN C 1 219 ? -45.11605 -27.72482 78.02842 1.000 26.82027 212 GLN C C 1
ATOM 8323 O O . GLN C 1 219 ? -43.96576 -28.00634 77.67685 1.000 16.41246 212 GLN C O 1
ATOM 8329 N N . GLY C 1 220 ? -45.54297 -26.46751 78.14153 1.000 19.10060 213 GLY C N 1
ATOM 8330 C CA . GLY C 1 220 ? -44.63977 -25.33749 78.04133 1.000 27.90736 213 GLY C CA 1
ATOM 8331 C C . GLY C 1 220 ? -44.70613 -24.54547 76.75032 1.000 25.29279 213 GLY C C 1
ATOM 8332 O O . GLY C 1 220 ? -43.71753 -23.91420 76.36683 1.000 32.99905 213 GLY C O 1
ATOM 8333 N N . VAL C 1 221 ? -45.85539 -24.54622 76.07902 1.000 19.31285 214 VAL C N 1
ATOM 8334 C CA . VAL C 1 221 ? -46.01414 -23.89220 74.78285 1.000 18.04566 214 VAL C CA 1
ATOM 8335 C C . VAL C 1 221 ? -46.91358 -22.67554 74.95603 1.000 22.13247 214 VAL C C 1
ATOM 8336 O O . VAL C 1 221 ? -48.04706 -22.79419 75.43610 1.000 18.14738 214 VAL C O 1
ATOM 8340 N N . ASP C 1 222 ? -46.41256 -21.50951 74.56014 1.000 19.03389 215 ASP C N 1
ATOM 8341 C CA . ASP C 1 222 ? -47.18584 -20.27739 74.57145 1.000 20.63678 215 ASP C CA 1
ATOM 8342 C C . ASP C 1 222 ? -47.69435 -19.96618 73.16916 1.000 21.38050 215 ASP C C 1
ATOM 8343 O O . ASP C 1 222 ? -47.03428 -20.26089 72.16953 1.000 26.34840 215 ASP C O 1
ATOM 8348 N N . ILE C 1 223 ? -48.87832 -19.36309 73.10433 1.000 20.75626 216 ILE C N 1
ATOM 8349 C CA . ILE C 1 223 ? -49.51360 -19.00123 71.84228 1.000 30.82125 216 ILE C CA 1
ATOM 8350 C C . ILE C 1 223 ? -49.76108 -17.50009 71.84508 1.000 32.31977 216 ILE C C 1
ATOM 8351 O O . ILE C 1 223 ? -50.52969 -16.99374 72.67232 1.000 27.53765 216 ILE C O 1
ATOM 8356 N N . ILE C 1 224 ? -49.11251 -16.79261 70.92522 1.000 24.39265 217 ILE C N 1
ATOM 8357 C CA . ILE C 1 224 ? -49.38553 -15.38254 70.67713 1.000 28.71103 217 ILE C CA 1
ATOM 8358 C C . ILE C 1 224 ? -50.32916 -15.29512 69.48702 1.000 37.09864 217 ILE C C 1
ATOM 8359 O O . ILE C 1 224 ? -50.03181 -15.82279 68.40807 1.000 19.89465 217 ILE C O 1
ATOM 8364 N N . LEU C 1 225 ? -51.46795 -14.64174 69.68202 1.000 23.95290 218 LEU C N 1
ATOM 8365 C CA . LEU C 1 225 ? -52.40983 -14.37161 68.60969 1.000 16.93894 218 LEU C CA 1
ATOM 8366 C C . LEU C 1 225 ? -52.36491 -12.89049 68.25655 1.000 31.97505 218 LEU C C 1
ATOM 8367 O O . LEU C 1 225 ? -51.90116 -12.05849 69.04192 1.000 32.27998 218 LEU C O 1
ATOM 8372 N N . ASN C 1 226 ? -52.84513 -12.57311 67.05243 1.000 29.00373 219 ASN C N 1
ATOM 8373 C CA . ASN C 1 226 ? -52.78167 -11.21963 66.49807 1.000 23.24548 219 ASN C CA 1
ATOM 8374 C C . ASN C 1 226 ? -51.33089 -10.73785 66.41529 1.000 35.23371 219 ASN C C 1
ATOM 8375 O O . ASN C 1 226 ? -50.95799 -9.69244 66.95219 1.000 29.99928 219 ASN C O 1
ATOM 8380 N N . ALA C 1 227 ? -50.51266 -11.52644 65.72334 1.000 24.41077 220 ALA C N 1
ATOM 8381 C CA . ALA C 1 227 ? -49.07790 -11.28874 65.62370 1.000 30.79174 220 ALA C CA 1
ATOM 8382 C C . ALA C 1 227 ? -48.74304 -10.76450 64.23374 1.000 34.45399 220 ALA C C 1
ATOM 8383 O O . ALA C 1 227 ? -49.02947 -11.42697 63.23061 1.000 49.29939 220 ALA C O 1
ATOM 8385 N N . HIS C 1 228 ? -48.13484 -9.58139 64.18034 1.000 33.61417 221 HIS C N 1
ATOM 8386 C CA . HIS C 1 228 ? -47.66641 -8.96489 62.93996 1.000 49.41388 221 HIS C CA 1
ATOM 8387 C C . HIS C 1 228 ? -46.16352 -8.74067 63.08565 1.000 42.49601 221 HIS C C 1
ATOM 8388 O O . HIS C 1 228 ? -45.72347 -7.72453 63.62933 1.000 65.75158 221 HIS C O 1
ATOM 8395 N N . VAL C 1 229 ? -45.37772 -9.69868 62.59600 1.000 33.99617 222 VAL C N 1
ATOM 8396 C CA . VAL C 1 229 ? -43.92763 -9.63013 62.72928 1.000 33.90295 222 VAL C CA 1
ATOM 8397 C C . VAL C 1 229 ? -43.37992 -8.55206 61.80377 1.000 35.39011 222 VAL C C 1
ATOM 8398 O O . VAL C 1 229 ? -43.76490 -8.46319 60.63034 1.000 44.65764 222 VAL C O 1
ATOM 8402 N N . GLU C 1 230 ? -42.47115 -7.72658 62.32786 1.000 29.83832 223 GLU C N 1
ATOM 8403 C CA . GLU C 1 230 ? -41.88372 -6.62751 61.56702 1.000 30.32107 223 GLU C CA 1
ATOM 8404 C C . GLU C 1 230 ? -40.51585 -6.98519 60.99215 1.000 29.18466 223 GLU C C 1
ATOM 8405 O O . GLU C 1 230 ? -40.35602 -7.05786 59.77116 1.000 31.43480 223 GLU C O 1
ATOM 8411 N N . ARG C 1 231 ? -39.52187 -7.20117 61.85276 1.000 22.20191 224 ARG C N 1
ATOM 8412 C CA . ARG C 1 231 ? -38.16167 -7.50838 61.43487 1.000 24.41429 224 ARG C CA 1
ATOM 8413 C C . ARG C 1 231 ? -37.68385 -8.76227 62.15209 1.000 24.21349 224 ARG C C 1
ATOM 8414 O O . ARG C 1 231 ? -38.27569 -9.20255 63.14231 1.000 31.02189 224 ARG C O 1
ATOM 8422 N N . ILE C 1 232 ? -36.60820 -9.35499 61.63428 1.000 19.63201 225 ILE C N 1
ATOM 8423 C CA . ILE C 1 232 ? -35.92935 -10.46888 62.29415 1.000 35.94153 225 ILE C CA 1
ATOM 8424 C C . ILE C 1 232 ? -34.43868 -10.16082 62.36125 1.000 39.20115 225 ILE C C 1
ATOM 8425 O O . ILE C 1 232 ? -33.82937 -9.78407 61.35600 1.000 42.71062 225 ILE C O 1
ATOM 8430 N N . SER C 1 233 ? -33.85605 -10.33148 63.54539 1.000 26.55809 226 SER C N 1
ATOM 8431 C CA . SER C 1 233 ? -32.47948 -9.94139 63.81595 1.000 31.88690 226 SER C CA 1
ATOM 8432 C C . SER C 1 233 ? -31.74211 -11.10312 64.46652 1.000 42.76723 226 SER C C 1
ATOM 8433 O O . SER C 1 233 ? -32.33469 -12.12299 64.82935 1.000 42.22296 226 SER C O 1
ATOM 8436 N N . HIS C 1 234 ? -30.42745 -10.94855 64.58781 1.000 45.10603 227 HIS C N 1
ATOM 8437 C CA . HIS C 1 234 ? -29.61239 -11.81999 65.42391 1.000 53.19351 227 HIS C CA 1
ATOM 8438 C C . HIS C 1 234 ? -28.81781 -10.93710 66.37394 1.000 64.25544 227 HIS C C 1
ATOM 8439 O O . HIS C 1 234 ? -27.99690 -10.12672 65.93308 1.000 68.56297 227 HIS C O 1
ATOM 8446 N N . HIS C 1 235 ? -29.08733 -11.07070 67.67124 1.000 52.66880 228 HIS C N 1
ATOM 8447 C CA . HIS C 1 235 ? -28.47702 -10.22285 68.69205 1.000 59.63323 228 HIS C CA 1
ATOM 8448 C C . HIS C 1 235 ? -28.04783 -11.11488 69.84742 1.000 60.45436 228 HIS C C 1
ATOM 8449 O O . HIS C 1 235 ? -28.89743 -11.70816 70.51976 1.000 58.16125 228 HIS C O 1
ATOM 8456 N N . GLU C 1 236 ? -26.73454 -11.21494 70.06560 1.000 54.35064 229 GLU C N 1
ATOM 8457 C CA . GLU C 1 236 ? -26.16191 -12.01936 71.14682 1.000 49.58163 229 GLU C CA 1
ATOM 8458 C C . GLU C 1 236 ? -26.53299 -13.49538 70.99634 1.000 43.67181 229 GLU C C 1
ATOM 8459 O O . GLU C 1 236 ? -26.96540 -14.15244 71.94608 1.000 39.00260 229 GLU C O 1
ATOM 8465 N N . ASN C 1 237 ? -26.35998 -14.01174 69.77659 1.000 53.35736 230 ASN C N 1
ATOM 8466 C CA . ASN C 1 237 ? -26.56197 -15.43085 69.46995 1.000 41.21938 230 ASN C CA 1
ATOM 8467 C C . ASN C 1 237 ? -27.99653 -15.87351 69.75557 1.000 33.36616 230 ASN C C 1
ATOM 8468 O O . ASN C 1 237 ? -28.24142 -16.98595 70.22665 1.000 24.19558 230 ASN C O 1
ATOM 8473 N N . GLN C 1 238 ? -28.95395 -14.99735 69.45975 1.000 36.40061 231 GLN C N 1
ATOM 8474 C CA . GLN C 1 238 ? -30.36568 -15.30663 69.63040 1.000 27.69388 231 GLN C CA 1
ATOM 8475 C C . GLN C 1 238 ? -31.15791 -14.61154 68.53357 1.000 36.95070 231 GLN C C 1
ATOM 8476 O O . GLN C 1 238 ? -30.85662 -13.47203 68.16953 1.000 45.15604 231 GLN C O 1
ATOM 8482 N N . VAL C 1 239 ? -32.16553 -15.30422 68.01217 1.000 35.76223 232 VAL C N 1
ATOM 8483 C CA . VAL C 1 239 ? -33.02827 -14.74201 66.97880 1.000 23.47609 232 VAL C CA 1
ATOM 8484 C C . VAL C 1 239 ? -34.03708 -13.80736 67.63208 1.000 28.90053 232 VAL C C 1
ATOM 8485 O O . VAL C 1 239 ? -34.68766 -14.16836 68.62021 1.000 27.17872 232 VAL C O 1
ATOM 8489 N N . GLN C 1 240 ? -34.17106 -12.60356 67.08208 1.000 34.80121 233 GLN C N 1
ATOM 8490 C CA . GLN C 1 240 ? -35.05836 -11.58052 67.62193 1.000 31.89190 233 GLN C CA 1
ATOM 8491 C C . GLN C 1 240 ? -36.19685 -11.33278 66.64034 1.000 32.92579 233 GLN C C 1
ATOM 8492 O O . GLN C 1 240 ? -35.96191 -10.90334 65.50550 1.000 31.72545 233 GLN C O 1
ATOM 8498 N N . VAL C 1 241 ? -37.42147 -11.60385 67.08132 1.000 23.43371 234 VAL C N 1
ATOM 8499 C CA . VAL C 1 241 ? -38.62658 -11.39779 66.28591 1.000 15.46176 234 VAL C CA 1
ATOM 8500 C C . VAL C 1 241 ? -39.30025 -10.12706 66.78567 1.000 15.11835 234 VAL C C 1
ATOM 8501 O O . VAL C 1 241 ? -39.63685 -10.01998 67.97087 1.000 31.78919 234 VAL C O 1
ATOM 8505 N N . HIS C 1 242 ? -39.50419 -9.16628 65.88927 1.000 14.92618 235 HIS C N 1
ATOM 8506 C CA . HIS C 1 242 ? -39.87381 -7.81206 66.27213 1.000 28.84859 235 HIS C CA 1
ATOM 8507 C C . HIS C 1 242 ? -41.32729 -7.51043 65.92836 1.000 18.38535 235 HIS C C 1
ATOM 8508 O O . HIS C 1 242 ? -41.87208 -8.01298 64.94164 1.000 30.87481 235 HIS C O 1
ATOM 8515 N N . SER C 1 243 ? -41.94317 -6.67289 66.75567 1.000 34.70320 236 SER C N 1
ATOM 8516 C CA . SER C 1 243 ? -43.32815 -6.25824 66.56779 1.000 47.91937 236 SER C CA 1
ATOM 8517 C C . SER C 1 243 ? -43.38711 -4.73725 66.69858 1.000 47.35163 236 SER C C 1
ATOM 8518 O O . SER C 1 243 ? -42.37681 -4.03167 66.58518 1.000 41.55074 236 SER C O 1
ATOM 8521 N N . GLU C 1 244 ? -44.58937 -4.21125 66.94419 1.000 49.23687 237 GLU C N 1
ATOM 8522 C CA . GLU C 1 244 ? -44.75079 -2.76882 67.10050 1.000 43.06475 237 GLU C CA 1
ATOM 8523 C C . GLU C 1 244 ? -44.03297 -2.26704 68.34817 1.000 48.97511 237 GLU C C 1
ATOM 8524 O O . GLU C 1 244 ? -43.20568 -1.35095 68.27459 1.000 52.10369 237 GLU C O 1
ATOM 8530 N N . HIS C 1 245 ? -44.33349 -2.85860 69.50453 1.000 57.68640 238 HIS C N 1
ATOM 8531 C CA . HIS C 1 245 ? -43.73129 -2.44921 70.76446 1.000 53.11561 238 HIS C CA 1
ATOM 8532 C C . HIS C 1 245 ? -42.97297 -3.56560 71.46827 1.000 47.72350 238 HIS C C 1
ATOM 8533 O O . HIS C 1 245 ? -42.33795 -3.30423 72.49618 1.000 57.11046 238 HIS C O 1
ATOM 8540 N N . ALA C 1 246 ? -43.00898 -4.78986 70.95484 1.000 51.11312 239 ALA C N 1
ATOM 8541 C CA . ALA C 1 246 ? -42.44764 -5.94015 71.64674 1.000 51.16965 239 ALA C CA 1
ATOM 8542 C C . ALA C 1 246 ? -41.22868 -6.48212 70.90989 1.000 41.33492 239 ALA C C 1
ATOM 8543 O O . ALA C 1 246 ? -40.89493 -6.05997 69.79960 1.000 41.50324 239 ALA C O 1
ATOM 8545 N N . GLN C 1 247 ? -40.55985 -7.43249 71.56103 1.000 36.07960 240 GLN C N 1
ATOM 8546 C CA . GLN C 1 247 ? -39.43900 -8.15372 70.97244 1.000 35.62304 240 GLN C CA 1
ATOM 8547 C C . GLN C 1 247 ? -39.35464 -9.52338 71.62676 1.000 40.26497 240 GLN C C 1
ATOM 8548 O O . GLN C 1 247 ? -39.30977 -9.62225 72.85660 1.000 38.98318 240 GLN C O 1
ATOM 8554 N N . LEU C 1 248 ? -39.33462 -10.56997 70.80659 1.000 40.83402 241 LEU C N 1
ATOM 8555 C CA . LEU C 1 248 ? -39.30958 -11.94853 71.27948 1.000 29.32097 241 LEU C CA 1
ATOM 8556 C C . LEU C 1 248 ? -37.92785 -12.53836 71.03070 1.000 27.26734 241 LEU C C 1
ATOM 8557 O O . LEU C 1 248 ? -37.48384 -12.62504 69.88075 1.000 42.24096 241 LEU C O 1
ATOM 8562 N N . ALA C 1 249 ? -37.25390 -12.93918 72.10565 1.000 29.13318 242 ALA C N 1
ATOM 8563 C CA . ALA C 1 249 ? -35.95872 -13.59813 72.01017 1.000 29.77465 242 ALA C CA 1
ATOM 8564 C C . ALA C 1 249 ? -36.16221 -15.10620 71.95066 1.000 24.98125 242 ALA C C 1
ATOM 8565 O O . ALA C 1 249 ? -36.87314 -15.67548 72.78491 1.000 41.41041 242 ALA C O 1
ATOM 8567 N N . VAL C 1 250 ? -35.53434 -15.74724 70.96821 1.000 33.69055 243 VAL C N 1
ATOM 8568 C CA . VAL C 1 250 ? -35.74549 -17.16611 70.69655 1.000 35.58328 243 VAL C CA 1
ATOM 8569 C C . VAL C 1 250 ? -34.45866 -17.73944 70.11536 1.000 22.81795 243 VAL C C 1
ATOM 8570 O O . VAL C 1 250 ? -33.78186 -17.08743 69.31541 1.000 40.31710 243 VAL C O 1
ATOM 8574 N N . ASP C 1 251 ? -34.11575 -18.96243 70.53118 1.000 18.62868 244 ASP C N 1
ATOM 8575 C CA . ASP C 1 251 ? -32.88979 -19.60069 70.05669 1.000 27.46313 244 ASP C CA 1
ATOM 8576 C C . ASP C 1 251 ? -32.95686 -19.88771 68.55991 1.000 19.06329 244 ASP C C 1
ATOM 8577 O O . ASP C 1 251 ? -32.12800 -19.40023 67.78285 1.000 36.69792 244 ASP C O 1
ATOM 8582 N N . ALA C 1 252 ? -33.93338 -20.68843 68.13810 1.000 24.86732 245 ALA C N 1
ATOM 8583 C CA . ALA C 1 252 ? -34.12190 -21.03385 66.73639 1.000 20.25328 245 ALA C CA 1
ATOM 8584 C C . ALA C 1 252 ? -35.57180 -20.78969 66.34743 1.000 20.75772 245 ALA C C 1
ATOM 8585 O O . ALA C 1 252 ? -36.48928 -21.12555 67.10129 1.000 23.53136 245 ALA C O 1
ATOM 8587 N N . LEU C 1 253 ? -35.77494 -20.21190 65.16528 1.000 17.59247 246 LEU C N 1
ATOM 8588 C CA . LEU C 1 253 ? -37.09941 -19.81470 64.69630 1.000 12.92716 246 LEU C CA 1
ATOM 8589 C C . LEU C 1 253 ? -37.46216 -20.64256 63.46990 1.000 19.35514 246 LEU C C 1
ATOM 8590 O O . LEU C 1 253 ? -36.82335 -20.51859 62.41938 1.000 19.26925 246 LEU C O 1
ATOM 8595 N N . LEU C 1 254 ? -38.48728 -21.48089 63.60385 1.000 23.36205 247 LEU C N 1
ATOM 8596 C CA . LEU C 1 254 ? -38.98846 -22.27859 62.49415 1.000 28.96951 247 LEU C CA 1
ATOM 8597 C C . LEU C 1 254 ? -40.07072 -21.51094 61.74602 1.000 25.42391 247 LEU C C 1
ATOM 8598 O O . LEU C 1 254 ? -40.95575 -20.90534 62.35711 1.000 31.83565 247 LEU C O 1
ATOM 8603 N N . ILE C 1 255 ? -39.98882 -21.53372 60.41946 1.000 15.95639 248 ILE C N 1
ATOM 8604 C CA . ILE C 1 255 ? -41.00086 -20.93827 59.55534 1.000 23.21824 248 ILE C CA 1
ATOM 8605 C C . ILE C 1 255 ? -41.97033 -22.03723 59.14265 1.000 26.95632 248 ILE C C 1
ATOM 8606 O O . ILE C 1 255 ? -41.55955 -23.06271 58.58564 1.000 20.38546 248 ILE C O 1
ATOM 8611 N N . ALA C 1 256 ? -43.26450 -21.82824 59.42175 1.000 26.23667 249 ALA C N 1
ATOM 8612 C CA . ALA C 1 256 ? -44.31230 -22.78714 59.09075 1.000 23.71992 249 ALA C CA 1
ATOM 8613 C C . ALA C 1 256 ? -45.54647 -22.01002 58.62265 1.000 20.23581 249 ALA C C 1
ATOM 8614 O O . ALA C 1 256 ? -46.60097 -22.00892 59.25573 1.000 28.71603 249 ALA C O 1
ATOM 8616 N N . SER C 1 257 ? -45.40963 -21.33383 57.48187 1.000 17.39368 250 SER C N 1
ATOM 8617 C CA . SER C 1 257 ? -46.48380 -20.53181 56.91110 1.000 21.63612 250 SER C CA 1
ATOM 8618 C C . SER C 1 257 ? -47.07224 -21.16076 55.65231 1.000 22.29907 250 SER C C 1
ATOM 8619 O O . SER C 1 257 ? -47.66249 -20.45477 54.82847 1.000 20.28956 250 SER C O 1
ATOM 8622 N N . GLY C 1 258 ? -46.92524 -22.46932 55.48863 1.000 16.51106 251 GLY C N 1
ATOM 8623 C CA . GLY C 1 258 ? -47.53731 -23.19521 54.39345 1.000 15.41153 251 GLY C CA 1
ATOM 8624 C C . GLY C 1 258 ? -46.52608 -23.59508 53.33170 1.000 17.95115 251 GLY C C 1
ATOM 8625 O O . GLY C 1 258 ? -45.33055 -23.30882 53.41704 1.000 23.21407 251 GLY C O 1
ATOM 8626 N N . ARG C 1 259 ? -47.04608 -24.28699 52.31915 1.000 20.69612 252 ARG C N 1
ATOM 8627 C CA . ARG C 1 259 ? -46.27696 -24.69547 51.15317 1.000 19.51343 252 ARG C CA 1
ATOM 8628 C C . ARG C 1 259 ? -47.05348 -24.33725 49.89515 1.000 21.16888 252 ARG C C 1
ATOM 8629 O O . ARG C 1 259 ? -48.28538 -24.41599 49.87420 1.000 27.96214 252 ARG C O 1
ATOM 8637 N N . GLN C 1 260 ? -46.33007 -23.94245 48.84823 1.000 23.31564 253 GLN C N 1
ATOM 8638 C CA . GLN C 1 260 ? -46.95144 -23.54164 47.59634 1.000 23.02590 253 GLN C CA 1
ATOM 8639 C C . GLN C 1 260 ? -46.42250 -24.38770 46.44307 1.000 23.59727 253 GLN C C 1
ATOM 8640 O O . GLN C 1 260 ? -45.27696 -24.84751 46.48198 1.000 28.27460 253 GLN C O 1
ATOM 8646 N N . PRO C 1 261 ? -47.23352 -24.61504 45.40843 1.000 20.98698 254 PRO C N 1
ATOM 8647 C CA . PRO C 1 261 ? -46.81445 -25.50942 44.31530 1.000 22.78873 254 PRO C CA 1
ATOM 8648 C C . PRO C 1 261 ? -45.54456 -25.01843 43.63781 1.000 16.51831 254 PRO C C 1
ATOM 8649 O O . PRO C 1 261 ? -45.47514 -23.88966 43.14726 1.000 25.12500 254 PRO C O 1
ATOM 8653 N N . ALA C 1 262 ? -44.53268 -25.88295 43.61699 1.000 23.89330 255 ALA C N 1
ATOM 8654 C CA . ALA C 1 262 ? -43.25217 -25.57604 42.98361 1.000 35.43473 255 ALA C CA 1
ATOM 8655 C C . ALA C 1 262 ? -43.40518 -25.76101 41.48008 1.000 23.24508 255 ALA C C 1
ATOM 8656 O O . ALA C 1 262 ? -43.37980 -26.88507 40.97409 1.000 25.89201 255 ALA C O 1
ATOM 8658 N N . THR C 1 263 ? -43.56378 -24.65239 40.75543 1.000 34.25780 256 THR C N 1
ATOM 8659 C CA . THR C 1 263 ? -43.81969 -24.72480 39.31916 1.000 20.50201 256 THR C CA 1
ATOM 8660 C C . THR C 1 263 ? -43.10061 -23.67309 38.48703 1.000 27.98242 256 THR C C 1
ATOM 8661 O O . THR C 1 263 ? -42.99528 -23.86117 37.27020 1.000 28.95593 256 THR C O 1
ATOM 8665 N N . ALA C 1 264 ? -42.60711 -22.57646 39.07007 1.000 27.46188 257 ALA C N 1
ATOM 8666 C CA . ALA C 1 264 ? -41.93790 -21.56124 38.26351 1.000 42.05215 257 ALA C CA 1
ATOM 8667 C C . ALA C 1 264 ? -40.63640 -22.08492 37.67108 1.000 44.19054 257 ALA C C 1
ATOM 8668 O O . ALA C 1 264 ? -40.26356 -21.69880 36.55708 1.000 32.45008 257 ALA C O 1
ATOM 8670 N N . SER C 1 265 ? -39.93953 -22.96433 38.39400 1.000 32.63769 258 SER C N 1
ATOM 8671 C CA . SER C 1 265 ? -38.71384 -23.56162 37.87945 1.000 25.82986 258 SER C CA 1
ATOM 8672 C C . SER C 1 265 ? -38.97856 -24.52685 36.73180 1.000 22.17009 258 SER C C 1
ATOM 8673 O O . SER C 1 265 ? -38.06351 -24.80905 35.95108 1.000 36.30902 258 SER C O 1
ATOM 8676 N N . LEU C 1 266 ? -40.20376 -25.04300 36.61815 1.000 28.61263 259 LEU C N 1
ATOM 8677 C CA . LEU C 1 266 ? -40.55253 -25.92460 35.51137 1.000 26.56255 259 LEU C CA 1
ATOM 8678 C C . LEU C 1 266 ? -40.70238 -25.17260 34.19726 1.000 35.68499 259 LEU C C 1
ATOM 8679 O O . LEU C 1 266 ? -40.59375 -25.79009 33.13156 1.000 27.48839 259 LEU C O 1
ATOM 8684 N N . HIS C 1 267 ? -40.93915 -23.86451 34.25321 1.000 24.11892 260 HIS C N 1
ATOM 8685 C CA . HIS C 1 267 ? -41.28561 -23.06347 33.08536 1.000 35.53388 260 HIS C CA 1
ATOM 8686 C C . HIS C 1 267 ? -42.41006 -23.72873 32.28374 1.000 31.55645 260 HIS C C 1
ATOM 8687 O O . HIS C 1 267 ? -42.22010 -24.09188 31.12243 1.000 17.74496 260 HIS C O 1
ATOM 8694 N N . PRO C 1 268 ? -43.59297 -23.90207 32.88501 1.000 41.74434 261 PRO C N 1
ATOM 8695 C CA . PRO C 1 268 ? -44.66071 -24.63046 32.18642 1.000 28.56440 261 PRO C CA 1
ATOM 8696 C C . PRO C 1 268 ? -45.32516 -23.82241 31.09027 1.000 25.38886 261 PRO C C 1
ATOM 8697 O O . PRO C 1 268 ? -46.03119 -24.40551 30.25846 1.000 23.54386 261 PRO C O 1
ATOM 8701 N N . GLU C 1 269 ? -45.12202 -22.50373 31.06048 1.000 16.23411 262 GLU C N 1
ATOM 8702 C CA . GLU C 1 269 ? -45.71502 -21.67589 30.01771 1.000 19.98868 262 GLU C CA 1
ATOM 8703 C C . GLU C 1 269 ? -45.20409 -22.04079 28.62999 1.000 27.52343 262 GLU C C 1
ATOM 8704 O O . GLU C 1 269 ? -45.87803 -21.74625 27.63700 1.000 18.07905 262 GLU C O 1
ATOM 8710 N N . ASN C 1 270 ? -44.03295 -22.67617 28.53757 1.000 21.34516 263 ASN C N 1
ATOM 8711 C CA . ASN C 1 270 ? -43.51371 -23.09834 27.24274 1.000 15.43434 263 ASN C CA 1
ATOM 8712 C C . ASN C 1 270 ? -44.30984 -24.25168 26.65015 1.000 20.32477 263 ASN C C 1
ATOM 8713 O O . ASN C 1 270 ? -44.30281 -24.42925 25.42750 1.000 31.71067 263 ASN C O 1
ATOM 8718 N N . ALA C 1 271 ? -44.99040 -25.03599 27.48220 1.000 18.66418 264 ALA C N 1
ATOM 8719 C CA . ALA C 1 271 ? -45.81169 -26.14378 27.01733 1.000 23.88405 264 ALA C CA 1
ATOM 8720 C C . ALA C 1 271 ? -47.28746 -25.78529 26.91767 1.000 19.89616 264 ALA C C 1
ATOM 8721 O O . ALA C 1 271 ? -48.08731 -26.62442 26.49498 1.000 19.21423 264 ALA C O 1
ATOM 8723 N N . GLY C 1 272 ? -47.66546 -24.56455 27.28586 1.000 11.57221 265 GLY C N 1
ATOM 8724 C CA . GLY C 1 272 ? -49.06480 -24.19144 27.28898 1.000 11.21542 265 GLY C CA 1
ATOM 8725 C C . GLY C 1 272 ? -49.80935 -24.59450 28.53917 1.000 18.76778 265 GLY C C 1
ATOM 8726 O O . GLY C 1 272 ? -51.02991 -24.77767 28.49373 1.000 27.34223 265 GLY C O 1
ATOM 8727 N N . ILE C 1 273 ? -49.10736 -24.74552 29.65788 1.000 21.13426 266 ILE C N 1
ATOM 8728 C CA . ILE C 1 273 ? -49.71928 -25.12738 30.92547 1.000 19.68171 266 ILE C CA 1
ATOM 8729 C C . ILE C 1 273 ? -50.03724 -23.84973 31.69219 1.000 13.93921 266 ILE C C 1
ATOM 8730 O O . ILE C 1 273 ? -49.13050 -23.13709 32.12968 1.000 20.64384 266 ILE C O 1
ATOM 8735 N N . ALA C 1 274 ? -51.32348 -23.55354 31.85328 1.000 15.83276 267 ALA C N 1
ATOM 8736 C CA . ALA C 1 274 ? -51.71242 -22.38341 32.62524 1.000 19.02818 267 ALA C CA 1
ATOM 8737 C C . ALA C 1 274 ? -51.49422 -22.63975 34.11289 1.000 28.76888 267 ALA C C 1
ATOM 8738 O O . ALA C 1 274 ? -51.52864 -23.78009 34.58359 1.000 19.31275 267 ALA C O 1
ATOM 8740 N N . VAL C 1 275 ? -51.25889 -21.56092 34.85454 1.000 23.80728 268 VAL C N 1
ATOM 8741 C CA . VAL C 1 275 ? -50.78087 -21.64912 36.22890 1.000 17.86452 268 VAL C CA 1
ATOM 8742 C C . VAL C 1 275 ? -51.48887 -20.59561 37.07185 1.000 24.09188 268 VAL C C 1
ATOM 8743 O O . VAL C 1 275 ? -51.70589 -19.46576 36.62140 1.000 21.15407 268 VAL C O 1
ATOM 8747 N N . ASN C 1 276 ? -51.85690 -20.97608 38.29522 1.000 37.69136 269 ASN C N 1
ATOM 8748 C CA . ASN C 1 276 ? -52.54112 -20.08783 39.22255 1.000 39.08834 269 ASN C CA 1
ATOM 8749 C C . ASN C 1 276 ? -51.64059 -18.92209 39.63244 1.000 33.42612 269 ASN C C 1
ATOM 8750 O O . ASN C 1 276 ? -50.42670 -18.92040 39.40803 1.000 22.08710 269 ASN C O 1
ATOM 8755 N N . GLU C 1 277 ? -52.26122 -17.91433 40.25189 1.000 32.60263 270 GLU C N 1
ATOM 8756 C CA . GLU C 1 277 ? -51.48590 -16.85863 40.89456 1.000 30.59226 270 GLU C CA 1
ATOM 8757 C C . GLU C 1 277 ? -50.62458 -17.42838 42.01290 1.000 29.16957 270 GLU C C 1
ATOM 8758 O O . GLU C 1 277 ? -49.48450 -16.99428 42.21568 1.000 29.69102 270 GLU C O 1
ATOM 8764 N N . ARG C 1 278 ? -51.15667 -18.40716 42.74868 1.000 26.13805 271 ARG C N 1
ATOM 8765 C CA . ARG C 1 278 ? -50.37479 -19.10482 43.76036 1.000 28.73196 271 ARG C CA 1
ATOM 8766 C C . ARG C 1 278 ? -49.25913 -19.94079 43.15066 1.000 22.13963 271 ARG C C 1
ATOM 8767 O O . ARG C 1 278 ? -48.31673 -20.30868 43.85981 1.000 37.98329 271 ARG C O 1
ATOM 8775 N N . GLY C 1 279 ? -49.34428 -20.24740 41.86327 1.000 24.85668 272 GLY C N 1
ATOM 8776 C CA . GLY C 1 279 ? -48.39453 -21.11618 41.21486 1.000 21.34008 272 GLY C CA 1
ATOM 8777 C C . GLY C 1 279 ? -48.84212 -22.55056 41.05900 1.000 27.03918 272 GLY C C 1
ATOM 8778 O O . GLY C 1 279 ? -47.98900 -23.43934 40.97671 1.000 27.98403 272 GLY C O 1
ATOM 8779 N N . ALA C 1 280 ? -50.14497 -22.80809 41.02570 1.000 27.03958 273 ALA C N 1
ATOM 8780 C CA . ALA C 1 280 ? -50.67107 -24.15446 40.86411 1.000 27.92894 273 ALA C CA 1
ATOM 8781 C C . ALA C 1 280 ? -51.07389 -24.38362 39.41478 1.000 26.63210 273 ALA C C 1
ATOM 8782 O O . ALA C 1 280 ? -51.68769 -23.51686 38.78503 1.000 31.64780 273 ALA C O 1
ATOM 8784 N N . THR C 1 281 ? -50.71754 -25.55141 38.88790 1.000 14.17378 274 THR C N 1
ATOM 8785 C CA . THR C 1 281 ? -51.11225 -25.91367 37.53317 1.000 20.97697 274 THR C CA 1
ATOM 8786 C C . THR C 1 281 ? -52.62020 -26.12917 37.48522 1.000 18.75318 274 THR C C 1
ATOM 8787 O O . THR C 1 281 ? -53.14750 -27.00143 38.18309 1.000 16.31614 274 THR C O 1
ATOM 8791 N N . VAL C 1 282 ? -53.31594 -25.32275 36.67718 1.000 26.37779 275 VAL C N 1
ATOM 8792 C CA . VAL C 1 282 ? -54.75294 -25.50382 36.51745 1.000 13.02096 275 VAL C CA 1
ATOM 8793 C C . VAL C 1 282 ? -55.02406 -26.91759 36.02891 1.000 11.51379 275 VAL C C 1
ATOM 8794 O O . VAL C 1 282 ? -54.26326 -27.48239 35.23212 1.000 19.75863 275 VAL C O 1
ATOM 8798 N N . VAL C 1 283 ? -56.11675 -27.50169 36.51495 1.000 18.86925 276 VAL C N 1
ATOM 8799 C CA . VAL C 1 283 ? -56.30420 -28.94114 36.42889 1.000 17.19307 276 VAL C CA 1
ATOM 8800 C C . VAL C 1 283 ? -57.79570 -29.23032 36.50187 1.000 28.93682 276 VAL C C 1
ATOM 8801 O O . VAL C 1 283 ? -58.55872 -28.47600 37.11254 1.000 20.96328 276 VAL C O 1
ATOM 8805 N N . ASP C 1 284 ? -58.21620 -30.31837 35.85910 1.000 23.94589 277 ASP C N 1
ATOM 8806 C CA . ASP C 1 284 ? -59.62523 -30.66655 35.75903 1.000 17.32861 277 ASP C CA 1
ATOM 8807 C C . ASP C 1 284 ? -59.91920 -31.93494 36.56255 1.000 22.80583 277 ASP C C 1
ATOM 8808 O O . ASP C 1 284 ? -59.11858 -32.36456 37.40189 1.000 27.56671 277 ASP C O 1
ATOM 8813 N N . LYS C 1 285 ? -61.08954 -32.52860 36.30315 1.000 41.15373 278 LYS C N 1
ATOM 8814 C CA . LYS C 1 285 ? -61.50611 -33.72676 37.02776 1.000 22.32251 278 LYS C CA 1
ATOM 8815 C C . LYS C 1 285 ? -60.47887 -34.84291 36.90144 1.000 21.39057 278 LYS C C 1
ATOM 8816 O O . LYS C 1 285 ? -60.15491 -35.51445 37.88782 1.000 19.81869 278 LYS C O 1
ATOM 8822 N N . ARG C 1 286 ? -59.96529 -35.06442 35.69228 1.000 25.94904 279 ARG C N 1
ATOM 8823 C CA . ARG C 1 286 ? -59.05899 -36.16811 35.41059 1.000 37.45901 279 ARG C CA 1
ATOM 8824 C C . ARG C 1 286 ? -57.59757 -35.74762 35.46466 1.000 29.90897 279 ARG C C 1
ATOM 8825 O O . ARG C 1 286 ? -56.73949 -36.43274 34.89709 1.000 28.80691 279 ARG C O 1
ATOM 8833 N N . LEU C 1 287 ? -57.30518 -34.62996 36.12964 1.000 29.44396 280 LEU C N 1
ATOM 8834 C CA . LEU C 1 287 ? -55.93895 -34.16784 36.35988 1.000 17.40596 280 LEU C CA 1
ATOM 8835 C C . LEU C 1 287 ? -55.20630 -33.86482 35.05551 1.000 19.34778 280 LEU C C 1
ATOM 8836 O O . LEU C 1 287 ? -53.98890 -34.03766 34.95730 1.000 22.48201 280 LEU C O 1
ATOM 8841 N N . HIS C 1 288 ? -55.94436 -33.40229 34.05018 1.000 31.74450 281 HIS C N 1
ATOM 8842 C CA . HIS C 1 288 ? -55.35651 -32.93035 32.80569 1.000 23.68166 281 HIS C CA 1
ATOM 8843 C C . HIS C 1 288 ? -55.02063 -31.45024 32.92200 1.000 26.53663 281 HIS C C 1
ATOM 8844 O O . HIS C 1 288 ? -55.75289 -30.68271 33.55301 1.000 27.74699 281 HIS C O 1
ATOM 8851 N N . THR C 1 289 ? -53.90979 -31.05407 32.30952 1.000 11.58509 282 THR C N 1
ATOM 8852 C CA . THR C 1 289 ? -53.55567 -29.64841 32.22109 1.000 18.27749 282 THR C CA 1
ATOM 8853 C C . THR C 1 289 ? -54.15958 -29.05114 30.95138 1.000 27.28792 282 THR C C 1
ATOM 8854 O O . THR C 1 289 ? -54.77725 -29.74546 30.14001 1.000 22.69322 282 THR C O 1
ATOM 8858 N N . THR C 1 290 ? -53.98430 -27.74064 30.77337 1.000 12.65590 283 THR C N 1
ATOM 8859 C CA . THR C 1 290 ? -54.46104 -27.09349 29.55683 1.000 13.37125 283 THR C CA 1
ATOM 8860 C C . THR C 1 290 ? -53.68450 -27.52875 28.32133 1.000 18.23616 283 THR C C 1
ATOM 8861 O O . THR C 1 290 ? -54.13292 -27.25850 27.20221 1.000 26.09300 283 THR C O 1
ATOM 8865 N N . ALA C 1 291 ? -52.54284 -28.18753 28.49592 1.000 13.58449 284 ALA C N 1
ATOM 8866 C CA . ALA C 1 291 ? -51.75666 -28.72032 27.39343 1.000 12.01580 284 ALA C CA 1
ATOM 8867 C C . ALA C 1 291 ? -52.09535 -30.19132 27.20165 1.000 14.64557 284 ALA C C 1
ATOM 8868 O O . ALA C 1 291 ? -52.15710 -30.94969 28.17513 1.000 17.30221 284 ALA C O 1
ATOM 8870 N N . ASP C 1 292 ? -52.30816 -30.58891 25.94958 1.000 19.81149 285 ASP C N 1
ATOM 8871 C CA . ASP C 1 292 ? -52.72114 -31.95410 25.65732 1.000 30.70835 285 ASP C CA 1
ATOM 8872 C C . ASP C 1 292 ? -51.63078 -32.94829 26.04336 1.000 28.36028 285 ASP C C 1
ATOM 8873 O O . ASP C 1 292 ? -50.43363 -32.65964 25.95914 1.000 43.50609 285 ASP C O 1
ATOM 8878 N N . ASN C 1 293 ? -52.06734 -34.12746 26.49003 1.000 25.34584 286 ASN C N 1
ATOM 8879 C CA . ASN C 1 293 ? -51.20187 -35.26364 26.80698 1.000 23.33964 286 ASN C CA 1
ATOM 8880 C C . ASN C 1 293 ? -50.25671 -34.98753 27.97440 1.000 21.79613 286 ASN C C 1
ATOM 8881 O O . ASN C 1 293 ? -49.27959 -35.71807 28.16639 1.000 24.82770 286 ASN C O 1
ATOM 8886 N N . ILE C 1 294 ? -50.52394 -33.95602 28.77217 1.000 17.83463 287 ILE C N 1
ATOM 8887 C CA . ILE C 1 294 ? -49.70490 -33.62134 29.93222 1.000 18.37304 287 ILE C CA 1
ATOM 8888 C C . ILE C 1 294 ? -50.60383 -33.56944 31.16005 1.000 19.31996 287 ILE C C 1
ATOM 8889 O O . ILE C 1 294 ? -51.64963 -32.90949 31.14309 1.000 18.71955 287 ILE C O 1
ATOM 8894 N N . TRP C 1 295 ? -50.19335 -34.26067 32.21936 1.000 14.23163 288 TRP C N 1
ATOM 8895 C CA . TRP C 1 295 ? -50.95062 -34.36365 33.45772 1.000 13.75458 288 TRP C CA 1
ATOM 8896 C C . TRP C 1 295 ? -50.26640 -33.58083 34.57195 1.000 12.03884 288 TRP C C 1
ATOM 8897 O O . TRP C 1 295 ? -49.16785 -33.04290 34.41138 1.000 15.20668 288 TRP C O 1
ATOM 8908 N N . ALA C 1 296 ? -50.93707 -33.53808 35.72166 1.000 13.40746 289 ALA C N 1
ATOM 8909 C CA . ALA C 1 296 ? -50.37857 -32.93695 36.92868 1.000 17.75842 289 ALA C CA 1
ATOM 8910 C C . ALA C 1 296 ? -50.98153 -33.63913 38.13510 1.000 17.40261 289 ALA C C 1
ATOM 8911 O O . ALA C 1 296 ? -52.20491 -33.64374 38.29894 1.000 19.46257 289 ALA C O 1
ATOM 8913 N N . MET C 1 297 ? -50.12929 -34.23177 38.97207 1.000 12.28221 290 MET C N 1
ATOM 8914 C CA . MET C 1 297 ? -50.56556 -34.97029 40.14820 1.000 11.51105 290 MET C CA 1
ATOM 8915 C C . MET C 1 297 ? -49.82347 -34.47413 41.37997 1.000 17.82132 290 MET C C 1
ATOM 8916 O O . MET C 1 297 ? -48.66341 -34.06391 41.30206 1.000 20.74525 290 MET C O 1
ATOM 8921 N N . GLY C 1 298 ? -50.49415 -34.53558 42.52248 1.000 11.77302 291 GLY C N 1
ATOM 8922 C CA . GLY C 1 298 ? -49.87508 -34.14117 43.76966 1.000 9.00208 291 GLY C CA 1
ATOM 8923 C C . GLY C 1 298 ? -50.10340 -32.67726 44.09486 1.000 20.42238 291 GLY C C 1
ATOM 8924 O O . GLY C 1 298 ? -51.02474 -32.02500 43.59581 1.000 16.36335 291 GLY C O 1
ATOM 8925 N N . ASP C 1 299 ? -49.22046 -32.15239 44.94951 1.000 25.98204 292 ASP C N 1
ATOM 8926 C CA . ASP C 1 299 ? -49.34730 -30.79666 45.47050 1.000 11.86927 292 ASP C CA 1
ATOM 8927 C C . ASP C 1 299 ? -49.21789 -29.72356 44.39616 1.000 22.76742 292 ASP C C 1
ATOM 8928 O O . ASP C 1 299 ? -49.53700 -28.56160 44.66548 1.000 27.29986 292 ASP C O 1
ATOM 8933 N N . VAL C 1 300 ? -48.77415 -30.08195 43.19033 1.000 23.73662 293 VAL C N 1
ATOM 8934 C CA . VAL C 1 300 ? -48.65511 -29.09031 42.12453 1.000 21.92201 293 VAL C CA 1
ATOM 8935 C C . VAL C 1 300 ? -50.00887 -28.52260 41.74562 1.000 20.02116 293 VAL C C 1
ATOM 8936 O O . VAL C 1 300 ? -50.11031 -27.35739 41.34236 1.000 18.30087 293 VAL C O 1
ATOM 8940 N N . THR C 1 301 ? -51.06247 -29.33258 41.82300 1.000 16.74201 294 THR C N 1
ATOM 8941 C CA . THR C 1 301 ? -52.38778 -28.89897 41.41940 1.000 24.26097 294 THR C CA 1
ATOM 8942 C C . THR C 1 301 ? -52.98070 -27.86255 42.36229 1.000 18.28329 294 THR C C 1
ATOM 8943 O O . THR C 1 301 ? -54.03044 -27.29655 42.04657 1.000 19.73201 294 THR C O 1
ATOM 8947 N N . GLY C 1 302 ? -52.33043 -27.58879 43.49095 1.000 12.50704 295 GLY C N 1
ATOM 8948 C CA . GLY C 1 302 ? -52.89007 -26.70751 44.49067 1.000 17.23124 295 GLY C CA 1
ATOM 8949 C C . GLY C 1 302 ? -53.95579 -27.33423 45.35726 1.000 20.27132 295 GLY C C 1
ATOM 8950 O O . GLY C 1 302 ? -54.69632 -26.60483 46.02617 1.000 16.15989 295 GLY C O 1
ATOM 8951 N N . GLY C 1 303 ? -54.06528 -28.65867 45.36207 1.000 16.59060 296 GLY C N 1
ATOM 8952 C CA . GLY C 1 303 ? -55.04167 -29.34063 46.18014 1.000 25.82893 296 GLY C CA 1
ATOM 8953 C C . GLY C 1 303 ? -54.57291 -29.48988 47.61428 1.000 25.66867 296 GLY C C 1
ATOM 8954 O O . GLY C 1 303 ? -53.60397 -28.87214 48.05932 1.000 20.41673 296 GLY C O 1
ATOM 8955 N N . LEU C 1 304 ? -55.29007 -30.33477 48.35143 1.000 17.41314 297 LEU C N 1
ATOM 8956 C CA . LEU C 1 304 ? -54.92418 -30.60228 49.73479 1.000 23.28703 297 LEU C CA 1
ATOM 8957 C C . LEU C 1 304 ? -53.57375 -31.30346 49.78311 1.000 23.97615 297 LEU C C 1
ATOM 8958 O O . LEU C 1 304 ? -53.32989 -32.26182 49.04459 1.000 26.58490 297 LEU C O 1
ATOM 8963 N N . GLN C 1 305 ? -52.69214 -30.81259 50.65128 1.000 23.87828 298 GLN C N 1
ATOM 8964 C CA . GLN C 1 305 ? -51.30802 -31.28103 50.69405 1.000 23.34898 298 GLN C CA 1
ATOM 8965 C C . GLN C 1 305 ? -51.17692 -32.42039 51.70549 1.000 26.93048 298 GLN C C 1
ATOM 8966 O O . GLN C 1 305 ? -50.63528 -32.28018 52.80346 1.000 17.64143 298 GLN C O 1
ATOM 8972 N N . PHE C 1 306 ? -51.70741 -33.57203 51.30191 1.000 27.83208 299 PHE C N 1
ATOM 8973 C CA . PHE C 1 306 ? -51.53924 -34.82273 52.02245 1.000 20.78919 299 PHE C CA 1
ATOM 8974 C C . PHE C 1 306 ? -50.98893 -35.87149 51.06619 1.000 24.48837 299 PHE C C 1
ATOM 8975 O O . PHE C 1 306 ? -51.16288 -35.78231 49.84823 1.000 25.74878 299 PHE C O 1
ATOM 8983 N N . THR C 1 307 ? -50.32028 -36.87715 51.63397 1.000 15.90448 300 THR C N 1
ATOM 8984 C CA . THR C 1 307 ? -49.75280 -37.93951 50.80879 1.000 27.07527 300 THR C CA 1
ATOM 8985 C C . THR C 1 307 ? -50.84606 -38.78903 50.16949 1.000 20.56983 300 THR C C 1
ATOM 8986 O O . THR C 1 307 ? -50.73529 -39.17889 49.00067 1.000 16.34024 300 THR C O 1
ATOM 8990 N N . TYR C 1 308 ? -51.91845 -39.06893 50.91333 1.000 22.93492 301 TYR C N 1
ATOM 8991 C CA . TYR C 1 308 ? -52.95082 -39.97769 50.42989 1.000 9.23991 301 TYR C CA 1
ATOM 8992 C C . TYR C 1 308 ? -53.81546 -39.36627 49.33469 1.000 17.89973 301 TYR C C 1
ATOM 8993 O O . TYR C 1 308 ? -54.52855 -40.10397 48.64634 1.000 21.40777 301 TYR C O 1
ATOM 9002 N N . ILE C 1 309 ? -53.78264 -38.04513 49.16250 1.000 17.97622 302 ILE C N 1
ATOM 9003 C CA . ILE C 1 309 ? -54.50175 -37.43519 48.04950 1.000 14.42318 302 ILE C CA 1
ATOM 9004 C C . ILE C 1 309 ? -53.69018 -37.55119 46.76727 1.000 21.20235 302 ILE C C 1
ATOM 9005 O O . ILE C 1 309 ? -54.23888 -37.82203 45.69304 1.000 21.16104 302 ILE C O 1
ATOM 9010 N N . SER C 1 310 ? -52.37329 -37.35498 46.86043 1.000 20.58521 303 SER C N 1
ATOM 9011 C CA . SER C 1 310 ? -51.49934 -37.66213 45.73481 1.000 13.49202 303 SER C CA 1
ATOM 9012 C C . SER C 1 310 ? -51.63721 -39.12255 45.32345 1.000 22.02121 303 SER C C 1
ATOM 9013 O O . SER C 1 310 ? -51.58029 -39.44830 44.13200 1.000 15.21845 303 SER C O 1
ATOM 9016 N N . LEU C 1 311 ? -51.83010 -40.01624 46.29831 1.000 22.55124 304 LEU C N 1
ATOM 9017 C CA . LEU C 1 311 ? -52.03843 -41.42516 45.97991 1.000 22.01267 304 LEU C CA 1
ATOM 9018 C C . LEU C 1 311 ? -53.32611 -41.62744 45.19253 1.000 17.79476 304 LEU C C 1
ATOM 9019 O O . LEU C 1 311 ? -53.36866 -42.43076 44.25354 1.000 23.47779 304 LEU C O 1
ATOM 9024 N N . ASP C 1 312 ? -54.38978 -40.91065 45.55974 1.000 15.23383 305 ASP C N 1
ATOM 9025 C CA . ASP C 1 312 ? -55.62931 -40.99606 44.79963 1.000 23.47039 305 ASP C CA 1
ATOM 9026 C C . ASP C 1 312 ? -55.56155 -40.21925 43.49362 1.000 23.21147 305 ASP C C 1
ATOM 9027 O O . ASP C 1 312 ? -56.36199 -40.48201 42.58883 1.000 16.92492 305 ASP C O 1
ATOM 9032 N N . ASP C 1 313 ? -54.63514 -39.26548 43.37833 1.000 21.85019 306 ASP C N 1
ATOM 9033 C CA . ASP C 1 313 ? -54.35930 -38.67410 42.07502 1.000 22.62090 306 ASP C CA 1
ATOM 9034 C C . ASP C 1 313 ? -53.78190 -39.71569 41.12639 1.000 17.98865 306 ASP C C 1
ATOM 9035 O O . ASP C 1 313 ? -54.09158 -39.71750 39.92936 1.000 22.80626 306 ASP C O 1
ATOM 9040 N N . TYR C 1 314 ? -52.94455 -40.61724 41.64717 1.000 10.95962 307 TYR C N 1
ATOM 9041 C CA . TYR C 1 314 ? -52.46667 -41.73135 40.83618 1.000 17.09179 307 TYR C CA 1
ATOM 9042 C C . TYR C 1 314 ? -53.61541 -42.64604 40.43167 1.000 19.24071 307 TYR C C 1
ATOM 9043 O O . TYR C 1 314 ? -53.65522 -43.14187 39.29963 1.000 22.01741 307 TYR C O 1
ATOM 9052 N N . ARG C 1 315 ? -54.55455 -42.89071 41.34978 1.000 24.13341 308 ARG C N 1
ATOM 9053 C CA . ARG C 1 315 ? -55.67676 -43.77292 41.04430 1.000 20.88220 308 ARG C CA 1
ATOM 9054 C C . ARG C 1 315 ? -56.52861 -43.20857 39.91387 1.000 19.38456 308 ARG C C 1
ATOM 9055 O O . ARG C 1 315 ? -57.05592 -43.96270 39.08775 1.000 14.64452 308 ARG C O 1
ATOM 9063 N N . ILE C 1 316 ? -56.66541 -41.88213 39.85403 1.000 17.20445 309 ILE C N 1
ATOM 9064 C CA . ILE C 1 316 ? -57.41382 -41.26227 38.76516 1.000 13.07150 309 ILE C CA 1
ATOM 9065 C C . ILE C 1 316 ? -56.65826 -41.40346 37.44935 1.000 12.10298 309 ILE C C 1
ATOM 9066 O O . ILE C 1 316 ? -57.24692 -41.72769 36.41095 1.000 16.73612 309 ILE C O 1
ATOM 9071 N N . VAL C 1 317 ? -55.34411 -41.17248 37.47126 1.000 13.30864 310 VAL C N 1
ATOM 9072 C CA . VAL C 1 317 ? -54.55085 -41.27170 36.24972 1.000 12.77386 310 VAL C CA 1
ATOM 9073 C C . VAL C 1 317 ? -54.43572 -42.72375 35.79934 1.000 16.06796 310 VAL C C 1
ATOM 9074 O O . VAL C 1 317 ? -54.55187 -43.02721 34.60533 1.000 17.81401 310 VAL C O 1
ATOM 9078 N N . ARG C 1 318 ? -54.21007 -43.64389 36.74237 1.000 15.78133 311 ARG C N 1
ATOM 9079 C CA . ARG C 1 318 ? -54.11918 -45.05828 36.38897 1.000 15.29337 311 ARG C CA 1
ATOM 9080 C C . ARG C 1 318 ? -55.41939 -45.55689 35.77269 1.000 20.98513 311 ARG C C 1
ATOM 9081 O O . ARG C 1 318 ? -55.40133 -46.31852 34.79863 1.000 19.02300 311 ARG C O 1
ATOM 9089 N N . ASP C 1 319 ? -56.55893 -45.13982 36.32972 1.000 18.35823 312 ASP C N 1
ATOM 9090 C CA . ASP C 1 319 ? -57.84609 -45.57045 35.79540 1.000 18.92676 312 ASP C CA 1
ATOM 9091 C C . ASP C 1 319 ? -58.06241 -45.06414 34.37646 1.000 30.27097 312 ASP C C 1
ATOM 9092 O O . ASP C 1 319 ? -58.81072 -45.67561 33.60593 1.000 31.87976 312 ASP C O 1
ATOM 9097 N N . GLU C 1 320 ? -57.41707 -43.95610 34.01185 1.000 29.95971 313 GLU C N 1
ATOM 9098 C CA . GLU C 1 320 ? -57.59543 -43.39645 32.67789 1.000 20.54293 313 GLU C CA 1
ATOM 9099 C C . GLU C 1 320 ? -56.72792 -44.10840 31.64750 1.000 19.06078 313 GLU C C 1
ATOM 9100 O O . GLU C 1 320 ? -57.19953 -44.43123 30.55177 1.000 29.05594 313 GLU C O 1
ATOM 9106 N N . LEU C 1 321 ? -55.46372 -44.36742 31.98235 1.000 28.29203 314 LEU C N 1
ATOM 9107 C CA . LEU C 1 321 ? -54.54622 -44.96501 31.02063 1.000 21.97602 314 LEU C CA 1
ATOM 9108 C C . LEU C 1 321 ? -54.79594 -46.45468 30.82357 1.000 23.10766 314 LEU C C 1
ATOM 9109 O O . LEU C 1 321 ? -54.52586 -46.98177 29.73868 1.000 22.53385 314 LEU C O 1
ATOM 9114 N N . LEU C 1 322 ? -55.31090 -47.14784 31.84312 1.000 33.00785 315 LEU C N 1
ATOM 9115 C CA . LEU C 1 322 ? -55.41686 -48.60095 31.80106 1.000 25.15194 315 LEU C CA 1
ATOM 9116 C C . LEU C 1 322 ? -56.80614 -49.12669 32.14938 1.000 28.77842 315 LEU C C 1
ATOM 9117 O O . LEU C 1 322 ? -56.98061 -50.34716 32.24526 1.000 25.26936 315 LEU C O 1
ATOM 9122 N N . GLY C 1 323 ? -57.79657 -48.25771 32.33847 1.000 27.09453 316 GLY C N 1
ATOM 9123 C CA . GLY C 1 323 ? -59.10636 -48.72821 32.74839 1.000 29.14529 316 GLY C CA 1
ATOM 9124 C C . GLY C 1 323 ? -60.27914 -48.00417 32.11913 1.000 41.50436 316 GLY C C 1
ATOM 9125 O O . GLY C 1 323 ? -60.18313 -47.50239 30.99515 1.000 35.35299 316 GLY C O 1
ATOM 9126 N N . GLU C 1 324 ? -61.40053 -47.94940 32.84445 1.000 48.52986 317 GLU C N 1
ATOM 9127 C CA . GLU C 1 324 ? -62.60207 -47.31272 32.31405 1.000 39.61348 317 GLU C CA 1
ATOM 9128 C C . GLU C 1 324 ? -62.45404 -45.79920 32.23470 1.000 33.58467 317 GLU C C 1
ATOM 9129 O O . GLU C 1 324 ? -63.10320 -45.15841 31.40008 1.000 29.23244 317 GLU C O 1
ATOM 9135 N N . GLY C 1 325 ? -61.61919 -45.21217 33.08812 1.000 32.59154 318 GLY C N 1
ATOM 9136 C CA . GLY C 1 325 ? -61.43496 -43.77702 33.09469 1.000 20.90031 318 GLY C CA 1
ATOM 9137 C C . GLY C 1 325 ? -62.54786 -42.98814 33.74322 1.000 28.70552 318 GLY C C 1
ATOM 9138 O O . GLY C 1 325 ? -62.60150 -41.76575 33.56646 1.000 40.58785 318 GLY C O 1
ATOM 9139 N N . LYS C 1 326 ? -63.44004 -43.64101 34.48559 1.000 28.74931 319 LYS C N 1
ATOM 9140 C CA . LYS C 1 326 ? -64.52863 -42.94435 35.15475 1.000 32.57184 319 LYS C CA 1
ATOM 9141 C C . LYS C 1 326 ? -64.12960 -42.38444 36.51233 1.000 24.39348 319 LYS C C 1
ATOM 9142 O O . LYS C 1 326 ? -64.93724 -41.69051 37.13967 1.000 16.92929 319 LYS C O 1
ATOM 9148 N N . ARG C 1 327 ? -62.91568 -42.66525 36.97819 1.000 26.30302 320 ARG C N 1
ATOM 9149 C CA . ARG C 1 327 ? -62.41423 -42.02025 38.18115 1.000 16.71136 320 ARG C CA 1
ATOM 9150 C C . ARG C 1 327 ? -62.17384 -40.53763 37.92099 1.000 19.72859 320 ARG C C 1
ATOM 9151 O O . ARG C 1 327 ? -61.79798 -40.12892 36.81889 1.000 27.91544 320 ARG C O 1
ATOM 9159 N N . SER C 1 328 ? -62.39880 -39.72984 38.95233 1.000 23.87420 321 SER C N 1
ATOM 9160 C CA . SER C 1 328 ? -62.17323 -38.29375 38.86947 1.000 21.56934 321 SER C CA 1
ATOM 9161 C C . SER C 1 328 ? -62.08029 -37.74353 40.28431 1.000 32.85765 321 SER C C 1
ATOM 9162 O O . SER C 1 328 ? -62.41755 -38.42025 41.25876 1.000 23.85436 321 SER C O 1
ATOM 9165 N N . THR C 1 329 ? -61.61873 -36.49612 40.38488 1.000 29.63812 322 THR C N 1
ATOM 9166 C CA . THR C 1 329 ? -61.54759 -35.82125 41.67571 1.000 19.28770 322 THR C CA 1
ATOM 9167 C C . THR C 1 329 ? -62.92089 -35.51462 42.25958 1.000 25.19780 322 THR C C 1
ATOM 9168 O O . THR C 1 329 ? -62.99433 -34.94667 43.35508 1.000 35.49783 322 THR C O 1
ATOM 9172 N N . ASP C 1 330 ? -64.00007 -35.86715 41.56185 1.000 20.90101 323 ASP C N 1
ATOM 9173 C CA . ASP C 1 330 ? -65.35355 -35.66640 42.05758 1.000 25.19495 323 ASP C CA 1
ATOM 9174 C C . ASP C 1 330 ? -65.84964 -36.81899 42.92087 1.000 24.80160 323 ASP C C 1
ATOM 9175 O O . ASP C 1 330 ? -66.90064 -36.68655 43.55750 1.000 15.57435 323 ASP C O 1
ATOM 9180 N N . ASP C 1 331 ? -65.13069 -37.94320 42.95294 1.000 21.37122 324 ASP C N 1
ATOM 9181 C CA . ASP C 1 331 ? -65.49450 -39.04201 43.83765 1.000 17.40484 324 ASP C CA 1
ATOM 9182 C C . ASP C 1 331 ? -65.02677 -38.81300 45.26653 1.000 22.14811 324 ASP C C 1
ATOM 9183 O O . ASP C 1 331 ? -65.49776 -39.50304 46.17746 1.000 22.31825 324 ASP C O 1
ATOM 9188 N N . ARG C 1 332 ? -64.11852 -37.86390 45.47942 1.000 15.27462 325 ARG C N 1
ATOM 9189 C CA . ARG C 1 332 ? -63.58978 -37.60080 46.81098 1.000 21.02854 325 ARG C CA 1
ATOM 9190 C C . ARG C 1 332 ? -64.66914 -36.98565 47.69220 1.000 21.15299 325 ARG C C 1
ATOM 9191 O O . ARG C 1 332 ? -65.25812 -35.95771 47.34236 1.000 29.98103 325 ARG C O 1
ATOM 9199 N N . LYS C 1 333 ? -64.92827 -37.61840 48.83319 1.000 26.05569 326 LYS C N 1
ATOM 9200 C CA . LYS C 1 333 ? -65.84429 -37.08493 49.82868 1.000 30.17297 326 LYS C CA 1
ATOM 9201 C C . LYS C 1 333 ? -65.35400 -37.51116 51.20271 1.000 31.93323 326 LYS C C 1
ATOM 9202 O O . LYS C 1 333 ? -64.72208 -38.56141 51.34982 1.000 37.18558 326 LYS C O 1
ATOM 9208 N N . ASN C 1 334 ? -65.64666 -36.68298 52.20295 1.000 33.63555 327 ASN C N 1
ATOM 9209 C CA . ASN C 1 334 ? -65.25332 -36.93347 53.58825 1.000 17.61437 327 ASN C CA 1
ATOM 9210 C C . ASN C 1 334 ? -63.76082 -37.25341 53.68236 1.000 20.34774 327 ASN C C 1
ATOM 9211 O O . ASN C 1 334 ? -63.34996 -38.33693 54.09839 1.000 21.13366 327 ASN C O 1
ATOM 9216 N N . VAL C 1 335 ? -62.94855 -36.28526 53.27113 1.000 11.87206 328 VAL C N 1
ATOM 9217 C CA . VAL C 1 335 ? -61.49613 -36.44175 53.28355 1.000 10.51179 328 VAL C CA 1
ATOM 9218 C C . VAL C 1 335 ? -60.99088 -36.27720 54.71224 1.000 7.61633 328 VAL C C 1
ATOM 9219 O O . VAL C 1 335 ? -61.20462 -35.22235 55.32709 1.000 6.72288 328 VAL C O 1
ATOM 9223 N N . PRO C 1 336 ? -60.33343 -37.28293 55.28038 1.000 10.02010 329 PRO C N 1
ATOM 9224 C CA . PRO C 1 336 ? -59.80972 -37.15377 56.64193 1.000 14.94142 329 PRO C CA 1
ATOM 9225 C C . PRO C 1 336 ? -58.44967 -36.46990 56.67311 1.000 11.79621 329 PRO C C 1
ATOM 9226 O O . PRO C 1 336 ? -57.71339 -36.42747 55.68615 1.000 10.57262 329 PRO C O 1
ATOM 9230 N N . TYR C 1 337 ? -58.12801 -35.92563 57.84481 1.000 6.82380 330 TYR C N 1
ATOM 9231 C CA . TYR C 1 337 ? -56.80526 -35.37216 58.09247 1.000 17.41693 330 TYR C CA 1
ATOM 9232 C C . TYR C 1 337 ? -56.48959 -35.49632 59.57517 1.000 22.23201 330 TYR C C 1
ATOM 9233 O O . TYR C 1 337 ? -57.38675 -35.60837 60.41475 1.000 18.51185 330 TYR C O 1
ATOM 9242 N N . SER C 1 338 ? -55.19557 -35.47803 59.88809 1.000 15.36309 331 SER C N 1
ATOM 9243 C CA . SER C 1 338 ? -54.73519 -35.64515 61.25759 1.000 19.21000 331 SER C CA 1
ATOM 9244 C C . SER C 1 338 ? -53.58752 -34.68978 61.54753 1.000 17.23201 331 SER C C 1
ATOM 9245 O O . SER C 1 338 ? -52.69252 -34.50934 60.71714 1.000 19.39288 331 SER C O 1
ATOM 9248 N N . VAL C 1 339 ? -53.62457 -34.08078 62.72968 1.000 12.33991 332 VAL C N 1
ATOM 9249 C CA . VAL C 1 339 ? -52.55028 -33.22582 63.22238 1.000 9.80517 332 VAL C CA 1
ATOM 9250 C C . VAL C 1 339 ? -51.77837 -34.04707 64.24694 1.000 12.18594 332 VAL C C 1
ATOM 9251 O O . VAL C 1 339 ? -52.18894 -34.16562 65.40423 1.000 14.27989 332 VAL C O 1
ATOM 9255 N N . PHE C 1 340 ? -50.64961 -34.61201 63.82656 1.000 16.99907 333 PHE C N 1
ATOM 9256 C CA . PHE C 1 340 ? -49.91149 -35.53932 64.67353 1.000 14.33297 333 PHE C CA 1
ATOM 9257 C C . PHE C 1 340 ? -49.22410 -34.82826 65.83271 1.000 23.17113 333 PHE C C 1
ATOM 9258 O O . PHE C 1 340 ? -47.99133 -34.78687 65.90961 1.000 11.66804 333 PHE C O 1
ATOM 9266 N N . MET C 1 341 ? -50.02172 -34.26086 66.72988 1.000 12.40474 334 MET C N 1
ATOM 9267 C CA . MET C 1 341 ? -49.53327 -33.75271 68.00109 1.000 9.96230 334 MET C CA 1
ATOM 9268 C C . MET C 1 341 ? -49.69851 -34.85915 69.04495 1.000 15.38821 334 MET C C 1
ATOM 9269 O O . MET C 1 341 ? -49.90429 -36.02486 68.69715 1.000 23.66907 334 MET C O 1
ATOM 9274 N N . THR C 1 342 ? -49.61932 -34.51601 70.32786 1.000 34.85256 335 THR C N 1
ATOM 9275 C CA . THR C 1 342 ? -49.70808 -35.49598 71.40961 1.000 23.71737 335 THR C CA 1
ATOM 9276 C C . THR C 1 342 ? -50.74336 -35.02725 72.42425 1.000 19.69188 335 THR C C 1
ATOM 9277 O O . THR C 1 342 ? -50.46086 -34.11920 73.22603 1.000 23.76066 335 THR C O 1
ATOM 9281 N N . PRO C 1 343 ? -51.95452 -35.61263 72.42770 1.000 33.49775 336 PRO C N 1
ATOM 9282 C CA . PRO C 1 343 ? -52.44914 -36.65447 71.51628 1.000 16.74743 336 PRO C CA 1
ATOM 9283 C C . PRO C 1 343 ? -52.85912 -36.11266 70.14174 1.000 16.34285 336 PRO C C 1
ATOM 9284 O O . PRO C 1 343 ? -53.13388 -34.92068 70.01528 1.000 15.77405 336 PRO C O 1
ATOM 9288 N N . PRO C 1 344 ? -52.89991 -36.98036 69.13027 1.000 12.89755 337 PRO C N 1
ATOM 9289 C CA . PRO C 1 344 ? -53.18665 -36.50871 67.76845 1.000 22.77815 337 PRO C CA 1
ATOM 9290 C C . PRO C 1 344 ? -54.65277 -36.14560 67.57138 1.000 15.21138 337 PRO C C 1
ATOM 9291 O O . PRO C 1 344 ? -55.55524 -36.81325 68.08137 1.000 15.90574 337 PRO C O 1
ATOM 9295 N N . LEU C 1 345 ? -54.87761 -35.07496 66.81173 1.000 15.35754 338 LEU C N 1
ATOM 9296 C CA . LEU C 1 345 ? -56.20774 -34.65213 66.39615 1.000 14.04147 338 LEU C CA 1
ATOM 9297 C C . LEU C 1 345 ? -56.50659 -35.20451 65.00994 1.000 10.76030 338 LEU C C 1
ATOM 9298 O O . LEU C 1 345 ? -55.66134 -35.14032 64.11520 1.000 14.15424 338 LEU C O 1
ATOM 9303 N N . SER C 1 346 ? -57.71002 -35.74866 64.83734 1.000 11.98828 339 SER C N 1
ATOM 9304 C CA . SER C 1 346 ? -58.14039 -36.30030 63.55966 1.000 20.32523 339 SER C CA 1
ATOM 9305 C C . SER C 1 346 ? -59.56101 -35.83805 63.27048 1.000 12.21126 339 SER C C 1
ATOM 9306 O O . SER C 1 346 ? -60.37578 -35.68065 64.183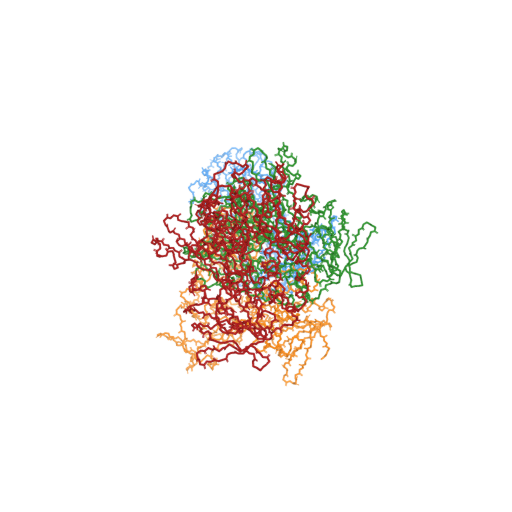42 1.000 17.82839 339 SER C O 1
ATOM 9309 N N . ARG C 1 347 ? -59.85635 -35.62597 61.98962 1.000 4.93072 340 ARG C N 1
ATOM 9310 C CA . ARG C 1 347 ? -61.09727 -34.97445 61.59815 1.000 16.03015 340 ARG C CA 1
ATOM 9311 C C . ARG C 1 347 ? -61.67422 -35.60064 60.33718 1.000 18.41292 340 ARG C C 1
ATOM 9312 O O . ARG C 1 347 ? -60.93820 -35.93851 59.40635 1.000 15.19552 340 ARG C O 1
ATOM 9320 N N . VAL C 1 348 ? -63.00167 -35.74852 60.32218 1.000 11.47990 341 VAL C N 1
ATOM 9321 C CA . VAL C 1 348 ? -63.76892 -36.03907 59.11748 1.000 10.94386 341 VAL C CA 1
ATOM 9322 C C . VAL C 1 348 ? -65.03614 -35.19823 59.16701 1.000 10.64381 341 VAL C C 1
ATOM 9323 O O . VAL C 1 348 ? -65.49297 -34.78693 60.23503 1.000 26.40610 341 VAL C O 1
ATOM 9327 N N . GLY C 1 349 ? -65.60352 -34.94273 57.99064 1.000 16.96169 342 GLY C N 1
ATOM 9328 C CA . GLY C 1 349 ? -66.84084 -34.18821 57.93321 1.000 11.11165 342 GLY C CA 1
ATOM 9329 C C . GLY C 1 349 ? -66.66556 -32.73217 58.34549 1.000 13.14415 342 GLY C C 1
ATOM 9330 O O . GLY C 1 349 ? -65.55686 -32.19633 58.41605 1.000 19.47246 342 GLY C O 1
ATOM 9331 N N . MET C 1 350 ? -67.79609 -32.09290 58.63247 1.000 22.41757 343 MET C N 1
ATOM 9332 C CA . MET C 1 350 ? -67.81224 -30.67258 58.94602 1.000 39.94770 343 MET C CA 1
ATOM 9333 C C . MET C 1 350 ? -67.70528 -30.44025 60.45295 1.000 33.90710 343 MET C C 1
ATOM 9334 O O . MET C 1 350 ? -67.88507 -31.34793 61.26782 1.000 22.38418 343 MET C O 1
ATOM 9339 N N . THR C 1 351 ? -67.40084 -29.19506 60.81594 1.000 35.35932 344 THR C N 1
ATOM 9340 C CA . THR C 1 351 ? -67.26381 -28.81552 62.21346 1.000 17.62319 344 THR C CA 1
ATOM 9341 C C . THR C 1 351 ? -68.63503 -28.73445 62.88284 1.000 27.77029 344 THR C C 1
ATOM 9342 O O . THR C 1 351 ? -69.68325 -28.81340 62.23529 1.000 34.30264 344 THR C O 1
ATOM 9346 N N . GLU C 1 352 ? -68.61947 -28.58007 64.20936 1.000 24.75186 345 GLU C N 1
ATOM 9347 C CA . GLU C 1 352 ? -69.86204 -28.29942 64.92059 1.000 23.80478 345 GLU C CA 1
ATOM 9348 C C . GLU C 1 352 ? -70.41166 -26.93460 64.53037 1.000 24.58341 345 GLU C C 1
ATOM 9349 O O . GLU C 1 352 ? -71.62386 -26.77203 64.34893 1.000 37.20703 345 GLU C O 1
ATOM 9355 N N . GLU C 1 353 ? -69.53150 -25.94289 64.39032 1.000 25.08000 346 GLU C N 1
ATOM 9356 C CA . GLU C 1 353 ? -69.97261 -24.61722 63.97810 1.000 34.95128 346 GLU C CA 1
ATOM 9357 C C . GLU C 1 353 ? -70.46902 -24.61272 62.53989 1.000 29.93797 346 GLU C C 1
ATOM 9358 O O . GLU C 1 353 ? -71.36921 -23.83723 62.20096 1.000 26.72126 346 GLU C O 1
ATOM 9364 N N . GLN C 1 354 ? -69.90348 -25.46662 61.68389 1.000 24.03234 347 GLN C N 1
ATOM 9365 C CA . GLN C 1 354 ? -70.41421 -25.57846 60.32254 1.000 30.07229 347 GLN C CA 1
ATOM 9366 C C . GLN C 1 354 ? -71.73816 -26.32828 60.28272 1.000 24.92028 347 GLN C C 1
ATOM 9367 O O . GLN C 1 354 ? -72.56466 -26.07445 59.39978 1.000 34.94818 347 GLN C O 1
ATOM 9373 N N . ALA C 1 355 ? -71.95696 -27.25227 61.22089 1.000 31.92425 348 ALA C N 1
ATOM 9374 C CA . ALA C 1 355 ? -73.24416 -27.93098 61.30808 1.000 22.23345 348 ALA C CA 1
ATOM 9375 C C . ALA C 1 355 ? -74.30231 -27.05243 61.96299 1.000 27.00575 348 ALA C C 1
ATOM 9376 O O . ALA C 1 355 ? -75.47908 -27.12426 61.59094 1.000 24.32341 348 ALA C O 1
ATOM 9378 N N . ARG C 1 356 ? -73.90985 -26.22862 62.93804 1.000 32.69591 349 ARG C N 1
ATOM 9379 C CA . ARG C 1 356 ? -74.82365 -25.21934 63.45990 1.000 32.49626 349 ARG C CA 1
ATOM 9380 C C . ARG C 1 356 ? -75.13037 -24.16080 62.41006 1.000 23.26442 349 ARG C C 1
ATOM 9381 O O . ARG C 1 356 ? -76.21399 -23.56574 62.42465 1.000 37.12242 349 ARG C O 1
ATOM 9389 N N . GLU C 1 357 ? -74.18944 -23.91522 61.49614 1.000 22.08931 350 GLU C N 1
ATOM 9390 C CA . GLU C 1 357 ? -74.41649 -22.95120 60.42674 1.000 35.47094 350 GLU C CA 1
ATOM 9391 C C . GLU C 1 357 ? -75.43911 -23.45768 59.41850 1.000 32.72225 350 GLU C C 1
ATOM 9392 O O . GLU C 1 357 ? -76.17186 -22.65713 58.82704 1.000 24.94609 350 GLU C O 1
ATOM 9398 N N . SER C 1 358 ? -75.51017 -24.77626 59.21803 1.000 21.77901 351 SER C N 1
ATOM 9399 C CA . SER C 1 358 ? -76.38775 -25.32967 58.19251 1.000 25.99775 351 SER C CA 1
ATOM 9400 C C . SER C 1 358 ? -77.86039 -25.13112 58.52822 1.000 26.99932 351 SER C C 1
ATOM 9401 O O . SER C 1 358 ? -78.68125 -24.95522 57.62059 1.000 32.38435 351 SER C O 1
ATOM 9404 N N . GLY C 1 359 ? -78.21541 -25.15439 59.80811 1.000 22.94164 352 GLY C N 1
ATOM 9405 C CA . GLY C 1 359 ? -79.60483 -25.05112 60.19965 1.000 29.17009 352 GLY C CA 1
ATOM 9406 C C . GLY C 1 359 ? -80.35035 -26.36277 60.24052 1.000 42.53667 352 GLY C C 1
ATOM 9407 O O . GLY C 1 359 ? -81.58594 -26.35858 60.19898 1.000 44.45784 352 GLY C O 1
ATOM 9408 N N . ALA C 1 360 ? -79.64404 -27.48427 60.31045 1.000 33.62191 353 ALA C N 1
ATOM 9409 C CA . ALA C 1 360 ? -80.27205 -28.78870 60.42617 1.000 25.87690 353 ALA C CA 1
ATOM 9410 C C . ALA C 1 360 ? -80.39597 -29.18738 61.89164 1.000 16.84892 353 ALA C C 1
ATOM 9411 O O . ALA C 1 360 ? -79.67714 -28.68899 62.76066 1.000 22.10270 353 ALA C O 1
ATOM 9413 N N . ASP C 1 361 ? -81.33217 -30.09254 62.15995 1.000 25.65693 354 ASP C N 1
ATOM 9414 C CA . ASP C 1 361 ? -81.46654 -30.67840 63.49104 1.000 33.52822 354 ASP C CA 1
ATOM 9415 C C . ASP C 1 361 ? -80.26333 -31.57849 63.73471 1.000 34.83803 354 ASP C C 1
ATOM 9416 O O . ASP C 1 361 ? -80.19483 -32.69695 63.22129 1.000 31.85702 354 ASP C O 1
ATOM 9421 N N . ILE C 1 362 ? -79.29894 -31.09221 64.50844 1.000 26.71220 355 ILE C N 1
ATOM 9422 C CA . ILE C 1 362 ? -78.08598 -31.84073 64.79338 1.000 25.33935 355 ILE C CA 1
ATOM 9423 C C . ILE C 1 362 ? -78.05047 -32.19260 66.27648 1.000 22.59656 355 ILE C C 1
ATOM 9424 O O . ILE C 1 362 ? -78.82196 -31.67714 67.08521 1.000 29.25772 355 ILE C O 1
ATOM 9429 N N . GLN C 1 363 ? -77.13565 -33.09155 66.62648 1.000 23.31541 356 GLN C N 1
ATOM 9430 C CA . GLN C 1 363 ? -76.93726 -33.49460 68.01486 1.000 30.53039 356 GLN C CA 1
ATOM 9431 C C . GLN C 1 363 ? -75.45018 -33.75011 68.20108 1.000 34.35865 356 GLN C C 1
ATOM 9432 O O . GLN C 1 363 ? -74.91456 -34.71528 67.64816 1.000 39.17148 356 GLN C O 1
ATOM 9438 N N . VAL C 1 364 ? -74.78565 -32.88686 68.96110 1.000 20.26637 357 VAL C N 1
ATOM 9439 C CA . VAL C 1 364 ? -73.35866 -33.02842 69.21831 1.000 18.18731 357 VAL C CA 1
ATOM 9440 C C . VAL C 1 364 ? -73.17539 -33.96104 70.40966 1.000 29.40300 357 VAL C C 1
ATOM 9441 O O . VAL C 1 364 ? -73.72312 -33.72310 71.49185 1.000 26.45914 357 VAL C O 1
ATOM 9445 N N . VAL C 1 365 ? -72.43697 -35.04687 70.20228 1.000 24.56848 358 VAL C N 1
ATOM 9446 C CA . VAL C 1 365 ? -72.12194 -35.99789 71.26166 1.000 21.40392 358 VAL C CA 1
ATOM 9447 C C . VAL C 1 365 ? -70.64614 -35.84725 71.59548 1.000 20.21427 358 VAL C C 1
ATOM 9448 O O . VAL C 1 365 ? -69.78107 -36.06223 70.73765 1.000 37.93888 358 VAL C O 1
ATOM 9452 N N . THR C 1 366 ? -70.35917 -35.46126 72.83407 1.000 26.74783 359 THR C N 1
ATOM 9453 C CA . THR C 1 366 ? -68.99452 -35.29438 73.30777 1.000 23.63621 359 THR C CA 1
ATOM 9454 C C . THR C 1 366 ? -68.71071 -36.30787 74.40541 1.000 26.50736 359 THR C C 1
ATOM 9455 O O . THR C 1 366 ? -69.57171 -36.58654 75.24567 1.000 32.90508 359 THR C O 1
ATOM 9459 N N . LEU C 1 367 ? -67.50223 -36.85920 74.38859 1.000 26.59881 360 LEU C N 1
ATOM 9460 C CA . LEU C 1 367 ? -67.08105 -37.81425 75.40260 1.000 16.88868 360 LEU C CA 1
ATOM 9461 C C . LEU C 1 367 ? -65.65101 -37.51554 75.83120 1.000 24.11189 360 LEU C C 1
ATOM 9462 O O . LEU C 1 367 ? -64.74117 -37.50363 74.99205 1.000 21.24077 360 LEU C O 1
ATOM 9467 N N . PRO C 1 368 ? -65.41387 -37.26036 77.11622 1.000 19.55971 361 PRO C N 1
ATOM 9468 C CA . PRO C 1 368 ? -64.03730 -37.05452 77.57912 1.000 11.71376 361 PRO C CA 1
ATOM 9469 C C . PRO C 1 368 ? -63.21827 -38.32940 77.44796 1.000 12.86852 361 PRO C C 1
ATOM 9470 O O . PRO C 1 368 ? -63.70477 -39.43331 77.70393 1.000 18.65209 361 PRO C O 1
ATOM 9474 N N . VAL C 1 369 ? -61.95941 -38.16463 77.03382 1.000 10.25416 362 VAL C N 1
ATOM 9475 C CA . VAL C 1 369 ? -61.06918 -39.30769 76.87033 1.000 24.06446 362 VAL C CA 1
ATOM 9476 C C . VAL C 1 369 ? -60.74114 -39.94847 78.21496 1.000 19.68115 362 VAL C C 1
ATOM 9477 O O . VAL C 1 369 ? -60.38598 -41.13306 78.26836 1.000 18.10966 362 VAL C O 1
ATOM 9481 N N . ALA C 1 370 ? -60.89675 -39.20674 79.31545 1.000 26.68105 363 ALA C N 1
ATOM 9482 C CA . ALA C 1 370 ? -60.76038 -39.79942 80.64119 1.000 18.97630 363 ALA C CA 1
ATOM 9483 C C . ALA C 1 370 ? -61.75189 -40.93412 80.87143 1.000 21.41603 363 ALA C C 1
ATOM 9484 O O . ALA C 1 370 ? -61.57033 -41.72058 81.80700 1.000 25.15466 363 ALA C O 1
ATOM 9486 N N . ALA C 1 371 ? -62.79097 -41.03779 80.04225 1.000 10.89743 364 ALA C N 1
ATOM 9487 C CA . ALA C 1 371 ? -63.76472 -42.11568 80.13620 1.000 16.61292 364 ALA C CA 1
ATOM 9488 C C . ALA C 1 371 ? -63.40594 -43.32798 79.28552 1.000 16.15205 364 ALA C C 1
ATOM 9489 O O . ALA C 1 371 ? -64.10435 -44.34411 79.36257 1.000 24.99593 364 ALA C O 1
ATOM 9491 N N . ILE C 1 372 ? -62.34972 -43.25064 78.48053 1.000 17.28890 365 ILE C N 1
ATOM 9492 C CA . ILE C 1 372 ? -61.91053 -44.36303 77.64277 1.000 17.12436 365 ILE C CA 1
ATOM 9493 C C . ILE C 1 372 ? -60.82679 -45.11881 78.40837 1.000 14.14418 365 ILE C C 1
ATOM 9494 O O . ILE C 1 372 ? -59.69168 -44.62307 78.50132 1.000 19.56858 365 ILE C O 1
ATOM 9499 N N . PRO C 1 373 ? -61.11650 -46.30311 78.95346 1.000 18.11978 366 PRO C N 1
ATOM 9500 C CA . PRO C 1 373 ? -60.12397 -46.98837 79.79845 1.000 18.18318 366 PRO C CA 1
ATOM 9501 C C . PRO C 1 373 ? -58.85542 -47.38410 79.06452 1.000 23.40121 366 PRO C C 1
ATOM 9502 O O . PRO C 1 373 ? -57.82443 -47.59001 79.71695 1.000 24.13468 366 PRO C O 1
ATOM 9506 N N . ARG C 1 374 ? -58.89239 -47.50092 77.73486 1.000 22.49392 367 ARG C N 1
ATOM 9507 C CA . ARG C 1 374 ? -57.68604 -47.85617 76.99460 1.000 20.00529 367 ARG C CA 1
ATOM 9508 C C . ARG C 1 374 ? -56.65924 -46.73023 77.02519 1.000 20.23670 367 ARG C C 1
ATOM 9509 O O . ARG C 1 374 ? -55.45197 -46.99523 77.07117 1.000 12.76840 367 ARG C O 1
ATOM 9517 N N . ALA C 1 375 ? -57.11407 -45.47459 77.00670 1.000 18.20551 368 ALA C N 1
ATOM 9518 C CA . ALA C 1 375 ? -56.18898 -44.35597 77.15637 1.000 17.94957 368 ALA C CA 1
ATOM 9519 C C . ALA C 1 375 ? -55.51614 -44.38411 78.52187 1.000 21.41850 368 ALA C C 1
ATOM 9520 O O . ALA C 1 375 ? -54.34186 -44.01894 78.65265 1.000 21.62020 368 ALA C O 1
ATOM 9522 N N . ARG C 1 376 ? -56.24933 -44.81217 79.55309 1.000 25.70551 369 ARG C N 1
ATOM 9523 C CA . ARG C 1 376 ? -55.64560 -44.99743 80.86826 1.000 28.65683 369 ARG C CA 1
ATOM 9524 C C . ARG C 1 376 ? -54.57530 -46.08028 80.83032 1.000 25.72517 369 ARG C C 1
ATOM 9525 O O . ARG C 1 376 ? -53.53316 -45.96026 81.48565 1.000 21.57201 369 ARG C O 1
ATOM 9533 N N . VAL C 1 377 ? -54.81839 -47.14713 80.06475 1.000 25.52067 370 VAL C N 1
ATOM 9534 C CA . VAL C 1 377 ? -53.83594 -48.21618 79.91815 1.000 11.30748 370 VAL C CA 1
ATOM 9535 C C . VAL C 1 377 ? -52.56829 -47.69502 79.25420 1.000 24.21880 370 VAL C C 1
ATOM 9536 O O . VAL C 1 377 ? -51.45698 -48.12619 79.58929 1.000 30.96703 370 VAL C O 1
ATOM 9540 N N . MET C 1 378 ? -52.70472 -46.74875 78.32665 1.000 21.57913 371 MET C N 1
ATOM 9541 C CA . MET C 1 378 ? -51.57143 -46.18007 77.61091 1.000 21.66371 371 MET C CA 1
ATOM 9542 C C . MET C 1 378 ? -51.05410 -44.89424 78.24661 1.000 23.17654 371 MET C C 1
ATOM 9543 O O . MET C 1 378 ? -50.19117 -44.23215 77.66121 1.000 26.86996 371 MET C O 1
ATOM 9548 N N . ASN C 1 379 ? -51.56943 -44.52495 79.42208 1.000 28.16838 372 ASN C N 1
ATOM 9549 C CA . ASN C 1 379 ? -51.04453 -43.40730 80.21246 1.000 27.17804 372 ASN C CA 1
ATOM 9550 C C . ASN C 1 379 ? -51.11679 -42.08271 79.45234 1.000 25.47583 372 ASN C C 1
ATOM 9551 O O . ASN C 1 379 ? -50.18693 -41.27453 79.48779 1.000 25.24503 372 ASN C O 1
ATOM 9556 N N . ASP C 1 380 ? -52.23794 -41.84865 78.75826 1.000 15.41060 373 ASP C N 1
ATOM 9557 C CA . ASP C 1 380 ? -52.44657 -40.56162 78.08720 1.000 14.78694 373 ASP C CA 1
ATOM 9558 C C . ASP C 1 380 ? -53.95679 -40.31734 78.00302 1.000 18.19203 373 ASP C C 1
ATOM 9559 O O . ASP C 1 380 ? -54.60735 -40.56415 76.98465 1.000 28.05235 373 ASP C O 1
ATOM 9564 N N . THR C 1 381 ? -54.51714 -39.81181 79.09960 1.000 11.75074 374 THR C N 1
ATOM 9565 C CA . THR C 1 381 ? -55.94455 -39.50571 79.18929 1.000 9.11118 374 THR C CA 1
ATOM 9566 C C . THR C 1 381 ? -56.25477 -38.06599 78.80446 1.000 10.32618 374 THR C C 1
ATOM 9567 O O . THR C 1 381 ? -57.08058 -37.41219 79.44772 1.000 28.61764 374 THR C O 1
ATOM 9571 N N . ARG C 1 382 ? -55.61546 -37.54431 77.76210 1.000 11.76801 375 ARG C N 1
ATOM 9572 C CA . ARG C 1 382 ? -55.82153 -36.17481 77.31392 1.000 17.67647 375 ARG C CA 1
ATOM 9573 C C . ARG C 1 382 ? -56.63968 -36.15990 76.02997 1.000 11.94985 375 ARG C C 1
ATOM 9574 O O . ARG C 1 382 ? -56.43891 -36.99842 75.14605 1.000 12.21656 375 ARG C O 1
ATOM 9582 N N . GLY C 1 383 ? -57.56034 -35.20792 75.93406 1.000 9.65781 376 GLY C N 1
ATOM 9583 C CA . GLY C 1 383 ? -58.31446 -34.96421 74.72109 1.000 11.17157 376 GLY C CA 1
ATOM 9584 C C . GLY C 1 383 ? -59.80331 -35.15406 74.92418 1.000 16.13748 376 GLY C C 1
ATOM 9585 O O . GLY C 1 383 ? -60.30085 -35.28324 76.04679 1.000 20.82209 376 GLY C O 1
ATOM 9586 N N . VAL C 1 384 ? -60.52510 -35.16999 73.80040 1.000 23.65016 377 VAL C N 1
ATOM 9587 C CA . VAL C 1 384 ? -61.97325 -35.34154 73.79227 1.000 19.80392 377 VAL C CA 1
ATOM 9588 C C . VAL C 1 384 ? -62.36943 -36.12385 72.54903 1.000 19.93314 377 VAL C C 1
ATOM 9589 O O . VAL C 1 384 ? -61.62195 -36.20412 71.57196 1.000 18.33495 377 VAL C O 1
ATOM 9593 N N . LEU C 1 385 ? -63.56420 -36.70486 72.59476 1.000 13.98770 378 LEU C N 1
ATOM 9594 C CA . LEU C 1 385 ? -64.22085 -37.27305 71.42747 1.000 16.98313 378 LEU C CA 1
ATOM 9595 C C . LEU C 1 385 ? -65.48170 -36.47010 71.14146 1.000 29.14526 378 LEU C C 1
ATOM 9596 O O . LEU C 1 385 ? -66.19307 -36.07072 72.06791 1.000 26.29551 378 LEU C O 1
ATOM 9601 N N . LYS C 1 386 ? -65.75482 -36.22453 69.86199 1.000 18.85015 379 LYS C N 1
ATOM 9602 C CA . LYS C 1 386 ? -66.91559 -35.42905 69.48958 1.000 12.83352 379 LYS C CA 1
ATOM 9603 C C . LYS C 1 386 ? -67.36573 -35.79066 68.08325 1.000 15.27096 379 LYS C C 1
ATOM 9604 O O . LYS C 1 386 ? -66.54286 -35.92696 67.17399 1.000 30.01808 379 LYS C O 1
ATOM 9610 N N . ALA C 1 387 ? -68.67865 -35.93336 67.91470 1.000 21.85888 380 ALA C N 1
ATOM 9611 C CA . ALA C 1 387 ? -69.27731 -36.21282 66.61932 1.000 14.19133 380 ALA C CA 1
ATOM 9612 C C . ALA C 1 387 ? -70.59046 -35.45320 66.50562 1.000 15.73165 380 ALA C C 1
ATOM 9613 O O . ALA C 1 387 ? -71.21755 -35.10026 67.50735 1.000 22.68763 380 ALA C O 1
ATOM 9615 N N . ILE C 1 388 ? -70.99797 -35.19955 65.26624 1.000 14.39380 381 ILE C N 1
ATOM 9616 C CA . ILE C 1 388 ? -72.25146 -34.51836 64.96593 1.000 18.74817 381 ILE C CA 1
ATOM 9617 C C . ILE C 1 388 ? -73.15877 -35.50913 64.25304 1.000 21.71372 381 ILE C C 1
ATOM 9618 O O . ILE C 1 388 ? -72.78129 -36.07513 63.21959 1.000 19.73738 381 ILE C O 1
ATOM 9623 N N . VAL C 1 389 ? -74.35061 -35.72117 64.80421 1.000 22.73262 382 VAL C N 1
ATOM 9624 C CA . VAL C 1 389 ? -75.33385 -36.63852 64.24267 1.000 16.07564 382 VAL C CA 1
ATOM 9625 C C . VAL C 1 389 ? -76.44886 -35.82432 63.60427 1.000 25.20229 382 VAL C C 1
ATOM 9626 O O . VAL C 1 389 ? -76.86605 -34.79200 64.14220 1.000 35.17295 382 VAL C O 1
ATOM 9630 N N . ASP C 1 390 ? -76.92120 -36.28568 62.45020 1.000 18.72237 383 ASP C N 1
ATOM 9631 C CA . ASP C 1 390 ? -78.04515 -35.66645 61.76276 1.000 30.44773 383 ASP C CA 1
ATOM 9632 C C . ASP C 1 390 ? -79.33885 -36.32135 62.22746 1.000 23.52224 383 ASP C C 1
ATOM 9633 O O . ASP C 1 390 ? -79.47995 -37.54420 62.15474 1.000 24.83005 383 ASP C O 1
ATOM 9638 N N . ASN C 1 391 ? -80.28474 -35.50864 62.69797 1.000 17.54096 384 ASN C N 1
ATOM 9639 C CA . ASN C 1 391 ? -81.46905 -36.07491 63.33337 1.000 24.71000 384 ASN C CA 1
ATOM 9640 C C . ASN C 1 391 ? -82.51802 -36.53565 62.32706 1.000 34.30426 384 ASN C C 1
ATOM 9641 O O . ASN C 1 391 ? -83.30412 -37.43801 62.63648 1.000 41.80582 384 ASN C O 1
ATOM 9646 N N . LYS C 1 392 ? -82.55595 -35.94634 61.13039 1.000 20.48177 385 LYS C N 1
ATOM 9647 C CA . LYS C 1 392 ? -83.51149 -36.41643 60.13276 1.000 22.10372 385 LYS C CA 1
ATOM 9648 C C . LYS C 1 392 ? -83.04635 -37.71381 59.48162 1.000 31.15273 385 LYS C C 1
ATOM 9649 O O . LYS C 1 392 ? -83.86629 -38.58824 59.17948 1.000 37.53552 385 LYS C O 1
ATOM 9655 N N . THR C 1 393 ? -81.73847 -37.86621 59.27325 1.000 29.24331 386 THR C N 1
ATOM 9656 C CA . THR C 1 393 ? -81.20680 -38.98288 58.50537 1.000 38.44258 386 THR C CA 1
ATOM 9657 C C . THR C 1 393 ? -80.43532 -39.99916 59.33388 1.000 30.35017 386 THR C C 1
ATOM 9658 O O . THR C 1 393 ? -80.07864 -41.05585 58.79960 1.000 30.45268 386 THR C O 1
ATOM 9662 N N . GLN C 1 394 ? -80.15532 -39.71006 60.60509 1.000 27.39245 387 GLN C N 1
ATOM 9663 C CA . GLN C 1 394 ? -79.33917 -40.51962 61.50920 1.000 24.24760 387 GLN C CA 1
ATOM 9664 C C . GLN C 1 394 ? -77.88437 -40.62547 61.05938 1.000 33.31933 387 GLN C C 1
ATOM 9665 O O . GLN C 1 394 ? -77.08391 -41.27684 61.74631 1.000 26.73934 387 GLN C O 1
ATOM 9671 N N . ARG C 1 395 ? -77.51289 -40.01561 59.93471 1.000 22.23768 388 ARG C N 1
ATOM 9672 C CA . ARG C 1 395 ? -76.13768 -40.02412 59.46530 1.000 31.10616 388 ARG C CA 1
ATOM 9673 C C . ARG C 1 395 ? -75.29587 -39.02598 60.25416 1.000 24.90533 388 ARG C C 1
ATOM 9674 O O . ARG C 1 395 ? -75.80395 -38.06712 60.84113 1.000 22.93382 388 ARG C O 1
ATOM 9682 N N . MET C 1 396 ? -73.98956 -39.26319 60.26164 1.000 17.50047 389 MET C N 1
ATOM 9683 C CA . MET C 1 396 ? -73.05285 -38.35344 60.90158 1.000 26.48320 389 MET C CA 1
ATOM 9684 C C . MET C 1 396 ? -72.50971 -37.36867 59.87754 1.000 26.79831 389 MET C C 1
ATOM 9685 O O . MET C 1 396 ? -72.15244 -37.74852 58.75905 1.000 26.33838 389 MET C O 1
ATOM 9690 N N . LEU C 1 397 ? -72.46347 -36.09698 60.26408 1.000 14.34017 390 LEU C N 1
ATOM 9691 C CA . LEU C 1 397 ? -71.98585 -35.04076 59.38664 1.000 22.28984 390 LEU C CA 1
ATOM 9692 C C . LEU C 1 397 ? -70.53107 -34.67192 59.63809 1.000 32.76015 390 LEU C C 1
ATOM 9693 O O . LEU C 1 397 ? -69.94773 -33.93516 58.83578 1.000 26.95560 390 LEU C O 1
ATOM 9698 N N . GLY C 1 398 ? -69.93720 -35.16509 60.71620 1.000 22.33294 391 GLY C N 1
ATOM 9699 C CA . GLY C 1 398 ? -68.55637 -34.85151 61.02181 1.000 15.34230 391 GLY C CA 1
ATOM 9700 C C . GLY C 1 398 ? -68.17730 -35.39467 62.37826 1.000 19.82362 391 GLY C C 1
ATOM 9701 O O . GLY C 1 398 ? -69.02564 -35.80133 63.17803 1.000 14.78635 391 GLY C O 1
ATOM 9702 N N . ALA C 1 399 ? -66.87064 -35.39180 62.62869 1.000 16.87903 392 ALA C N 1
ATOM 9703 C CA . ALA C 1 399 ? -66.34264 -35.89137 63.88910 1.000 20.11457 392 ALA C CA 1
ATOM 9704 C C . ALA C 1 399 ? -64.97358 -35.27804 64.13706 1.000 15.05509 392 ALA C C 1
ATOM 9705 O O . ALA C 1 399 ? -64.23430 -34.97389 63.19721 1.000 15.21855 392 ALA C O 1
ATOM 9707 N N . SER C 1 400 ? -64.65040 -35.09940 65.41643 1.000 15.00472 393 SER C N 1
ATOM 9708 C CA . SER C 1 400 ? -63.34872 -34.59893 65.84928 1.000 19.99822 393 SER C CA 1
ATOM 9709 C C . SER C 1 400 ? -62.86270 -35.48915 66.98379 1.000 20.01395 393 SER C C 1
ATOM 9710 O O . SER C 1 400 ? -63.41831 -35.45372 68.08675 1.000 18.52396 393 SER C O 1
ATOM 9713 N N . LEU C 1 401 ? -61.83335 -36.28467 66.71406 1.000 7.18572 394 LEU C N 1
ATOM 9714 C CA . LEU C 1 401 ? -61.32307 -37.27291 67.66006 1.000 11.82845 394 LEU C CA 1
ATOM 9715 C C . LEU C 1 401 ? -59.93794 -36.83001 68.12084 1.000 18.14862 394 LEU C C 1
ATOM 9716 O O . LEU C 1 401 ? -58.94673 -37.01634 67.40925 1.000 25.81992 394 LEU C O 1
ATOM 9721 N N . LEU C 1 402 ? -59.87478 -36.24133 69.31334 1.000 19.94504 395 LEU C N 1
ATOM 9722 C CA . LEU C 1 402 ? -58.61237 -35.83217 69.92813 1.000 15.66565 395 LEU C CA 1
ATOM 9723 C C . LEU C 1 402 ? -58.27409 -36.86789 70.99505 1.000 16.11133 395 LEU C C 1
ATOM 9724 O O . LEU C 1 402 ? -58.64991 -36.73714 72.15939 1.000 7.98167 395 LEU C O 1
ATOM 9729 N N . CYS C 1 403 ? -57.56756 -37.91474 70.58290 1.000 14.24581 396 CYS C N 1
ATOM 9730 C CA . CYS C 1 403 ? -57.17605 -38.98481 71.48845 1.000 12.33870 396 CYS C CA 1
ATOM 9731 C C . CYS C 1 403 ? -55.94596 -39.66433 70.90909 1.000 14.08920 396 CYS C C 1
ATOM 9732 O O . CYS C 1 403 ? -55.53239 -39.38682 69.78104 1.000 21.72928 396 CYS C O 1
ATOM 9735 N N . VAL C 1 404 ? -55.35058 -40.55121 71.70545 1.000 11.50580 397 VAL C N 1
ATOM 9736 C CA . VAL C 1 404 ? -54.22284 -41.32959 71.21486 1.000 11.57792 397 VAL C CA 1
ATOM 9737 C C . VAL C 1 404 ? -54.72944 -42.38721 70.24430 1.000 19.90015 397 VAL C C 1
ATOM 9738 O O . VAL C 1 404 ? -55.77824 -43.01042 70.46481 1.000 17.54885 397 VAL C O 1
ATOM 9742 N N . ASP C 1 405 ? -53.98818 -42.57961 69.15104 1.000 14.97336 398 ASP C N 1
ATOM 9743 C CA . ASP C 1 405 ? -54.34375 -43.52892 68.09488 1.000 18.19567 398 ASP C CA 1
ATOM 9744 C C . ASP C 1 405 ? -55.64774 -43.14925 67.39451 1.000 15.60012 398 ASP C C 1
ATOM 9745 O O . ASP C 1 405 ? -56.39056 -44.02080 66.93772 1.000 22.88219 398 ASP C O 1
ATOM 9750 N N . SER C 1 406 ? -55.94146 -41.84796 67.29881 1.000 10.36865 399 SER C N 1
ATOM 9751 C CA . SER C 1 406 ? -57.11451 -41.40142 66.55404 1.000 18.71999 399 SER C CA 1
ATOM 9752 C C . SER C 1 406 ? -56.86089 -41.33076 65.05663 1.000 15.75449 399 SER C C 1
ATOM 9753 O O . SER C 1 406 ? -57.82156 -41.30093 64.28057 1.000 13.97123 399 SER C O 1
ATOM 9756 N N . HIS C 1 407 ? -55.59426 -41.30263 64.63488 1.000 15.10556 400 HIS C N 1
ATOM 9757 C CA . HIS C 1 407 ? -55.28907 -41.43868 63.21711 1.000 12.98783 400 HIS C CA 1
ATOM 9758 C C . HIS C 1 407 ? -55.70122 -42.80361 62.68694 1.000 12.13262 400 HIS C C 1
ATOM 9759 O O . HIS C 1 407 ? -55.79410 -42.98364 61.46797 1.000 15.93591 400 HIS C O 1
ATOM 9766 N N . GLU C 1 408 ? -55.95332 -43.76338 63.57712 1.000 18.31245 401 GLU C N 1
ATOM 9767 C CA . GLU C 1 408 ? -56.47425 -45.07249 63.20934 1.000 10.97803 401 GLU C CA 1
ATOM 9768 C C . GLU C 1 408 ? -57.99209 -45.13462 63.35030 1.000 12.20239 401 GLU C C 1
ATOM 9769 O O . GLU C 1 408 ? -58.67884 -45.63906 62.45643 1.000 20.86530 401 GLU C O 1
ATOM 9775 N N . MET C 1 409 ? -58.52232 -44.62825 64.46934 1.000 19.37770 402 MET C N 1
ATOM 9776 C CA . MET C 1 409 ? -59.96781 -44.63277 64.68851 1.000 13.38607 402 MET C CA 1
ATOM 9777 C C . MET C 1 409 ? -60.70136 -43.89862 63.57721 1.000 12.26861 402 MET C C 1
ATOM 9778 O O . MET C 1 409 ? -61.74468 -44.35991 63.10019 1.000 10.21396 402 MET C O 1
ATOM 9783 N N . ILE C 1 410 ? -60.17003 -42.74567 63.16108 1.000 8.52503 403 ILE C N 1
ATOM 9784 C CA . ILE C 1 410 ? -60.86325 -41.87856 62.21318 1.000 10.89008 403 ILE C CA 1
ATOM 9785 C C . ILE C 1 410 ? -61.15885 -42.60775 60.91056 1.000 17.22434 403 ILE C C 1
ATOM 9786 O O . ILE C 1 410 ? -62.13883 -42.29304 60.22352 1.000 14.21165 403 ILE C O 1
ATOM 9791 N N . ASN C 1 411 ? -60.33666 -43.59902 60.55666 1.000 12.74587 404 ASN C N 1
ATOM 9792 C CA . ASN C 1 411 ? -60.53897 -44.31403 59.30217 1.000 11.97023 404 ASN C CA 1
ATOM 9793 C C . ASN C 1 411 ? -61.84729 -45.09240 59.31456 1.000 15.01427 404 ASN C C 1
ATOM 9794 O O . ASN C 1 411 ? -62.55407 -45.14708 58.30166 1.000 18.99911 404 ASN C O 1
ATOM 9799 N N . ILE C 1 412 ? -62.19334 -45.69721 60.45237 1.000 22.74952 405 ILE C N 1
ATOM 9800 C CA . ILE C 1 412 ? -63.47179 -46.39349 60.53841 1.000 33.44594 405 ILE C CA 1
ATOM 9801 C C . ILE C 1 412 ? -64.63854 -45.41888 60.65484 1.000 26.36029 405 ILE C C 1
ATOM 9802 O O . ILE C 1 412 ? -65.76166 -45.76645 60.27330 1.000 36.90006 405 ILE C O 1
ATOM 9807 N N . VAL C 1 413 ? -64.40568 -44.20173 61.15300 1.000 15.30085 406 VAL C N 1
ATOM 9808 C CA . VAL C 1 413 ? -65.47059 -43.20359 61.18995 1.000 20.50331 406 VAL C CA 1
ATOM 9809 C C . VAL C 1 413 ? -65.76949 -42.69558 59.78463 1.000 27.94839 406 VAL C C 1
ATOM 9810 O O . VAL C 1 413 ? -66.92889 -42.44957 59.42964 1.000 26.47466 406 VAL C O 1
ATOM 9814 N N . LYS C 1 414 ? -64.73150 -42.54403 58.95878 1.000 22.33696 407 LYS C N 1
ATOM 9815 C CA . LYS C 1 414 ? -64.91648 -41.97601 57.62747 1.000 16.56727 407 LYS C CA 1
ATOM 9816 C C . LYS C 1 414 ? -65.65682 -42.93614 56.70494 1.000 28.69742 407 LYS C C 1
ATOM 9817 O O . LYS C 1 414 ? -66.57197 -42.52632 55.98104 1.000 20.78831 407 LYS C O 1
ATOM 9823 N N . MET C 1 415 ? -65.27664 -44.21604 56.71307 1.000 24.82211 408 MET C N 1
ATOM 9824 C CA . MET C 1 415 ? -65.88516 -45.16952 55.79324 1.000 29.44773 408 MET C CA 1
ATOM 9825 C C . MET C 1 415 ? -67.32441 -45.50407 56.16616 1.000 33.15076 408 MET C C 1
ATOM 9826 O O . MET C 1 415 ? -68.06606 -46.01248 55.31824 1.000 23.80632 408 MET C O 1
ATOM 9831 N N . VAL C 1 416 ? -67.74037 -45.23210 57.40537 1.000 26.43533 409 VAL C N 1
ATOM 9832 C CA . VAL C 1 416 ? -69.15691 -45.34880 57.73640 1.000 30.12881 409 VAL C CA 1
ATOM 9833 C C . VAL C 1 416 ? -69.92856 -44.16718 57.16203 1.000 28.94227 409 VAL C C 1
ATOM 9834 O O . VAL C 1 416 ? -71.04135 -44.32507 56.64508 1.000 16.38956 409 VAL C O 1
ATOM 9838 N N . MET C 1 417 ? -69.34933 -42.96561 57.23579 1.000 21.06043 410 MET C N 1
ATOM 9839 C CA . MET C 1 417 ? -69.93577 -41.82273 56.54523 1.000 14.16693 410 MET C CA 1
ATOM 9840 C C . MET C 1 417 ? -69.88324 -42.00198 55.03428 1.000 23.14174 410 MET C C 1
ATOM 9841 O O . MET C 1 417 ? -70.73780 -41.46853 54.31751 1.000 21.48706 410 MET C O 1
ATOM 9846 N N . ASP C 1 418 ? -68.89196 -42.74563 54.53674 1.000 16.87975 411 ASP C N 1
ATOM 9847 C CA . ASP C 1 418 ? -68.77948 -42.98013 53.10087 1.000 15.95401 411 ASP C CA 1
ATOM 9848 C C . ASP C 1 418 ? -69.95005 -43.80751 52.58561 1.000 22.61277 411 ASP C C 1
ATOM 9849 O O . ASP C 1 418 ? -70.56205 -43.46923 51.56593 1.000 30.38311 411 ASP C O 1
ATOM 9854 N N . ALA C 1 419 ? -70.27594 -44.89625 53.27810 1.000 15.68294 412 ALA C N 1
ATOM 9855 C CA . ALA C 1 419 ? -71.37518 -45.76613 52.88425 1.000 7.18875 412 ALA C CA 1
ATOM 9856 C C . ALA C 1 419 ? -72.74150 -45.21274 53.27284 1.000 12.70990 412 ALA C C 1
ATOM 9857 O O . ALA C 1 419 ? -73.74336 -45.91591 53.10515 1.000 13.33526 412 ALA C O 1
ATOM 9859 N N . GLY C 1 420 ? -72.80202 -43.98654 53.78501 1.000 18.20618 413 GLY C N 1
ATOM 9860 C CA . GLY C 1 420 ? -74.07488 -43.35540 54.10543 1.000 17.34978 413 GLY C CA 1
ATOM 9861 C C . GLY C 1 420 ? -74.92269 -44.12696 55.09231 1.000 13.22183 413 GLY C C 1
ATOM 9862 O O . GLY C 1 420 ? -76.15121 -44.17033 54.95231 1.000 26.86410 413 GLY C O 1
ATOM 9863 N N . LEU C 1 421 ? -74.29274 -44.73775 56.09337 1.000 18.26554 414 LEU C N 1
ATOM 9864 C CA . LEU C 1 421 ? -74.91083 -45.58635 57.09799 1.000 26.90316 414 LEU C CA 1
ATOM 9865 C C . LEU C 1 421 ? -75.18554 -44.80056 58.37748 1.000 16.55252 414 LEU C C 1
ATOM 9866 O O . LEU C 1 421 ? -74.51392 -43.80217 58.65570 1.000 18.32013 414 LEU C O 1
ATOM 9871 N N . PRO C 1 422 ? -76.16634 -45.21716 59.17860 1.000 23.31477 415 PRO C N 1
ATOM 9872 C CA . PRO C 1 422 ? -76.54277 -44.42803 60.35777 1.000 20.84036 415 PRO C CA 1
ATOM 9873 C C . PRO C 1 422 ? -75.47412 -44.48414 61.43984 1.000 22.74530 415 PRO C C 1
ATOM 9874 O O . PRO C 1 422 ? -74.54582 -45.29446 61.41251 1.000 30.89911 415 PRO C O 1
ATOM 9878 N N . TYR C 1 423 ? -75.62760 -43.58441 62.41553 1.000 21.74924 416 TYR C N 1
ATOM 9879 C CA . TYR C 1 423 ? -74.73261 -43.57424 63.56752 1.000 21.39485 416 TYR C CA 1
ATOM 9880 C C . TYR C 1 423 ? -74.83773 -44.86462 64.36810 1.000 21.07031 416 TYR C C 1
ATOM 9881 O O . TYR C 1 423 ? -73.88813 -45.24202 65.06418 1.000 33.17616 416 TYR C O 1
ATOM 9890 N N . SER C 1 424 ? -75.98235 -45.54873 64.28610 1.000 21.54679 417 SER C N 1
ATOM 9891 C CA . SER C 1 424 ? -76.19227 -46.77376 65.04909 1.000 18.70965 417 SER C CA 1
ATOM 9892 C C . SER C 1 424 ? -75.18494 -47.86079 64.69945 1.000 16.44865 417 SER C C 1
ATOM 9893 O O . SER C 1 424 ? -74.94239 -48.74913 65.52336 1.000 21.05073 417 SER C O 1
ATOM 9896 N N . ILE C 1 425 ? -74.59539 -47.81063 63.50203 1.000 15.48353 418 ILE C N 1
ATOM 9897 C CA . ILE C 1 425 ? -73.64495 -48.84121 63.09069 1.000 24.66885 418 ILE C CA 1
ATOM 9898 C C . ILE C 1 425 ? -72.43582 -48.85676 64.01814 1.000 25.62869 418 ILE C C 1
ATOM 9899 O O . ILE C 1 425 ? -71.95243 -49.92432 64.41508 1.000 30.01188 418 ILE C O 1
ATOM 9904 N N . LEU C 1 426 ? -71.93264 -47.67779 64.38523 1.000 18.30841 419 LEU C N 1
ATOM 9905 C CA . LEU C 1 426 ? -70.82211 -47.60061 65.32469 1.000 25.93444 419 LEU C CA 1
ATOM 9906 C C . LEU C 1 426 ? -71.27457 -47.71649 66.77382 1.000 32.47990 419 LEU C C 1
ATOM 9907 O O . LEU C 1 426 ? -70.47444 -48.10886 67.63047 1.000 28.26124 419 LEU C O 1
ATOM 9912 N N . ARG C 1 427 ? -72.53706 -47.39298 67.06240 1.000 25.68362 420 ARG C N 1
ATOM 9913 C CA . ARG C 1 427 ? -73.03834 -47.48042 68.42938 1.000 35.33102 420 ARG C CA 1
ATOM 9914 C C . ARG C 1 427 ? -73.14577 -48.92510 68.90374 1.000 22.57394 420 ARG C C 1
ATOM 9915 O O . ARG C 1 427 ? -73.00092 -49.19392 70.10181 1.000 22.14995 420 ARG C O 1
ATOM 9923 N N . ASP C 1 428 ? -73.38546 -49.86495 67.98772 1.000 16.18071 421 ASP C N 1
ATOM 9924 C CA . ASP C 1 428 ? -73.62095 -51.25904 68.34473 1.000 20.50938 421 ASP C CA 1
ATOM 9925 C C . ASP C 1 428 ? -72.58737 -52.21301 67.75843 1.000 25.21168 421 ASP C C 1
ATOM 9926 O O . ASP C 1 428 ? -72.79278 -53.43207 67.80591 1.000 30.30363 421 ASP C O 1
ATOM 9931 N N . GLN C 1 429 ? -71.48839 -51.70319 67.21008 1.000 16.32515 422 GLN C N 1
ATOM 9932 C CA . GLN C 1 429 ? -70.48080 -52.56480 66.60820 1.000 19.63072 422 GLN C CA 1
ATOM 9933 C C . GLN C 1 429 ? -69.65597 -53.25878 67.68574 1.000 34.18682 422 GLN C C 1
ATOM 9934 O O . GLN C 1 429 ? -69.35768 -52.67873 68.73384 1.000 23.72522 422 GLN C O 1
ATOM 9940 N N . ILE C 1 430 ? -69.29467 -54.51258 67.42233 1.000 23.00326 423 ILE C N 1
ATOM 9941 C CA . ILE C 1 430 ? -68.48991 -55.30877 68.34194 1.000 26.05654 423 ILE C CA 1
ATOM 9942 C C . ILE C 1 430 ? -67.02445 -55.02471 68.02440 1.000 26.34399 423 ILE C C 1
ATOM 9943 O O . ILE C 1 430 ? -66.45178 -55.59690 67.09524 1.000 24.83982 423 ILE C O 1
ATOM 9948 N N . PHE C 1 431 ? -66.41774 -54.13149 68.80022 1.000 17.30128 424 PHE C N 1
ATOM 9949 C CA . PHE C 1 431 ? -65.02686 -53.75085 68.61527 1.000 16.91097 424 PHE C CA 1
ATOM 9950 C C . PHE C 1 431 ? -64.11022 -54.62789 69.46334 1.000 18.56378 424 PHE C C 1
ATOM 9951 O O . PHE C 1 431 ? -64.55188 -55.38520 70.32950 1.000 18.76012 424 PHE C O 1
ATOM 9959 N N . THR C 1 432 ? -62.81048 -54.51067 69.20523 1.000 22.16850 425 THR C N 1
ATOM 9960 C CA . THR C 1 432 ? -61.82373 -55.16068 70.05102 1.000 16.10641 425 THR C CA 1
ATOM 9961 C C . THR C 1 432 ? -61.71575 -54.43211 71.38805 1.000 15.54607 425 THR C C 1
ATOM 9962 O O . THR C 1 432 ? -62.06869 -53.25718 71.51851 1.000 20.28404 425 THR C O 1
ATOM 9966 N N . HIS C 1 433 ? -61.21346 -55.15007 72.39289 1.000 17.79782 426 HIS C N 1
ATOM 9967 C CA . HIS C 1 433 ? -61.11333 -54.61659 73.73840 1.000 21.73870 426 HIS C CA 1
ATOM 9968 C C . HIS C 1 433 ? -59.89513 -55.22904 74.41594 1.000 27.36649 426 HIS C C 1
ATOM 9969 O O . HIS C 1 433 ? -59.73797 -56.46008 74.38109 1.000 26.64450 426 HIS C O 1
ATOM 9976 N N . PRO C 1 434 ? -59.02668 -54.41666 75.03736 1.000 31.35725 427 PRO C N 1
ATOM 9977 C CA . PRO C 1 434 ? -59.15043 -52.95820 75.11812 1.000 28.56586 427 PRO C CA 1
ATOM 9978 C C . PRO C 1 434 ? -58.54776 -52.23874 73.91661 1.000 22.82464 427 PRO C C 1
ATOM 9979 O O . PRO C 1 434 ? -57.39045 -52.46991 73.56778 1.000 26.77449 427 PRO C O 1
ATOM 9983 N N . SER C 1 435 ? -59.33820 -51.36783 73.29535 1.000 16.74769 428 SER C N 1
ATOM 9984 C CA . SER C 1 435 ? -58.88702 -50.55530 72.17724 1.000 18.04600 428 SER C CA 1
ATOM 9985 C C . SER C 1 435 ? -59.45689 -49.15377 72.34211 1.000 21.67028 428 SER C C 1
ATOM 9986 O O . SER C 1 435 ? -60.23684 -48.88128 73.26005 1.000 21.79513 428 SER C O 1
ATOM 9989 N N . MET C 1 436 ? -59.05686 -48.25286 71.44612 1.000 23.83248 429 MET C N 1
ATOM 9990 C CA . MET C 1 436 ? -59.61840 -46.91050 71.42032 1.000 29.97823 429 MET C CA 1
ATOM 9991 C C . MET C 1 436 ? -60.76553 -46.76515 70.43042 1.000 20.07512 429 MET C C 1
ATOM 9992 O O . MET C 1 436 ? -61.54347 -45.81243 70.54665 1.000 30.39226 429 MET C O 1
ATOM 9997 N N . SER C 1 437 ? -60.89231 -47.68201 69.46625 1.000 15.16900 430 SER C N 1
ATOM 9998 C CA . SER C 1 437 ? -62.04558 -47.65002 68.57265 1.000 17.93905 430 SER C CA 1
ATOM 9999 C C . SER C 1 437 ? -63.32249 -48.05974 69.29042 1.000 17.40614 430 SER C C 1
ATOM 10000 O O . SER C 1 437 ? -64.41683 -47.65882 68.87879 1.000 15.76994 430 SER C O 1
ATOM 10003 N N . GLU C 1 438 ? -63.20886 -48.85699 70.35438 1.000 14.74847 431 GLU C N 1
ATOM 10004 C CA . GLU C 1 438 ? -64.39067 -49.28425 71.09022 1.000 13.72334 431 GLU C CA 1
ATOM 10005 C C . GLU C 1 438 ? -65.03984 -48.14872 71.86685 1.000 15.31860 431 GLU C C 1
ATOM 10006 O O . GLU C 1 438 ? -66.18471 -48.30018 72.30524 1.000 41.14232 431 GLU C O 1
ATOM 10012 N N . SER C 1 439 ? -64.34704 -47.02125 72.04557 1.000 12.36845 432 SER C N 1
ATOM 10013 C CA . SER C 1 439 ? -64.98675 -45.85191 72.63360 1.000 18.27813 432 SER C CA 1
ATOM 10014 C C . SER C 1 439 ? -66.06556 -45.27823 71.72611 1.000 25.48808 432 SER C C 1
ATOM 10015 O O . SER C 1 439 ? -66.92023 -44.52327 72.20142 1.000 34.08183 432 SER C O 1
ATOM 10018 N N . LEU C 1 440 ? -66.04211 -45.61686 70.43311 1.000 19.62204 433 LEU C N 1
ATOM 10019 C CA . LEU C 1 440 ? -67.13254 -45.22802 69.54616 1.000 21.45756 433 LEU C CA 1
ATOM 10020 C C . LEU C 1 440 ? -68.45507 -45.83037 69.99909 1.000 25.49424 433 LEU C C 1
ATOM 10021 O O . LEU C 1 440 ? -69.51703 -45.24161 69.76571 1.000 27.86829 433 LEU C O 1
ATOM 10026 N N . ASN C 1 441 ? -68.41205 -47.00302 70.63814 1.000 31.12246 434 ASN C N 1
ATOM 10027 C CA . ASN C 1 441 ? -69.61056 -47.55579 71.26072 1.000 19.43944 434 ASN C CA 1
ATOM 10028 C C . ASN C 1 441 ? -70.18570 -46.58249 72.28096 1.000 26.87199 434 ASN C C 1
ATOM 10029 O O . ASN C 1 441 ? -71.38999 -46.30267 72.28267 1.000 28.95020 434 ASN C O 1
ATOM 10034 N N . ASP C 1 442 ? -69.32916 -46.04605 73.15344 1.000 24.76642 435 ASP C N 1
ATOM 10035 C CA . ASP C 1 442 ? -69.78564 -45.13817 74.19886 1.000 23.98187 435 ASP C CA 1
ATOM 10036 C C . ASP C 1 442 ? -70.05740 -43.73609 73.66875 1.000 23.01845 435 ASP C C 1
ATOM 10037 O O . ASP C 1 442 ? -70.90850 -43.02710 74.21754 1.000 16.65557 435 ASP C O 1
ATOM 10042 N N . LEU C 1 443 ? -69.35137 -43.31774 72.61562 1.000 20.36081 436 LEU C N 1
ATOM 10043 C CA . LEU C 1 443 ? -69.56883 -41.98312 72.06825 1.000 13.05453 436 LEU C CA 1
ATOM 10044 C C . LEU C 1 443 ? -70.92233 -41.86933 71.37797 1.000 21.52652 436 LEU C C 1
ATOM 10045 O O . LEU C 1 443 ? -71.53831 -40.79763 71.39948 1.000 31.89359 436 LEU C O 1
ATOM 10050 N N . PHE C 1 444 ? -71.40925 -42.95311 70.77838 1.000 17.56127 437 PHE C N 1
ATOM 10051 C CA . PHE C 1 444 ? -72.62998 -42.90748 69.98606 1.000 16.06872 437 PHE C CA 1
ATOM 10052 C C . PHE C 1 444 ? -73.84517 -43.46516 70.71203 1.000 19.43122 437 PHE C C 1
ATOM 10053 O O . PHE C 1 444 ? -74.93270 -43.50225 70.12864 1.000 20.97161 437 PHE C O 1
ATOM 10061 N N . SER C 1 445 ? -73.69293 -43.89649 71.96230 1.000 21.33771 438 SER C N 1
ATOM 10062 C CA . SER C 1 445 ? -74.84003 -44.18396 72.81070 1.000 22.80582 438 SER C CA 1
ATOM 10063 C C . SER C 1 445 ? -75.29982 -42.96442 73.59527 1.000 24.21822 438 SER C C 1
ATOM 10064 O O . SER C 1 445 ? -76.38516 -42.99722 74.18577 1.000 25.48471 438 SER C O 1
ATOM 10067 N N . LEU C 1 446 ? -74.50270 -41.89281 73.60726 1.000 26.25530 439 LEU C N 1
ATOM 10068 C CA . LEU C 1 446 ? -74.95906 -40.61912 74.14653 1.000 21.91018 439 LEU C CA 1
ATOM 10069 C C . LEU C 1 446 ? -75.99604 -39.96255 73.24641 1.000 23.78365 439 LEU C C 1
ATOM 10070 O O . LEU C 1 446 ? -76.68000 -39.03073 73.68330 1.000 16.02492 439 LEU C O 1
ATOM 10075 N N . VAL C 1 447 ? -76.11460 -40.42212 71.99809 1.000 24.28769 440 VAL C N 1
ATOM 10076 C CA . VAL C 1 447 ? -77.16900 -39.93950 71.12097 1.000 25.19343 440 VAL C CA 1
ATOM 10077 C C . VAL C 1 447 ? -78.52450 -40.32885 71.70406 1.000 24.30164 440 VAL C C 1
ATOM 10078 O O . VAL C 1 447 ? -78.68220 -41.38917 72.32267 1.000 21.57197 440 VAL C O 1
ATOM 10082 N N . LYS C 1 448 ? -79.51021 -39.45800 71.51279 1.000 40.71667 441 LYS C N 1
ATOM 10083 C CA . LYS C 1 448 ? -80.85294 -39.69930 72.02623 1.000 40.41416 441 LYS C CA 1
ATOM 10084 C C . LYS C 1 448 ? -81.78898 -40.19835 70.92964 1.000 41.95491 441 LYS C C 1
ATOM 10085 O O . LYS C 1 448 ? -82.42464 -41.24416 71.06682 1.000 36.75837 441 LYS C O 1
ATOM 10092 N N . LYS D 1 10 ? -88.26725 -56.65937 97.47301 1.000 42.01909 3 LYS D N 1
ATOM 10093 C CA . LYS D 1 10 ? -88.73831 -57.04208 96.14730 1.000 61.13418 3 LYS D CA 1
ATOM 10094 C C . LYS D 1 10 ? -88.16873 -56.11907 95.07396 1.000 71.00121 3 LYS D C 1
ATOM 10095 O O . LYS D 1 10 ? -88.40557 -54.91149 95.09166 1.000 67.34903 3 LYS D O 1
ATOM 10101 N N . TYR D 1 11 ? -87.41792 -56.69588 94.14025 1.000 61.60827 4 TYR D N 1
ATOM 10102 C CA . TYR D 1 11 ? -86.80138 -55.95461 93.05193 1.000 36.01745 4 TYR D CA 1
ATOM 10103 C C . TYR D 1 11 ? -87.41411 -56.36663 91.71971 1.000 41.30844 4 TYR D C 1
ATOM 10104 O O . TYR D 1 11 ? -87.92572 -57.47947 91.56927 1.000 57.98541 4 TYR D O 1
ATOM 10113 N N . GLN D 1 12 ? -87.36009 -55.45153 90.75036 1.000 48.89308 5 GLN D N 1
ATOM 10114 C CA . GLN D 1 12 ? -87.83800 -55.75107 89.40663 1.000 52.93216 5 GLN D CA 1
ATOM 10115 C C . GLN D 1 12 ? -86.78067 -56.43504 88.55141 1.000 44.29738 5 GLN D C 1
ATOM 10116 O O . GLN D 1 12 ? -87.12234 -57.02423 87.52020 1.000 42.79626 5 GLN D O 1
ATOM 10122 N N . ALA D 1 13 ? -85.51273 -56.36823 88.95312 1.000 36.52292 6 ALA D N 1
ATOM 10123 C CA . ALA D 1 13 ? -84.43216 -57.00958 88.21590 1.000 27.36099 6 ALA D CA 1
ATOM 10124 C C . ALA D 1 13 ? -83.27938 -57.26171 89.17393 1.000 37.57879 6 ALA D C 1
ATOM 10125 O O . ALA D 1 13 ? -82.84870 -56.34485 89.87941 1.000 36.71814 6 ALA D O 1
ATOM 10127 N N . VAL D 1 14 ? -82.78887 -58.49754 89.20077 1.000 37.54199 7 VAL D N 1
ATOM 10128 C CA . VAL D 1 14 ? -81.68264 -58.89257 90.06518 1.000 27.19156 7 VAL D CA 1
ATOM 10129 C C . VAL D 1 14 ? -80.52314 -59.32182 89.17866 1.000 39.97109 7 VAL D C 1
ATOM 10130 O O . VAL D 1 14 ? -80.67270 -60.22224 88.34269 1.000 30.15701 7 VAL D O 1
ATOM 10134 N N . ILE D 1 15 ? -79.37304 -58.67992 89.36079 1.000 42.63438 8 ILE D N 1
ATOM 10135 C CA . ILE D 1 15 ? -78.16926 -58.96377 88.58882 1.000 33.69492 8 ILE D CA 1
ATOM 10136 C C . ILE D 1 15 ? -77.14763 -59.59520 89.52204 1.000 31.03938 8 ILE D C 1
ATOM 10137 O O . ILE D 1 15 ? -76.74580 -58.98341 90.51928 1.000 45.02938 8 ILE D O 1
ATOM 10142 N N . ILE D 1 16 ? -76.72387 -60.81216 89.20064 1.000 27.64451 9 ILE D N 1
ATOM 10143 C CA . ILE D 1 16 ? -75.69729 -61.51143 89.96289 1.000 41.18690 9 ILE D CA 1
ATOM 10144 C C . ILE D 1 16 ? -74.36554 -61.32182 89.25153 1.000 43.53726 9 ILE D C 1
ATOM 10145 O O . ILE D 1 16 ? -74.18156 -61.79445 88.12326 1.000 46.10034 9 ILE D O 1
ATOM 10150 N N . GLY D 1 17 ? -73.43776 -60.63093 89.90743 1.000 28.29255 10 GLY D N 1
ATOM 10151 C CA . GLY D 1 17 ? -72.12711 -60.39798 89.33505 1.000 37.53087 10 GLY D CA 1
ATOM 10152 C C . GLY D 1 17 ? -71.96191 -59.00999 88.75318 1.000 36.38003 10 GLY D C 1
ATOM 10153 O O . GLY D 1 17 ? -72.87300 -58.48777 88.10400 1.000 38.60168 10 GLY D O 1
ATOM 10154 N N . PHE D 1 18 ? -70.79632 -58.40024 88.98154 1.000 32.04990 11 PHE D N 1
ATOM 10155 C CA . PHE D 1 18 ? -70.48162 -57.07395 88.46360 1.000 32.85573 11 PHE D CA 1
ATOM 10156 C C . PHE D 1 18 ? -69.83307 -57.12316 87.08436 1.000 35.59016 11 PHE D C 1
ATOM 10157 O O . PHE D 1 18 ? -69.05116 -56.22836 86.73770 1.000 32.95889 11 PHE D O 1
ATOM 10165 N N . GLY D 1 19 ? -70.13704 -58.14256 86.28824 1.000 34.97164 12 GLY D N 1
ATOM 10166 C CA . GLY D 1 19 ? -69.54282 -58.28612 84.97711 1.000 46.70556 12 GLY D CA 1
ATOM 10167 C C . GLY D 1 19 ? -70.00580 -57.21629 84.00531 1.000 27.73487 12 GLY D C 1
ATOM 10168 O O . GLY D 1 19 ? -70.84095 -56.36394 84.30555 1.000 33.62354 12 GLY D O 1
ATOM 10169 N N . LYS D 1 20 ? -69.44651 -57.28541 82.79496 1.000 32.34040 13 LYS D N 1
ATOM 10170 C CA . LYS D 1 20 ? -69.67597 -56.24910 81.79098 1.000 40.31509 13 LYS D CA 1
ATOM 10171 C C . LYS D 1 20 ? -71.16024 -56.09383 81.47641 1.000 32.23527 13 LYS D C 1
ATOM 10172 O O . LYS D 1 20 ? -71.72706 -55.00346 81.61280 1.000 25.20397 13 LYS D O 1
ATOM 10178 N N . ALA D 1 21 ? -71.80682 -57.18088 81.04905 1.000 24.91201 14 ALA D N 1
ATOM 10179 C CA . ALA D 1 21 ? -73.21912 -57.11133 80.68415 1.000 35.96750 14 ALA D CA 1
ATOM 10180 C C . ALA D 1 21 ? -74.07993 -56.72448 81.87967 1.000 42.83836 14 ALA D C 1
ATOM 10181 O O . ALA D 1 21 ? -74.95492 -55.85680 81.77548 1.000 42.46078 14 ALA D O 1
ATOM 10183 N N . GLY D 1 22 ? -73.84507 -57.36173 83.02787 1.000 38.76737 15 GLY D N 1
ATOM 10184 C CA . GLY D 1 22 ? -74.64196 -57.05826 84.20477 1.000 36.01235 15 GLY D CA 1
ATOM 10185 C C . GLY D 1 22 ? -74.44526 -55.63797 84.69751 1.000 26.10150 15 GLY D C 1
ATOM 10186 O O . GLY D 1 22 ? -75.38381 -55.00459 85.18627 1.000 47.50455 15 GLY D O 1
ATOM 10187 N N . LYS D 1 23 ? -73.22120 -55.11944 84.57925 1.000 37.95005 16 LYS D N 1
ATOM 10188 C CA . LYS D 1 23 ? -72.96520 -53.73448 84.96119 1.000 34.35250 16 LYS D CA 1
ATOM 10189 C C . LYS D 1 23 ? -73.71850 -52.76868 84.05693 1.000 36.63924 16 LYS D C 1
ATOM 10190 O O . LYS D 1 23 ? -74.28961 -51.77909 84.52972 1.000 46.04031 16 LYS D O 1
ATOM 10196 N N . THR D 1 24 ? -73.73915 -53.04505 82.75165 1.000 33.63411 17 THR D N 1
ATOM 10197 C CA . THR D 1 24 ? -74.41415 -52.14871 81.81963 1.000 27.49741 17 THR D CA 1
ATOM 10198 C C . THR D 1 24 ? -75.92940 -52.26388 81.93492 1.000 27.44691 17 THR D C 1
ATOM 10199 O O . THR D 1 24 ? -76.63723 -51.25185 81.87862 1.000 31.31159 17 THR D O 1
ATOM 10203 N N . LEU D 1 25 ? -76.44764 -53.48535 82.09884 1.000 36.41771 18 LEU D N 1
ATOM 10204 C CA . LEU D 1 25 ? -77.89488 -53.65990 82.18025 1.000 37.08782 18 LEU D CA 1
ATOM 10205 C C . LEU D 1 25 ? -78.47381 -53.01529 83.43283 1.000 22.60201 18 LEU D C 1
ATOM 10206 O O . LEU D 1 25 ? -79.62540 -52.56652 83.41827 1.000 31.06805 18 LEU D O 1
ATOM 10211 N N . ALA D 1 26 ? -77.69968 -52.95733 84.51874 1.000 22.28362 19 ALA D N 1
ATOM 10212 C CA . ALA D 1 26 ? -78.19130 -52.32358 85.73750 1.000 30.72198 19 ALA D CA 1
ATOM 10213 C C . ALA D 1 26 ? -78.39694 -50.82731 85.53709 1.000 34.38183 19 ALA D C 1
ATOM 10214 O O . ALA D 1 26 ? -79.37528 -50.25831 86.03383 1.000 35.67331 19 ALA D O 1
ATOM 10216 N N . VAL D 1 27 ? -77.48675 -50.17490 84.81183 1.000 24.10347 20 VAL D N 1
ATOM 10217 C CA . VAL D 1 27 ? -77.65025 -48.75588 84.51326 1.000 40.48030 20 VAL D CA 1
ATOM 10218 C C . VAL D 1 27 ? -78.72473 -48.55778 83.45387 1.000 42.07649 20 VAL D C 1
ATOM 10219 O O . VAL D 1 27 ? -79.49637 -47.59117 83.49951 1.000 44.13449 20 VAL D O 1
ATOM 10223 N N . THR D 1 28 ? -78.79635 -49.47483 82.48835 1.000 35.25372 21 THR D N 1
ATOM 10224 C CA . THR D 1 28 ? -79.75365 -49.34422 81.39496 1.000 21.25971 21 THR D CA 1
ATOM 10225 C C . THR D 1 28 ? -81.18992 -49.34653 81.90186 1.000 43.99619 21 THR D C 1
ATOM 10226 O O . THR D 1 28 ? -82.01346 -48.53380 81.46325 1.000 33.29694 21 THR D O 1
ATOM 10230 N N . LEU D 1 29 ? -81.50927 -50.24556 82.83105 1.000 34.54799 22 LEU D N 1
ATOM 10231 C CA . LEU D 1 29 ? -82.86883 -50.36006 83.34162 1.000 34.15852 22 LEU D CA 1
ATOM 10232 C C . LEU D 1 29 ? -83.15995 -49.38380 84.47135 1.000 35.52412 22 LEU D C 1
ATOM 10233 O O . LEU D 1 29 ? -84.30754 -48.94829 84.61646 1.000 34.95525 22 LEU D O 1
ATOM 10238 N N . ALA D 1 30 ? -82.15335 -49.03315 85.27792 1.000 35.12660 23 ALA D N 1
ATOM 10239 C CA . ALA D 1 30 ? -82.35705 -48.01619 86.30461 1.000 41.46938 23 ALA D CA 1
ATOM 10240 C C . ALA D 1 30 ? -82.74467 -46.67840 85.69203 1.000 39.03090 23 ALA D C 1
ATOM 10241 O O . ALA D 1 30 ? -83.53580 -45.93178 86.27944 1.000 40.50441 23 ALA D O 1
ATOM 10243 N N . LYS D 1 31 ? -82.19959 -46.35770 84.52018 1.000 41.89785 24 LYS D N 1
ATOM 10244 C CA . LYS D 1 31 ? -82.60886 -45.17069 83.78309 1.000 31.34599 24 LYS D CA 1
ATOM 10245 C C . LYS D 1 31 ? -83.91812 -45.37142 83.03201 1.000 51.39392 24 LYS D C 1
ATOM 10246 O O . LYS D 1 31 ? -84.38980 -44.43316 82.38086 1.000 54.45998 24 LYS D O 1
ATOM 10252 N N . ALA D 1 32 ? -84.50990 -46.56307 83.10336 1.000 36.60290 25 ALA D N 1
ATOM 10253 C CA . ALA D 1 32 ? -85.79894 -46.84414 82.48860 1.000 33.70635 25 ALA D CA 1
ATOM 10254 C C . ALA D 1 32 ? -86.93010 -46.90290 83.50689 1.000 33.38681 25 ALA D C 1
ATOM 10255 O O . ALA D 1 32 ? -88.06096 -47.24064 83.14384 1.000 39.99608 25 ALA D O 1
ATOM 10257 N N . GLY D 1 33 ? -86.65272 -46.58567 84.77031 1.000 35.19004 26 GLY D N 1
ATOM 10258 C CA . GLY D 1 33 ? -87.65617 -46.59670 85.81144 1.000 43.17273 26 GLY D CA 1
ATOM 10259 C C . GLY D 1 33 ? -87.67837 -47.84697 86.66429 1.000 41.99535 26 GLY D C 1
ATOM 10260 O O . GLY D 1 33 ? -88.35291 -47.85475 87.70164 1.000 47.39710 26 GLY D O 1
ATOM 10261 N N . TRP D 1 34 ? -86.97230 -48.89901 86.26087 1.000 35.30181 27 TRP D N 1
ATOM 10262 C CA . TRP D 1 34 ? -86.90744 -50.11647 87.05397 1.000 47.93956 27 TRP D CA 1
ATOM 10263 C C . TRP D 1 34 ? -85.97142 -49.91822 88.23996 1.000 42.38243 27 TRP D C 1
ATOM 10264 O O . TRP D 1 34 ? -85.04967 -49.09832 88.19949 1.000 33.30743 27 TRP D O 1
ATOM 10275 N N . ARG D 1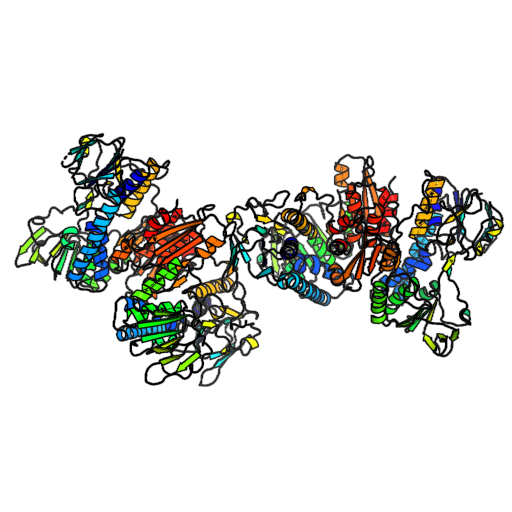 35 ? -86.20961 -50.68261 89.30138 1.000 37.44372 28 ARG D N 1
ATOM 10276 C CA . ARG D 1 35 ? -85.29800 -50.74420 90.43578 1.000 52.26613 28 ARG D CA 1
ATOM 10277 C C . ARG D 1 35 ? -84.55533 -52.07177 90.39412 1.000 54.79919 28 ARG D C 1
ATOM 10278 O O . ARG D 1 35 ? -85.17357 -53.13036 90.23793 1.000 44.65952 28 ARG D O 1
ATOM 10286 N N . VAL D 1 36 ? -83.23229 -52.00850 90.53000 1.000 40.19678 29 VAL D N 1
ATOM 10287 C CA . VAL D 1 36 ? -82.35470 -53.13877 90.26171 1.000 39.70668 29 VAL D CA 1
ATOM 10288 C C . VAL D 1 36 ? -81.50160 -53.42471 91.48901 1.000 37.25928 29 VAL D C 1
ATOM 10289 O O . VAL D 1 36 ? -81.12675 -52.51621 92.23719 1.000 41.57845 29 VAL D O 1
ATOM 10293 N N . ALA D 1 37 ? -81.20228 -54.70500 91.69583 1.000 42.05220 30 ALA D N 1
ATOM 10294 C CA . ALA D 1 37 ? -80.25946 -55.14912 92.71367 1.000 39.23272 30 ALA D CA 1
ATOM 10295 C C . ALA D 1 37 ? -79.12054 -55.88524 92.02423 1.000 44.20870 30 ALA D C 1
ATOM 10296 O O . ALA D 1 37 ? -79.34634 -56.90823 91.36872 1.000 50.39939 30 ALA D O 1
ATOM 10298 N N . LEU D 1 38 ? -77.90621 -55.35954 92.16002 1.000 50.10602 31 LEU D N 1
ATOM 10299 C CA . LEU D 1 38 ? -76.70411 -55.99678 91.63674 1.000 43.37421 31 LEU D CA 1
ATOM 10300 C C . LEU D 1 38 ? -75.89570 -56.53365 92.80924 1.000 33.11061 31 LEU D C 1
ATOM 10301 O O . LEU D 1 38 ? -75.52009 -55.77380 93.70836 1.000 42.13435 31 LEU D O 1
ATOM 10306 N N . ILE D 1 39 ? -75.62710 -57.83578 92.79526 1.000 33.44916 32 ILE D N 1
ATOM 10307 C CA . ILE D 1 39 ? -74.94022 -58.51740 93.88528 1.000 38.54979 32 ILE D CA 1
ATOM 10308 C C . ILE D 1 39 ? -73.53757 -58.88381 93.42224 1.000 45.36945 32 ILE D C 1
ATOM 10309 O O . ILE D 1 39 ? -73.35952 -59.42863 92.32575 1.000 32.28758 32 ILE D O 1
ATOM 10314 N N . GLU D 1 40 ? -72.54531 -58.58318 94.25843 1.000 50.02022 33 GLU D N 1
ATOM 10315 C CA . GLU D 1 40 ? -71.14597 -58.84689 93.95294 1.000 39.97675 33 GLU D CA 1
ATOM 10316 C C . GLU D 1 40 ? -70.44653 -59.31320 95.21989 1.000 44.87179 33 GLU D C 1
ATOM 10317 O O . GLU D 1 40 ? -70.64128 -58.72465 96.28744 1.000 51.10683 33 GLU D O 1
ATOM 10323 N N . GLN D 1 41 ? -69.63601 -60.36809 95.10045 1.000 59.56596 34 GLN D N 1
ATOM 10324 C CA . GLN D 1 41 ? -68.96130 -60.91895 96.27264 1.000 56.11536 34 GLN D CA 1
ATOM 10325 C C . GLN D 1 41 ? -67.95919 -59.93048 96.85398 1.000 54.02799 34 GLN D C 1
ATOM 10326 O O . GLN D 1 41 ? -67.98521 -59.63689 98.05436 1.000 70.52142 34 GLN D O 1
ATOM 10332 N N . SER D 1 42 ? -67.06667 -59.41234 96.02030 1.000 69.24596 35 SER D N 1
ATOM 10333 C CA . SER D 1 42 ? -65.88763 -58.70404 96.48891 1.000 54.62845 35 SER D CA 1
ATOM 10334 C C . SER D 1 42 ? -66.07214 -57.19398 96.42144 1.000 68.87519 35 SER D C 1
ATOM 10335 O O . SER D 1 42 ? -66.89286 -56.66996 95.66442 1.000 77.44183 35 SER D O 1
ATOM 10338 N N . ASN D 1 43 ? -65.29305 -56.49847 97.24877 1.000 72.71589 36 ASN D N 1
ATOM 10339 C CA . ASN D 1 43 ? -65.04098 -55.07941 97.05584 1.000 56.63716 36 ASN D CA 1
ATOM 10340 C C . ASN D 1 43 ? -63.89504 -54.83421 96.08676 1.000 40.87622 36 ASN D C 1
ATOM 10341 O O . ASN D 1 43 ? -63.76776 -53.72235 95.56194 1.000 47.47993 36 ASN D O 1
ATOM 10346 N N . ALA D 1 44 ? -63.06472 -55.84777 95.84398 1.000 47.64998 37 ALA D N 1
ATOM 10347 C CA . ALA D 1 44 ? -61.98098 -55.78547 94.87498 1.000 37.26527 37 ALA D CA 1
ATOM 10348 C C . ALA D 1 44 ? -62.38870 -56.31249 93.50513 1.000 44.20698 37 ALA D C 1
ATOM 10349 O O . ALA D 1 44 ? -61.52004 -56.53446 92.65511 1.000 38.50478 37 ALA D O 1
ATOM 10351 N N . MET D 1 45 ? -63.68586 -56.52549 93.27662 1.000 52.08728 38 MET D N 1
ATOM 10352 C CA . MET D 1 45 ? -64.19253 -56.98812 91.98994 1.000 43.62115 38 MET D CA 1
ATOM 10353 C C . MET D 1 45 ? -65.23867 -56.03912 91.41692 1.000 46.80951 38 MET D C 1
ATOM 10354 O O . MET D 1 45 ? -65.99071 -56.42273 90.51505 1.000 37.22803 38 MET D O 1
ATOM 10359 N N . TYR D 1 46 ? -65.30778 -54.81194 91.92861 1.000 39.77241 39 TYR D N 1
ATOM 10360 C CA . TYR D 1 46 ? -66.22002 -53.82021 91.37648 1.000 48.76592 39 TYR D CA 1
ATOM 10361 C C . TYR D 1 46 ? -65.79868 -53.46660 89.95586 1.000 55.94663 39 TYR D C 1
ATOM 10362 O O . TYR D 1 46 ? -64.62429 -53.18688 89.69558 1.000 52.28725 39 TYR D O 1
ATOM 10371 N N . GLY D 1 47 ? -66.75891 -53.48123 89.03422 1.000 35.72646 40 GLY D N 1
ATOM 10372 C CA . GLY D 1 47 ? -66.47752 -53.24885 87.63670 1.000 40.66619 40 GLY D CA 1
ATOM 10373 C C . GLY D 1 47 ? -66.25332 -54.50047 86.81867 1.000 33.07693 40 GLY D C 1
ATOM 10374 O O . GLY D 1 47 ? -66.21655 -54.41608 85.58479 1.000 38.84106 40 GLY D O 1
ATOM 10375 N N . GLY D 1 48 ? -66.09810 -55.65029 87.45970 1.000 28.25757 41 GLY D N 1
ATOM 10376 C CA . GLY D 1 48 ? -66.00288 -56.92284 86.77405 1.000 28.09545 41 GLY D CA 1
ATOM 10377 C C . GLY D 1 48 ? -64.58649 -57.47077 86.77636 1.000 40.20311 41 GLY D C 1
ATOM 10378 O O . GLY D 1 48 ? -63.63873 -56.84918 87.26047 1.000 38.69201 41 GLY D O 1
ATOM 10379 N N . THR D 1 49 ? -64.46970 -58.67476 86.21159 1.000 45.42162 42 THR D N 1
ATOM 10380 C CA . THR D 1 49 ? -63.16665 -59.32108 86.09515 1.000 46.13249 42 THR D CA 1
ATOM 10381 C C . THR D 1 49 ? -62.23325 -58.52632 85.18972 1.000 45.72757 42 THR D C 1
ATOM 10382 O O . THR D 1 49 ? -61.02992 -58.42987 85.45946 1.000 47.50171 42 THR D O 1
ATOM 10386 N N . CYS D 1 50 ? -62.77412 -57.96241 84.10417 1.000 49.72201 43 CYS D N 1
ATOM 10387 C CA . CYS D 1 50 ? -61.98443 -57.15279 83.17762 1.000 48.00029 43 CYS D CA 1
ATOM 10388 C C . CYS D 1 50 ? -61.24187 -56.04083 83.89942 1.000 54.35397 43 CYS D C 1
ATOM 10389 O O . CYS D 1 50 ? -60.04500 -55.82364 83.67860 1.000 34.36930 43 CYS D O 1
ATOM 10392 N N . ILE D 1 51 ? -61.94951 -55.32734 84.77238 1.000 37.77366 44 ILE D N 1
ATOM 10393 C CA . ILE D 1 51 ? -61.41676 -54.10622 85.35743 1.000 32.49365 44 ILE D CA 1
ATOM 10394 C C . ILE D 1 51 ? -60.34919 -54.40495 86.40661 1.000 42.14903 44 ILE D C 1
ATOM 10395 O O . ILE D 1 51 ? -59.42362 -53.60728 86.59567 1.000 41.53201 44 ILE D O 1
ATOM 10400 N N . ASN D 1 52 ? -60.42938 -55.55204 87.08079 1.000 45.82315 45 ASN D N 1
ATOM 10401 C CA . ASN D 1 52 ? -59.56213 -55.83255 88.21895 1.000 40.12563 45 ASN D CA 1
ATOM 10402 C C . ASN D 1 52 ? -58.58338 -56.97391 87.99706 1.000 42.19812 45 ASN D C 1
ATOM 10403 O O . ASN D 1 52 ? -57.50890 -56.97259 88.60106 1.000 40.95221 45 ASN D O 1
ATOM 10408 N N . ILE D 1 53 ? -58.92240 -57.94168 87.14877 1.000 52.90636 46 ILE D N 1
ATOM 10409 C CA . ILE D 1 53 ? -58.14535 -59.17253 87.03805 1.000 38.06800 46 ILE D CA 1
ATOM 10410 C C . ILE D 1 53 ? -57.74430 -59.49967 85.60415 1.000 33.01244 46 ILE D C 1
ATOM 10411 O O . ILE D 1 53 ? -56.76617 -60.24158 85.38717 1.000 50.48635 46 ILE D O 1
ATOM 10416 N N . GLY D 1 54 ? -58.38761 -58.92199 84.59086 1.000 35.97311 47 GLY D N 1
ATOM 10417 C CA . GLY D 1 54 ? -58.09245 -59.27196 83.21436 1.000 30.10861 47 GLY D CA 1
ATOM 10418 C C . GLY D 1 54 ? -57.40074 -58.21910 82.36677 1.000 43.90835 47 GLY D C 1
ATOM 10419 O O . GLY D 1 54 ? -56.20272 -57.96631 82.53001 1.000 41.55089 47 GLY D O 1
ATOM 10420 N N . CYS D 1 55 ? -58.15709 -57.60000 81.45431 1.000 48.34994 48 CYS D N 1
ATOM 10421 C CA . CYS D 1 55 ? -57.56367 -56.79566 80.38693 1.000 37.30686 48 CYS D CA 1
ATOM 10422 C C . CYS D 1 55 ? -56.85578 -55.56343 80.93206 1.000 39.67951 48 CYS D C 1
ATOM 10423 O O . CYS D 1 55 ? -55.67693 -55.33019 80.63893 1.000 38.78683 48 CYS D O 1
ATOM 10426 N N . ILE D 1 56 ? -57.57522 -54.74334 81.70165 1.000 42.43482 49 ILE D N 1
ATOM 10427 C CA . ILE D 1 56 ? -57.00114 -53.49091 82.19540 1.000 34.40527 49 ILE D CA 1
ATOM 10428 C C . ILE D 1 56 ? -55.68723 -53.71746 82.93941 1.000 37.45252 49 ILE D C 1
ATOM 10429 O O . ILE D 1 56 ? -54.71168 -53.01530 82.64428 1.000 35.26609 49 ILE D O 1
ATOM 10434 N N . PRO D 1 57 ? -55.58011 -54.66563 83.88000 1.000 27.30846 50 PRO D N 1
ATOM 10435 C CA . PRO D 1 57 ? -54.26881 -54.88506 84.51369 1.000 24.54201 50 PRO D CA 1
ATOM 10436 C C . PRO D 1 57 ? -53.21580 -55.42131 83.56020 1.000 31.31960 50 PRO D C 1
ATOM 10437 O O . PRO D 1 57 ? -52.05911 -54.98610 83.62337 1.000 41.95552 50 PRO D O 1
ATOM 10441 N N . THR D 1 58 ? -53.57364 -56.35942 82.67983 1.000 39.16291 51 THR D N 1
ATOM 10442 C CA . THR D 1 58 ? -52.57303 -56.94542 81.79249 1.000 46.61700 51 THR D CA 1
ATOM 10443 C C . THR D 1 58 ? -52.07285 -55.92449 80.77708 1.000 37.82743 51 THR D C 1
ATOM 10444 O O . THR D 1 58 ? -50.86333 -55.70646 80.65052 1.000 34.59612 51 THR D O 1
ATOM 10448 N N . LYS D 1 59 ? -52.98995 -55.27274 80.05656 1.000 29.23615 52 LYS D N 1
ATOM 10449 C CA . LYS D 1 59 ? -52.57568 -54.33900 79.01259 1.000 26.95283 52 LYS D CA 1
ATOM 10450 C C . LYS D 1 59 ? -51.88668 -53.10695 79.58738 1.000 30.18961 52 LYS D C 1
ATOM 10451 O O . LYS D 1 59 ? -50.99097 -52.54881 78.94337 1.000 38.63621 52 LYS D O 1
ATOM 10457 N N . THR D 1 60 ? -52.29483 -52.65654 80.77802 1.000 22.86035 53 THR D N 1
ATOM 10458 C CA . THR D 1 60 ? -51.51847 -51.63716 81.47882 1.000 18.00676 53 THR D CA 1
ATOM 10459 C C . THR D 1 60 ? -50.09014 -52.11377 81.69663 1.000 24.18726 53 THR D C 1
ATOM 10460 O O . THR D 1 60 ? -49.13751 -51.33114 81.59752 1.000 31.21037 53 THR D O 1
ATOM 10464 N N . LEU D 1 61 ? -49.92459 -53.40786 81.96948 1.000 35.91854 54 LEU D N 1
ATOM 10465 C CA . LEU D 1 61 ? -48.59546 -53.95233 82.20412 1.000 23.86786 54 LEU D CA 1
ATOM 10466 C C . LEU D 1 61 ? -47.83321 -54.13634 80.90094 1.000 29.23642 54 LEU D C 1
ATOM 10467 O O . LEU D 1 61 ? -46.61124 -53.95243 80.86272 1.000 40.39090 54 LEU D O 1
ATOM 10472 N N . VAL D 1 62 ? -48.53186 -54.49496 79.82198 1.000 27.94159 55 VAL D N 1
ATOM 10473 C CA . VAL D 1 62 ? -47.84715 -54.68230 78.54688 1.000 32.56147 55 VAL D CA 1
ATOM 10474 C C . VAL D 1 62 ? -47.48173 -53.34236 77.91779 1.000 33.57863 55 VAL D C 1
ATOM 10475 O O . VAL D 1 62 ? -46.47128 -53.24301 77.21241 1.000 33.70678 55 VAL D O 1
ATOM 10479 N N . HIS D 1 63 ? -48.27560 -52.29448 78.15202 1.000 26.54990 56 HIS D N 1
ATOM 10480 C CA . HIS D 1 63 ? -47.85677 -50.96862 77.70946 1.000 25.12874 56 HIS D CA 1
ATOM 10481 C C . HIS D 1 63 ? -46.63533 -50.50032 78.48716 1.000 35.28124 56 HIS D C 1
ATOM 10482 O O . HIS D 1 63 ? -45.75778 -49.82741 77.93379 1.000 34.79867 56 HIS D O 1
ATOM 10489 N N . ASP D 1 64 ? -46.56021 -50.85492 79.77064 1.000 33.95714 57 ASP D N 1
ATOM 10490 C CA . ASP D 1 64 ? -45.43572 -50.46261 80.60756 1.000 33.13201 57 ASP D CA 1
ATOM 10491 C C . ASP D 1 64 ? -44.22555 -51.36804 80.43167 1.000 37.04853 57 ASP D C 1
ATOM 10492 O O . ASP D 1 64 ? -43.11289 -50.96000 80.77559 1.000 31.64988 57 ASP D O 1
ATOM 10497 N N . ALA D 1 65 ? -44.41450 -52.58421 79.92181 1.000 39.33694 58 ALA D N 1
ATOM 10498 C CA . ALA D 1 65 ? -43.29479 -53.48584 79.68487 1.000 29.54397 58 ALA D CA 1
ATOM 10499 C C . ALA D 1 65 ? -42.68999 -53.29151 78.30265 1.000 28.83105 58 ALA D C 1
ATOM 10500 O O . ALA D 1 65 ? -41.47051 -53.40992 78.13931 1.000 36.76558 58 ALA D O 1
ATOM 10502 N N . GLN D 1 66 ? -43.52643 -52.99506 77.30414 1.000 37.51916 59 GLN D N 1
ATOM 10503 C CA . GLN D 1 66 ? -43.02327 -52.77406 75.95216 1.000 38.42651 59 GLN D CA 1
ATOM 10504 C C . GLN D 1 66 ? -42.04354 -51.60568 75.91838 1.000 43.18568 59 GLN D C 1
ATOM 10505 O O . GLN D 1 66 ? -41.05529 -51.63482 75.17528 1.000 47.82073 59 GLN D O 1
ATOM 10511 N N . GLN D 1 67 ? -42.29697 -50.57087 76.71824 1.000 45.65733 60 GLN D N 1
ATOM 10512 C CA . GLN D 1 67 ? -41.24643 -49.63789 77.11070 1.000 34.98375 60 GLN D CA 1
ATOM 10513 C C . GLN D 1 67 ? -40.45709 -50.29911 78.23250 1.000 53.21206 60 GLN D C 1
ATOM 10514 O O . GLN D 1 67 ? -40.97456 -50.47844 79.33770 1.000 52.73276 60 GLN D O 1
ATOM 10520 N N . HIS D 1 68 ? -39.21049 -50.67037 77.95883 1.000 41.41242 61 HIS D N 1
ATOM 10521 C CA . HIS D 1 68 ? -38.44189 -51.46632 78.90889 1.000 42.63482 61 HIS D CA 1
ATOM 10522 C C . HIS D 1 68 ? -38.12270 -50.68699 80.18154 1.000 39.32341 61 HIS D C 1
ATOM 10523 O O . HIS D 1 68 ? -36.95877 -50.37270 80.44930 1.000 38.35969 61 HIS D O 1
ATOM 10530 N N . THR D 1 69 ? -39.14828 -50.38852 80.97892 1.000 39.96755 62 THR D N 1
ATOM 10531 C CA . THR D 1 69 ? -39.00589 -49.60961 82.19788 1.000 44.86130 62 THR D CA 1
ATOM 10532 C C . THR D 1 69 ? -39.10079 -50.51894 83.42518 1.000 52.73790 62 THR D C 1
ATOM 10533 O O . THR D 1 69 ? -39.14062 -51.74884 83.31807 1.000 51.79375 62 THR D O 1
ATOM 10537 N N . ASP D 1 70 ? -39.14882 -49.90333 84.60635 1.000 43.04412 63 ASP D N 1
ATOM 10538 C CA . ASP D 1 70 ? -39.09348 -50.64033 85.86268 1.000 52.35970 63 ASP D CA 1
ATOM 10539 C C . ASP D 1 70 ? -40.31491 -51.53960 86.02969 1.000 44.65618 63 ASP D C 1
ATOM 10540 O O . ASP D 1 70 ? -41.39529 -51.26594 85.49994 1.000 55.70745 63 ASP D O 1
ATOM 10545 N N . PHE D 1 71 ? -40.13498 -52.62333 86.78938 1.000 33.93791 64 PHE D N 1
ATOM 10546 C CA . PHE D 1 71 ? -41.20129 -53.60711 86.95618 1.000 26.88805 64 PHE D CA 1
ATOM 10547 C C . PHE D 1 71 ? -42.18891 -53.18932 88.04092 1.000 26.47366 64 PHE D C 1
ATOM 10548 O O . PHE D 1 71 ? -43.39104 -53.06831 87.78422 1.000 52.07113 64 PHE D O 1
ATOM 10556 N N . VAL D 1 72 ? -41.70381 -52.98416 89.26944 1.000 31.21072 65 VAL D N 1
ATOM 10557 C CA . VAL D 1 72 ? -42.60891 -52.62985 90.35765 1.000 23.01045 65 VAL D CA 1
ATOM 10558 C C . VAL D 1 72 ? -43.17890 -51.23062 90.17344 1.000 24.86476 65 VAL D C 1
ATOM 10559 O O . VAL D 1 72 ? -44.23645 -50.91863 90.73319 1.000 43.52514 65 VAL D O 1
ATOM 10563 N N . ARG D 1 73 ? -42.50952 -50.37620 89.39459 1.000 23.34560 66 ARG D N 1
ATOM 10564 C CA . ARG D 1 73 ? -43.11699 -49.10806 89.00933 1.000 21.45303 66 ARG D CA 1
ATOM 10565 C C . ARG D 1 73 ? -44.33230 -49.32927 88.11999 1.000 25.61323 66 ARG D C 1
ATOM 10566 O O . ARG D 1 73 ? -45.27457 -48.52926 88.14548 1.000 32.75305 66 ARG D O 1
ATOM 10574 N N . ALA D 1 74 ? -44.32905 -50.40722 87.33281 1.000 28.71014 67 ALA D N 1
ATOM 10575 C CA . ALA D 1 74 ? -45.49361 -50.73515 86.51953 1.000 30.14758 67 ALA D CA 1
ATOM 10576 C C . ALA D 1 74 ? -46.61507 -51.31292 87.37281 1.000 36.72162 67 ALA D C 1
ATOM 10577 O O . ALA D 1 74 ? -47.78903 -50.98123 87.17118 1.000 33.76062 67 ALA D O 1
ATOM 10579 N N . ILE D 1 75 ? -46.27345 -52.17473 88.33435 1.000 30.14445 68 ILE D N 1
ATOM 10580 C CA . ILE D 1 75 ? -47.29375 -52.76623 89.19523 1.000 39.42774 68 ILE D CA 1
ATOM 10581 C C . ILE D 1 75 ? -47.92520 -51.70691 90.08654 1.000 29.40825 68 ILE D C 1
ATOM 10582 O O . ILE D 1 75 ? -49.10151 -51.81549 90.45571 1.000 32.93562 68 ILE D O 1
ATOM 10587 N N . GLN D 1 76 ? -47.16316 -50.67630 90.45705 1.000 28.99078 69 GLN D N 1
ATOM 10588 C CA . GLN D 1 76 ? -47.72095 -49.60643 91.27586 1.000 36.37548 69 GLN D CA 1
ATOM 10589 C C . GLN D 1 76 ? -48.75565 -48.80617 90.49594 1.000 41.47519 69 GLN D C 1
ATOM 10590 O O . GLN D 1 76 ? -49.87278 -48.58426 90.97651 1.000 41.37357 69 GLN D O 1
ATOM 10596 N N . ARG D 1 77 ? -48.40648 -48.36760 89.28483 1.000 30.45150 70 ARG D N 1
ATOM 10597 C CA . ARG D 1 77 ? -49.36079 -47.62492 88.47432 1.000 41.29898 70 ARG D CA 1
ATOM 10598 C C . ARG D 1 77 ? -50.36217 -48.53108 87.77165 1.000 40.28203 70 ARG D C 1
ATOM 10599 O O . ARG D 1 77 ? -51.35073 -48.02678 87.22900 1.000 28.14084 70 ARG D O 1
ATOM 10607 N N . LYS D 1 78 ? -50.13944 -49.84765 87.77000 1.000 21.67407 71 LYS D N 1
ATOM 10608 C CA . LYS D 1 78 ? -51.24569 -50.76352 87.51789 1.000 25.36125 71 LYS D CA 1
ATOM 10609 C C . LYS D 1 78 ? -52.28222 -50.64380 88.62302 1.000 30.50450 71 LYS D C 1
ATOM 10610 O O . LYS D 1 78 ? -53.47316 -50.44965 88.35828 1.000 29.87164 71 LYS D O 1
ATOM 10616 N N . ASN D 1 79 ? -51.83351 -50.73686 89.87846 1.000 37.69682 72 ASN D N 1
ATOM 10617 C CA . ASN D 1 79 ? -52.73124 -50.54882 91.01179 1.000 38.28547 72 ASN D CA 1
ATOM 10618 C C . ASN D 1 79 ? -53.39715 -49.18033 90.97788 1.000 38.47863 72 ASN D C 1
ATOM 10619 O O . ASN D 1 79 ? -54.53941 -49.03802 91.42596 1.000 33.55171 72 ASN D O 1
ATOM 10624 N N . GLU D 1 80 ? -52.70655 -48.16551 90.44999 1.000 32.59780 73 GLU D N 1
ATOM 10625 C CA . GLU D 1 80 ? -53.32037 -46.84774 90.31842 1.000 30.96319 73 GLU D CA 1
ATOM 10626 C C . GLU D 1 80 ? -54.47018 -46.87330 89.31933 1.000 17.51724 73 GLU D C 1
ATOM 10627 O O . GLU D 1 80 ? -55.51063 -46.24499 89.54599 1.000 22.76712 73 GLU D O 1
ATOM 10633 N N . VAL D 1 81 ? -54.30446 -47.60031 88.21293 1.000 29.84144 74 VAL D N 1
ATOM 10634 C CA . VAL D 1 81 ? -55.35507 -47.66849 87.20134 1.000 19.41280 74 VAL D CA 1
ATOM 10635 C C . VAL D 1 81 ? -56.50289 -48.54870 87.68124 1.000 28.29225 74 VAL D C 1
ATOM 10636 O O . VAL D 1 81 ? -57.67841 -48.18730 87.55050 1.000 30.26879 74 VAL D O 1
ATOM 10640 N N . VAL D 1 82 ? -56.18067 -49.71776 88.24298 1.000 29.62025 75 VAL D N 1
ATOM 10641 C CA . VAL D 1 82 ? -57.22366 -50.64078 88.68550 1.000 26.27424 75 VAL D CA 1
ATOM 10642 C C . VAL D 1 82 ? -58.05407 -50.02034 89.80208 1.000 35.68116 75 VAL D C 1
ATOM 10643 O O . VAL D 1 82 ? -59.27744 -50.19282 89.85263 1.000 34.55373 75 VAL D O 1
ATOM 10647 N N . ASN D 1 83 ? -57.40944 -49.28244 90.70894 1.000 49.08672 76 ASN D N 1
ATOM 10648 C CA . ASN D 1 83 ? -58.13969 -48.70016 91.83126 1.000 32.27881 76 ASN D CA 1
ATOM 10649 C C . ASN D 1 83 ? -59.01570 -47.53646 91.38370 1.000 29.16176 76 ASN D C 1
ATOM 10650 O O . ASN D 1 83 ? -60.13384 -47.36916 91.88459 1.000 44.09166 76 ASN D O 1
ATOM 10655 N N . PHE D 1 84 ? -58.52612 -46.71765 90.44832 1.000 27.13502 77 PHE D N 1
ATOM 10656 C CA . PHE D 1 84 ? -59.33519 -45.61136 89.94581 1.000 21.41880 77 PHE D CA 1
ATOM 10657 C C . PHE D 1 84 ? -60.58650 -46.12261 89.24375 1.000 33.58989 77 PHE D C 1
ATOM 10658 O O . PHE D 1 84 ? -61.67496 -45.55972 89.40967 1.000 39.06977 77 PHE D O 1
ATOM 10666 N N . LEU D 1 85 ? -60.45048 -47.18825 88.45223 1.000 32.78484 78 LEU D N 1
ATOM 10667 C CA . LEU D 1 85 ? -61.58061 -47.69652 87.68275 1.000 35.20492 78 LEU D CA 1
ATOM 10668 C C . LEU D 1 85 ? -62.52474 -48.52484 88.54513 1.000 34.52504 78 LEU D C 1
ATOM 10669 O O . LEU D 1 85 ? -63.74713 -48.44668 88.37933 1.000 31.92422 78 LEU D O 1
ATOM 10674 N N . ARG D 1 86 ? -61.97713 -49.32459 89.46463 1.000 42.90203 79 ARG D N 1
ATOM 10675 C CA . ARG D 1 86 ? -62.81829 -50.15058 90.32558 1.000 37.85457 79 ARG D CA 1
ATOM 10676 C C . ARG D 1 86 ? -63.72623 -49.29319 91.19672 1.000 44.31316 79 ARG D C 1
ATOM 10677 O O . ARG D 1 86 ? -64.88560 -49.64933 91.43826 1.000 48.51323 79 ARG D O 1
ATOM 10685 N N . ASN D 1 87 ? -63.22015 -48.15843 91.67481 1.000 33.31302 80 ASN D N 1
ATOM 10686 C CA . ASN D 1 87 ? -64.01756 -47.25027 92.48519 1.000 39.07022 80 ASN D CA 1
ATOM 10687 C C . ASN D 1 87 ? -64.77633 -46.22446 91.65433 1.000 38.71358 80 ASN D C 1
ATOM 10688 O O . ASN D 1 87 ? -65.61806 -45.50649 92.20401 1.000 44.67841 80 ASN D O 1
ATOM 10693 N N . LYS D 1 88 ? -64.49884 -46.13441 90.35204 1.000 49.94322 81 LYS D N 1
ATOM 10694 C CA . LYS D 1 88 ? -65.35973 -45.36080 89.46495 1.000 38.49146 81 LYS D CA 1
ATOM 10695 C C . LYS D 1 88 ? -66.57427 -46.17631 89.04147 1.000 52.97346 81 LYS D C 1
ATOM 10696 O O . LYS D 1 88 ? -67.68082 -45.63727 88.92765 1.000 61.83252 81 LYS D O 1
ATOM 10702 N N . ASN D 1 89 ? -66.38487 -47.47965 88.81998 1.000 49.27255 82 ASN D N 1
ATOM 10703 C CA . ASN D 1 89 ? -67.50013 -48.34175 88.44328 1.000 45.62719 82 ASN D CA 1
ATOM 10704 C C . ASN D 1 89 ? -68.48826 -48.50530 89.59139 1.000 51.95680 82 ASN D C 1
ATOM 10705 O O . ASN D 1 89 ? -69.70184 -48.57517 89.36537 1.000 59.91301 82 ASN D O 1
ATOM 10710 N N . PHE D 1 90 ? -67.99019 -48.57623 90.82850 1.000 62.48545 83 PHE D N 1
ATOM 10711 C CA . PHE D 1 90 ? -68.88305 -48.69503 91.97723 1.000 51.27517 83 PHE D CA 1
ATOM 10712 C C . PHE D 1 90 ? -69.77100 -47.46448 92.10472 1.000 41.49222 83 PHE D C 1
ATOM 10713 O O . PHE D 1 90 ? -71.00177 -47.57381 92.15039 1.000 31.19336 83 PHE D O 1
ATOM 10721 N N . HIS D 1 91 ? -69.15991 -46.27802 92.15738 1.000 46.24406 84 HIS D N 1
ATOM 10722 C CA . HIS D 1 91 ? -69.93347 -45.04426 92.22927 1.000 47.73602 84 HIS D CA 1
ATOM 10723 C C . HIS D 1 91 ? -70.78410 -44.82929 90.98554 1.000 50.60515 84 HIS D C 1
ATOM 10724 O O . HIS D 1 91 ? -71.78958 -44.11477 91.05266 1.000 56.92342 84 HIS D O 1
ATOM 10731 N N . ASN D 1 92 ? -70.40122 -45.42754 89.85415 1.000 54.80556 85 ASN D N 1
ATOM 10732 C CA . ASN D 1 92 ? -71.22652 -45.34668 88.65297 1.000 51.44396 85 ASN D CA 1
ATOM 10733 C C . ASN D 1 92 ? -72.61313 -45.92646 88.89939 1.000 58.72444 85 ASN D C 1
ATOM 10734 O O . ASN D 1 92 ? -73.61378 -45.40409 88.39450 1.000 54.63104 85 ASN D O 1
ATOM 10739 N N . LEU D 1 93 ? -72.69184 -47.00138 89.68115 1.000 50.64591 86 LEU D N 1
ATOM 10740 C CA . LEU D 1 93 ? -73.95306 -47.67465 89.95680 1.000 41.91214 86 LEU D CA 1
ATOM 10741 C C . LEU D 1 93 ? -74.49530 -47.38946 91.34885 1.000 47.57563 86 LEU D C 1
ATOM 10742 O O . LEU D 1 93 ? -75.71686 -47.37199 91.53261 1.000 43.50609 86 LEU D O 1
ATOM 10747 N N . ALA D 1 94 ? -73.62041 -47.16416 92.33214 1.000 54.78049 87 ALA D N 1
ATOM 10748 C CA . ALA D 1 94 ? -74.08920 -46.88177 93.68406 1.000 56.16687 87 ALA D CA 1
ATOM 10749 C C . ALA D 1 94 ? -74.73749 -45.50680 93.78204 1.000 61.34390 87 ALA D C 1
ATOM 10750 O O . ALA D 1 94 ? -75.62607 -45.30193 94.61658 1.000 69.36906 87 ALA D O 1
ATOM 10752 N N . ASP D 1 95 ? -74.31389 -44.55708 92.94452 1.000 62.83652 88 ASP D N 1
ATOM 10753 C CA . ASP D 1 95 ? -74.88719 -43.21679 92.99258 1.000 51.89975 88 ASP D CA 1
ATOM 10754 C C . ASP D 1 95 ? -76.25577 -43.15364 92.32842 1.000 50.70159 88 ASP D C 1
ATOM 10755 O O . ASP D 1 95 ? -77.07970 -42.31114 92.70205 1.000 36.80513 88 ASP D O 1
ATOM 10760 N N . MET D 1 96 ? -76.51287 -44.01447 91.35103 1.000 49.04407 89 MET D N 1
ATOM 10761 C CA . MET D 1 96 ? -77.83285 -44.06189 90.73610 1.000 57.00004 89 MET D CA 1
ATOM 10762 C C . MET D 1 96 ? -78.85288 -44.52746 91.76955 1.000 70.79830 89 MET D C 1
ATOM 10763 O O . MET D 1 96 ? -78.66438 -45.58290 92.38672 1.000 56.63510 89 MET D O 1
ATOM 10768 N N . PRO D 1 97 ? -79.93039 -43.77226 91.99542 1.000 57.71140 90 PRO D N 1
ATOM 10769 C CA . PRO D 1 97 ? -80.84812 -44.11797 93.09401 1.000 50.94471 90 PRO D CA 1
ATOM 10770 C C . PRO D 1 97 ? -81.55638 -45.44842 92.91031 1.000 59.81919 90 PRO D C 1
ATOM 10771 O O . PRO D 1 97 ? -81.86134 -46.11696 93.90623 1.000 30.73081 90 PRO D O 1
ATOM 10775 N N . ASN D 1 98 ? -81.82140 -45.85942 91.67176 1.000 62.71381 91 ASN D N 1
ATOM 10776 C CA . ASN D 1 98 ? -82.60969 -47.05831 91.41430 1.000 52.22251 91 ASN D CA 1
ATOM 10777 C C . ASN D 1 98 ? -81.80629 -48.34913 91.51994 1.000 56.89319 91 ASN D C 1
ATOM 10778 O O . ASN D 1 98 ? -82.39009 -49.42909 91.38152 1.000 53.45689 91 ASN D O 1
ATOM 10783 N N . ILE D 1 99 ? -80.49955 -48.27778 91.75993 1.000 61.80617 92 ILE D N 1
ATOM 10784 C CA . ILE D 1 99 ? -79.65396 -49.46125 91.86233 1.000 46.48626 92 ILE D CA 1
ATOM 10785 C C . ILE D 1 99 ? -79.26634 -49.67176 93.31821 1.000 46.93928 92 ILE D C 1
ATOM 10786 O O . ILE D 1 99 ? -78.92318 -48.71841 94.02753 1.000 44.95866 92 ILE D O 1
ATOM 10791 N N . ASP D 1 100 ? -79.32421 -50.92531 93.75952 1.000 51.39209 93 ASP D N 1
ATOM 10792 C CA . ASP D 1 100 ? -78.84682 -51.33714 95.07445 1.000 47.78164 93 ASP D CA 1
ATOM 10793 C C . ASP D 1 100 ? -77.65751 -52.26464 94.86076 1.000 41.81027 93 ASP D C 1
ATOM 10794 O O . ASP D 1 100 ? -77.81866 -53.38078 94.35615 1.000 56.56590 93 ASP D O 1
ATOM 10799 N N . VAL D 1 101 ? -76.46917 -51.80177 95.23114 1.000 33.88274 94 VAL D N 1
ATOM 10800 C CA . VAL D 1 101 ? -75.24411 -52.58667 95.09267 1.000 35.99021 94 VAL D CA 1
ATOM 10801 C C . VAL D 1 101 ? -74.99941 -53.23495 96.45107 1.000 32.62502 94 VAL D C 1
ATOM 10802 O O . VAL D 1 101 ? -74.27515 -52.70905 97.29851 1.000 36.15572 94 VAL D O 1
ATOM 10806 N N . ILE D 1 102 ? -75.61656 -54.39436 96.66370 1.000 38.15457 95 ILE D N 1
ATOM 10807 C CA . ILE D 1 102 ? -75.52369 -55.11458 97.92771 1.000 34.28061 95 ILE D CA 1
ATOM 10808 C C . ILE D 1 102 ? -74.41115 -56.14973 97.82031 1.000 35.08090 95 ILE D C 1
ATOM 10809 O O . ILE D 1 102 ? -74.31662 -56.87830 96.82356 1.000 31.78101 95 ILE D O 1
ATOM 10814 N N . ASP D 1 103 ? -73.55107 -56.19487 98.83244 1.000 48.42680 96 ASP D N 1
ATOM 10815 C CA . ASP D 1 103 ? -72.39682 -57.07935 98.82575 1.000 46.24269 96 ASP D CA 1
ATOM 10816 C C . ASP D 1 103 ? -72.77139 -58.45444 99.36283 1.000 36.71991 96 ASP D C 1
ATOM 10817 O O . ASP D 1 103 ? -73.70584 -58.60190 100.15491 1.000 59.19204 96 ASP D O 1
ATOM 10822 N N . GLY D 1 104 ? -72.03029 -59.46616 98.91793 1.000 42.81548 97 GLY D N 1
ATOM 10823 C CA . GLY D 1 104 ? -72.27657 -60.82689 99.35126 1.000 53.05586 97 GLY D CA 1
ATOM 10824 C C . GLY D 1 104 ? -72.22709 -61.83998 98.22629 1.000 45.15084 97 GLY D C 1
ATOM 10825 O O . GLY D 1 104 ? -72.02297 -61.47937 97.06369 1.000 56.22329 97 GLY D O 1
ATOM 10826 N N . GLN D 1 105 ? -72.41936 -63.11243 98.56153 1.000 58.65763 98 GLN D N 1
ATOM 10827 C CA . GLN D 1 105 ? -72.36225 -64.20573 97.60221 1.000 43.22381 98 GLN D CA 1
ATOM 10828 C C . GLN D 1 105 ? -73.75625 -64.78009 97.38547 1.000 37.76640 98 GLN D C 1
ATOM 10829 O O . GLN D 1 105 ? -74.50008 -65.00697 98.34379 1.000 59.18902 98 GLN D O 1
ATOM 10835 N N . ALA D 1 106 ? -74.09551 -65.03222 96.12492 1.000 46.28145 99 ALA D N 1
ATOM 10836 C CA . ALA D 1 106 ? -75.45007 -65.38944 95.72781 1.000 38.78442 99 ALA D CA 1
ATOM 10837 C C . ALA D 1 106 ? -75.62376 -66.90089 95.63757 1.000 48.81593 99 ALA D C 1
ATOM 10838 O O . ALA D 1 106 ? -74.72628 -67.61516 95.18131 1.000 45.31020 99 ALA D O 1
ATOM 10840 N N . GLU D 1 107 ? -76.79276 -67.37840 96.06379 1.000 39.98447 100 GLU D N 1
ATOM 10841 C CA . GLU D 1 107 ? -77.13544 -68.79532 95.97939 1.000 49.52272 100 GLU D CA 1
ATOM 10842 C C . GLU D 1 107 ? -78.63655 -68.91769 95.77210 1.000 47.98514 100 GLU D C 1
ATOM 10843 O O . GLU D 1 107 ? -79.41598 -68.40489 96.57980 1.000 44.92848 100 GLU D O 1
ATOM 10849 N N . PHE D 1 108 ? -79.03520 -69.61337 94.70925 1.000 37.70279 101 PHE D N 1
ATOM 10850 C CA . PHE D 1 108 ? -80.43828 -69.66571 94.31637 1.000 41.72092 101 PHE D CA 1
ATOM 10851 C C . PHE D 1 108 ? -81.25938 -70.50695 95.28822 1.000 35.89761 101 PHE D C 1
ATOM 10852 O O . PHE D 1 108 ? -80.84872 -71.60353 95.68025 1.000 54.77810 101 PHE D O 1
ATOM 10860 N N . ILE D 1 109 ? -82.42718 -69.99198 95.66715 1.000 45.56592 102 ILE D N 1
ATOM 10861 C CA . ILE D 1 109 ? -83.40783 -70.76655 96.42666 1.000 45.56828 102 ILE D CA 1
ATOM 10862 C C . ILE D 1 109 ? -84.39996 -71.45204 95.50079 1.000 44.87254 102 ILE D C 1
ATOM 10863 O O . ILE D 1 109 ? -84.67857 -72.64610 95.63824 1.000 61.77118 102 ILE D O 1
ATOM 10868 N N . ASN D 1 110 ? -84.95199 -70.69793 94.55882 1.000 55.54268 103 ASN D N 1
ATOM 10869 C CA . ASN D 1 110 ? -85.97493 -71.19094 93.64758 1.000 53.31425 103 ASN D CA 1
ATOM 10870 C C . ASN D 1 110 ? -85.88356 -70.37617 92.36155 1.000 48.43197 103 ASN D C 1
ATOM 10871 O O . ASN D 1 110 ? -84.86614 -69.72781 92.09663 1.000 45.58115 103 ASN D O 1
ATOM 10876 N N . ASN D 1 111 ? -86.95507 -70.39647 91.56475 1.000 59.37191 104 ASN D N 1
ATOM 10877 C CA . ASN D 1 111 ? -86.96304 -69.63606 90.31899 1.000 52.71822 104 ASN D CA 1
ATOM 10878 C C . ASN D 1 111 ? -86.87197 -68.13880 90.57790 1.000 55.90653 104 ASN D C 1
ATOM 10879 O O . ASN D 1 111 ? -86.24923 -67.40346 89.80303 1.000 62.12998 104 ASN D O 1
ATOM 10884 N N . HIS D 1 112 ? -87.48284 -67.66792 91.66312 1.000 62.66591 105 HIS D N 1
ATOM 10885 C CA . HIS D 1 112 ? -87.77537 -66.25157 91.81474 1.000 61.68100 105 HIS D CA 1
ATOM 10886 C C . HIS D 1 112 ? -86.85511 -65.51851 92.78456 1.000 53.25373 105 HIS D C 1
ATOM 10887 O O . HIS D 1 112 ? -86.90816 -64.28569 92.83379 1.000 72.32116 105 HIS D O 1
ATOM 10894 N N . SER D 1 113 ? -86.01572 -66.21435 93.54499 1.000 46.61213 106 SER D N 1
ATOM 10895 C CA . SER D 1 113 ? -85.19646 -65.52080 94.53606 1.000 62.19174 106 SER D CA 1
ATOM 10896 C C . SER D 1 113 ? -84.02601 -66.40609 94.94680 1.000 46.88561 106 SER D C 1
ATOM 10897 O O . SER D 1 113 ? -83.90382 -67.55800 94.51733 1.000 52.12745 106 SER D O 1
ATOM 10900 N N . LEU D 1 114 ? -83.17232 -65.84863 95.80680 1.000 39.05929 107 LEU D N 1
ATOM 10901 C CA . LEU D 1 114 ? -81.88168 -66.43363 96.13760 1.000 52.42152 107 LEU D CA 1
ATOM 10902 C C . LEU D 1 114 ? -81.46165 -66.00600 97.53961 1.000 51.38121 107 LEU D C 1
ATOM 10903 O O . LEU D 1 114 ? -81.96882 -65.02424 98.08872 1.000 47.55945 107 LEU D O 1
ATOM 10908 N N . ARG D 1 115 ? -80.51327 -66.75131 98.10964 1.000 39.03818 108 ARG D N 1
ATOM 10909 C CA . ARG D 1 115 ? -79.86861 -66.37332 99.36185 1.000 53.26908 108 ARG D CA 1
ATOM 10910 C C . ARG D 1 115 ? -78.59024 -65.59355 99.08170 1.000 44.11090 108 ARG D C 1
ATOM 10911 O O . ARG D 1 115 ? -77.92465 -65.79845 98.06350 1.000 50.21790 108 ARG D O 1
ATOM 10919 N N . VAL D 1 116 ? -78.24648 -64.69822 100.00244 1.000 39.95425 109 VAL D N 1
ATOM 10920 C CA . VAL D 1 116 ? -77.01736 -63.91638 99.91990 1.000 41.47622 109 VAL D CA 1
ATOM 10921 C C . VAL D 1 116 ? -76.25779 -64.13234 101.22231 1.000 52.69693 109 VAL D C 1
ATOM 10922 O O . VAL D 1 116 ? -76.51855 -63.45299 102.22266 1.000 57.07207 109 VAL D O 1
ATOM 10926 N N . HIS D 1 117 ? -75.31943 -65.07780 101.22072 1.000 54.31094 110 HIS D N 1
ATOM 10927 C CA . HIS D 1 117 ? -74.42320 -65.23561 102.35860 1.000 56.64078 110 HIS D CA 1
ATOM 10928 C C . HIS D 1 117 ? -73.54989 -63.99539 102.48881 1.000 65.30062 110 HIS D C 1
ATOM 10929 O O . HIS D 1 117 ? -72.85864 -63.61092 101.54044 1.000 69.54982 110 HIS D O 1
ATOM 10936 N N . ARG D 1 118 ? -73.58627 -63.36698 103.65477 1.000 64.13780 111 ARG D N 1
ATOM 10937 C CA . ARG D 1 118 ? -72.98909 -62.05885 103.86385 1.000 64.75968 111 ARG D CA 1
ATOM 10938 C C . ARG D 1 118 ? -72.15288 -62.04598 105.13295 1.000 87.60729 111 ARG D C 1
ATOM 10939 O O . ARG D 1 118 ? -72.34389 -62.88210 106.02318 1.000 72.98004 111 ARG D O 1
ATOM 10947 N N . PRO D 1 119 ? -71.20281 -61.10910 105.24124 1.000 97.57979 112 PRO D N 1
ATOM 10948 C CA . PRO D 1 119 ? -70.38230 -61.04225 106.46418 1.000 82.37583 112 PRO D CA 1
ATOM 10949 C C . PRO D 1 119 ? -71.17540 -60.71011 107.71646 1.000 85.32205 112 PRO D C 1
ATOM 10950 O O . PRO D 1 119 ? -70.88482 -61.25847 108.78720 1.000 77.59946 112 PRO D O 1
ATOM 10954 N N . GLU D 1 120 ? -72.16515 -59.82199 107.62226 1.000 93.96797 113 GLU D N 1
ATOM 10955 C CA . GLU D 1 120 ? -72.96750 -59.47087 108.78943 1.000 83.47328 113 GLU D CA 1
ATOM 10956 C C . GLU D 1 120 ? -74.12408 -60.44771 108.95994 1.000 77.71038 113 GLU D C 1
ATOM 10957 O O . GLU D 1 120 ? -74.09558 -61.30737 109.84701 1.000 73.19075 113 GLU D O 1
ATOM 10963 N N . GLY D 1 121 ? -75.14203 -60.31749 108.12196 1.000 68.62773 114 GLY D N 1
ATOM 10964 C CA . GLY D 1 121 ? -76.27276 -61.22628 108.15350 1.000 53.96061 114 GLY D CA 1
ATOM 10965 C C . GLY D 1 121 ? -76.74940 -61.52787 106.74947 1.000 75.00700 114 GLY D C 1
ATOM 10966 O O . GLY D 1 121 ? -76.62960 -60.70420 105.83957 1.000 58.40545 114 GLY D O 1
ATOM 10967 N N . ASN D 1 122 ? -77.30362 -62.72714 106.58303 1.000 75.75770 115 ASN D N 1
ATOM 10968 C CA . ASN D 1 122 ? -77.75462 -63.17426 105.27402 1.000 68.56199 115 ASN D CA 1
ATOM 10969 C C . ASN D 1 122 ? -78.91483 -62.30891 104.77688 1.000 66.89876 115 ASN D C 1
ATOM 10970 O O . ASN D 1 122 ? -79.45676 -61.46508 105.49492 1.000 59.77551 115 ASN D O 1
ATOM 10975 N N . LEU D 1 123 ? -79.29603 -62.53362 103.52032 1.000 60.27081 116 LEU D N 1
ATOM 10976 C CA . LEU D 1 123 ? -80.33061 -61.73323 102.88222 1.000 61.88083 116 LEU D CA 1
ATOM 10977 C C . LEU D 1 123 ? -81.10513 -62.59210 101.89233 1.000 64.38380 116 LEU D C 1
ATOM 10978 O O . LEU D 1 123 ? -80.59380 -63.59144 101.37972 1.000 48.64890 116 LEU D O 1
ATOM 10983 N N . GLU D 1 124 ? -82.34870 -62.18847 101.63197 1.000 62.78810 117 GLU D N 1
ATOM 10984 C CA . GLU D 1 124 ? -83.20976 -62.83261 100.64324 1.000 58.07205 117 GLU D CA 1
ATOM 10985 C C . GLU D 1 124 ? -83.69508 -61.75894 99.67747 1.000 63.45050 117 GLU D C 1
ATOM 10986 O O . GLU D 1 124 ? -84.46140 -60.87110 100.06599 1.000 74.25727 117 GLU D O 1
ATOM 10992 N N . ILE D 1 125 ? -83.25144 -61.83922 98.42585 1.000 52.33712 118 ILE D N 1
ATOM 10993 C CA . ILE D 1 125 ? -83.51051 -60.81691 97.41688 1.000 46.65065 118 ILE D CA 1
ATOM 10994 C C . ILE D 1 125 ? -84.45599 -61.40738 96.38028 1.000 50.81287 118 ILE D C 1
ATOM 10995 O O . ILE D 1 125 ? -84.07419 -62.30520 95.61954 1.000 68.71461 118 ILE D O 1
ATOM 11000 N N . HIS D 1 126 ? -85.68756 -60.90849 96.33963 1.000 59.28369 119 HIS D N 1
ATOM 11001 C CA . HIS D 1 126 ? -86.67695 -61.40017 95.39251 1.000 46.75912 119 HIS D CA 1
ATOM 11002 C C . HIS D 1 126 ? -86.68643 -60.54183 94.13350 1.000 53.24657 119 HIS D C 1
ATOM 11003 O O . HIS D 1 126 ? -86.45719 -59.33043 94.18049 1.000 52.90475 119 HIS D O 1
ATOM 11010 N N . GLY D 1 127 ? -86.95577 -61.18623 92.99976 1.000 51.16209 120 GLY D N 1
ATOM 11011 C CA . GLY D 1 127 ? -86.93364 -60.49280 91.72723 1.000 49.06755 120 GLY D CA 1
ATOM 11012 C C . GLY D 1 127 ? -87.86969 -61.05780 90.67868 1.000 38.63967 120 GLY D C 1
ATOM 11013 O O . GLY D 1 127 ? -87.99074 -62.27775 90.53098 1.000 39.66619 120 GLY D O 1
ATOM 11014 N N . GLU D 1 128 ? -88.54092 -60.16997 89.94029 1.000 41.11250 121 GLU D N 1
ATOM 11015 C CA . GLU D 1 128 ? -89.39469 -60.61295 88.84344 1.000 43.36900 121 GLU D CA 1
ATOM 11016 C C . GLU D 1 128 ? -88.57380 -61.18403 87.69445 1.000 47.75576 121 GLU D C 1
ATOM 11017 O O . GLU D 1 128 ? -89.01717 -62.12210 87.02184 1.000 43.12267 121 GLU D O 1
ATOM 11023 N N . LYS D 1 129 ? -87.38459 -60.63400 87.45604 1.000 56.23197 122 LYS D N 1
ATOM 11024 C CA . LYS D 1 129 ? -86.46479 -61.13581 86.44647 1.000 48.32749 122 LYS D CA 1
ATOM 11025 C C . LYS D 1 129 ? -85.06692 -61.18368 87.04410 1.000 39.13450 122 LYS D C 1
ATOM 11026 O O . LYS D 1 129 ? -84.66620 -60.27197 87.77273 1.000 46.36721 122 LYS D O 1
ATOM 11032 N N . ILE D 1 130 ? -84.33129 -62.24991 86.73959 1.000 39.27818 123 ILE D N 1
ATOM 11033 C CA . ILE D 1 130 ? -83.00005 -62.47872 87.28821 1.000 50.04954 123 ILE D CA 1
ATOM 11034 C C . ILE D 1 130 ? -82.02372 -62.66442 86.13528 1.000 37.61143 123 ILE D C 1
ATOM 11035 O O . ILE D 1 130 ? -82.34254 -63.32373 85.14101 1.000 32.61280 123 ILE D O 1
ATOM 11040 N N . PHE D 1 131 ? -80.83615 -62.07661 86.26435 1.000 35.25158 124 PHE D N 1
ATOM 11041 C CA . PHE D 1 131 ? -79.82394 -62.12496 85.21617 1.000 25.67982 124 PHE D CA 1
ATOM 11042 C C . PHE D 1 131 ? -78.51886 -62.62723 85.81099 1.000 34.45079 124 PHE D C 1
ATOM 11043 O O . PHE D 1 131 ? -77.94904 -61.98200 86.69711 1.000 36.31070 124 PHE D O 1
ATOM 11051 N N . ILE D 1 132 ? -78.05165 -63.77209 85.32525 1.000 20.45890 125 ILE D N 1
ATOM 11052 C CA . ILE D 1 132 ? -76.79129 -64.35384 85.76854 1.000 28.51104 125 ILE D CA 1
ATOM 11053 C C . ILE D 1 132 ? -75.66048 -63.75898 84.94118 1.000 39.10391 125 ILE D C 1
ATOM 11054 O O . ILE D 1 132 ? -75.72597 -63.73303 83.70636 1.000 26.40879 125 ILE D O 1
ATOM 11059 N N . ASN D 1 133 ? -74.62517 -63.27918 85.62011 1.000 39.18716 126 ASN D N 1
ATOM 11060 C CA . ASN D 1 133 ? -73.47512 -62.65639 84.97916 1.000 36.87424 126 ASN D CA 1
ATOM 11061 C C . ASN D 1 133 ? -72.26171 -62.84694 85.88854 1.000 34.56250 126 ASN D C 1
ATOM 11062 O O . ASN D 1 133 ? -71.65721 -61.90009 86.38806 1.000 46.77786 126 ASN D O 1
ATOM 11067 N N . THR D 1 134 ? -71.88868 -64.10485 86.11454 1.000 31.50935 127 THR D N 1
ATOM 11068 C CA . THR D 1 134 ? -70.87394 -64.45365 87.09870 1.000 38.01368 127 THR D CA 1
ATOM 11069 C C . THR D 1 134 ? -69.52041 -64.78532 86.48288 1.000 43.98205 127 THR D C 1
ATOM 11070 O O . THR D 1 134 ? -68.58333 -65.10250 87.22171 1.000 58.10862 127 THR D O 1
ATOM 11074 N N . GLY D 1 135 ? -69.39260 -64.72073 85.15808 1.000 32.73769 128 GLY D N 1
ATOM 11075 C CA . GLY D 1 135 ? -68.09225 -64.87550 84.53264 1.000 34.47956 128 GLY D CA 1
ATOM 11076 C C . GLY D 1 135 ? -67.53185 -66.28402 84.65123 1.000 43.49833 128 GLY D C 1
ATOM 11077 O O . GLY D 1 135 ? -68.25809 -67.28266 84.63991 1.000 31.60700 128 GLY D O 1
ATOM 11078 N N . ALA D 1 136 ? -66.20753 -66.35844 84.76756 1.000 27.18092 129 ALA D N 1
ATOM 11079 C CA . ALA D 1 136 ? -65.48504 -67.62055 84.81855 1.000 29.47769 129 ALA D CA 1
ATOM 11080 C C . ALA D 1 136 ? -64.44477 -67.56979 85.93252 1.000 47.81087 129 ALA D C 1
ATOM 11081 O O . ALA D 1 136 ? -64.26539 -66.54916 86.60412 1.000 50.85913 129 ALA D O 1
ATOM 11083 N N . GLN D 1 137 ? -63.75194 -68.69127 86.12279 1.000 42.12427 130 GLN D N 1
ATOM 11084 C CA . GLN D 1 137 ? -62.70948 -68.80972 87.13097 1.000 58.55560 130 GLN D CA 1
ATOM 11085 C C . GLN D 1 137 ? -61.58098 -69.66888 86.57856 1.000 51.69636 130 GLN D C 1
ATOM 11086 O O . GLN D 1 137 ? -61.76920 -70.44900 85.64219 1.000 31.34583 130 GLN D O 1
ATOM 11092 N N . THR D 1 138 ? -60.39971 -69.51640 87.17211 1.000 35.02139 131 THR D N 1
ATOM 11093 C CA . THR D 1 138 ? -59.23546 -70.26988 86.72658 1.000 37.45361 131 THR D CA 1
ATOM 11094 C C . THR D 1 138 ? -59.40484 -71.75375 87.03112 1.000 34.98821 131 THR D C 1
ATOM 11095 O O . THR D 1 138 ? -59.92633 -72.13497 88.08278 1.000 37.81874 131 THR D O 1
ATOM 11099 N N . VAL D 1 139 ? -58.96745 -72.59206 86.09715 1.000 39.92551 132 VAL D N 1
ATOM 11100 C CA . VAL D 1 139 ? -58.96655 -74.03817 86.28375 1.000 52.51245 132 VAL D CA 1
ATOM 11101 C C . VAL D 1 139 ? -57.64966 -74.43253 86.93821 1.000 47.67410 132 VAL D C 1
ATOM 11102 O O . VAL D 1 139 ? -56.57235 -74.15426 86.40078 1.000 60.63181 132 VAL D O 1
ATOM 11106 N N . VAL D 1 140 ? -57.73298 -75.07376 88.10034 1.000 54.29221 133 VAL D N 1
ATOM 11107 C CA . VAL D 1 140 ? -56.55675 -75.56190 88.81444 1.000 67.78001 133 VAL D CA 1
ATOM 11108 C C . VAL D 1 140 ? -56.23263 -76.95236 88.27130 1.000 51.95186 133 VAL D C 1
ATOM 11109 O O . VAL D 1 140 ? -56.97161 -77.90603 88.57037 1.000 40.63194 133 VAL D O 1
ATOM 11113 N N . PRO D 1 141 ? -55.16733 -77.11355 87.49101 1.000 42.38551 134 PRO D N 1
ATOM 11114 C CA . PRO D 1 141 ? -54.90890 -78.39763 86.82781 1.000 45.34314 134 PRO D CA 1
ATOM 11115 C C . PRO D 1 141 ? -54.56711 -79.47743 87.83758 1.000 47.15459 134 PRO D C 1
ATOM 11116 O O . PRO D 1 141 ? -54.08330 -79.18097 88.94043 1.000 38.87637 134 PRO D O 1
ATOM 11120 N N . PRO D 1 142 ? -54.79652 -80.74868 87.49474 1.000 42.11276 135 PRO D N 1
ATOM 11121 C CA . PRO D 1 142 ? -54.61649 -81.82320 88.47988 1.000 38.76867 135 PRO D CA 1
ATOM 11122 C C . PRO D 1 142 ? -53.17614 -82.29168 88.62060 1.000 42.85637 135 PRO D C 1
ATOM 11123 O O . PRO D 1 142 ? -52.93229 -83.46844 88.90561 1.000 40.23614 135 PRO D O 1
ATOM 11127 N N . ILE D 1 143 ? -52.21948 -81.39384 88.42743 1.000 39.78367 136 ILE D N 1
ATOM 11128 C CA . ILE D 1 143 ? -50.81230 -81.75992 88.62405 1.000 47.67215 136 ILE D CA 1
ATOM 11129 C C . ILE D 1 143 ? -50.55334 -81.95547 90.11411 1.000 47.89452 136 ILE D C 1
ATOM 11130 O O . ILE D 1 143 ? -50.96903 -81.11075 90.92726 1.000 54.88640 136 ILE D O 1
ATOM 11135 N N . PRO D 1 144 ? -49.89982 -83.04161 90.52224 1.000 39.45485 137 PRO D N 1
ATOM 11136 C CA . PRO D 1 144 ? -49.62670 -83.24520 91.95088 1.000 43.86841 137 PRO D CA 1
ATOM 11137 C C . PRO D 1 144 ? -48.77160 -82.12548 92.52849 1.000 51.07243 137 PRO D C 1
ATOM 11138 O O . PRO D 1 144 ? -47.76148 -81.72430 91.94552 1.000 47.12821 137 PRO D O 1
ATOM 11142 N N . GLY D 1 145 ? -49.19579 -81.61673 93.68403 1.000 46.32537 138 GLY D N 1
ATOM 11143 C CA . GLY D 1 145 ? -48.43752 -80.62484 94.41742 1.000 36.47450 138 GLY D CA 1
ATOM 11144 C C . GLY D 1 145 ? -48.55367 -79.20305 93.91887 1.000 45.55708 138 GLY D C 1
ATOM 11145 O O . GLY D 1 145 ? -47.77082 -78.35247 94.35239 1.000 36.84326 138 GLY D O 1
ATOM 11146 N N . ILE D 1 146 ? -49.51097 -78.90782 93.03608 1.000 48.26176 139 ILE D N 1
ATOM 11147 C CA . ILE D 1 146 ? -49.59078 -77.56701 92.46227 1.000 40.95744 139 ILE D CA 1
ATOM 11148 C C . ILE D 1 146 ? -49.95771 -76.53369 93.52354 1.000 57.17206 139 ILE D C 1
ATOM 11149 O O . ILE D 1 146 ? -49.53693 -75.37342 93.43924 1.000 72.74548 139 ILE D O 1
ATOM 11154 N N . THR D 1 147 ? -50.72145 -76.92651 94.54291 1.000 58.61089 140 THR D N 1
ATOM 11155 C CA . THR D 1 147 ? -51.12178 -76.00497 95.59831 1.000 58.38308 140 THR D CA 1
ATOM 11156 C C . THR D 1 147 ? -50.26087 -76.10873 96.85025 1.000 58.13459 140 THR D C 1
ATOM 11157 O O . THR D 1 147 ? -50.38837 -75.26021 97.73918 1.000 77.85631 140 THR D O 1
ATOM 11161 N N . THR D 1 148 ? -49.39241 -77.11408 96.94401 1.000 56.25327 141 THR D N 1
ATOM 11162 C CA . THR D 1 148 ? -48.55356 -77.30095 98.11993 1.000 64.70030 141 THR D CA 1
ATOM 11163 C C . THR D 1 148 ? -47.27331 -76.47549 98.08343 1.000 67.95307 141 THR D C 1
ATOM 11164 O O . THR D 1 148 ? -46.62561 -76.32402 99.12486 1.000 79.22230 141 THR D O 1
ATOM 11168 N N . THR D 1 149 ? -46.89308 -75.92753 96.90768 1.000 67.57415 142 THR D N 1
ATOM 11169 C CA . THR D 1 149 ? -45.63117 -75.21677 96.76484 1.000 62.22111 142 THR D CA 1
ATOM 11170 C C . THR D 1 149 ? -45.81402 -73.71308 96.94341 1.000 72.54478 142 THR D C 1
ATOM 11171 O O . THR D 1 149 ? -46.90580 -73.17952 96.72102 1.000 81.70876 142 THR D O 1
ATOM 11175 N N . PRO D 1 150 ? -44.75247 -73.02227 97.36091 1.000 75.35584 143 PRO D N 1
ATOM 11176 C CA . PRO D 1 150 ? -44.74374 -71.55785 97.28236 1.000 59.83704 143 PRO D CA 1
ATOM 11177 C C . PRO D 1 150 ? -44.02390 -71.07885 96.03153 1.000 60.35848 143 PRO D C 1
ATOM 11178 O O . PRO D 1 150 ? -42.84364 -71.38477 95.83314 1.000 58.34571 143 PRO D O 1
ATOM 11182 N N . GLY D 1 151 ? -44.72269 -70.33745 95.17656 1.000 60.88649 144 GLY D N 1
ATOM 11183 C CA . GLY D 1 151 ? -44.12076 -69.84283 93.95485 1.000 35.91621 144 GLY D CA 1
ATOM 11184 C C . GLY D 1 151 ? -45.01997 -69.96826 92.74309 1.000 52.24248 144 GLY D C 1
ATOM 11185 O O . GLY D 1 151 ? -44.69789 -69.45031 91.66909 1.000 49.71368 144 GLY D O 1
ATOM 11186 N N . VAL D 1 152 ? -46.14704 -70.65673 92.89675 1.000 43.08564 145 VAL D N 1
ATOM 11187 C CA . VAL D 1 152 ? -47.11796 -70.80267 91.81908 1.000 43.91145 145 VAL D CA 1
ATOM 11188 C C . VAL D 1 152 ? -48.13491 -69.67644 91.91602 1.000 41.42163 145 VAL D C 1
ATOM 11189 O O . VAL D 1 152 ? -48.50131 -69.23558 93.01273 1.000 37.74707 145 VAL D O 1
ATOM 11193 N N . TYR D 1 153 ? -48.58019 -69.19392 90.75975 1.000 33.69432 146 TYR D N 1
ATOM 11194 C CA . TYR D 1 153 ? -49.53055 -68.09672 90.69401 1.000 20.71718 146 TYR D CA 1
ATOM 11195 C C . TYR D 1 153 ? -50.45829 -68.30961 89.50966 1.000 28.76746 146 TYR D C 1
ATOM 11196 O O . TYR D 1 153 ? -50.10312 -68.97636 88.53451 1.000 42.36402 146 TYR D O 1
ATOM 11205 N N . ASP D 1 154 ? -51.65307 -67.74365 89.60831 1.000 48.68653 147 ASP D N 1
ATOM 11206 C CA . ASP D 1 154 ? -52.58735 -67.70894 88.49947 1.000 37.39501 147 ASP D CA 1
ATOM 11207 C C . ASP D 1 154 ? -52.50551 -66.33225 87.83625 1.000 37.28520 147 ASP D C 1
ATOM 11208 O O . ASP D 1 154 ? -51.52335 -65.60206 88.01436 1.000 38.53711 147 ASP D O 1
ATOM 11213 N N . SER D 1 155 ? -53.53257 -65.96845 87.06624 1.000 58.93768 148 SER D N 1
ATOM 11214 C CA . SER D 1 155 ? -53.54126 -64.65487 86.43105 1.000 28.20824 148 SER D CA 1
ATOM 11215 C C . SER D 1 155 ? -53.53308 -63.54100 87.47105 1.000 45.11112 148 SER D C 1
ATOM 11216 O O . SER D 1 155 ? -52.87825 -62.50952 87.28248 1.000 41.45335 148 SER D O 1
ATOM 11219 N N . THR D 1 156 ? -54.24135 -63.73920 88.58462 1.000 45.81119 149 THR D N 1
ATOM 11220 C CA . THR D 1 156 ? -54.33116 -62.70457 89.60922 1.000 56.03104 149 THR D CA 1
ATOM 11221 C C . THR D 1 156 ? -53.06960 -62.63670 90.46274 1.000 46.83685 149 THR D C 1
ATOM 11222 O O . THR D 1 156 ? -52.65181 -61.54628 90.86850 1.000 48.77818 149 THR D O 1
ATOM 11226 N N . GLY D 1 157 ? -52.45414 -63.78518 90.74817 1.000 41.20814 150 GLY D N 1
ATOM 11227 C CA . GLY D 1 157 ? -51.28946 -63.78909 91.62001 1.000 33.73594 150 GLY D CA 1
ATOM 11228 C C . GLY D 1 157 ? -50.08909 -63.10101 90.99736 1.000 51.07872 150 GLY D C 1
ATOM 11229 O O . GLY D 1 157 ? -49.43376 -62.27122 91.63479 1.000 47.12010 150 GLY D O 1
ATOM 11230 N N . LEU D 1 158 ? -49.78735 -63.43404 89.73935 1.000 57.17051 151 LEU D N 1
ATOM 11231 C CA . LEU D 1 158 ? -48.63818 -62.84708 89.05860 1.000 39.77756 151 LEU D CA 1
ATOM 11232 C C . LEU D 1 158 ? -48.75646 -61.33561 88.91315 1.000 35.79337 151 LEU D C 1
ATOM 11233 O O . LEU D 1 158 ? -47.73484 -60.65725 88.76092 1.000 45.85521 151 LEU D O 1
ATOM 11238 N N . LEU D 1 159 ? -49.97400 -60.79290 88.95739 1.000 37.14211 152 LEU D N 1
ATOM 11239 C CA . LEU D 1 159 ? -50.16468 -59.35577 88.81531 1.000 33.36171 152 LEU D CA 1
ATOM 11240 C C . LEU D 1 159 ? -49.85203 -58.58597 90.09173 1.000 39.41291 152 LEU D C 1
ATOM 11241 O O . LEU D 1 159 ? -49.63565 -57.37155 90.02611 1.000 37.51145 152 LEU D O 1
ATOM 11246 N N . ASN D 1 160 ? -49.81852 -59.25629 91.24485 1.000 35.98435 153 ASN D N 1
ATOM 11247 C CA . ASN D 1 160 ? -49.62184 -58.59521 92.52951 1.000 40.21222 153 ASN D CA 1
ATOM 11248 C C . ASN D 1 160 ? -48.26539 -58.91332 93.15314 1.000 51.72823 153 ASN D C 1
ATOM 11249 O O . ASN D 1 160 ? -48.07887 -58.70757 94.35693 1.000 37.85817 153 ASN D O 1
ATOM 11254 N N . LEU D 1 161 ? -47.31361 -59.40013 92.35949 1.000 37.88191 154 LEU D N 1
ATOM 11255 C CA . LEU D 1 161 ? -46.00690 -59.77153 92.88159 1.000 59.11758 154 LEU D CA 1
ATOM 11256 C C . LEU D 1 161 ? -45.22072 -58.53262 93.31228 1.000 61.41616 154 LEU D C 1
ATOM 11257 O O . LEU D 1 161 ? -45.60853 -57.38952 93.05567 1.000 61.18950 154 LEU D O 1
ATOM 11262 N N . LYS D 1 162 ? -44.08693 -58.77671 93.97541 1.000 69.56155 155 LYS D N 1
ATOM 11263 C CA . LYS D 1 162 ? -43.28264 -57.70869 94.55225 1.000 40.34541 155 LYS D CA 1
ATOM 11264 C C . LYS D 1 162 ? -41.92148 -57.53331 93.89711 1.000 34.05431 155 LYS D C 1
ATOM 11265 O O . LYS D 1 162 ? -41.30170 -56.48073 94.07889 1.000 39.51179 155 LYS D O 1
ATOM 11271 N N . GLU D 1 163 ? -41.44313 -58.52662 93.15179 1.000 32.23383 156 GLU D N 1
ATOM 11272 C CA . GLU D 1 163 ? -40.13147 -58.46337 92.52691 1.000 39.29263 156 GLU D CA 1
ATOM 11273 C C . GLU D 1 163 ? -40.18138 -59.21173 91.20404 1.000 50.29201 156 GLU D C 1
ATOM 11274 O O . GLU D 1 163 ? -40.91652 -60.19257 91.05756 1.000 53.53023 156 GLU D O 1
ATOM 11280 N N . LEU D 1 164 ? -39.39285 -58.73786 90.24579 1.000 44.80661 157 LEU D N 1
ATOM 11281 C CA . LEU D 1 164 ? -39.38724 -59.32116 88.90794 1.000 40.33564 157 LEU D CA 1
ATOM 11282 C C . LEU D 1 164 ? -38.70792 -60.68282 88.93266 1.000 47.94758 157 LEU D C 1
ATOM 11283 O O . LEU D 1 164 ? -37.50841 -60.76209 89.22951 1.000 59.50035 157 LEU D O 1
ATOM 11288 N N . PRO D 1 165 ? -39.42003 -61.76921 88.63423 1.000 43.04465 158 PRO D N 1
ATOM 11289 C CA . PRO D 1 165 ? -38.77878 -63.09136 88.58445 1.000 33.20040 158 PRO D CA 1
ATOM 11290 C C . PRO D 1 165 ? -37.86409 -63.19021 87.37279 1.000 29.96564 158 PRO D C 1
ATOM 11291 O O . PRO D 1 165 ? -38.29676 -62.98962 86.23689 1.000 41.23871 158 PRO D O 1
ATOM 11295 N N . GLY D 1 166 ? -36.58910 -63.49635 87.62212 1.000 33.86399 159 GLY D N 1
ATOM 11296 C CA . GLY D 1 166 ? -35.62183 -63.58986 86.54244 1.000 42.54263 159 GLY D CA 1
ATOM 11297 C C . GLY D 1 166 ? -35.88479 -64.71823 85.56773 1.000 31.46201 159 GLY D C 1
ATOM 11298 O O . GLY D 1 166 ? -35.41435 -64.65873 84.42670 1.000 20.03377 159 GLY D O 1
ATOM 11299 N N . HIS D 1 167 ? -36.62523 -65.74213 85.98876 1.000 28.19888 160 HIS D N 1
ATOM 11300 C CA . HIS D 1 167 ? -36.93874 -66.89049 85.14178 1.000 30.08344 160 HIS D CA 1
ATOM 11301 C C . HIS D 1 167 ? -38.36119 -67.32992 85.45895 1.000 33.78524 160 HIS D C 1
ATOM 11302 O O . HIS D 1 167 ? -38.60878 -67.91570 86.51744 1.000 30.11193 160 HIS D O 1
ATOM 11309 N N . LEU D 1 168 ? -39.28982 -67.05143 84.54793 1.000 36.26065 161 LEU D N 1
ATOM 11310 C CA . LEU D 1 168 ? -40.70709 -67.32244 84.75111 1.000 26.70327 161 LEU D CA 1
ATOM 11311 C C . LEU D 1 168 ? -41.12948 -68.52399 83.91777 1.000 30.74095 161 LEU D C 1
ATOM 11312 O O . LEU D 1 168 ? -40.88275 -68.56454 82.70765 1.000 26.66232 161 LEU D O 1
ATOM 11317 N N . GLY D 1 169 ? -41.76424 -69.49638 84.56817 1.000 28.33536 162 GLY D N 1
ATOM 11318 C CA . GLY D 1 169 ? -42.29072 -70.66654 83.88988 1.000 16.65928 162 GLY D CA 1
ATOM 11319 C C . GLY D 1 169 ? -43.79223 -70.54003 83.71310 1.000 25.90411 162 GLY D C 1
ATOM 11320 O O . GLY D 1 169 ? -44.50745 -70.14941 84.63861 1.000 28.82174 162 GLY D O 1
ATOM 11321 N N . ILE D 1 170 ? -44.25844 -70.86955 82.51172 1.000 22.27559 163 ILE D N 1
ATOM 11322 C CA . ILE D 1 170 ? -45.66446 -70.74673 82.14691 1.000 31.03490 163 ILE D CA 1
ATOM 11323 C C . ILE D 1 170 ? -46.16606 -72.10716 81.68762 1.000 22.12669 163 ILE D C 1
ATOM 11324 O O . ILE D 1 170 ? -45.56945 -72.72874 80.80070 1.000 27.11984 163 ILE D O 1
ATOM 11329 N N . LEU D 1 171 ? -47.26025 -72.56472 82.29117 1.000 30.08720 164 LEU D N 1
ATOM 11330 C CA . LEU D 1 171 ? -47.87444 -73.84751 81.95371 1.000 28.77422 164 LEU D CA 1
ATOM 11331 C C . LEU D 1 171 ? -49.09468 -73.56364 81.08561 1.000 30.30502 164 LEU D C 1
ATOM 11332 O O . LEU D 1 171 ? -50.19966 -73.34204 81.58210 1.000 30.28583 164 LEU D O 1
ATOM 11337 N N . GLY D 1 172 ? -48.88382 -73.57170 79.77279 1.000 32.81996 165 GLY D N 1
ATOM 11338 C CA . GLY D 1 172 ? -49.94206 -73.27400 78.83054 1.000 16.16673 165 GLY D CA 1
ATOM 11339 C C . GLY D 1 172 ? -49.50636 -72.30034 77.75651 1.000 20.37367 165 GLY D C 1
ATOM 11340 O O . GLY D 1 172 ? -49.07011 -71.18508 78.05651 1.000 25.59737 165 GLY D O 1
ATOM 11341 N N . GLY D 1 173 ? -49.60938 -72.71716 76.49873 1.000 32.17386 166 GLY D N 1
ATOM 11342 C CA . GLY D 1 173 ? -49.28198 -71.84971 75.38595 1.000 26.30272 166 GLY D CA 1
ATOM 11343 C C . GLY D 1 173 ? -50.51352 -71.19377 74.80097 1.000 33.70478 166 GLY D C 1
ATOM 11344 O O . GLY D 1 173 ? -50.54261 -70.84951 73.61548 1.000 28.85478 166 GLY D O 1
ATOM 11345 N N . GLY D 1 174 ? -51.54033 -71.02311 75.62731 1.000 35.40872 167 GLY D N 1
ATOM 11346 C CA . GLY D 1 174 ? -52.76120 -70.37855 75.19912 1.000 27.70630 167 GLY D CA 1
ATOM 11347 C C . GLY D 1 174 ? -52.56227 -68.89541 74.95140 1.000 27.34995 167 GLY D C 1
ATOM 11348 O O . GLY D 1 174 ? -51.48541 -68.32977 75.13958 1.000 32.31296 167 GLY D O 1
ATOM 11349 N N . TYR D 1 175 ? -53.65002 -68.24991 74.52365 1.000 40.86007 168 TYR D N 1
ATOM 11350 C CA . TYR D 1 175 ? -53.58060 -66.83505 74.17032 1.000 30.12173 168 TYR D CA 1
ATOM 11351 C C . TYR D 1 175 ? -53.18912 -65.97805 75.36880 1.000 31.46813 168 TYR D C 1
ATOM 11352 O O . TYR D 1 175 ? -52.46849 -64.98418 75.22046 1.000 28.11994 168 TYR D O 1
ATOM 11361 N N . ILE D 1 176 ? -53.64759 -66.34826 76.56474 1.000 25.62030 169 ILE D N 1
ATOM 11362 C CA . ILE D 1 176 ? -53.28808 -65.59243 77.75975 1.000 34.00853 169 ILE D CA 1
ATOM 11363 C C . ILE D 1 176 ? -51.86173 -65.91129 78.19182 1.000 37.45180 169 ILE D C 1
ATOM 11364 O O . ILE D 1 176 ? -51.13624 -65.03324 78.67305 1.000 27.35635 169 ILE D O 1
ATOM 11369 N N . GLY D 1 177 ? -51.43327 -67.16434 78.02211 1.000 46.55862 170 GLY D N 1
ATOM 11370 C CA . GLY D 1 177 ? -50.06615 -67.52042 78.36061 1.000 21.11852 170 GLY D CA 1
ATOM 11371 C C . GLY D 1 177 ? -49.03706 -66.80371 77.51128 1.000 28.86484 170 GLY D C 1
ATOM 11372 O O . GLY D 1 177 ? -47.93965 -66.49694 77.98507 1.000 26.74925 170 GLY D O 1
ATOM 11373 N N . VAL D 1 178 ? -49.37235 -66.52198 76.25201 1.000 26.23674 171 VAL D N 1
ATOM 11374 C CA . VAL D 1 178 ? -48.44256 -65.79797 75.39434 1.000 24.76213 171 VAL D CA 1
ATOM 11375 C C . VAL D 1 178 ? -48.44707 -64.30855 75.72148 1.000 20.05602 171 VAL D C 1
ATOM 11376 O O . VAL D 1 178 ? -47.40825 -63.64568 75.61790 1.000 27.54775 171 VAL D O 1
ATOM 11380 N N . GLU D 1 179 ? -49.59799 -63.75927 76.12007 1.000 13.66786 172 GLU D N 1
ATOM 11381 C CA . GLU D 1 179 ? -49.64352 -62.36130 76.53737 1.000 19.04512 172 GLU D CA 1
ATOM 11382 C C . GLU D 1 179 ? -48.74120 -62.11836 77.74030 1.000 29.17182 172 GLU D C 1
ATOM 11383 O O . GLU D 1 179 ? -48.10613 -61.06339 77.84607 1.000 40.35595 172 GLU D O 1
ATOM 11389 N N . PHE D 1 180 ? -48.67030 -63.08588 78.65730 1.000 29.93355 173 PHE D N 1
ATOM 11390 C CA . PHE D 1 180 ? -47.77782 -62.96644 79.80402 1.000 21.47977 173 PHE D CA 1
ATOM 11391 C C . PHE D 1 180 ? -46.33256 -63.27348 79.43634 1.000 27.78276 173 PHE D C 1
ATOM 11392 O O . PHE D 1 180 ? -45.41173 -62.70420 80.03317 1.000 19.58790 173 PHE D O 1
ATOM 11400 N N . ALA D 1 181 ? -46.11540 -64.16635 78.46853 1.000 32.91457 174 ALA D N 1
ATOM 11401 C CA . ALA D 1 181 ? -44.75638 -64.49049 78.04786 1.000 27.00099 174 ALA D CA 1
ATOM 11402 C C . ALA D 1 181 ? -44.09450 -63.29808 77.37048 1.000 33.89298 174 ALA D C 1
ATOM 11403 O O . ALA D 1 181 ? -42.96517 -62.92514 77.70888 1.000 40.46917 174 ALA D O 1
ATOM 11405 N N . SER D 1 182 ? -44.78438 -62.68681 76.40560 1.000 34.28406 175 SER D N 1
ATOM 11406 C CA . SER D 1 182 ? -44.23831 -61.50548 75.74807 1.000 29.79486 175 SER D CA 1
ATOM 11407 C C . SER D 1 182 ? -44.11623 -60.33435 76.71263 1.000 21.61534 175 SER D C 1
ATOM 11408 O O . SER D 1 182 ? -43.20545 -59.50997 76.57515 1.000 36.79651 175 SER D O 1
ATOM 11411 N N . MET D 1 183 ? -45.01290 -60.24780 77.6977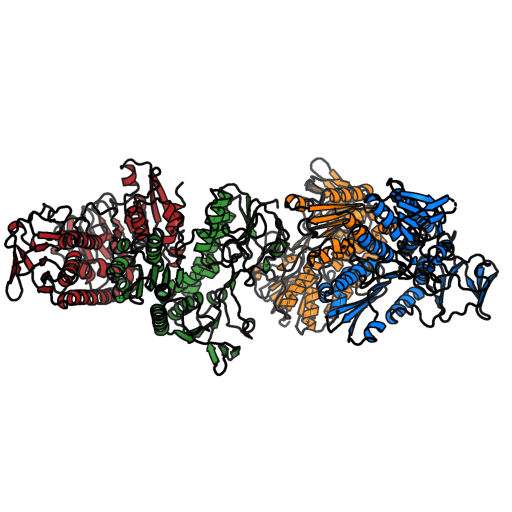6 1.000 25.83520 176 MET D N 1
ATOM 11412 C CA . MET D 1 183 ? -44.98850 -59.11969 78.62351 1.000 43.80407 176 MET D CA 1
ATOM 11413 C C . MET D 1 183 ? -43.80756 -59.20829 79.58171 1.000 30.02041 176 MET D C 1
ATOM 11414 O O . MET D 1 183 ? -43.15317 -58.19729 79.86283 1.000 27.13383 176 MET D O 1
ATOM 11419 N N . PHE D 1 184 ? -43.51661 -60.40506 80.09391 1.000 39.25766 177 PHE D N 1
ATOM 11420 C CA . PHE D 1 184 ? -42.44882 -60.53950 81.07714 1.000 24.31850 177 PHE D CA 1
ATOM 11421 C C . PHE D 1 184 ? -41.07171 -60.58890 80.42961 1.000 27.26419 177 PHE D C 1
ATOM 11422 O O . PHE D 1 184 ? -40.09044 -60.15571 81.04385 1.000 25.98139 177 PHE D O 1
ATOM 11430 N N . ALA D 1 185 ? -40.97407 -61.10424 79.20163 1.000 27.85246 178 ALA D N 1
ATOM 11431 C CA . ALA D 1 185 ? -39.70201 -61.05454 78.48942 1.000 35.92606 178 ALA D CA 1
ATOM 11432 C C . ALA D 1 185 ? -39.28539 -59.61891 78.19932 1.000 27.46285 178 ALA D C 1
ATOM 11433 O O . ALA D 1 185 ? -38.08751 -59.31993 78.13247 1.000 45.24345 178 ALA D O 1
ATOM 11435 N N . ASN D 1 186 ? -40.25616 -58.71772 78.03052 1.000 29.79911 179 ASN D N 1
ATOM 11436 C CA . ASN D 1 186 ? -39.93352 -57.31580 77.79128 1.000 27.49201 179 ASN D CA 1
ATOM 11437 C C . ASN D 1 186 ? -39.39427 -56.64125 79.04532 1.000 22.84939 179 ASN D C 1
ATOM 11438 O O . ASN D 1 186 ? -38.63983 -55.66727 78.94701 1.000 37.73974 179 ASN D O 1
ATOM 11443 N N . PHE D 1 187 ? -39.76830 -57.13757 80.22681 1.000 21.59585 180 PHE D N 1
ATOM 11444 C CA . PHE D 1 187 ? -39.27039 -56.56370 81.47157 1.000 31.42573 180 PHE D CA 1
ATOM 11445 C C . PHE D 1 187 ? -37.80901 -56.90857 81.72610 1.000 31.65597 180 PHE D C 1
ATOM 11446 O O . PHE D 1 187 ? -37.13744 -56.19347 82.47706 1.000 39.11475 180 PHE D O 1
ATOM 11454 N N . GLY D 1 188 ? -37.30502 -57.97702 81.11586 1.000 26.87640 181 GLY D N 1
ATOM 11455 C CA . GLY D 1 188 ? -35.96962 -58.48104 81.38769 1.000 31.77815 181 GLY D CA 1
ATOM 11456 C C . GLY D 1 188 ? -35.94042 -59.90184 81.90915 1.000 29.14176 181 GLY D C 1
ATOM 11457 O O . GLY D 1 188 ? -34.84793 -60.42849 82.16427 1.000 26.31269 181 GLY D O 1
ATOM 11458 N N . SER D 1 189 ? -37.09095 -60.54393 82.07519 1.000 38.93838 182 SER D N 1
ATOM 11459 C CA . SER D 1 189 ? -37.18855 -61.90136 82.58437 1.000 34.85119 182 SER D CA 1
ATOM 11460 C C . SER D 1 189 ? -37.00166 -62.91573 81.46052 1.000 28.97011 182 SER D C 1
ATOM 11461 O O . SER D 1 189 ? -37.18013 -62.61376 80.27850 1.000 36.29076 182 SER D O 1
ATOM 11464 N N . LYS D 1 190 ? -36.63102 -64.13279 81.84723 1.000 25.24976 183 LYS D N 1
ATOM 11465 C CA . LYS D 1 190 ? -36.58680 -65.26158 80.92826 1.000 33.31473 183 LYS D CA 1
ATOM 11466 C C . LYS D 1 190 ? -37.84965 -66.09162 81.11146 1.000 36.12585 183 LYS D C 1
ATOM 11467 O O . LYS D 1 190 ? -38.25019 -66.38020 82.24393 1.000 32.71338 183 LYS D O 1
ATOM 11473 N N . VAL D 1 191 ? -38.47179 -66.47050 79.99995 1.000 29.53577 184 VAL D N 1
ATOM 11474 C CA . VAL D 1 191 ? -39.76762 -67.13401 80.01741 1.000 36.06752 184 VAL D CA 1
ATOM 11475 C C . VAL D 1 191 ? -39.63551 -68.50810 79.37604 1.000 34.25354 184 VAL D C 1
ATOM 11476 O O . VAL D 1 191 ? -38.85604 -68.70731 78.43850 1.000 30.51923 184 VAL D O 1
ATOM 11480 N N . THR D 1 192 ? -40.40019 -69.46490 79.90015 1.000 29.05330 185 THR D N 1
ATOM 11481 C CA . THR D 1 192 ? -40.45163 -70.81982 79.36404 1.000 42.12835 185 THR D CA 1
ATOM 11482 C C . THR D 1 192 ? -41.90732 -71.24887 79.26598 1.000 37.25588 185 THR D C 1
ATOM 11483 O O . THR D 1 192 ? -42.60502 -71.31887 80.28325 1.000 32.85238 185 THR D O 1
ATOM 11487 N N . ILE D 1 193 ? -42.36138 -71.53394 78.04893 1.000 27.42497 186 ILE D N 1
ATOM 11488 C CA . ILE D 1 193 ? -43.72985 -71.97014 77.79658 1.000 27.18871 186 ILE D CA 1
ATOM 11489 C C . ILE D 1 193 ? -43.72664 -73.48067 77.61174 1.000 30.28377 186 ILE D C 1
ATOM 11490 O O . ILE D 1 193 ? -43.13947 -73.99593 76.65265 1.000 43.93245 186 ILE D O 1
ATOM 11495 N N . LEU D 1 194 ? -44.37984 -74.19120 78.52568 1.000 32.80010 187 LEU D N 1
ATOM 11496 C CA . LEU D 1 194 ? -44.60846 -75.62332 78.39081 1.000 47.89954 187 LEU D CA 1
ATOM 11497 C C . LEU D 1 194 ? -46.04199 -75.83547 77.91975 1.000 39.15969 187 LEU D C 1
ATOM 11498 O O . LEU D 1 194 ? -46.99012 -75.47109 78.62367 1.000 37.68390 187 LEU D O 1
ATOM 11503 N N . GLU D 1 195 ? -46.19805 -76.41252 76.73143 1.000 39.60051 188 GLU D N 1
ATOM 11504 C CA . GLU D 1 195 ? -47.50555 -76.62346 76.12808 1.000 42.97674 188 GLU D CA 1
ATOM 11505 C C . GLU D 1 195 ? -47.71928 -78.10388 75.84849 1.000 38.89954 188 GLU D C 1
ATOM 11506 O O . GLU D 1 195 ? -46.78782 -78.81308 75.45484 1.000 44.50274 188 GLU D O 1
ATOM 11512 N N . ALA D 1 196 ? -48.95391 -78.56143 76.04671 1.000 30.89061 189 ALA D N 1
ATOM 11513 C CA . ALA D 1 196 ? -49.29659 -79.97275 75.88185 1.000 24.40609 189 ALA D CA 1
ATOM 11514 C C . ALA D 1 196 ? -50.05650 -80.17473 74.57121 1.000 39.84692 189 ALA D C 1
ATOM 11515 O O . ALA D 1 196 ? -51.23457 -80.53380 74.53807 1.000 48.96551 189 ALA D O 1
ATOM 11517 N N . ALA D 1 197 ? -49.34331 -79.93349 73.47385 1.000 44.83523 190 ALA D N 1
ATOM 11518 C CA . ALA D 1 197 ? -49.88380 -80.15264 72.13927 1.000 36.38033 190 ALA D CA 1
ATOM 11519 C C . ALA D 1 197 ? -48.72611 -80.25618 71.15897 1.000 42.52648 190 ALA D C 1
ATOM 11520 O O . ALA D 1 197 ? -47.59285 -79.87598 71.46512 1.000 42.43739 190 ALA D O 1
ATOM 11522 N N . SER D 1 198 ? -49.03041 -80.77724 69.96845 1.000 43.26745 191 SER D N 1
ATOM 11523 C CA . SER D 1 198 ? -47.98800 -80.99282 68.97078 1.000 41.79164 191 SER D CA 1
ATOM 11524 C C . SER D 1 198 ? -47.49696 -79.68326 68.36670 1.000 43.03661 191 SER D C 1
ATOM 11525 O O . SER D 1 198 ? -46.35596 -79.61142 67.89628 1.000 29.92428 191 SER D O 1
ATOM 11528 N N . LEU D 1 199 ? -48.32909 -78.64448 68.36953 1.000 46.19938 192 LEU D N 1
ATOM 11529 C CA . LEU D 1 199 ? -47.98564 -77.37597 67.74662 1.000 49.87740 192 LEU D CA 1
ATOM 11530 C C . LEU D 1 199 ? -48.20654 -76.23065 68.72493 1.000 44.33816 192 LEU D C 1
ATOM 11531 O O . LEU D 1 199 ? -48.98871 -76.33182 69.67354 1.000 53.50842 192 LEU D O 1
ATOM 11536 N N . PHE D 1 200 ? -47.49886 -75.13272 68.47308 1.000 38.28419 193 PHE D N 1
ATOM 11537 C CA . PHE D 1 200 ? -47.66183 -73.89761 69.22861 1.000 29.50836 193 PHE D CA 1
ATOM 11538 C C . PHE D 1 200 ? -48.76858 -73.07429 68.57905 1.000 35.29293 193 PHE D C 1
ATOM 11539 O O . PHE D 1 200 ? -48.70532 -72.78134 67.37969 1.000 41.57505 193 PHE D O 1
ATOM 11547 N N . LEU D 1 201 ? -49.78354 -72.71330 69.37022 1.000 36.22133 194 LEU D N 1
ATOM 11548 C CA . LEU D 1 201 ? -50.99353 -72.04959 68.89154 1.000 35.63516 194 LEU D CA 1
ATOM 11549 C C . LEU D 1 201 ? -51.65770 -72.87988 67.79809 1.000 47.88338 194 LEU D C 1
ATOM 11550 O O . LEU D 1 201 ? -51.67395 -72.46610 66.63169 1.000 47.51970 194 LEU D O 1
ATOM 11555 N N . PRO D 1 202 ? -52.22129 -74.04734 68.12847 1.000 45.27912 195 PRO D N 1
ATOM 11556 C CA . PRO D 1 202 ? -52.79120 -74.91363 67.08249 1.000 39.52749 195 PRO D CA 1
ATOM 11557 C C . PRO D 1 202 ? -54.00684 -74.32860 66.37987 1.000 48.45657 195 PRO D C 1
ATOM 11558 O O . PRO D 1 202 ? -54.39623 -74.85427 65.32891 1.000 41.61145 195 PRO D O 1
ATOM 11562 N N . ARG D 1 203 ? -54.61602 -73.27177 66.91255 1.000 53.84458 196 ARG D N 1
ATOM 11563 C CA . ARG D 1 203 ? -55.80645 -72.68268 66.31372 1.000 38.89211 196 ARG D CA 1
ATOM 11564 C C . ARG D 1 203 ? -55.48869 -71.60327 65.28692 1.000 41.90184 196 ARG D C 1
ATOM 11565 O O . ARG D 1 203 ? -56.41484 -70.96838 64.77199 1.000 35.72073 196 ARG D O 1
ATOM 11573 N N . GLU D 1 204 ? -54.21508 -71.37849 64.97865 1.000 44.95611 197 GLU D N 1
ATOM 11574 C CA . GLU D 1 204 ? -53.80925 -70.40179 63.98175 1.000 56.99648 197 GLU D CA 1
ATOM 11575 C C . GLU D 1 204 ? -53.01120 -71.08804 62.88132 1.000 51.00473 197 GLU D C 1
ATOM 11576 O O . GLU D 1 204 ? -52.53580 -72.21636 63.03897 1.000 31.75627 197 GLU D O 1
ATOM 11582 N N . ASP D 1 205 ? -52.87087 -70.38794 61.75802 1.000 40.60253 198 ASP D N 1
ATOM 11583 C CA . ASP D 1 205 ? -52.09274 -70.90733 60.64486 1.000 38.49718 198 ASP D CA 1
ATOM 11584 C C . ASP D 1 205 ? -50.63801 -71.10277 61.05750 1.000 32.82959 198 ASP D C 1
ATOM 11585 O O . ASP D 1 205 ? -50.13149 -70.45973 61.98065 1.000 54.37045 198 ASP D O 1
ATOM 11590 N N . ARG D 1 206 ? -49.96071 -72.01198 60.35424 1.000 36.39242 199 ARG D N 1
ATOM 11591 C CA . ARG D 1 206 ? -48.59206 -72.34617 60.73031 1.000 49.06535 199 ARG D CA 1
ATOM 11592 C C . ARG D 1 206 ? -47.61797 -71.23395 60.36464 1.000 50.30937 199 ARG D C 1
ATOM 11593 O O . ARG D 1 206 ? -46.56531 -71.10544 60.99881 1.000 46.51187 199 ARG D O 1
ATOM 11601 N N . ASP D 1 207 ? -47.94470 -70.42052 59.35677 1.000 49.80482 200 ASP D N 1
ATOM 11602 C CA . ASP D 1 207 ? -47.07830 -69.29495 59.02261 1.000 43.79683 200 ASP D CA 1
ATOM 11603 C C . ASP D 1 207 ? -47.20352 -68.17173 60.04427 1.000 50.35945 200 ASP D C 1
ATOM 11604 O O . ASP D 1 207 ? -46.23230 -67.44619 60.28755 1.000 50.37875 200 ASP D O 1
ATOM 11609 N N . ILE D 1 208 ? -48.38077 -68.01503 60.65111 1.000 44.44899 201 ILE D N 1
ATOM 11610 C CA . ILE D 1 208 ? -48.55608 -67.00828 61.69217 1.000 45.87297 201 ILE D CA 1
ATOM 11611 C C . ILE D 1 208 ? -48.02725 -67.51881 63.02757 1.000 39.46904 201 ILE D C 1
ATOM 11612 O O . ILE D 1 208 ? -47.43718 -66.76065 63.80582 1.000 29.60415 201 ILE D O 1
ATOM 11617 N N . ALA D 1 209 ? -48.21789 -68.81008 63.30912 1.000 35.23058 202 ALA D N 1
ATOM 11618 C CA . ALA D 1 209 ? -47.73527 -69.37262 64.56621 1.000 24.84248 202 ALA D CA 1
ATOM 11619 C C . ALA D 1 209 ? -46.21291 -69.43307 64.59894 1.000 40.38048 202 ALA D C 1
ATOM 11620 O O . ALA D 1 209 ? -45.59954 -69.18549 65.64382 1.000 46.35790 202 ALA D O 1
ATOM 11622 N N . ASP D 1 210 ? -45.58523 -69.76632 63.46829 1.000 36.72101 203 ASP D N 1
ATOM 11623 C CA . ASP D 1 210 ? -44.12725 -69.75430 63.40680 1.000 33.78654 203 ASP D CA 1
ATOM 11624 C C . ASP D 1 210 ? -43.58545 -68.34224 63.58471 1.000 45.07890 203 ASP D C 1
ATOM 11625 O O . ASP D 1 210 ? -42.57067 -68.13813 64.26201 1.000 42.90450 203 ASP D O 1
ATOM 11630 N N . ASN D 1 211 ? -44.25274 -67.35375 62.98283 1.000 36.02822 204 ASN D N 1
ATOM 11631 C CA . ASN D 1 211 ? -43.81193 -65.96928 63.11561 1.000 33.93434 204 ASN D CA 1
ATOM 11632 C C . ASN D 1 211 ? -43.89749 -65.50114 64.56193 1.000 36.55010 204 ASN D C 1
ATOM 11633 O O . ASN D 1 211 ? -42.98792 -64.82657 65.05941 1.000 34.82171 204 ASN D O 1
ATOM 11638 N N . ILE D 1 212 ? -44.98634 -65.84728 65.25173 1.000 36.27396 205 ILE D N 1
ATOM 11639 C CA . ILE D 1 212 ? -45.09984 -65.52790 66.67180 1.000 26.40713 205 ILE D CA 1
ATOM 11640 C C . ILE D 1 212 ? -44.02743 -66.26294 67.46443 1.000 26.67060 205 ILE D C 1
ATOM 11641 O O . ILE D 1 212 ? -43.43240 -65.70968 68.39795 1.000 30.86887 205 ILE D O 1
ATOM 11646 N N . ALA D 1 213 ? -43.75030 -67.51518 67.09183 1.000 34.42956 206 ALA D N 1
ATOM 11647 C CA . ALA D 1 213 ? -42.74165 -68.29547 67.80013 1.000 32.37821 206 ALA D CA 1
ATOM 11648 C C . ALA D 1 213 ? -41.35891 -67.67072 67.66508 1.000 38.48214 206 ALA D C 1
ATOM 11649 O O . ALA D 1 213 ? -40.60395 -67.60133 68.64177 1.000 31.36875 206 ALA D O 1
ATOM 11651 N N . THR D 1 214 ? -41.00999 -67.20409 66.46385 1.000 39.90478 207 THR D N 1
ATOM 11652 C CA . THR D 1 214 ? -39.68491 -66.62736 66.25862 1.000 36.50639 207 THR D CA 1
ATOM 11653 C C . THR D 1 214 ? -39.53174 -65.30736 67.00517 1.000 34.64744 207 THR D C 1
ATOM 11654 O O . THR D 1 214 ? -38.44784 -65.00091 67.51453 1.000 33.50596 207 THR D O 1
ATOM 11658 N N . ILE D 1 215 ? -40.60335 -64.51401 67.08345 1.000 30.53433 208 ILE D N 1
ATOM 11659 C CA . ILE D 1 215 ? -40.54242 -63.25866 67.82886 1.000 31.28556 208 ILE D CA 1
ATOM 11660 C C . ILE D 1 215 ? -40.30156 -63.53088 69.30764 1.000 32.67436 208 ILE D C 1
ATOM 11661 O O . ILE D 1 215 ? -39.47365 -62.87272 69.95018 1.000 36.82207 208 ILE D O 1
ATOM 11666 N N . LEU D 1 216 ? -41.01377 -64.51053 69.86814 1.000 33.17272 209 LEU D N 1
ATOM 11667 C CA . LEU D 1 216 ? -40.85979 -64.82714 71.28431 1.000 33.78583 209 LEU D CA 1
ATOM 11668 C C . LEU D 1 216 ? -39.47024 -65.37937 71.57810 1.000 33.33727 209 LEU D C 1
ATOM 11669 O O . LEU D 1 216 ? -38.81892 -64.96561 72.54414 1.000 41.55286 209 LEU D O 1
ATOM 11674 N N . ARG D 1 217 ? -38.99691 -66.31574 70.75114 1.000 40.81710 210 ARG D N 1
ATOM 11675 C CA . ARG D 1 217 ? -37.68313 -66.90709 70.98388 1.000 43.53011 210 ARG D CA 1
ATOM 11676 C C . ARG D 1 217 ? -36.56324 -65.89810 70.76592 1.000 40.38294 210 ARG D C 1
ATOM 11677 O O . ARG D 1 217 ? -35.48727 -66.03316 71.35942 1.000 46.06375 210 ARG D O 1
ATOM 11685 N N . ASP D 1 218 ? -36.79385 -64.88129 69.93333 1.000 39.81551 211 ASP D N 1
ATOM 11686 C CA . ASP D 1 218 ? -35.81611 -63.81254 69.76643 1.000 39.05311 211 ASP D CA 1
ATOM 11687 C C . ASP D 1 218 ? -35.71484 -62.91251 70.98988 1.000 41.30919 211 ASP D C 1
ATOM 11688 O O . ASP D 1 218 ? -34.87395 -62.00638 71.00136 1.000 45.25441 211 ASP D O 1
ATOM 11693 N N . GLN D 1 219 ? -36.54748 -63.13320 72.00922 1.000 32.44179 212 GLN D N 1
ATOM 11694 C CA . GLN D 1 219 ? -36.46236 -62.40626 73.27011 1.000 36.92335 212 GLN D CA 1
ATOM 11695 C C . GLN D 1 219 ? -36.25563 -63.34735 74.45302 1.000 42.53096 212 GLN D C 1
ATOM 11696 O O . GLN D 1 219 ? -36.53712 -62.97475 75.59663 1.000 27.61824 212 GLN D O 1
ATOM 11702 N N . GLY D 1 220 ? -35.77574 -64.56534 74.19804 1.000 33.86052 213 GLY D N 1
ATOM 11703 C CA . GLY D 1 220 ? -35.42992 -65.50480 75.24258 1.000 34.66488 213 GLY D CA 1
ATOM 11704 C C . GLY D 1 220 ? -36.49813 -66.52333 75.58151 1.000 41.88040 213 GLY D C 1
ATOM 11705 O O . GLY D 1 220 ? -36.22838 -67.43170 76.37716 1.000 37.83201 213 GLY D O 1
ATOM 11706 N N . VAL D 1 221 ? -37.69281 -66.40824 75.00470 1.000 35.15649 214 VAL D N 1
ATOM 11707 C CA . VAL D 1 221 ? -38.78494 -67.31327 75.34793 1.000 40.39329 214 VAL D CA 1
ATOM 11708 C C . VAL D 1 221 ? -38.49851 -68.69105 74.76439 1.000 42.66208 214 VAL D C 1
ATOM 11709 O O . VAL D 1 221 ? -38.32805 -68.84515 73.54961 1.000 37.16909 214 VAL D O 1
ATOM 11713 N N . ASP D 1 222 ? -38.44354 -69.69961 75.63080 1.000 46.99653 215 ASP D N 1
ATOM 11714 C CA . ASP D 1 222 ? -38.28139 -71.08656 75.20823 1.000 44.84422 215 ASP D CA 1
ATOM 11715 C C . ASP D 1 222 ? -39.66615 -71.70745 75.06553 1.000 47.61013 215 ASP D C 1
ATOM 11716 O O . ASP D 1 222 ? -40.38411 -71.87423 76.05697 1.000 41.17830 215 ASP D O 1
ATOM 11721 N N . ILE D 1 223 ? -40.04349 -72.04253 73.83645 1.000 30.48104 216 ILE D N 1
ATOM 11722 C CA . ILE D 1 223 ? -41.33522 -72.65340 73.54607 1.000 36.57846 216 ILE D CA 1
ATOM 11723 C C . ILE D 1 223 ? -41.13092 -74.16178 73.49615 1.000 47.70578 216 ILE D C 1
ATOM 11724 O O . ILE D 1 223 ? -40.50158 -74.68453 72.56990 1.000 44.62957 216 ILE D O 1
ATOM 11729 N N . ILE D 1 224 ? -41.66345 -74.86403 74.49232 1.000 37.94549 217 ILE D N 1
ATOM 11730 C CA . ILE D 1 224 ? -41.48423 -76.30401 74.63860 1.000 45.73345 217 ILE D CA 1
ATOM 11731 C C . ILE D 1 224 ? -42.79932 -76.98445 74.28762 1.000 36.76697 217 ILE D C 1
ATOM 11732 O O . ILE D 1 224 ? -43.81437 -76.77897 74.96492 1.000 32.09760 217 ILE D O 1
ATOM 11737 N N . LEU D 1 225 ? -42.78088 -77.79521 73.23624 1.000 33.79187 218 LEU D N 1
ATOM 11738 C CA . LEU D 1 225 ? -43.96008 -78.50927 72.77391 1.000 34.54268 218 LEU D CA 1
ATOM 11739 C C . LEU D 1 225 ? -43.92921 -79.95834 73.24782 1.000 36.77064 218 LEU D C 1
ATOM 11740 O O . LEU D 1 225 ? -42.88693 -80.48654 73.64355 1.000 32.86681 218 LEU D O 1
ATOM 11745 N N . ASN D 1 226 ? -45.10267 -80.59490 73.20398 1.000 50.54501 219 ASN D N 1
ATOM 11746 C CA . ASN D 1 226 ? -45.28294 -81.97816 73.65070 1.000 37.00210 219 ASN D CA 1
ATOM 11747 C C . ASN D 1 226 ? -44.90000 -82.15482 75.11785 1.000 43.10814 219 ASN D C 1
ATOM 11748 O O . ASN D 1 226 ? -44.43065 -83.22074 75.52452 1.000 40.16022 219 ASN D O 1
ATOM 11753 N N . ALA D 1 227 ? -45.10111 -81.11592 75.92295 1.000 39.95088 220 ALA D N 1
ATOM 11754 C CA . ALA D 1 227 ? -44.74032 -81.16716 77.33086 1.000 42.34502 220 ALA D CA 1
ATOM 11755 C C . ALA D 1 227 ? -45.76286 -81.97143 78.12387 1.000 40.51387 220 ALA D C 1
ATOM 11756 O O . ALA D 1 227 ? -46.95716 -81.98247 77.81249 1.000 55.79481 220 ALA D O 1
ATOM 11758 N N . HIS D 1 228 ? -45.27618 -82.65247 79.16331 1.000 42.29634 221 HIS D N 1
ATOM 11759 C CA . HIS D 1 228 ? -46.11612 -83.46727 80.04703 1.000 53.81261 221 HIS D CA 1
ATOM 11760 C C . HIS D 1 228 ? -45.57724 -83.29983 81.46714 1.000 48.53356 221 HIS D C 1
ATOM 11761 O O . HIS D 1 228 ? -44.68081 -84.03207 81.89444 1.000 67.20333 221 HIS D O 1
ATOM 11768 N N . VAL D 1 229 ? -46.12981 -82.33319 82.19147 1.000 34.44345 222 VAL D N 1
ATOM 11769 C CA . VAL D 1 229 ? -45.69240 -82.05161 83.55410 1.000 59.26656 222 VAL D CA 1
ATOM 11770 C C . VAL D 1 229 ? -46.27990 -83.09656 84.49188 1.000 55.38897 222 VAL D C 1
ATOM 11771 O O . VAL D 1 229 ? -47.48528 -83.37211 84.45959 1.000 55.05040 222 VAL D O 1
ATOM 11775 N N . GLU D 1 230 ? -45.42838 -83.67690 85.33631 1.000 53.78732 223 GLU D N 1
ATOM 11776 C CA . GLU D 1 230 ? -45.82669 -84.76354 86.22038 1.000 51.41040 223 GLU D CA 1
ATOM 11777 C C . GLU D 1 230 ? -45.89540 -84.37618 87.68811 1.000 53.89081 223 GLU D C 1
ATOM 11778 O O . GLU D 1 230 ? -46.71051 -84.93975 88.42034 1.000 61.92980 223 GLU D O 1
ATOM 11784 N N . ARG D 1 231 ? -45.06656 -83.43679 88.13711 1.000 47.80745 224 ARG D N 1
ATOM 11785 C CA . ARG D 1 231 ? -44.98019 -83.11791 89.55484 1.000 55.78452 224 ARG D CA 1
ATOM 11786 C C . ARG D 1 231 ? -44.43148 -81.70695 89.71135 1.000 48.41672 224 ARG D C 1
ATOM 11787 O O . ARG D 1 231 ? -43.62744 -81.24740 88.89638 1.000 50.21929 224 ARG D O 1
ATOM 11795 N N . ILE D 1 232 ? -44.87951 -81.02494 90.76300 1.000 36.72643 225 ILE D N 1
ATOM 11796 C CA . ILE D 1 232 ? -44.45176 -79.66439 91.07061 1.000 42.76379 225 ILE D CA 1
ATOM 11797 C C . ILE D 1 232 ? -43.88121 -79.65805 92.48244 1.000 52.29555 225 ILE D C 1
ATOM 11798 O O . ILE D 1 232 ? -44.57515 -80.02372 93.43978 1.000 58.88708 225 ILE D O 1
ATOM 11803 N N . SER D 1 233 ? -42.62633 -79.23937 92.61111 1.000 54.30390 226 SER D N 1
ATOM 11804 C CA . SER D 1 233 ? -41.88878 -79.28936 93.86677 1.000 46.67688 226 SER D CA 1
ATOM 11805 C C . SER D 1 233 ? -41.43290 -77.88870 94.26855 1.000 63.87676 226 SER D C 1
ATOM 11806 O O . SER D 1 233 ? -41.65821 -76.90505 93.55981 1.000 58.08340 226 SER D O 1
ATOM 11809 N N . HIS D 1 234 ? -40.77918 -77.81226 95.44037 1.000 67.73028 227 HIS D N 1
ATOM 11810 C CA . HIS D 1 234 ? -40.15218 -76.58466 95.94309 1.000 72.78888 227 HIS D CA 1
ATOM 11811 C C . HIS D 1 234 ? -38.81020 -76.99661 96.55986 1.000 68.33382 227 HIS D C 1
ATOM 11812 O O . HIS D 1 234 ? -38.65580 -77.10612 97.77870 1.000 68.02371 227 HIS D O 1
ATOM 11819 N N . HIS D 1 235 ? -37.82191 -77.22112 95.69323 1.000 49.64323 228 HIS D N 1
ATOM 11820 C CA . HIS D 1 235 ? -36.54851 -77.79852 96.10750 1.000 74.60818 228 HIS D CA 1
ATOM 11821 C C . HIS D 1 235 ? -35.52270 -76.73892 96.49513 1.000 72.88476 228 HIS D C 1
ATOM 11822 O O . HIS D 1 235 ? -35.33587 -76.45380 97.68224 1.000 90.54240 228 HIS D O 1
ATOM 11829 N N . GLU D 1 236 ? -34.85162 -76.15700 95.50567 1.000 68.46255 229 GLU D N 1
ATOM 11830 C CA . GLU D 1 236 ? -33.69006 -75.30071 95.73356 1.000 61.33270 229 GLU D CA 1
ATOM 11831 C C . GLU D 1 236 ? -34.06145 -73.84088 95.48710 1.000 74.54088 229 GLU D C 1
ATOM 11832 O O . GLU D 1 236 ? -33.62695 -73.21881 94.51480 1.000 57.93107 229 GLU D O 1
ATOM 11838 N N . ASN D 1 237 ? -34.87349 -73.29154 96.39071 1.000 64.53019 230 ASN D N 1
ATOM 11839 C CA . ASN D 1 237 ? -35.33491 -71.90514 96.35692 1.000 61.99732 230 ASN D CA 1
ATOM 11840 C C . ASN D 1 237 ? -36.11194 -71.56701 95.08950 1.000 55.64525 230 ASN D C 1
ATOM 11841 O O . ASN D 1 237 ? -36.39556 -70.38939 94.83679 1.000 37.55836 230 ASN D O 1
ATOM 11846 N N . GLN D 1 238 ? -36.46209 -72.56537 94.28352 1.000 56.00517 231 GLN D N 1
ATOM 11847 C CA . GLN D 1 238 ? -37.17667 -72.36330 93.03446 1.000 53.31358 231 GLN D CA 1
ATOM 11848 C C . GLN D 1 238 ? -38.34283 -73.33764 92.95848 1.000 51.54937 231 GLN D C 1
ATOM 11849 O O . GLN D 1 238 ? -38.49076 -74.23632 93.79116 1.000 58.72833 231 GLN D O 1
ATOM 11855 N N . VAL D 1 239 ? -39.17694 -73.14763 91.94259 1.000 56.28573 232 VAL D N 1
ATOM 11856 C CA . VAL D 1 239 ? -40.27518 -74.05615 91.64143 1.000 56.40778 232 VAL D CA 1
ATOM 11857 C C . VAL D 1 239 ? -39.80095 -75.00816 90.55366 1.000 49.26288 232 VAL D C 1
ATOM 11858 O O . VAL D 1 239 ? -39.47610 -74.57928 89.43994 1.000 59.34587 232 VAL D O 1
ATOM 11862 N N . GLN D 1 240 ? -39.74938 -76.29644 90.87449 1.000 42.75841 233 GLN D N 1
ATOM 11863 C CA . GLN D 1 240 ? -39.27525 -77.31554 89.94863 1.000 40.33689 233 GLN D CA 1
ATOM 11864 C C . GLN D 1 240 ? -40.47077 -78.04746 89.35323 1.000 36.45545 233 GLN D C 1
ATOM 11865 O O . GLN D 1 240 ? -41.29784 -78.59539 90.08985 1.000 48.73887 233 GLN D O 1
ATOM 11871 N N . VAL D 1 241 ? -40.56238 -78.04948 88.02722 1.000 40.68756 234 VAL D N 1
ATOM 11872 C CA . VAL D 1 241 ? -41.57674 -78.81122 87.31000 1.000 37.11726 234 VAL D CA 1
ATOM 11873 C C . VAL D 1 241 ? -40.91179 -80.07140 86.76868 1.000 44.23798 234 VAL D C 1
ATOM 11874 O O . VAL D 1 241 ? -39.90649 -79.99920 86.05094 1.000 55.86499 234 VAL D O 1
ATOM 11878 N N . HIS D 1 242 ? -41.44337 -81.23087 87.14176 1.000 45.80709 235 HIS D N 1
ATOM 11879 C CA . HIS D 1 242 ? -40.85456 -82.50868 86.76556 1.000 55.97363 235 HIS D CA 1
ATOM 11880 C C . HIS D 1 242 ? -41.59863 -83.07295 85.56315 1.000 49.19162 235 HIS D C 1
ATOM 11881 O O . HIS D 1 242 ? -42.79880 -83.35515 85.64511 1.000 43.86206 235 HIS D O 1
ATOM 11888 N N . SER D 1 243 ? -40.88685 -83.22851 84.45308 1.000 56.70533 236 SER D N 1
ATOM 11889 C CA . SER D 1 243 ? -41.43272 -83.86577 83.26495 1.000 65.92980 236 SER D CA 1
ATOM 11890 C C . SER D 1 243 ? -41.12845 -85.36413 83.33151 1.000 76.43739 236 SER D C 1
ATOM 11891 O O . SER D 1 243 ? -40.81778 -85.89726 84.40022 1.000 60.53175 236 SER D O 1
ATOM 11894 N N . GLU D 1 244 ? -41.20588 -86.05805 82.19354 1.000 82.83857 237 GLU D N 1
ATOM 11895 C CA . GLU D 1 244 ? -40.99817 -87.50317 82.19448 1.000 92.70521 237 GLU D CA 1
ATOM 11896 C C . GLU D 1 244 ? -39.57528 -87.86152 82.60754 1.000 97.26467 237 GLU D C 1
ATOM 11897 O O . GLU D 1 244 ? -39.36430 -88.80551 83.37825 1.000 97.86626 237 GLU D O 1
ATOM 11903 N N . HIS D 1 245 ? -38.58475 -87.11611 82.11180 1.000 85.95226 238 HIS D N 1
ATOM 11904 C CA . HIS D 1 245 ? -37.19736 -87.38047 82.47045 1.000 86.09786 238 HIS D CA 1
ATOM 11905 C C . HIS D 1 245 ? -36.37082 -86.10710 82.61025 1.000 76.47070 238 HIS D C 1
ATOM 11906 O O . HIS D 1 245 ? -35.15039 -86.19864 82.79588 1.000 55.60022 238 HIS D O 1
ATOM 11913 N N . ALA D 1 246 ? -36.98656 -84.93145 82.52756 1.000 91.14197 239 ALA D N 1
ATOM 11914 C CA . ALA D 1 246 ? -36.30270 -83.66393 82.72332 1.000 73.04172 239 ALA D CA 1
ATOM 11915 C C . ALA D 1 246 ? -36.93581 -82.91751 83.88996 1.000 75.68252 239 ALA D C 1
ATOM 11916 O O . ALA D 1 246 ? -38.03897 -83.24229 84.33803 1.000 66.54139 239 ALA D O 1
ATOM 11918 N N . GLN D 1 247 ? -36.22081 -81.90812 84.38308 1.000 61.43259 240 GLN D N 1
ATOM 11919 C CA . GLN D 1 247 ? -36.69115 -81.09738 85.50336 1.000 44.87712 240 GLN D CA 1
ATOM 11920 C C . GLN D 1 247 ? -36.25565 -79.65764 85.27209 1.000 38.30896 240 GLN D C 1
ATOM 11921 O O . GLN D 1 247 ? -35.05839 -79.35608 85.29820 1.000 55.74091 240 GLN D O 1
ATOM 11927 N N . LEU D 1 248 ? -37.22455 -78.77540 85.05018 1.000 31.43129 241 LEU D N 1
ATOM 11928 C CA . LEU D 1 248 ? -36.97438 -77.35723 84.84094 1.000 39.61345 241 LEU D CA 1
ATOM 11929 C C . LEU D 1 248 ? -37.23084 -76.59398 86.13433 1.000 41.16146 241 LEU D C 1
ATOM 11930 O O . LEU D 1 248 ? -38.13994 -76.93394 86.89684 1.000 49.30062 241 LEU D O 1
ATOM 11935 N N . ALA D 1 249 ? -36.42302 -75.56460 86.37992 1.000 36.47553 242 ALA D N 1
ATOM 11936 C CA . ALA D 1 249 ? -36.49811 -74.77470 87.60216 1.000 43.48171 242 ALA D CA 1
ATOM 11937 C C . ALA D 1 249 ? -36.75248 -73.31566 87.25328 1.000 47.66629 242 ALA D C 1
ATOM 11938 O O . ALA D 1 249 ? -36.08522 -72.75888 86.37488 1.000 40.98795 242 ALA D O 1
ATOM 11940 N N . VAL D 1 250 ? -37.71075 -72.69703 87.94939 1.000 44.80163 243 VAL D N 1
ATOM 11941 C CA . VAL D 1 250 ? -38.10863 -71.31945 87.68713 1.000 41.94636 243 VAL D CA 1
ATOM 11942 C C . VAL D 1 250 ? -38.32013 -70.58803 89.00575 1.000 36.12919 243 VAL D C 1
ATOM 11943 O O . VAL D 1 250 ? -38.58053 -71.19348 90.04739 1.000 49.65316 243 VAL D O 1
ATOM 11947 N N . ASP D 1 251 ? -38.20972 -69.25844 88.94299 1.000 38.82712 244 ASP D N 1
ATOM 11948 C CA . ASP D 1 251 ? -38.44562 -68.41765 90.11038 1.000 31.26193 244 ASP D CA 1
ATOM 11949 C C . ASP D 1 251 ? -39.92769 -68.22246 90.40264 1.000 35.14337 244 ASP D C 1
ATOM 11950 O O . ASP D 1 251 ? -40.28201 -67.87311 91.53376 1.000 34.83124 244 ASP D O 1
ATOM 11955 N N . ALA D 1 252 ? -40.79249 -68.43365 89.41287 1.000 37.82011 245 ALA D N 1
ATOM 11956 C CA . ALA D 1 252 ? -42.23403 -68.34018 89.59283 1.000 36.21353 245 ALA D CA 1
ATOM 11957 C C . ALA D 1 252 ? -42.90447 -69.12376 88.47524 1.000 39.83180 245 ALA D C 1
ATOM 11958 O O . ALA D 1 252 ? -42.38734 -69.19579 87.35729 1.000 32.28551 245 ALA D O 1
ATOM 11960 N N . LEU D 1 253 ? -44.05775 -69.71099 88.78770 1.000 37.91415 246 LEU D N 1
ATOM 11961 C CA . LEU D 1 253 ? -44.77865 -70.57109 87.85623 1.000 37.34999 246 LEU D CA 1
ATOM 11962 C C . LEU D 1 253 ? -46.18100 -70.02099 87.64164 1.000 41.88725 246 LEU D C 1
ATOM 11963 O O . LEU D 1 253 ? -46.96337 -69.91558 88.59237 1.000 41.55307 246 LEU D O 1
ATOM 11968 N N . LEU D 1 254 ? -46.49565 -69.68316 86.39452 1.000 31.29066 247 LEU D N 1
ATOM 11969 C CA . LEU D 1 254 ? -47.79802 -69.15288 86.01862 1.000 23.54559 247 LEU D CA 1
ATOM 11970 C C . LEU D 1 254 ? -48.67874 -70.27456 85.48339 1.000 25.77291 247 LEU D C 1
ATOM 11971 O O . LEU D 1 254 ? -48.22765 -71.11074 84.69528 1.000 43.32948 247 LEU D O 1
ATOM 11976 N N . ILE D 1 255 ? -49.93424 -70.28862 85.91671 1.000 28.08802 248 ILE D N 1
ATOM 11977 C CA . ILE D 1 255 ? -50.91564 -71.26209 85.44452 1.000 33.14212 248 ILE D CA 1
ATOM 11978 C C . ILE D 1 255 ? -51.72907 -70.56215 84.36077 1.000 32.78827 248 ILE D C 1
ATOM 11979 O O . ILE D 1 255 ? -52.70784 -69.86455 84.63411 1.000 34.26106 248 ILE D O 1
ATOM 11984 N N . ALA D 1 256 ? -51.31092 -70.74580 83.11012 1.000 37.50342 249 ALA D N 1
ATOM 11985 C CA . ALA D 1 256 ? -52.04025 -70.23524 81.95008 1.000 23.35412 249 ALA D CA 1
ATOM 11986 C C . ALA D 1 256 ? -53.09206 -71.21560 81.46464 1.000 19.45437 249 ALA D C 1
ATOM 11987 O O . ALA D 1 256 ? -53.24109 -71.43365 80.25879 1.000 29.08509 249 ALA D O 1
ATOM 11989 N N . SER D 1 257 ? -53.82876 -71.82931 82.38540 1.000 26.70082 250 SER D N 1
ATOM 11990 C CA . SER D 1 257 ? -54.84755 -72.79904 82.02387 1.000 26.88451 250 SER D CA 1
ATOM 11991 C C . SER D 1 257 ? -56.00494 -72.10923 81.30780 1.000 44.26963 250 SER D C 1
ATOM 11992 O O . SER D 1 257 ? -56.02056 -70.89101 81.10495 1.000 41.93381 250 SER D O 1
ATOM 11995 N N . GLY D 1 258 ? -56.98854 -72.90805 80.91559 1.000 36.51198 251 GLY D N 1
ATOM 11996 C CA . GLY D 1 258 ? -58.26173 -72.36930 80.50468 1.000 41.62194 251 GLY D CA 1
ATOM 11997 C C . GLY D 1 258 ? -59.00406 -71.81225 81.70397 1.000 45.53459 251 GLY D C 1
ATOM 11998 O O . GLY D 1 258 ? -58.51291 -71.78654 82.83314 1.000 48.24203 251 GLY D O 1
ATOM 11999 N N . ARG D 1 259 ? -60.22196 -71.34821 81.44659 1.000 41.46744 252 ARG D N 1
ATOM 12000 C CA . ARG D 1 259 ? -61.07443 -70.83709 82.50843 1.000 38.92704 252 ARG D CA 1
ATOM 12001 C C . ARG D 1 259 ? -62.50440 -71.28184 82.24936 1.000 29.79516 252 ARG D C 1
ATOM 12002 O O . ARG D 1 259 ? -62.97931 -71.24167 81.11114 1.000 34.74337 252 ARG D O 1
ATOM 12010 N N . GLN D 1 260 ? -63.18117 -71.71398 83.31120 1.000 38.27199 253 GLN D N 1
ATOM 12011 C CA . GLN D 1 260 ? -64.48332 -72.34617 83.19821 1.000 43.21239 253 GLN D CA 1
ATOM 12012 C C . GLN D 1 260 ? -65.56067 -71.50771 83.87624 1.000 46.31290 253 GLN D C 1
ATOM 12013 O O . GLN D 1 260 ? -65.28973 -70.82647 84.87029 1.000 31.68749 253 GLN D O 1
ATOM 12019 N N . PRO D 1 261 ? -66.79078 -71.54175 83.35913 1.000 46.37432 254 PRO D N 1
ATOM 12020 C CA . PRO D 1 261 ? -67.87061 -70.74380 83.95309 1.000 59.16968 254 PRO D CA 1
ATOM 12021 C C . PRO D 1 261 ? -68.07004 -71.04864 85.43073 1.000 43.73533 254 PRO D C 1
ATOM 12022 O O . PRO D 1 261 ? -67.83484 -72.16461 85.89932 1.000 37.49322 254 PRO D O 1
ATOM 12026 N N . ALA D 1 262 ? -68.51462 -70.03069 86.16379 1.000 29.58994 255 ALA D N 1
ATOM 12027 C CA . ALA D 1 262 ? -68.69397 -70.09984 87.61180 1.000 34.65691 255 ALA D CA 1
ATOM 12028 C C . ALA D 1 262 ? -70.18801 -70.16748 87.91633 1.000 34.98772 255 ALA D C 1
ATOM 12029 O O . ALA D 1 262 ? -70.86340 -69.13651 87.98701 1.000 44.73246 255 ALA D O 1
ATOM 12031 N N . THR D 1 263 ? -70.70028 -71.38769 88.10210 1.000 37.38741 256 THR D N 1
ATOM 12032 C CA . THR D 1 263 ? -72.09909 -71.60341 88.43882 1.000 42.58899 256 THR D CA 1
ATOM 12033 C C . THR D 1 263 ? -72.31327 -72.42730 89.70192 1.000 52.16643 256 THR D C 1
ATOM 12034 O O . THR D 1 263 ? -73.40481 -72.36007 90.27326 1.000 54.42728 256 THR D O 1
ATOM 12038 N N . ALA D 1 264 ? -71.31637 -73.20248 90.13906 1.000 39.33204 257 ALA D N 1
ATOM 12039 C CA . ALA D 1 264 ? -71.41630 -73.89700 91.41516 1.000 44.14432 257 ALA D CA 1
ATOM 12040 C C . ALA D 1 264 ? -71.68360 -72.92823 92.55393 1.000 47.80899 257 ALA D C 1
ATOM 12041 O O . ALA D 1 264 ? -72.38991 -73.26098 93.51129 1.000 45.61201 257 ALA D O 1
ATOM 12043 N N . SER D 1 265 ? -71.10990 -71.72873 92.47044 1.000 56.15393 258 SER D N 1
ATOM 12044 C CA . SER D 1 265 ? -71.48464 -70.65038 93.38326 1.000 49.16592 258 SER D CA 1
ATOM 12045 C C . SER D 1 265 ? -73.00256 -70.53262 93.54519 1.000 43.88102 258 SER D C 1
ATOM 12046 O O . SER D 1 265 ? -73.50481 -70.51020 94.67612 1.000 44.34201 258 SER D O 1
ATOM 12049 N N . LEU D 1 266 ? -73.76440 -70.54298 92.44395 1.000 52.74627 259 LEU D N 1
ATOM 12050 C CA . LEU D 1 266 ? -75.17392 -70.15111 92.50765 1.000 52.76538 259 LEU D CA 1
ATOM 12051 C C . LEU D 1 266 ? -76.08664 -71.27868 92.96797 1.000 48.95558 259 LEU D C 1
ATOM 12052 O O . LEU D 1 266 ? -77.22809 -71.00897 93.36845 1.000 56.21276 259 LEU D O 1
ATOM 12057 N N . HIS D 1 267 ? -75.60257 -72.51608 92.93696 1.000 58.49978 260 HIS D N 1
ATOM 12058 C CA . HIS D 1 267 ? -76.43053 -73.70294 93.10901 1.000 56.17348 260 HIS D CA 1
ATOM 12059 C C . HIS D 1 267 ? -77.61894 -73.61940 92.14690 1.000 52.98987 260 HIS D C 1
ATOM 12060 O O . HIS D 1 267 ? -78.77537 -73.58959 92.57945 1.000 73.35432 260 HIS D O 1
ATOM 12067 N N . PRO D 1 268 ? -77.36516 -73.55992 90.83406 1.000 50.07329 261 PRO D N 1
ATOM 12068 C CA . PRO D 1 268 ? -78.44908 -73.26499 89.88685 1.000 58.77534 261 PRO D CA 1
ATOM 12069 C C . PRO D 1 268 ? -79.48021 -74.37102 89.77154 1.000 58.85745 261 PRO D C 1
ATOM 12070 O O . PRO D 1 268 ? -80.48286 -74.18720 89.07302 1.000 57.17713 261 PRO D O 1
ATOM 12074 N N . GLU D 1 269 ? -79.26617 -75.50730 90.43658 1.000 56.99550 262 GLU D N 1
ATOM 12075 C CA . GLU D 1 269 ? -80.22504 -76.60267 90.37606 1.000 49.38099 262 GLU D CA 1
ATOM 12076 C C . GLU D 1 269 ? -81.52895 -76.24815 91.07924 1.000 48.66589 262 GLU D C 1
ATOM 12077 O O . GLU D 1 269 ? -82.59342 -76.74503 90.69398 1.000 30.10324 262 GLU D O 1
ATOM 12083 N N . ASN D 1 270 ? -81.46913 -75.39184 92.10241 1.000 60.15804 263 ASN D N 1
ATOM 12084 C CA . ASN D 1 270 ? -82.67876 -75.01933 92.82900 1.000 48.54399 263 ASN D CA 1
ATOM 12085 C C . ASN D 1 270 ? -83.60768 -74.16062 91.98017 1.000 38.04595 263 ASN D C 1
ATOM 12086 O O . ASN D 1 270 ? -84.83003 -74.21276 92.15648 1.000 30.64237 263 ASN D O 1
ATOM 12091 N N . ALA D 1 271 ? -83.05505 -73.37136 91.06238 1.000 42.25833 264 ALA D N 1
ATOM 12092 C CA . ALA D 1 271 ? -83.83811 -72.49009 90.20856 1.000 37.27834 264 ALA D CA 1
ATOM 12093 C C . ALA D 1 271 ? -84.20943 -73.12909 88.87824 1.000 30.39535 264 ALA D C 1
ATOM 12094 O O . ALA D 1 271 ? -84.80258 -72.45928 88.02621 1.000 39.23650 264 ALA D O 1
ATOM 12096 N N . GLY D 1 272 ? -83.87880 -74.40194 88.67983 1.000 31.92670 265 GLY D N 1
ATOM 12097 C CA . GLY D 1 272 ? -84.17395 -75.04390 87.41710 1.000 26.51816 265 GLY D CA 1
ATOM 12098 C C . GLY D 1 272 ? -83.25352 -74.65209 86.28694 1.000 42.47904 265 GLY D C 1
ATOM 12099 O O . GLY D 1 272 ? -83.56606 -74.92111 85.12491 1.000 34.17897 265 GLY D O 1
ATOM 12100 N N . ILE D 1 273 ? -82.12425 -74.02003 86.59174 1.000 32.15703 266 ILE D N 1
ATOM 12101 C CA . ILE D 1 273 ? -81.16921 -73.61824 85.56479 1.000 41.94104 266 ILE D CA 1
ATOM 12102 C C . ILE D 1 273 ? -80.28178 -74.80945 85.23025 1.000 36.05886 266 ILE D C 1
ATOM 12103 O O . ILE D 1 273 ? -79.53192 -75.29769 86.08213 1.000 50.51126 266 ILE D O 1
ATOM 12108 N N . ALA D 1 274 ? -80.36346 -75.27667 83.98866 1.000 51.03264 267 ALA D N 1
ATOM 12109 C CA . ALA D 1 274 ? -79.55703 -76.40528 83.54905 1.000 37.03500 267 ALA D CA 1
ATOM 12110 C C . ALA D 1 274 ? -78.16563 -75.93301 83.14882 1.000 44.88158 267 ALA D C 1
ATOM 12111 O O . ALA D 1 274 ? -78.02168 -75.01264 82.33776 1.000 56.57704 267 ALA D O 1
ATOM 12113 N N . VAL D 1 275 ? -77.14299 -76.55970 83.72423 1.000 37.20879 268 VAL D N 1
ATOM 12114 C CA . VAL D 1 275 ? -75.75426 -76.31815 83.35410 1.000 35.28165 268 VAL D CA 1
ATOM 12115 C C . VAL D 1 275 ? -75.21204 -77.57961 82.69846 1.000 34.60235 268 VAL D C 1
ATOM 12116 O O . VAL D 1 275 ? -75.59583 -78.69648 83.06681 1.000 29.12833 268 VAL D O 1
ATOM 12120 N N . ASN D 1 276 ? -74.34067 -77.40374 81.70800 1.000 39.80726 269 ASN D N 1
ATOM 12121 C CA . ASN D 1 276 ? -73.72040 -78.55558 81.07497 1.000 41.26219 269 ASN D CA 1
ATOM 12122 C C . ASN D 1 276 ? -72.56297 -79.05450 81.93792 1.000 45.84944 269 ASN D C 1
ATOM 12123 O O . ASN D 1 276 ? -72.25544 -78.49854 82.99652 1.000 37.05359 269 ASN D O 1
ATOM 12128 N N . GLU D 1 277 ? -71.90904 -80.12286 81.47879 1.000 45.63181 270 GLU D N 1
ATOM 12129 C CA . GLU D 1 277 ? -70.85923 -80.74637 82.27541 1.000 50.36059 270 GLU D CA 1
ATOM 12130 C C . GLU D 1 277 ? -69.62876 -79.86102 82.42063 1.000 40.32819 270 GLU D C 1
ATOM 12131 O O . GLU D 1 277 ? -68.88166 -80.01937 83.39161 1.000 42.53678 270 GLU D O 1
ATOM 12137 N N . ARG D 1 278 ? -69.39962 -78.93534 81.48924 1.000 48.24535 271 ARG D N 1
ATOM 12138 C CA . ARG D 1 278 ? -68.28991 -78.00175 81.62693 1.000 51.48089 271 ARG D CA 1
ATOM 12139 C C . ARG D 1 278 ? -68.62164 -76.82203 82.53267 1.000 47.21658 271 ARG D C 1
ATOM 12140 O O . ARG D 1 278 ? -67.72937 -76.01947 82.82714 1.000 46.38502 271 ARG D O 1
ATOM 12148 N N . GLY D 1 279 ? -69.87217 -76.69946 82.98065 1.000 42.82763 272 GLY D N 1
ATOM 12149 C CA . GLY D 1 279 ? -70.27240 -75.70357 83.95248 1.000 38.02983 272 GLY D CA 1
ATOM 12150 C C . GLY D 1 279 ? -71.10044 -74.56539 83.39415 1.000 42.10774 272 GLY D C 1
ATOM 12151 O O . GLY D 1 279 ? -71.72222 -73.83124 84.17364 1.000 36.90712 272 GLY D O 1
ATOM 12152 N N . ALA D 1 280 ? -71.13511 -74.39969 82.07567 1.000 37.16815 273 ALA D N 1
ATOM 12153 C CA . ALA D 1 280 ? -71.81533 -73.25740 81.48264 1.000 35.26006 273 ALA D CA 1
ATOM 12154 C C . ALA D 1 280 ? -73.32861 -73.41013 81.56870 1.000 33.24878 273 ALA D C 1
ATOM 12155 O O . ALA D 1 280 ? -73.86781 -74.51208 81.43678 1.000 29.02277 273 ALA D O 1
ATOM 12157 N N . THR D 1 281 ? -74.01438 -72.28989 81.79094 1.000 39.04653 274 THR D N 1
ATOM 12158 C CA . THR D 1 281 ? -75.47292 -72.26459 81.75063 1.000 28.05343 274 THR D CA 1
ATOM 12159 C C . THR D 1 281 ? -75.93150 -72.47465 80.31499 1.000 26.63508 274 THR D C 1
ATOM 12160 O O . THR D 1 281 ? -75.75896 -71.59059 79.46967 1.000 33.08435 274 THR D O 1
ATOM 12164 N N . VAL D 1 282 ? -76.50446 -73.64722 80.03124 1.000 37.94089 275 VAL D N 1
ATOM 12165 C CA . VAL D 1 282 ? -77.05618 -73.89589 78.70585 1.000 46.48570 275 VAL D CA 1
ATOM 12166 C C . VAL D 1 282 ? -78.12339 -72.85331 78.41756 1.000 41.60137 275 VAL D C 1
ATOM 12167 O O . VAL D 1 282 ? -79.02427 -72.61656 79.23240 1.000 47.02419 275 VAL D O 1
ATOM 12171 N N . VAL D 1 283 ? -78.01896 -72.21290 77.25373 1.000 34.33704 276 VAL D N 1
ATOM 12172 C CA . VAL D 1 283 ? -78.74155 -70.97850 76.98362 1.000 21.65964 276 VAL D CA 1
ATOM 12173 C C . VAL D 1 283 ? -79.07763 -70.91778 75.50003 1.000 29.07739 276 VAL D C 1
ATOM 12174 O O . VAL D 1 283 ? -78.46412 -71.59789 74.67425 1.000 25.02270 276 VAL D O 1
ATOM 12178 N N . ASP D 1 284 ? -80.05720 -70.08249 75.15908 1.000 33.83887 277 ASP D N 1
ATOM 12179 C CA . ASP D 1 284 ? -80.59825 -70.03016 73.81039 1.000 32.33082 277 ASP D CA 1
ATOM 12180 C C . ASP D 1 284 ? -80.17841 -68.74004 73.10220 1.000 35.26015 277 ASP D C 1
ATOM 12181 O O . ASP D 1 284 ? -79.28401 -68.01508 73.55408 1.000 56.61690 277 ASP D O 1
ATOM 12186 N N . LYS D 1 285 ? -80.84479 -68.45769 71.97862 1.000 44.41070 278 LYS D N 1
ATOM 12187 C CA . LYS D 1 285 ? -80.45787 -67.33935 71.12279 1.000 39.98471 278 LYS D CA 1
ATOM 12188 C C . LYS D 1 285 ? -80.57335 -66.00629 71.85109 1.000 33.43124 278 LYS D C 1
ATOM 12189 O O . LYS D 1 285 ? -79.67349 -65.16313 71.76141 1.000 43.25438 278 LYS D O 1
ATOM 12195 N N . ARG D 1 286 ? -81.67589 -65.78989 72.56760 1.000 31.10813 279 ARG D N 1
ATOM 12196 C CA . ARG D 1 286 ? -81.88614 -64.55835 73.31563 1.000 41.39512 279 ARG D CA 1
ATOM 12197 C C . ARG D 1 286 ? -81.45085 -64.68609 74.77056 1.000 36.10807 279 ARG D C 1
ATOM 12198 O O . ARG D 1 286 ? -81.89227 -63.90174 75.61806 1.000 31.94754 279 ARG D O 1
ATOM 12206 N N . LEU D 1 287 ? -80.60351 -65.67265 75.06921 1.000 42.83013 280 LEU D N 1
ATOM 12207 C CA . LEU D 1 287 ? -79.93885 -65.80926 76.36474 1.000 38.05506 280 LEU D CA 1
ATOM 12208 C C . LEU D 1 287 ? -80.93121 -66.09416 77.49504 1.000 48.89481 280 LEU D C 1
ATOM 12209 O O . LEU D 1 287 ? -80.75353 -65.64434 78.62816 1.000 35.79407 280 LEU D O 1
ATOM 12214 N N . HIS D 1 288 ? -81.96961 -66.86659 77.18237 1.000 45.05164 281 HIS D N 1
ATOM 12215 C CA . HIS D 1 288 ? -82.86490 -67.43439 78.18089 1.000 34.86305 281 HIS D CA 1
ATOM 12216 C C . HIS D 1 288 ? -82.31339 -68.77379 78.65337 1.000 46.93826 281 HIS D C 1
ATOM 12217 O O . HIS D 1 288 ? -81.86195 -69.58858 77.84400 1.000 40.39975 281 HIS D O 1
ATOM 12224 N N . THR D 1 289 ? -82.36139 -69.00715 79.96221 1.000 36.15076 282 THR D N 1
ATOM 12225 C CA . THR D 1 289 ? -81.97461 -70.30232 80.50151 1.000 32.22471 282 THR D CA 1
ATOM 12226 C C . THR D 1 289 ? -83.20294 -71.21135 80.55401 1.000 34.09871 282 THR D C 1
ATOM 12227 O O . THR D 1 289 ? -84.24159 -70.92312 79.95357 1.000 38.91073 282 THR D O 1
ATOM 12231 N N . THR D 1 290 ? -83.09603 -72.32903 81.27396 1.000 37.93925 283 THR D N 1
ATOM 12232 C CA . THR D 1 290 ? -84.22135 -73.24595 81.40037 1.000 30.30612 283 THR D CA 1
ATOM 12233 C C . THR D 1 290 ? -85.24856 -72.78368 82.42506 1.000 29.76538 283 THR D C 1
ATOM 12234 O O . THR D 1 290 ? -86.33800 -73.36099 82.48555 1.000 39.83335 283 THR D O 1
ATOM 12238 N N . ALA D 1 291 ? -84.92775 -71.78169 83.23773 1.000 30.80463 284 ALA D N 1
ATOM 12239 C CA . ALA D 1 291 ? -85.95475 -71.07288 83.98004 1.000 26.42438 284 ALA D CA 1
ATOM 12240 C C . ALA D 1 291 ? -86.56692 -69.99725 83.08741 1.000 40.33290 284 ALA D C 1
ATOM 12241 O O . ALA D 1 291 ? -85.94408 -69.51777 82.13598 1.000 51.49982 284 ALA D O 1
ATOM 12243 N N . ASP D 1 292 ? -87.80745 -69.62054 83.39710 1.000 25.77708 285 ASP D N 1
ATOM 12244 C CA . ASP D 1 292 ? -88.56709 -68.81047 82.45009 1.000 53.99150 285 ASP D CA 1
ATOM 12245 C C . ASP D 1 292 ? -88.16794 -67.33918 82.49995 1.000 67.63964 285 ASP D C 1
ATOM 12246 O O . ASP D 1 292 ? -87.97096 -66.70938 81.45510 1.000 66.82884 285 ASP D O 1
ATOM 12251 N N . ASN D 1 293 ? -88.04926 -66.76904 83.69722 1.000 45.16734 286 ASN D N 1
ATOM 12252 C CA . ASN D 1 293 ? -87.73039 -65.35065 83.80154 1.000 27.59716 286 ASN D CA 1
ATOM 12253 C C . ASN D 1 293 ? -86.32209 -65.13892 84.33990 1.000 37.61350 286 ASN D C 1
ATOM 12254 O O . ASN D 1 293 ? -86.11082 -64.31982 85.24016 1.000 47.78008 286 ASN D O 1
ATOM 12259 N N . ILE D 1 294 ? -85.35352 -65.86993 83.79360 1.000 31.70352 287 ILE D N 1
ATOM 12260 C CA . ILE D 1 294 ? -83.95545 -65.74332 84.18875 1.000 38.08306 287 ILE D CA 1
ATOM 12261 C C . ILE D 1 294 ? -83.09671 -65.74875 82.93098 1.000 47.41307 287 ILE D C 1
ATOM 12262 O O . ILE D 1 294 ? -83.31001 -66.56721 82.03063 1.000 43.41448 287 ILE D O 1
ATOM 12267 N N . TRP D 1 295 ? -82.14400 -64.82322 82.85968 1.000 39.28927 288 TRP D N 1
ATOM 12268 C CA . TRP D 1 295 ? -81.20092 -64.72735 81.75666 1.000 29.81872 288 TRP D CA 1
ATOM 12269 C C . TRP D 1 295 ? -79.79135 -65.03384 82.24773 1.000 32.35113 288 TRP D C 1
ATOM 12270 O O . TRP D 1 295 ? -79.50929 -65.01798 83.44880 1.000 37.51603 288 TRP D O 1
ATOM 12281 N N . ALA D 1 296 ? -78.90038 -65.30479 81.29572 1.000 36.25350 289 ALA D N 1
ATOM 12282 C CA . ALA D 1 296 ? -77.48603 -65.50577 81.58400 1.000 22.04622 289 ALA D CA 1
ATOM 12283 C C . ALA D 1 296 ? -76.66623 -64.82495 80.50003 1.000 33.42726 289 ALA D C 1
ATOM 12284 O O . ALA D 1 296 ? -76.92199 -65.02600 79.30908 1.000 24.58376 289 ALA D O 1
ATOM 12286 N N . MET D 1 297 ? -75.68858 -64.01910 80.91214 1.000 32.00065 290 MET D N 1
ATOM 12287 C CA . MET D 1 297 ? -74.87983 -63.23635 79.99000 1.000 27.00431 290 MET D CA 1
ATOM 12288 C C . MET D 1 297 ? -73.40470 -63.37195 80.33846 1.000 32.77836 290 MET D C 1
ATOM 12289 O O . MET D 1 297 ? -73.03815 -63.55737 81.50210 1.000 30.53381 290 MET D O 1
ATOM 12294 N N . GLY D 1 298 ? -72.56006 -63.26949 79.31445 1.000 18.21003 291 GLY D N 1
ATOM 12295 C CA . GLY D 1 298 ? -71.12556 -63.23440 79.51936 1.000 23.19575 291 GLY D CA 1
ATOM 12296 C C . GLY D 1 298 ? -70.43185 -64.57231 79.36987 1.000 25.95201 291 GLY D C 1
ATOM 12297 O O . GLY D 1 298 ? -70.91474 -65.45911 78.65977 1.000 25.33464 291 GLY D O 1
ATOM 12298 N N . ASP D 1 299 ? -69.28824 -64.72446 80.04394 1.000 22.39896 292 ASP D N 1
ATOM 12299 C CA . ASP D 1 299 ? -68.51081 -65.95397 79.93066 1.000 31.46072 292 ASP D CA 1
ATOM 12300 C C . ASP D 1 299 ? -69.22295 -67.13888 80.56799 1.000 29.52109 292 ASP D C 1
ATOM 12301 O O . ASP D 1 299 ? -68.99042 -68.28520 80.16717 1.000 41.08991 292 ASP D O 1
ATOM 12306 N N . VAL D 1 300 ? -70.08736 -66.88692 81.55568 1.000 27.29201 293 VAL D N 1
ATOM 12307 C CA . VAL D 1 300 ? -70.81751 -67.95969 82.22273 1.000 27.38097 293 VAL D CA 1
ATOM 12308 C C . VAL D 1 300 ? -71.71410 -68.71267 81.25172 1.000 31.37842 293 VAL D C 1
ATOM 12309 O O . VAL D 1 300 ? -72.15894 -69.82669 81.54922 1.000 34.99945 293 VAL D O 1
ATOM 12313 N N . THR D 1 301 ? -71.98920 -68.12333 80.08804 1.000 29.64302 294 THR D N 1
ATOM 12314 C CA . THR D 1 301 ? -72.76570 -68.79662 79.05612 1.000 24.67090 294 THR D CA 1
ATOM 12315 C C . THR D 1 301 ? -71.98850 -69.94758 78.42631 1.000 31.11547 294 THR D C 1
ATOM 12316 O O . THR D 1 301 ? -72.58912 -70.92962 77.97261 1.000 36.26644 294 THR D O 1
ATOM 12320 N N . GLY D 1 302 ? -70.66120 -69.86156 78.41730 1.000 44.54164 295 GLY D N 1
ATOM 12321 C CA . GLY D 1 302 ? -69.83042 -70.81856 77.72211 1.000 34.55323 295 GLY D CA 1
ATOM 12322 C C . GLY D 1 302 ? -69.35664 -70.35834 76.36427 1.000 34.27305 295 GLY D C 1
ATOM 12323 O O . GLY D 1 302 ? -68.64769 -71.11160 75.68618 1.000 22.45180 295 GLY D O 1
ATOM 12324 N N . GLY D 1 303 ? -69.73203 -69.15462 75.94363 1.000 26.99797 296 GLY D N 1
ATOM 12325 C CA . GLY D 1 303 ? -69.26843 -68.60137 74.69283 1.000 26.27853 296 GLY D CA 1
ATOM 12326 C C . GLY D 1 303 ? -67.84849 -68.08311 74.80291 1.000 31.57143 296 GLY D C 1
ATOM 12327 O O . GLY D 1 303 ? -67.16319 -68.24658 75.81372 1.000 36.49521 296 GLY D O 1
ATOM 12328 N N . LEU D 1 304 ? -67.40314 -67.44453 73.72324 1.000 32.89304 297 LEU D N 1
ATOM 12329 C CA . LEU D 1 304 ? -66.06315 -66.87514 73.68991 1.000 23.51182 297 LEU D CA 1
ATOM 12330 C C . LEU D 1 304 ? -65.89915 -65.85382 74.80846 1.000 35.48771 297 LEU D C 1
ATOM 12331 O O . LEU D 1 304 ? -66.75637 -64.98844 75.00780 1.000 35.24751 297 LEU D O 1
ATOM 12336 N N . GLN D 1 305 ? -64.79361 -65.96409 75.54615 1.000 33.48094 298 GLN D N 1
ATOM 12337 C CA . GLN D 1 305 ? -64.60004 -65.19615 76.77703 1.000 36.22594 298 GLN D CA 1
ATOM 12338 C C . GLN D 1 305 ? -63.94820 -63.85706 76.44335 1.000 39.05942 298 GLN D C 1
ATOM 12339 O O . GLN D 1 305 ? -62.73645 -63.66602 76.56443 1.000 36.98712 298 GLN D O 1
ATOM 12345 N N . PHE D 1 306 ? -64.78456 -62.90467 76.03188 1.000 33.01296 299 PHE D N 1
ATOM 12346 C CA . PHE D 1 306 ? -64.31864 -61.58132 75.64444 1.000 43.00661 299 PHE D CA 1
ATOM 12347 C C . PHE D 1 306 ? -65.21965 -60.51598 76.25206 1.000 44.11685 299 PHE D C 1
ATOM 12348 O O . PHE D 1 306 ? -66.42010 -60.72304 76.44114 1.000 30.33196 299 PHE D O 1
ATOM 12356 N N . THR D 1 307 ? -64.61940 -59.36568 76.55190 1.000 50.85881 300 THR D N 1
ATOM 12357 C CA . THR D 1 307 ? -65.38009 -58.24455 77.09384 1.000 45.69201 300 THR D CA 1
ATOM 12358 C C . THR D 1 307 ? -66.43166 -57.73737 76.12017 1.000 32.74633 300 THR D C 1
ATOM 12359 O O . THR D 1 307 ? -67.50860 -57.29997 76.54324 1.000 35.24382 300 THR D O 1
ATOM 12363 N N . TYR D 1 308 ? -66.12649 -57.74053 74.82452 1.000 38.06324 301 TYR D N 1
ATOM 12364 C CA . TYR D 1 308 ? -67.07275 -57.26950 73.82489 1.000 39.48910 301 TYR D CA 1
ATOM 12365 C C . TYR D 1 308 ? -68.15503 -58.29536 73.51942 1.000 41.16130 301 TYR D C 1
ATOM 12366 O O . TYR D 1 308 ? -69.20455 -57.92691 72.98253 1.000 40.38958 301 TYR D O 1
ATOM 12375 N N . ILE D 1 309 ? -67.92111 -59.56919 73.83860 1.000 31.06797 302 ILE D N 1
ATOM 12376 C CA . ILE D 1 309 ? -68.97898 -60.56700 73.72988 1.000 24.02936 302 ILE D CA 1
ATOM 12377 C C . ILE D 1 309 ? -69.96248 -60.42431 74.88405 1.000 28.08139 302 ILE D C 1
ATOM 12378 O O . ILE D 1 309 ? -71.17722 -60.56596 74.70329 1.000 29.00892 302 ILE D O 1
ATOM 12383 N N . SER D 1 310 ? -69.45620 -60.12829 76.08333 1.000 35.88406 303 SER D N 1
ATOM 12384 C CA . SER D 1 310 ? -70.33998 -59.85862 77.21214 1.000 28.66319 303 SER D CA 1
ATOM 12385 C C . SER D 1 310 ? -71.17180 -58.60539 76.96867 1.000 28.17603 303 SER D C 1
ATOM 12386 O O . SER D 1 310 ? -72.37367 -58.58326 77.25680 1.000 28.07201 303 SER D O 1
ATOM 12389 N N . LEU D 1 311 ? -70.54928 -57.55433 76.42812 1.000 38.77566 304 LEU D N 1
ATOM 12390 C CA . LEU D 1 311 ? -71.27946 -56.32430 76.13687 1.000 26.01945 304 LEU D CA 1
ATOM 12391 C C . LEU D 1 311 ? -72.39779 -56.57000 75.13129 1.000 23.08781 304 LEU D C 1
ATOM 12392 O O . LEU D 1 311 ? -73.49518 -56.01577 75.26430 1.000 26.91204 304 LEU D O 1
ATOM 12397 N N . ASP D 1 312 ? -72.14165 -57.40495 74.12100 1.000 30.32819 305 ASP D N 1
ATOM 12398 C CA . ASP D 1 312 ? -73.17254 -57.69682 73.13119 1.000 35.32333 305 ASP D CA 1
ATOM 12399 C C . ASP D 1 312 ? -74.27598 -58.57447 73.70758 1.000 28.81653 305 ASP D C 1
ATOM 12400 O O . ASP D 1 312 ? -75.41209 -58.53580 73.22107 1.000 26.56292 305 ASP D O 1
ATOM 12405 N N . ASP D 1 313 ? -73.96544 -59.37574 74.73011 1.000 25.13244 306 ASP D N 1
ATOM 12406 C CA . ASP D 1 313 ? -75.01403 -60.12673 75.41082 1.000 26.38315 306 ASP D CA 1
ATOM 12407 C C . ASP D 1 313 ? -75.99661 -59.19255 76.10013 1.000 24.94422 306 ASP D C 1
ATOM 12408 O O . ASP D 1 313 ? -77.19072 -59.49851 76.18493 1.000 28.26516 306 ASP D O 1
ATOM 12413 N N . TYR D 1 314 ? -75.51542 -58.04914 76.59079 1.000 25.62213 307 TYR D N 1
ATOM 12414 C CA . TYR D 1 314 ? -76.41368 -57.05085 77.15782 1.000 25.45638 307 TYR D CA 1
ATOM 12415 C C . TYR D 1 314 ? -77.29218 -56.42637 76.08065 1.000 25.21722 307 TYR D C 1
ATOM 12416 O O . TYR D 1 314 ? -78.46865 -56.13336 76.32352 1.000 32.21034 307 TYR D O 1
ATOM 12425 N N . ARG D 1 315 ? -76.73673 -56.21180 74.88499 1.000 21.24555 308 ARG D N 1
ATOM 12426 C CA . ARG D 1 315 ? -77.50906 -55.60153 73.80741 1.000 21.74692 308 ARG D CA 1
ATOM 12427 C C . ARG D 1 315 ? -78.66343 -56.49861 73.37930 1.000 24.40363 308 ARG D C 1
ATOM 12428 O O . ARG D 1 315 ? -79.75457 -56.01064 73.06211 1.000 27.89378 308 ARG D O 1
ATOM 12436 N N . ILE D 1 316 ? -78.44271 -57.81440 73.36622 1.000 29.95218 309 ILE D N 1
ATOM 12437 C CA . ILE D 1 316 ? -79.51525 -58.74644 73.02922 1.000 16.04980 309 ILE D CA 1
ATOM 12438 C C . ILE D 1 316 ? -80.61284 -58.69401 74.08541 1.000 23.11498 309 ILE D C 1
ATOM 12439 O O . ILE D 1 316 ? -81.80625 -58.63302 73.76594 1.000 22.44909 309 ILE D O 1
ATOM 12444 N N . VAL D 1 317 ? -80.22358 -58.70576 75.36238 1.000 28.25464 310 VAL D N 1
ATOM 12445 C CA . VAL D 1 317 ? -81.21048 -58.74405 76.43768 1.000 31.84193 310 VAL D CA 1
ATOM 12446 C C . VAL D 1 317 ? -81.92290 -57.40252 76.56718 1.000 29.46029 310 VAL D C 1
ATOM 12447 O O . VAL D 1 317 ? -83.12768 -57.35195 76.84327 1.000 30.72244 310 VAL D O 1
ATOM 12451 N N . ARG D 1 318 ? -81.19880 -56.29577 76.37386 1.000 32.16274 311 ARG D N 1
ATOM 12452 C CA . ARG D 1 318 ? -81.84713 -54.98724 76.40249 1.000 26.68221 311 ARG D CA 1
ATOM 12453 C C . ARG D 1 318 ? -82.86568 -54.85797 75.27797 1.000 34.66424 311 ARG D C 1
ATOM 12454 O O . ARG D 1 318 ? -83.92354 -54.24196 75.45473 1.000 36.43508 311 ARG D O 1
ATOM 12462 N N . ASP D 1 319 ? -82.56580 -55.44102 74.11418 1.000 33.48148 312 ASP D N 1
ATOM 12463 C CA . ASP D 1 319 ? -83.49842 -55.38813 72.99379 1.000 23.63077 312 ASP D CA 1
ATOM 12464 C C . ASP D 1 319 ? -84.80026 -56.11123 73.31033 1.000 26.82602 312 ASP D C 1
ATOM 12465 O O . ASP D 1 319 ? -85.85941 -55.73229 72.79963 1.000 39.48472 312 ASP D O 1
ATOM 12470 N N . GLU D 1 320 ? -84.74737 -57.14740 74.14809 1.000 33.02640 313 GLU D N 1
ATOM 12471 C CA . GLU D 1 320 ? -85.96086 -57.88522 74.47902 1.000 46.97608 313 GLU D CA 1
ATOM 12472 C C . GLU D 1 320 ? -86.77627 -57.17792 75.55473 1.000 34.09213 313 GLU D C 1
ATOM 12473 O O . GLU D 1 320 ? -88.00779 -57.12078 75.46534 1.000 46.59174 313 GLU D O 1
ATOM 12479 N N . LEU D 1 321 ? -86.11167 -56.63056 76.57303 1.000 28.68062 314 LEU D N 1
ATOM 12480 C CA . LEU D 1 321 ? -86.83349 -56.02528 77.68577 1.000 26.88946 314 LEU D CA 1
ATOM 12481 C C . LEU D 1 321 ? -87.35045 -54.63155 77.35518 1.000 36.20291 314 LEU D C 1
ATOM 12482 O O . LEU D 1 321 ? -88.34760 -54.19479 77.94033 1.000 43.78494 314 LEU D O 1
ATOM 12487 N N . LEU D 1 322 ? -86.70341 -53.92560 76.43849 1.000 33.42357 315 LEU D N 1
ATOM 12488 C CA . LEU D 1 322 ? -87.09950 -52.55254 76.14006 1.000 37.25031 315 LEU D CA 1
ATOM 12489 C C . LEU D 1 322 ? -87.37456 -52.30924 74.66362 1.000 34.86953 315 LEU D C 1
ATOM 12490 O O . LEU D 1 322 ? -88.33084 -51.60352 74.33368 1.000 35.73318 315 LEU D O 1
ATOM 12495 N N . GLY D 1 323 ? -86.56494 -52.86920 73.76868 1.000 34.28079 316 GLY D N 1
ATOM 12496 C CA . GLY D 1 323 ? -86.73596 -52.62784 72.34903 1.000 30.61512 316 GLY D CA 1
ATOM 12497 C C . GLY D 1 323 ? -87.69028 -53.59154 71.67488 1.000 39.39667 316 GLY D C 1
ATOM 12498 O O . GLY D 1 323 ? -88.69544 -53.99888 72.26485 1.000 29.76144 316 GLY D O 1
ATOM 12499 N N . GLU D 1 324 ? -87.38406 -53.96328 70.43079 1.000 44.29716 317 GLU D N 1
ATOM 12500 C CA . GLU D 1 324 ? -88.22971 -54.90615 69.70578 1.000 55.43436 317 GLU D CA 1
ATOM 12501 C C . GLU D 1 324 ? -88.05421 -56.32159 70.24315 1.000 48.60134 317 GLU D C 1
ATOM 12502 O O . GLU D 1 324 ? -88.98958 -56.91332 70.79425 1.000 43.89339 317 GLU D O 1
ATOM 12508 N N . GLY D 1 325 ? -86.85507 -56.87824 70.09448 1.000 42.60241 318 GLY D N 1
ATOM 12509 C CA . GLY D 1 325 ? -86.58342 -58.23490 70.52464 1.000 35.60981 318 GLY D CA 1
ATOM 12510 C C . GLY D 1 325 ? -86.03552 -59.08915 69.40127 1.000 41.76294 318 GLY D C 1
ATOM 12511 O O . GLY D 1 325 ? -85.99765 -60.31892 69.50360 1.000 39.41640 318 GLY D O 1
ATOM 12512 N N . LYS D 1 326 ? -85.60202 -58.43990 68.32031 1.000 38.29900 319 LYS D N 1
ATOM 12513 C CA . LYS D 1 326 ? -85.10816 -59.14391 67.14435 1.000 43.64534 319 LYS D CA 1
ATOM 12514 C C . LYS D 1 326 ? -83.66064 -59.59977 67.28021 1.000 26.04136 319 LYS D C 1
ATOM 12515 O O . LYS D 1 326 ? -83.21665 -60.43288 66.48326 1.000 25.41814 319 LYS D O 1
ATOM 12521 N N . ARG D 1 327 ? -82.92062 -59.08511 68.25879 1.000 43.87164 320 ARG D N 1
ATOM 12522 C CA . ARG D 1 327 ? -81.51350 -59.43583 68.39473 1.000 42.01397 320 ARG D CA 1
ATOM 12523 C C . ARG D 1 327 ? -81.35697 -60.84338 68.95871 1.000 32.04657 320 ARG D C 1
ATOM 12524 O O . ARG D 1 327 ? -82.13721 -61.28181 69.80820 1.000 42.26583 320 ARG D O 1
ATOM 12532 N N . SER D 1 328 ? -80.33371 -61.54969 68.48134 1.000 34.11211 321 SER D N 1
ATOM 12533 C CA . SER D 1 328 ? -80.06964 -62.92073 68.89485 1.000 35.91541 321 SER D CA 1
ATOM 12534 C C . SER D 1 328 ? -78.56443 -63.15949 68.86846 1.000 43.20315 321 SER D C 1
ATOM 12535 O O . SER D 1 328 ? -77.78268 -62.28028 68.49589 1.000 52.40968 321 SER D O 1
ATOM 12538 N N . THR D 1 329 ? -78.15866 -64.36818 69.27038 1.000 44.62756 322 THR D N 1
ATOM 12539 C CA . THR D 1 329 ? -76.73996 -64.71086 69.26380 1.000 40.22835 322 THR D CA 1
ATOM 12540 C C . THR D 1 329 ? -76.24779 -65.09338 67.87444 1.000 49.63703 322 THR D C 1
ATOM 12541 O O . THR D 1 329 ? -75.08835 -64.82405 67.54091 1.000 47.01797 322 THR D O 1
ATOM 12545 N N . ASP D 1 330 ? -77.09684 -65.71920 67.05469 1.000 47.02525 323 ASP D N 1
ATOM 12546 C CA . ASP D 1 330 ? -76.70300 -66.01604 65.68256 1.000 61.63290 323 ASP D CA 1
ATOM 12547 C C . ASP D 1 330 ? -76.59343 -64.76086 64.82732 1.000 54.12003 323 ASP D C 1
ATOM 12548 O O . ASP D 1 330 ? -76.12031 -64.84555 63.68902 1.000 53.27040 323 ASP D O 1
ATOM 12553 N N . ASP D 1 331 ? -77.01956 -63.60675 65.34664 1.000 51.29871 324 ASP D N 1
ATOM 12554 C CA . ASP D 1 331 ? -76.77086 -62.33642 64.67860 1.000 47.55441 324 ASP D CA 1
ATOM 12555 C C . ASP D 1 331 ? -75.28842 -61.98836 64.64687 1.000 53.87316 324 ASP D C 1
ATOM 12556 O O . ASP D 1 331 ? -74.86526 -61.20316 63.79169 1.000 53.01050 324 ASP D O 1
ATOM 12561 N N . ARG D 1 332 ? -74.49558 -62.55692 65.55257 1.000 39.90590 325 ARG D N 1
ATOM 12562 C CA . ARG D 1 332 ? -73.07334 -62.25371 65.63063 1.000 49.97984 325 ARG D CA 1
ATOM 12563 C C . ARG D 1 332 ? -72.31374 -62.97159 64.52241 1.000 46.64183 325 ARG D C 1
ATOM 12564 O O . ARG D 1 332 ? -72.46357 -64.18358 64.33723 1.000 32.96999 325 ARG D O 1
ATOM 12572 N N . LYS D 1 333 ? -71.49428 -62.22052 63.78880 1.000 49.36949 326 LYS D N 1
ATOM 12573 C CA . LYS D 1 333 ? -70.68823 -62.76863 62.70840 1.000 48.12471 326 LYS D CA 1
ATOM 12574 C C . LYS D 1 333 ? -69.28796 -62.17795 62.76890 1.000 50.30575 326 LYS D C 1
ATOM 12575 O O . LYS D 1 333 ? -69.12456 -60.97518 62.99323 1.000 72.46837 326 LYS D O 1
ATOM 12581 N N . ASN D 1 334 ? -68.28389 -63.03575 62.57190 1.000 46.09524 327 ASN D N 1
ATOM 12582 C CA . ASN D 1 334 ? -66.88710 -62.61626 62.43445 1.000 46.55711 327 ASN D CA 1
ATOM 12583 C C . ASN D 1 334 ? -66.41820 -61.80587 63.64355 1.000 46.90023 327 ASN D C 1
ATOM 12584 O O . ASN D 1 334 ? -65.89321 -60.69943 63.51245 1.000 46.44521 327 ASN D O 1
ATOM 12589 N N . VAL D 1 335 ? -66.59962 -62.37405 64.82827 1.000 45.57189 328 VAL D N 1
ATOM 12590 C CA . VAL D 1 335 ? -66.24307 -61.66947 66.06687 1.000 45.51497 328 VAL D CA 1
ATOM 12591 C C . VAL D 1 335 ? -64.72636 -61.52231 66.14630 1.000 32.57426 328 VAL D C 1
ATOM 12592 O O . VAL D 1 335 ? -63.99842 -62.49739 65.88910 1.000 27.69644 328 VAL D O 1
ATOM 12596 N N . PRO D 1 336 ? -64.20473 -60.34607 66.48238 1.000 42.10242 329 PRO D N 1
ATOM 12597 C CA . PRO D 1 336 ? -62.75120 -60.16084 66.53414 1.000 24.71594 329 PRO D CA 1
ATOM 12598 C C . PRO D 1 336 ? -62.13338 -60.70851 67.81273 1.000 28.53168 329 PRO D C 1
ATOM 12599 O O . PRO D 1 336 ? -62.81084 -61.01416 68.79300 1.000 47.59259 329 PRO D O 1
ATOM 12603 N N . TYR D 1 337 ? -60.80989 -60.84193 67.77037 1.000 19.54711 330 TYR D N 1
ATOM 12604 C CA . TYR D 1 337 ? -60.03128 -61.09225 68.97270 1.000 35.72502 330 TYR D CA 1
ATOM 12605 C C . TYR D 1 337 ? -58.59719 -60.65423 68.72491 1.000 36.77246 330 TYR D C 1
ATOM 12606 O O . TYR D 1 337 ? -58.12160 -60.64613 67.58624 1.000 19.22648 330 TYR D O 1
ATOM 12615 N N . SER D 1 338 ? -57.92748 -60.26783 69.80793 1.000 34.08316 331 SER D N 1
ATOM 12616 C CA . SER D 1 338 ? -56.56629 -59.76146 69.75303 1.000 35.12796 331 SER D CA 1
ATOM 12617 C C . SER D 1 338 ? -55.75792 -60.37852 70.88313 1.000 26.39064 331 SER D C 1
ATOM 12618 O O . SER D 1 338 ? -56.25364 -60.52431 72.00377 1.000 25.43681 331 SER D O 1
ATOM 12621 N N . VAL D 1 339 ? -54.51681 -60.74347 70.57830 1.000 26.08458 332 VAL D N 1
ATOM 12622 C CA . VAL D 1 339 ? -53.58807 -61.31512 71.54675 1.000 37.10602 332 VAL D CA 1
ATOM 12623 C C . VAL D 1 339 ? -52.47871 -60.29445 71.75589 1.000 26.93611 332 VAL D C 1
ATOM 12624 O O . VAL D 1 339 ? -51.63144 -60.09283 70.87661 1.000 20.27315 332 VAL D O 1
ATOM 12628 N N . PHE D 1 340 ? -52.47500 -59.65444 72.92377 1.000 20.74992 333 PHE D N 1
ATOM 12629 C CA . PHE D 1 340 ? -51.66791 -58.45376 73.13940 1.000 21.51638 333 PHE D CA 1
ATOM 12630 C C . PHE D 1 340 ? -50.24635 -58.82172 73.56546 1.000 19.04762 333 PHE D C 1
ATOM 12631 O O . PHE D 1 340 ? -49.81519 -58.61596 74.70169 1.000 19.48152 333 PHE D O 1
ATOM 12639 N N . MET D 1 341 ? -49.51336 -59.37540 72.60733 1.000 21.40097 334 MET D N 1
ATOM 12640 C CA . MET D 1 341 ? -48.06388 -59.41590 72.68319 1.000 28.15286 334 MET D CA 1
ATOM 12641 C C . MET D 1 341 ? -47.52498 -58.12853 72.06383 1.000 23.74849 334 MET D C 1
ATOM 12642 O O . MET D 1 341 ? -48.26104 -57.16197 71.84776 1.000 33.03393 334 MET D O 1
ATOM 12647 N N . THR D 1 342 ? -46.23379 -58.10530 71.75912 1.000 21.01267 335 THR D N 1
ATOM 12648 C CA . THR D 1 342 ? -45.62928 -57.02215 70.98576 1.000 30.22227 335 THR D CA 1
ATOM 12649 C C . THR D 1 342 ? -44.88810 -57.64830 69.81349 1.000 31.22153 335 THR D C 1
ATOM 12650 O O . THR D 1 342 ? -43.82410 -58.26745 70.02176 1.000 31.47345 335 THR D O 1
ATOM 12654 N N . PRO D 1 343 ? -45.39854 -57.53410 68.57608 1.000 26.28413 336 PRO D N 1
ATOM 12655 C CA . PRO D 1 343 ? -46.63819 -56.85882 68.17514 1.000 14.42077 336 PRO D CA 1
ATOM 12656 C C . PRO D 1 343 ? -47.88507 -57.73189 68.34044 1.000 21.13617 336 PRO D C 1
ATOM 12657 O O . PRO D 1 343 ? -47.77612 -58.95645 68.30293 1.000 24.94271 336 PRO D O 1
ATOM 12661 N N . PRO D 1 344 ? -49.04911 -57.10883 68.51663 1.000 24.67189 337 PRO D N 1
ATOM 12662 C CA . PRO D 1 344 ? -50.27221 -57.88393 68.75296 1.000 15.75268 337 PRO D CA 1
ATOM 12663 C C . PRO D 1 344 ? -50.74025 -58.61777 67.50430 1.000 21.36659 337 PRO D C 1
ATOM 12664 O O . PRO D 1 344 ? -50.43445 -58.24431 66.37010 1.000 32.40281 337 PRO D O 1
ATOM 12668 N N . LEU D 1 345 ? -51.51050 -59.67788 67.73859 1.000 24.50841 338 LEU D N 1
ATOM 12669 C CA . LEU D 1 345 ? -52.09257 -60.49878 66.68410 1.000 26.36061 338 LEU D CA 1
ATOM 12670 C C . LEU D 1 345 ? -53.60729 -60.33332 66.71967 1.000 26.87104 338 LEU D C 1
ATOM 12671 O O . LEU D 1 345 ? -54.23542 -60.58158 67.75350 1.000 31.36468 338 LEU D O 1
ATOM 12676 N N . SER D 1 346 ? -54.18578 -59.92528 65.59215 1.000 20.37727 339 SER D N 1
ATOM 12677 C CA . SER D 1 346 ? -55.62039 -59.72174 65.46492 1.000 25.85040 339 SER D CA 1
ATOM 12678 C C . SER D 1 346 ? -56.18607 -60.66605 64.41156 1.000 28.48845 339 SER D C 1
ATOM 12679 O O . SER D 1 346 ? -55.52241 -60.97433 63.41808 1.000 23.17494 339 SER D O 1
ATOM 12682 N N . ARG D 1 347 ? -57.42366 -61.12044 64.62904 1.000 27.26720 340 ARG D N 1
ATOM 12683 C CA . ARG D 1 347 ? -58.04505 -62.10620 63.75128 1.000 27.72425 340 ARG D CA 1
ATOM 12684 C C . ARG D 1 347 ? -59.55681 -61.91505 63.70416 1.000 31.67121 340 ARG D C 1
ATOM 12685 O O . ARG D 1 347 ? -60.19169 -61.67988 64.73675 1.000 43.64308 340 ARG D O 1
ATOM 12693 N N . VAL D 1 348 ? -60.11711 -62.00047 62.49140 1.000 26.71642 341 VAL D N 1
ATOM 12694 C CA . VAL D 1 348 ? -61.53613 -62.26674 62.25710 1.000 28.93702 341 VAL D CA 1
ATOM 12695 C C . VAL D 1 348 ? -61.64991 -63.19205 61.05604 1.000 30.96292 341 VAL D C 1
ATOM 12696 O O . VAL D 1 348 ? -60.87456 -63.09756 60.10093 1.000 40.49583 341 VAL D O 1
ATOM 12700 N N . GLY D 1 349 ? -62.65242 -64.05352 61.08586 1.000 25.66508 342 GLY D N 1
ATOM 12701 C CA . GLY D 1 349 ? -62.90186 -64.93390 59.97015 1.000 27.25747 342 GLY D CA 1
ATOM 12702 C C . GLY D 1 349 ? -62.04600 -66.18373 60.02104 1.000 30.91033 342 GLY D C 1
ATOM 12703 O O . GLY D 1 349 ? -61.38257 -66.49384 61.01498 1.000 36.81067 342 GLY D O 1
ATOM 12704 N N . MET D 1 350 ? -62.07442 -66.91756 58.91394 1.000 36.08805 343 MET D N 1
ATOM 12705 C CA . MET D 1 350 ? -61.31540 -68.15082 58.81600 1.000 47.53408 343 MET D CA 1
ATOM 12706 C C . MET D 1 350 ? -59.84609 -67.85513 58.52698 1.000 36.63307 343 MET D C 1
ATOM 12707 O O . MET D 1 350 ? -59.45885 -66.73658 58.18072 1.000 40.38513 343 MET D O 1
ATOM 12712 N N . THR D 1 351 ? -59.02175 -68.88198 58.68439 1.000 45.52008 344 THR D N 1
ATOM 12713 C CA . THR D 1 351 ? -57.62226 -68.82644 58.30674 1.000 41.01003 344 THR D CA 1
ATOM 12714 C C . THR D 1 351 ? -57.45128 -69.45853 56.92876 1.000 42.78011 344 THR D C 1
ATOM 12715 O O . THR D 1 351 ? -58.41101 -69.91526 56.30507 1.000 51.82757 344 THR D O 1
ATOM 12719 N N . GLU D 1 352 ? -56.20838 -69.48074 56.44372 1.000 35.27511 345 GLU D N 1
ATOM 12720 C CA . GLU D 1 352 ? -55.93543 -70.14698 55.17485 1.000 41.31783 345 GLU D CA 1
ATOM 12721 C C . GLU D 1 352 ? -56.20042 -71.64305 55.27805 1.000 57.67853 345 GLU D C 1
ATOM 12722 O O . GLU D 1 352 ? -56.76586 -72.24797 54.35980 1.000 58.94844 345 GLU D O 1
ATOM 12728 N N . GLU D 1 353 ? -55.81103 -72.25275 56.39916 1.000 66.62912 346 GLU D N 1
ATOM 12729 C CA . GLU D 1 353 ? -56.01741 -73.68425 56.58541 1.000 57.53317 346 GLU D CA 1
ATOM 12730 C C . GLU D 1 353 ? -57.49460 -74.03401 56.70509 1.000 52.94672 346 GLU D C 1
ATOM 12731 O O . GLU D 1 353 ? -57.91190 -75.10978 56.26153 1.000 49.65643 346 GLU D O 1
ATOM 12737 N N . GLN D 1 354 ? -58.29717 -73.14652 57.28825 1.000 51.91881 347 GLN D N 1
ATOM 12738 C CA . GLN D 1 354 ? -59.71605 -73.39828 57.49379 1.000 42.20084 347 GLN D CA 1
ATOM 12739 C C . GLN D 1 354 ? -60.59525 -72.78695 56.41151 1.000 60.39854 347 GLN D C 1
ATOM 12740 O O . GLN D 1 354 ? -61.81673 -72.96307 56.45425 1.000 71.08557 347 GLN D O 1
ATOM 12746 N N . ALA D 1 355 ? -60.01211 -72.07184 55.44993 1.000 58.92158 348 ALA D N 1
ATOM 12747 C CA . ALA D 1 355 ? -60.76556 -71.61880 54.28797 1.000 57.19837 348 ALA D CA 1
ATOM 12748 C C . ALA D 1 355 ? -60.69328 -72.60723 53.13486 1.000 52.10614 348 ALA D C 1
ATOM 12749 O O . ALA D 1 355 ? -61.60416 -72.64207 52.29899 1.000 61.17539 348 ALA D O 1
ATOM 12751 N N . ARG D 1 356 ? -59.63014 -73.41178 53.07273 1.000 49.56967 349 ARG D N 1
ATOM 12752 C CA . ARG D 1 356 ? -59.53609 -74.43762 52.03956 1.000 64.97113 349 ARG D CA 1
ATOM 12753 C C . ARG D 1 356 ? -60.50465 -75.57960 52.31512 1.000 65.50461 349 ARG D C 1
ATOM 12754 O O . ARG D 1 356 ? -61.22572 -76.02619 51.41535 1.000 61.39825 349 ARG D O 1
ATOM 12762 N N . GLU D 1 357 ? -60.53860 -76.06436 53.55917 1.000 70.31903 350 GLU D N 1
ATOM 12763 C CA . GLU D 1 357 ? -61.42595 -77.17231 53.89415 1.000 75.49383 350 GLU D CA 1
ATOM 12764 C C . GLU D 1 357 ? -62.89531 -76.79814 53.76298 1.000 68.36781 350 GLU D C 1
ATOM 12765 O O . GLU D 1 357 ? -63.73841 -77.68944 53.61644 1.000 70.09934 350 GLU D O 1
ATOM 12771 N N . SER D 1 358 ? -63.22394 -75.50583 53.81349 1.000 76.62296 351 SER D N 1
ATOM 12772 C CA . SER D 1 358 ? -64.59238 -75.07171 53.56252 1.000 66.15572 351 SER D CA 1
ATOM 12773 C C . SER D 1 358 ? -64.98261 -75.18541 52.09640 1.000 66.05071 351 SER D C 1
ATOM 12774 O O . SER D 1 358 ? -66.15079 -74.95529 51.76547 1.000 72.75978 351 SER D O 1
ATOM 12777 N N . GLY D 1 359 ? -64.04294 -75.53666 51.22104 1.000 62.48700 352 GLY D N 1
ATOM 12778 C CA . GLY D 1 359 ? -64.33431 -75.73003 49.81520 1.000 27.10201 352 GLY D CA 1
ATOM 12779 C C . GLY D 1 359 ? -64.65719 -74.44610 49.08287 1.000 49.34691 352 GLY D C 1
ATOM 12780 O O . GLY D 1 359 ? -65.81694 -74.19348 48.74378 1.000 45.87964 352 GLY D O 1
ATOM 12781 N N . ALA D 1 360 ? -63.63842 -73.62858 48.82765 1.000 56.55188 353 ALA D N 1
ATOM 12782 C CA . ALA D 1 360 ? -63.82952 -72.35921 48.14467 1.000 48.82305 353 ALA D CA 1
ATOM 12783 C C . ALA D 1 360 ? -62.57815 -72.02728 47.34710 1.000 56.26570 353 ALA D C 1
ATOM 12784 O O . ALA D 1 360 ? -61.45840 -72.33486 47.76455 1.000 48.29301 353 ALA D O 1
ATOM 12786 N N . ASP D 1 361 ? -62.78123 -71.40046 46.18995 1.000 46.58896 354 ASP D N 1
ATOM 12787 C CA . ASP D 1 361 ? -61.67640 -70.95043 45.34461 1.000 62.01982 354 ASP D CA 1
ATOM 12788 C C . ASP D 1 361 ? -61.13056 -69.66087 45.94242 1.000 72.84764 354 ASP D C 1
ATOM 12789 O O . ASP D 1 361 ? -61.52409 -68.55538 45.56692 1.000 62.84486 354 ASP D O 1
ATOM 12794 N N . ILE D 1 362 ? -60.20675 -69.80766 46.88524 1.000 71.41274 355 ILE D N 1
ATOM 12795 C CA . ILE D 1 362 ? -59.70975 -68.69049 47.66668 1.000 60.65505 355 ILE D CA 1
ATOM 12796 C C . ILE D 1 362 ? -58.37295 -68.22458 47.10781 1.000 39.37445 355 ILE D C 1
ATOM 12797 O O . ILE D 1 362 ? -57.69041 -68.93386 46.36362 1.000 36.97357 355 ILE D O 1
ATOM 12802 N N . GLN D 1 363 ? -57.99326 -67.00395 47.48086 1.000 40.09503 356 GLN D N 1
ATOM 12803 C CA . GLN D 1 363 ? -56.68590 -66.44282 47.16487 1.000 42.77227 356 GLN D CA 1
ATOM 12804 C C . GLN D 1 363 ? -56.12092 -65.82561 48.43402 1.000 45.02942 356 GLN D C 1
ATOM 12805 O O . GLN D 1 363 ? -56.76524 -64.96974 49.04875 1.000 53.46764 356 GLN D O 1
ATOM 12811 N N . VAL D 1 364 ? -54.92723 -66.26160 48.82702 1.000 45.84884 357 VAL D N 1
ATOM 12812 C CA . VAL D 1 364 ? -54.29541 -65.82893 50.06880 1.000 46.38919 357 VAL D CA 1
ATOM 12813 C C . VAL D 1 364 ? -53.21550 -64.80750 49.74422 1.000 45.31302 357 VAL D C 1
ATOM 12814 O O . VAL D 1 364 ? -52.43470 -64.98686 48.80055 1.000 56.07074 357 VAL D O 1
ATOM 12818 N N . VAL D 1 365 ? -53.17230 -63.72810 50.52349 1.000 44.88873 358 VAL D N 1
ATOM 12819 C CA . VAL D 1 365 ? -52.25987 -62.61589 50.28073 1.000 37.46411 358 VAL D CA 1
ATOM 12820 C C . VAL D 1 365 ? -51.62357 -62.20331 51.60043 1.000 29.78576 358 VAL D C 1
ATOM 12821 O O . VAL D 1 365 ? -52.32318 -62.02220 52.60232 1.000 48.81828 358 VAL D O 1
ATOM 12825 N N . THR D 1 366 ? -50.29793 -62.05375 51.60273 1.000 24.31149 359 THR D N 1
ATOM 12826 C CA . THR D 1 366 ? -49.56012 -61.62726 52.78247 1.000 40.71699 359 THR D CA 1
ATOM 12827 C C . THR D 1 366 ? -48.69530 -60.41857 52.45067 1.000 34.92787 359 THR D C 1
ATOM 12828 O O . THR D 1 366 ? -48.29784 -60.21340 51.30042 1.000 24.17528 359 THR D O 1
ATOM 12832 N N . LEU D 1 367 ? -48.40329 -59.62223 53.48053 1.000 36.27802 360 LEU D N 1
ATOM 12833 C CA . LEU D 1 367 ? -47.59638 -58.41516 53.34837 1.000 25.16018 360 LEU D CA 1
ATOM 12834 C C . LEU D 1 367 ? -46.64028 -58.29689 54.52997 1.000 22.36336 360 LEU D C 1
ATOM 12835 O O . LEU D 1 367 ? -47.08549 -58.15900 55.67681 1.000 25.59093 360 LEU D O 1
ATOM 12840 N N . PRO D 1 368 ? -45.32947 -58.36133 54.29859 1.000 19.37431 361 PRO D N 1
ATOM 12841 C CA . PRO D 1 368 ? -44.37992 -58.20016 55.40720 1.000 26.14096 361 PRO D CA 1
ATOM 12842 C C . PRO D 1 368 ? -44.48327 -56.81528 56.03030 1.000 26.58432 361 PRO D C 1
ATOM 12843 O O . PRO D 1 368 ? -44.61795 -55.80664 55.33450 1.000 26.32114 361 PRO D O 1
ATOM 12847 N N . VAL D 1 369 ? -44.42120 -56.77807 57.36410 1.000 17.92369 362 VAL D N 1
ATOM 12848 C CA . VAL D 1 369 ? -44.52556 -55.51661 58.08765 1.000 18.75781 362 VAL D CA 1
ATOM 12849 C C . VAL D 1 369 ? -43.31375 -54.62632 57.83276 1.000 24.54713 362 VAL D C 1
ATOM 12850 O O . VAL D 1 369 ? -43.40509 -53.40026 57.97476 1.000 28.72114 362 VAL D O 1
ATOM 12854 N N . ALA D 1 370 ? -42.18392 -55.20736 57.42013 1.000 22.84873 363 ALA D N 1
ATOM 12855 C CA . ALA D 1 370 ? -41.02260 -54.40345 57.05416 1.000 37.09594 363 ALA D CA 1
ATOM 12856 C C . ALA D 1 370 ? -41.32889 -53.42349 55.92724 1.000 26.95216 363 ALA D C 1
ATOM 12857 O O . ALA D 1 370 ? -40.60765 -52.43226 55.76983 1.000 19.35685 363 ALA D O 1
ATOM 12859 N N . ALA D 1 371 ? -42.37855 -53.67387 55.14626 1.000 26.51782 364 ALA D N 1
ATOM 12860 C CA . ALA D 1 371 ? -42.80534 -52.77585 54.08314 1.000 33.97248 364 ALA D CA 1
ATOM 12861 C C . ALA D 1 371 ? -43.88986 -51.80244 54.53039 1.000 16.94172 364 ALA D C 1
ATOM 12862 O O . ALA D 1 371 ? -44.53211 -51.17733 53.68040 1.000 18.57208 364 ALA D O 1
ATOM 12864 N N . ILE D 1 372 ? -44.11422 -51.66900 55.83436 1.000 14.85286 365 ILE D N 1
ATOM 12865 C CA . ILE D 1 372 ? -45.06699 -50.70911 56.38334 1.000 15.11512 365 ILE D CA 1
ATOM 12866 C C . ILE D 1 372 ? -44.26533 -49.54808 56.96831 1.000 18.97768 365 ILE D C 1
ATOM 12867 O O . ILE D 1 372 ? -43.66825 -49.70489 58.04678 1.000 24.84807 365 ILE D O 1
ATOM 12872 N N . PRO D 1 373 ? -44.22235 -48.38594 56.31245 1.000 12.11393 366 PRO D N 1
ATOM 12873 C CA . PRO D 1 373 ? -43.40761 -47.27777 56.83915 1.000 30.83094 366 PRO D CA 1
ATOM 12874 C C . PRO D 1 373 ? -43.85789 -46.77286 58.19979 1.000 22.97756 366 PRO D C 1
ATOM 12875 O O . PRO D 1 373 ? -43.07429 -46.10015 58.88101 1.000 20.68012 366 PRO D O 1
ATOM 12879 N N . ARG D 1 374 ? -45.08955 -47.06965 58.61911 1.000 23.91472 367 ARG D N 1
ATOM 12880 C CA . ARG D 1 374 ? -45.55324 -46.62568 59.92921 1.000 18.18270 367 ARG D CA 1
ATOM 12881 C C . ARG D 1 374 ? -44.95778 -47.47258 61.04845 1.000 28.33054 367 ARG D C 1
ATOM 12882 O O . ARG D 1 374 ? -44.65736 -46.95387 62.13004 1.000 17.41625 367 ARG D O 1
ATOM 12890 N N . ALA D 1 375 ? -44.78209 -48.77508 60.81012 1.000 20.69300 368 ALA D N 1
ATOM 12891 C CA . ALA D 1 375 ? -44.10802 -49.61665 61.79327 1.000 13.01712 368 ALA D CA 1
ATOM 12892 C C . ALA D 1 375 ? -42.64992 -49.20797 61.95348 1.000 17.86919 368 ALA D C 1
ATOM 12893 O O . ALA D 1 375 ? -42.11158 -49.22557 63.06670 1.000 27.58819 368 ALA D O 1
ATOM 12895 N N . ARG D 1 376 ? -41.99493 -48.84223 60.84904 1.000 20.75299 369 ARG D N 1
ATOM 12896 C CA . ARG D 1 376 ? -40.64638 -48.29262 60.93172 1.000 20.02498 369 ARG D CA 1
ATOM 12897 C C . ARG D 1 376 ? -40.63617 -46.99138 61.72273 1.000 24.94953 369 ARG D C 1
ATOM 12898 O O . ARG D 1 376 ? -39.69775 -46.72191 62.48204 1.000 15.49499 369 ARG D O 1
ATOM 12906 N N . VAL D 1 377 ? -41.67473 -46.17032 61.55260 1.000 28.31037 370 VAL D N 1
ATOM 12907 C CA . VAL D 1 377 ? -41.80203 -44.94661 62.33817 1.000 27.08303 370 VAL D CA 1
ATOM 12908 C C . VAL D 1 377 ? -41.91418 -45.27796 63.82119 1.000 24.61818 370 VAL D C 1
ATOM 12909 O O . VAL D 1 377 ? -41.31120 -44.61056 64.67081 1.000 25.55035 370 VAL D O 1
ATOM 12913 N N . MET D 1 378 ? -42.66679 -46.32424 64.15380 1.000 16.16395 371 MET D N 1
ATOM 12914 C CA . MET D 1 378 ? -42.90556 -46.71190 65.53687 1.000 22.19201 371 MET D CA 1
ATOM 12915 C C . MET D 1 378 ? -41.85451 -47.67505 66.07916 1.000 27.13127 371 MET D C 1
ATOM 12916 O O . MET D 1 378 ? -42.01749 -48.18069 67.19474 1.000 27.83290 371 MET D O 1
ATOM 12921 N N . ASN D 1 379 ? -40.79334 -47.94346 65.31471 1.000 13.24155 372 ASN D N 1
ATOM 12922 C CA . ASN D 1 379 ? -39.65602 -48.74467 65.77473 1.000 13.66848 372 ASN D CA 1
ATOM 12923 C C . ASN D 1 379 ? -40.07658 -50.16875 66.14080 1.000 21.36814 372 ASN D C 1
ATOM 12924 O O . ASN D 1 379 ? -39.69995 -50.70450 67.18542 1.000 19.31163 372 ASN D O 1
ATOM 12929 N N . ASP D 1 380 ? -40.86366 -50.78602 65.26041 1.000 13.78826 373 ASP D N 1
ATOM 12930 C CA . ASP D 1 380 ? -41.24721 -52.18414 65.41932 1.000 12.18208 373 ASP D CA 1
ATOM 12931 C C . ASP D 1 380 ? -41.72490 -52.75610 64.09092 1.000 21.66487 373 ASP D C 1
ATOM 12932 O O . ASP D 1 380 ? -42.93167 -52.83529 63.83949 1.000 21.98585 373 ASP D O 1
ATOM 12937 N N . THR D 1 381 ? -40.78508 -53.15813 63.23558 1.000 16.29571 374 THR D N 1
ATOM 12938 C CA . THR D 1 381 ? -41.09909 -53.71120 61.92594 1.000 20.36356 374 THR D CA 1
ATOM 12939 C C . THR D 1 381 ? -41.34398 -55.21649 61.96522 1.000 27.71393 374 THR D C 1
ATOM 12940 O O . THR D 1 381 ? -41.25273 -55.87744 60.92426 1.000 27.43513 374 THR D O 1
ATOM 12944 N N . ARG D 1 382 ? -41.65630 -55.76793 63.13423 1.000 15.50411 375 ARG D N 1
ATOM 12945 C CA . ARG D 1 382 ? -41.85610 -57.20088 63.26966 1.000 16.71927 375 ARG D CA 1
ATOM 12946 C C . ARG D 1 382 ? -43.25018 -57.60345 62.79710 1.000 14.37911 375 ARG D C 1
ATOM 12947 O O . ARG D 1 382 ? -44.18808 -56.80216 62.78014 1.000 23.04171 375 ARG D O 1
ATOM 12955 N N . GLY D 1 383 ? -43.37419 -58.86686 62.40973 1.000 17.56018 376 GLY D N 1
ATOM 12956 C CA . GLY D 1 383 ? -44.66161 -59.45000 62.09021 1.000 16.36207 376 GLY D CA 1
ATOM 12957 C C . GLY D 1 383 ? -44.92666 -59.54039 60.60127 1.000 23.08305 376 GLY D C 1
ATOM 12958 O O . GLY D 1 383 ? -44.04724 -59.36032 59.75361 1.000 22.79311 376 GLY D O 1
ATOM 12959 N N . VAL D 1 384 ? -46.19132 -59.82304 60.28870 1.000 29.53804 377 VAL D N 1
ATOM 12960 C CA . VAL D 1 384 ? -46.63086 -59.98373 58.90866 1.000 18.54674 377 VAL D CA 1
ATOM 12961 C C . VAL D 1 384 ? -48.12448 -59.70447 58.85249 1.000 21.78140 377 VAL D C 1
ATOM 12962 O O . VAL D 1 384 ? -48.85747 -59.97025 59.80885 1.000 17.27192 377 VAL D O 1
ATOM 12966 N N . LEU D 1 385 ? -48.57109 -59.14329 57.73381 1.000 31.48835 378 LEU D N 1
ATOM 12967 C CA . LEU D 1 385 ? -49.99053 -59.04398 57.43549 1.000 23.56076 378 LEU D CA 1
ATOM 12968 C C . LEU D 1 385 ? -50.40288 -60.22595 56.57031 1.000 38.22943 378 LEU D C 1
ATOM 12969 O O . LEU D 1 385 ? -49.61831 -60.72759 55.76280 1.000 49.51166 378 LEU D O 1
ATOM 12974 N N . LYS D 1 386 ? -51.64047 -60.67863 56.75221 1.000 40.83171 379 LYS D N 1
ATOM 12975 C CA . LYS D 1 386 ? -52.13862 -61.80851 55.98328 1.000 28.67911 379 LYS D CA 1
ATOM 12976 C C . LYS D 1 386 ? -53.65192 -61.72200 55.87576 1.000 34.12093 379 LYS D C 1
ATOM 12977 O O . LYS D 1 386 ? -54.33909 -61.43885 56.86042 1.000 33.90952 379 LYS D O 1
ATOM 12983 N N . ALA D 1 387 ? -54.15917 -61.96774 54.67135 1.000 32.31235 380 ALA D N 1
ATOM 12984 C CA . ALA D 1 387 ? -55.59043 -61.98077 54.42466 1.000 27.01367 380 ALA D CA 1
ATOM 12985 C C . ALA D 1 387 ? -55.88552 -63.01626 53.35341 1.000 37.03577 380 ALA D C 1
ATOM 12986 O O . ALA D 1 387 ? -54.99410 -63.45733 52.62401 1.000 46.58419 380 ALA D O 1
ATOM 12988 N N . ILE D 1 388 ? -57.15040 -63.40333 53.26601 1.000 25.60606 381 ILE D N 1
ATOM 12989 C CA . ILE D 1 388 ? -57.59778 -64.31738 52.22813 1.000 48.25494 381 ILE D CA 1
ATOM 12990 C C . ILE D 1 388 ? -58.76508 -63.66470 51.50086 1.000 37.12933 381 ILE D C 1
ATOM 12991 O O . ILE D 1 388 ? -59.47760 -62.82612 52.06205 1.000 49.63151 381 ILE D O 1
ATOM 12996 N N . VAL D 1 389 ? -58.92135 -64.00427 50.22392 1.000 49.81653 382 VAL D N 1
ATOM 12997 C CA . VAL D 1 389 ? -59.99247 -63.46353 49.39625 1.000 40.39604 382 VAL D CA 1
ATOM 12998 C C . VAL D 1 389 ? -60.63497 -64.61128 48.63431 1.000 50.31223 382 VAL D C 1
ATOM 12999 O O . VAL D 1 389 ? -59.94313 -65.51548 48.15313 1.000 63.44694 382 VAL D O 1
ATOM 13003 N N . ASP D 1 390 ? -61.95997 -64.58510 48.54428 1.000 41.04368 383 ASP D N 1
ATOM 13004 C CA . ASP D 1 390 ? -62.70072 -65.55422 47.74970 1.000 57.35834 383 ASP D CA 1
ATOM 13005 C C . ASP D 1 390 ? -62.87231 -64.99738 46.34140 1.000 64.15372 383 ASP D C 1
ATOM 13006 O O . ASP D 1 390 ? -63.46068 -63.92606 46.15875 1.000 56.69259 383 ASP D O 1
ATOM 13011 N N . ASN D 1 391 ? -62.36031 -65.72823 45.34912 1.000 65.25824 384 ASN D N 1
ATOM 13012 C CA . ASN D 1 391 ? -62.31404 -65.21858 43.98320 1.000 57.33658 384 ASN D CA 1
ATOM 13013 C C . ASN D 1 391 ? -63.69522 -65.06861 43.35423 1.000 60.36194 384 ASN D C 1
ATOM 13014 O O . ASN D 1 391 ? -63.85597 -64.25175 42.44097 1.000 38.50326 384 ASN D O 1
ATOM 13019 N N . LYS D 1 392 ? -64.69306 -65.82747 43.81459 1.000 54.43158 385 LYS D N 1
ATOM 13020 C CA . LYS D 1 392 ? -66.01720 -65.74207 43.20629 1.000 43.58103 385 LYS D CA 1
ATOM 13021 C C . LYS D 1 392 ? -66.81837 -64.56278 43.74711 1.000 55.82356 385 LYS D C 1
ATOM 13022 O O . LYS D 1 392 ? -67.49545 -63.86863 42.98068 1.000 63.05272 385 LYS D O 1
ATOM 13028 N N . THR D 1 393 ? -66.76342 -64.32317 45.05744 1.000 52.29140 386 THR D N 1
ATOM 13029 C CA . THR D 1 393 ? -67.53689 -63.25132 45.66951 1.000 45.19811 386 THR D CA 1
ATOM 13030 C C . THR D 1 393 ? -66.72272 -61.99258 45.94310 1.000 45.69420 386 THR D C 1
ATOM 13031 O O . THR D 1 393 ? -67.30436 -60.98264 46.35364 1.000 49.03803 386 THR D O 1
ATOM 13035 N N . GLN D 1 394 ? -65.40428 -62.02794 45.73641 1.000 49.13554 387 GLN D N 1
ATOM 13036 C CA . GLN D 1 394 ? -64.51389 -60.88390 45.94539 1.000 41.28242 387 GLN D CA 1
ATOM 13037 C C . GLN D 1 394 ? -64.51789 -60.39180 47.39040 1.000 38.80456 387 GLN D C 1
ATOM 13038 O O . GLN D 1 394 ? -64.07614 -59.27294 47.66879 1.000 43.13091 387 GLN D O 1
ATOM 13044 N N . ARG D 1 395 ? -65.00052 -61.20639 48.32222 1.000 44.63479 388 ARG D N 1
ATOM 13045 C CA . ARG D 1 395 ? -65.12578 -60.81701 49.71726 1.000 44.99761 388 ARG D CA 1
ATOM 13046 C C . ARG D 1 395 ? -64.06970 -61.51654 50.56256 1.000 49.75467 388 ARG D C 1
ATOM 13047 O O . ARG D 1 395 ? -63.69718 -62.66333 50.29890 1.000 43.81417 388 ARG D O 1
ATOM 13055 N N . MET D 1 396 ? -63.58780 -60.81125 51.58280 1.000 45.27136 389 MET D N 1
ATOM 13056 C CA . MET D 1 396 ? -62.65793 -61.39925 52.53610 1.000 34.00219 389 MET D CA 1
ATOM 13057 C C . MET D 1 396 ? -63.42505 -62.21130 53.56975 1.000 41.83185 389 MET D C 1
ATOM 13058 O O . MET D 1 396 ? -64.44163 -61.75500 54.10123 1.000 46.39210 389 MET D O 1
ATOM 13063 N N . LEU D 1 397 ? -62.93587 -63.41458 53.85595 1.000 34.84460 390 LEU D N 1
ATOM 13064 C CA . LEU D 1 397 ? -63.50761 -64.26309 54.89160 1.000 45.26743 390 LEU D CA 1
ATOM 13065 C C . LEU D 1 397 ? -62.53902 -64.49160 56.04340 1.000 44.61051 390 LEU D C 1
ATOM 13066 O O . LEU D 1 397 ? -62.72020 -65.43855 56.81563 1.000 46.71047 390 LEU D O 1
ATOM 13071 N N . GLY D 1 398 ? -61.51216 -63.65286 56.17099 1.000 38.75011 391 GLY D N 1
ATOM 13072 C CA . GLY D 1 398 ? -60.44080 -63.90242 57.11407 1.000 34.21876 391 GLY D CA 1
ATOM 13073 C C . GLY D 1 398 ? -59.25243 -62.97081 56.97858 1.000 25.00037 391 GLY D C 1
ATOM 13074 O O . GLY D 1 398 ? -58.79793 -62.67841 55.86794 1.000 25.68848 391 GLY D O 1
ATOM 13075 N N . ALA D 1 399 ? -58.73921 -62.50212 58.11391 1.000 25.84141 392 ALA D N 1
ATOM 13076 C CA . ALA D 1 399 ? -57.59022 -61.61008 58.14632 1.000 22.93589 392 ALA D CA 1
ATOM 13077 C C . ALA D 1 399 ? -56.79227 -61.89656 59.40810 1.000 24.66169 392 ALA D C 1
ATOM 13078 O O . ALA D 1 399 ? -57.36683 -62.20762 60.45445 1.000 25.51295 392 ALA D O 1
ATOM 13080 N N . SER D 1 400 ? -55.46828 -61.79837 59.29971 1.000 29.63980 393 SER D N 1
ATOM 13081 C CA . SER D 1 400 ? -54.56728 -62.04792 60.42540 1.000 20.61842 393 SER D CA 1
ATOM 13082 C C . SER D 1 400 ? -53.49198 -60.96665 60.39836 1.000 23.24448 393 SER D C 1
ATOM 13083 O O . SER D 1 400 ? -52.58101 -61.01014 59.56624 1.000 29.19160 393 SER D O 1
ATOM 13086 N N . LEU D 1 401 ? -53.60039 -60.00324 61.30876 1.000 19.43190 394 LEU D N 1
ATOM 13087 C CA . LEU D 1 401 ? -52.70413 -58.85088 61.35915 1.000 25.74794 394 LEU D CA 1
ATOM 13088 C C . LEU D 1 401 ? -51.74643 -59.02434 62.53371 1.000 21.90154 394 LEU D C 1
ATOM 13089 O O . LEU D 1 401 ? -52.12430 -58.82238 63.69125 1.000 31.72126 394 LEU D O 1
ATOM 13094 N N . LEU D 1 402 ? -50.50587 -59.39817 62.23071 1.000 16.08203 395 LEU D N 1
ATOM 13095 C CA . LEU D 1 402 ? -49.44134 -59.49257 63.22843 1.000 14.04186 395 LEU D CA 1
ATOM 13096 C C . LEU D 1 402 ? -48.57278 -58.24970 63.06824 1.000 15.68246 395 LEU D C 1
ATOM 13097 O O . LEU D 1 402 ? -47.57139 -58.25503 62.35255 1.000 34.86658 395 LEU D O 1
ATOM 13102 N N . CYS D 1 403 ? -48.97167 -57.17033 63.73590 1.000 23.05628 396 CYS D N 1
ATOM 13103 C CA . CYS D 1 403 ? -48.27226 -55.89965 63.61376 1.000 29.70651 396 CYS D CA 1
ATOM 13104 C C . CYS D 1 403 ? -48.67596 -55.00227 64.77196 1.000 21.99767 396 CYS D C 1
ATOM 13105 O O . CYS D 1 403 ? -49.66564 -55.25573 65.46226 1.000 21.90696 396 CYS D O 1
ATOM 13108 N N . VAL D 1 404 ? -47.88332 -53.94892 64.98051 1.000 15.95614 397 VAL D N 1
ATOM 13109 C CA . VAL D 1 404 ? -48.23508 -52.95387 65.98105 1.000 16.62213 397 VAL D CA 1
ATOM 13110 C C . VAL D 1 404 ? -49.54521 -52.28086 65.58238 1.000 23.15534 397 VAL D C 1
ATOM 13111 O O . VAL D 1 404 ? -49.84244 -52.09747 64.39453 1.000 24.20528 397 VAL D O 1
ATOM 13115 N N . ASP D 1 405 ? -50.34411 -51.92592 66.58922 1.000 16.84982 398 ASP D N 1
ATOM 13116 C CA . ASP D 1 405 ? -51.65010 -51.29462 66.40496 1.000 18.42407 398 ASP D CA 1
ATOM 13117 C C . ASP D 1 405 ? -52.60208 -52.15251 65.57553 1.000 23.01793 398 ASP D C 1
ATOM 13118 O O . ASP D 1 405 ? -53.55689 -51.63254 64.98986 1.000 25.76185 398 ASP D O 1
ATOM 13123 N N . SER D 1 406 ? -52.36315 -53.46574 65.51232 1.000 25.26591 399 SER D N 1
ATOM 13124 C CA . SER D 1 406 ? -53.25618 -54.34159 64.76000 1.000 28.00578 399 SER D CA 1
ATOM 13125 C C . SER D 1 406 ? -54.61026 -54.48114 65.43911 1.000 23.00692 399 SER D C 1
ATOM 13126 O O . SER D 1 406 ? -55.62122 -54.70240 64.76243 1.000 18.98024 399 SER D O 1
ATOM 13129 N N . HIS D 1 407 ? -54.65069 -54.35760 66.76809 1.000 31.66437 400 HIS D N 1
ATOM 13130 C CA . HIS D 1 407 ? -55.89988 -54.48111 67.50929 1.000 24.49242 400 HIS D CA 1
ATOM 13131 C C . HIS D 1 407 ? -56.91792 -53.41452 67.13122 1.000 25.03736 400 HIS D C 1
ATOM 13132 O O . HIS D 1 407 ? -58.08680 -53.53459 67.51497 1.000 21.82944 400 HIS D O 1
ATOM 13139 N N . GLU D 1 408 ? -56.50933 -52.38070 66.39747 1.000 27.65900 401 GLU D N 1
ATOM 13140 C CA . GLU D 1 408 ? -57.42931 -51.36483 65.90960 1.000 20.81160 401 GLU D CA 1
ATOM 13141 C C . GLU D 1 408 ? -57.59874 -51.37330 64.39969 1.000 24.05825 401 GLU D C 1
ATOM 13142 O O . GLU D 1 408 ? -58.65297 -50.96234 63.91046 1.000 29.58897 401 GLU D O 1
ATOM 13148 N N . MET D 1 409 ? -56.59302 -51.83660 63.65234 1.000 25.75505 402 MET D N 1
ATOM 13149 C CA . MET D 1 409 ? -56.74327 -51.96320 62.20563 1.000 19.69904 402 MET D CA 1
ATOM 13150 C C . MET D 1 409 ? -57.86094 -52.93280 61.84921 1.000 20.83355 402 MET D C 1
ATOM 13151 O O . MET D 1 409 ? -58.59952 -52.71454 60.88178 1.000 20.95776 402 MET D O 1
ATOM 13156 N N . ILE D 1 410 ? -57.99579 -54.01589 62.61874 1.000 16.41253 403 ILE D N 1
ATOM 13157 C CA . ILE D 1 410 ? -58.87639 -55.10678 62.22408 1.000 18.10689 403 ILE D CA 1
ATOM 13158 C C . ILE D 1 410 ? -60.34799 -54.75580 62.39740 1.000 29.05268 403 ILE D C 1
ATOM 13159 O O . ILE D 1 410 ? -61.20379 -55.36707 61.74625 1.000 29.82163 403 ILE D O 1
ATOM 13164 N N . ASN D 1 411 ? -60.67404 -53.78497 63.25508 1.000 28.78007 404 ASN D N 1
ATOM 13165 C CA . ASN D 1 411 ? -62.05232 -53.31169 63.32132 1.000 19.47765 404 ASN D CA 1
ATOM 13166 C C . ASN D 1 411 ? -62.51422 -52.78240 61.97167 1.000 25.37630 404 ASN D C 1
ATOM 13167 O O . ASN D 1 411 ? -63.69280 -52.91363 61.62075 1.000 24.00999 404 ASN D O 1
ATOM 13172 N N . ILE D 1 412 ? -61.59856 -52.19070 61.20209 1.000 28.35776 405 ILE D N 1
ATOM 13173 C CA . ILE D 1 412 ? -61.92340 -51.76261 59.84521 1.000 24.01376 405 ILE D CA 1
ATOM 13174 C C . ILE D 1 412 ? -62.25778 -52.97031 58.97909 1.000 30.77592 405 ILE D C 1
ATOM 13175 O O . ILE D 1 412 ? -63.30310 -53.01300 58.32115 1.000 27.05074 405 ILE D O 1
ATOM 13180 N N . VAL D 1 413 ? -61.38031 -53.97824 58.98021 1.000 30.09287 406 VAL D N 1
ATOM 13181 C CA . VAL D 1 413 ? -61.62666 -55.18372 58.19125 1.000 30.07098 406 VAL D CA 1
ATOM 13182 C C . VAL D 1 413 ? -62.88082 -55.89647 58.68085 1.000 24.64513 406 VAL D C 1
ATOM 13183 O O . VAL D 1 413 ? -63.67010 -56.41501 57.88128 1.000 35.28326 406 VAL D O 1
ATOM 13187 N N . LYS D 1 414 ? -63.08594 -55.93143 60.00061 1.000 29.31003 407 LYS D N 1
ATOM 13188 C CA . LYS D 1 414 ? -64.27559 -56.57488 60.54966 1.000 28.75072 407 LYS D CA 1
ATOM 13189 C C . LYS D 1 414 ? -65.54589 -55.89166 60.06061 1.000 35.53287 407 LYS D C 1
ATOM 13190 O O . LYS D 1 414 ? -66.52197 -56.56139 59.70202 1.000 35.11099 407 LYS D O 1
ATOM 13196 N N . MET D 1 415 ? -65.54982 -54.55741 60.03154 1.000 30.91404 408 MET D N 1
ATOM 13197 C CA . MET D 1 415 ? -66.72156 -53.83403 59.55195 1.000 34.65665 408 MET D CA 1
ATOM 13198 C C . MET D 1 415 ? -66.96188 -54.07042 58.06528 1.000 28.33198 408 MET D C 1
ATOM 13199 O O . MET D 1 415 ? -68.11729 -54.09729 57.62468 1.000 25.68394 408 MET D O 1
ATOM 13204 N N . VAL D 1 416 ? -65.89555 -54.24704 57.28060 1.000 26.12674 409 VAL D N 1
ATOM 13205 C CA . VAL D 1 416 ? -66.06544 -54.49220 55.85109 1.000 31.05199 409 VAL D CA 1
ATOM 13206 C C . VAL D 1 416 ? -66.69664 -55.85920 55.61629 1.000 42.06391 409 VAL D C 1
ATOM 13207 O O . VAL D 1 416 ? -67.51389 -56.03331 54.70372 1.000 29.75088 409 VAL D O 1
ATOM 13211 N N . MET D 1 417 ? -66.33171 -56.84991 56.43427 1.000 41.96692 410 MET D N 1
ATOM 13212 C CA . MET D 1 417 ? -66.94107 -58.16918 56.30945 1.000 39.13859 410 MET D CA 1
ATOM 13213 C C . MET D 1 417 ? -68.39440 -58.16374 56.76488 1.000 30.17803 410 MET D C 1
ATOM 13214 O O . MET D 1 417 ? -69.20761 -58.93451 56.24242 1.000 35.54366 410 MET D O 1
ATOM 13219 N N . ASP D 1 418 ? -68.73759 -57.31090 57.73296 1.000 35.06412 411 ASP D N 1
ATOM 13220 C CA . ASP D 1 418 ? -70.11005 -57.25891 58.22737 1.000 39.94663 411 ASP D CA 1
ATOM 13221 C C . ASP D 1 418 ? -71.06783 -56.79935 57.13525 1.000 47.60265 411 ASP D C 1
ATOM 13222 O O . ASP D 1 418 ? -72.09999 -57.43429 56.88866 1.000 49.85687 411 ASP D O 1
ATOM 13227 N N . ALA D 1 419 ? -70.73780 -55.69825 56.46353 1.000 44.79000 412 ALA D N 1
ATOM 13228 C CA . ALA D 1 419 ? -71.56144 -55.18859 55.37563 1.000 27.44303 412 ALA D CA 1
ATOM 13229 C C . ALA D 1 419 ? -71.41931 -55.99672 54.09254 1.000 31.46594 412 ALA D C 1
ATOM 13230 O O . ALA D 1 419 ? -72.01537 -55.61886 53.07813 1.000 43.04691 412 ALA D O 1
ATOM 13232 N N . GLY D 1 420 ? -70.65214 -57.08517 54.10942 1.000 29.82028 413 GLY D N 1
ATOM 13233 C CA . GLY D 1 420 ? -70.51092 -57.92945 52.93427 1.000 29.67303 413 GLY D CA 1
ATOM 13234 C C . GLY D 1 420 ? -69.92624 -57.22897 51.72956 1.000 37.85788 413 GLY D C 1
ATOM 13235 O O . GLY D 1 420 ? -70.20691 -57.62403 50.59307 1.000 38.41169 413 GLY D O 1
ATOM 13236 N N . LEU D 1 421 ? -69.11970 -56.19492 51.94569 1.000 42.08581 414 LEU D N 1
ATOM 13237 C CA . LEU D 1 421 ? -68.54156 -55.45140 50.83983 1.000 38.65562 414 LEU D CA 1
ATOM 13238 C C . LEU D 1 421 ? -67.30286 -56.16569 50.29866 1.000 36.07001 414 LEU D C 1
ATOM 13239 O O . LEU D 1 421 ? -66.62536 -56.89173 51.03139 1.000 29.55912 414 LEU D O 1
ATOM 13244 N N . PRO D 1 422 ? -66.99581 -55.98529 49.00824 1.000 32.56281 415 PRO D N 1
ATOM 13245 C CA . PRO D 1 422 ? -65.80200 -56.62348 48.43193 1.000 36.35661 415 PRO D CA 1
ATOM 13246 C C . PRO D 1 422 ? -64.49233 -56.16979 49.06204 1.000 51.94744 415 PRO D C 1
ATOM 13247 O O . PRO D 1 422 ? -64.47286 -55.29911 49.93808 1.000 50.19056 415 PRO D O 1
ATOM 13251 N N . TYR D 1 423 ? -63.38489 -56.76519 48.61240 1.000 45.27992 416 TYR D N 1
ATOM 13252 C CA . TYR D 1 423 ? -62.06289 -56.37772 49.08766 1.000 36.92635 416 TYR D CA 1
ATOM 13253 C C . TYR D 1 423 ? -61.54365 -55.11684 48.41119 1.000 34.62224 416 TYR D C 1
ATOM 13254 O O . TYR D 1 423 ? -60.60356 -54.49834 48.92243 1.000 30.36574 416 TYR D O 1
ATOM 13263 N N . SER D 1 424 ? -62.13009 -54.72622 47.27679 1.000 48.93203 417 SER D N 1
ATOM 13264 C CA . SER D 1 424 ? -61.68010 -53.53265 46.57020 1.000 46.60077 417 SER D CA 1
ATOM 13265 C C . SER D 1 424 ? -61.89893 -52.26307 47.38143 1.000 35.44723 417 SER D C 1
ATOM 13266 O O . SER D 1 424 ? -61.25604 -51.24483 47.10275 1.000 23.39161 417 SER D O 1
ATOM 13269 N N . ILE D 1 425 ? -62.79316 -52.29917 48.37159 1.000 35.68503 418 ILE D N 1
ATOM 13270 C CA . ILE D 1 425 ? -63.01847 -51.13165 49.21958 1.000 35.34733 418 ILE D CA 1
ATOM 13271 C C . ILE D 1 425 ? -61.73944 -50.76497 49.96030 1.000 35.82879 418 ILE D C 1
ATOM 13272 O O . ILE D 1 425 ? -61.34157 -49.59515 50.01203 1.000 31.43271 418 ILE D O 1
ATOM 13277 N N . LEU D 1 426 ? -61.06684 -51.76555 50.53012 1.000 44.54317 419 LEU D N 1
ATOM 13278 C CA . LEU D 1 426 ? -59.86021 -51.50883 51.30627 1.000 38.07443 419 LEU D CA 1
ATOM 13279 C C . LEU D 1 426 ? -58.65369 -51.22750 50.42031 1.000 34.03631 419 LEU D C 1
ATOM 13280 O O . LEU D 1 426 ? -57.72485 -50.53528 50.85065 1.000 30.64341 419 LEU D O 1
ATOM 13285 N N . ARG D 1 427 ? -58.64810 -51.74437 49.18977 1.000 39.90609 420 ARG D N 1
ATOM 13286 C CA . ARG D 1 427 ? -57.53352 -51.48578 48.28416 1.000 28.45888 420 ARG D CA 1
ATOM 13287 C C . ARG D 1 427 ? -57.56604 -50.06021 47.74368 1.000 25.76004 420 ARG D C 1
ATOM 13288 O O . ARG D 1 427 ? -56.51114 -49.48451 47.45218 1.000 31.56893 420 ARG D O 1
ATOM 13296 N N . ASP D 1 428 ? -58.75354 -49.46598 47.63025 1.000 32.91885 421 ASP D N 1
ATOM 13297 C CA . ASP D 1 428 ? -58.92076 -48.17722 46.97268 1.000 31.97126 421 ASP D CA 1
ATOM 13298 C C . ASP D 1 428 ? -59.31804 -47.04922 47.91718 1.000 32.93054 421 ASP D C 1
ATOM 13299 O O . ASP D 1 428 ? -59.51560 -45.92039 47.45529 1.000 40.89001 421 ASP D O 1
ATOM 13304 N N . GLN D 1 429 ? -59.43846 -47.31118 49.21569 1.000 27.47260 422 GLN D N 1
ATOM 13305 C CA . GLN D 1 429 ? -59.85693 -46.27931 50.15460 1.000 21.74891 422 GLN D CA 1
ATOM 13306 C C . GLN D 1 429 ? -58.70939 -45.32064 50.45756 1.000 22.07459 422 GLN D C 1
ATOM 13307 O O . GLN D 1 429 ? -57.53974 -45.71100 50.51035 1.000 19.57714 422 GLN D O 1
ATOM 13313 N N . ILE D 1 430 ? -59.05844 -44.05108 50.64797 1.000 23.72259 423 ILE D N 1
ATOM 13314 C CA . ILE D 1 430 ? -58.10134 -43.02083 51.03506 1.000 20.67235 423 ILE D CA 1
ATOM 13315 C C . ILE D 1 430 ? -57.97842 -43.03871 52.55512 1.000 17.48409 423 ILE D C 1
ATOM 13316 O O . ILE D 1 430 ? -58.87506 -42.57606 53.26480 1.000 19.88680 423 ILE D O 1
ATOM 13321 N N . PHE D 1 431 ? -56.86737 -43.57173 53.05518 1.000 21.40849 424 PHE D N 1
ATOM 13322 C CA . PHE D 1 431 ? -56.61021 -43.64377 54.48503 1.000 12.12386 424 PHE D CA 1
ATOM 13323 C C . PHE D 1 431 ? -55.79831 -42.43536 54.94599 1.000 13.10732 424 PHE D C 1
ATOM 13324 O O . PHE D 1 431 ? -55.32256 -41.63023 54.14500 1.000 14.00262 424 PHE D O 1
ATOM 13332 N N . THR D 1 432 ? -55.64012 -42.31627 56.26180 1.000 12.11160 425 THR D N 1
ATOM 13333 C CA . THR D 1 432 ? -54.78897 -41.28050 56.82834 1.000 11.15415 425 THR D CA 1
ATOM 13334 C C . THR D 1 432 ? -53.32701 -41.70492 56.75520 1.000 11.40260 425 THR D C 1
ATOM 13335 O O . THR D 1 432 ? -53.00050 -42.89377 56.80407 1.000 15.44424 425 THR D O 1
ATOM 13339 N N . HIS D 1 433 ? -52.44200 -40.71606 56.63775 1.000 16.74229 426 HIS D N 1
ATOM 13340 C CA . HIS D 1 433 ? -51.02775 -40.97478 56.41097 1.000 19.08406 426 HIS D CA 1
ATOM 13341 C C . HIS D 1 433 ? -50.18388 -40.12539 57.35406 1.000 26.60028 426 HIS D C 1
ATOM 13342 O O . HIS D 1 433 ? -50.44925 -38.91971 57.50784 1.000 24.05206 426 HIS D O 1
ATOM 13349 N N . PRO D 1 434 ? -49.16380 -40.70625 58.00635 1.000 18.56636 427 PRO D N 1
ATOM 13350 C CA . PRO D 1 434 ? -48.85537 -42.13776 57.93987 1.000 17.31172 427 PRO D CA 1
ATOM 13351 C C . PRO D 1 434 ? -49.50344 -42.92256 59.07866 1.000 21.73463 427 PRO D C 1
ATOM 13352 O O . PRO D 1 434 ? -49.42577 -42.50613 60.23504 1.000 20.76361 427 PRO D O 1
ATOM 13356 N N . SER D 1 435 ? -50.13244 -44.05047 58.75177 1.000 13.92635 428 SER D N 1
ATOM 13357 C CA . SER D 1 435 ? -50.86076 -44.84430 59.72977 1.000 13.07836 428 SER D CA 1
ATOM 13358 C C . SER D 1 435 ? -50.61511 -46.32216 59.45785 1.000 15.60488 428 SER D C 1
ATOM 13359 O O . SER D 1 435 ? -49.94497 -46.69680 58.49141 1.000 21.43337 428 SER D O 1
ATOM 13362 N N . MET D 1 436 ? -51.16391 -47.16900 60.32808 1.000 15.59051 429 MET D N 1
ATOM 13363 C CA . MET D 1 436 ? -51.07019 -48.61194 60.15031 1.000 15.69614 429 MET D CA 1
ATOM 13364 C C . MET D 1 436 ? -52.18975 -49.16897 59.28257 1.000 17.74148 429 MET D C 1
ATOM 13365 O O . MET D 1 436 ? -51.96399 -50.12757 58.53474 1.000 20.04966 429 MET D O 1
ATOM 13370 N N . SER D 1 437 ? -53.39137 -48.58974 59.36086 1.000 12.72969 430 SER D N 1
ATOM 13371 C CA . SER D 1 437 ? -54.51852 -49.10384 58.59101 1.000 22.44312 430 SER D CA 1
ATOM 13372 C C . SER D 1 437 ? -54.38581 -48.82402 57.10044 1.000 17.34958 430 SER D C 1
ATOM 13373 O O . SER D 1 437 ? -55.07103 -49.47108 56.30126 1.000 40.38577 430 SER D O 1
ATOM 13376 N N . GLU D 1 438 ? -53.52557 -47.88304 56.70499 1.000 22.84712 431 GLU D N 1
ATOM 13377 C CA . GLU D 1 438 ? -53.28218 -47.66262 55.28478 1.000 24.96978 431 GLU D CA 1
ATOM 13378 C C . GLU D 1 438 ? -52.52142 -48.81354 54.64134 1.000 28.56333 431 GLU D C 1
ATOM 13379 O O . GLU D 1 438 ? -52.42627 -48.85748 53.41070 1.000 23.69821 431 GLU D O 1
ATOM 13385 N N . SER D 1 439 ? -51.98390 -49.74124 55.43901 1.000 24.72622 432 SER D N 1
ATOM 13386 C CA . SER D 1 439 ? -51.34922 -50.92748 54.87611 1.000 16.90918 432 SER D CA 1
ATOM 13387 C C . SER D 1 439 ? -52.34811 -51.78821 54.11924 1.000 27.49931 432 SER D C 1
ATOM 13388 O O . SER D 1 439 ? -51.96552 -52.51286 53.19316 1.000 30.61029 432 SER D O 1
ATOM 13391 N N . LEU D 1 440 ? -53.62725 -51.72705 54.50083 1.000 14.34124 433 LEU D N 1
ATOM 13392 C CA . LEU D 1 440 ? -54.65261 -52.48326 53.79084 1.000 20.26198 433 LEU D CA 1
ATOM 13393 C C . LEU D 1 440 ? -54.72305 -52.08408 52.32296 1.000 19.80798 433 LEU D C 1
ATOM 13394 O O . LEU D 1 440 ? -55.11851 -52.89645 51.47845 1.000 21.27465 433 LEU D O 1
ATOM 13399 N N . ASN D 1 441 ? -54.35057 -50.84164 52.00220 1.000 20.16526 434 ASN D N 1
ATOM 13400 C CA . ASN D 1 441 ? -54.16138 -50.45860 50.60694 1.000 20.69611 434 ASN D CA 1
ATOM 13401 C C . ASN D 1 441 ? -53.16550 -51.38674 49.92563 1.000 30.44042 434 ASN D C 1
ATOM 13402 O O . ASN D 1 441 ? -53.44271 -51.94262 48.85686 1.000 29.44753 434 ASN D O 1
ATOM 13407 N N . ASP D 1 442 ? -51.99652 -51.57201 50.54287 1.000 26.78296 435 ASP D N 1
ATOM 13408 C CA . ASP D 1 442 ? -50.96523 -52.41338 49.94728 1.000 20.04701 435 ASP D CA 1
ATOM 13409 C C . ASP D 1 442 ? -51.32498 -53.88938 50.04902 1.000 26.53561 435 ASP D C 1
ATOM 13410 O O . ASP D 1 442 ? -51.01262 -54.67122 49.14366 1.000 27.22719 435 ASP D O 1
ATOM 13415 N N . LEU D 1 443 ? -51.97931 -54.28999 51.14214 1.000 20.79477 436 LEU D N 1
ATOM 13416 C CA . LEU D 1 443 ? -52.31385 -55.69852 51.32866 1.000 16.50963 436 LEU D CA 1
ATOM 13417 C C . LEU D 1 443 ? -53.25145 -56.19018 50.23359 1.000 22.35478 436 LEU D C 1
ATOM 13418 O O . LEU D 1 443 ? -53.00814 -57.22983 49.61272 1.000 19.95628 436 LEU D O 1
ATOM 13423 N N . PHE D 1 444 ? -54.32366 -55.44988 49.97196 1.000 28.35435 437 PHE D N 1
ATOM 13424 C CA . PHE D 1 444 ? -55.29803 -55.84865 48.96770 1.000 25.87084 437 PHE D CA 1
ATOM 13425 C C . PHE D 1 444 ? -54.95797 -55.32752 47.57799 1.000 28.97971 437 PHE D C 1
ATOM 13426 O O . PHE D 1 444 ? -55.76656 -55.47732 46.65591 1.000 38.57945 437 PHE D O 1
ATOM 13434 N N . SER D 1 445 ? -53.78055 -54.72578 47.40924 1.000 30.10819 438 SER D N 1
ATOM 13435 C CA . SER D 1 445 ? -53.24974 -54.43581 46.08506 1.000 23.26231 438 SER D CA 1
ATOM 13436 C C . SER D 1 445 ? -52.51188 -55.62312 45.48249 1.000 24.30906 438 SER D C 1
ATOM 13437 O O . SER D 1 445 ? -52.12154 -55.55957 44.31191 1.000 43.15948 438 SER D O 1
ATOM 13440 N N . LEU D 1 446 ? -52.31344 -56.69722 46.24887 1.000 42.66584 439 LEU D N 1
ATOM 13441 C CA . LEU D 1 446 ? -51.59535 -57.87406 45.77954 1.000 55.05706 439 LEU D CA 1
ATOM 13442 C C . LEU D 1 446 ? -52.51456 -58.98377 45.28739 1.000 39.79794 439 LEU D C 1
ATOM 13443 O O . LEU D 1 446 ? -52.01858 -59.98780 44.76534 1.000 26.69244 439 LEU D O 1
ATOM 13448 N N . VAL D 1 447 ? -53.82857 -58.83538 45.44424 1.000 26.39376 440 VAL D N 1
ATOM 13449 C CA . VAL D 1 447 ? -54.76548 -59.84752 44.96927 1.000 37.69982 440 VAL D CA 1
ATOM 13450 C C . VAL D 1 447 ? -54.84398 -59.77243 43.44991 1.000 47.19614 440 VAL D C 1
ATOM 13451 O O . VAL D 1 447 ? -55.13472 -58.71422 42.88021 1.000 44.43103 440 VAL D O 1
ATOM 13455 N N . LYS D 1 448 ? -54.58595 -60.89538 42.78751 1.000 46.20802 441 LYS D N 1
ATOM 13456 C CA . LYS D 1 448 ? -54.64544 -60.94799 41.33134 1.000 42.07622 441 LYS D CA 1
ATOM 13457 C C . LYS D 1 448 ? -56.04690 -61.32001 40.85869 1.000 46.46071 441 LYS D C 1
ATOM 13458 O O . LYS D 1 448 ? -57.01990 -60.63104 41.16695 1.000 48.65725 441 LYS D O 1
#

Foldseek 3Di:
DEEEEFQALLRLVLLLVCLVVPDQYEYEAADLQAQNHCCLRQRVQLLVLLLVVLLVQDANQVSLVVSVVSSVVVSVVSVCSNVVRPRYHYHNFHWADQAQAWIRTCPIGGGPFYEYEHAWDDDDDPAACQVVAPQEDESRVVSPDNHQWQEEEEEALDLVRLSVLLSSLSNHHAYEYAEQAPARPPQADNVQSVQSVVVSVVSRYHYHYNAAFRHWYDDDQFIWGDGPPDTDTTNHYYYPRDIFADQDRNHCVRHVFDADPRQATDAFQLQHTPHDRYGYAANSNVDDHDSVRRNVNSVSPCCVPPNPHPRGNVLDAWDKDWRVRVQIKIKTFHHPVVVVVDDFDKDKWKAQLVPQVVLVVVPHRGGIKIWIAGPVLLATGMIIDRGHCPVPLVVVNRVCVSVVHHLVCLLPDDDDPPDPNVCSVVTCVPPD/DDAFQEEEEAQALLRLVLLLVQLVVVGQYEYEHADLQQQNHCCLRLRVQLLVLLQVCLLVLHANQVSLVVSVVRSVVVSVVSNCSQVVRPSYHYHHFHWADQALFWIWGHDPVDIDIYGYSFYEYEHAWADDDDPAPPQVPAPQEEESRVVSVDNHQWQEEEEEALDLVRLSVLQSSLSNVHAYEYEEQAPARPVQADPVQSVLSVVVSVVSRYHYYYNWDFHHWDDDDQWIWTDTDDDIDTTNHYYYPHDIAADCPRRHCVNHVFDADPSQATDAFQLQHTPHPSYGYAARSHVDDHDSVRSVVNSVQPCCVPVHPHGDGNVLDAFDKDWRVHVQIKIKTFHHVVVVVVVPFQKDKFKAQLLPQVVQVVVVRSGDIKIWMAGDVLLATGMIIDRGHVSVPLSVVNVVCNSVSHHLVCQLDDDDDPPDPNNCSVVRVVRPD/DDAFAEEEEAQALLRLVLLLVVVVVVGQYEYEHADLQAQHHCCLHQDDQLLVLLLVCLVVLHANQVSLVVSVVSSVVNSVVSVCSAVVRPRYHYHYAHWADQALFWIWGDDPVDIDIYGHLFYEYEHAWAADDDPAAAQVPAPQEEESRVVSVDNHQWQEEEEAALDLVSLSVLQSSLSNPHAYEYEHLAQARPVQADRVQSVLSQVVSVVSHYHYDYNFDWHHWHADPQWIWTDGDPDIDTGNHYYYDHDIAADAVSRNCVNHVFDADPSGAGDAFFLQDTPHPSYGYAACSNVDDHDSVRSVVNSVLNCCCVPHPNPHTPVLDAQDKDWRVGVAIKIKTAHHPVVVVVVPFPKDKFKAQLLPQVVLVVVVRRGGMWIWIAGPVQQATRMIMDRGHPVVPLVVVVRVCNVVSHHLVCQLPDDDDPPDPNVCSVVRSVVPD/DFAEEEEFQALLSLVLLVVVLVVVGAYEYEHADLQQQNHCCLRQDDLLLVLLLVVLLVLDARVVSLVVSCVRSVVVSVVSCCVQVVRPRYHYDYFFWACQAQFWTWGHDPPDIDIDGHPFYEYEHAWADDDDPAACQPVDPFEDESRRVSNDDDQWQEEEEEALDLVSLSVLLSSLSNNHAYEYEHQAQARPVQADPVQRVLSVVVSVVSRYHYHYNWDFHHWDCPDCFIWTDTPDDIDTTNHYYYPGDIAADDVSHNCVRHVFDADPSQAGAAFFLQDGRRDRYGYAACSNVDDHDSVRRNVNSVQNCCCVPNPNPHTNVLDAFDKDWRVRVAIKIKTFHHPVRVVVVPAQKAKFKAQLLPQVVQVVVVHSGDIWIWMAGPVLQATRMIIDRHHPVVPLVVVNSVCVSVSHHLVCQLPDDDDPPDDNVCSVVRSVPTD